Protein AF-0000000077108496 (afdb_homodimer)

Nearest PDB structures (foldseek):
  6i97-assembly1_B  TM=6.963E-01  e=1.482E-23  Pseudomonas aeruginosa
  6i97-assembly1_A  TM=7.020E-01  e=2.482E-22  Pseudomonas aeruginosa
  1nqe-assembly1_A  TM=7.472E-01  e=2.816E-20  Escherichia coli
  6z8a-assembly1_A  TM=6.841E-01  e=9.661E-22  Pseudomonas aeruginosa PAO1
  4cu4-assembly1_A  TM=6.643E-01  e=8.736E-22  Escherichia coli str. K-12 substr. MG1655

Organism: Hirschia baltica (strain ATCC 49814 / DSM 5838 / IFAM 1418) (NCBI:txid582402)

Sequence (1814 aa):
MNFFNKSLKKGLFSGASLMTPILLGLCFAAPSYAQEAEEEANETKKLDTIVVQGFRSSLQEARDFKRAAVNSRESILAEDIGKMPDLNLAEAIQRVPGVAISREGGEGRNITLRGFSPSFTRTTLNGMEVPAGSDGLDSGGVTLNSGRAFDFHVFAAELFNRIDVQKTQTASIEEGGIAGTVDLYSAKPFDFEGFNFSVSGQAGYNDLTEEVDPRLALMVSDTFANDTLGALVSVAYSGRTVRQEGFGSVRWTSPFINGDSWADTNPVVNGTPSGACGAEDPLDCLWAPRLPRADFFGNEQERLGLTGSFQYQPNDKLLLTLDVLHSELTNDRRNYNSMEWLLTHGDPGNFTGQTPIEFTVDPTGQYLIAASFDDVTSWYESRKQVSESKFDQIVLSGEYQITDNISVDAMFGSAKNDATREELRFYYRSVPHFYAYDYSNNEVASVDYGDYDMNDPNNFIDVVNANNRSNDVEKENLTSKVDLTYEGDRFSINTGVAYNDRSVSYAEGIGGSAAFDPAQYTTAFPYSNFGSGLDGNLVPFLVADFDAIENDGVIPAGYTESLADSWKVGEETFATYVELNSDFDIGSMLLRANFGIRYVETTVTSEAVVGDLPISVERSYDNYLPSMNLALDVTDELVARLSYGRSMTRPGLSSLNIARPSFGYTTRTVGNLGNPELDPYESNDFDLGLEWYLGGEGLLSAAVFHKNIATNLTSEVVNKLIDEEFWPAIYADPEYDESYQADPATVPYDHSIPVNSNEGFSVKGFEITYQQPFTFLPGPLSNMGIASNYTHVEAQDSTGLSPNSYNFTLYYEDADFGGRFSVNKRDDYLLSEPGGNGHAQERKYGPTHVDFSSFYNYNDNLTFTFEIINMTDEEERIYGTGYGDLDLTREFSHTGRQFMLGARYSMMNFFNKSLKKGLFSGASLMTPILLGLCFAAPSYAQEAEEEANETKKLDTIVVQGFRSSLQEARDFKRAAVNSRESILAEDIGKMPDLNLAEAIQRVPGVAISREGGEGRNITLRGFSPSFTRTTLNGMEVPAGSDGLDSGGVTLNSGRAFDFHVFAAELFNRIDVQKTQTASIEEGGIAGTVDLYSAKPFDFEGFNFSVSGQAGYNDLTEEVDPRLALMVSDTFANDTLGALVSVAYSGRTVRQEGFGSVRWTSPFINGDSWADTNPVVNGTPSGACGAEDPLDCLWAPRLPRADFFGNEQERLGLTGSFQYQPNDKLLLTLDVLHSELTNDRRNYNSMEWLLTHGDPGNFTGQTPIEFTVDPTGQYLIAASFDDVTSWYESRKQVSESKFDQIVLSGEYQITDNISVDAMFGSAKNDATREELRFYYRSVPHFYAYDYSNNEVASVDYGDYDMNDPNNFIDVVNANNRSNDVEKENLTSKVDLTYEGDRFSINTGVAYNDRSVSYAEGIGGSAAFDPAQYTTAFPYSNFGSGLDGNLVPFLVADFDAIENDGVIPAGYTESLADSWKVGEETFATYVELNSDFDIGSMLLRANFGIRYVETTVTSEAVVGDLPISVERSYDNYLPSMNLALDVTDELVARLSYGRSMTRPGLSSLNIARPSFGYTTRTVGNLGNPELDPYESNDFDLGLEWYLGGEGLLSAAVFHKNIATNLTSEVVNKLIDEEFWPAIYADPEYDESYQADPATVPYDHSIPVNSNEGFSVKGFEITYQQPFTFLPGPLSNMGIASNYTHVEAQDSTGLSPNSYNFTLYYEDADFGGRFSVNKRDDYLLSEPGGNGHAQERKYGPTHVDFSSFYNYNDNLTFTFEIINMTDEEERIYGTGYGDLDLTREFSHTGRQFMLGARYSM

Foldseek 3Di:
DDDDCPPPPPDDPDDPDDPDDPPPPPDDCDDCPPPDLPPPVCVVVPPALCQAAADLSQLLVQVVVCVPDLAHKGKGFANHQLHGPDFFDLVSCLLDWQKDFDDALQHTWFIGGLQHDQLQEFEEEPQHTAAFWEAGDVVVVGGTDQKRGHTRRLDGSSQFGMKMWGQFDAQPDDFAHPRTYIYTYGDAQLSDAAWKWKKKKKWKAFPQVRDIKIKIKIKIKGADDVRQKIKIKMKIKIKDKFKWWFKFLLEKFFQVLVVHDLVVQPAAEAAAAPLVVVDPDSRRQAIDRAWIKIKIKIKIKMKIKMKMKMWGHPDPFKIKMKIKIKMKMKMKMKIKIKTKGPNADDDAQPSHHWRWHYFYADHVNRYTQKTKTWRIKIWIKIKIKIKMKMKIKIKMKMKGDPDPFKIKIKMKMKMKMKMKMWMWMKTFMFTIFMKMWHNPPHLGIDMDGDPDDQAQQVRTDWMDGPATKMKMKMKMKIKIKMKMWGHDDQKIKIKIKMKMKIKMKMWMWGFFDAIDRSSVFKDWDDDPCRQPPHPDDDDTHIYGNVVVCVVVCRTPDDTDIDQLPIKMKMKIKMKMKMKMWGWDDDPPKIKTKIWMKMKMKMKMWIWGAFLNDIFIDIDIDMDMKIWMKIWMCPDPFKIKIKIKMKGWHADIPLQQYAGDWDADLLQLEIDSGHHNHADTWIKIKIKIKMWGRDPPSKIKMKMKIKIWTQKDKDWDWDWAADDPRCQVSLVPDPVDDCVSVNRSVPGTGTYGHMYMDRVTWMKIKMKIWTWDQQCVDDDQSSQKIKTKMKIAMDIPDFAVHFRIKIKIKIKGDDDFKIKMKIKIWTAKGWNDAVDPNQFRTKIKGIKIWMKMKMKGDPDPFKMKIKIKGRVPQIKIWMFTCHPNNRGGTRIIITTGMMIMIMMMGMD/DDDDDDDDDDDDDDPDDPDDPPPPPPDDDDPPPPPDPPPPVCVVVPPALCQAAADLSQLLVQVVVCVPDLAHKGKGFANHQLHGPDFFDLVSCLLDWQKDFDDALQHTWFIDGLQHDQLQEFEEEPQHTAAFKEAGDVVVVGGIDQKRGHTRRLDGSSQFGMKMWGQFDAQPDDFAHPRTYIYTYGDAQLSDAAWKWKKKKKWKAFPQVRDIKIKIKIKIKGADDVRQKIKIKMKIKIKDKFKWWFKFLLFKFFQVLVVHDLVVLPAAEAAAAPLVVVDPDSRRQAIDRAWIKIKIKIKIKMKIKMKMKMWGHPDPFKIKMKIKIKMKMKMKMKIKIKTKGPNADDDAQPSHHWRWHYFYADHVNRYTQKTKTWRIKIWIKIKIKIKMKMKIKIKMKMKGDPDPFKIKIKMKMKMKMKMKMWMWMKTFMFTIFMKMWHNPPHLGTDMDGDPDDLAQQVRTDWMDGPATKMKMKMKMKIKIKMKMWGHDDQKIKIKIKMKMKIKMKMWMWGFFDAIDRSSVFKDWDDDPCRQPPHPDDHDTHIHGNVVVCVVVCRTPDDTDIDQLPIKMKMKIKMKMKMKMWGWDDDPPKIKTKIWMKMKMKMKMWIWGAFLNDIFIDIDIDMDIKIKMKIWMCPDPFKIKIKIKMKGWHADIPLQQYAGDWDADLLQLEIDSGHHNHADTWIKIKIKIKMWGRDPPSKIKMKMKIKIWTQKDKDWDWDWAADDPRCQVSQVPDPVDDCVSVNRSVPGTGTYGHMYMDRVTWMKIKMKIWTWDQQCVDDDQSSQKIKTKMKIAMDIPPFAVHFRIKIKIKIKGDDDFKIKMKIKIWTAKGWNDAVDPNQFRTKIKGIKIWMKMKMWGDPDPFKMKIKIKGRVPQIKIWMFTCHPNNRGHTRIIITTGMMIMIMMMGMD

Radius of gyration: 40.97 Å; Cα contacts (8 Å, |Δi|>4): 5234; chains: 2; bounding box: 93×114×88 Å

pLDDT: mean 88.95, std 17.01, range [17.05, 98.56]

Structure (mmCIF, N/CA/C/O backbone):
data_AF-0000000077108496-model_v1
#
loop_
_entity.id
_entity.type
_entity.pdbx_description
1 polymer 'TonB-dependent receptor'
#
loop_
_atom_site.group_PDB
_atom_site.id
_atom_site.type_symbol
_atom_site.label_atom_id
_atom_site.label_alt_id
_atom_site.label_comp_id
_atom_site.label_asym_id
_atom_site.label_entity_id
_atom_site.label_seq_id
_atom_site.pdbx_PDB_ins_code
_atom_site.Cartn_x
_atom_site.Cartn_y
_atom_site.Cartn_z
_atom_site.occupancy
_atom_site.B_iso_or_equiv
_atom_site.auth_seq_id
_atom_site.auth_comp_id
_atom_site.auth_asym_id
_atom_site.auth_atom_id
_atom_site.pdbx_PDB_model_num
ATOM 1 N N . MET A 1 1 ? 39.156 -24.344 31.031 1 18.11 1 MET A N 1
ATOM 2 C CA . MET A 1 1 ? 38.094 -24.906 31.859 1 18.11 1 MET A CA 1
ATOM 3 C C . MET A 1 1 ? 36.812 -24.078 31.766 1 18.11 1 MET A C 1
ATOM 5 O O . MET A 1 1 ? 35.75 -24.609 31.5 1 18.11 1 MET A O 1
ATOM 9 N N . ASN A 1 2 ? 36.531 -23.25 32.812 1 20.83 2 ASN A N 1
ATOM 10 C CA . ASN A 1 2 ? 35.281 -22.891 33.469 1 20.83 2 ASN A CA 1
ATOM 11 C C . ASN A 1 2 ? 34.5 -21.859 32.656 1 20.83 2 ASN A C 1
ATOM 13 O O . ASN A 1 2 ? 34.969 -20.719 32.5 1 20.83 2 ASN A O 1
ATOM 17 N N . PHE A 1 3 ? 33.719 -22.297 31.656 1 21.36 3 PHE A N 1
ATOM 18 C CA . PHE A 1 3 ? 32.906 -21.875 30.531 1 21.36 3 PHE A CA 1
ATOM 19 C C . PHE A 1 3 ? 31.781 -20.969 31.016 1 21.36 3 PHE A C 1
ATOM 21 O O . PHE A 1 3 ? 31.406 -20.984 32.188 1 21.36 3 PHE A O 1
ATOM 28 N N . PHE A 1 4 ? 31.25 -20.062 30.125 1 20.81 4 PHE A N 1
ATOM 29 C CA . PHE A 1 4 ? 30.578 -18.812 29.812 1 20.81 4 PHE A CA 1
ATOM 30 C C . PHE A 1 4 ? 29.109 -18.859 30.203 1 20.81 4 PHE A C 1
ATOM 32 O O . PHE A 1 4 ? 28.281 -19.391 29.469 1 20.81 4 PHE A O 1
ATOM 39 N N . ASN A 1 5 ? 28.781 -19.109 31.547 1 18.03 5 ASN A N 1
ATOM 40 C CA . ASN A 1 5 ? 27.516 -19.484 32.188 1 18.03 5 ASN A CA 1
ATOM 41 C C . ASN A 1 5 ? 26.5 -18.328 32.125 1 18.03 5 ASN A C 1
ATOM 43 O O . ASN A 1 5 ? 25.562 -18.297 32.906 1 18.03 5 ASN A O 1
ATOM 47 N N . LYS A 1 6 ? 26.781 -17.219 31.281 1 19.17 6 LYS A N 1
ATOM 48 C CA . LYS A 1 6 ? 26.109 -15.992 31.656 1 19.17 6 LYS A CA 1
ATOM 49 C C . LYS A 1 6 ? 24.594 -16.156 31.578 1 19.17 6 LYS A C 1
ATOM 51 O O . LYS A 1 6 ? 24.047 -16.469 30.516 1 19.17 6 LYS A O 1
ATOM 56 N N . SER A 1 7 ? 23.797 -16.359 32.75 1 19.81 7 SER A N 1
ATOM 57 C CA . SER A 1 7 ? 22.484 -16.688 33.25 1 19.81 7 SER A CA 1
ATOM 58 C C . SER A 1 7 ? 21.469 -15.602 32.938 1 19.81 7 SER A C 1
ATOM 60 O O . SER A 1 7 ? 21.688 -14.43 33.25 1 19.81 7 SER A O 1
ATOM 62 N N . LEU A 1 8 ? 20.734 -15.703 31.766 1 19.97 8 LEU A N 1
ATOM 63 C CA . LEU A 1 8 ? 19.781 -14.875 31.031 1 19.97 8 LEU A CA 1
ATOM 64 C C . LEU A 1 8 ? 18.562 -14.562 31.906 1 19.97 8 LEU A C 1
ATOM 66 O O . LEU A 1 8 ? 17.875 -15.469 32.375 1 19.97 8 LEU A O 1
ATOM 70 N N . LYS A 1 9 ? 18.516 -13.375 32.594 1 17.39 9 LYS A N 1
ATOM 71 C CA . LYS A 1 9 ? 17.609 -12.766 33.531 1 17.39 9 LYS A CA 1
ATOM 72 C C . LYS A 1 9 ? 16.203 -12.609 32.969 1 17.39 9 LYS A C 1
ATOM 74 O O . LYS A 1 9 ? 16 -11.836 32.031 1 17.39 9 LYS A O 1
ATOM 79 N N . LYS A 1 10 ? 15.297 -13.602 33.031 1 20.44 10 LYS A N 1
ATOM 80 C CA . LYS A 1 10 ? 13.945 -13.852 32.531 1 20.44 10 LYS A CA 1
ATOM 8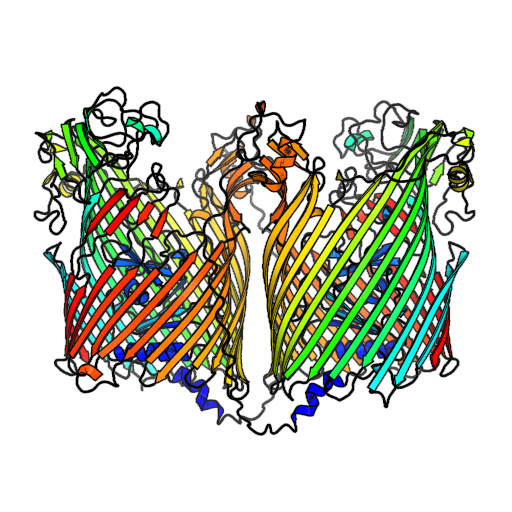1 C C . LYS A 1 10 ? 12.93 -12.945 33.219 1 20.44 10 LYS A C 1
ATOM 83 O O . LYS A 1 10 ? 11.719 -13.141 33.062 1 20.44 10 LYS A O 1
ATOM 88 N N . GLY A 1 11 ? 13.352 -11.867 33.875 1 18.47 11 GLY A N 1
ATOM 89 C CA . GLY A 1 11 ? 12.43 -11.547 34.938 1 18.47 11 GLY A CA 1
ATOM 90 C C . GLY A 1 11 ? 11.008 -11.312 34.469 1 18.47 11 GLY A C 1
ATOM 91 O O . GLY A 1 11 ? 10.062 -11.898 35 1 18.47 11 GLY A O 1
ATOM 92 N N . LEU A 1 12 ? 10.586 -10.094 34.125 1 18.09 12 LEU A N 1
ATOM 93 C CA . LEU A 1 12 ? 9.656 -9.25 34.875 1 18.09 12 LEU A CA 1
ATOM 94 C C . LEU A 1 12 ? 8.258 -9.328 34.25 1 18.09 12 LEU A C 1
ATOM 96 O O . LEU A 1 12 ? 7.633 -8.289 34 1 18.09 12 LEU A O 1
ATOM 100 N N . PHE A 1 13 ? 7.82 -10.305 33.438 1 19.77 13 PHE A N 1
ATOM 101 C CA . PHE A 1 13 ? 6.594 -10.039 32.688 1 19.77 13 PHE A CA 1
ATOM 102 C C . PHE A 1 13 ? 5.391 -9.984 33.625 1 19.77 13 PHE A C 1
ATOM 104 O O . PHE A 1 13 ? 4.891 -11.023 34.062 1 19.77 13 PHE A O 1
ATOM 111 N N . SER A 1 14 ? 5.332 -9.078 34.625 1 18.81 14 SER A N 1
ATOM 112 C CA . SER A 1 14 ? 4.223 -9.117 35.594 1 18.81 14 SER A CA 1
ATOM 113 C C . SER A 1 14 ? 2.879 -9.07 34.875 1 18.81 14 SER A C 1
ATOM 115 O O . SER A 1 14 ? 2.799 -8.633 33.719 1 18.81 14 SER A O 1
ATOM 117 N N . GLY A 1 15 ? 1.671 -9.266 35.562 1 19.28 15 GLY A N 1
ATOM 118 C CA . GLY A 1 15 ? 0.349 -9.859 35.688 1 19.28 15 GLY A CA 1
ATOM 119 C C . GLY A 1 15 ? -0.765 -8.93 35.219 1 19.28 15 GLY A C 1
ATOM 120 O O . GLY A 1 15 ? -1.475 -8.367 36.062 1 19.28 15 GLY A O 1
ATOM 121 N N . ALA A 1 16 ? -0.568 -7.879 34.375 1 19.84 16 ALA A N 1
ATOM 122 C CA . ALA A 1 16 ? -1.67 -6.926 34.281 1 19.84 16 ALA A CA 1
ATOM 123 C C . ALA A 1 16 ? -2.977 -7.629 33.938 1 19.84 16 ALA A C 1
ATOM 125 O O . ALA A 1 16 ? -3.039 -8.391 32.969 1 19.84 16 ALA A O 1
ATOM 126 N N . SER A 1 17 ? -3.996 -7.672 34.906 1 19.11 17 SER A N 1
ATOM 127 C CA . SER A 1 17 ? -5.34 -8.172 35.156 1 19.11 17 SER A CA 1
ATOM 128 C C . SER A 1 17 ? -6.32 -7.723 34.094 1 19.11 17 SER A C 1
ATOM 130 O O . SER A 1 17 ? -6.301 -6.562 33.688 1 19.11 17 SER A O 1
ATOM 132 N N . LEU A 1 18 ? -6.914 -8.688 33.375 1 18.94 18 LEU A N 1
ATOM 133 C CA . LEU A 1 18 ? -7.902 -8.898 32.312 1 18.94 18 LEU A CA 1
ATOM 134 C C . LEU A 1 18 ? -9.234 -8.25 32.688 1 18.94 18 LEU A C 1
ATOM 136 O O . LEU A 1 18 ? -9.812 -8.57 33.719 1 18.94 18 LEU A O 1
ATOM 140 N N . MET A 1 19 ? -9.391 -6.875 32.375 1 18.48 19 MET A N 1
ATOM 141 C CA . MET A 1 19 ? -10.625 -6.105 32.5 1 18.48 19 MET A CA 1
ATOM 142 C C . MET A 1 19 ? -11.812 -6.883 31.953 1 18.48 19 MET A C 1
ATOM 144 O O . MET A 1 19 ? -11.742 -7.441 30.859 1 18.48 19 MET A O 1
ATOM 148 N N . THR A 1 20 ? -12.812 -7.289 32.781 1 19.36 20 THR A N 1
ATOM 149 C CA . THR A 1 20 ? -14.062 -8.055 32.781 1 19.36 20 THR A CA 1
ATOM 150 C C . THR A 1 20 ? -15.094 -7.418 31.875 1 19.36 20 THR A C 1
ATOM 152 O O . THR A 1 20 ? -15.375 -6.223 31.969 1 19.36 20 THR A O 1
ATOM 155 N N . PRO A 1 21 ? -15.445 -8.055 30.672 1 21.95 21 PRO A N 1
ATOM 156 C CA . PRO A 1 21 ? -16.484 -7.715 29.688 1 21.95 21 PRO A CA 1
ATOM 157 C C . PRO A 1 21 ? -17.875 -7.605 30.328 1 21.95 21 PRO A C 1
ATOM 159 O O . PRO A 1 21 ? -18.344 -8.562 30.953 1 21.95 21 PRO A O 1
ATOM 162 N N . ILE A 1 22 ? -18.266 -6.449 30.875 1 19.52 22 ILE A N 1
ATOM 163 C CA . ILE A 1 22 ? -19.594 -6.273 31.453 1 19.52 22 ILE A CA 1
ATOM 164 C C . ILE A 1 22 ? -20.656 -6.543 30.406 1 19.52 22 ILE A C 1
ATOM 166 O O . ILE A 1 22 ? -20.734 -5.832 29.391 1 19.52 22 ILE A O 1
ATOM 170 N N . LEU A 1 23 ? -21.062 -7.816 30.156 1 19.75 23 LEU A N 1
ATOM 171 C CA . LEU A 1 23 ? -22.156 -8.391 29.375 1 19.75 23 LEU A CA 1
ATOM 172 C C . LEU A 1 23 ? -23.5 -7.84 29.844 1 19.75 23 LEU A C 1
ATOM 174 O O . LEU A 1 23 ? -24 -8.242 30.891 1 19.75 23 LEU A O 1
ATOM 178 N N . LEU A 1 24 ? -23.719 -6.484 29.844 1 20.81 24 LEU A N 1
ATOM 179 C CA . LEU A 1 24 ? -25.047 -6.137 30.359 1 20.81 24 LEU A CA 1
ATOM 180 C C . LEU A 1 24 ? -26.141 -6.762 29.516 1 20.81 24 LEU A C 1
ATOM 182 O O . LEU A 1 24 ? -26.172 -6.566 28.297 1 20.81 24 LEU A O 1
ATOM 186 N N . GLY A 1 25 ? -26.875 -7.797 30 1 22.09 25 GLY A N 1
ATOM 187 C CA . GLY A 1 25 ? -27.969 -8.703 29.656 1 22.09 25 GLY A CA 1
ATOM 188 C C . GLY A 1 25 ? -29.281 -7.988 29.438 1 22.09 25 GLY A C 1
ATOM 189 O O . GLY A 1 25 ? -30.344 -8.57 29.641 1 22.09 25 GLY A O 1
ATOM 190 N N . LEU A 1 26 ? -29.422 -6.734 28.984 1 21.39 26 LEU A N 1
ATOM 191 C CA . LEU A 1 26 ? -30.828 -6.375 29.172 1 21.39 26 LEU A CA 1
ATOM 192 C C . LEU A 1 26 ? -31.719 -7.18 28.234 1 21.39 26 LEU A C 1
ATOM 194 O O . LEU A 1 26 ? -31.469 -7.242 27.031 1 21.39 26 LEU A O 1
ATOM 198 N N . CYS A 1 27 ? -32.594 -8.086 28.734 1 21.66 27 CYS A N 1
ATOM 199 C CA . CYS A 1 27 ? -33.531 -9.125 28.328 1 21.66 27 CYS A CA 1
ATOM 200 C C . CYS A 1 27 ? -34.75 -8.516 27.641 1 21.66 27 CYS A C 1
ATOM 202 O O . CYS A 1 27 ? -35.75 -9.211 27.406 1 21.66 27 CYS A O 1
ATOM 204 N N . PHE A 1 28 ? -34.812 -7.383 27.016 1 21.55 28 PHE A N 1
ATOM 205 C CA . PHE A 1 28 ? -36.219 -7.102 26.812 1 21.55 28 PHE A CA 1
ATOM 206 C C . PHE A 1 28 ? -36.812 -8.078 25.812 1 21.55 28 PHE A C 1
ATOM 208 O O . PHE A 1 28 ? -36.188 -8.43 24.812 1 21.55 28 PHE A O 1
ATOM 215 N N . ALA A 1 29 ? -37.938 -8.836 26.203 1 21.05 29 ALA A N 1
ATOM 216 C CA . ALA A 1 29 ? -38.781 -9.914 25.703 1 21.05 29 ALA A CA 1
ATOM 217 C C . ALA A 1 29 ? -39.625 -9.445 24.516 1 21.05 29 ALA A C 1
ATOM 219 O O . ALA A 1 29 ? -40.562 -8.672 24.672 1 21.05 29 ALA A O 1
ATOM 220 N N . ALA A 1 30 ? -39.156 -8.688 23.562 1 24.91 30 ALA A N 1
ATOM 221 C CA . ALA A 1 30 ? -40.281 -8.359 22.688 1 24.91 30 ALA A CA 1
ATOM 222 C C . ALA A 1 30 ? -40.812 -9.602 21.984 1 24.91 30 ALA A C 1
ATOM 224 O O . ALA A 1 30 ? -40.031 -10.516 21.672 1 24.91 30 ALA A O 1
ATOM 225 N N . PRO A 1 31 ? -42.188 -9.797 21.922 1 25.11 31 PRO A N 1
ATOM 226 C CA . PRO A 1 31 ? -42.938 -10.953 21.422 1 25.11 31 PRO A CA 1
ATOM 227 C C . PRO A 1 31 ? -42.625 -11.289 19.969 1 25.11 31 PRO A C 1
ATOM 229 O O . PRO A 1 31 ? -42.125 -10.43 19.219 1 25.11 31 PRO A O 1
ATOM 232 N N . SER A 1 32 ? -42.719 -12.664 19.625 1 23.14 32 SER A N 1
ATOM 233 C CA . SER A 1 32 ? -42.344 -13.703 18.656 1 23.14 32 SER A CA 1
ATOM 234 C C . SER A 1 32 ? -43.125 -13.531 17.344 1 23.14 32 SER A C 1
ATOM 236 O O . SER A 1 32 ? -43.312 -14.5 16.609 1 23.14 32 SER A O 1
ATOM 238 N N . TYR A 1 33 ? -43.406 -12.25 16.828 1 24.73 33 TYR A N 1
ATOM 239 C CA . TYR A 1 33 ? -44.219 -12.492 15.633 1 24.73 33 TYR A CA 1
ATOM 240 C C . TYR A 1 33 ? -43.375 -13.133 14.531 1 24.73 33 TYR A C 1
ATOM 242 O O . TYR A 1 33 ? -42.562 -12.461 13.883 1 24.73 33 TYR A O 1
ATOM 250 N N . ALA A 1 34 ? -42.875 -14.406 14.758 1 23.08 34 ALA A N 1
ATOM 251 C CA . ALA A 1 34 ? -41.969 -15.32 14.078 1 23.08 34 ALA A CA 1
ATOM 252 C C . ALA A 1 34 ? -42.5 -15.672 12.688 1 23.08 34 ALA A C 1
ATOM 254 O O . ALA A 1 34 ? -41.844 -16.406 11.938 1 23.08 34 ALA A O 1
ATOM 255 N N . GLN A 1 35 ? -43.75 -15.414 12.242 1 22.2 35 GLN A N 1
ATOM 256 C CA . GLN A 1 35 ? -44.219 -16.469 11.344 1 22.2 35 GLN A CA 1
ATOM 257 C C . GLN A 1 35 ? -43.562 -16.359 9.977 1 22.2 35 GLN A C 1
ATOM 259 O O . GLN A 1 35 ? -43.188 -17.359 9.367 1 22.2 35 GLN A O 1
ATOM 264 N N . GLU A 1 36 ? -43.656 -15.164 9.266 1 22.7 36 GLU A N 1
ATOM 265 C CA . GLU A 1 36 ? -43.656 -15.227 7.805 1 22.7 36 GLU A CA 1
ATOM 266 C C . GLU A 1 36 ? -42.219 -15.234 7.25 1 22.7 36 GLU A C 1
ATOM 268 O O . GLU A 1 36 ? -42.031 -15.312 6.035 1 22.7 36 GLU A O 1
ATOM 273 N N . ALA A 1 37 ? -41.219 -14.867 8.094 1 24.52 37 ALA A N 1
ATOM 274 C CA . ALA A 1 37 ? -39.875 -14.742 7.523 1 24.52 37 ALA A CA 1
ATOM 275 C C . ALA A 1 37 ? -39.281 -16.109 7.207 1 24.52 37 ALA A C 1
ATOM 277 O O . ALA A 1 37 ? -38.094 -16.234 6.906 1 24.52 37 ALA A O 1
ATOM 278 N N . GLU A 1 38 ? -40.062 -17.219 7.453 1 24.81 38 GLU A N 1
ATOM 279 C CA . GLU A 1 38 ? -39.5 -18.547 7.305 1 24.81 38 GLU A CA 1
ATOM 280 C C . GLU A 1 38 ? -39.125 -18.844 5.852 1 24.81 38 GLU A C 1
ATOM 282 O O . GLU A 1 38 ? -38.406 -19.781 5.566 1 24.81 38 GLU A O 1
ATOM 287 N N . GLU A 1 39 ? -39.812 -18.156 4.883 1 25.41 39 GLU A N 1
ATOM 288 C CA . GLU A 1 39 ? -39.75 -18.766 3.559 1 25.41 39 GLU A CA 1
ATOM 289 C C . GLU A 1 39 ? -38.375 -18.531 2.914 1 25.41 39 GLU A C 1
ATOM 291 O O . GLU A 1 39 ? -37.844 -19.406 2.248 1 25.41 39 GLU A O 1
ATOM 296 N N . GLU A 1 40 ? -37.844 -17.25 2.971 1 26.25 40 GLU A N 1
ATOM 297 C CA . GLU A 1 40 ? -36.75 -16.953 2.086 1 26.25 40 GLU A CA 1
ATOM 298 C C . GLU A 1 40 ? -35.438 -17.469 2.672 1 26.25 40 GLU A C 1
ATOM 300 O O . GLU A 1 40 ? -34.438 -17.609 1.952 1 26.25 40 GLU A O 1
ATOM 305 N N . ALA A 1 41 ? -35.219 -17.422 4.051 1 29.09 41 ALA A N 1
ATOM 306 C CA . ALA A 1 41 ? -34 -17.969 4.609 1 29.09 41 ALA A CA 1
ATOM 307 C C . ALA A 1 41 ? -33.875 -19.453 4.301 1 29.09 41 ALA A C 1
ATOM 309 O O . ALA A 1 41 ? -32.875 -20.094 4.648 1 29.09 41 ALA A O 1
ATOM 310 N N . ASN A 1 42 ? -35.031 -20.094 4.051 1 26.45 42 ASN A N 1
ATOM 311 C CA . ASN A 1 42 ? -35.094 -21.531 3.76 1 26.45 42 ASN A CA 1
ATOM 312 C C . ASN A 1 42 ? -34.375 -21.859 2.439 1 26.45 42 ASN A C 1
ATOM 314 O O . ASN A 1 42 ? -34.438 -23 1.976 1 26.45 42 ASN A O 1
ATOM 318 N N . GLU A 1 43 ? -34.156 -20.844 1.631 1 27.39 43 GLU A N 1
ATOM 319 C CA . GLU A 1 43 ? -33.594 -21.219 0.341 1 27.39 43 GLU A CA 1
ATOM 320 C C . GLU A 1 43 ? -32.156 -21.75 0.5 1 27.39 43 GLU A C 1
ATOM 322 O O . GLU A 1 43 ? -31.672 -22.5 -0.347 1 27.39 43 GLU A O 1
ATOM 327 N N . THR A 1 44 ? -31.375 -21.203 1.445 1 32.03 44 THR A N 1
ATOM 328 C CA . THR A 1 44 ? -30.078 -21.859 1.565 1 32.03 44 THR A CA 1
ATOM 329 C C . THR A 1 44 ? -30.234 -23.266 2.119 1 32.03 44 THR A C 1
ATOM 331 O O . THR A 1 44 ? -29.312 -24.078 2.049 1 32.03 44 THR A O 1
ATOM 334 N N . LYS A 1 45 ? -31.219 -23.516 3.133 1 34.91 45 LYS A N 1
ATOM 335 C CA . LYS A 1 45 ? -31.453 -24.875 3.621 1 34.91 45 LYS A CA 1
ATOM 336 C C . LYS A 1 45 ? -31.953 -25.781 2.502 1 34.91 45 LYS A C 1
ATOM 338 O O . LYS A 1 45 ? -32.062 -26.984 2.686 1 34.91 45 LYS A O 1
ATOM 343 N N . LYS A 1 46 ? -32.75 -25.234 1.707 1 32.66 46 LYS A N 1
ATOM 344 C CA . LYS A 1 46 ? -33.344 -26.141 0.727 1 32.66 46 LYS A CA 1
ATOM 345 C C . LYS A 1 46 ? -32.312 -26.609 -0.288 1 32.66 46 LYS A C 1
ATOM 347 O O . LYS A 1 46 ? -32.656 -27.125 -1.346 1 32.66 46 LYS A O 1
ATOM 352 N N . LEU A 1 47 ? -31.156 -26.031 -0.246 1 35.12 47 LEU A N 1
ATOM 353 C CA . LEU A 1 47 ? -30.344 -26.766 -1.221 1 35.12 47 LEU A CA 1
ATOM 354 C C . LEU A 1 47 ? -30.359 -28.25 -0.92 1 35.12 47 LEU A C 1
ATOM 356 O O . LEU A 1 47 ? -29.797 -28.688 0.085 1 35.12 47 LEU A O 1
ATOM 360 N N . ASP A 1 48 ? -31.312 -28.984 -1.167 1 35.28 48 ASP A N 1
ATOM 361 C CA . ASP A 1 48 ? -31.562 -30.422 -1.227 1 35.28 48 ASP A CA 1
ATOM 362 C C . ASP A 1 48 ? -30.266 -31.188 -1.494 1 35.28 48 ASP A C 1
ATOM 364 O O . ASP A 1 48 ? -29.312 -30.625 -2.055 1 35.28 48 ASP A O 1
ATOM 368 N N . THR A 1 49 ? -30.094 -32.219 -0.766 1 42.28 49 THR A N 1
ATOM 369 C CA . THR A 1 49 ? -29.141 -33.281 -0.991 1 42.28 49 THR A CA 1
ATOM 370 C C . THR A 1 49 ? -28.938 -33.531 -2.484 1 42.28 49 THR A C 1
ATOM 372 O O . THR A 1 49 ? -29.828 -34.031 -3.162 1 42.28 49 THR A O 1
ATOM 375 N N . ILE A 1 50 ? -28.547 -32.594 -3.203 1 45.94 50 ILE A N 1
ATOM 376 C CA . ILE A 1 50 ? -28.578 -32.688 -4.66 1 45.94 50 ILE A CA 1
ATOM 377 C C . ILE A 1 50 ? -27.719 -33.844 -5.137 1 45.94 50 ILE A C 1
ATOM 379 O O . ILE A 1 50 ? -26.5 -33.781 -5.098 1 45.94 50 ILE A O 1
ATOM 383 N N . VAL A 1 51 ? -28.109 -34.969 -4.82 1 50.78 51 VAL A N 1
ATOM 384 C CA . VAL A 1 51 ? -27.578 -36.031 -5.664 1 50.78 51 VAL A CA 1
ATOM 385 C C . VAL A 1 51 ? -27.953 -35.781 -7.121 1 50.78 51 VAL A C 1
ATOM 387 O O . VAL A 1 51 ? -29.125 -35.906 -7.496 1 50.78 51 VAL A O 1
ATOM 390 N N . VAL A 1 52 ? -27.203 -35 -7.812 1 55.09 52 VAL A N 1
ATOM 391 C CA . VAL A 1 52 ? -27.406 -34.719 -9.227 1 55.09 52 VAL A CA 1
ATOM 392 C C . VAL A 1 52 ? -27.141 -35.969 -10.055 1 55.09 52 VAL A C 1
ATOM 394 O O . VAL A 1 52 ? -26.234 -36.75 -9.742 1 55.09 52 VAL A O 1
ATOM 397 N N . GLN A 1 53 ? -28.188 -36.281 -10.742 1 66.88 53 GLN A N 1
ATOM 398 C CA . GLN A 1 53 ? -27.984 -37.406 -11.656 1 66.88 53 GLN A CA 1
ATOM 399 C C . GLN A 1 53 ? -27.812 -36.906 -13.094 1 66.88 53 GLN A C 1
ATOM 401 O O . GLN A 1 53 ? -28.75 -36.375 -13.695 1 66.88 53 GLN A O 1
ATOM 406 N N . GLY A 1 54 ? -26.562 -36.969 -13.539 1 81.75 54 GLY A N 1
ATOM 407 C CA . GLY A 1 54 ? -26.281 -36.656 -14.93 1 81.75 54 GLY A CA 1
ATOM 408 C C . GLY A 1 54 ? -25.516 -35.344 -15.102 1 81.75 54 GLY A C 1
ATOM 409 O O . GLY A 1 54 ? -25.5 -34.5 -14.195 1 81.75 54 GLY A O 1
ATOM 410 N N . PHE A 1 55 ? -25 -35.188 -16.312 1 88.38 55 PHE A N 1
ATOM 411 C CA . PHE A 1 55 ? -24.203 -34.031 -16.641 1 88.38 55 PHE A CA 1
ATOM 412 C C . PHE A 1 55 ? -25.078 -32.781 -16.781 1 88.38 55 PHE A C 1
ATOM 414 O O . PHE A 1 55 ? -24.75 -31.719 -16.25 1 88.38 55 PHE A O 1
ATOM 421 N N . ARG A 1 56 ? -26.188 -32.844 -17.391 1 89.69 56 ARG A N 1
ATOM 422 C CA . ARG A 1 56 ? -27.094 -31.703 -17.578 1 89.69 56 ARG A CA 1
ATOM 423 C C . ARG A 1 56 ? -27.609 -31.188 -16.234 1 89.69 56 ARG A C 1
ATOM 425 O O . ARG A 1 56 ? -27.672 -29.984 -16 1 89.69 56 ARG A O 1
ATOM 432 N N . SER A 1 57 ? -27.969 -32.094 -15.406 1 88.94 57 SER A N 1
ATOM 433 C CA . SER A 1 57 ? -28.469 -31.734 -14.086 1 88.94 57 SER A CA 1
ATOM 434 C C . SER A 1 57 ? -27.375 -31.016 -13.281 1 88.94 57 SER A C 1
ATOM 436 O O . SER A 1 57 ? -27.672 -30.078 -12.523 1 88.94 57 SER A O 1
ATOM 438 N N . SER A 1 58 ? -26.203 -31.5 -13.375 1 89.62 58 SER A N 1
ATOM 439 C CA . SER A 1 58 ? -25.094 -30.859 -12.672 1 89.62 58 SER A CA 1
ATOM 440 C C . SER A 1 58 ? -24.891 -29.438 -13.156 1 89.62 58 SER A C 1
ATOM 442 O O . SER A 1 58 ? -24.578 -28.531 -12.367 1 89.62 58 SER A O 1
ATOM 444 N N . LEU A 1 59 ? -25.062 -29.172 -14.43 1 91.69 59 LEU A N 1
ATOM 445 C CA . LEU A 1 59 ? -24.922 -27.828 -15 1 91.69 59 LEU A CA 1
ATOM 446 C C . LEU A 1 59 ? -26.031 -26.922 -14.484 1 91.69 59 LEU A C 1
ATOM 448 O O . LEU A 1 59 ? -25.797 -25.75 -14.203 1 91.69 59 LEU A O 1
ATOM 452 N N . GLN A 1 60 ? -27.188 -27.469 -14.43 1 91.88 60 GLN A N 1
ATOM 453 C CA . GLN A 1 60 ? -28.328 -26.688 -13.961 1 91.88 60 GLN A CA 1
ATOM 454 C C . GLN A 1 60 ? -28.141 -26.266 -12.5 1 91.88 60 GLN A C 1
ATOM 456 O O . GLN A 1 60 ? -28.406 -25.125 -12.141 1 91.88 60 GLN A O 1
ATOM 461 N N . GLU A 1 61 ? -27.734 -27.172 -11.727 1 90.5 61 GLU A N 1
ATOM 462 C CA . GLU A 1 61 ? -27.5 -26.859 -10.312 1 90.5 61 GLU A CA 1
ATOM 463 C C . GLU A 1 61 ? -26.406 -25.812 -10.148 1 90.5 61 GLU A C 1
ATOM 465 O O . GLU A 1 61 ? -26.5 -24.922 -9.297 1 90.5 61 GLU A O 1
ATOM 470 N N . ALA A 1 62 ? -25.344 -25.984 -10.859 1 92.62 62 ALA A N 1
ATOM 471 C CA . ALA A 1 62 ? -24.266 -25 -10.828 1 92.62 62 ALA A CA 1
ATOM 472 C C . ALA A 1 62 ? -24.781 -23.609 -11.195 1 92.62 62 ALA A C 1
ATOM 474 O O . ALA A 1 62 ? -24.391 -22.609 -10.578 1 92.62 62 ALA A O 1
ATOM 475 N N . ARG A 1 63 ? -25.609 -23.578 -12.172 1 93.88 63 ARG A N 1
ATOM 476 C CA . ARG A 1 63 ? -26.234 -22.344 -12.602 1 93.88 63 ARG A CA 1
ATOM 477 C C . ARG A 1 63 ? -27.047 -21.719 -11.469 1 93.88 63 ARG A C 1
ATOM 479 O O . ARG A 1 63 ? -27.016 -20.5 -11.273 1 93.88 63 ARG A O 1
ATOM 486 N N . ASP A 1 64 ? -27.766 -22.484 -10.789 1 93.06 64 ASP A N 1
ATOM 487 C CA . ASP A 1 64 ? -28.594 -22 -9.688 1 93.06 64 ASP A CA 1
ATOM 488 C C . ASP A 1 64 ? -27.719 -21.469 -8.555 1 93.06 64 ASP A C 1
ATOM 490 O O . ASP A 1 64 ? -28.062 -20.469 -7.918 1 93.06 64 ASP A O 1
ATOM 494 N N . PHE A 1 65 ? -26.656 -22.156 -8.281 1 92.5 65 PHE A N 1
ATOM 495 C CA . PHE A 1 65 ? -25.719 -21.672 -7.273 1 92.5 65 PHE A CA 1
ATOM 496 C C . PHE A 1 65 ? -25.156 -20.312 -7.656 1 92.5 65 PHE A C 1
ATOM 498 O O . PHE A 1 65 ? -25.016 -19.438 -6.805 1 92.5 65 PHE A O 1
ATOM 505 N N . LYS A 1 66 ? -24.844 -20.234 -8.859 1 94.62 66 LYS A N 1
ATOM 506 C CA . LYS A 1 66 ? -24.344 -18.953 -9.367 1 94.62 66 LYS A CA 1
ATOM 507 C C . LYS A 1 66 ? -25.375 -17.844 -9.203 1 94.62 66 LYS A C 1
ATOM 509 O O . LYS A 1 66 ? -25.047 -16.75 -8.727 1 94.62 66 LYS A O 1
ATOM 514 N N . ARG A 1 67 ? -26.547 -18.125 -9.562 1 95 67 ARG A N 1
ATOM 515 C CA . ARG A 1 67 ? -27.625 -17.141 -9.508 1 95 67 ARG A CA 1
ATOM 516 C C . ARG A 1 67 ? -27.875 -16.672 -8.078 1 95 67 ARG A C 1
ATOM 518 O O . ARG A 1 67 ? -28.141 -15.492 -7.84 1 95 67 ARG A O 1
ATOM 525 N N . ALA A 1 68 ? -27.719 -17.516 -7.176 1 91.94 68 ALA A N 1
ATOM 526 C CA . ALA A 1 68 ? -28.062 -17.234 -5.785 1 91.94 68 ALA A CA 1
ATOM 527 C C . ALA A 1 68 ? -26.938 -16.484 -5.086 1 91.94 68 ALA A C 1
ATOM 529 O O . ALA A 1 68 ? -27.156 -15.836 -4.062 1 91.94 68 ALA A O 1
ATOM 530 N N . ALA A 1 69 ? -25.828 -16.578 -5.586 1 92.69 69 ALA A N 1
ATOM 531 C CA . ALA A 1 69 ? -24.672 -15.961 -4.945 1 92.69 69 ALA A CA 1
ATOM 532 C C . ALA A 1 69 ? -24.719 -14.438 -5.062 1 92.69 69 ALA A C 1
ATOM 534 O O . ALA A 1 69 ? -25.203 -13.898 -6.059 1 92.69 69 ALA A O 1
ATOM 535 N N . VAL A 1 70 ? -24.234 -13.805 -4.023 1 90.31 70 VAL A N 1
ATOM 536 C CA . VAL A 1 70 ? -24.109 -12.352 -4.125 1 90.31 70 VAL A CA 1
ATOM 537 C C . VAL A 1 70 ? -22.781 -11.984 -4.773 1 90.31 70 VAL A C 1
ATOM 539 O O . VAL A 1 70 ? -22.688 -11.008 -5.52 1 90.31 70 VAL A O 1
ATOM 542 N N . ASN A 1 71 ? -21.703 -12.734 -4.434 1 92.5 71 ASN A N 1
ATOM 543 C CA . ASN A 1 71 ? -20.406 -12.539 -5.059 1 92.5 71 ASN A CA 1
ATOM 544 C C . ASN A 1 71 ? -20.281 -13.336 -6.355 1 92.5 71 ASN A C 1
ATOM 546 O O . ASN A 1 71 ? -21.234 -14 -6.773 1 92.5 71 ASN A O 1
ATOM 550 N N . SER A 1 72 ? -19.172 -13.195 -7.043 1 95.44 72 SER A N 1
ATOM 551 C CA . SER A 1 72 ? -18.906 -13.961 -8.258 1 95.44 72 SER A CA 1
ATOM 552 C C . SER A 1 72 ? -18.344 -15.344 -7.926 1 95.44 72 SER A C 1
ATOM 554 O O . SER A 1 72 ? -17.203 -15.477 -7.484 1 95.44 72 SER A O 1
ATOM 556 N N . ARG A 1 73 ? -19.188 -16.312 -8.234 1 95.5 73 ARG A N 1
ATOM 557 C CA . ARG A 1 73 ? -18.844 -17.688 -7.898 1 95.5 73 ARG A CA 1
ATOM 558 C C . ARG A 1 73 ? -19.219 -18.641 -9.031 1 95.5 73 ARG A C 1
ATOM 560 O O . ARG A 1 73 ? -20.234 -18.438 -9.703 1 95.5 73 ARG A O 1
ATOM 567 N N . GLU A 1 74 ? -18.375 -19.562 -9.266 1 96.62 74 GLU A N 1
ATOM 568 C CA . GLU A 1 74 ? -18.641 -20.703 -10.141 1 96.62 74 GLU A CA 1
ATOM 569 C C . GLU A 1 74 ? -18.562 -22.016 -9.367 1 96.62 74 GLU A C 1
ATOM 571 O O . GLU A 1 74 ? -17.719 -22.188 -8.484 1 96.62 74 GLU A O 1
ATOM 576 N N . SER A 1 75 ? -19.484 -22.891 -9.734 1 95.06 75 SER A N 1
ATOM 577 C CA . SER A 1 75 ? -19.5 -24.172 -9.031 1 95.06 75 SER A CA 1
ATOM 578 C C . SER A 1 75 ? -19.453 -25.328 -10 1 95.06 75 SER A C 1
ATOM 580 O O . SER A 1 75 ? -19.891 -25.219 -11.148 1 95.06 75 SER A O 1
ATOM 582 N N . ILE A 1 76 ? -18.844 -26.359 -9.562 1 93.12 76 ILE A N 1
ATOM 583 C CA . ILE A 1 76 ? -18.844 -27.656 -10.242 1 93.12 76 ILE A CA 1
ATOM 584 C C . ILE A 1 76 ? -19.422 -28.719 -9.32 1 93.12 76 ILE A C 1
ATOM 586 O O . ILE A 1 76 ? -18.953 -28.891 -8.188 1 93.12 76 ILE A O 1
ATOM 590 N N . LEU A 1 77 ? -20.359 -29.422 -9.797 1 90 77 LEU A N 1
ATOM 591 C CA . LEU A 1 77 ? -20.969 -30.484 -9.016 1 90 77 LEU A CA 1
ATOM 592 C C . LEU A 1 77 ? -20.703 -31.844 -9.641 1 90 77 LEU A C 1
ATOM 594 O O . LEU A 1 77 ? -20.594 -31.969 -10.867 1 90 77 LEU A O 1
ATOM 598 N N . ALA A 1 78 ? -20.609 -32.781 -8.789 1 84.81 78 ALA A N 1
ATOM 599 C CA . ALA A 1 78 ? -20.453 -34.156 -9.258 1 84.81 78 ALA A CA 1
ATOM 600 C C . ALA A 1 78 ? -21.672 -34.594 -10.055 1 84.81 78 ALA A C 1
ATOM 602 O O . ALA A 1 78 ? -22.812 -34.219 -9.727 1 84.81 78 ALA A O 1
ATOM 603 N N . GLU A 1 79 ? -21.406 -35.438 -11.047 1 78.44 79 GLU A N 1
ATOM 604 C CA . GLU A 1 79 ? -22.484 -35.938 -11.883 1 78.44 79 GLU A CA 1
ATOM 605 C C . GLU A 1 79 ? -23.219 -37.094 -11.18 1 78.44 79 GLU A C 1
ATOM 607 O O . GLU A 1 79 ? -24.359 -37.406 -11.523 1 78.44 79 GLU A O 1
ATOM 612 N N . ASP A 1 80 ? -22.438 -37.719 -10.445 1 71 80 ASP A N 1
ATOM 613 C CA . ASP A 1 80 ? -22.938 -38.844 -9.648 1 71 80 ASP A CA 1
ATOM 614 C C . ASP A 1 80 ? -22.078 -39.031 -8.398 1 71 80 ASP A C 1
ATOM 616 O O . ASP A 1 80 ? -21.047 -38.406 -8.234 1 71 80 ASP A O 1
ATOM 620 N N . ILE A 1 81 ? -22.594 -40.031 -7.617 1 59.22 81 ILE A N 1
ATOM 621 C CA . ILE A 1 81 ? -21.797 -40.312 -6.422 1 59.22 81 ILE A CA 1
ATOM 622 C C . ILE A 1 81 ? -20.375 -40.688 -6.82 1 59.22 81 ILE A C 1
ATOM 624 O O . ILE A 1 81 ? -20.172 -41.656 -7.543 1 59.22 81 ILE A O 1
ATOM 628 N N . GLY A 1 82 ? -19.531 -39.875 -6.391 1 63.22 82 GLY A N 1
ATOM 629 C CA . GLY A 1 82 ? -18.125 -40.156 -6.605 1 63.22 82 GLY A CA 1
ATOM 630 C C . GLY A 1 82 ? -17.688 -40 -8.047 1 63.22 82 GLY A C 1
ATOM 631 O O . GLY A 1 82 ? -16.734 -40.625 -8.5 1 63.22 82 GLY A O 1
ATOM 632 N N . LYS A 1 83 ? -18.422 -39.281 -8.75 1 74.69 83 LYS A N 1
ATOM 633 C CA . LYS A 1 83 ? -18.031 -39.094 -10.141 1 74.69 83 LYS A CA 1
ATOM 634 C C . LYS A 1 83 ? -18.047 -37.594 -10.523 1 74.69 83 LYS A C 1
ATOM 636 O O . LYS A 1 83 ? -19.109 -37.062 -10.82 1 74.69 83 LYS A O 1
ATOM 641 N N . MET A 1 84 ? -16.781 -37.219 -10.656 1 71.81 84 MET A N 1
ATOM 642 C CA . MET A 1 84 ? -16.594 -35.906 -11.242 1 71.81 84 MET A CA 1
ATOM 643 C C . MET A 1 84 ? -16.609 -35.969 -12.766 1 71.81 84 MET A C 1
ATOM 645 O O . MET A 1 84 ? -16.422 -37.062 -13.336 1 71.81 84 MET A O 1
ATOM 649 N N . PRO A 1 85 ? -16.828 -34.938 -13.32 1 63.28 85 PRO A N 1
ATOM 650 C CA . PRO A 1 85 ? -16.891 -34.969 -14.781 1 63.28 85 PRO A CA 1
ATOM 651 C C . PRO A 1 85 ? -15.578 -35.406 -15.43 1 63.28 85 PRO A C 1
ATOM 653 O O . PRO A 1 85 ? -15.57 -35.906 -16.562 1 63.28 85 PRO A O 1
ATOM 656 N N . ASP A 1 86 ? -14.477 -35.156 -14.656 1 72.5 86 ASP A N 1
ATOM 657 C CA . ASP A 1 86 ? -13.164 -35.438 -15.203 1 72.5 86 ASP A CA 1
ATOM 658 C C . ASP A 1 86 ? -12.359 -36.344 -14.258 1 72.5 86 ASP A C 1
ATOM 660 O O . ASP A 1 86 ? -12.82 -36.656 -13.156 1 72.5 86 ASP A O 1
ATOM 664 N N . LEU A 1 87 ? -11.203 -36.75 -14.812 1 71.06 87 LEU A N 1
ATOM 665 C CA . LEU A 1 87 ? -10.414 -37.781 -14.109 1 71.06 87 LEU A CA 1
ATOM 666 C C . LEU A 1 87 ? -9.742 -37.156 -12.875 1 71.06 87 LEU A C 1
ATOM 668 O O . LEU A 1 87 ? -9.414 -37.875 -11.93 1 71.06 87 LEU A O 1
ATOM 672 N N . ASN A 1 88 ? -9.438 -35.938 -12.977 1 82.25 88 ASN A N 1
ATOM 673 C CA . ASN A 1 88 ? -8.812 -35.312 -11.82 1 82.25 88 ASN A CA 1
ATOM 674 C C . ASN A 1 88 ? -9.422 -33.938 -11.547 1 82.25 88 ASN A C 1
ATOM 676 O O . ASN A 1 88 ? -10.156 -33.406 -12.383 1 82.25 88 ASN A O 1
ATOM 680 N N . LEU A 1 89 ? -9.133 -33.438 -10.383 1 86.38 89 LEU A N 1
ATOM 681 C CA . LEU A 1 89 ? -9.758 -32.219 -9.906 1 86.38 89 LEU A CA 1
ATOM 682 C C . LEU A 1 89 ? -9.344 -31.016 -10.766 1 86.38 89 LEU A C 1
ATOM 684 O O . LEU A 1 89 ? -10.172 -30.172 -11.094 1 86.38 89 LEU A O 1
ATOM 688 N N . ALA A 1 90 ? -8.062 -30.922 -11.078 1 88.5 90 ALA A N 1
ATOM 689 C CA . ALA A 1 90 ? -7.586 -29.797 -11.883 1 88.5 90 ALA A CA 1
ATOM 690 C C . ALA A 1 90 ? -8.297 -29.75 -13.234 1 88.5 90 ALA A C 1
ATOM 692 O O . ALA A 1 90 ? -8.672 -28.672 -13.703 1 88.5 90 ALA A O 1
ATOM 693 N N . GLU A 1 91 ? -8.531 -30.859 -13.828 1 88.12 91 GLU A N 1
ATOM 694 C CA . GLU A 1 91 ? -9.203 -30.938 -15.125 1 88.12 91 GLU A CA 1
ATOM 695 C C . GLU A 1 91 ? -10.68 -30.562 -15.008 1 88.12 91 GLU A C 1
ATOM 697 O O . GLU A 1 91 ? -11.25 -29.969 -15.922 1 88.12 91 GLU A O 1
ATOM 702 N N . ALA A 1 92 ? -11.203 -30.906 -13.914 1 87.75 92 ALA A N 1
ATOM 703 C CA . ALA A 1 92 ? -12.578 -30.5 -13.688 1 87.75 92 ALA A CA 1
ATOM 704 C C . ALA A 1 92 ? -12.68 -28.969 -13.578 1 87.75 92 ALA A C 1
ATOM 706 O O . ALA A 1 92 ? -13.578 -28.359 -14.156 1 87.75 92 ALA A O 1
ATOM 707 N N . ILE A 1 93 ? -11.82 -28.406 -12.875 1 92.5 93 ILE A N 1
ATOM 708 C CA . ILE A 1 93 ? -11.852 -26.969 -12.594 1 92.5 93 ILE A CA 1
ATOM 709 C C . ILE A 1 93 ? -11.539 -26.188 -13.875 1 92.5 93 ILE A C 1
ATOM 711 O O . ILE A 1 93 ? -11.992 -25.062 -14.047 1 92.5 93 ILE A O 1
ATOM 715 N N . GLN A 1 94 ? -10.836 -26.781 -14.75 1 91.81 94 GLN A N 1
ATOM 716 C CA . GLN A 1 94 ? -10.445 -26.141 -16 1 91.81 94 GLN A CA 1
ATOM 717 C C . GLN A 1 94 ? -11.664 -25.703 -16.812 1 91.81 94 GLN A C 1
ATOM 719 O O . GLN A 1 94 ? -11.562 -24.844 -17.672 1 91.81 94 GLN A O 1
ATOM 724 N N . ARG A 1 95 ? -12.828 -26.281 -16.5 1 90.06 95 ARG A N 1
ATOM 725 C CA . ARG A 1 95 ? -14.039 -25.969 -17.25 1 90.06 95 ARG A CA 1
ATOM 726 C C . ARG A 1 95 ? -14.633 -24.641 -16.797 1 90.06 95 ARG A C 1
ATOM 728 O O . ARG A 1 95 ? -15.492 -24.078 -17.484 1 90.06 95 ARG A O 1
ATOM 735 N N . VAL A 1 96 ? -14.141 -24.203 -15.734 1 93.5 96 VAL A N 1
ATOM 736 C CA . VAL A 1 96 ? -14.586 -22.922 -15.211 1 93.5 96 VAL A CA 1
ATOM 737 C C . VAL A 1 96 ? -13.93 -21.781 -16 1 93.5 96 VAL A C 1
ATOM 739 O O . VAL A 1 96 ? -12.742 -21.844 -16.312 1 93.5 96 VAL A O 1
ATOM 742 N N . PRO A 1 97 ? -14.766 -20.797 -16.391 1 95.25 97 PRO A N 1
ATOM 743 C CA . PRO A 1 97 ? -14.148 -19.641 -17.062 1 95.25 97 PRO A CA 1
ATOM 744 C C . PRO A 1 97 ? -13.031 -19.016 -16.234 1 95.25 97 PRO A C 1
ATOM 746 O O . PRO A 1 97 ? -13.164 -18.859 -15.023 1 95.25 97 PRO A O 1
ATOM 749 N N . GLY A 1 98 ? -11.953 -18.703 -16.953 1 94.06 98 GLY A N 1
ATOM 750 C CA . GLY A 1 98 ? -10.828 -18.031 -16.312 1 94.06 98 GLY A CA 1
ATOM 751 C C . GLY A 1 98 ? -9.797 -18.984 -15.758 1 94.06 98 GLY A C 1
ATOM 752 O O . GLY A 1 98 ? -8.758 -18.547 -15.25 1 94.06 98 GLY A O 1
ATOM 753 N N . VAL A 1 99 ? -10.031 -20.266 -15.844 1 93.81 99 VAL A N 1
ATOM 754 C CA . VAL A 1 99 ? -9.109 -21.25 -15.281 1 93.81 99 VAL A CA 1
ATOM 755 C C . VAL A 1 99 ? -8.336 -21.938 -16.406 1 93.81 99 VAL A C 1
ATOM 757 O O . VAL A 1 99 ? -8.914 -22.297 -17.438 1 93.81 99 VAL A O 1
ATOM 760 N N . ALA A 1 100 ? -7.062 -21.984 -16.203 1 91.56 100 ALA A N 1
ATOM 761 C CA . ALA A 1 100 ? -6.188 -22.828 -17.016 1 91.56 100 ALA A CA 1
ATOM 762 C C . ALA A 1 100 ? -5.375 -23.781 -16.141 1 91.56 100 ALA A C 1
ATOM 764 O O . ALA A 1 100 ? -5.316 -23.609 -14.922 1 91.56 100 ALA A O 1
ATOM 765 N N . ILE A 1 101 ? -4.887 -24.828 -16.781 1 90 101 ILE A N 1
ATOM 766 C CA . ILE A 1 101 ? -4.137 -25.766 -15.953 1 90 101 ILE A CA 1
ATOM 767 C C . ILE A 1 101 ? -2.785 -26.062 -16.609 1 90 101 ILE A C 1
ATOM 769 O O . ILE A 1 101 ? -2.586 -25.781 -17.797 1 90 101 ILE A O 1
ATOM 773 N N . SER A 1 102 ? -1.93 -26.484 -15.781 1 83.56 102 SER A N 1
ATOM 774 C CA . SER A 1 102 ? -0.696 -27.109 -16.25 1 83.56 102 SER A CA 1
ATOM 775 C C . SER A 1 102 ? -0.74 -28.625 -16.094 1 83.56 102 SER A C 1
ATOM 777 O O . SER A 1 102 ? -1.309 -29.141 -15.133 1 83.56 102 SER A O 1
ATOM 779 N N . ARG A 1 103 ? -0.167 -29.281 -17.109 1 82.62 103 ARG A N 1
ATOM 780 C CA . ARG A 1 103 ? -0.165 -30.734 -17.094 1 82.62 103 ARG A CA 1
ATOM 781 C C . ARG A 1 103 ? 1.254 -31.281 -16.953 1 82.62 103 ARG A C 1
ATOM 783 O O . ARG A 1 103 ? 2.211 -30.656 -17.422 1 82.62 103 ARG A O 1
ATOM 790 N N . GLU A 1 104 ? 1.338 -32.312 -16.266 1 78.44 104 GLU A N 1
ATOM 791 C CA . GLU A 1 104 ? 2.551 -33.125 -16.172 1 78.44 104 GLU A CA 1
ATOM 792 C C . GLU A 1 104 ? 2.252 -34.594 -16.438 1 78.44 104 GLU A C 1
ATOM 794 O O . GLU A 1 104 ? 1.392 -35.188 -15.781 1 78.44 104 GLU A O 1
ATOM 799 N N . GLY A 1 105 ? 2.99 -35.188 -17.344 1 80.12 105 GLY A N 1
ATOM 800 C CA . GLY A 1 105 ? 2.715 -36.562 -17.703 1 80.12 105 GLY A CA 1
ATOM 801 C C . GLY A 1 105 ? 1.297 -36.781 -18.203 1 80.12 105 GLY A C 1
ATOM 802 O O . GLY A 1 105 ? 0.693 -37.844 -17.922 1 80.12 105 GLY A O 1
ATOM 803 N N . GLY A 1 106 ? 0.757 -35.75 -18.641 1 82.31 106 GLY A N 1
ATOM 804 C CA . GLY A 1 106 ? -0.581 -35.875 -19.188 1 82.31 106 GLY A CA 1
ATOM 805 C C . GLY A 1 106 ? -1.676 -35.594 -18.188 1 82.31 106 GLY A C 1
ATOM 806 O O . GLY A 1 106 ? -2.861 -35.594 -18.516 1 82.31 106 GLY A O 1
ATOM 807 N N . GLU A 1 107 ? -1.33 -35.344 -17 1 85.19 107 GLU A N 1
ATOM 808 C CA . GLU A 1 107 ? -2.326 -35.062 -15.961 1 85.19 107 GLU A CA 1
ATOM 809 C C . GLU A 1 107 ? -2.225 -33.625 -15.461 1 85.19 107 GLU A C 1
ATOM 811 O O . GLU A 1 107 ? -1.123 -33.094 -15.312 1 85.19 107 GLU A O 1
ATOM 816 N N . GLY A 1 108 ? -3.4 -33.125 -15.219 1 86 108 GLY A N 1
ATOM 817 C CA . GLY A 1 108 ? -3.414 -31.766 -14.664 1 86 108 GLY A CA 1
ATOM 818 C C . GLY A 1 108 ? -2.871 -31.703 -13.25 1 86 108 GLY A C 1
ATOM 819 O O . GLY A 1 108 ? -3.244 -32.5 -12.398 1 86 108 GLY A O 1
ATOM 820 N N . ARG A 1 109 ? -2.045 -30.703 -12.969 1 86.06 109 ARG A N 1
ATOM 821 C CA . ARG A 1 109 ? -1.403 -30.594 -11.664 1 86.06 109 ARG A CA 1
ATOM 822 C C . ARG A 1 109 ? -1.876 -29.344 -10.93 1 86.06 109 ARG A C 1
ATOM 824 O O . ARG A 1 109 ? -2.473 -29.438 -9.859 1 86.06 109 ARG A O 1
ATOM 831 N N . ASN A 1 110 ? -1.569 -28.172 -11.562 1 88.31 110 ASN A N 1
ATOM 832 C CA . ASN A 1 110 ? -1.915 -26.891 -10.945 1 88.31 110 ASN A CA 1
ATOM 833 C C . ASN A 1 110 ? -2.889 -26.094 -11.812 1 88.31 110 ASN A C 1
ATOM 835 O O . ASN A 1 110 ? -3.068 -26.406 -12.992 1 88.31 110 ASN A O 1
ATOM 839 N N . ILE A 1 111 ? -3.465 -25.078 -11.18 1 90.19 111 ILE A N 1
ATOM 840 C CA . ILE A 1 111 ? -4.379 -24.234 -11.93 1 90.19 111 ILE A CA 1
ATOM 841 C C . ILE A 1 111 ? -3.865 -22.797 -11.93 1 90.19 111 ILE A C 1
ATOM 843 O O . ILE A 1 111 ? -3.172 -22.375 -10.992 1 90.19 111 ILE A O 1
ATOM 847 N N . THR A 1 112 ? -4.098 -22.156 -12.938 1 90.69 112 THR A N 1
ATOM 848 C CA . THR A 1 112 ? -4 -20.703 -13.016 1 90.69 112 THR A CA 1
ATOM 849 C C . THR A 1 112 ? -5.387 -20.062 -13.109 1 90.69 112 THR A C 1
ATOM 851 O O . THR A 1 112 ? -6.266 -20.578 -13.805 1 90.69 112 THR A O 1
ATOM 854 N N . LEU A 1 113 ? -5.551 -19.125 -12.344 1 93.62 113 LEU A N 1
ATOM 855 C CA . LEU A 1 113 ? -6.844 -18.453 -12.32 1 93.62 113 LEU A CA 1
ATOM 856 C C . LEU A 1 113 ? -6.703 -16.984 -12.719 1 93.62 113 LEU A C 1
ATOM 858 O O . LEU A 1 113 ? -5.973 -16.234 -12.078 1 93.62 113 LEU A O 1
ATOM 862 N N . ARG A 1 114 ? -7.406 -16.594 -13.797 1 93.88 114 ARG A N 1
ATOM 863 C CA . ARG A 1 114 ? -7.43 -15.234 -14.328 1 93.88 114 ARG A CA 1
ATOM 864 C C . ARG A 1 114 ? -6.016 -14.695 -14.531 1 93.88 114 ARG A C 1
ATOM 866 O O . ARG A 1 114 ? -5.723 -13.555 -14.18 1 93.88 114 ARG A O 1
ATOM 873 N N . GLY A 1 115 ? -5.191 -15.602 -14.922 1 88.62 115 GLY A N 1
ATOM 874 C CA . GLY A 1 115 ? -3.855 -15.211 -15.336 1 88.62 115 GLY A CA 1
ATOM 875 C C . GLY A 1 115 ? -2.846 -15.242 -14.203 1 88.62 115 GLY A C 1
ATOM 876 O O . GLY A 1 115 ? -1.647 -15.062 -14.422 1 88.62 115 GLY A O 1
ATOM 877 N N . PHE A 1 116 ? -3.279 -15.492 -13.047 1 90.69 116 PHE A N 1
ATOM 878 C CA . PHE A 1 116 ? -2.365 -15.516 -11.906 1 90.69 116 PHE A CA 1
ATOM 879 C C . PHE A 1 116 ? -1.791 -16.906 -11.711 1 90.69 116 PHE A C 1
ATOM 881 O O . PHE A 1 116 ? -2.492 -17.906 -11.891 1 90.69 116 PHE A O 1
ATOM 888 N N . SER A 1 117 ? -0.571 -16.953 -11.273 1 86.94 117 SER A N 1
ATOM 889 C CA . SER A 1 117 ? 0.094 -18.219 -11 1 86.94 117 SER A CA 1
ATOM 890 C C . SER A 1 117 ? -0.611 -18.984 -9.875 1 86.94 117 SER A C 1
ATOM 892 O O . SER A 1 117 ? -1.386 -18.391 -9.117 1 86.94 117 SER A O 1
ATOM 894 N N . PRO A 1 118 ? -0.343 -20.219 -9.742 1 87.62 118 PRO A N 1
ATOM 895 C CA . PRO A 1 118 ? -1.043 -21.062 -8.773 1 87.62 118 PRO A CA 1
ATOM 896 C C . PRO A 1 118 ? -0.875 -20.578 -7.34 1 87.62 118 PRO A C 1
ATOM 898 O O . PRO A 1 118 ? -1.764 -20.781 -6.508 1 87.62 118 PRO A O 1
ATOM 901 N N . SER A 1 119 ? 0.16 -19.938 -7.043 1 89.5 119 SER A N 1
ATOM 902 C CA . SER A 1 119 ? 0.417 -19.5 -5.672 1 89.5 119 SER A CA 1
ATOM 903 C C . SER A 1 119 ? -0.521 -18.375 -5.266 1 89.5 119 SER A C 1
ATOM 905 O O . SER A 1 119 ? -0.623 -18.047 -4.082 1 89.5 119 SER A O 1
ATOM 907 N N . PHE A 1 120 ? -1.253 -17.828 -6.199 1 92.62 120 PHE A N 1
ATOM 908 C CA . PHE A 1 120 ? -2.145 -16.719 -5.91 1 92.62 120 PHE A CA 1
ATOM 909 C C . PHE A 1 120 ? -3.568 -17.203 -5.672 1 92.62 120 PHE A C 1
ATOM 911 O O . PHE A 1 120 ? -4.48 -16.406 -5.465 1 92.62 120 PHE A O 1
ATOM 918 N N . THR A 1 121 ? -3.762 -18.484 -5.766 1 93.88 121 THR A N 1
ATOM 919 C CA . THR A 1 121 ? -5.059 -19.078 -5.492 1 93.88 121 THR A CA 1
ATOM 920 C C . THR A 1 121 ? -5.031 -19.844 -4.172 1 93.88 121 THR A C 1
ATOM 922 O O . THR A 1 121 ? -4.125 -20.641 -3.928 1 93.88 121 THR A O 1
ATOM 925 N N . ARG A 1 122 ? -6 -19.609 -3.391 1 95.19 122 ARG A N 1
ATOM 926 C CA . ARG A 1 122 ? -6.133 -20.359 -2.145 1 95.19 122 ARG A CA 1
ATOM 927 C C . ARG A 1 122 ? -7.07 -21.547 -2.32 1 95.19 122 ARG A C 1
ATOM 929 O O . ARG A 1 122 ? -8.102 -21.438 -2.988 1 95.19 122 ARG A O 1
ATOM 936 N N . THR A 1 123 ? -6.734 -22.609 -1.748 1 95 123 THR A N 1
ATOM 937 C CA . THR A 1 123 ? -7.574 -23.797 -1.823 1 95 123 THR A CA 1
ATOM 938 C C . THR A 1 123 ? -7.98 -24.266 -0.428 1 95 123 THR A C 1
ATOM 940 O O . THR A 1 123 ? -7.152 -24.297 0.486 1 95 123 THR A O 1
ATOM 943 N N . THR A 1 124 ? -9.25 -24.594 -0.295 1 95.94 124 THR A N 1
ATOM 944 C CA . THR A 1 124 ? -9.75 -25.125 0.972 1 95.94 124 THR A CA 1
ATOM 945 C C . THR A 1 124 ? -10.43 -26.469 0.769 1 95.94 124 THR A C 1
ATOM 947 O O . THR A 1 124 ? -10.844 -26.797 -0.343 1 95.94 124 THR A O 1
ATOM 950 N N . LEU A 1 125 ? -10.422 -27.234 1.804 1 94.88 125 LEU A N 1
ATOM 951 C CA . LEU A 1 125 ? -11.133 -28.516 1.867 1 94.88 125 LEU A CA 1
ATOM 952 C C . LEU A 1 125 ? -11.984 -28.594 3.129 1 94.88 125 LEU A C 1
ATOM 954 O O . LEU A 1 125 ? -11.461 -28.547 4.242 1 94.88 125 LEU A O 1
ATOM 958 N N . ASN A 1 126 ? -13.227 -28.672 2.875 1 93.38 126 ASN A N 1
ATOM 959 C CA . ASN A 1 126 ? -14.188 -28.703 3.973 1 93.38 126 ASN A CA 1
ATOM 960 C C . ASN A 1 126 ? -13.984 -27.516 4.922 1 93.38 126 ASN A C 1
ATOM 962 O O . ASN A 1 126 ? -13.938 -27.703 6.141 1 93.38 126 ASN A O 1
ATOM 966 N N . GLY A 1 127 ? -13.688 -26.406 4.344 1 91.94 127 GLY A N 1
ATOM 967 C CA . GLY A 1 127 ? -13.672 -25.156 5.098 1 91.94 127 GLY A CA 1
ATOM 968 C C . GLY A 1 127 ? -12.289 -24.766 5.578 1 91.94 127 GLY A C 1
ATOM 969 O O . GLY A 1 127 ? -12.086 -23.656 6.059 1 91.94 127 GLY A O 1
ATOM 970 N N . MET A 1 128 ? -11.344 -25.656 5.41 1 92.88 128 MET A N 1
ATOM 971 C CA . MET A 1 128 ? -9.992 -25.375 5.895 1 92.88 128 MET A CA 1
ATOM 972 C C . MET A 1 128 ? -9.008 -25.297 4.738 1 92.88 128 MET A C 1
ATOM 974 O O . MET A 1 128 ? -9.094 -26.062 3.783 1 92.88 128 MET A O 1
ATOM 978 N N . GLU A 1 129 ? -8.078 -24.344 4.887 1 92 129 GLU A N 1
ATOM 979 C CA . GLU A 1 129 ? -7 -24.297 3.902 1 92 129 GLU A CA 1
ATOM 980 C C . GLU A 1 129 ? -6.121 -25.531 3.971 1 92 129 GLU A C 1
ATOM 982 O O . GLU A 1 129 ? -5.805 -26.016 5.059 1 92 129 GLU A O 1
ATOM 987 N N . VAL A 1 130 ? -5.754 -25.984 2.822 1 86.56 130 VAL A N 1
ATOM 988 C CA . VAL A 1 130 ? -4.992 -27.234 2.83 1 86.56 130 VAL A CA 1
ATOM 989 C C . VAL A 1 130 ? -3.699 -27.047 2.037 1 86.56 130 VAL A C 1
ATOM 991 O O . VAL A 1 130 ? -3.699 -26.422 0.972 1 86.56 130 VAL A O 1
ATOM 994 N N . PRO A 1 131 ? -2.648 -27.547 2.711 1 80.69 131 PRO A N 1
ATOM 995 C CA . PRO A 1 131 ? -1.361 -27.609 2.014 1 80.69 131 PRO A CA 1
ATOM 996 C C . PRO A 1 131 ? -1.181 -28.891 1.204 1 80.69 131 PRO A C 1
ATOM 998 O O . PRO A 1 131 ? -1.703 -29.938 1.583 1 80.69 131 PRO A O 1
ATOM 1001 N N . ALA A 1 132 ? -0.805 -28.875 -0.05 1 79.56 132 ALA A N 1
ATOM 1002 C CA . ALA A 1 132 ? -0.448 -30.094 -0.754 1 79.56 132 ALA A CA 1
ATOM 1003 C C . ALA A 1 132 ? 0.724 -29.859 -1.704 1 79.56 132 ALA A C 1
ATOM 1005 O O . ALA A 1 132 ? 0.733 -28.891 -2.461 1 79.56 132 ALA A O 1
ATOM 1006 N N . GLY A 1 133 ? 1.665 -30.75 -1.462 1 84.25 133 GLY A N 1
ATOM 1007 C CA . GLY A 1 133 ? 2.822 -30.719 -2.342 1 84.25 133 GLY A CA 1
ATOM 1008 C C . GLY A 1 133 ? 3.268 -32.094 -2.803 1 84.25 133 GLY A C 1
ATOM 1009 O O . GLY A 1 133 ? 3.047 -33.094 -2.107 1 84.25 133 GLY A O 1
ATOM 1010 N N . SER A 1 134 ? 3.777 -32.094 -3.973 1 82 134 SER A N 1
ATOM 1011 C CA . SER A 1 134 ? 4.289 -33.344 -4.531 1 82 134 SER A CA 1
ATOM 1012 C C . SER A 1 134 ? 5.516 -33.094 -5.406 1 82 134 SER A C 1
ATOM 1014 O O . SER A 1 134 ? 5.906 -31.938 -5.621 1 82 134 SER A O 1
ATOM 1016 N N . ASP A 1 135 ? 6.078 -34.219 -5.75 1 83.75 135 ASP A N 1
ATOM 1017 C CA . ASP A 1 135 ? 7.238 -34.188 -6.633 1 83.75 135 ASP A CA 1
ATOM 1018 C C . ASP A 1 135 ? 6.816 -33.969 -8.086 1 83.75 135 ASP A C 1
ATOM 1020 O O . ASP A 1 135 ? 5.633 -34.062 -8.414 1 83.75 135 ASP A O 1
ATOM 1024 N N . GLY A 1 136 ? 7.785 -33.438 -8.891 1 74.88 136 GLY A N 1
ATOM 1025 C CA . GLY A 1 136 ? 7.535 -33.25 -10.312 1 74.88 136 GLY A CA 1
ATOM 1026 C C . GLY A 1 136 ? 8.727 -33.625 -11.18 1 74.88 136 GLY A C 1
ATOM 1027 O O . GLY A 1 136 ? 9.773 -34 -10.664 1 74.88 136 GLY A O 1
ATOM 1028 N N . LEU A 1 137 ? 8.453 -33.625 -12.484 1 67.44 137 LEU A N 1
ATOM 1029 C CA . LEU A 1 137 ? 9.5 -33.875 -13.469 1 67.44 137 LEU A CA 1
ATOM 1030 C C . LEU A 1 137 ? 10.305 -32.625 -13.75 1 67.44 137 LEU A C 1
ATOM 1032 O O . LEU A 1 137 ? 9.82 -31.516 -13.523 1 67.44 137 LEU A O 1
ATOM 1036 N N . ASP A 1 138 ? 11.539 -32.844 -14.07 1 60.41 138 ASP A N 1
ATOM 1037 C CA . ASP A 1 138 ? 12.359 -31.719 -14.484 1 60.41 138 ASP A CA 1
ATOM 1038 C C . ASP A 1 138 ? 11.672 -30.891 -15.57 1 60.41 138 ASP A C 1
ATOM 1040 O O . ASP A 1 138 ? 11.758 -29.672 -15.578 1 60.41 138 ASP A O 1
ATOM 1044 N N . SER A 1 139 ? 11.016 -31.641 -16.469 1 53.31 139 SER A N 1
ATOM 1045 C CA . SER A 1 139 ? 10.336 -30.953 -17.562 1 53.31 139 SER A CA 1
ATOM 1046 C C . SER A 1 139 ? 9.234 -30.031 -17.031 1 53.31 139 SER A C 1
ATOM 1048 O O . SER A 1 139 ? 8.82 -29.094 -17.719 1 53.31 139 SER A O 1
ATOM 1050 N N . GLY A 1 140 ? 8.828 -30.391 -15.945 1 50.12 140 GLY A N 1
ATOM 1051 C CA . GLY A 1 140 ? 7.777 -29.578 -15.375 1 50.12 140 GLY A CA 1
ATOM 1052 C C . GLY A 1 140 ? 8.305 -28.453 -14.5 1 50.12 140 GLY A C 1
ATOM 1053 O O . GLY A 1 140 ? 7.531 -27.609 -14.031 1 50.12 140 GLY A O 1
ATOM 1054 N N . GLY A 1 141 ? 9.586 -28.297 -14.414 1 45.53 141 GLY A N 1
ATOM 1055 C CA . GLY A 1 141 ? 10.234 -27.172 -13.742 1 45.53 141 GLY A CA 1
ATOM 1056 C C . GLY A 1 141 ? 10.297 -27.328 -12.234 1 45.53 141 GLY A C 1
ATOM 1057 O O . GLY A 1 141 ? 10.797 -26.453 -11.531 1 45.53 141 GLY A O 1
ATOM 1058 N N . VAL A 1 142 ? 9.539 -28.297 -11.68 1 51.22 142 VAL A N 1
ATOM 1059 C CA . VAL A 1 142 ? 9.5 -28.312 -10.227 1 51.22 142 VAL A CA 1
ATOM 1060 C C . VAL A 1 142 ? 10.07 -29.625 -9.703 1 51.22 142 VAL A C 1
ATOM 1062 O O . VAL A 1 142 ? 9.664 -30.703 -10.148 1 51.22 142 VAL A O 1
ATOM 1065 N N . THR A 1 143 ? 11.133 -29.609 -8.867 1 63.19 143 THR A N 1
ATOM 1066 C CA . THR A 1 143 ? 11.594 -30.828 -8.195 1 63.19 143 THR A CA 1
ATOM 1067 C C . THR A 1 143 ? 10.617 -31.234 -7.094 1 63.19 143 THR A C 1
ATOM 1069 O O . THR A 1 143 ? 9.867 -32.188 -7.246 1 63.19 143 THR A O 1
ATOM 1072 N N . LEU A 1 144 ? 10.562 -30.688 -5.984 1 71.88 144 LEU A N 1
ATOM 1073 C CA . LEU A 1 144 ? 9.617 -30.891 -4.891 1 71.88 144 LEU A CA 1
ATOM 1074 C C . LEU A 1 144 ? 8.953 -29.578 -4.492 1 71.88 144 LEU A C 1
ATOM 1076 O O . LEU A 1 144 ? 9.633 -28.609 -4.191 1 71.88 144 LEU A O 1
ATOM 1080 N N . ASN A 1 145 ? 7.641 -29.531 -4.637 1 75.62 145 ASN A N 1
ATOM 1081 C CA . ASN A 1 145 ? 6.871 -28.328 -4.34 1 75.62 145 ASN A CA 1
ATOM 1082 C C . ASN A 1 145 ? 7.039 -27.906 -2.881 1 75.62 145 ASN A C 1
ATOM 1084 O O . ASN A 1 145 ? 6.449 -28.5 -1.983 1 75.62 145 ASN A O 1
ATOM 1088 N N . SER A 1 146 ? 7.73 -26.891 -2.658 1 78.69 146 SER A N 1
ATOM 1089 C CA . SER A 1 146 ? 7.898 -26.344 -1.315 1 78.69 146 SER A CA 1
ATOM 1090 C C . SER A 1 146 ? 7.242 -24.984 -1.186 1 78.69 146 SER A C 1
ATOM 1092 O O . SER A 1 146 ? 7.531 -24.234 -0.251 1 78.69 146 SER A O 1
ATOM 1094 N N . GLY A 1 147 ? 6.434 -24.703 -2.15 1 84 147 GLY A N 1
ATOM 1095 C CA . GLY A 1 147 ? 5.781 -23.406 -2.16 1 84 147 GLY A CA 1
ATOM 1096 C C . GLY A 1 147 ? 4.34 -23.453 -1.689 1 84 147 GLY A C 1
ATOM 1097 O O . GLY A 1 147 ? 3.955 -24.359 -0.947 1 84 147 GLY A O 1
ATOM 1098 N N . ARG A 1 148 ? 3.598 -22.438 -2.133 1 87.38 148 ARG A N 1
ATOM 1099 C CA . ARG A 1 148 ? 2.227 -22.281 -1.661 1 87.38 148 ARG A CA 1
ATOM 1100 C C . ARG A 1 148 ? 1.234 -22.922 -2.631 1 87.38 148 ARG A C 1
ATOM 1102 O O . ARG A 1 148 ? 0.077 -23.156 -2.277 1 87.38 148 ARG A O 1
ATOM 1109 N N . ALA A 1 149 ? 1.701 -23.109 -3.779 1 84.81 149 ALA A N 1
ATOM 1110 C CA . ALA A 1 149 ? 0.804 -23.641 -4.805 1 84.81 149 ALA A CA 1
ATOM 1111 C C . ALA A 1 149 ? 0.24 -25 -4.402 1 84.81 149 ALA A C 1
ATOM 1113 O O . ALA A 1 149 ? 0.951 -25.828 -3.822 1 84.81 149 ALA A O 1
ATOM 1114 N N . PHE A 1 150 ? -0.999 -25.219 -4.719 1 89.12 150 PHE A N 1
ATOM 1115 C CA . PHE A 1 150 ? -1.68 -26.469 -4.391 1 89.12 150 PHE A CA 1
ATOM 1116 C C . PHE A 1 150 ? -1.61 -27.453 -5.559 1 89.12 150 PHE A C 1
ATOM 1118 O O . PHE A 1 150 ? -1.881 -27.078 -6.703 1 89.12 150 PHE A O 1
ATOM 1125 N N . ASP A 1 151 ? -1.256 -28.672 -5.254 1 89.38 151 ASP A N 1
ATOM 1126 C CA . ASP A 1 151 ? -1.244 -29.734 -6.254 1 89.38 151 ASP A CA 1
ATOM 1127 C C . ASP A 1 151 ? -2.533 -30.562 -6.203 1 89.38 151 ASP A C 1
ATOM 1129 O O . ASP A 1 151 ? -2.674 -31.453 -5.371 1 89.38 151 ASP A O 1
ATOM 1133 N N . PHE A 1 152 ? -3.281 -30.422 -7.137 1 88.88 152 PHE A N 1
ATOM 1134 C CA . PHE A 1 152 ? -4.617 -31 -7.113 1 88.88 152 PHE A CA 1
ATOM 1135 C C . PHE A 1 152 ? -4.559 -32.5 -7.355 1 88.88 152 PHE A C 1
ATOM 1137 O O . PHE A 1 152 ? -5.473 -33.25 -6.977 1 88.88 152 PHE A O 1
ATOM 1144 N N . HIS A 1 153 ? -3.531 -33 -7.969 1 85.81 153 HIS A N 1
ATOM 1145 C CA . HIS A 1 153 ? -3.494 -34.375 -8.367 1 85.81 153 HIS A CA 1
ATOM 1146 C C . HIS A 1 153 ? -3.141 -35.281 -7.188 1 85.81 153 HIS A C 1
ATOM 1148 O O . HIS A 1 153 ? -3.115 -36.5 -7.32 1 85.81 153 HIS A O 1
ATOM 1154 N N . VAL A 1 154 ? -2.939 -34.719 -6.051 1 86.5 154 VAL A N 1
ATOM 1155 C CA . VAL A 1 154 ? -2.691 -35.469 -4.84 1 86.5 154 VAL A CA 1
ATOM 1156 C C . VAL A 1 154 ? -3.973 -36.188 -4.402 1 86.5 154 VAL A C 1
ATOM 1158 O O . VAL A 1 154 ? -3.924 -37.25 -3.758 1 86.5 154 VAL A O 1
ATOM 1161 N N . PHE A 1 155 ? -5.086 -35.688 -4.852 1 86.69 155 PHE A N 1
ATOM 1162 C CA . PHE A 1 155 ? -6.363 -36.219 -4.395 1 86.69 155 PHE A CA 1
ATOM 1163 C C . PHE A 1 155 ? -7.086 -36.938 -5.527 1 86.69 155 PHE A C 1
ATOM 1165 O O . PHE A 1 155 ? -6.996 -36.5 -6.688 1 86.69 155 PHE A O 1
ATOM 1172 N N . ALA A 1 156 ? -7.805 -37.875 -5.031 1 85.06 156 ALA A N 1
ATOM 1173 C CA . ALA A 1 156 ? -8.711 -38.531 -5.973 1 85.06 156 ALA A CA 1
ATOM 1174 C C . ALA A 1 156 ? -9.984 -37.719 -6.164 1 85.06 156 ALA A C 1
ATOM 1176 O O . ALA A 1 156 ? -10.602 -37.281 -5.188 1 85.06 156 ALA A O 1
ATOM 1177 N N . ALA A 1 157 ? -10.328 -37.531 -7.363 1 83.5 157 ALA A N 1
ATOM 1178 C CA . ALA A 1 157 ? -11.484 -36.688 -7.672 1 83.5 157 ALA A CA 1
ATOM 1179 C C . ALA A 1 157 ? -12.773 -37.344 -7.164 1 83.5 157 ALA A C 1
ATOM 1181 O O . ALA A 1 157 ? -13.742 -36.625 -6.855 1 83.5 157 ALA A O 1
ATOM 1182 N N . GLU A 1 158 ? -12.836 -38.625 -6.957 1 84 158 GLU A N 1
ATOM 1183 C CA . GLU A 1 158 ? -14.016 -39.406 -6.578 1 84 158 GLU A CA 1
ATOM 1184 C C . GLU A 1 158 ? -14.445 -39.094 -5.148 1 84 158 GLU A C 1
ATOM 1186 O O . GLU A 1 158 ? -15.57 -39.406 -4.746 1 84 158 GLU A O 1
ATOM 1191 N N . LEU A 1 159 ? -13.594 -38.469 -4.484 1 84.25 159 LEU A N 1
ATOM 1192 C CA . LEU A 1 159 ? -13.867 -38.219 -3.074 1 84.25 159 LEU A CA 1
ATOM 1193 C C . LEU A 1 159 ? -14.664 -36.938 -2.893 1 84.25 159 LEU A C 1
ATOM 1195 O O . LEU A 1 159 ? -15.156 -36.656 -1.796 1 84.25 159 LEU A O 1
ATOM 1199 N N . PHE A 1 160 ? -14.852 -36.219 -3.982 1 87.31 160 PHE A N 1
ATOM 1200 C CA . PHE A 1 160 ? -15.445 -34.906 -3.85 1 87.31 160 PHE A CA 1
ATOM 1201 C C . PHE A 1 160 ? -16.766 -34.812 -4.598 1 87.31 160 PHE A C 1
ATOM 1203 O O . PHE A 1 160 ? -16.969 -35.5 -5.594 1 87.31 160 PHE A O 1
ATOM 1210 N N . ASN A 1 161 ? -17.641 -33.875 -4.082 1 87.5 161 ASN A N 1
ATOM 1211 C CA . ASN A 1 161 ? -18.953 -33.781 -4.715 1 87.5 161 ASN A CA 1
ATOM 1212 C C . ASN A 1 161 ? -19.219 -32.375 -5.223 1 87.5 161 ASN A C 1
ATOM 1214 O O . ASN A 1 161 ? -20.141 -32.156 -6.012 1 87.5 161 ASN A O 1
ATOM 1218 N N . ARG A 1 162 ? -18.422 -31.469 -4.742 1 91.19 162 ARG A N 1
ATOM 1219 C CA . ARG A 1 162 ? -18.641 -30.094 -5.148 1 91.19 162 ARG A CA 1
ATOM 1220 C C . ARG A 1 162 ? -17.359 -29.266 -5.066 1 91.19 162 ARG A C 1
ATOM 1222 O O . ARG A 1 162 ? -16.531 -29.5 -4.184 1 91.19 162 ARG A O 1
ATOM 1229 N N . ILE A 1 163 ? -17.188 -28.375 -5.973 1 94.19 163 ILE A N 1
ATOM 1230 C CA . ILE A 1 163 ? -16.109 -27.391 -5.996 1 94.19 163 ILE A CA 1
ATOM 1231 C C . ILE A 1 163 ? -16.672 -26 -6.234 1 94.19 163 ILE A C 1
ATOM 1233 O O . ILE A 1 163 ? -17.484 -25.797 -7.148 1 94.19 163 ILE A O 1
ATOM 1237 N N . ASP A 1 164 ? -16.359 -25.078 -5.43 1 95.88 164 ASP A N 1
ATOM 1238 C CA . ASP A 1 164 ? -16.719 -23.672 -5.641 1 95.88 164 ASP A CA 1
ATOM 1239 C C . ASP A 1 164 ? -15.477 -22.828 -5.934 1 95.88 164 ASP A C 1
ATOM 1241 O O . ASP A 1 164 ? -14.5 -22.875 -5.184 1 95.88 164 ASP A O 1
ATOM 1245 N N . VAL A 1 165 ? -15.5 -22.109 -6.973 1 96.88 165 VAL A N 1
ATOM 1246 C CA . VAL A 1 165 ? -14.453 -21.141 -7.289 1 96.88 165 VAL A CA 1
ATOM 1247 C C . VAL A 1 165 ? -14.953 -19.734 -7.008 1 96.88 165 VAL A C 1
ATOM 1249 O O . VAL A 1 165 ? -15.734 -19.188 -7.785 1 96.88 165 VAL A O 1
ATOM 1252 N N . GLN A 1 166 ? -14.453 -19.203 -5.965 1 97.25 166 GLN A N 1
ATOM 1253 C CA . GLN A 1 166 ? -14.797 -17.828 -5.594 1 97.25 166 GLN A CA 1
ATOM 1254 C C . GLN A 1 166 ? -13.859 -16.828 -6.258 1 97.25 166 GLN A C 1
ATOM 1256 O O . GLN A 1 166 ? -12.68 -16.734 -5.902 1 97.25 166 GLN A O 1
ATOM 1261 N N . LYS A 1 167 ? -14.422 -15.992 -7.059 1 96.38 167 LYS A N 1
ATOM 1262 C CA . LYS A 1 167 ? -13.578 -15.094 -7.832 1 96.38 167 LYS A CA 1
ATOM 1263 C C . LYS A 1 167 ? -13.523 -13.703 -7.195 1 96.38 167 LYS A C 1
ATOM 1265 O O . LYS A 1 167 ? -12.641 -12.906 -7.508 1 96.38 167 LYS A O 1
ATOM 1270 N N . THR A 1 168 ? -14.516 -13.359 -6.391 1 97 168 THR A N 1
ATOM 1271 C CA . THR A 1 168 ? -14.5 -12.109 -5.645 1 97 168 THR A CA 1
ATOM 1272 C C . THR A 1 168 ? -14.562 -12.375 -4.141 1 97 168 THR A C 1
ATOM 1274 O O . THR A 1 168 ? -14.953 -13.461 -3.713 1 97 168 THR A O 1
ATOM 1277 N N . GLN A 1 169 ? -14.219 -11.359 -3.396 1 96 169 GLN A N 1
ATOM 1278 C CA . GLN A 1 169 ? -14.016 -11.547 -1.965 1 96 169 GLN A CA 1
ATOM 1279 C C . GLN A 1 169 ? -15.25 -11.133 -1.17 1 96 169 GLN A C 1
ATOM 1281 O O . GLN A 1 169 ? -16.016 -10.273 -1.61 1 96 169 GLN A O 1
ATOM 1286 N N . THR A 1 170 ? -15.445 -11.75 -0.107 1 96.94 170 THR A N 1
ATOM 1287 C CA . THR A 1 170 ? -16.266 -11.297 1.009 1 96.94 170 THR A CA 1
ATOM 1288 C C . THR A 1 170 ? -15.461 -11.289 2.305 1 96.94 170 THR A C 1
ATOM 1290 O O . THR A 1 170 ? -14.43 -11.945 2.402 1 96.94 170 THR A O 1
ATOM 1293 N N . ALA A 1 171 ? -15.945 -10.578 3.25 1 96.81 171 ALA A N 1
ATOM 1294 C CA . ALA A 1 171 ? -15.164 -10.469 4.48 1 96.81 171 ALA A CA 1
ATOM 1295 C C . ALA A 1 171 ? -15.086 -11.805 5.207 1 96.81 171 ALA A C 1
ATOM 1297 O O . ALA A 1 171 ? -14.141 -12.062 5.953 1 96.81 171 ALA A O 1
ATOM 1298 N N . SER A 1 172 ? -16.047 -12.648 4.965 1 96.5 172 SER A N 1
ATOM 1299 C CA . SER A 1 172 ? -16.094 -13.93 5.652 1 96.5 172 SER A CA 1
ATOM 1300 C C . SER A 1 172 ? -15.141 -14.938 5.016 1 96.5 172 SER A C 1
ATOM 1302 O O . SER A 1 172 ? -14.797 -15.953 5.629 1 96.5 172 SER A O 1
ATOM 1304 N N . ILE A 1 173 ? -14.742 -14.688 3.799 1 95.31 173 ILE A N 1
ATOM 1305 C CA . ILE A 1 173 ? -13.766 -15.555 3.148 1 95.31 173 ILE A CA 1
ATOM 1306 C C . ILE A 1 173 ? -12.367 -15.266 3.697 1 95.31 173 ILE A C 1
ATOM 1308 O O . ILE A 1 173 ? -11.945 -14.109 3.742 1 95.31 173 ILE A O 1
ATOM 1312 N N . GLU A 1 174 ? -11.719 -16.266 4.074 1 95.5 174 GLU A N 1
ATOM 1313 C CA . GLU A 1 174 ? -10.375 -16.078 4.605 1 95.5 174 GLU A CA 1
ATOM 1314 C C . GLU A 1 174 ? -9.43 -15.531 3.537 1 95.5 174 GLU A C 1
ATOM 1316 O O . GLU A 1 174 ? -9.562 -15.859 2.357 1 95.5 174 GLU A O 1
ATOM 1321 N N . GLU A 1 175 ? -8.453 -14.797 3.926 1 96.31 175 GLU A N 1
ATOM 1322 C CA . GLU A 1 175 ? -7.496 -14.117 3.059 1 96.31 175 GLU A CA 1
ATOM 1323 C C . GLU A 1 175 ? -6.492 -15.102 2.463 1 96.31 175 GLU A C 1
ATOM 1325 O O . GLU A 1 175 ? -6.281 -16.188 3.006 1 96.31 175 GLU A O 1
ATOM 1330 N N . GLY A 1 176 ? -5.902 -14.688 1.318 1 94.62 176 GLY A N 1
ATOM 1331 C CA . GLY A 1 176 ? -4.801 -15.469 0.771 1 94.62 176 GLY A CA 1
ATOM 1332 C C . GLY A 1 176 ? -4.938 -15.727 -0.717 1 94.62 176 GLY A C 1
ATOM 1333 O O . GLY A 1 176 ? -4.039 -16.297 -1.337 1 94.62 176 GLY A O 1
ATOM 1334 N N . GLY A 1 177 ? -6.004 -15.305 -1.282 1 95.81 177 GLY A N 1
ATOM 1335 C CA . GLY A 1 177 ? -6.199 -15.594 -2.693 1 95.81 177 GLY A CA 1
ATOM 1336 C C . GLY A 1 177 ? -6.578 -14.375 -3.506 1 95.81 177 GLY A C 1
ATOM 1337 O O . GLY A 1 177 ? -7.766 -14.109 -3.725 1 95.81 177 GLY A O 1
ATOM 1338 N N . ILE A 1 178 ? -5.562 -13.742 -4.094 1 95.88 178 ILE A N 1
ATOM 1339 C CA . ILE A 1 178 ? -5.828 -12.609 -4.977 1 95.88 178 ILE A CA 1
ATOM 1340 C C . ILE A 1 178 ? -6.562 -13.094 -6.227 1 95.88 178 ILE A C 1
ATOM 1342 O O . ILE A 1 178 ? -7.516 -12.461 -6.68 1 95.88 178 ILE A O 1
ATOM 1346 N N . ALA A 1 179 ? -6.102 -14.258 -6.75 1 94.88 179 ALA A N 1
ATOM 1347 C CA . ALA A 1 179 ? -6.77 -14.812 -7.926 1 94.88 179 ALA A CA 1
ATOM 1348 C C . ALA A 1 179 ? -8.172 -15.297 -7.574 1 94.88 179 ALA A C 1
ATOM 1350 O O . ALA A 1 179 ? -9.102 -15.148 -8.367 1 94.88 179 ALA A O 1
ATOM 1351 N N . GLY A 1 180 ? -8.289 -15.906 -6.418 1 96.12 180 GLY A N 1
ATOM 1352 C CA . GLY A 1 180 ? -9.531 -16.469 -5.91 1 96.12 180 GLY A CA 1
ATOM 1353 C C . GLY A 1 180 ? -9.32 -17.609 -4.941 1 96.12 180 GLY A C 1
ATOM 1354 O O . GLY A 1 180 ? -8.18 -17.906 -4.566 1 96.12 180 GLY A O 1
ATOM 1355 N N . THR A 1 181 ? -10.445 -18.125 -4.504 1 96.5 181 THR A N 1
ATOM 1356 C CA . THR A 1 181 ? -10.422 -19.266 -3.592 1 96.5 181 THR A CA 1
ATOM 1357 C C . THR A 1 181 ? -11.172 -20.453 -4.188 1 96.5 181 THR A C 1
ATOM 1359 O O . THR A 1 181 ? -12.289 -20.297 -4.695 1 96.5 181 THR A O 1
ATOM 1362 N N . VAL A 1 182 ? -10.539 -21.578 -4.176 1 96.25 182 VAL A N 1
ATOM 1363 C CA . VAL A 1 182 ? -11.18 -22.828 -4.602 1 96.25 182 VAL A CA 1
ATOM 1364 C C . VAL A 1 182 ? -11.57 -23.641 -3.377 1 96.25 182 VAL A C 1
ATOM 1366 O O . VAL A 1 182 ? -10.703 -24.094 -2.617 1 96.25 182 VAL A O 1
ATOM 1369 N N . ASP A 1 183 ? -12.859 -23.922 -3.268 1 96.19 183 ASP A N 1
ATOM 1370 C CA . ASP A 1 183 ? -13.375 -24.688 -2.137 1 96.19 183 ASP A CA 1
ATOM 1371 C C . ASP A 1 183 ? -13.781 -26.094 -2.568 1 96.19 183 ASP A C 1
ATOM 1373 O O . ASP A 1 183 ? -14.68 -26.25 -3.396 1 96.19 183 ASP A O 1
ATOM 1377 N N . LEU A 1 184 ? -13.148 -27.016 -1.954 1 94.94 184 LEU A N 1
ATOM 1378 C CA . LEU A 1 184 ? -13.469 -28.422 -2.201 1 94.94 184 LEU A CA 1
ATOM 1379 C C . LEU A 1 184 ? -14.352 -28.984 -1.087 1 94.94 184 LEU A C 1
ATOM 1381 O O . LEU A 1 184 ? -14.125 -28.688 0.091 1 94.94 184 LEU A O 1
ATOM 1385 N N . TYR A 1 185 ? -15.383 -29.781 -1.498 1 93.31 185 TYR A N 1
ATOM 1386 C CA . TYR A 1 185 ? -16.297 -30.375 -0.524 1 93.31 185 TYR A CA 1
ATOM 1387 C C . TYR A 1 185 ? -16.406 -31.891 -0.739 1 93.31 185 TYR A C 1
ATOM 1389 O O . TYR A 1 185 ? -16.703 -32.344 -1.847 1 93.31 185 TYR A O 1
ATOM 1397 N N . SER A 1 186 ? -16.234 -32.625 0.372 1 92.44 186 SER A N 1
ATOM 1398 C CA . SER A 1 186 ? -16.484 -34.062 0.334 1 92.44 186 SER A CA 1
ATOM 1399 C C . SER A 1 186 ? -17.938 -34.375 0.693 1 92.44 186 SER A C 1
ATOM 1401 O O . SER A 1 186 ? -18.625 -33.531 1.271 1 92.44 186 SER A O 1
ATOM 1403 N N . ALA A 1 187 ? -18.359 -35.5 0.353 1 91.44 187 ALA A N 1
ATOM 1404 C CA . ALA A 1 187 ? -19.719 -35.906 0.627 1 91.44 187 ALA A CA 1
ATOM 1405 C C . ALA A 1 187 ? -19.953 -36.094 2.125 1 91.44 187 ALA A C 1
ATOM 1407 O O . ALA A 1 187 ? -19.031 -36.469 2.863 1 91.44 187 ALA A O 1
ATOM 1408 N N . LYS A 1 188 ? -21.203 -35.844 2.492 1 94.44 188 LYS A N 1
ATOM 1409 C CA . LYS A 1 188 ? -21.656 -36.031 3.869 1 94.44 188 LYS A CA 1
ATOM 1410 C C . LYS A 1 188 ? -22.828 -37 3.943 1 94.44 188 LYS A C 1
ATOM 1412 O O . LYS A 1 188 ? -23.594 -37.156 2.984 1 94.44 188 LYS A O 1
ATOM 1417 N N . PRO A 1 189 ? -22.984 -37.656 5.109 1 94.94 189 PRO A N 1
ATOM 1418 C CA . PRO A 1 189 ? -24.062 -38.656 5.184 1 94.94 189 PRO A CA 1
ATOM 1419 C C . PRO A 1 189 ? -25.453 -38.062 5.07 1 94.94 189 PRO A C 1
ATOM 1421 O O . PRO A 1 189 ? -26.344 -38.656 4.473 1 94.94 189 PRO A O 1
ATOM 1424 N N . PHE A 1 190 ? -25.625 -36.906 5.637 1 93.31 190 PHE A N 1
ATOM 1425 C CA . PHE A 1 190 ? -26.953 -36.281 5.613 1 93.31 190 PHE A CA 1
ATOM 1426 C C . PHE A 1 190 ? -27.25 -35.719 4.238 1 93.31 190 PHE A C 1
ATOM 1428 O O . PHE A 1 190 ? -28.344 -35.188 4 1 93.31 190 PHE A O 1
ATOM 1435 N N . ASP A 1 191 ? -26.281 -35.844 3.312 1 88.06 191 ASP A N 1
ATOM 1436 C CA . ASP A 1 191 ? -26.547 -35.5 1.916 1 88.06 191 ASP A CA 1
ATOM 1437 C C . ASP A 1 191 ? -27.438 -36.594 1.27 1 88.06 191 ASP A C 1
ATOM 1439 O O . ASP A 1 191 ? -28 -36.344 0.202 1 88.06 191 ASP A O 1
ATOM 1443 N N . PHE A 1 192 ? -27.453 -37.688 1.917 1 87.06 192 PHE A N 1
ATOM 1444 C CA . PHE A 1 192 ? -28.188 -38.844 1.407 1 87.06 192 PHE A CA 1
ATOM 1445 C C . PHE A 1 192 ? -29.219 -39.312 2.422 1 87.06 192 PHE A C 1
ATOM 1447 O O . PHE A 1 192 ? -29.016 -39.188 3.631 1 87.06 192 PHE A O 1
ATOM 1454 N N . GLU A 1 193 ? -30.25 -39.938 1.85 1 87.69 193 GLU A N 1
ATOM 1455 C CA . GLU A 1 193 ? -31.266 -40.5 2.73 1 87.69 193 GLU A CA 1
ATOM 1456 C C . GLU A 1 193 ? -31.078 -42 2.914 1 87.69 193 GLU A C 1
ATOM 1458 O O . GLU A 1 193 ? -31.031 -42.75 1.936 1 87.69 193 GLU A O 1
ATOM 1463 N N . GLY A 1 194 ? -30.953 -42.344 4.121 1 91.62 194 GLY A N 1
ATOM 1464 C CA . GLY A 1 194 ? -30.891 -43.781 4.414 1 91.62 194 GLY A CA 1
ATOM 1465 C C . GLY A 1 194 ? -29.609 -44.438 3.908 1 91.62 194 GLY A C 1
ATOM 1466 O O . GLY A 1 194 ? -28.547 -43.781 3.871 1 91.62 194 GLY A O 1
ATOM 1467 N N . PHE A 1 195 ? -29.688 -45.75 3.658 1 94.44 195 PHE A N 1
ATOM 1468 C CA . PHE A 1 195 ? -28.516 -46.531 3.244 1 94.44 195 PHE A CA 1
ATOM 1469 C C . PHE A 1 195 ? -28.203 -46.281 1.775 1 94.44 195 PHE A C 1
ATOM 1471 O O . PHE A 1 195 ? -29.078 -46.375 0.918 1 94.44 195 PHE A O 1
ATOM 1478 N N . ASN A 1 196 ? -27.062 -45.938 1.522 1 92.38 196 ASN A N 1
ATOM 1479 C CA . ASN A 1 196 ? -26.547 -45.75 0.169 1 92.38 196 ASN A CA 1
ATOM 1480 C C . ASN A 1 196 ? -25.234 -46.5 -0.043 1 92.38 196 ASN A C 1
ATOM 1482 O O . ASN A 1 196 ? -24.375 -46.5 0.845 1 92.38 196 ASN A O 1
ATOM 1486 N N . PHE A 1 197 ? -25.109 -47.188 -1.1 1 94.06 197 PHE A N 1
ATOM 1487 C CA . PHE A 1 197 ? -23.922 -47.938 -1.467 1 94.06 197 PHE A CA 1
ATOM 1488 C C . PHE A 1 197 ? -23.562 -47.719 -2.936 1 94.06 197 PHE A C 1
ATOM 1490 O O . PHE A 1 197 ? -24.453 -47.75 -3.795 1 94.06 197 PHE A O 1
ATOM 1497 N N . SER A 1 198 ? -22.359 -47.469 -3.199 1 92.44 198 SER A N 1
ATOM 1498 C CA . SER A 1 198 ? -21.906 -47.312 -4.574 1 92.44 198 SER A CA 1
ATOM 1499 C C . SER A 1 198 ? -20.5 -47.875 -4.758 1 92.44 198 SER A C 1
ATOM 1501 O O . SER A 1 198 ? -19.625 -47.656 -3.918 1 92.44 198 SER A O 1
ATOM 1503 N N . VAL A 1 199 ? -20.25 -48.625 -5.762 1 94.75 199 VAL A N 1
ATOM 1504 C CA . VAL A 1 199 ? -18.938 -49.156 -6.121 1 94.75 199 VAL A CA 1
ATOM 1505 C C . VAL A 1 199 ? -18.688 -48.969 -7.617 1 94.75 199 VAL A C 1
ATOM 1507 O O . VAL A 1 199 ? -19.609 -49.125 -8.43 1 94.75 199 VAL A O 1
ATOM 1510 N N . SER A 1 200 ? -17.594 -48.531 -7.93 1 92.75 200 SER A N 1
ATOM 1511 C CA . SER A 1 200 ? -17.234 -48.344 -9.336 1 92.75 200 SER A CA 1
ATOM 1512 C C . SER A 1 200 ? -15.836 -48.906 -9.625 1 92.75 200 SER A C 1
ATOM 1514 O O . SER A 1 200 ? -14.953 -48.844 -8.766 1 92.75 200 SER A O 1
ATOM 1516 N N . GLY A 1 201 ? -15.648 -49.406 -10.805 1 94.12 201 GLY A N 1
ATOM 1517 C CA . GLY A 1 201 ? -14.383 -49.906 -11.32 1 94.12 201 GLY A CA 1
ATOM 1518 C C . GLY A 1 201 ? -14.156 -49.562 -12.781 1 94.12 201 GLY A C 1
ATOM 1519 O O . GLY A 1 201 ? -15.094 -49.594 -13.586 1 94.12 201 GLY A O 1
ATOM 1520 N N . GLN A 1 202 ? -12.984 -49.156 -13.078 1 94.44 202 GLN A N 1
ATOM 1521 C CA . GLN A 1 202 ? -12.609 -48.844 -14.453 1 94.44 202 GLN A CA 1
ATOM 1522 C C . GLN A 1 202 ? -11.242 -49.469 -14.789 1 94.44 202 GLN A C 1
ATOM 1524 O O . GLN A 1 202 ? -10.367 -49.531 -13.93 1 94.44 202 GLN A O 1
ATOM 1529 N N . ALA A 1 203 ? -11.078 -49.875 -16 1 96.88 203 ALA A N 1
ATOM 1530 C CA . ALA A 1 203 ? -9.805 -50.312 -16.578 1 96.88 203 ALA A CA 1
ATOM 1531 C C . ALA A 1 203 ? -9.352 -49.312 -17.656 1 96.88 203 ALA A C 1
ATOM 1533 O O . ALA A 1 203 ? -10.07 -49.094 -18.625 1 96.88 203 ALA A O 1
ATOM 1534 N N . GLY A 1 204 ? -8.211 -48.844 -17.422 1 95.38 204 GLY A N 1
ATOM 1535 C CA . GLY A 1 204 ? -7.695 -47.875 -18.375 1 95.38 204 GLY A CA 1
ATOM 1536 C C . GLY A 1 204 ? -6.539 -48.375 -19.203 1 95.38 204 GLY A C 1
ATOM 1537 O O . GLY A 1 204 ? -5.508 -48.781 -18.656 1 95.38 204 GLY A O 1
ATOM 1538 N N . TYR A 1 205 ? -6.691 -48.344 -20.469 1 96.88 205 TYR A N 1
ATOM 1539 C CA . TYR A 1 205 ? -5.66 -48.719 -21.422 1 96.88 205 TYR A CA 1
ATOM 1540 C C . TYR A 1 205 ? -5.035 -47.531 -22.094 1 96.88 205 TYR A C 1
ATOM 1542 O O . TYR A 1 205 ? -5.746 -46.656 -22.609 1 96.88 205 TYR A O 1
ATOM 1550 N N . ASN A 1 206 ? -3.721 -47.5 -22.062 1 95.88 206 ASN A N 1
ATOM 1551 C CA . ASN A 1 206 ? -2.992 -46.469 -22.781 1 95.88 206 ASN A CA 1
ATOM 1552 C C . ASN A 1 206 ? -2.318 -47.031 -24.031 1 95.88 206 ASN A C 1
ATOM 1554 O O . ASN A 1 206 ? -1.614 -48.031 -23.969 1 95.88 206 ASN A O 1
ATOM 1558 N N . ASP A 1 207 ? -2.475 -46.344 -25.094 1 94.94 207 ASP A N 1
ATOM 1559 C CA . ASP A 1 207 ? -2.029 -46.938 -26.344 1 94.94 207 ASP A CA 1
ATOM 1560 C C . ASP A 1 207 ? -0.522 -46.75 -26.531 1 94.94 207 ASP A C 1
ATOM 1562 O O . ASP A 1 207 ? 0.077 -47.375 -27.406 1 94.94 207 ASP A O 1
ATOM 1566 N N . LEU A 1 208 ? 0.126 -45.969 -25.781 1 94.69 208 LEU A N 1
ATOM 1567 C CA . LEU A 1 208 ? 1.58 -45.844 -25.828 1 94.69 208 LEU A CA 1
ATOM 1568 C C . LEU A 1 208 ? 2.234 -46.875 -24.906 1 94.69 208 LEU A C 1
ATOM 1570 O O . LEU A 1 208 ? 3.146 -47.594 -25.312 1 94.69 208 LEU A O 1
ATOM 1574 N N . THR A 1 209 ? 1.792 -46.906 -23.703 1 95.12 209 THR A N 1
ATOM 1575 C CA . THR A 1 209 ? 2.381 -47.844 -22.734 1 95.12 209 THR A CA 1
ATOM 1576 C C . THR A 1 209 ? 1.924 -49.281 -23 1 95.12 209 THR A C 1
ATOM 1578 O O . THR A 1 209 ? 2.598 -50.219 -22.609 1 95.12 209 THR A O 1
ATOM 1581 N N . GLU A 1 210 ? 0.741 -49.406 -23.547 1 95.62 210 GLU A N 1
ATOM 1582 C CA . GLU A 1 210 ? 0.086 -50.688 -23.812 1 95.62 210 GLU A CA 1
ATOM 1583 C C . GLU A 1 210 ? -0.172 -51.438 -22.5 1 95.62 210 GLU A C 1
ATOM 1585 O O . GLU A 1 210 ? -0.071 -52.688 -22.469 1 95.62 210 GLU A O 1
ATOM 1590 N N . GLU A 1 211 ? -0.342 -50.688 -21.531 1 95.75 211 GLU A N 1
ATOM 1591 C CA . GLU A 1 211 ? -0.661 -51.25 -20.219 1 95.75 211 GLU A CA 1
ATOM 1592 C C . GLU A 1 211 ? -2.1 -50.969 -19.812 1 95.75 211 GLU A C 1
ATOM 1594 O O . GLU A 1 211 ? -2.695 -50 -20.312 1 95.75 211 GLU A O 1
ATOM 1599 N N . VAL A 1 212 ? -2.635 -51.781 -18.938 1 97.19 212 VAL A N 1
ATOM 1600 C CA . VAL A 1 212 ? -3.967 -51.594 -18.375 1 97.19 212 VAL A CA 1
ATOM 1601 C C . VAL A 1 212 ? -3.859 -51.281 -16.891 1 97.19 212 VAL A C 1
ATOM 1603 O O . VAL A 1 212 ? -3.277 -52.062 -16.125 1 97.19 212 VAL A O 1
ATOM 1606 N N . ASP A 1 213 ? -4.328 -50.219 -16.484 1 95.88 213 ASP A N 1
ATOM 1607 C CA . ASP A 1 213 ? -4.246 -49.781 -15.102 1 95.88 213 ASP A CA 1
ATOM 1608 C C . ASP A 1 213 ? -5.629 -49.719 -14.461 1 95.88 213 ASP A C 1
ATOM 1610 O O . ASP A 1 213 ? -6.609 -49.375 -15.109 1 95.88 213 ASP A O 1
ATOM 1614 N N . PRO A 1 214 ? -5.73 -50 -13.195 1 95.88 214 PRO A N 1
ATOM 1615 C CA . PRO A 1 214 ? -7.027 -50.031 -12.516 1 95.88 214 PRO A CA 1
ATOM 1616 C C . PRO A 1 214 ? -7.395 -48.688 -11.859 1 95.88 214 PRO A C 1
ATOM 1618 O O . PRO A 1 214 ? -6.508 -47.938 -11.477 1 95.88 214 PRO A O 1
ATOM 1621 N N . ARG A 1 215 ? -8.703 -48.469 -11.742 1 94.5 215 ARG A N 1
ATOM 1622 C CA . ARG A 1 215 ? -9.32 -47.406 -10.953 1 94.5 215 ARG A CA 1
ATOM 1623 C C . ARG A 1 215 ? -10.555 -47.938 -10.219 1 94.5 215 ARG A C 1
ATOM 1625 O O . ARG A 1 215 ? -11.492 -48.438 -10.844 1 94.5 215 ARG A O 1
ATOM 1632 N N . LEU A 1 216 ? -10.492 -47.812 -8.859 1 95.25 216 LEU A N 1
ATOM 1633 C CA . LEU A 1 216 ? -11.562 -48.344 -8.031 1 95.25 216 LEU A CA 1
ATOM 1634 C C . LEU A 1 216 ? -12.055 -47.312 -7.027 1 95.25 216 LEU A C 1
ATOM 1636 O O . LEU A 1 216 ? -11.258 -46.531 -6.5 1 95.25 216 LEU A O 1
ATOM 1640 N N . ALA A 1 217 ? -13.359 -47.25 -6.82 1 93.25 217 ALA A N 1
ATOM 1641 C CA . ALA A 1 217 ? -13.945 -46.375 -5.805 1 93.25 217 ALA A CA 1
ATOM 1642 C C . ALA A 1 217 ? -15.109 -47.062 -5.102 1 93.25 217 ALA A C 1
ATOM 1644 O O . ALA A 1 217 ? -15.891 -47.781 -5.73 1 93.25 217 ALA A O 1
ATOM 1645 N N . LEU A 1 218 ? -15.188 -46.875 -3.797 1 95.56 218 LEU A N 1
ATOM 1646 C CA . LEU A 1 218 ? -16.25 -47.406 -2.951 1 95.56 218 LEU A CA 1
ATOM 1647 C C . LEU A 1 218 ? -16.75 -46.375 -1.973 1 95.56 218 LEU A C 1
ATOM 1649 O O . LEU A 1 218 ? -15.969 -45.625 -1.396 1 95.56 218 LEU A O 1
ATOM 1653 N N . MET A 1 219 ? -18.078 -46.219 -1.888 1 94.69 219 MET A N 1
ATOM 1654 C CA . MET A 1 219 ? -18.688 -45.344 -0.891 1 94.69 219 MET A CA 1
ATOM 1655 C C . MET A 1 219 ? -19.844 -46.031 -0.187 1 94.69 219 MET A C 1
ATOM 1657 O O . MET A 1 219 ? -20.688 -46.688 -0.835 1 94.69 219 MET A O 1
ATOM 1661 N N . VAL A 1 220 ? -19.906 -45.969 1.116 1 96.19 220 VAL A N 1
ATOM 1662 C CA . VAL A 1 220 ? -21 -46.469 1.939 1 96.19 220 VAL A CA 1
ATOM 1663 C C . VAL A 1 220 ? -21.469 -45.375 2.889 1 96.19 220 VAL A C 1
ATOM 1665 O O . VAL A 1 220 ? -20.656 -44.688 3.52 1 96.19 220 VAL A O 1
ATOM 1668 N N . SER A 1 221 ? -22.734 -45.156 2.84 1 95.69 221 SER A N 1
ATOM 1669 C CA . SER A 1 221 ? -23.328 -44.156 3.723 1 95.69 221 SER A CA 1
ATOM 1670 C C . SER A 1 221 ? -24.641 -44.625 4.32 1 95.69 221 SER A C 1
ATOM 1672 O O . SER A 1 221 ? -25.391 -45.375 3.672 1 95.69 221 SER A O 1
ATOM 1674 N N . ASP A 1 222 ? -24.859 -44.219 5.547 1 96.75 222 ASP A N 1
ATOM 1675 C CA . ASP A 1 222 ? -26.141 -44.562 6.18 1 96.75 222 ASP A CA 1
ATOM 1676 C C . ASP A 1 222 ? -26.469 -43.562 7.285 1 96.75 222 ASP A C 1
ATOM 1678 O O . ASP A 1 222 ? -25.594 -42.812 7.738 1 96.75 222 ASP A O 1
ATOM 1682 N N . THR A 1 223 ? -27.75 -43.5 7.461 1 96.19 223 THR A N 1
ATOM 1683 C CA . THR A 1 223 ? -28.234 -42.719 8.594 1 96.19 223 THR A CA 1
ATOM 1684 C C . THR A 1 223 ? -28.906 -43.594 9.625 1 96.19 223 THR A C 1
ATOM 1686 O O . THR A 1 223 ? -29.5 -44.625 9.281 1 96.19 223 THR A O 1
ATOM 1689 N N . PHE A 1 224 ? -28.766 -43.219 10.922 1 95.94 224 PHE A N 1
ATOM 1690 C CA . PHE A 1 224 ? -29.219 -44.031 12.047 1 95.94 224 PHE A CA 1
ATOM 1691 C C . PHE A 1 224 ? -30 -43.188 13.039 1 95.94 224 PHE A C 1
ATOM 1693 O O . PHE A 1 224 ? -30.062 -41.969 12.914 1 95.94 224 PHE A O 1
ATOM 1700 N N . ALA A 1 225 ? -30.656 -43.938 14.078 1 95.44 225 ALA A N 1
ATOM 1701 C CA . ALA A 1 225 ? -31.344 -43.281 15.195 1 95.44 225 ALA A CA 1
ATOM 1702 C C . ALA A 1 225 ? -32.344 -42.25 14.703 1 95.44 225 ALA A C 1
ATOM 1704 O O . ALA A 1 225 ? -32.312 -41.094 15.141 1 95.44 225 ALA A O 1
ATOM 1705 N N . ASN A 1 226 ? -33.219 -42.594 13.789 1 93.19 226 ASN A N 1
ATOM 1706 C CA . ASN A 1 226 ? -34.25 -41.719 13.195 1 93.19 226 ASN A CA 1
ATOM 1707 C C . ASN A 1 226 ? -33.625 -40.531 12.484 1 93.19 226 ASN A C 1
ATOM 1709 O O . ASN A 1 226 ? -34 -39.375 12.734 1 93.19 226 ASN A O 1
ATOM 1713 N N . ASP A 1 227 ? -32.438 -40.781 11.812 1 92.38 227 ASP A N 1
ATOM 1714 C CA . ASP A 1 227 ? -31.766 -39.812 10.938 1 92.38 227 ASP A CA 1
ATOM 1715 C C . ASP A 1 227 ? -31.125 -38.688 11.742 1 92.38 227 ASP A C 1
ATOM 1717 O O . ASP A 1 227 ? -31.047 -37.562 11.273 1 92.38 227 ASP A O 1
ATOM 1721 N N . THR A 1 228 ? -30.766 -39 13.008 1 95.56 228 THR A N 1
ATOM 1722 C CA . THR A 1 228 ? -30.062 -38 13.812 1 95.56 228 THR A CA 1
ATOM 1723 C C . THR A 1 228 ? -28.562 -38.281 13.812 1 95.56 228 THR A C 1
ATOM 1725 O O . THR A 1 228 ? -27.766 -37.406 14.188 1 95.56 228 THR A O 1
ATOM 1728 N N . LEU A 1 229 ? -28.234 -39.5 13.484 1 97.5 229 LEU A N 1
ATOM 1729 C CA . LEU A 1 229 ? -26.844 -39.844 13.336 1 97.5 229 LEU A CA 1
ATOM 1730 C C . LEU A 1 229 ? -26.547 -40.344 11.922 1 97.5 229 LEU A C 1
ATOM 1732 O O . LEU A 1 229 ? -27.344 -41.094 11.344 1 97.5 229 LEU A O 1
ATOM 1736 N N . GLY A 1 230 ? -25.5 -39.906 11.312 1 97.81 230 GLY A N 1
ATOM 1737 C CA . GLY A 1 230 ? -25.109 -40.344 9.984 1 97.81 230 GLY A CA 1
ATOM 1738 C C . GLY A 1 230 ? -23.641 -40.688 9.883 1 97.81 230 GLY A C 1
ATOM 1739 O O . GLY A 1 230 ? -22.797 -40.062 10.547 1 97.81 230 GLY A O 1
ATOM 1740 N N . ALA A 1 231 ? -23.312 -41.656 9.062 1 98.12 231 ALA A N 1
ATOM 1741 C CA . ALA A 1 231 ? -21.922 -42.062 8.805 1 98.12 231 ALA A CA 1
ATOM 1742 C C . ALA A 1 231 ? -21.703 -42.344 7.324 1 98.12 231 ALA A C 1
ATOM 1744 O O . ALA A 1 231 ? -22.562 -42.906 6.66 1 98.12 231 ALA A O 1
ATOM 1745 N N . LEU A 1 232 ? -20.656 -41.844 6.809 1 97.06 232 LEU A N 1
ATOM 1746 C CA . LEU A 1 232 ? -20.234 -42.062 5.43 1 97.06 232 LEU A CA 1
ATOM 1747 C C . LEU A 1 232 ? -18.75 -42.406 5.355 1 97.06 232 LEU A C 1
ATOM 1749 O O . LEU A 1 232 ? -17.938 -41.719 5.988 1 97.06 232 LEU A O 1
ATOM 1753 N N . VAL A 1 233 ? -18.375 -43.469 4.668 1 97.19 233 VAL A N 1
ATOM 1754 C CA . VAL A 1 233 ? -16.984 -43.844 4.414 1 97.19 233 VAL A CA 1
ATOM 1755 C C . VAL A 1 233 ? -16.781 -44.094 2.922 1 97.19 233 VAL A C 1
ATOM 1757 O O . VAL A 1 233 ? -17.656 -44.656 2.256 1 97.19 233 VAL A O 1
ATOM 1760 N N . SER A 1 234 ? -15.688 -43.594 2.428 1 95.12 234 SER A N 1
ATOM 1761 C CA . SER A 1 234 ? -15.367 -43.844 1.021 1 95.12 234 SER A CA 1
ATOM 1762 C C . SER A 1 234 ? -13.891 -44.188 0.837 1 95.12 234 SER A C 1
ATOM 1764 O O . SER A 1 234 ? -13.039 -43.719 1.604 1 95.12 234 SER A O 1
ATOM 1766 N N . VAL A 1 235 ? -13.586 -45 -0.128 1 96.25 235 VAL A N 1
ATOM 1767 C CA . VAL A 1 235 ? -12.234 -45.406 -0.506 1 96.25 235 VAL A CA 1
ATOM 1768 C C . VAL A 1 235 ? -12.062 -45.281 -2.018 1 96.25 235 VAL A C 1
ATOM 1770 O O . VAL A 1 235 ? -12.961 -45.625 -2.785 1 96.25 235 VAL A O 1
ATOM 1773 N N . ALA A 1 236 ? -10.992 -44.688 -2.439 1 94.62 236 ALA A N 1
ATOM 1774 C CA . ALA A 1 236 ? -10.641 -44.594 -3.854 1 94.62 236 ALA A CA 1
ATOM 1775 C C . ALA A 1 236 ? -9.195 -45.031 -4.086 1 94.62 236 ALA A C 1
ATOM 1777 O O . ALA A 1 236 ? -8.297 -44.688 -3.322 1 94.62 236 ALA A O 1
ATOM 1778 N N . TYR A 1 237 ? -8.961 -45.812 -5.051 1 95.56 237 TYR A N 1
ATOM 1779 C CA . TYR A 1 237 ? -7.633 -46.312 -5.426 1 95.56 237 TYR A CA 1
ATOM 1780 C C . TYR A 1 237 ? -7.438 -46.219 -6.938 1 95.56 237 TYR A C 1
ATOM 1782 O O . TYR A 1 237 ? -8.352 -46.531 -7.703 1 95.56 237 TYR A O 1
ATOM 1790 N N . SER A 1 238 ? -6.258 -45.844 -7.336 1 93.69 238 SER A N 1
ATOM 1791 C CA . SER A 1 238 ? -5.953 -45.875 -8.766 1 93.69 238 SER A CA 1
ATOM 1792 C C . SER A 1 238 ? -4.469 -46.094 -9.008 1 93.69 238 SER A C 1
ATOM 1794 O O . SER A 1 238 ? -3.627 -45.656 -8.219 1 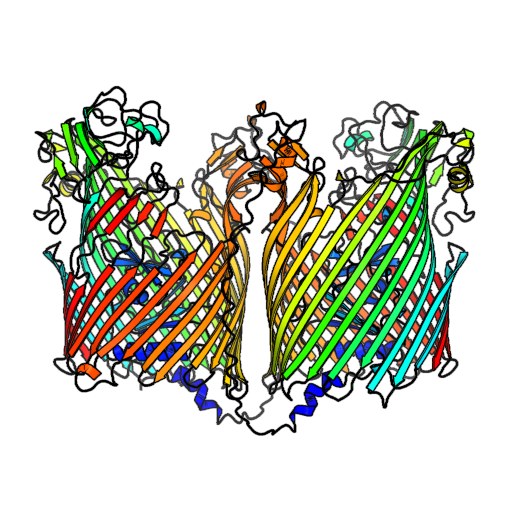93.69 238 SER A O 1
ATOM 1796 N N . GLY A 1 239 ? -4.18 -46.812 -10.062 1 93.62 239 GLY A N 1
ATOM 1797 C CA . GLY A 1 239 ? -2.852 -46.969 -10.633 1 93.62 239 GLY A CA 1
ATOM 1798 C C . GLY A 1 239 ? -2.74 -46.406 -12.039 1 93.62 239 GLY A C 1
ATOM 1799 O O . GLY A 1 239 ? -3.678 -46.531 -12.828 1 93.62 239 GLY A O 1
ATOM 1800 N N . ARG A 1 240 ? -1.608 -45.844 -12.312 1 92.88 240 ARG A N 1
ATOM 1801 C CA . ARG A 1 240 ? -1.4 -45.281 -13.633 1 92.88 240 ARG A CA 1
ATOM 1802 C C . ARG A 1 240 ? 0.044 -45.469 -14.094 1 92.88 240 ARG A C 1
ATOM 1804 O O . ARG A 1 240 ? 0.977 -45.156 -13.344 1 92.88 240 ARG A O 1
ATOM 1811 N N . THR A 1 241 ? 0.181 -45.969 -15.273 1 95.12 241 THR A N 1
ATOM 1812 C CA . THR A 1 241 ? 1.479 -46.062 -15.93 1 95.12 241 THR A CA 1
ATOM 1813 C C . THR A 1 241 ? 1.611 -44.969 -17 1 95.12 241 THR A C 1
ATOM 1815 O O . THR A 1 241 ? 0.794 -44.875 -17.906 1 95.12 241 THR A O 1
ATOM 1818 N N . VAL A 1 242 ? 2.666 -44.219 -16.828 1 92 242 VAL A N 1
ATOM 1819 C CA . VAL A 1 242 ? 2.85 -43.094 -17.734 1 92 242 VAL A CA 1
ATOM 1820 C C . VAL A 1 242 ? 4.184 -43.219 -18.469 1 92 242 VAL A C 1
ATOM 1822 O O . VAL A 1 242 ? 5.188 -43.625 -17.875 1 92 242 VAL A O 1
ATOM 1825 N N . ARG A 1 243 ? 4.148 -42.969 -19.734 1 94.94 243 ARG A N 1
ATOM 1826 C CA . ARG A 1 243 ? 5.344 -42.75 -20.547 1 94.94 243 ARG A CA 1
ATOM 1827 C C . ARG A 1 243 ? 5.238 -41.469 -21.359 1 94.94 243 ARG A C 1
ATOM 1829 O O . ARG A 1 243 ? 4.258 -41.25 -22.062 1 94.94 243 ARG A O 1
ATOM 1836 N N . GLN A 1 244 ? 6.152 -40.688 -21.125 1 93.06 244 GLN A N 1
ATOM 1837 C CA . GLN A 1 244 ? 6.328 -39.5 -21.969 1 93.06 244 GLN A CA 1
ATOM 1838 C C . GLN A 1 244 ? 7.586 -39.625 -22.812 1 93.06 244 GLN A C 1
ATOM 1840 O O . GLN A 1 244 ? 8.695 -39.75 -22.281 1 93.06 244 GLN A O 1
ATOM 1845 N N . GLU A 1 245 ? 7.41 -39.625 -24.109 1 95.56 245 GLU A N 1
ATOM 1846 C CA . GLU A 1 245 ? 8.508 -39.844 -25.031 1 95.56 245 GLU A CA 1
ATOM 1847 C C . GLU A 1 245 ? 8.602 -38.719 -26.062 1 95.56 245 GLU A C 1
ATOM 1849 O O . GLU A 1 245 ? 7.582 -38.156 -26.484 1 95.56 245 GLU A O 1
ATOM 1854 N N . GLY A 1 246 ? 9.812 -38.438 -26.344 1 95 246 GLY A N 1
ATOM 1855 C CA . GLY A 1 246 ? 10 -37.375 -27.344 1 95 246 GLY A CA 1
ATOM 1856 C C . GLY A 1 246 ? 11.461 -37.062 -27.594 1 95 246 GLY A C 1
ATOM 1857 O O . GLY A 1 246 ? 12.32 -37.938 -27.516 1 95 246 GLY A O 1
ATOM 1858 N N . PHE A 1 247 ? 11.648 -35.875 -28.109 1 95.88 247 PHE A N 1
ATOM 1859 C CA . PHE A 1 247 ? 12.977 -35.375 -28.469 1 95.88 247 PHE A CA 1
ATOM 1860 C C . PHE A 1 247 ? 13.203 -33.969 -27.938 1 95.88 247 PHE A C 1
ATOM 1862 O O . PHE A 1 247 ? 12.281 -33.156 -27.953 1 95.88 247 PHE A O 1
ATOM 1869 N N . GLY A 1 248 ? 14.391 -33.781 -27.406 1 94.75 248 GLY A N 1
ATOM 1870 C CA . GLY A 1 248 ? 14.711 -32.469 -26.844 1 94.75 248 GLY A CA 1
ATOM 1871 C C . GLY A 1 248 ? 16.047 -31.938 -27.312 1 94.75 248 GLY A C 1
ATOM 1872 O O . GLY A 1 248 ? 16.844 -32.656 -27.922 1 94.75 248 GLY A O 1
ATOM 1873 N N . SER A 1 249 ? 16.25 -30.641 -27.078 1 95.25 249 SER A N 1
ATOM 1874 C CA . SER A 1 249 ? 17.5 -29.984 -27.406 1 95.25 249 SER A CA 1
ATOM 1875 C C . SER A 1 249 ? 18.219 -29.484 -26.141 1 95.25 249 SER A C 1
ATOM 1877 O O . SER A 1 249 ? 19.391 -29.109 -26.203 1 95.25 249 SER A O 1
ATOM 1879 N N . VAL A 1 250 ? 17.5 -29.625 -25.016 1 93.38 250 VAL A N 1
ATOM 1880 C CA . VAL A 1 250 ? 17.969 -29 -23.797 1 93.38 250 VAL A CA 1
ATOM 1881 C C . VAL A 1 250 ? 18.328 -27.531 -24.062 1 93.38 250 VAL A C 1
ATOM 1883 O O . VAL A 1 250 ? 19.438 -27.094 -23.719 1 93.38 250 VAL A O 1
ATOM 1886 N N . ARG A 1 251 ? 17.516 -27 -24.781 1 93.12 251 ARG A N 1
ATOM 1887 C CA . ARG A 1 251 ? 17.578 -25.625 -25.266 1 93.12 251 ARG A CA 1
ATOM 1888 C C . ARG A 1 251 ? 18.578 -25.5 -26.406 1 93.12 251 ARG A C 1
ATOM 1890 O O . ARG A 1 251 ? 19.109 -26.5 -26.906 1 93.12 251 ARG A O 1
ATOM 1897 N N . TRP A 1 252 ? 18.641 -24.281 -26.984 1 96.25 252 TRP A N 1
ATOM 1898 C CA . TRP A 1 252 ? 19.547 -23.859 -28.047 1 96.25 252 TRP A CA 1
ATOM 1899 C C . TRP A 1 252 ? 20.484 -22.766 -27.562 1 96.25 252 TRP A C 1
ATOM 1901 O O . TRP A 1 252 ? 20.172 -22.047 -26.609 1 96.25 252 TRP A O 1
ATOM 1911 N N . THR A 1 253 ? 21.594 -22.766 -28.141 1 94.38 253 THR A N 1
ATOM 1912 C CA . THR A 1 253 ? 22.531 -21.688 -27.844 1 94.38 253 THR A CA 1
ATOM 1913 C C . THR A 1 253 ? 23.422 -21.406 -29.047 1 94.38 253 THR A C 1
ATOM 1915 O O . THR A 1 253 ? 23.234 -22 -30.109 1 94.38 253 THR A O 1
ATOM 1918 N N . SER A 1 254 ? 24.297 -20.344 -29 1 93.25 254 SER A N 1
ATOM 1919 C CA . SER A 1 254 ? 25.312 -20.031 -30 1 93.25 254 SER A CA 1
ATOM 1920 C C . SER A 1 254 ? 26.688 -19.875 -29.375 1 93.25 254 SER A C 1
ATOM 1922 O O . SER A 1 254 ? 26.797 -19.609 -28.172 1 93.25 254 SER A O 1
ATOM 1924 N N . PRO A 1 255 ? 27.719 -20.125 -30.172 1 91.94 255 PRO A N 1
ATOM 1925 C CA . PRO A 1 255 ? 29.062 -19.922 -29.625 1 91.94 255 PRO A CA 1
ATOM 1926 C C . PRO A 1 255 ? 29.266 -18.516 -29.062 1 91.94 255 PRO A C 1
ATOM 1928 O O . PRO A 1 255 ? 29.938 -18.344 -28.047 1 91.94 255 PRO A O 1
ATOM 1931 N N . PHE A 1 256 ? 28.766 -17.578 -29.656 1 92.69 256 PHE A N 1
ATOM 1932 C CA . PHE A 1 256 ? 28.891 -16.203 -29.203 1 92.69 256 PHE A CA 1
ATOM 1933 C C . PHE A 1 256 ? 28.312 -16.031 -27.812 1 92.69 256 PHE A C 1
ATOM 1935 O O . PHE A 1 256 ? 28.922 -15.414 -26.953 1 92.69 256 PHE A O 1
ATOM 1942 N N . ILE A 1 257 ? 27.094 -16.516 -27.625 1 91 257 ILE A N 1
ATOM 1943 C CA . ILE A 1 257 ? 26.406 -16.406 -26.328 1 91 257 ILE A CA 1
ATOM 1944 C C . ILE A 1 257 ? 27.234 -17.109 -25.25 1 91 257 ILE A C 1
ATOM 1946 O O . ILE A 1 257 ? 27.281 -16.656 -24.109 1 91 257 ILE A O 1
ATOM 1950 N N . ASN A 1 258 ? 27.891 -18.203 -25.625 1 89.94 258 ASN A N 1
ATOM 1951 C CA . ASN A 1 258 ? 28.672 -18.984 -24.688 1 89.94 258 ASN A CA 1
ATOM 1952 C C . ASN A 1 258 ? 30.062 -18.391 -24.484 1 89.94 258 ASN A C 1
ATOM 1954 O O . ASN A 1 258 ? 30.797 -18.812 -23.594 1 89.94 258 ASN A O 1
ATOM 1958 N N . GLY A 1 259 ? 30.438 -17.516 -25.281 1 88.38 259 GLY A N 1
ATOM 1959 C CA . GLY A 1 259 ? 31.766 -16.938 -25.219 1 88.38 259 GLY A CA 1
ATOM 1960 C C . GLY A 1 259 ? 32.812 -17.797 -25.891 1 88.38 259 GLY A C 1
ATOM 1961 O O . GLY A 1 259 ? 33.969 -17.812 -25.469 1 88.38 259 GLY A O 1
ATOM 1962 N N . ASP A 1 260 ? 32.438 -18.719 -26.766 1 89.5 260 ASP A N 1
ATOM 1963 C CA . ASP A 1 260 ? 33.375 -19.562 -27.516 1 89.5 260 ASP A CA 1
ATOM 1964 C C . ASP A 1 260 ? 33.219 -19.344 -29.016 1 89.5 260 ASP A C 1
ATOM 1966 O O . ASP A 1 260 ? 32.719 -18.297 -29.453 1 89.5 260 ASP A O 1
ATOM 1970 N N . SER A 1 261 ? 33.844 -20.297 -29.938 1 89.25 261 SER A N 1
ATOM 1971 C CA . SER A 1 261 ? 33.844 -20.031 -31.375 1 89.25 261 SER A CA 1
ATOM 1972 C C . SER A 1 261 ? 34 -21.312 -32.188 1 89.25 261 SER A C 1
ATOM 1974 O O . SER A 1 261 ? 34.719 -22.234 -31.75 1 89.25 261 SER A O 1
ATOM 1976 N N . TRP A 1 262 ? 33.344 -21.422 -33.344 1 81.5 262 TRP A N 1
ATOM 1977 C CA . TRP A 1 262 ? 33.594 -22.453 -34.344 1 81.5 262 TRP A CA 1
ATOM 1978 C C . TRP A 1 262 ? 34.531 -21.953 -35.438 1 81.5 262 TRP A C 1
ATOM 1980 O O . TRP A 1 262 ? 34.75 -22.641 -36.438 1 81.5 262 TRP A O 1
ATOM 1990 N N . ALA A 1 263 ? 34.938 -20.781 -35.375 1 71.62 263 ALA A N 1
ATOM 1991 C CA . ALA A 1 263 ? 35.594 -20.078 -36.469 1 71.62 263 ALA A CA 1
ATOM 1992 C C . ALA A 1 263 ? 36.781 -20.906 -37 1 71.62 263 ALA A C 1
ATOM 1994 O O . ALA A 1 263 ? 36.969 -21.016 -38.219 1 71.62 263 ALA A O 1
ATOM 1995 N N . ASP A 1 264 ? 37.562 -21.453 -36.188 1 76.81 264 ASP A N 1
ATOM 1996 C CA . ASP A 1 264 ? 38.812 -22.062 -36.688 1 76.81 264 ASP A CA 1
ATOM 1997 C C . ASP A 1 264 ? 38.562 -23.5 -37.156 1 76.81 264 ASP A C 1
ATOM 1999 O O . ASP A 1 264 ? 39.5 -24.203 -37.5 1 76.81 264 ASP A O 1
ATOM 2003 N N . THR A 1 265 ? 37.344 -23.953 -37.344 1 84.31 265 THR A N 1
ATOM 2004 C CA . THR A 1 265 ? 37.062 -25.344 -37.688 1 84.31 265 THR A CA 1
ATOM 2005 C C . THR A 1 265 ? 36.719 -25.484 -39.156 1 84.31 265 THR A C 1
ATOM 2007 O O . THR A 1 265 ? 36.75 -26.594 -39.719 1 84.31 265 THR A O 1
ATOM 2010 N N . ASN A 1 266 ? 36.438 -24.438 -39.969 1 84.94 266 ASN A N 1
ATOM 2011 C CA . ASN A 1 266 ? 36.188 -24.344 -41.406 1 84.94 266 ASN A CA 1
ATOM 2012 C C . ASN A 1 266 ? 35.188 -25.406 -41.875 1 84.94 266 ASN A C 1
ATOM 2014 O O . ASN A 1 266 ? 35.5 -26.141 -42.812 1 84.94 266 ASN A O 1
ATOM 2018 N N . PRO A 1 267 ? 34.062 -25.594 -41.375 1 94.19 267 PRO A N 1
ATOM 2019 C CA . PRO A 1 267 ? 33.062 -26.531 -41.875 1 94.19 267 PRO A CA 1
ATOM 2020 C C . PRO A 1 267 ? 32.531 -26.141 -43.25 1 94.19 267 PRO A C 1
ATOM 2022 O O . PRO A 1 267 ? 32.688 -24.984 -43.688 1 94.19 267 PRO A O 1
ATOM 2025 N N . VAL A 1 268 ? 31.938 -27.141 -44 1 96.38 268 VAL A N 1
ATOM 2026 C CA . VAL A 1 268 ? 31.156 -26.812 -45.156 1 96.38 268 VAL A CA 1
ATOM 2027 C C . VAL A 1 268 ? 29.859 -26.109 -44.75 1 96.38 268 VAL A C 1
ATOM 2029 O O . VAL A 1 268 ? 29.094 -26.641 -43.938 1 96.38 268 VAL A O 1
ATOM 2032 N N . VAL A 1 269 ? 29.641 -24.953 -45.281 1 96.31 269 VAL A N 1
ATOM 2033 C CA . VAL A 1 269 ? 28.484 -24.172 -44.844 1 96.31 269 VAL A CA 1
ATOM 2034 C C . VAL A 1 269 ? 27.5 -24.031 -46 1 96.31 269 VAL A C 1
ATOM 2036 O O . VAL A 1 269 ? 27.812 -23.453 -47.031 1 96.31 269 VAL A O 1
ATOM 2039 N N . ASN A 1 270 ? 26.375 -24.625 -45.844 1 97.5 270 ASN A N 1
ATOM 2040 C CA . ASN A 1 270 ? 25.25 -24.422 -46.75 1 97.5 270 ASN A CA 1
ATOM 2041 C C . ASN A 1 270 ? 24.297 -23.328 -46.25 1 97.5 270 ASN A C 1
ATOM 2043 O O . ASN A 1 270 ? 23.703 -23.484 -45.156 1 97.5 270 ASN A O 1
ATOM 2047 N N . GLY A 1 271 ? 24.078 -22.297 -46.969 1 96.25 271 GLY A N 1
ATOM 2048 C CA . GLY A 1 271 ? 23.312 -21.141 -46.562 1 96.25 271 GLY A CA 1
ATOM 2049 C C . GLY A 1 271 ? 24.172 -19.984 -46.094 1 96.25 271 GLY A C 1
ATOM 2050 O O . GLY A 1 271 ? 25.391 -20.031 -46.219 1 96.25 271 GLY A O 1
ATOM 2051 N N . THR A 1 272 ? 23.562 -18.875 -45.688 1 95.81 272 THR A N 1
ATOM 2052 C CA . THR A 1 272 ? 24.297 -17.672 -45.344 1 95.81 272 THR A CA 1
ATOM 2053 C C . THR A 1 272 ? 24 -17.25 -43.906 1 95.81 272 THR A C 1
ATOM 2055 O O . THR A 1 272 ? 22.875 -16.875 -43.594 1 95.81 272 THR A O 1
ATOM 2058 N N . PRO A 1 273 ? 25.031 -17.391 -43.062 1 95.12 273 PRO A N 1
ATOM 2059 C CA . PRO A 1 273 ? 24.828 -16.859 -41.719 1 95.12 273 PRO A CA 1
ATOM 2060 C C . PRO A 1 273 ? 24.547 -15.367 -41.688 1 95.12 273 PRO A C 1
ATOM 2062 O O . PRO A 1 273 ? 25.188 -14.602 -42.438 1 95.12 273 PRO A O 1
ATOM 2065 N N . SER A 1 274 ? 23.578 -14.945 -40.906 1 93.12 274 SER A N 1
ATOM 2066 C CA . SER A 1 274 ? 23.141 -13.555 -40.844 1 93.12 274 SER A CA 1
ATOM 2067 C C . SER A 1 274 ? 24.156 -12.688 -40.094 1 93.12 274 SER A C 1
ATOM 2069 O O . SER A 1 274 ? 24.266 -11.492 -40.344 1 93.12 274 SER A O 1
ATOM 2071 N N . GLY A 1 275 ? 24.797 -13.195 -39.062 1 88.62 275 GLY A N 1
ATOM 2072 C CA . GLY A 1 275 ? 25.703 -12.43 -38.219 1 88.62 275 GLY A CA 1
ATOM 2073 C C . GLY A 1 275 ? 24.969 -11.461 -37.281 1 88.62 275 GLY A C 1
ATOM 2074 O O . GLY A 1 275 ? 25.562 -10.477 -36.844 1 88.62 275 GLY A O 1
ATOM 2075 N N . ALA A 1 276 ? 23.812 -11.68 -37.156 1 81.38 276 ALA A N 1
ATOM 2076 C CA . ALA A 1 276 ? 22.906 -10.75 -36.469 1 81.38 276 ALA A CA 1
ATOM 2077 C C . ALA A 1 276 ? 23.406 -10.445 -35.062 1 81.38 276 ALA A C 1
ATOM 2079 O O . ALA A 1 276 ? 23.109 -9.391 -34.5 1 81.38 276 ALA A O 1
ATOM 2080 N N . CYS A 1 277 ? 24.297 -11.352 -34.469 1 88.62 277 CYS A N 1
ATOM 2081 C CA . CYS A 1 277 ? 24.703 -11.195 -33.062 1 88.62 277 CYS A CA 1
ATOM 2082 C C . CYS A 1 277 ? 25.938 -10.297 -32.969 1 88.62 277 CYS A C 1
ATOM 2084 O O . CYS A 1 277 ? 26.297 -9.852 -31.875 1 88.62 277 CYS A O 1
ATOM 2086 N N . GLY A 1 278 ? 26.641 -9.945 -34.156 1 87.69 278 GLY A N 1
ATOM 2087 C CA . GLY A 1 278 ? 27.766 -9.031 -34.156 1 87.69 278 GLY A CA 1
ATOM 2088 C C . GLY A 1 278 ? 29.094 -9.711 -33.875 1 87.69 278 GLY A C 1
ATOM 2089 O O . GLY A 1 278 ? 30.109 -9.047 -33.719 1 87.69 278 GLY A O 1
ATOM 2090 N N . ALA A 1 279 ? 29.125 -10.969 -33.906 1 90.06 279 ALA A N 1
ATOM 2091 C CA . ALA A 1 279 ? 30.375 -11.688 -33.688 1 90.06 279 ALA A CA 1
ATOM 2092 C C . ALA A 1 279 ? 31.328 -11.445 -34.875 1 90.06 279 ALA A C 1
ATOM 2094 O O . ALA A 1 279 ? 30.906 -11.078 -35.969 1 90.06 279 ALA A O 1
ATOM 2095 N N . GLU A 1 280 ? 32.656 -11.586 -34.656 1 88.69 280 GLU A N 1
ATOM 2096 C CA . GLU A 1 280 ? 33.656 -11.43 -35.688 1 88.69 280 GLU A CA 1
ATOM 2097 C C . GLU A 1 280 ? 33.438 -12.422 -36.844 1 88.69 280 GLU A C 1
ATOM 2099 O O . GLU A 1 280 ? 33.594 -12.078 -38 1 88.69 280 GLU A O 1
ATOM 2104 N N . ASP A 1 281 ? 33.188 -13.656 -36.531 1 90.94 281 ASP A N 1
ATOM 2105 C CA . ASP A 1 281 ? 32.812 -14.695 -37.469 1 90.94 281 ASP A CA 1
ATOM 2106 C C . ASP A 1 281 ? 31.297 -14.961 -37.438 1 90.94 281 ASP A C 1
ATOM 2108 O O . ASP A 1 281 ? 30.781 -15.383 -36.406 1 90.94 281 ASP A O 1
ATOM 2112 N N . PRO A 1 282 ? 30.609 -14.781 -38.5 1 92.5 282 PRO A N 1
ATOM 2113 C CA . PRO A 1 282 ? 29.141 -14.93 -38.5 1 92.5 282 PRO A CA 1
ATOM 2114 C C . PRO A 1 282 ? 28.703 -16.328 -38.125 1 92.5 282 PRO A C 1
ATOM 2116 O O . PRO A 1 282 ? 27.547 -16.531 -37.719 1 92.5 282 PRO A O 1
ATOM 2119 N N . LEU A 1 283 ? 29.562 -17.344 -38.219 1 92.19 283 LEU A N 1
ATOM 2120 C CA . LEU A 1 283 ? 29.219 -18.703 -37.812 1 92.19 283 LEU A CA 1
ATOM 2121 C C . LEU A 1 283 ? 28.969 -18.781 -36.312 1 92.19 283 LEU A C 1
ATOM 2123 O O . LEU A 1 283 ? 28.234 -19.672 -35.844 1 92.19 283 LEU A O 1
ATOM 2127 N N . ASP A 1 284 ? 29.547 -17.891 -35.625 1 93.81 284 ASP A N 1
ATOM 2128 C CA . ASP A 1 284 ? 29.438 -17.906 -34.156 1 93.81 284 ASP A CA 1
ATOM 2129 C C . ASP A 1 284 ? 28.078 -17.391 -33.688 1 93.81 284 ASP A C 1
ATOM 2131 O O . ASP A 1 284 ? 27.703 -17.578 -32.531 1 93.81 284 ASP A O 1
ATOM 2135 N N . CYS A 1 285 ? 27.312 -16.812 -34.656 1 94.19 285 CYS A N 1
ATOM 2136 C CA . CYS A 1 285 ? 26 -16.281 -34.312 1 94.19 285 CYS A CA 1
ATOM 2137 C C . CYS A 1 285 ? 24.922 -17.344 -34.5 1 94.19 285 CYS A C 1
ATOM 2139 O O . CYS A 1 285 ? 23.781 -17.172 -34.062 1 94.19 285 CYS A O 1
ATOM 2141 N N . LEU A 1 286 ? 25.266 -18.469 -35.031 1 95 286 LEU A N 1
ATOM 2142 C CA . LEU A 1 286 ? 24.266 -19.469 -35.406 1 95 286 LEU A CA 1
ATOM 2143 C C . LEU A 1 286 ? 23.844 -20.281 -34.156 1 95 286 LEU A C 1
ATOM 2145 O O . LEU A 1 286 ? 24.703 -20.875 -33.5 1 95 286 LEU A O 1
ATOM 2149 N N . TRP A 1 287 ? 22.516 -20.312 -33.906 1 96.5 287 TRP A N 1
ATOM 2150 C CA . TRP A 1 287 ? 21.984 -21.125 -32.812 1 96.5 287 TRP A CA 1
ATOM 2151 C C . TRP A 1 287 ? 22.031 -22.609 -33.188 1 96.5 287 TRP A C 1
ATOM 2153 O O . TRP A 1 287 ? 21.75 -22.969 -34.344 1 96.5 287 TRP A O 1
ATOM 2163 N N . ALA A 1 288 ? 22.406 -23.453 -32.312 1 96.38 288 ALA A N 1
ATOM 2164 C CA . ALA A 1 288 ? 22.375 -24.906 -32.438 1 96.38 288 ALA A CA 1
ATOM 2165 C C . ALA A 1 288 ? 21.844 -25.547 -31.156 1 96.38 288 ALA A C 1
ATOM 2167 O O . ALA A 1 288 ? 21.875 -24.953 -30.078 1 96.38 288 ALA A O 1
ATOM 2168 N N . PRO A 1 289 ? 21.203 -26.781 -31.312 1 96.75 289 PRO A N 1
ATOM 2169 C CA . PRO A 1 289 ? 20.766 -27.453 -30.078 1 96.75 289 PRO A CA 1
ATOM 2170 C C . PRO A 1 289 ? 21.922 -27.766 -29.141 1 96.75 289 PRO A C 1
ATOM 2172 O O . PRO A 1 289 ? 23 -28.172 -29.578 1 96.75 289 PRO A O 1
ATOM 2175 N N . ARG A 1 290 ? 21.703 -27.609 -27.891 1 95.75 290 ARG A N 1
ATOM 2176 C CA . ARG A 1 290 ? 22.781 -27.766 -26.906 1 95.75 290 ARG A CA 1
ATOM 2177 C C . ARG A 1 290 ? 23.109 -29.25 -26.688 1 95.75 290 ARG A C 1
ATOM 2179 O O . ARG A 1 290 ? 24.281 -29.641 -26.75 1 95.75 290 ARG A O 1
ATOM 2186 N N . LEU A 1 291 ? 22.094 -29.953 -26.359 1 96 291 LEU A N 1
ATOM 2187 C CA . LEU A 1 291 ? 22.203 -31.375 -26.094 1 96 291 LEU A CA 1
ATOM 2188 C C . LEU A 1 291 ? 21.062 -32.156 -26.766 1 96 291 LEU A C 1
ATOM 2190 O O . LEU A 1 291 ? 20.203 -32.688 -26.094 1 96 291 LEU A O 1
ATOM 2194 N N . PRO A 1 292 ? 21.125 -32.156 -28.109 1 96.31 292 PRO A N 1
ATOM 2195 C CA . PRO A 1 292 ? 20.062 -32.938 -28.734 1 96.31 292 PRO A CA 1
ATOM 2196 C C . PRO A 1 292 ? 19.953 -34.344 -28.172 1 96.31 292 PRO A C 1
ATOM 2198 O O . PRO A 1 292 ? 20.969 -35.031 -27.984 1 96.31 292 PRO A O 1
ATOM 2201 N N . ARG A 1 293 ? 18.672 -34.75 -27.922 1 96.5 293 ARG A N 1
ATOM 2202 C CA . ARG A 1 293 ? 18.531 -36 -27.188 1 96.5 293 ARG A CA 1
ATOM 2203 C C . ARG A 1 293 ? 17.156 -36.625 -27.406 1 96.5 293 ARG A C 1
ATOM 2205 O O . ARG A 1 293 ? 16.156 -35.906 -27.531 1 96.5 293 ARG A O 1
ATOM 2212 N N . ALA A 1 294 ? 17.125 -37.906 -27.469 1 96.5 294 ALA A N 1
ATOM 2213 C CA . ALA A 1 294 ? 15.852 -38.625 -27.266 1 96.5 294 ALA A CA 1
ATOM 2214 C C . ALA A 1 294 ? 15.477 -38.656 -25.781 1 96.5 294 ALA A C 1
ATOM 2216 O O . ALA A 1 294 ? 16.344 -38.812 -24.922 1 96.5 294 ALA A O 1
ATOM 2217 N N . ASP A 1 295 ? 14.234 -38.406 -25.547 1 94.81 295 ASP A N 1
ATOM 2218 C CA . ASP A 1 295 ? 13.766 -38.312 -24.156 1 94.81 295 ASP A CA 1
ATOM 2219 C C . ASP A 1 295 ? 12.773 -39.438 -23.828 1 94.81 295 ASP A C 1
ATOM 2221 O O . ASP A 1 295 ? 11.859 -39.688 -24.609 1 94.81 295 ASP A O 1
ATOM 2225 N N . PHE A 1 296 ? 12.984 -40 -22.719 1 95.31 296 PHE A N 1
ATOM 2226 C CA . PHE A 1 296 ? 12.031 -40.938 -22.125 1 95.31 296 PHE A CA 1
ATOM 2227 C C . PHE A 1 296 ? 11.797 -40.594 -20.656 1 95.31 296 PHE A C 1
ATOM 2229 O O . PHE A 1 296 ? 12.727 -40.594 -19.844 1 95.31 296 PHE A O 1
ATOM 2236 N N . PHE A 1 297 ? 10.531 -40.375 -20.312 1 93.44 297 PHE A N 1
ATOM 2237 C CA . PHE A 1 297 ? 10.117 -40.156 -18.938 1 93.44 297 PHE A CA 1
ATOM 2238 C C . PHE A 1 297 ? 9.031 -41.156 -18.531 1 93.44 297 PHE A C 1
ATOM 2240 O O . PHE A 1 297 ? 7.867 -40.969 -18.906 1 93.44 297 PHE A O 1
ATOM 2247 N N . GLY A 1 298 ? 9.422 -42.062 -17.766 1 93.25 298 GLY A N 1
ATOM 2248 C CA . GLY A 1 298 ? 8.484 -43.062 -17.297 1 93.25 298 GLY A CA 1
ATOM 2249 C C . GLY A 1 298 ? 8.094 -42.875 -15.852 1 93.25 298 GLY A C 1
ATOM 2250 O O . GLY A 1 298 ? 8.906 -42.438 -15.031 1 93.25 298 GLY A O 1
ATOM 2251 N N . ASN A 1 299 ? 6.84 -43.281 -15.523 1 93.25 299 ASN A N 1
ATOM 2252 C CA . ASN A 1 299 ? 6.352 -43.188 -14.148 1 93.25 299 ASN A CA 1
ATOM 2253 C C . ASN A 1 299 ? 5.312 -44.25 -13.844 1 93.25 299 ASN A C 1
ATOM 2255 O O . ASN A 1 299 ? 4.434 -44.531 -14.664 1 93.25 299 ASN A O 1
ATOM 2259 N N . GLU A 1 300 ? 5.465 -44.906 -12.812 1 95.19 300 GLU A N 1
ATOM 2260 C CA . GLU A 1 300 ? 4.422 -45.719 -12.195 1 95.19 300 GLU A CA 1
ATOM 2261 C C . GLU A 1 300 ? 3.834 -45 -10.969 1 95.19 300 GLU A C 1
ATOM 2263 O O . GLU A 1 300 ? 4.5 -44.906 -9.938 1 95.19 300 GLU A O 1
ATOM 2268 N N . GLN A 1 301 ? 2.582 -44.719 -11.102 1 93.88 301 GLN A N 1
ATOM 2269 C CA . GLN A 1 301 ? 1.928 -43.906 -10.086 1 93.88 301 GLN A CA 1
ATOM 2270 C C . GLN A 1 301 ? 0.827 -44.688 -9.375 1 93.88 301 GLN A C 1
ATOM 2272 O O . GLN A 1 301 ? 0.079 -45.438 -10.016 1 93.88 301 GLN A O 1
ATOM 2277 N N . GLU A 1 302 ? 0.714 -44.562 -8.094 1 95.25 302 GLU A N 1
ATOM 2278 C CA . GLU A 1 302 ? -0.376 -45.125 -7.289 1 95.25 302 GLU A CA 1
ATOM 2279 C C . GLU A 1 302 ? -0.978 -44.062 -6.375 1 95.25 302 GLU A C 1
ATOM 2281 O O . GLU A 1 302 ? -0.252 -43.25 -5.801 1 95.25 302 GLU A O 1
ATOM 2286 N N . ARG A 1 303 ? -2.281 -44.062 -6.332 1 94.75 303 ARG A N 1
ATOM 2287 C CA . ARG A 1 303 ? -3 -43.125 -5.5 1 94.75 303 ARG A CA 1
ATOM 2288 C C . ARG A 1 303 ? -4.039 -43.812 -4.629 1 94.75 303 ARG A C 1
ATOM 2290 O O . ARG A 1 303 ? -4.793 -44.656 -5.109 1 94.75 303 ARG A O 1
ATOM 2297 N N . LEU A 1 304 ? -4.02 -43.438 -3.355 1 96.06 304 LEU A N 1
ATOM 2298 C CA . LEU A 1 304 ? -5.004 -43.938 -2.398 1 96.06 304 LEU A CA 1
ATOM 2299 C C . LEU A 1 304 ? -5.68 -42.781 -1.667 1 96.06 304 LEU A C 1
ATOM 2301 O O . LEU A 1 304 ? -5.02 -41.812 -1.263 1 96.06 304 LEU A O 1
ATOM 2305 N N . GLY A 1 305 ? -6.988 -42.875 -1.613 1 94.94 305 GLY A N 1
ATOM 2306 C CA . GLY A 1 305 ? -7.75 -41.875 -0.855 1 94.94 305 GLY A CA 1
ATOM 2307 C C . GLY A 1 305 ? -8.797 -42.5 0.044 1 94.94 305 GLY A C 1
ATOM 2308 O O . GLY A 1 305 ? -9.492 -43.438 -0.36 1 94.94 305 GLY A O 1
ATOM 2309 N N . LEU A 1 306 ? -8.875 -42.062 1.291 1 96.69 306 LEU A N 1
ATOM 2310 C CA . LEU A 1 306 ? -9.875 -42.469 2.271 1 96.69 306 LEU A CA 1
ATOM 2311 C C . LEU A 1 306 ? -10.594 -41.25 2.85 1 96.69 306 LEU A C 1
ATOM 2313 O O . LEU A 1 306 ? -9.953 -40.25 3.197 1 96.69 306 LEU A O 1
ATOM 2317 N N . THR A 1 307 ? -11.883 -41.312 2.85 1 95.5 307 THR A N 1
ATOM 2318 C CA . THR A 1 307 ? -12.633 -40.25 3.52 1 95.5 307 THR A CA 1
ATOM 2319 C C . THR A 1 307 ? -13.633 -40.844 4.512 1 95.5 307 THR A C 1
ATOM 2321 O O . THR A 1 307 ? -14.164 -41.938 4.289 1 95.5 307 THR A O 1
ATOM 2324 N N . GLY A 1 308 ? -13.844 -40.156 5.594 1 97.06 308 GLY A N 1
ATOM 2325 C CA . GLY A 1 308 ? -14.867 -40.438 6.594 1 97.06 308 GLY A CA 1
ATOM 2326 C C . GLY A 1 308 ? -15.578 -39.188 7.066 1 97.06 308 GLY A C 1
ATOM 2327 O O . GLY A 1 308 ? -14.953 -38.125 7.238 1 97.06 308 GLY A O 1
ATOM 2328 N N . SER A 1 309 ? -16.906 -39.281 7.113 1 97.62 309 SER A N 1
ATOM 2329 C CA . SER A 1 309 ? -17.703 -38.188 7.648 1 97.62 309 SER A CA 1
ATOM 2330 C C . SER A 1 309 ? -18.797 -38.688 8.594 1 97.62 309 SER A C 1
ATOM 2332 O O . SER A 1 309 ? -19.484 -39.656 8.281 1 97.62 309 SER A O 1
ATOM 2334 N N . PHE A 1 310 ? -18.875 -38.094 9.758 1 98.44 310 PHE A N 1
ATOM 2335 C CA . PHE A 1 310 ? -19.844 -38.438 10.789 1 98.44 310 PHE A CA 1
ATOM 2336 C C . PHE A 1 310 ? -20.625 -37.188 11.227 1 98.44 310 PHE A C 1
ATOM 2338 O O . PHE A 1 310 ? -20.016 -36.188 11.562 1 98.44 310 PHE A O 1
ATOM 2345 N N . GLN A 1 311 ? -21.906 -37.406 11.188 1 98.12 311 GLN A N 1
ATOM 2346 C CA . GLN A 1 311 ? -22.75 -36.25 11.555 1 98.12 311 GLN A CA 1
ATOM 2347 C C . GLN A 1 311 ? -23.734 -36.625 12.664 1 98.12 311 GLN A C 1
ATOM 2349 O O . GLN A 1 311 ? -24.234 -37.75 12.695 1 98.12 311 GLN A O 1
ATOM 2354 N N . TYR A 1 312 ? -23.953 -35.688 13.586 1 98.25 312 TYR A N 1
ATOM 2355 C CA . TYR A 1 312 ? -24.891 -35.812 14.703 1 98.25 312 TYR A CA 1
ATOM 2356 C C . TYR A 1 312 ? -25.797 -34.594 14.812 1 98.25 312 TYR A C 1
ATOM 2358 O O . TYR A 1 312 ? -25.312 -33.5 15.016 1 98.25 312 TYR A O 1
ATOM 2366 N N . GLN A 1 313 ? -27.062 -34.875 14.594 1 97.44 313 GLN A N 1
ATOM 2367 C CA . GLN A 1 313 ? -28.078 -33.844 14.688 1 97.44 313 GLN A CA 1
ATOM 2368 C C . GLN A 1 313 ? -29.172 -34.25 15.672 1 97.44 313 GLN A C 1
ATOM 2370 O O . GLN A 1 313 ? -30.281 -34.625 15.266 1 97.44 313 GLN A O 1
ATOM 2375 N N . PRO A 1 314 ? -28.984 -34.031 16.953 1 95.56 314 PRO A N 1
ATOM 2376 C CA . PRO A 1 314 ? -29.938 -34.469 17.969 1 95.56 314 PRO A CA 1
ATOM 2377 C C . PRO A 1 314 ? -31.266 -33.719 17.922 1 95.56 314 PRO A C 1
ATOM 2379 O O . PRO A 1 314 ? -32.312 -34.25 18.344 1 95.56 314 PRO A O 1
ATOM 2382 N N . ASN A 1 315 ? -31.203 -32.5 17.469 1 94.25 315 ASN A N 1
ATOM 2383 C CA . ASN A 1 315 ? -32.375 -31.656 17.281 1 94.25 315 ASN A CA 1
ATOM 2384 C C . ASN A 1 315 ? -32.188 -30.688 16.109 1 94.25 315 ASN A C 1
ATOM 2386 O O . ASN A 1 315 ? -31.172 -30.719 15.422 1 94.25 315 ASN A O 1
ATOM 2390 N N . ASP A 1 316 ? -33.156 -29.938 15.898 1 92.62 316 ASP A N 1
ATOM 2391 C CA . ASP A 1 316 ? -33.125 -29.047 14.734 1 92.62 316 ASP A CA 1
ATOM 2392 C C . ASP A 1 316 ? -32.188 -27.859 14.961 1 92.62 316 ASP A C 1
ATOM 2394 O O . ASP A 1 316 ? -31.891 -27.125 14.023 1 92.62 316 ASP A O 1
ATOM 2398 N N . LYS A 1 317 ? -31.516 -27.719 16.094 1 95.56 317 LYS A N 1
ATOM 2399 C CA . LYS A 1 317 ? -30.734 -26.531 16.422 1 95.56 317 LYS A CA 1
ATOM 2400 C C . LYS A 1 317 ? -29.234 -26.828 16.359 1 95.56 317 LYS A C 1
ATOM 2402 O O . LYS A 1 317 ? -28.422 -25.906 16.297 1 95.56 317 LYS A O 1
ATOM 2407 N N . LEU A 1 318 ? -28.906 -28.047 16.375 1 97.19 318 LEU A N 1
ATOM 2408 C CA . LEU A 1 318 ? -27.5 -28.375 16.5 1 97.19 318 LEU A CA 1
ATOM 2409 C C . LEU A 1 318 ? -27.094 -29.422 15.461 1 97.19 318 LEU A C 1
ATOM 2411 O O . LEU A 1 318 ? -27.766 -30.453 15.305 1 97.19 318 LEU A O 1
ATOM 2415 N N . LEU A 1 319 ? -26.078 -29.172 14.711 1 97.81 319 LEU A N 1
ATOM 2416 C CA . LEU A 1 319 ? -25.453 -30.109 13.797 1 97.81 319 LEU A CA 1
ATOM 2417 C C . LEU A 1 319 ? -23.953 -30.188 14.039 1 97.81 319 LEU A C 1
ATOM 2419 O O . LEU A 1 319 ? -23.266 -29.172 14 1 97.81 319 LEU A O 1
ATOM 2423 N N . LEU A 1 320 ? -23.453 -31.344 14.398 1 98.31 320 LEU A N 1
ATOM 2424 C CA . LEU A 1 320 ? -22.016 -31.594 14.547 1 98.31 320 LEU A CA 1
ATOM 2425 C C . LEU A 1 320 ? -21.5 -32.469 13.422 1 98.31 320 LEU A C 1
ATOM 2427 O O . LEU A 1 320 ? -22.172 -33.438 13.016 1 98.31 320 LEU A O 1
ATOM 2431 N N . THR A 1 321 ? -20.422 -32.125 12.859 1 98.19 321 THR A N 1
ATOM 2432 C CA . THR A 1 321 ? -19.844 -32.906 11.773 1 98.19 321 THR A CA 1
ATOM 2433 C C . THR A 1 321 ? -18.359 -33.188 12.031 1 98.19 321 THR A C 1
ATOM 2435 O O . THR A 1 321 ? -17.609 -32.25 12.344 1 98.19 321 THR A O 1
ATOM 2438 N N . LEU A 1 322 ? -17.906 -34.375 11.938 1 98.56 322 LEU A N 1
ATOM 2439 C CA . LEU A 1 322 ? -16.5 -34.75 11.961 1 98.56 322 LEU A CA 1
ATOM 2440 C C . LEU A 1 322 ? -16.078 -35.312 10.602 1 98.56 322 LEU A C 1
ATOM 2442 O O . LEU A 1 322 ? -16.609 -36.312 10.133 1 98.56 322 LEU A O 1
ATOM 2446 N N . ASP A 1 323 ? -15.164 -34.688 9.953 1 97.75 323 ASP A N 1
ATOM 2447 C CA . ASP A 1 323 ? -14.609 -35.125 8.672 1 97.75 323 ASP A CA 1
ATOM 2448 C C . ASP A 1 323 ? -13.164 -35.594 8.828 1 97.75 323 ASP A C 1
ATOM 2450 O O . ASP A 1 323 ? -12.352 -34.906 9.469 1 97.75 323 ASP A O 1
ATOM 2454 N N . VAL A 1 324 ? -12.844 -36.719 8.281 1 97.75 324 VAL A N 1
ATOM 2455 C CA . VAL A 1 324 ? -11.492 -37.281 8.281 1 97.75 324 VAL A CA 1
ATOM 2456 C C . VAL A 1 324 ? -11.102 -37.656 6.855 1 97.75 324 VAL A C 1
ATOM 2458 O O . VAL A 1 324 ? -11.875 -38.312 6.145 1 97.75 324 VAL A O 1
ATOM 2461 N N . LEU A 1 325 ? -9.914 -37.281 6.434 1 96.31 325 LEU A N 1
ATOM 2462 C CA . LEU A 1 325 ? -9.445 -37.594 5.09 1 96.31 325 LEU A CA 1
ATOM 2463 C C . LEU A 1 325 ? -7.984 -38.031 5.105 1 96.31 325 LEU A C 1
ATOM 2465 O O . LEU A 1 325 ? -7.168 -37.438 5.809 1 96.31 325 LEU A O 1
ATOM 2469 N N . HIS A 1 326 ? -7.621 -39 4.371 1 96 326 HIS A N 1
ATOM 2470 C CA . HIS A 1 326 ? -6.262 -39.469 4.133 1 96 326 HIS A CA 1
ATOM 2471 C C . HIS A 1 326 ? -6.004 -39.688 2.643 1 96 326 HIS A C 1
ATOM 2473 O O . HIS A 1 326 ? -6.844 -40.25 1.932 1 96 326 HIS A O 1
ATOM 2479 N N . SER A 1 327 ? -4.922 -39.219 2.16 1 95.12 327 SER A N 1
ATOM 2480 C CA . SER A 1 327 ? -4.535 -39.406 0.766 1 95.12 327 SER A CA 1
ATOM 2481 C C . SER A 1 327 ? -3.055 -39.75 0.643 1 95.12 327 SER A C 1
ATOM 2483 O O . SER A 1 327 ? -2.227 -39.219 1.386 1 95.12 327 SER A O 1
ATOM 2485 N N . GLU A 1 328 ? -2.729 -40.594 -0.291 1 95.75 328 GLU A N 1
ATOM 2486 C CA . GLU A 1 328 ? -1.356 -40.969 -0.606 1 95.75 328 GLU A CA 1
ATOM 2487 C C . GLU A 1 328 ? -1.126 -41.031 -2.113 1 95.75 328 GLU A C 1
ATOM 2489 O O . GLU A 1 328 ? -1.941 -41.562 -2.859 1 95.75 328 GLU A O 1
ATOM 2494 N N . LEU A 1 329 ? -0.057 -40.406 -2.496 1 94.31 329 LEU A N 1
ATOM 2495 C CA . LEU A 1 329 ? 0.408 -40.469 -3.877 1 94.31 329 LEU A CA 1
ATOM 2496 C C . LEU A 1 329 ? 1.854 -40.938 -3.941 1 94.31 329 LEU A C 1
ATOM 2498 O O . LEU A 1 329 ? 2.738 -40.344 -3.318 1 94.31 329 LEU A O 1
ATOM 2502 N N . THR A 1 330 ? 2.07 -42 -4.609 1 95.25 330 THR A N 1
ATOM 2503 C CA . THR A 1 330 ? 3.424 -42.531 -4.781 1 95.25 330 THR A CA 1
ATOM 2504 C C . THR A 1 330 ? 3.809 -42.562 -6.258 1 95.25 330 THR A C 1
ATOM 2506 O O . THR A 1 330 ? 2.975 -42.844 -7.121 1 95.25 330 THR A O 1
ATOM 2509 N N . ASN A 1 331 ? 5.027 -42.25 -6.527 1 94.06 331 ASN A N 1
ATOM 2510 C CA . ASN A 1 331 ? 5.586 -42.25 -7.871 1 94.06 331 ASN A CA 1
ATOM 2511 C C . ASN A 1 331 ? 6.902 -43.031 -7.922 1 94.06 331 ASN A C 1
ATOM 2513 O O . ASN A 1 331 ? 7.734 -42.906 -7.023 1 94.06 331 ASN A O 1
ATOM 2517 N N . ASP A 1 332 ? 7.059 -43.812 -8.852 1 95.31 332 ASP A N 1
ATOM 2518 C CA . ASP A 1 332 ? 8.305 -44.469 -9.227 1 95.31 332 ASP A CA 1
ATOM 2519 C C . ASP A 1 332 ? 8.703 -44.125 -10.656 1 95.31 332 ASP A C 1
ATOM 2521 O O . ASP A 1 332 ? 8.164 -44.688 -11.617 1 95.31 332 ASP A O 1
ATOM 2525 N N . ARG A 1 333 ? 9.703 -43.344 -10.758 1 93.69 333 ARG A N 1
ATOM 2526 C CA . ARG A 1 333 ? 10.039 -42.781 -12.07 1 93.69 333 ARG A CA 1
ATOM 2527 C C . ARG A 1 333 ? 11.383 -43.312 -12.562 1 93.69 333 ARG A C 1
ATOM 2529 O O . ARG A 1 333 ? 12.312 -43.469 -11.781 1 93.69 333 ARG A O 1
ATOM 2536 N N . ARG A 1 334 ? 11.438 -43.562 -13.828 1 95.12 334 ARG A N 1
ATOM 2537 C CA . ARG A 1 334 ? 12.648 -43.812 -14.594 1 95.12 334 ARG A CA 1
ATOM 2538 C C . ARG A 1 334 ? 12.766 -42.875 -15.781 1 95.12 334 ARG A C 1
ATOM 2540 O O . ARG A 1 334 ? 11.859 -42.812 -16.625 1 95.12 334 ARG A O 1
ATOM 2547 N N . ASN A 1 335 ? 13.852 -42.188 -15.797 1 94.44 335 ASN A N 1
ATOM 2548 C CA . ASN A 1 335 ? 14.094 -41.25 -16.906 1 94.44 335 ASN A CA 1
ATOM 2549 C C . ASN A 1 335 ? 15.375 -41.625 -17.656 1 94.44 335 ASN A C 1
ATOM 2551 O O . ASN A 1 335 ? 16.406 -41.875 -17.031 1 94.44 335 ASN A O 1
ATOM 2555 N N . TYR A 1 336 ? 15.32 -41.625 -19 1 96.56 336 TYR A N 1
ATOM 2556 C CA . TYR A 1 336 ? 16.453 -41.938 -19.875 1 96.56 336 TYR A CA 1
ATOM 2557 C C . TYR A 1 336 ? 16.578 -40.875 -20.969 1 96.56 336 TYR A C 1
ATOM 2559 O O . TYR A 1 336 ? 15.625 -40.625 -21.703 1 96.56 336 TYR A O 1
ATOM 2567 N N . ASN A 1 337 ? 17.766 -40.344 -21.078 1 95.75 337 ASN A N 1
ATOM 2568 C CA . ASN A 1 337 ? 18.047 -39.344 -22.094 1 95.75 337 ASN A CA 1
ATOM 2569 C C . ASN A 1 337 ? 19.375 -39.594 -22.797 1 95.75 337 ASN A C 1
ATOM 2571 O O . ASN A 1 337 ? 20.391 -39.844 -22.141 1 95.75 337 ASN A O 1
ATOM 2575 N N . SER A 1 338 ? 19.375 -39.594 -24.125 1 96.62 338 SER A N 1
ATOM 2576 C CA . SER A 1 338 ? 20.594 -39.781 -24.922 1 96.62 338 SER A CA 1
ATOM 2577 C C . SER A 1 338 ? 21.188 -38.469 -25.359 1 96.62 338 SER A C 1
ATOM 2579 O O . SER A 1 338 ? 21.156 -38.125 -26.547 1 96.62 338 SER A O 1
ATOM 2581 N N . MET A 1 339 ? 21.922 -37.844 -24.641 1 96 339 MET A N 1
ATOM 2582 C CA . MET A 1 339 ? 22.422 -36.5 -24.891 1 96 339 MET A CA 1
ATOM 2583 C C . MET A 1 339 ? 23.703 -36.531 -25.703 1 96 339 MET A C 1
ATOM 2585 O O . MET A 1 339 ? 24.625 -37.312 -25.375 1 96 339 MET A O 1
ATOM 2589 N N . GLU A 1 340 ? 23.766 -35.719 -26.75 1 96.38 340 GLU A N 1
ATOM 2590 C CA . GLU A 1 340 ? 24.984 -35.469 -27.5 1 96.38 340 GLU A CA 1
ATOM 2591 C C . GLU A 1 340 ? 25.547 -34.094 -27.203 1 96.38 340 GLU A C 1
ATOM 2593 O O . GLU A 1 340 ? 24.828 -33.094 -27.266 1 96.38 340 GLU A O 1
ATOM 2598 N N . TRP A 1 341 ? 26.781 -34.031 -26.969 1 95.12 341 TRP A N 1
ATOM 2599 C CA . TRP A 1 341 ? 27.391 -32.812 -26.422 1 95.12 341 TRP A CA 1
ATOM 2600 C C . TRP A 1 341 ? 27.641 -31.781 -27.531 1 95.12 341 TRP A C 1
ATOM 2602 O O . TRP A 1 341 ? 28.547 -31.953 -28.344 1 95.12 341 TRP A O 1
ATOM 2612 N N . LEU A 1 342 ? 26.906 -30.734 -27.516 1 93.69 342 LEU A N 1
ATOM 2613 C CA . LEU A 1 342 ? 27.125 -29.594 -28.406 1 93.69 342 LEU A CA 1
ATOM 2614 C C . LEU A 1 342 ? 27.062 -28.281 -27.625 1 93.69 342 LEU A C 1
ATOM 2616 O O . LEU A 1 342 ? 26.953 -27.219 -28.234 1 93.69 342 LEU A O 1
ATOM 2620 N N . LEU A 1 343 ? 27.141 -28.391 -26.328 1 91.19 343 LEU A N 1
ATOM 2621 C CA . LEU A 1 343 ? 26.969 -27.266 -25.422 1 91.19 343 LEU A CA 1
ATOM 2622 C C . LEU A 1 343 ? 28.141 -26.297 -25.531 1 91.19 343 LEU A C 1
ATOM 2624 O O . LEU A 1 343 ? 27.938 -25.078 -25.5 1 91.19 343 LEU A O 1
ATOM 2628 N N . THR A 1 344 ? 29.312 -26.875 -25.531 1 90.75 344 THR A N 1
ATOM 2629 C CA . THR A 1 344 ? 30.531 -26.078 -25.609 1 90.75 344 THR A CA 1
ATOM 2630 C C . THR A 1 344 ? 31.344 -26.438 -26.859 1 90.75 344 THR A C 1
ATOM 2632 O O . THR A 1 344 ? 31.094 -27.484 -27.469 1 90.75 344 THR A O 1
ATOM 2635 N N . HIS A 1 345 ? 32.281 -25.516 -27.172 1 89.69 345 HIS A N 1
ATOM 2636 C CA . HIS A 1 345 ? 33.031 -25.641 -28.406 1 89.69 345 HIS A CA 1
ATOM 2637 C C . HIS A 1 345 ? 34.531 -25.609 -28.156 1 89.69 345 HIS A C 1
ATOM 2639 O O . HIS A 1 345 ? 35.25 -24.859 -28.812 1 89.69 345 HIS A O 1
ATOM 2645 N N . GLY A 1 346 ? 34.875 -26.422 -27.219 1 88.06 346 GLY A N 1
ATOM 2646 C CA . GLY A 1 346 ? 36.281 -26.531 -26.875 1 88.06 346 GLY A CA 1
ATOM 2647 C C . GLY A 1 346 ? 37 -27.594 -27.688 1 88.06 346 GLY A C 1
ATOM 2648 O O . GLY A 1 346 ? 36.719 -27.781 -28.859 1 88.06 346 GLY A O 1
ATOM 2649 N N . ASP A 1 347 ? 37.969 -28.359 -27.047 1 89.31 347 ASP A N 1
ATOM 2650 C CA . ASP A 1 347 ? 38.75 -29.406 -27.719 1 89.31 347 ASP A CA 1
ATOM 2651 C C . ASP A 1 347 ? 37.875 -30.594 -28.094 1 89.31 347 ASP A C 1
ATOM 2653 O O . ASP A 1 347 ? 37.125 -31.109 -27.266 1 89.31 347 ASP A O 1
ATOM 2657 N N . PRO A 1 348 ? 37.969 -30.969 -29.359 1 91.75 348 PRO A N 1
ATOM 2658 C CA . PRO A 1 348 ? 37.094 -32.062 -29.828 1 91.75 348 PRO A CA 1
ATOM 2659 C C . PRO A 1 348 ? 37.406 -33.375 -29.094 1 91.75 348 PRO A C 1
ATOM 2661 O O . PRO A 1 348 ? 38.562 -33.688 -28.844 1 91.75 348 PRO A O 1
ATOM 2664 N N . GLY A 1 349 ? 36.312 -34.062 -28.719 1 91.38 349 GLY A N 1
ATOM 2665 C CA . GLY A 1 349 ? 36.438 -35.438 -28.219 1 91.38 349 GLY A CA 1
ATOM 2666 C C . GLY A 1 349 ? 36.719 -35.531 -26.734 1 91.38 349 GLY A C 1
ATOM 2667 O O . GLY A 1 349 ? 37.062 -36.594 -26.219 1 91.38 349 GLY A O 1
ATOM 2668 N N . ASN A 1 350 ? 36.688 -34.406 -26.047 1 89.94 350 ASN A N 1
ATOM 2669 C CA . ASN A 1 350 ? 37.062 -34.406 -24.625 1 89.94 350 ASN A CA 1
ATOM 2670 C C . ASN A 1 350 ? 35.906 -33.875 -23.766 1 89.94 350 ASN A C 1
ATOM 2672 O O . ASN A 1 350 ? 36.156 -33.125 -22.812 1 89.94 350 ASN A O 1
ATOM 2676 N N . PHE A 1 351 ? 34.781 -34.125 -24.25 1 89.75 351 PHE A N 1
ATOM 2677 C CA . PHE A 1 351 ? 33.562 -33.75 -23.516 1 89.75 351 PHE A CA 1
ATOM 2678 C C . PHE A 1 351 ? 33.406 -32.25 -23.453 1 89.75 351 PHE A C 1
ATOM 2680 O O . PHE A 1 351 ? 32.594 -31.734 -22.656 1 89.75 351 PHE A O 1
ATOM 2687 N N . THR A 1 352 ? 34.156 -31.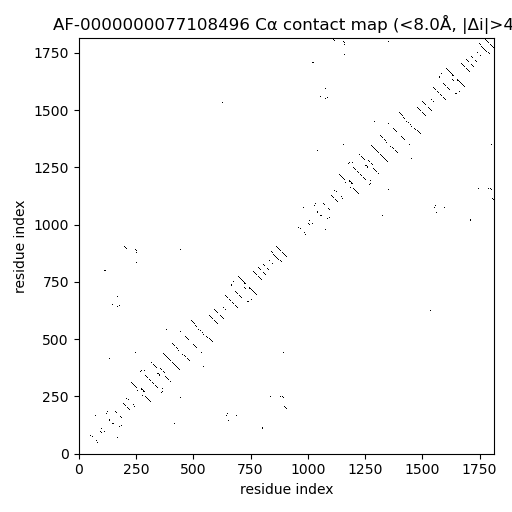453 -24.203 1 89.56 352 THR A N 1
ATOM 2688 C CA . THR A 1 352 ? 34.031 -30 -24.188 1 89.56 352 THR A CA 1
ATOM 2689 C C . THR A 1 352 ? 33.844 -29.453 -25.594 1 89.56 352 THR A C 1
ATOM 2691 O O . THR A 1 352 ? 33.438 -28.297 -25.766 1 89.56 352 THR A O 1
ATOM 2694 N N . GLY A 1 353 ? 34.094 -30.328 -26.547 1 90.81 353 GLY A N 1
ATOM 2695 C CA . GLY A 1 353 ? 33.969 -29.828 -27.906 1 90.81 353 GLY A CA 1
ATOM 2696 C C . GLY A 1 353 ? 33.781 -30.938 -28.938 1 90.81 353 GLY A C 1
ATOM 2697 O O . GLY A 1 353 ? 33.688 -32.094 -28.578 1 90.81 353 GLY A O 1
ATOM 2698 N N . GLN A 1 354 ? 33.594 -30.562 -30.297 1 94.25 354 GLN A N 1
ATOM 2699 C CA . GLN A 1 354 ? 33.406 -31.406 -31.469 1 94.25 354 GLN A CA 1
ATOM 2700 C C . GLN A 1 354 ? 34.062 -30.812 -32.719 1 94.25 354 GLN A C 1
ATOM 2702 O O . GLN A 1 354 ? 34.5 -29.656 -32.688 1 94.25 354 GLN A O 1
ATOM 2707 N N . THR A 1 355 ? 34.156 -31.562 -33.719 1 94.62 355 THR A N 1
ATOM 2708 C CA . THR A 1 355 ? 34.656 -31.078 -34.969 1 94.62 355 THR A CA 1
ATOM 2709 C C . THR A 1 355 ? 33.531 -30.891 -36 1 94.62 355 THR A C 1
ATOM 2711 O O . THR A 1 355 ? 33.031 -31.859 -36.531 1 94.62 355 THR A O 1
ATOM 2714 N N . PRO A 1 356 ? 33.219 -29.641 -36.312 1 96 356 PRO A N 1
ATOM 2715 C CA . PRO A 1 356 ? 32.188 -29.406 -37.312 1 96 356 PRO A CA 1
ATOM 2716 C C . PRO A 1 356 ? 32.562 -29.906 -38.719 1 96 356 PRO A C 1
ATOM 2718 O O . PRO A 1 356 ? 33.719 -29.719 -39.125 1 96 356 PRO A O 1
ATOM 2721 N N . ILE A 1 357 ? 31.609 -30.516 -39.344 1 96.56 357 ILE A N 1
ATOM 2722 C CA . ILE A 1 357 ? 31.859 -31.031 -40.688 1 96.56 357 ILE A CA 1
ATOM 2723 C C . ILE A 1 357 ? 31.031 -30.234 -41.688 1 96.56 357 ILE A C 1
ATOM 2725 O O . ILE A 1 357 ? 31.578 -29.703 -42.656 1 96.56 357 ILE A O 1
ATOM 2729 N N . GLU A 1 358 ? 29.75 -30.234 -41.406 1 97.31 358 GLU A N 1
ATOM 2730 C CA . GLU A 1 358 ? 28.828 -29.578 -42.344 1 97.31 358 GLU A CA 1
ATOM 2731 C C . GLU A 1 358 ? 27.703 -28.875 -41.594 1 97.31 358 GLU A C 1
ATOM 2733 O O . GLU A 1 358 ? 27.141 -29.422 -40.625 1 97.31 358 GLU A O 1
ATOM 2738 N N . PHE A 1 359 ? 27.453 -27.656 -42.031 1 96.88 359 PHE A N 1
ATOM 2739 C CA . PHE A 1 359 ? 26.375 -26.844 -41.469 1 96.88 359 PHE A CA 1
ATOM 2740 C C . PHE A 1 359 ? 25.328 -26.531 -42.531 1 96.88 359 PHE A C 1
ATOM 2742 O O . PHE A 1 359 ? 25.672 -26.234 -43.688 1 96.88 359 PHE A O 1
ATOM 2749 N N . THR A 1 360 ? 24.078 -26.672 -42.156 1 97.94 360 THR A N 1
ATOM 2750 C CA . THR A 1 360 ? 22.984 -26.141 -42.938 1 97.94 360 THR A CA 1
ATOM 2751 C C . THR A 1 360 ? 22.266 -25.016 -42.188 1 97.94 360 THR A C 1
ATOM 2753 O O . THR A 1 360 ? 21.609 -25.266 -41.188 1 97.94 360 THR A O 1
ATOM 2756 N N . VAL A 1 361 ? 22.344 -23.875 -42.719 1 97.19 361 VAL A N 1
ATOM 2757 C CA . VAL A 1 361 ? 21.812 -22.688 -42.062 1 97.19 361 VAL A CA 1
ATOM 2758 C C . VAL A 1 361 ? 20.359 -22.484 -42.469 1 97.19 361 VAL A C 1
ATOM 2760 O O . VAL A 1 361 ? 20 -22.656 -43.625 1 97.19 361 VAL A O 1
ATOM 2763 N N . ASP A 1 362 ? 19.5 -22.219 -41.594 1 95.56 362 ASP A N 1
ATOM 2764 C CA . ASP A 1 362 ? 18.094 -21.922 -41.875 1 95.56 362 ASP A CA 1
ATOM 2765 C C . ASP A 1 362 ? 17.969 -20.688 -42.75 1 95.56 362 ASP A C 1
ATOM 2767 O O . ASP A 1 362 ? 18.875 -19.875 -42.844 1 95.56 362 ASP A O 1
ATOM 2771 N N . PRO A 1 363 ? 16.812 -20.5 -43.406 1 93.75 363 PRO A N 1
ATOM 2772 C CA . PRO A 1 363 ? 16.641 -19.406 -44.344 1 93.75 363 PRO A CA 1
ATOM 2773 C C . PRO A 1 363 ? 16.812 -18.031 -43.688 1 93.75 363 PRO A C 1
ATOM 2775 O O . PRO A 1 363 ? 17.172 -17.062 -44.375 1 93.75 363 PRO A O 1
ATOM 2778 N N . THR A 1 364 ? 16.5 -17.906 -42.406 1 93.31 364 THR A N 1
ATOM 2779 C CA . THR A 1 364 ? 16.656 -16.625 -41.719 1 93.31 364 THR A CA 1
ATOM 2780 C C . THR A 1 364 ? 18.125 -16.312 -41.438 1 93.31 364 THR A C 1
ATOM 2782 O O . THR A 1 364 ? 18.484 -15.18 -41.125 1 93.31 364 THR A O 1
ATOM 2785 N N . GLY A 1 365 ? 18.953 -17.328 -41.5 1 96.25 365 GLY A N 1
ATOM 2786 C CA . GLY A 1 365 ? 20.375 -17.188 -41.281 1 96.25 365 GLY A CA 1
ATOM 2787 C C . GLY A 1 365 ? 20.75 -17.203 -39.781 1 96.25 365 GLY A C 1
ATOM 2788 O O . GLY A 1 365 ? 21.859 -16.844 -39.438 1 96.25 365 GLY A O 1
ATOM 2789 N N . GLN A 1 366 ? 19.844 -17.609 -38.969 1 95.69 366 GLN A N 1
ATOM 2790 C CA . GLN A 1 366 ? 20.078 -17.359 -37.562 1 95.69 366 GLN A CA 1
ATOM 2791 C C . GLN A 1 366 ? 20.359 -18.656 -36.812 1 95.69 366 GLN A C 1
ATOM 2793 O O . GLN A 1 366 ? 20.859 -18.641 -35.656 1 95.69 366 GLN A O 1
ATOM 2798 N N . TYR A 1 367 ? 20.031 -19.812 -37.344 1 96.56 367 TYR A N 1
ATOM 2799 C CA . TYR A 1 367 ? 20.297 -21.047 -36.625 1 96.56 367 TYR A CA 1
ATOM 2800 C C . TYR A 1 367 ? 20.609 -22.188 -37.594 1 96.56 367 TYR A C 1
ATOM 2802 O O . TYR A 1 367 ? 20.359 -22.078 -38.781 1 96.56 367 TYR A O 1
ATOM 2810 N N . LEU A 1 368 ? 21.203 -23.25 -37.062 1 97.06 368 LEU A N 1
ATOM 2811 C CA . LEU A 1 368 ? 21.516 -24.438 -37.844 1 97.06 368 LEU A CA 1
ATOM 2812 C C . LEU A 1 368 ? 20.344 -25.406 -37.844 1 97.06 368 LEU A C 1
ATOM 2814 O O . LEU A 1 368 ? 20.109 -26.109 -36.844 1 97.06 368 LEU A O 1
ATOM 2818 N N . ILE A 1 369 ? 19.703 -25.484 -38.969 1 97.31 369 ILE A N 1
ATOM 2819 C CA . ILE A 1 369 ? 18.562 -26.391 -39.094 1 97.31 369 ILE A CA 1
ATOM 2820 C C . ILE A 1 369 ? 19.062 -27.844 -39.156 1 97.31 369 ILE A C 1
ATOM 2822 O O . ILE A 1 369 ? 18.344 -28.766 -38.812 1 97.31 369 ILE A O 1
ATOM 2826 N N . ALA A 1 370 ? 20.266 -28.047 -39.688 1 97.94 370 ALA A N 1
ATOM 2827 C CA . ALA A 1 370 ? 20.969 -29.344 -39.719 1 97.94 370 ALA A CA 1
ATOM 2828 C C . ALA A 1 370 ? 22.469 -29.156 -39.594 1 97.94 370 ALA A C 1
ATOM 2830 O O . ALA A 1 370 ? 23.016 -28.109 -40 1 97.94 370 ALA A O 1
ATOM 2831 N N . ALA A 1 371 ? 23.094 -30.219 -39.062 1 98.06 371 ALA A N 1
ATOM 2832 C CA . ALA A 1 371 ? 24.547 -30.172 -38.906 1 98.06 371 ALA A CA 1
ATOM 2833 C C . ALA A 1 371 ? 25.109 -31.562 -38.656 1 98.06 371 ALA A C 1
ATOM 2835 O O . ALA A 1 371 ? 24.406 -32.469 -38.219 1 98.06 371 ALA A O 1
ATOM 2836 N N . SER A 1 372 ? 26.406 -31.688 -39.031 1 97.88 372 SER A N 1
ATOM 2837 C CA . SER A 1 372 ? 27.141 -32.906 -38.719 1 97.88 372 SER A CA 1
ATOM 2838 C C . SER A 1 372 ? 28.484 -32.594 -38.031 1 97.88 372 SER A C 1
ATOM 2840 O O . SER A 1 372 ? 29.109 -31.578 -38.375 1 97.88 372 SER A O 1
ATOM 2842 N N . PHE A 1 373 ? 28.859 -33.469 -37.25 1 97.38 373 PHE A N 1
ATOM 2843 C CA . PHE A 1 373 ? 30.062 -33.281 -36.438 1 97.38 373 PHE A CA 1
ATOM 2844 C C . PHE A 1 373 ? 30.812 -34.594 -36.312 1 97.38 373 PHE A C 1
ATOM 2846 O O . PHE A 1 373 ? 30.203 -35.688 -36.281 1 97.38 373 PHE A O 1
ATOM 2853 N N . ASP A 1 374 ? 32.156 -34.469 -36.156 1 96.19 374 ASP A N 1
ATOM 2854 C CA . ASP A 1 374 ? 32.969 -35.562 -35.688 1 96.19 374 ASP A CA 1
ATOM 2855 C C . ASP A 1 374 ? 33.438 -35.312 -34.25 1 96.19 374 ASP A C 1
ATOM 2857 O O . ASP A 1 374 ? 33.312 -34.188 -33.719 1 96.19 374 ASP A O 1
ATOM 2861 N N . ASP A 1 375 ? 33.844 -36.375 -33.562 1 96.25 375 ASP A N 1
ATOM 2862 C CA . ASP A 1 375 ? 34.438 -36.312 -32.219 1 96.25 375 ASP A CA 1
ATOM 2863 C C . ASP A 1 375 ? 33.438 -35.844 -31.188 1 96.25 375 ASP A C 1
ATOM 2865 O O . ASP A 1 375 ? 33.781 -35.156 -30.234 1 96.25 375 ASP A O 1
ATOM 2869 N N . VAL A 1 376 ? 32.188 -36.062 -31.453 1 97.06 376 VAL A N 1
ATOM 2870 C CA . VAL A 1 376 ? 31.156 -35.75 -30.469 1 97.06 376 VAL A CA 1
ATOM 2871 C C . VAL A 1 376 ? 31.188 -36.781 -29.344 1 97.06 376 VAL A C 1
ATOM 2873 O O . VAL A 1 376 ? 31.516 -37.969 -29.578 1 97.06 376 VAL A O 1
ATOM 2876 N N . THR A 1 377 ? 30.984 -36.344 -28.156 1 96.81 377 THR A N 1
ATOM 2877 C CA . THR A 1 377 ? 30.844 -37.281 -27.031 1 96.81 377 THR A CA 1
ATOM 2878 C C . THR A 1 377 ? 29.406 -37.281 -26.5 1 96.81 377 THR A C 1
ATOM 2880 O O . THR A 1 377 ? 28.75 -36.219 -26.484 1 96.81 377 THR A O 1
ATOM 2883 N N . SER A 1 378 ? 28.969 -38.406 -26.047 1 95.56 378 SER A N 1
ATOM 2884 C CA . SER A 1 378 ? 27.625 -38.531 -25.5 1 95.56 378 SER A CA 1
ATOM 2885 C C . SER A 1 378 ? 27.641 -38.531 -23.969 1 95.56 378 SER A C 1
ATOM 2887 O O . SER A 1 378 ? 28.609 -38.969 -23.359 1 95.56 378 SER A O 1
ATOM 2889 N N . TRP A 1 379 ? 26.562 -38.031 -23.391 1 95.12 379 TRP A N 1
ATOM 2890 C CA . TRP A 1 379 ? 26.219 -38.156 -21.984 1 95.12 379 TRP A CA 1
ATOM 2891 C C . TRP A 1 379 ? 24.844 -38.812 -21.812 1 95.12 379 TRP A C 1
ATOM 2893 O O . TRP A 1 379 ? 23.844 -38.125 -21.688 1 95.12 379 TRP A O 1
ATOM 2903 N N . TYR A 1 380 ? 24.828 -40.094 -21.812 1 96.19 380 TYR A N 1
ATOM 2904 C CA . TYR A 1 380 ? 23.562 -40.812 -21.656 1 96.19 380 TYR A CA 1
ATOM 2905 C C . TYR A 1 380 ? 23.109 -40.812 -20.188 1 96.19 380 TYR A C 1
ATOM 2907 O O . TYR A 1 380 ? 23.781 -41.406 -19.344 1 96.19 380 TYR A O 1
ATOM 2915 N N . GLU A 1 381 ? 21.984 -40.156 -19.969 1 95.88 381 GLU A N 1
ATOM 2916 C CA . GLU A 1 381 ? 21.484 -40 -18.609 1 95.88 381 GLU A CA 1
ATOM 2917 C C . GLU A 1 381 ? 20.516 -41.125 -18.234 1 95.88 381 GLU A C 1
ATOM 2919 O O . GLU A 1 381 ? 19.672 -41.531 -19.031 1 95.88 381 GLU A O 1
ATOM 2924 N N . SER A 1 382 ? 20.656 -41.688 -17.094 1 96.75 382 SER A N 1
ATOM 2925 C CA . SER A 1 382 ? 19.703 -42.562 -16.422 1 96.75 382 SER A CA 1
ATOM 2926 C C . SER A 1 382 ? 19.391 -42.062 -15.023 1 96.75 382 SER A C 1
ATOM 2928 O O . SER A 1 382 ? 20.281 -41.938 -14.172 1 96.75 382 SER A O 1
ATOM 2930 N N . ARG A 1 383 ? 18.125 -41.844 -14.805 1 95.44 383 ARG A N 1
ATOM 2931 C CA . ARG A 1 383 ? 17.703 -41.281 -13.531 1 95.44 383 ARG A CA 1
ATOM 2932 C C . ARG A 1 383 ? 16.578 -42.094 -12.906 1 95.44 383 ARG A C 1
ATOM 2934 O O . ARG A 1 383 ? 15.602 -42.438 -13.57 1 95.44 383 ARG A O 1
ATOM 2941 N N . LYS A 1 384 ? 16.781 -42.469 -11.68 1 94.94 384 LYS A N 1
ATOM 2942 C CA . LYS A 1 384 ? 15.766 -43.094 -10.852 1 94.94 384 LYS A CA 1
ATOM 2943 C C . LYS A 1 384 ? 15.25 -42.156 -9.773 1 94.94 384 LYS A C 1
ATOM 2945 O O . LYS A 1 384 ? 16.031 -41.594 -8.992 1 94.94 384 LYS A O 1
ATOM 2950 N N . GLN A 1 385 ? 13.969 -41.938 -9.781 1 93.5 385 GLN A N 1
ATOM 2951 C CA . GLN A 1 385 ? 13.336 -41.031 -8.82 1 93.5 385 GLN A CA 1
ATOM 2952 C C . GLN A 1 385 ? 12.125 -41.688 -8.172 1 93.5 385 GLN A C 1
ATOM 2954 O O . GLN A 1 385 ? 11.203 -42.125 -8.859 1 93.5 385 GLN A O 1
ATOM 2959 N N . VAL A 1 386 ? 12.094 -41.75 -6.895 1 94.56 386 VAL A N 1
ATOM 2960 C CA . VAL A 1 386 ? 10.961 -42.281 -6.148 1 94.56 386 VAL A CA 1
ATOM 2961 C C . VAL A 1 386 ? 10.43 -41.219 -5.191 1 94.56 386 VAL A C 1
ATOM 2963 O O . VAL A 1 386 ? 11.211 -40.469 -4.57 1 94.56 386 VAL A O 1
ATOM 2966 N N . SER A 1 387 ? 9.141 -41.094 -5.156 1 94.25 387 SER A N 1
ATOM 2967 C CA . SER A 1 387 ? 8.57 -40.062 -4.281 1 94.25 387 SER A CA 1
ATOM 2968 C C . SER A 1 387 ? 7.27 -40.562 -3.645 1 94.25 387 SER A C 1
ATOM 2970 O O . SER A 1 387 ? 6.633 -41.469 -4.152 1 94.25 387 SER A O 1
ATOM 2972 N N . GLU A 1 388 ? 6.91 -39.906 -2.514 1 95.38 388 GLU A N 1
ATOM 2973 C CA . GLU A 1 388 ? 5.68 -40.188 -1.775 1 95.38 388 GLU A CA 1
ATOM 2974 C C . GLU A 1 388 ? 5.113 -38.906 -1.173 1 95.38 388 GLU A C 1
ATOM 2976 O O . GLU A 1 388 ? 5.863 -38.062 -0.672 1 95.38 388 GLU A O 1
ATOM 2981 N N . SER A 1 389 ? 3.877 -38.719 -1.337 1 95.19 389 SER A N 1
ATOM 2982 C CA . SER A 1 389 ? 3.146 -37.625 -0.685 1 95.19 389 SER A CA 1
ATOM 2983 C C . SER A 1 389 ? 1.986 -38.156 0.146 1 95.19 389 SER A C 1
ATOM 2985 O O . SER A 1 389 ? 1.11 -38.875 -0.375 1 95.19 389 SER A O 1
ATOM 2987 N N . LYS A 1 390 ? 1.973 -37.844 1.392 1 96 390 LYS A N 1
ATOM 2988 C CA . LYS A 1 390 ? 0.925 -38.25 2.322 1 96 390 LYS A CA 1
ATOM 2989 C C . LYS A 1 390 ? 0.195 -37.031 2.898 1 96 390 LYS A C 1
ATOM 2991 O O . LYS A 1 390 ? 0.826 -36.125 3.414 1 96 390 LYS A O 1
ATOM 2996 N N . PHE A 1 391 ? -1.045 -37.094 2.789 1 96 391 PHE A N 1
ATOM 2997 C CA . PHE A 1 391 ? -1.876 -36 3.305 1 96 391 PHE A CA 1
ATOM 2998 C C . PHE A 1 391 ? -2.881 -36.531 4.32 1 96 391 PHE A C 1
ATOM 3000 O O . PHE A 1 391 ? -3.533 -37.562 4.086 1 96 391 PHE A O 1
ATOM 3007 N N . ASP A 1 392 ? -3.053 -35.875 5.445 1 96.5 392 ASP A N 1
ATOM 3008 C CA . ASP A 1 392 ? -4.031 -36.156 6.48 1 96.5 392 ASP A CA 1
ATOM 3009 C C . ASP A 1 392 ? -4.781 -34.906 6.918 1 96.5 392 ASP A C 1
ATOM 3011 O O . ASP A 1 392 ? -4.176 -33.844 7.098 1 96.5 392 ASP A O 1
ATOM 3015 N N . GLN A 1 393 ? -6.051 -35.062 7.094 1 96.75 393 GLN A N 1
ATOM 3016 C CA . GLN A 1 393 ? -6.855 -33.938 7.605 1 96.75 393 GLN A CA 1
ATOM 3017 C C . GLN A 1 393 ? -7.922 -34.438 8.57 1 96.75 393 GLN A C 1
ATOM 3019 O O . GLN A 1 393 ? -8.531 -35.5 8.344 1 96.75 393 GLN A O 1
ATOM 3024 N N . ILE A 1 394 ? -8.156 -33.781 9.664 1 98.12 394 ILE A N 1
ATOM 3025 C CA . ILE A 1 394 ? -9.258 -33.969 10.602 1 98.12 394 ILE A CA 1
ATOM 3026 C C . ILE A 1 394 ? -9.93 -32.625 10.891 1 98.12 394 ILE A C 1
ATOM 3028 O O . ILE A 1 394 ? -9.266 -31.672 11.281 1 98.12 394 ILE A O 1
ATOM 3032 N N . VAL A 1 395 ? -11.227 -32.562 10.68 1 98 395 VAL A N 1
ATOM 3033 C CA . VAL A 1 395 ? -11.961 -31.328 10.898 1 98 395 VAL A CA 1
ATOM 3034 C C . VAL A 1 395 ? -13.219 -31.609 11.719 1 98 395 VAL A C 1
ATOM 3036 O O . VAL A 1 395 ? -14.016 -32.469 11.359 1 98 395 VAL A O 1
ATOM 3039 N N . LEU A 1 396 ? -13.398 -30.938 12.781 1 98.5 396 LEU A N 1
ATOM 3040 C CA . LEU A 1 396 ? -14.625 -30.922 13.57 1 98.5 396 LEU A CA 1
ATOM 3041 C C . LEU A 1 396 ? -15.352 -29.594 13.398 1 98.5 396 LEU A C 1
ATOM 3043 O O . LEU A 1 396 ? -14.773 -28.516 13.641 1 98.5 396 LEU A O 1
ATOM 3047 N N . SER A 1 397 ? -16.578 -29.688 12.93 1 97.88 397 SER A N 1
ATOM 3048 C CA . SER A 1 397 ? -17.359 -28.469 12.758 1 97.88 397 SER A CA 1
ATOM 3049 C C . SER A 1 397 ? -18.734 -28.609 13.398 1 97.88 397 SER A C 1
ATOM 3051 O O . SER A 1 397 ? -19.219 -29.719 13.625 1 97.88 397 SER A O 1
ATOM 3053 N N . GLY A 1 398 ? -19.359 -27.406 13.734 1 97.69 398 GLY A N 1
ATOM 3054 C CA . GLY A 1 398 ? -20.688 -27.375 14.352 1 97.69 398 GLY A CA 1
ATOM 3055 C C . GLY A 1 398 ? -21.469 -26.125 14 1 97.69 398 GLY A C 1
ATOM 3056 O O . GLY A 1 398 ? -20.906 -25.047 13.852 1 97.69 398 GLY A O 1
ATOM 3057 N N . GLU A 1 399 ? -22.719 -26.391 13.883 1 97.62 399 GLU A N 1
ATOM 3058 C CA . GLU A 1 399 ? -23.688 -25.312 13.719 1 97.62 399 GLU A CA 1
ATOM 3059 C C . GLU A 1 399 ? -24.719 -25.328 14.836 1 97.62 399 GLU A C 1
ATOM 3061 O O . GLU A 1 399 ? -25.328 -26.375 15.109 1 97.62 399 GLU A O 1
ATOM 3066 N N . TYR A 1 400 ? -24.906 -24.203 15.461 1 97.94 400 TYR A N 1
ATOM 3067 C CA . TYR A 1 400 ? -25.844 -24.125 16.578 1 97.94 400 TYR A CA 1
ATOM 3068 C C . TYR A 1 400 ? -26.719 -22.891 16.469 1 97.94 400 TYR A C 1
ATOM 3070 O O . TYR A 1 400 ? -26.219 -21.766 16.359 1 97.94 400 TYR A O 1
ATOM 3078 N N . GLN A 1 401 ? -27.984 -23.125 16.547 1 97.69 401 GLN A N 1
ATOM 3079 C CA . GLN A 1 401 ? -28.953 -22.031 16.578 1 97.69 401 GLN A CA 1
ATOM 3080 C C . GLN A 1 401 ? -29.234 -21.594 18.016 1 97.69 401 GLN A C 1
ATOM 3082 O O . GLN A 1 401 ? -30.062 -22.188 18.688 1 97.69 401 GLN A O 1
ATOM 3087 N N . ILE A 1 402 ? -28.719 -20.484 18.406 1 96.38 402 ILE A N 1
ATOM 3088 C CA . ILE A 1 402 ? -28.859 -20 19.781 1 96.38 402 ILE A CA 1
ATOM 3089 C C . ILE A 1 402 ? -30.281 -19.484 20 1 96.38 402 ILE A C 1
ATOM 3091 O O . ILE A 1 402 ? -30.938 -19.828 20.984 1 96.38 402 ILE A O 1
ATOM 3095 N N . THR A 1 403 ? -30.703 -18.578 19.125 1 95.06 403 THR A N 1
ATOM 3096 C CA . THR A 1 403 ? -32.062 -18.047 19.078 1 95.06 403 THR A CA 1
ATOM 3097 C C . THR A 1 403 ? -32.625 -18.109 17.656 1 95.06 403 THR A C 1
ATOM 3099 O O . THR A 1 403 ? -31.953 -18.625 16.75 1 95.06 403 THR A O 1
ATOM 3102 N N . ASP A 1 404 ? -33.781 -17.625 17.5 1 92.38 404 ASP A N 1
ATOM 3103 C CA . ASP A 1 404 ? -34.375 -17.625 16.172 1 92.38 404 ASP A CA 1
ATOM 3104 C C . ASP A 1 404 ? -33.594 -16.719 15.227 1 92.38 404 ASP A C 1
ATOM 3106 O O . ASP A 1 404 ? -33.594 -16.938 14.008 1 92.38 404 ASP A O 1
ATOM 3110 N N . ASN A 1 405 ? -32.875 -15.766 15.828 1 94.12 405 ASN A N 1
ATOM 3111 C CA . ASN A 1 405 ? -32.188 -14.789 14.977 1 94.12 405 ASN A CA 1
ATOM 3112 C C . ASN A 1 405 ? -30.672 -14.922 15.078 1 94.12 405 ASN A C 1
ATOM 3114 O O . ASN A 1 405 ? -29.938 -14.258 14.336 1 94.12 405 ASN A O 1
ATOM 3118 N N . ILE A 1 406 ? -30.141 -15.742 15.961 1 96.19 406 ILE A N 1
ATOM 3119 C CA . ILE A 1 406 ? -28.703 -15.812 16.172 1 96.19 406 ILE A CA 1
ATOM 3120 C C . ILE A 1 406 ? -28.219 -17.25 16.016 1 96.19 406 ILE A C 1
ATOM 3122 O O . ILE A 1 406 ? -28.781 -18.172 16.641 1 96.19 406 ILE A O 1
ATOM 3126 N N . SER A 1 407 ? -27.297 -17.453 15.211 1 97.69 407 SER A N 1
ATOM 3127 C CA . SER A 1 407 ? -26.672 -18.766 15.055 1 97.69 407 SER A CA 1
ATOM 3128 C C . SER A 1 407 ? -25.156 -18.672 15.148 1 97.69 407 SER A C 1
ATOM 3130 O O . SER A 1 407 ? -24.578 -17.609 14.953 1 97.69 407 SER A O 1
ATOM 3132 N N . VAL A 1 408 ? -24.516 -19.766 15.516 1 97.94 408 VAL A N 1
ATOM 3133 C CA . VAL A 1 408 ? -23.062 -19.844 15.641 1 97.94 408 VAL A CA 1
ATOM 3134 C C . VAL A 1 408 ? -22.547 -21.031 14.844 1 97.94 408 VAL A C 1
ATOM 3136 O O . VAL A 1 408 ? -23.141 -22.109 14.867 1 97.94 408 VAL A O 1
ATOM 3139 N N . ASP A 1 409 ? -21.547 -20.812 14.039 1 97.88 409 ASP A N 1
ATOM 3140 C CA . ASP A 1 409 ? -20.781 -21.844 13.352 1 97.88 409 ASP A CA 1
ATOM 3141 C C . ASP A 1 409 ? -19.344 -21.906 13.859 1 97.88 409 ASP A C 1
ATOM 3143 O O . ASP A 1 409 ? -18.672 -20.875 13.945 1 97.88 409 ASP A O 1
ATOM 3147 N N . ALA A 1 410 ? -18.891 -23.047 14.234 1 98.06 410 ALA A N 1
ATOM 3148 C CA . ALA A 1 410 ? -17.516 -23.203 14.727 1 98.06 410 ALA A CA 1
ATOM 3149 C C . ALA A 1 410 ? -16.812 -24.375 14.016 1 98.06 410 ALA A C 1
ATOM 3151 O O . ALA A 1 410 ? -17.469 -25.328 13.602 1 98.06 410 ALA A O 1
ATOM 3152 N N . MET A 1 411 ? -15.531 -24.266 13.844 1 97.75 411 MET A N 1
ATOM 3153 C CA . MET A 1 411 ? -14.75 -25.312 13.188 1 97.75 411 MET A CA 1
ATOM 3154 C C . MET A 1 411 ? -13.344 -25.391 13.781 1 97.75 411 MET A C 1
ATOM 3156 O O . MET A 1 411 ? -12.727 -24.359 14.062 1 97.75 411 MET A O 1
ATOM 3160 N N . PHE A 1 412 ? -12.844 -26.531 14.07 1 98.06 412 PHE A N 1
ATOM 3161 C CA . PHE A 1 412 ? -11.477 -26.859 14.477 1 98.06 412 PHE A CA 1
ATOM 3162 C C . PHE A 1 412 ? -10.898 -27.938 13.586 1 98.06 412 PHE A C 1
ATOM 3164 O O . PHE A 1 412 ? -11.531 -28.969 13.352 1 98.06 412 PHE A O 1
ATOM 3171 N N . GLY A 1 413 ? -9.773 -27.656 12.992 1 97.5 413 GLY A N 1
ATOM 3172 C CA . GLY A 1 413 ? -9.227 -28.656 12.086 1 97.5 413 GLY A CA 1
ATOM 3173 C C . GLY A 1 413 ? -7.711 -28.672 12.039 1 97.5 413 GLY A C 1
ATOM 3174 O O . GLY A 1 413 ? -7.074 -27.672 12.391 1 97.5 413 GLY A O 1
ATOM 3175 N N . SER A 1 414 ? -7.156 -29.734 11.633 1 97.25 414 SER A N 1
ATOM 3176 C CA . SER A 1 414 ? -5.727 -29.922 11.398 1 97.25 414 SER A CA 1
ATOM 3177 C C . SER A 1 414 ? -5.469 -30.656 10.094 1 97.25 414 SER A C 1
ATOM 3179 O O . SER A 1 414 ? -6.211 -31.562 9.734 1 97.25 414 SER A O 1
ATOM 3181 N N . ALA A 1 415 ? -4.5 -30.188 9.391 1 96.44 415 ALA A N 1
ATOM 3182 C CA . ALA A 1 415 ? -4.074 -30.828 8.148 1 96.44 415 ALA A CA 1
ATOM 3183 C C . ALA A 1 415 ? -2.555 -30.922 8.062 1 96.44 415 ALA A C 1
ATOM 3185 O O . ALA A 1 415 ? -1.854 -29.984 8.477 1 96.44 415 ALA A O 1
ATOM 3186 N N . LYS A 1 416 ? -2.051 -32 7.539 1 96.19 416 LYS A N 1
ATOM 3187 C CA . LYS A 1 416 ? -0.618 -32.219 7.375 1 96.19 416 LYS A CA 1
ATOM 3188 C C . LYS A 1 416 ? -0.318 -32.906 6.039 1 96.19 416 LYS A C 1
ATOM 3190 O O . LYS A 1 416 ? -1.051 -33.812 5.609 1 96.19 416 LYS A O 1
ATOM 3195 N N . ASN A 1 417 ? 0.679 -32.469 5.371 1 96.44 417 ASN A N 1
ATOM 3196 C CA . ASN A 1 417 ? 1.208 -33.094 4.164 1 96.44 417 ASN A CA 1
ATOM 3197 C C . ASN A 1 417 ? 2.701 -33.375 4.293 1 96.44 417 ASN A C 1
ATOM 3199 O O . ASN A 1 417 ? 3.482 -32.5 4.637 1 96.44 417 ASN A O 1
ATOM 3203 N N . ASP A 1 418 ? 3.084 -34.562 4.062 1 95.69 418 ASP A N 1
ATOM 3204 C CA . ASP A 1 418 ? 4.477 -35 4.023 1 95.69 418 ASP A CA 1
ATOM 3205 C C . ASP A 1 418 ? 4.863 -35.469 2.625 1 95.69 418 ASP A C 1
ATOM 3207 O O . ASP A 1 418 ? 4.355 -36.5 2.15 1 95.69 418 ASP A O 1
ATOM 3211 N N . ALA A 1 419 ? 5.773 -34.781 2.043 1 95.31 419 ALA A N 1
ATOM 3212 C CA . ALA A 1 419 ? 6.254 -35.156 0.717 1 95.31 419 ALA A CA 1
ATOM 3213 C C . ALA A 1 419 ? 7.746 -35.469 0.741 1 95.31 419 ALA A C 1
ATOM 3215 O O . ALA A 1 419 ? 8.547 -34.656 1.244 1 95.31 419 ALA A O 1
ATOM 3216 N N . THR A 1 420 ? 8.109 -36.625 0.229 1 94.56 420 THR A N 1
ATOM 3217 C CA . THR A 1 420 ? 9.5 -37.031 0.163 1 94.56 420 THR A CA 1
ATOM 3218 C C . THR A 1 420 ? 9.883 -37.438 -1.261 1 94.56 420 THR A C 1
ATOM 3220 O O . THR A 1 420 ? 9.023 -37.875 -2.041 1 94.56 420 THR A O 1
ATOM 3223 N N . ARG A 1 421 ? 11.164 -37.281 -1.553 1 94.31 421 ARG A N 1
ATOM 3224 C CA . ARG A 1 421 ? 11.703 -37.656 -2.857 1 94.31 421 ARG A CA 1
ATOM 3225 C C . ARG A 1 421 ? 13.148 -38.094 -2.742 1 94.31 421 ARG A C 1
ATOM 3227 O O . ARG A 1 421 ? 13.93 -37.531 -1.979 1 94.31 421 ARG A O 1
ATOM 3234 N N . GLU A 1 422 ? 13.516 -39.156 -3.42 1 93.56 422 GLU A N 1
ATOM 3235 C CA . GLU A 1 422 ? 14.891 -39.594 -3.613 1 93.56 422 GLU A CA 1
ATOM 3236 C C . GLU A 1 422 ? 15.258 -39.656 -5.094 1 93.56 422 GLU A C 1
ATOM 3238 O O . GLU A 1 422 ? 14.438 -40.031 -5.93 1 93.56 422 GLU A O 1
ATOM 3243 N N . GLU A 1 423 ? 16.438 -39.188 -5.383 1 93 423 GLU A N 1
ATOM 3244 C CA . GLU A 1 423 ? 16.906 -39.156 -6.766 1 93 423 GLU A CA 1
ATOM 3245 C C . GLU A 1 423 ? 18.312 -39.75 -6.879 1 93 423 GLU A C 1
ATOM 3247 O O . GLU A 1 423 ? 19.188 -39.438 -6.07 1 93 423 GLU A O 1
ATOM 3252 N N . LEU A 1 424 ? 18.484 -40.656 -7.766 1 94.56 424 LEU A N 1
ATOM 3253 C CA . LEU A 1 424 ? 19.781 -41.188 -8.195 1 94.56 424 LEU A CA 1
ATOM 3254 C C . LEU A 1 424 ? 19.953 -41 -9.703 1 94.56 424 LEU A C 1
ATOM 3256 O O . LEU A 1 424 ? 19.188 -41.562 -10.492 1 94.56 424 LEU A O 1
ATOM 3260 N N . ARG A 1 425 ? 20.984 -40.25 -10.078 1 94.88 425 ARG A N 1
ATOM 3261 C CA . ARG A 1 425 ? 21.188 -39.875 -11.477 1 94.88 425 ARG A CA 1
ATOM 3262 C C . ARG A 1 425 ? 22.625 -40.156 -11.914 1 94.88 425 ARG A C 1
ATOM 3264 O O . ARG A 1 425 ? 23.578 -39.781 -11.227 1 94.88 425 ARG A O 1
ATOM 3271 N N . PHE A 1 426 ? 22.734 -40.812 -13.117 1 96.06 426 PHE A N 1
ATOM 3272 C CA . PHE A 1 426 ? 24.031 -41.125 -13.695 1 96.06 426 PHE A CA 1
ATOM 3273 C C . PHE A 1 426 ? 24.141 -40.562 -15.109 1 96.06 426 PHE A C 1
ATOM 3275 O O . PHE A 1 426 ? 23.156 -40.5 -15.836 1 96.06 426 PHE A O 1
ATOM 3282 N N . TYR A 1 427 ? 25.391 -40.25 -15.508 1 96 427 TYR A N 1
ATOM 3283 C CA . TYR A 1 427 ? 25.766 -39.969 -16.891 1 96 427 TYR A CA 1
ATOM 3284 C C . TYR A 1 427 ? 26.797 -40.969 -17.391 1 96 427 TYR A C 1
ATOM 3286 O O . TYR A 1 427 ? 27.906 -41.031 -16.859 1 96 427 TYR A O 1
ATOM 3294 N N . TYR A 1 428 ? 26.406 -41.75 -18.391 1 96.69 428 TYR A N 1
ATOM 3295 C CA . TYR A 1 428 ? 27.375 -42.562 -19.109 1 96.69 428 TYR A CA 1
ATOM 3296 C C . TYR A 1 428 ? 28.031 -41.812 -20.234 1 96.69 428 TYR A C 1
ATOM 3298 O O . TYR A 1 428 ? 27.375 -41.375 -21.188 1 96.69 428 TYR A O 1
ATOM 3306 N N . ARG A 1 429 ? 29.297 -41.625 -20.219 1 95.69 429 ARG A N 1
ATOM 3307 C CA . ARG A 1 429 ? 30.031 -40.812 -21.172 1 95.69 429 ARG A CA 1
ATOM 3308 C C . ARG A 1 429 ? 30.734 -41.688 -22.219 1 95.69 429 ARG A C 1
ATOM 3310 O O . ARG A 1 429 ? 31.406 -42.656 -21.875 1 95.69 429 ARG A O 1
ATOM 3317 N N . SER A 1 430 ? 30.609 -41.344 -23.438 1 97.06 430 SER A N 1
ATOM 3318 C CA . SER A 1 430 ? 31.047 -42.188 -24.531 1 97.06 430 SER A CA 1
ATOM 3319 C C . SER A 1 430 ? 32.406 -41.781 -25.047 1 97.06 430 SER A C 1
ATOM 3321 O O . SER A 1 430 ? 32.938 -40.719 -24.672 1 97.06 430 SER A O 1
ATOM 3323 N N . VAL A 1 431 ? 32.906 -42.688 -25.938 1 96.62 431 VAL A N 1
ATOM 3324 C CA . VAL A 1 431 ? 34.062 -42.344 -26.797 1 96.62 431 VAL A CA 1
ATOM 3325 C C . VAL A 1 431 ? 33.625 -41.312 -27.859 1 96.62 431 VAL A C 1
ATOM 3327 O O . VAL A 1 431 ? 32.438 -41.188 -28.156 1 96.62 431 VAL A O 1
ATOM 3330 N N . PRO A 1 432 ? 34.562 -40.5 -28.375 1 97.19 432 PRO A N 1
ATOM 3331 C CA . PRO A 1 432 ? 34.219 -39.594 -29.453 1 97.19 432 PRO A CA 1
ATOM 3332 C C . PRO A 1 432 ? 33.688 -40.312 -30.703 1 97.19 432 PRO A C 1
ATOM 3334 O O . PRO A 1 432 ? 34.188 -41.375 -31.062 1 97.19 432 PRO A O 1
ATOM 3337 N N . HIS A 1 433 ? 32.719 -39.719 -31.359 1 97.75 433 HIS A N 1
ATOM 3338 C CA . HIS A 1 433 ? 32.125 -40.344 -32.531 1 97.75 433 HIS A CA 1
ATOM 3339 C C . HIS A 1 433 ? 31.469 -39.312 -33.438 1 97.75 433 HIS A C 1
ATOM 3341 O O . HIS A 1 433 ? 31.438 -38.125 -33.125 1 97.75 433 HIS A O 1
ATOM 3347 N N . PHE A 1 434 ? 30.938 -39.781 -34.562 1 97.81 434 PHE A N 1
ATOM 3348 C CA . PHE A 1 434 ? 30.203 -38.969 -35.5 1 97.81 434 PHE A CA 1
ATOM 3349 C C . PHE A 1 434 ? 28.766 -38.781 -35.062 1 97.81 434 PHE A C 1
ATOM 3351 O O . PHE A 1 434 ? 28.156 -39.688 -34.5 1 97.81 434 PHE A O 1
ATOM 3358 N N . TYR A 1 435 ? 28.219 -37.625 -35.25 1 97.81 435 TYR A N 1
ATOM 3359 C CA . TYR A 1 435 ? 26.812 -37.344 -34.969 1 97.81 435 TYR A CA 1
ATOM 3360 C C . TYR A 1 435 ? 26.266 -36.281 -35.906 1 97.81 435 TYR A C 1
ATOM 3362 O O . TYR A 1 435 ? 26.938 -35.281 -36.219 1 97.81 435 TYR A O 1
ATOM 3370 N N . ALA A 1 436 ? 25.094 -36.438 -36.406 1 98.06 436 ALA A N 1
ATOM 3371 C CA . ALA A 1 436 ? 24.406 -35.469 -37.219 1 98.06 436 ALA A CA 1
ATOM 3372 C C . ALA A 1 436 ? 22.922 -35.406 -36.844 1 98.06 436 ALA A C 1
ATOM 3374 O O . ALA A 1 436 ? 22.312 -36.406 -36.469 1 98.06 436 ALA A O 1
ATOM 3375 N N . TYR A 1 437 ? 22.391 -34.219 -36.906 1 97.44 437 TYR A N 1
ATOM 3376 C CA . TYR A 1 437 ? 20.953 -34 -36.719 1 97.44 437 TYR A CA 1
ATOM 3377 C C . TYR A 1 437 ? 20.359 -33.188 -37.844 1 97.44 437 TYR A C 1
ATOM 3379 O O . TYR A 1 437 ? 21.078 -32.469 -38.531 1 97.44 437 TYR A O 1
ATOM 3387 N N . ASP A 1 438 ? 19.016 -33.312 -38.094 1 97.5 438 ASP A N 1
ATOM 3388 C CA . ASP A 1 438 ? 18.281 -32.562 -39.125 1 97.5 438 ASP A CA 1
ATOM 3389 C C . ASP A 1 438 ? 16.844 -32.281 -38.688 1 97.5 438 ASP A C 1
ATOM 3391 O O . ASP A 1 438 ? 16.031 -33.219 -38.562 1 97.5 438 ASP A O 1
ATOM 3395 N N . TYR A 1 439 ? 16.531 -31.016 -38.469 1 95.69 439 TYR A N 1
ATOM 3396 C CA . TYR A 1 439 ? 15.203 -30.562 -38.031 1 95.69 439 TYR A CA 1
ATOM 3397 C C . TYR A 1 439 ? 14.391 -30.078 -39.219 1 95.69 439 TYR A C 1
ATOM 3399 O O . TYR A 1 439 ? 13.336 -29.453 -39.062 1 95.69 439 TYR A O 1
ATOM 3407 N N . SER A 1 440 ? 14.727 -30.297 -40.375 1 93.5 440 SER A N 1
ATOM 3408 C CA . SER A 1 440 ? 14.125 -29.719 -41.562 1 93.5 440 SER A CA 1
ATOM 3409 C C . SER A 1 440 ? 12.68 -30.156 -41.75 1 93.5 440 SER A C 1
ATOM 3411 O O . SER A 1 440 ? 11.859 -29.438 -42.312 1 93.5 440 SER A O 1
ATOM 3413 N N . ASN A 1 441 ? 12.375 -31.312 -41.25 1 87.81 441 ASN A N 1
ATOM 3414 C CA . ASN A 1 441 ? 11.062 -31.844 -41.562 1 87.81 441 ASN A CA 1
ATOM 3415 C C . ASN A 1 441 ? 10.172 -31.938 -40.344 1 87.81 441 ASN A C 1
ATOM 3417 O O . ASN A 1 441 ? 8.953 -32.094 -40.438 1 87.81 441 ASN A O 1
ATOM 3421 N N . ASN A 1 442 ? 10.828 -32.188 -39.25 1 86.88 442 ASN A N 1
ATOM 3422 C CA . ASN A 1 442 ? 10.039 -32.5 -38.062 1 86.88 442 ASN A CA 1
ATOM 3423 C C . ASN A 1 442 ? 10.602 -31.812 -36.812 1 86.88 442 ASN A C 1
ATOM 3425 O O . ASN A 1 442 ? 11.742 -31.344 -36.812 1 86.88 442 ASN A O 1
ATOM 3429 N N . GLU A 1 443 ? 9.688 -31.766 -35.781 1 90.75 443 GLU A N 1
ATOM 3430 C CA . GLU A 1 443 ? 10.164 -31.297 -34.469 1 90.75 443 GLU A CA 1
ATOM 3431 C C . GLU A 1 443 ? 11.094 -32.312 -33.812 1 90.75 443 GLU A C 1
ATOM 3433 O O . GLU A 1 443 ? 11.914 -31.969 -32.969 1 90.75 443 GLU A O 1
ATOM 3438 N N . VAL A 1 444 ? 10.906 -33.469 -34.156 1 93 444 VAL A N 1
ATOM 3439 C CA . VAL A 1 444 ? 11.867 -34.531 -33.812 1 93 444 VAL A CA 1
ATOM 3440 C C . VAL A 1 444 ? 12.969 -34.562 -34.844 1 93 444 VAL A C 1
ATOM 3442 O O . VAL A 1 444 ? 12.711 -34.906 -36.031 1 93 444 VAL A O 1
ATOM 3445 N N . ALA A 1 445 ? 14.125 -34.406 -34.438 1 95.12 445 ALA A N 1
ATOM 3446 C CA . ALA A 1 445 ? 15.227 -34.375 -35.406 1 95.12 445 ALA A CA 1
ATOM 3447 C C . ALA A 1 445 ? 15.555 -35.781 -35.906 1 95.12 445 ALA A C 1
ATOM 3449 O O . ALA A 1 445 ? 15.523 -36.75 -35.156 1 95.12 445 ALA A O 1
ATOM 3450 N N . SER A 1 446 ? 15.836 -35.812 -37.25 1 95.38 446 SER A N 1
ATOM 3451 C CA . SER A 1 446 ? 16.5 -37 -37.781 1 95.38 446 SER A CA 1
ATOM 3452 C C . SER A 1 446 ? 17.969 -37.031 -37.375 1 95.38 446 SER A C 1
ATOM 3454 O O . SER A 1 446 ? 18.672 -36.031 -37.531 1 95.38 446 SER A O 1
ATOM 3456 N N . VAL A 1 447 ? 18.359 -38.188 -36.844 1 96.75 447 VAL A N 1
ATOM 3457 C CA . VAL A 1 447 ? 19.734 -38.25 -36.344 1 96.75 447 VAL A CA 1
ATOM 3458 C C . VAL A 1 447 ? 20.5 -39.344 -37.031 1 96.75 447 VAL A C 1
ATOM 3460 O O . VAL A 1 447 ? 19.906 -40.312 -37.5 1 96.75 447 VAL A O 1
ATOM 3463 N N . ASP A 1 448 ? 21.828 -39.125 -37.156 1 96.94 448 ASP A N 1
ATOM 3464 C CA . ASP A 1 448 ? 22.766 -40.094 -37.719 1 96.94 448 ASP A CA 1
ATOM 3465 C C . ASP A 1 448 ? 24 -40.219 -36.844 1 96.94 448 ASP A C 1
ATOM 3467 O O . ASP A 1 448 ? 24.609 -39.219 -36.469 1 96.94 448 ASP A O 1
ATOM 3471 N N . TYR A 1 449 ? 24.344 -41.5 -36.531 1 97.12 449 TYR A N 1
ATOM 3472 C CA . TYR A 1 449 ? 25.469 -41.75 -35.625 1 97.12 449 TYR A CA 1
ATOM 3473 C C . TYR A 1 449 ? 26.641 -42.344 -36.375 1 97.12 449 TYR A C 1
ATOM 3475 O O . TYR A 1 449 ? 27.641 -42.719 -35.781 1 97.12 449 TYR A O 1
ATOM 3483 N N . GLY A 1 450 ? 26.5 -42.469 -37.625 1 97.06 450 GLY A N 1
ATOM 3484 C CA . GLY A 1 450 ? 27.562 -43.094 -38.406 1 97.06 450 GLY A CA 1
ATOM 3485 C C . GLY A 1 450 ? 27.812 -44.531 -37.969 1 97.06 450 GLY A C 1
ATOM 3486 O O . GLY A 1 450 ? 26.891 -45.344 -37.875 1 97.06 450 GLY A O 1
ATOM 3487 N N . ASP A 1 451 ? 29.094 -44.844 -37.594 1 94.75 451 ASP A N 1
ATOM 3488 C CA . ASP A 1 451 ? 29.469 -46.188 -37.219 1 94.75 451 ASP A CA 1
ATOM 3489 C C . ASP A 1 451 ? 29.375 -46.375 -35.719 1 94.75 451 ASP A C 1
ATOM 3491 O O . ASP A 1 451 ? 29.562 -47.5 -35.219 1 94.75 451 ASP A O 1
ATOM 3495 N N . TYR A 1 452 ? 29.078 -45.344 -35.094 1 96 452 TYR A N 1
ATOM 3496 C CA . TYR A 1 452 ? 28.984 -45.406 -33.625 1 96 452 TYR A CA 1
ATOM 3497 C C . TYR A 1 452 ? 27.781 -46.219 -33.188 1 96 452 TYR A C 1
ATOM 3499 O O . TYR A 1 452 ? 26.656 -45.969 -33.656 1 96 452 TYR A O 1
ATOM 3507 N N . ASP A 1 453 ? 28 -47.219 -32.281 1 95.62 453 ASP A N 1
ATOM 3508 C CA . ASP A 1 453 ? 26.922 -48.031 -31.766 1 95.62 453 ASP A CA 1
ATOM 3509 C C . ASP A 1 453 ? 26.578 -47.656 -30.328 1 95.62 453 ASP A C 1
ATOM 3511 O O . ASP A 1 453 ? 27.328 -48 -29.406 1 95.62 453 ASP A O 1
ATOM 3515 N N . MET A 1 454 ? 25.406 -47.125 -30.156 1 94.12 454 MET A N 1
ATOM 3516 C CA . MET A 1 454 ? 24.938 -46.688 -28.859 1 94.12 454 MET A CA 1
ATOM 3517 C C . MET A 1 454 ? 24.609 -47.875 -27.953 1 94.12 454 MET A C 1
ATOM 3519 O O . MET A 1 454 ? 24.406 -47.719 -26.75 1 94.12 454 MET A O 1
ATOM 3523 N N . ASN A 1 455 ? 24.625 -49.062 -28.516 1 94.88 455 ASN A N 1
ATOM 3524 C CA . ASN A 1 455 ? 24.234 -50.219 -27.766 1 94.88 455 ASN A CA 1
ATOM 3525 C C . ASN A 1 455 ? 25.438 -51.125 -27.453 1 94.88 455 ASN A C 1
ATOM 3527 O O . ASN A 1 455 ? 25.281 -52.25 -26.984 1 94.88 455 ASN A O 1
ATOM 3531 N N . ASP A 1 456 ? 26.641 -50.625 -27.672 1 96.25 456 ASP A N 1
ATOM 3532 C CA . ASP A 1 456 ? 27.859 -51.312 -27.266 1 96.25 456 ASP A CA 1
ATOM 3533 C C . ASP A 1 456 ? 28.375 -50.75 -25.938 1 96.25 456 ASP A C 1
ATOM 3535 O O . ASP A 1 456 ? 28.844 -49.625 -25.875 1 96.25 456 ASP A O 1
ATOM 3539 N N . PRO A 1 457 ? 28.328 -51.594 -24.938 1 95.94 457 PRO A N 1
ATOM 3540 C CA . PRO A 1 457 ? 28.75 -51.125 -23.609 1 95.94 457 PRO A CA 1
ATOM 3541 C C . PRO A 1 457 ? 30.219 -50.688 -23.578 1 95.94 457 PRO A C 1
ATOM 3543 O O . PRO A 1 457 ? 30.594 -49.875 -22.75 1 95.94 457 PRO A O 1
ATOM 3546 N N . ASN A 1 458 ? 31.016 -51.125 -24.5 1 94.94 458 ASN A N 1
ATOM 3547 C CA . ASN A 1 458 ? 32.438 -50.812 -24.516 1 94.94 458 ASN A CA 1
ATOM 3548 C C . ASN A 1 458 ? 32.688 -49.406 -25.047 1 94.94 458 ASN A C 1
ATOM 3550 O O . ASN A 1 458 ? 33.781 -48.844 -24.922 1 94.94 458 ASN A O 1
ATOM 3554 N N . ASN A 1 459 ? 31.719 -48.844 -25.562 1 96.5 459 ASN A N 1
ATOM 3555 C CA . ASN A 1 459 ? 31.859 -47.5 -26.109 1 96.5 459 ASN A CA 1
ATOM 3556 C C . ASN A 1 459 ? 31.75 -46.438 -25.016 1 96.5 459 ASN A C 1
ATOM 3558 O O . ASN A 1 459 ? 31.906 -45.25 -25.281 1 96.5 459 ASN A O 1
ATOM 3562 N N . PHE A 1 460 ? 31.5 -46.875 -23.781 1 96.62 460 PHE A N 1
ATOM 3563 C CA . PHE A 1 460 ? 31.453 -45.906 -22.672 1 96.62 460 PHE A CA 1
ATOM 3564 C C . PHE A 1 460 ? 32.781 -45.906 -21.922 1 96.62 460 PHE A C 1
ATOM 3566 O O . PHE A 1 460 ? 33.281 -46.938 -21.516 1 96.62 460 PHE A O 1
ATOM 3573 N N . ILE A 1 461 ? 33.281 -44.625 -21.672 1 95.19 461 ILE A N 1
ATOM 3574 C CA . ILE A 1 461 ? 34.562 -44.406 -21.016 1 95.19 461 ILE A CA 1
ATOM 3575 C C . ILE A 1 461 ? 34.406 -44.5 -19.5 1 95.19 461 ILE A C 1
ATOM 3577 O O . ILE A 1 461 ? 35.219 -45.094 -18.812 1 95.19 461 ILE A O 1
ATOM 3581 N N . ASP A 1 462 ? 33.406 -43.844 -18.984 1 95.06 462 ASP A N 1
ATOM 3582 C CA . ASP A 1 462 ? 33.188 -43.781 -17.547 1 95.06 462 ASP A CA 1
ATOM 3583 C C . ASP A 1 462 ? 31.734 -43.375 -17.25 1 95.06 462 ASP A C 1
ATOM 3585 O O . ASP A 1 462 ? 30.922 -43.219 -18.172 1 95.06 462 ASP A O 1
ATOM 3589 N N . VAL A 1 463 ? 31.391 -43.406 -15.938 1 95.44 463 VAL A N 1
ATOM 3590 C CA . VAL A 1 463 ? 30.094 -43 -15.438 1 95.44 463 VAL A CA 1
ATOM 3591 C C . VAL A 1 463 ? 30.281 -41.938 -14.344 1 95.44 463 VAL A C 1
ATOM 3593 O O . VAL A 1 463 ? 31.109 -42.094 -13.453 1 95.44 463 VAL A O 1
ATOM 3596 N N . VAL A 1 464 ? 29.547 -40.844 -14.508 1 92.69 464 VAL A N 1
ATOM 3597 C CA . VAL A 1 464 ? 29.562 -39.812 -13.484 1 92.69 464 VAL A CA 1
ATOM 3598 C C . VAL A 1 464 ? 28.234 -39.812 -12.711 1 92.69 464 VAL A C 1
ATOM 3600 O O . VAL A 1 464 ? 27.156 -39.906 -13.312 1 92.69 464 VAL A O 1
ATOM 3603 N N . ASN A 1 465 ? 28.406 -39.812 -11.359 1 89.94 465 ASN A N 1
ATOM 3604 C CA . ASN A 1 465 ? 27.219 -39.656 -10.523 1 89.94 465 ASN A CA 1
ATOM 3605 C C . ASN A 1 465 ? 26.797 -38.188 -10.438 1 89.94 465 ASN A C 1
ATOM 3607 O O . ASN A 1 465 ? 27.312 -37.438 -9.609 1 89.94 465 ASN A O 1
ATOM 3611 N N . ALA A 1 466 ? 25.812 -37.844 -11.133 1 88.5 466 ALA A N 1
ATOM 3612 C CA . ALA A 1 466 ? 25.406 -36.438 -11.227 1 88.5 466 ALA A CA 1
ATOM 3613 C C . ALA A 1 466 ? 24.609 -36 -10 1 88.5 466 ALA A C 1
ATOM 3615 O O . ALA A 1 466 ? 24.609 -34.812 -9.633 1 88.5 466 ALA A O 1
ATOM 3616 N N . ASN A 1 467 ? 23.828 -36.906 -9.484 1 91.12 467 ASN A N 1
ATOM 3617 C CA . ASN A 1 467 ? 23.016 -36.531 -8.32 1 91.12 467 ASN A CA 1
ATOM 3618 C C . ASN A 1 467 ? 22.672 -37.781 -7.48 1 91.12 467 ASN A C 1
ATOM 3620 O O . ASN A 1 467 ? 22.406 -38.844 -8.023 1 91.12 467 ASN A O 1
ATOM 3624 N N . ASN A 1 468 ? 22.719 -37.688 -6.25 1 94.44 468 ASN A N 1
ATOM 3625 C CA . ASN A 1 468 ? 22.219 -38.594 -5.223 1 94.44 468 ASN A CA 1
ATOM 3626 C C . ASN A 1 468 ? 21.719 -37.844 -3.998 1 94.44 468 ASN A C 1
ATOM 3628 O O . ASN A 1 468 ? 22.5 -37.562 -3.088 1 94.44 468 ASN A O 1
ATOM 3632 N N . ARG A 1 469 ? 20.359 -37.625 -4.043 1 93.44 469 ARG A N 1
ATOM 3633 C CA . ARG A 1 469 ? 19.812 -36.75 -3.016 1 93.44 469 ARG A CA 1
ATOM 3634 C C . ARG A 1 469 ? 18.453 -37.219 -2.533 1 93.44 469 ARG A C 1
ATOM 3636 O O . ARG A 1 469 ? 17.766 -37.969 -3.244 1 93.44 469 ARG A O 1
ATOM 3643 N N . SER A 1 470 ? 18.156 -36.812 -1.32 1 93.94 470 SER A N 1
ATOM 3644 C CA . SER A 1 470 ? 16.812 -36.938 -0.774 1 93.94 470 SER A CA 1
ATOM 3645 C C . SER A 1 470 ? 16.25 -35.594 -0.352 1 93.94 470 SER A C 1
ATOM 3647 O O . SER A 1 470 ? 16.984 -34.75 0.137 1 93.94 470 SER A O 1
ATOM 3649 N N . ASN A 1 471 ? 15.023 -35.344 -0.601 1 93.44 471 ASN A N 1
ATOM 3650 C CA . ASN A 1 471 ? 14.328 -34.156 -0.191 1 93.44 471 ASN A CA 1
ATOM 3651 C C . ASN A 1 471 ? 13.078 -34.469 0.623 1 93.44 471 ASN A C 1
ATOM 3653 O O . ASN A 1 471 ? 12.383 -35.438 0.343 1 93.44 471 ASN A O 1
ATOM 3657 N N . ASP A 1 472 ? 12.836 -33.656 1.598 1 94.56 472 ASP A N 1
ATOM 3658 C CA . ASP A 1 472 ? 11.656 -33.781 2.451 1 94.56 472 ASP A CA 1
ATOM 3659 C C . ASP A 1 472 ? 10.984 -32.438 2.668 1 94.56 472 ASP A C 1
ATOM 3661 O O . ASP A 1 472 ? 11.648 -31.453 3.018 1 94.56 472 ASP A O 1
ATOM 3665 N N . VAL A 1 473 ? 9.695 -32.406 2.416 1 95.19 473 VAL A N 1
ATOM 3666 C CA . VAL A 1 473 ? 8.898 -31.203 2.686 1 95.19 473 VAL A CA 1
ATOM 3667 C C . VAL A 1 473 ? 7.711 -31.562 3.58 1 95.19 473 VAL A C 1
ATOM 3669 O O . VAL A 1 473 ? 6.934 -32.469 3.258 1 95.19 473 VAL A O 1
ATOM 3672 N N . GLU A 1 474 ? 7.57 -30.875 4.645 1 95.81 474 GLU A N 1
ATOM 3673 C CA . GLU A 1 474 ? 6.445 -31.062 5.555 1 95.81 474 GLU A CA 1
ATOM 3674 C C . GLU A 1 474 ? 5.629 -29.781 5.676 1 95.81 474 GLU A C 1
ATOM 3676 O O . GLU A 1 474 ? 6.176 -28.703 5.934 1 95.81 474 GLU A O 1
ATOM 3681 N N . LYS A 1 475 ? 4.363 -29.922 5.488 1 96.38 475 LYS A N 1
ATOM 3682 C CA . LYS A 1 475 ? 3.432 -28.812 5.641 1 96.38 475 LYS A CA 1
ATOM 3683 C C . LYS A 1 475 ? 2.379 -29.125 6.703 1 96.38 475 LYS A C 1
ATOM 3685 O O . LYS A 1 475 ? 1.812 -30.219 6.727 1 96.38 475 LYS A O 1
ATOM 3690 N N . GLU A 1 476 ? 2.16 -28.188 7.547 1 95.88 476 GLU A N 1
ATOM 3691 C CA . GLU A 1 476 ? 1.165 -28.328 8.602 1 95.88 476 GLU A CA 1
ATOM 3692 C C . GLU A 1 476 ? 0.285 -27.094 8.711 1 95.88 476 GLU A C 1
ATOM 3694 O O . GLU A 1 476 ? 0.753 -25.969 8.492 1 95.88 476 GLU A O 1
ATOM 3699 N N . ASN A 1 477 ? -0.961 -27.375 9.047 1 96.06 477 ASN A N 1
ATOM 3700 C CA . ASN A 1 477 ? -1.909 -26.297 9.266 1 96.06 477 ASN A CA 1
ATOM 3701 C C . ASN A 1 477 ? -2.891 -26.625 10.391 1 96.06 477 ASN A C 1
ATOM 3703 O O . ASN A 1 477 ? -3.439 -27.734 10.43 1 96.06 477 ASN A O 1
ATOM 3707 N N . LEU A 1 478 ? -3.049 -25.734 11.281 1 97.31 478 LEU A N 1
ATOM 3708 C CA . LEU A 1 478 ? -4.082 -25.75 12.312 1 97.31 478 LEU A CA 1
ATOM 3709 C C . LEU A 1 478 ? -5.027 -24.562 12.164 1 97.31 478 LEU A C 1
ATOM 3711 O O . LEU A 1 478 ? -4.582 -23.422 12.07 1 97.31 478 LEU A O 1
ATOM 3715 N N . THR A 1 479 ? -6.32 -24.859 12.141 1 97.62 479 THR A N 1
ATOM 3716 C CA . THR A 1 479 ? -7.305 -23.797 11.953 1 97.62 479 THR A CA 1
ATOM 3717 C C . THR A 1 479 ? -8.383 -23.875 13.031 1 97.62 479 THR A C 1
ATOM 3719 O O . THR A 1 479 ? -8.891 -24.953 13.336 1 97.62 479 THR A O 1
ATOM 3722 N N . SER A 1 480 ? -8.672 -22.766 13.641 1 98.12 480 SER A N 1
ATOM 3723 C CA . SER A 1 480 ? -9.805 -22.562 14.539 1 98.12 480 SER A CA 1
ATOM 3724 C C . SER A 1 480 ? -10.633 -21.359 14.125 1 98.12 480 SER A C 1
ATOM 3726 O O . SER A 1 480 ? -10.102 -20.25 14.008 1 98.12 480 SER A O 1
ATOM 3728 N N . LYS A 1 481 ? -11.93 -21.594 13.945 1 97.62 481 LYS A N 1
ATOM 3729 C CA . LYS A 1 481 ? -12.805 -20.516 13.492 1 97.62 481 LYS A CA 1
ATOM 3730 C C . LYS A 1 481 ? -14.133 -20.531 14.25 1 97.62 481 LYS A C 1
ATOM 3732 O O . LYS A 1 481 ? -14.672 -21.609 14.531 1 97.62 481 LYS A O 1
ATOM 3737 N N . VAL A 1 482 ? -14.648 -19.359 14.547 1 98.31 482 VAL A N 1
ATOM 3738 C CA . VAL A 1 482 ? -15.984 -19.172 15.102 1 98.31 482 VAL A CA 1
ATOM 3739 C C . VAL A 1 482 ? -16.672 -18.016 14.398 1 98.31 482 VAL A C 1
ATOM 3741 O O . VAL A 1 482 ? -16.125 -16.922 14.312 1 98.31 482 VAL A O 1
ATOM 3744 N N . ASP A 1 483 ? -17.859 -18.281 13.898 1 98.06 483 ASP A N 1
ATOM 3745 C CA . ASP A 1 483 ? -18.656 -17.266 13.219 1 98.06 483 ASP A CA 1
ATOM 3746 C C . ASP A 1 483 ? -20.016 -17.078 13.898 1 98.06 483 ASP A C 1
ATOM 3748 O O . ASP A 1 483 ? -20.656 -18.062 14.273 1 98.06 483 ASP A O 1
ATOM 3752 N N . LEU A 1 484 ? -20.375 -15.883 14.062 1 98.06 484 LEU A N 1
ATOM 3753 C CA . LEU A 1 484 ? -21.688 -15.508 14.594 1 98.06 484 LEU A CA 1
ATOM 3754 C C . LEU A 1 484 ? -22.516 -14.805 13.531 1 98.06 484 LEU A C 1
ATOM 3756 O O . LEU A 1 484 ? -22.031 -13.914 12.836 1 98.06 484 LEU A O 1
ATOM 3760 N N . THR A 1 485 ? -23.797 -15.227 13.43 1 97.56 485 THR A N 1
ATOM 3761 C CA . THR A 1 485 ? -24.719 -14.617 12.477 1 97.56 485 THR A CA 1
ATOM 3762 C C . THR A 1 485 ? -25.953 -14.078 13.18 1 97.56 485 THR A C 1
ATOM 3764 O O . THR A 1 485 ? -26.594 -14.797 13.953 1 97.56 485 THR A O 1
ATOM 3767 N N . TYR A 1 486 ? -26.312 -12.891 12.953 1 96.31 486 TYR A N 1
ATOM 3768 C CA . TYR A 1 486 ? -27.578 -12.297 13.336 1 96.31 486 TYR A CA 1
ATOM 3769 C C . TYR A 1 486 ? -28.484 -12.109 12.125 1 96.31 486 TYR A C 1
ATOM 3771 O O . TYR A 1 486 ? -28.125 -11.375 11.195 1 96.31 486 TYR A O 1
ATOM 3779 N N . GLU A 1 487 ? -29.625 -12.68 12.172 1 95.56 487 GLU A N 1
ATOM 3780 C CA . GLU A 1 487 ? -30.578 -12.578 11.07 1 95.56 487 GLU A CA 1
ATOM 3781 C C . GLU A 1 487 ? -31.688 -11.594 11.406 1 95.56 487 GLU A C 1
ATOM 3783 O O . GLU A 1 487 ? -32.469 -11.812 12.344 1 95.56 487 GLU A O 1
ATOM 3788 N N . GLY A 1 488 ? -31.719 -10.547 10.625 1 92.19 488 GLY A N 1
ATOM 3789 C CA . GLY A 1 488 ? -32.844 -9.617 10.711 1 92.19 488 GLY A CA 1
ATOM 3790 C C . GLY A 1 488 ? -33.844 -9.766 9.578 1 92.19 488 GLY A C 1
ATOM 3791 O O . GLY A 1 488 ? -33.844 -10.789 8.898 1 92.19 488 GLY A O 1
ATOM 3792 N N . ASP A 1 489 ? -34.75 -8.641 9.578 1 89.06 489 ASP A N 1
ATOM 3793 C CA . ASP A 1 489 ? -35.688 -8.617 8.469 1 89.06 489 ASP A CA 1
ATOM 3794 C C . ASP A 1 489 ? -35.031 -8.164 7.176 1 89.06 489 ASP A C 1
ATOM 3796 O O . ASP A 1 489 ? -34.75 -6.973 6.996 1 89.06 489 ASP A O 1
ATOM 3800 N N . ARG A 1 490 ? -34.688 -8.953 6.277 1 91.12 490 ARG A N 1
ATOM 3801 C CA . ARG A 1 490 ? -34.125 -8.688 4.953 1 91.12 490 ARG A CA 1
ATOM 3802 C C . ARG A 1 490 ? -32.656 -8.352 5.043 1 91.12 490 ARG A C 1
ATOM 3804 O O . ARG A 1 490 ? -32.094 -7.676 4.168 1 91.12 490 ARG A O 1
ATOM 3811 N N . PHE A 1 491 ? -32.031 -8.57 6.215 1 94.25 491 PHE A N 1
ATOM 3812 C CA . PHE A 1 491 ? -30.594 -8.383 6.328 1 94.25 491 PHE A CA 1
ATOM 3813 C C . PHE A 1 491 ? -30 -9.375 7.312 1 94.25 491 PHE A C 1
ATOM 3815 O O . PHE A 1 491 ? -30.719 -10.031 8.07 1 94.25 491 PHE A O 1
ATOM 3822 N N . SER A 1 492 ? -28.734 -9.523 7.262 1 96.19 492 SER A N 1
ATOM 3823 C CA . SER A 1 492 ? -27.984 -10.305 8.242 1 96.19 492 SER A CA 1
ATOM 3824 C C . SER A 1 492 ? -26.609 -9.695 8.516 1 96.19 492 SER A C 1
ATOM 3826 O O . SER A 1 492 ? -26.062 -9.008 7.66 1 96.19 492 SER A O 1
ATOM 3828 N N . ILE A 1 493 ? -26.156 -9.875 9.68 1 95.19 493 ILE A N 1
ATOM 3829 C CA . ILE A 1 493 ? -24.812 -9.469 10.086 1 95.19 493 ILE A CA 1
ATOM 3830 C C . ILE A 1 493 ? -23.984 -10.703 10.469 1 95.19 493 ILE A C 1
ATOM 3832 O O . ILE A 1 493 ? -24.406 -11.484 11.32 1 95.19 493 ILE A O 1
ATOM 3836 N N . ASN A 1 494 ? -22.938 -10.836 9.766 1 96.88 494 ASN A N 1
ATOM 3837 C CA . ASN A 1 494 ? -22 -11.914 10.078 1 96.88 494 ASN A CA 1
ATOM 3838 C C . ASN A 1 494 ? -20.703 -11.367 10.656 1 96.88 494 ASN A C 1
ATOM 3840 O O . ASN A 1 494 ? -20.156 -10.375 10.164 1 96.88 494 ASN A O 1
ATOM 3844 N N . THR A 1 495 ? -20.219 -11.969 11.727 1 96.44 495 THR A N 1
ATOM 3845 C CA . THR A 1 495 ? -18.922 -11.648 12.305 1 96.44 495 THR A CA 1
ATOM 3846 C C . THR A 1 495 ? -18.219 -12.914 12.797 1 96.44 495 THR A C 1
ATOM 3848 O O . THR A 1 495 ? -18.828 -13.969 12.898 1 96.44 495 THR A O 1
ATOM 3851 N N . GLY A 1 496 ? -16.938 -12.82 12.922 1 97.88 496 GLY A N 1
ATOM 3852 C CA . GLY A 1 496 ? -16.219 -14.008 13.383 1 97.88 496 GLY A CA 1
ATOM 3853 C C . GLY A 1 496 ? -14.75 -13.758 13.641 1 97.88 496 GLY A C 1
ATOM 3854 O O . GLY A 1 496 ? -14.258 -12.641 13.453 1 97.88 496 GLY A O 1
ATOM 3855 N N . VAL A 1 497 ? -14.125 -14.766 14.234 1 98.06 497 VAL A N 1
ATOM 3856 C CA . VAL A 1 497 ? -12.688 -14.797 14.477 1 98.06 497 VAL A CA 1
ATOM 3857 C C . VAL A 1 497 ? -12.102 -16.078 13.906 1 98.06 497 VAL A C 1
ATOM 3859 O O . VAL A 1 497 ? -12.773 -17.109 13.852 1 98.06 497 VAL A O 1
ATOM 3862 N N . ALA A 1 498 ? -10.945 -15.977 13.391 1 98.06 498 ALA A N 1
ATOM 3863 C CA . ALA A 1 498 ? -10.227 -17.125 12.852 1 98.06 498 ALA A CA 1
ATOM 3864 C C . ALA A 1 498 ? -8.766 -17.109 13.266 1 98.06 498 ALA A C 1
ATOM 3866 O O . ALA A 1 498 ? -8.133 -16.047 13.289 1 98.06 498 ALA A O 1
ATOM 3867 N N . TYR A 1 499 ? -8.258 -18.219 13.711 1 98.25 499 TYR A N 1
ATOM 3868 C CA . TYR A 1 499 ? -6.852 -18.422 14.047 1 98.25 499 TYR A CA 1
ATOM 3869 C C . TYR A 1 499 ? -6.246 -19.547 13.211 1 98.25 499 TYR A C 1
ATOM 3871 O O . TYR A 1 499 ? -6.844 -20.625 13.078 1 98.25 499 TYR A O 1
ATOM 3879 N N . ASN A 1 500 ? -5.148 -19.297 12.594 1 97.75 500 ASN A N 1
ATOM 3880 C CA . ASN A 1 500 ? -4.414 -20.297 11.828 1 97.75 500 ASN A CA 1
ATOM 3881 C C . ASN A 1 500 ? -2.953 -20.375 12.258 1 97.75 500 ASN A C 1
ATOM 3883 O O . ASN A 1 500 ? -2.338 -19.359 12.57 1 97.75 500 ASN A O 1
ATOM 3887 N N . ASP A 1 501 ? -2.438 -21.516 12.352 1 97.81 501 ASP A N 1
ATOM 3888 C CA . ASP A 1 501 ? -1.016 -21.797 12.531 1 97.81 501 ASP A CA 1
ATOM 3889 C C . ASP A 1 501 ? -0.497 -22.719 11.43 1 97.81 501 ASP A C 1
ATOM 3891 O O . ASP A 1 501 ? -0.819 -23.906 11.406 1 97.81 501 ASP A O 1
ATOM 3895 N N . ARG A 1 502 ? 0.298 -22.156 10.547 1 96.81 502 ARG A N 1
ATOM 3896 C CA . ARG A 1 502 ? 0.824 -22.891 9.398 1 96.81 502 ARG A CA 1
ATOM 3897 C C . ARG A 1 502 ? 2.348 -22.953 9.438 1 96.81 502 ARG A C 1
ATOM 3899 O O . ARG A 1 502 ? 3 -21.984 9.852 1 96.81 502 ARG A O 1
ATOM 3906 N N . SER A 1 503 ? 2.893 -24.031 9 1 96.12 503 SER A N 1
ATOM 3907 C CA . SER A 1 503 ? 4.344 -24.156 8.883 1 96.12 503 SER A CA 1
ATOM 3908 C C . SER A 1 503 ? 4.738 -25.062 7.723 1 96.12 503 SER A C 1
ATOM 3910 O O . SER A 1 503 ? 4.027 -26 7.402 1 96.12 503 SER A O 1
ATOM 3912 N N . VAL A 1 504 ? 5.797 -24.719 7.055 1 96.38 504 VAL A N 1
ATOM 3913 C CA . VAL A 1 504 ? 6.418 -25.531 6.012 1 96.38 504 VAL A CA 1
ATOM 3914 C C . VAL A 1 504 ? 7.902 -25.719 6.32 1 96.38 504 VAL A C 1
ATOM 3916 O O . VAL A 1 504 ? 8.602 -24.75 6.629 1 96.38 504 VAL A O 1
ATOM 3919 N N . SER A 1 505 ? 8.359 -26.906 6.293 1 95.94 505 SER A N 1
ATOM 3920 C CA . SER A 1 505 ? 9.773 -27.219 6.488 1 95.94 505 SER A CA 1
ATOM 3921 C C . SER A 1 505 ? 10.352 -27.953 5.281 1 95.94 505 SER A C 1
ATOM 3923 O O . SER A 1 505 ? 9.664 -28.75 4.641 1 95.94 505 SER A O 1
ATOM 3925 N N . TYR A 1 506 ? 11.523 -27.672 4.973 1 95.25 506 TYR A N 1
ATOM 3926 C CA . TYR A 1 506 ? 12.273 -28.297 3.887 1 95.25 506 TYR A CA 1
ATOM 3927 C C . TYR A 1 506 ? 13.602 -28.844 4.391 1 95.25 506 TYR A C 1
ATOM 3929 O O . TYR A 1 506 ? 14.305 -28.188 5.156 1 95.25 506 TYR A O 1
ATOM 3937 N N . ALA A 1 507 ? 13.953 -30.078 4.008 1 94.56 507 ALA A N 1
ATOM 3938 C CA . ALA A 1 507 ? 15.234 -30.719 4.32 1 94.56 507 ALA A CA 1
ATOM 3939 C C . ALA A 1 507 ? 15.797 -31.438 3.102 1 94.56 507 ALA A C 1
ATOM 3941 O O . ALA A 1 507 ? 15.047 -31.906 2.246 1 94.56 507 ALA A O 1
ATOM 3942 N N . GLU A 1 508 ? 17.062 -31.484 3.039 1 93.38 508 GLU A N 1
ATOM 3943 C CA . GLU A 1 508 ? 17.781 -32.156 1.965 1 93.38 508 GLU A CA 1
ATOM 3944 C C . GLU A 1 508 ? 18.859 -33.094 2.521 1 93.38 508 GLU A C 1
ATOM 3946 O O . GLU A 1 508 ? 19.5 -32.781 3.523 1 93.38 508 GLU A O 1
ATOM 3951 N N . GLY A 1 509 ? 18.984 -34.312 1.91 1 94.75 509 GLY A N 1
ATOM 3952 C CA . GLY A 1 509 ? 20.047 -35.25 2.203 1 94.75 509 GLY A CA 1
ATOM 3953 C C . GLY A 1 509 ? 20.953 -35.531 1.012 1 94.75 509 GLY A C 1
ATOM 3954 O O . GLY A 1 509 ? 20.469 -35.594 -0.127 1 94.75 509 GLY A O 1
ATOM 3955 N N . ILE A 1 510 ? 22.188 -35.656 1.354 1 94.75 510 ILE A N 1
ATOM 3956 C CA . ILE A 1 510 ? 23.172 -35.969 0.322 1 94.75 510 ILE A CA 1
ATOM 3957 C C . ILE A 1 510 ? 23.609 -37.438 0.439 1 94.75 510 ILE A C 1
ATOM 3959 O O . ILE A 1 510 ? 24.016 -37.875 1.515 1 94.75 510 ILE A O 1
ATOM 3963 N N . GLY A 1 511 ? 23.562 -38.094 -0.712 1 94.62 511 GLY A N 1
ATOM 3964 C CA . GLY A 1 511 ? 23.984 -39.5 -0.75 1 94.62 511 GLY A CA 1
ATOM 3965 C C . GLY A 1 511 ? 25.422 -39.656 -1.218 1 94.62 511 GLY A C 1
ATOM 3966 O O . GLY A 1 511 ? 26.078 -38.719 -1.613 1 94.62 511 GLY A O 1
ATOM 3967 N N . GLY A 1 512 ? 25.812 -40.938 -1.051 1 91.75 512 GLY A N 1
ATOM 3968 C CA . GLY A 1 512 ? 27.172 -41.25 -1.475 1 91.75 512 GLY A CA 1
ATOM 3969 C C . GLY A 1 512 ? 27.312 -41.375 -2.98 1 91.75 512 GLY A C 1
ATOM 3970 O O . GLY A 1 512 ? 26.312 -41.406 -3.701 1 91.75 512 GLY A O 1
ATOM 3971 N N . SER A 1 513 ? 28.484 -41.312 -3.49 1 92 513 SER A N 1
ATOM 3972 C CA . SER A 1 513 ? 28.828 -41.531 -4.891 1 92 513 SER A CA 1
ATOM 3973 C C . SER A 1 513 ? 29.938 -42.562 -5.035 1 92 513 SER A C 1
ATOM 3975 O O . SER A 1 513 ? 30.703 -42.781 -4.102 1 92 513 SER A O 1
ATOM 3977 N N . ALA A 1 514 ? 29.891 -43.25 -6.176 1 90.19 514 ALA A N 1
ATOM 3978 C CA . ALA A 1 514 ? 30.938 -44.25 -6.449 1 90.19 514 ALA A CA 1
ATOM 3979 C C . ALA A 1 514 ? 31.25 -44.312 -7.945 1 90.19 514 ALA A C 1
ATOM 3981 O O . ALA A 1 514 ? 30.344 -44.156 -8.773 1 90.19 514 ALA A O 1
ATOM 3982 N N . ALA A 1 515 ? 32.531 -44.531 -8.211 1 89.75 515 ALA A N 1
ATOM 3983 C CA . ALA A 1 515 ? 32.906 -44.844 -9.578 1 89.75 515 ALA A CA 1
ATOM 3984 C C . ALA A 1 515 ? 32.75 -46.344 -9.867 1 89.75 515 ALA A C 1
ATOM 3986 O O . ALA A 1 515 ? 32.969 -47.188 -8.984 1 89.75 515 ALA A O 1
ATOM 3987 N N . PHE A 1 516 ? 32.312 -46.688 -11.102 1 93.5 516 PHE A N 1
ATOM 3988 C CA . PHE A 1 516 ? 32.219 -48.062 -11.5 1 93.5 516 PHE A CA 1
ATOM 3989 C C . PHE A 1 516 ? 32.406 -48.219 -13 1 93.5 516 PHE A C 1
ATOM 3991 O O . PHE A 1 516 ? 32.406 -47.219 -13.734 1 93.5 516 PHE A O 1
ATOM 3998 N N . ASP A 1 517 ? 32.531 -49.469 -13.438 1 93.25 517 ASP A N 1
ATOM 3999 C CA . ASP A 1 517 ? 32.688 -49.812 -14.859 1 93.25 517 ASP A CA 1
ATOM 4000 C C . ASP A 1 517 ? 31.344 -49.719 -15.578 1 93.25 517 ASP A C 1
ATOM 4002 O O . ASP A 1 517 ? 30.453 -50.531 -15.305 1 93.25 517 ASP A O 1
ATOM 4006 N N . PRO A 1 518 ? 31.219 -48.844 -16.5 1 95.06 518 PRO A N 1
ATOM 4007 C CA . PRO A 1 518 ? 29.938 -48.688 -17.188 1 95.06 518 PRO A CA 1
ATOM 4008 C C . PRO A 1 518 ? 29.484 -50 -17.875 1 95.06 518 PRO A C 1
ATOM 4010 O O . PRO A 1 518 ? 28.281 -50.312 -17.891 1 95.06 518 PRO A O 1
ATOM 4013 N N . ALA A 1 519 ? 30.391 -50.75 -18.406 1 94.12 519 ALA A N 1
ATOM 4014 C CA . ALA A 1 519 ? 30.047 -51.938 -19.188 1 94.12 519 ALA A CA 1
ATOM 4015 C C . ALA A 1 519 ? 29.375 -53 -18.328 1 94.12 519 ALA A C 1
ATOM 4017 O O . ALA A 1 519 ? 28.609 -53.812 -18.812 1 94.12 519 ALA A O 1
ATOM 4018 N N . GLN A 1 520 ? 29.656 -52.906 -17.062 1 94.75 520 GLN A N 1
ATOM 4019 C CA . GLN A 1 520 ? 29.125 -53.938 -16.141 1 94.75 520 GLN A CA 1
ATOM 4020 C C . GLN A 1 520 ? 27.703 -53.594 -15.695 1 94.75 520 GLN A C 1
ATOM 4022 O O . GLN A 1 520 ? 26.984 -54.469 -15.219 1 94.75 520 GLN A O 1
ATOM 4027 N N . TYR A 1 521 ? 27.344 -52.375 -15.828 1 96.94 521 TYR A N 1
ATOM 4028 C CA . TYR A 1 521 ? 26.078 -51.969 -15.219 1 96.94 521 TYR A CA 1
ATOM 4029 C C . TYR A 1 521 ? 25.203 -51.219 -16.234 1 96.94 521 TYR A C 1
ATOM 4031 O O . TYR A 1 521 ? 24.641 -50.188 -15.93 1 96.94 521 TYR A O 1
ATOM 4039 N N . THR A 1 522 ? 25.141 -51.656 -17.422 1 96.94 522 THR A N 1
ATOM 4040 C CA . THR A 1 522 ? 24.203 -51.188 -18.453 1 96.94 522 THR A CA 1
ATOM 4041 C C . THR A 1 522 ? 23.234 -52.312 -18.844 1 96.94 522 THR A C 1
ATOM 4043 O O . THR A 1 522 ? 23.484 -53.469 -18.594 1 96.94 522 THR A O 1
ATOM 4046 N N . THR A 1 523 ? 22.109 -51.938 -19.312 1 96.69 523 THR A N 1
ATOM 4047 C CA . THR A 1 523 ? 21.109 -52.844 -19.891 1 96.69 523 THR A CA 1
ATOM 4048 C C . THR A 1 523 ? 20.453 -52.219 -21.125 1 96.69 523 THR A C 1
ATOM 4050 O O . THR A 1 523 ? 20.578 -51 -21.344 1 96.69 523 THR A O 1
ATOM 4053 N N . ALA A 1 524 ? 19.828 -53.031 -21.938 1 96.19 524 ALA A N 1
ATOM 4054 C CA . ALA A 1 524 ? 19.141 -52.562 -23.125 1 96.19 524 ALA A CA 1
ATOM 4055 C C . ALA A 1 524 ? 17.969 -51.656 -22.75 1 96.19 524 ALA A C 1
ATOM 4057 O O . ALA A 1 524 ? 17.375 -51.812 -21.672 1 96.19 524 ALA A O 1
ATOM 4058 N N . PHE A 1 525 ? 17.688 -50.719 -23.656 1 96.75 525 PHE A N 1
ATOM 4059 C CA . PHE A 1 525 ? 16.484 -49.906 -23.484 1 96.75 525 PHE A CA 1
ATOM 4060 C C . PHE A 1 525 ? 15.258 -50.781 -23.297 1 96.75 525 PHE A C 1
ATOM 4062 O O . PHE A 1 525 ? 15.023 -51.719 -24.078 1 96.75 525 PHE A O 1
ATOM 4069 N N . PRO A 1 526 ? 14.422 -50.5 -22.375 1 94.5 526 PRO A N 1
ATOM 4070 C CA . PRO A 1 526 ? 13.438 -51.5 -21.922 1 94.5 526 PRO A CA 1
ATOM 4071 C C . PRO A 1 526 ? 12.203 -51.531 -22.812 1 94.5 526 PRO A C 1
ATOM 4073 O O . PRO A 1 526 ? 11.383 -52.469 -22.688 1 94.5 526 PRO A O 1
ATOM 4076 N N . TYR A 1 527 ? 12.016 -50.688 -23.781 1 94.81 527 TYR A N 1
ATOM 4077 C CA . TYR A 1 527 ? 10.758 -50.625 -24.516 1 94.81 527 TYR A CA 1
ATOM 4078 C C . TYR A 1 527 ? 11 -50.688 -26.016 1 94.81 527 TYR A C 1
ATOM 4080 O O . TYR A 1 527 ? 11.641 -49.812 -26.578 1 94.81 527 TYR A O 1
ATOM 4088 N N . SER A 1 528 ? 10.352 -51.594 -26.672 1 93.06 528 SER A N 1
ATOM 4089 C CA . SER A 1 528 ? 10.586 -51.812 -28.094 1 93.06 528 SER A CA 1
ATOM 4090 C C . SER A 1 528 ? 9.82 -50.812 -28.953 1 93.06 528 SER A C 1
ATOM 4092 O O . SER A 1 528 ? 10.18 -50.594 -30.109 1 93.06 528 SER A O 1
ATOM 4094 N N . ASN A 1 529 ? 8.773 -50.281 -28.422 1 94.5 529 ASN A N 1
ATOM 4095 C CA . ASN A 1 529 ? 7.973 -49.375 -29.203 1 94.5 529 ASN A CA 1
ATOM 4096 C C . ASN A 1 529 ? 8.328 -47.906 -28.891 1 94.5 529 ASN A C 1
ATOM 4098 O O . ASN A 1 529 ? 7.5 -47.031 -29.047 1 94.5 529 ASN A O 1
ATOM 4102 N N . PHE A 1 530 ? 9.578 -47.75 -28.375 1 95.06 530 PHE A N 1
ATOM 4103 C CA . PHE A 1 530 ? 10.078 -46.406 -28.047 1 95.06 530 PHE A CA 1
ATOM 4104 C C . PHE A 1 530 ? 9.969 -45.469 -29.25 1 95.06 530 PHE A C 1
ATOM 4106 O O . PHE A 1 530 ? 10.516 -45.75 -30.312 1 95.06 530 PHE A O 1
ATOM 4113 N N . GLY A 1 531 ? 9.125 -44.344 -29.094 1 93.06 531 GLY A N 1
ATOM 4114 C CA . GLY A 1 531 ? 8.969 -43.344 -30.125 1 93.06 531 GLY A CA 1
ATOM 4115 C C . GLY A 1 531 ? 7.727 -43.562 -30.969 1 93.06 531 GLY A C 1
ATOM 4116 O O . GLY A 1 531 ? 7.41 -42.75 -31.844 1 93.06 531 GLY A O 1
ATOM 4117 N N . SER A 1 532 ? 7.02 -44.562 -30.734 1 92.38 532 SER A N 1
ATOM 4118 C CA . SER A 1 532 ? 5.832 -44.875 -31.531 1 92.38 532 SER A CA 1
ATOM 4119 C C . SER A 1 532 ? 4.801 -43.75 -31.406 1 92.38 532 SER A C 1
ATOM 4121 O O . SER A 1 532 ? 4.59 -43.188 -30.312 1 92.38 532 SER A O 1
ATOM 4123 N N . GLY A 1 533 ? 4.23 -43.469 -32.531 1 88.38 533 GLY A N 1
ATOM 4124 C CA . GLY A 1 533 ? 3.182 -42.438 -32.562 1 88.38 533 GLY A CA 1
ATOM 4125 C C . GLY A 1 533 ? 3.705 -41.031 -32.781 1 88.38 533 GLY A C 1
ATOM 4126 O O . GLY A 1 533 ? 2.926 -40.125 -33.031 1 88.38 533 GLY A O 1
ATOM 4127 N N . LEU A 1 534 ? 5.023 -40.844 -32.656 1 90.38 534 LEU A N 1
ATOM 4128 C CA . LEU A 1 534 ? 5.629 -39.562 -32.938 1 90.38 534 LEU A CA 1
ATOM 4129 C C . LEU A 1 534 ? 5.988 -39.438 -34.406 1 90.38 534 LEU A C 1
ATOM 4131 O O . LEU A 1 534 ? 6.301 -40.438 -35.062 1 90.38 534 LEU A O 1
ATOM 4135 N N . ASP A 1 535 ? 5.832 -38.219 -34.875 1 87.94 535 ASP A N 1
ATOM 4136 C CA . ASP A 1 535 ? 6.391 -37.969 -36.188 1 87.94 535 ASP A CA 1
ATOM 4137 C C . ASP A 1 535 ? 7.914 -37.875 -36.156 1 87.94 535 ASP A C 1
ATOM 4139 O O . ASP A 1 535 ? 8.461 -36.812 -35.812 1 87.94 535 ASP A O 1
ATOM 4143 N N . GLY A 1 536 ? 8.586 -38.875 -36.438 1 88.56 536 GLY A N 1
ATOM 4144 C CA . GLY A 1 536 ? 10.023 -39.031 -36.312 1 88.56 536 GLY A CA 1
ATOM 4145 C C . GLY A 1 536 ? 10.43 -40.312 -35.594 1 88.56 536 GLY A C 1
ATOM 4146 O O . GLY A 1 536 ? 9.578 -41.031 -35.094 1 88.56 536 GLY A O 1
ATOM 4147 N N . ASN A 1 537 ? 11.766 -40.5 -35.625 1 89.88 537 ASN A N 1
ATOM 4148 C CA . ASN A 1 537 ? 12.25 -41.75 -35 1 89.88 537 ASN A CA 1
ATOM 4149 C C . ASN A 1 537 ? 13.148 -41.469 -33.812 1 89.88 537 ASN A C 1
ATOM 4151 O O . ASN A 1 537 ? 13.945 -40.531 -33.844 1 89.88 537 ASN A O 1
ATOM 4155 N N . LEU A 1 538 ? 12.883 -42.219 -32.812 1 95.62 538 LEU A N 1
ATOM 4156 C CA . LEU A 1 538 ? 13.773 -42.219 -31.641 1 95.62 538 LEU A CA 1
ATOM 4157 C C . LEU A 1 538 ? 14.648 -43.469 -31.625 1 95.62 538 LEU A C 1
ATOM 4159 O O . LEU A 1 538 ? 14.141 -44.562 -31.75 1 95.62 538 LEU A O 1
ATOM 4163 N N . VAL A 1 539 ? 15.898 -43.281 -31.422 1 94.31 539 VAL A N 1
ATOM 4164 C CA . VAL A 1 539 ? 16.828 -44.375 -31.406 1 94.31 539 VAL A CA 1
ATOM 4165 C C . VAL A 1 539 ? 17.031 -44.875 -29.984 1 94.31 539 VAL A C 1
ATOM 4167 O O . VAL A 1 539 ? 17.422 -44.094 -29.094 1 94.31 539 VAL A O 1
ATOM 4170 N N . PRO A 1 540 ? 16.75 -46.219 -29.734 1 95.5 540 PRO A N 1
ATOM 4171 C CA . PRO A 1 540 ? 17.031 -46.719 -28.406 1 95.5 540 PRO A CA 1
ATOM 4172 C C . PRO A 1 540 ? 18.516 -46.781 -28.078 1 95.5 540 PRO A C 1
ATOM 4174 O O . PRO A 1 540 ? 19.344 -46.844 -28.984 1 95.5 540 PRO A O 1
ATOM 4177 N N . PHE A 1 541 ? 18.891 -46.75 -26.875 1 96.94 541 PHE A N 1
ATOM 4178 C CA . PHE A 1 541 ? 20.266 -46.75 -26.391 1 96.94 541 PHE A CA 1
ATOM 4179 C C . PHE A 1 541 ? 20.375 -47.531 -25.078 1 96.94 541 PHE A C 1
ATOM 4181 O O . PHE A 1 541 ? 19.359 -47.844 -24.469 1 96.94 541 PHE A O 1
ATOM 4188 N N . LEU A 1 542 ? 21.594 -47.812 -24.641 1 97 542 LEU A N 1
ATOM 4189 C CA . LEU A 1 542 ? 21.812 -48.5 -23.375 1 97 542 LEU A CA 1
ATOM 4190 C C . LEU A 1 542 ? 21.516 -47.562 -22.203 1 97 542 LEU A C 1
ATOM 4192 O O . LEU A 1 542 ? 21.766 -46.344 -22.281 1 97 542 LEU A O 1
ATOM 4196 N N . VAL A 1 543 ? 20.984 -48.156 -21.188 1 97.75 543 VAL A N 1
ATOM 4197 C CA . VAL A 1 543 ? 20.656 -47.375 -19.984 1 97.75 543 VAL A CA 1
ATOM 4198 C C . VAL A 1 543 ? 21.25 -48.062 -18.75 1 97.75 543 VAL A C 1
ATOM 4200 O O . VAL A 1 543 ? 21.75 -49.188 -18.844 1 97.75 543 VAL A O 1
ATOM 4203 N N . ALA A 1 544 ? 21.203 -47.375 -17.641 1 97.38 544 ALA A N 1
ATOM 4204 C CA . ALA A 1 544 ? 21.766 -47.938 -16.406 1 97.38 544 ALA A CA 1
ATOM 4205 C C . ALA A 1 544 ? 20.922 -49.125 -15.93 1 97.38 544 ALA A C 1
ATOM 4207 O O . ALA A 1 544 ? 19.688 -49.062 -15.992 1 97.38 544 ALA A O 1
ATOM 4208 N N . ASP A 1 545 ? 21.594 -50.094 -15.484 1 97.19 545 ASP A N 1
ATOM 4209 C CA . ASP A 1 545 ? 20.938 -51.219 -14.797 1 97.19 545 ASP A CA 1
ATOM 4210 C C . ASP A 1 545 ? 20.828 -50.938 -13.297 1 97.19 545 ASP A C 1
ATOM 4212 O O . ASP A 1 545 ? 21.594 -51.5 -12.508 1 97.19 545 ASP A O 1
ATOM 4216 N N . PHE A 1 546 ? 19.859 -50.281 -12.945 1 96.19 546 PHE A N 1
ATOM 4217 C CA . PHE A 1 546 ? 19.703 -49.844 -11.562 1 96.19 546 PHE A CA 1
ATOM 4218 C C . PHE A 1 546 ? 19.609 -51.031 -10.625 1 96.19 546 PHE A C 1
ATOM 4220 O O . PHE A 1 546 ? 20.062 -50.969 -9.484 1 96.19 546 PHE A O 1
ATOM 4227 N N . ASP A 1 547 ? 18.984 -52.125 -11.078 1 95.12 547 ASP A N 1
ATOM 4228 C CA . ASP A 1 547 ? 18.859 -53.312 -10.25 1 95.12 547 ASP A CA 1
ATOM 4229 C C . ASP A 1 547 ? 20.234 -53.906 -9.953 1 95.12 547 ASP A C 1
ATOM 4231 O O . ASP A 1 547 ? 20.516 -54.281 -8.812 1 95.12 547 ASP A O 1
ATOM 4235 N N . ALA A 1 548 ? 21.016 -53.969 -10.953 1 95.94 548 ALA A N 1
ATOM 4236 C CA . ALA A 1 548 ? 22.344 -54.5 -10.766 1 95.94 548 ALA A CA 1
ATOM 4237 C C . ALA A 1 548 ? 23.172 -53.625 -9.844 1 95.94 548 ALA A C 1
ATOM 4239 O O . ALA A 1 548 ? 23.922 -54.125 -8.992 1 95.94 548 ALA A O 1
ATOM 4240 N N . ILE A 1 549 ? 23.062 -52.375 -10.055 1 95.44 549 ILE A N 1
ATOM 4241 C CA . ILE A 1 549 ? 23.812 -51.406 -9.234 1 95.44 549 ILE A CA 1
ATOM 4242 C C . ILE A 1 549 ? 23.391 -51.562 -7.773 1 95.44 549 ILE A C 1
ATOM 4244 O O . ILE A 1 549 ? 24.25 -51.562 -6.883 1 95.44 549 ILE A O 1
ATOM 4248 N N . GLU A 1 550 ? 22.141 -51.688 -7.531 1 93.38 550 GLU A N 1
ATOM 4249 C CA . GLU A 1 550 ? 21.641 -51.812 -6.168 1 93.38 550 GLU A CA 1
ATOM 4250 C C . GLU A 1 550 ? 22.047 -53.156 -5.559 1 93.38 550 GLU A C 1
ATOM 4252 O O . GLU A 1 550 ? 22.469 -53.219 -4.406 1 93.38 550 GLU A O 1
ATOM 4257 N N . ASN A 1 551 ? 21.906 -54.188 -6.32 1 94.75 551 ASN A N 1
ATOM 4258 C CA . ASN A 1 551 ? 22.203 -55.531 -5.832 1 94.75 551 ASN A CA 1
ATOM 4259 C C . ASN A 1 551 ? 23.672 -55.656 -5.449 1 94.75 551 ASN A C 1
ATOM 4261 O O . ASN A 1 551 ? 24.016 -56.375 -4.496 1 94.75 551 ASN A O 1
ATOM 4265 N N . ASP A 1 552 ? 24.547 -55 -6.156 1 95.31 552 ASP A N 1
ATOM 4266 C CA . ASP A 1 552 ? 25.984 -55.125 -5.914 1 95.31 552 ASP A CA 1
ATOM 4267 C C . ASP A 1 552 ? 26.453 -54.094 -4.879 1 95.31 552 ASP A C 1
ATOM 4269 O O . ASP A 1 552 ? 27.625 -54.094 -4.488 1 95.31 552 ASP A O 1
ATOM 4273 N N . GLY A 1 553 ? 25.562 -53.25 -4.445 1 94.06 553 GLY A N 1
ATOM 4274 C CA . GLY A 1 553 ? 25.906 -52.281 -3.445 1 94.06 553 GLY A CA 1
ATOM 4275 C C . GLY A 1 553 ? 26.938 -51.281 -3.932 1 94.06 553 GLY A C 1
ATOM 4276 O O . GLY A 1 553 ? 27.828 -50.875 -3.174 1 94.06 553 GLY A O 1
ATOM 4277 N N . VAL A 1 554 ? 26.844 -50.875 -5.207 1 94.25 554 VAL A N 1
ATOM 4278 C CA . VAL A 1 554 ? 27.828 -49.969 -5.809 1 94.25 554 VAL A CA 1
ATOM 4279 C C . VAL A 1 554 ? 27.75 -48.625 -5.141 1 94.25 554 VAL A C 1
ATOM 4281 O O . VAL A 1 554 ? 28.781 -48 -4.828 1 94.25 554 VAL A O 1
ATOM 4284 N N . ILE A 1 555 ? 26.516 -48.125 -4.926 1 93.94 555 ILE A N 1
ATOM 4285 C CA . ILE A 1 555 ? 26.312 -46.844 -4.277 1 93.94 555 ILE A CA 1
ATOM 4286 C C . ILE A 1 555 ? 26.047 -47.031 -2.787 1 93.94 555 ILE A C 1
ATOM 4288 O O . ILE A 1 555 ? 25.156 -47.812 -2.408 1 93.94 555 ILE A O 1
ATOM 4292 N N . PRO A 1 556 ? 26.812 -46.375 -1.956 1 90.75 556 PRO A N 1
ATOM 4293 C CA . PRO A 1 556 ? 26.578 -46.531 -0.518 1 90.75 556 PRO A CA 1
ATOM 4294 C C . PRO A 1 556 ? 25.156 -46.125 -0.114 1 90.75 556 PRO A C 1
ATOM 4296 O O . PRO A 1 556 ? 24.625 -45.156 -0.647 1 90.75 556 PRO A O 1
ATOM 4299 N N . ALA A 1 557 ? 24.609 -46.875 0.795 1 88.88 557 ALA A N 1
ATOM 4300 C CA . ALA A 1 557 ? 23.25 -46.594 1.243 1 88.88 557 ALA A CA 1
ATOM 4301 C C . ALA A 1 557 ? 23.219 -45.438 2.219 1 88.88 557 ALA A C 1
ATOM 4303 O O . ALA A 1 557 ? 24.188 -45.188 2.941 1 88.88 557 ALA A O 1
ATOM 4304 N N . GLY A 1 558 ? 22.078 -44.75 2.178 1 91.25 558 GLY A N 1
ATOM 4305 C CA . GLY A 1 558 ? 21.828 -43.719 3.182 1 91.25 558 GLY A CA 1
ATOM 4306 C C . GLY A 1 558 ? 22.109 -42.312 2.688 1 91.25 558 GLY A C 1
ATOM 4307 O O . GLY A 1 558 ? 22.656 -42.125 1.602 1 91.25 558 GLY A O 1
ATOM 4308 N N . TYR A 1 559 ? 21.594 -41.344 3.363 1 95.19 559 TYR A N 1
ATOM 4309 C CA . TYR A 1 559 ? 21.766 -39.906 3.096 1 95.19 559 TYR A CA 1
ATOM 4310 C C . TYR A 1 559 ? 22.234 -39.188 4.34 1 95.19 559 TYR A C 1
ATOM 4312 O O . TYR A 1 559 ? 21.875 -39.531 5.461 1 95.19 559 TYR A O 1
ATOM 4320 N N . THR A 1 560 ? 23.109 -38.219 4.184 1 94.88 560 THR A N 1
ATOM 4321 C CA . THR A 1 560 ? 23.516 -37.312 5.238 1 94.88 560 THR A CA 1
ATOM 4322 C C . THR A 1 560 ? 22.766 -35.969 5.102 1 94.88 560 THR A C 1
ATOM 4324 O O . THR A 1 560 ? 22.797 -35.344 4.039 1 94.88 560 THR A O 1
ATOM 4327 N N . GLU A 1 561 ? 22.234 -35.562 6.195 1 92.5 561 GLU A N 1
ATOM 4328 C CA . GLU A 1 561 ? 21.438 -34.344 6.145 1 92.5 561 GLU A CA 1
ATOM 4329 C C . GLU A 1 561 ? 22.312 -33.125 5.887 1 92.5 561 GLU A C 1
ATOM 4331 O O . GLU A 1 561 ? 23.375 -32.969 6.496 1 92.5 561 GLU A O 1
ATOM 4336 N N . SER A 1 562 ? 21.844 -32.281 4.922 1 92.94 562 SER A N 1
ATOM 4337 C CA . SER A 1 562 ? 22.453 -30.984 4.699 1 92.94 562 SER A CA 1
ATOM 4338 C C . SER A 1 562 ? 21.781 -29.906 5.547 1 92.94 562 SER A C 1
ATOM 4340 O O . SER A 1 562 ? 20.844 -29.25 5.09 1 92.94 562 SER A O 1
ATOM 4342 N N . LEU A 1 563 ? 22.266 -29.688 6.684 1 91.62 563 LEU A N 1
ATOM 4343 C CA . LEU A 1 563 ? 21.641 -28.781 7.641 1 91.62 563 LEU A CA 1
ATOM 4344 C C . LEU A 1 563 ? 21.609 -27.344 7.102 1 91.62 563 LEU A C 1
ATOM 4346 O O . LEU A 1 563 ? 20.672 -26.594 7.379 1 91.62 563 LEU A O 1
ATOM 4350 N N . ALA A 1 564 ? 22.609 -26.984 6.352 1 90.12 564 ALA A N 1
ATOM 4351 C CA . ALA A 1 564 ? 22.719 -25.625 5.832 1 90.12 564 ALA A CA 1
ATOM 4352 C C . ALA A 1 564 ? 21.594 -25.312 4.852 1 90.12 564 ALA A C 1
ATOM 4354 O O . ALA A 1 564 ? 21.188 -24.156 4.699 1 90.12 564 ALA A O 1
ATOM 4355 N N . ASP A 1 565 ? 21.047 -26.359 4.242 1 90.69 565 ASP A N 1
ATOM 4356 C CA . ASP A 1 565 ? 20.016 -26.156 3.223 1 90.69 565 ASP A CA 1
ATOM 4357 C C . ASP A 1 565 ? 18.625 -26.266 3.826 1 90.69 565 ASP A C 1
ATOM 4359 O O . ASP A 1 565 ? 17.625 -25.922 3.176 1 90.69 565 ASP A O 1
ATOM 4363 N N . SER A 1 566 ? 18.516 -26.656 5.043 1 93.88 566 SER A N 1
ATOM 4364 C CA . SER A 1 566 ? 17.219 -26.891 5.672 1 93.88 566 SER A CA 1
ATOM 4365 C C . SER A 1 566 ? 16.625 -25.594 6.219 1 93.88 566 SER A C 1
ATOM 4367 O O . SER A 1 566 ? 17.344 -24.734 6.719 1 93.88 566 SER A O 1
ATOM 4369 N N . TRP A 1 567 ? 15.367 -25.438 6.074 1 96 567 TRP A N 1
ATOM 4370 C CA . TRP A 1 567 ? 14.688 -24.266 6.621 1 96 567 TRP A CA 1
ATOM 4371 C C . TRP A 1 567 ? 13.266 -24.609 7.051 1 96 567 TRP A C 1
ATOM 4373 O O . TRP A 1 567 ? 12.727 -25.656 6.664 1 96 567 TRP A O 1
ATOM 4383 N N . LYS A 1 568 ? 12.703 -23.781 7.891 1 97.38 568 LYS A N 1
ATOM 4384 C CA . LYS A 1 568 ? 11.305 -23.828 8.32 1 97.38 568 LYS A CA 1
ATOM 4385 C C . LYS A 1 568 ? 10.703 -22.422 8.375 1 97.38 568 LYS A C 1
ATOM 4387 O O . LYS A 1 568 ? 11.32 -21.5 8.914 1 97.38 568 LYS A O 1
ATOM 4392 N N . VAL A 1 569 ? 9.586 -22.25 7.738 1 97.56 569 VAL A N 1
ATOM 4393 C CA . VAL A 1 569 ? 8.859 -20.984 7.793 1 97.56 569 VAL A CA 1
ATOM 4394 C C . VAL A 1 569 ? 7.469 -21.219 8.383 1 97.56 569 VAL A C 1
ATOM 4396 O O . VAL A 1 569 ? 6.723 -22.078 7.91 1 97.56 569 VAL A O 1
ATOM 4399 N N . GLY A 1 570 ? 7.191 -20.484 9.445 1 97.69 570 GLY A N 1
ATOM 4400 C CA . GLY A 1 570 ? 5.879 -20.5 10.07 1 97.69 570 GLY A CA 1
ATOM 4401 C C . GLY A 1 570 ? 5.125 -19.188 9.922 1 97.69 570 GLY A C 1
ATOM 4402 O O . GLY A 1 570 ? 5.73 -18.125 9.914 1 97.69 570 GLY A O 1
ATOM 4403 N N . GLU A 1 571 ? 3.818 -19.328 9.797 1 97.38 571 GLU A N 1
ATOM 4404 C CA . GLU A 1 571 ? 2.932 -18.156 9.742 1 97.38 571 GLU A CA 1
ATOM 4405 C C . GLU A 1 571 ? 1.721 -18.344 10.648 1 97.38 571 GLU A C 1
ATOM 4407 O O . GLU A 1 571 ? 0.906 -19.25 10.438 1 97.38 571 GLU A O 1
ATOM 4412 N N . GLU A 1 572 ? 1.609 -17.516 11.602 1 98.06 572 GLU A N 1
ATOM 4413 C CA . GLU A 1 572 ? 0.446 -17.484 12.484 1 98.06 572 GLU A CA 1
ATOM 4414 C C . GLU A 1 572 ? -0.449 -16.281 12.156 1 98.06 572 GLU A C 1
ATOM 4416 O O . GLU A 1 572 ? 0.027 -15.156 12.062 1 98.06 572 GLU A O 1
ATOM 4421 N N . THR A 1 573 ? -1.729 -16.578 12.008 1 97.75 573 THR A N 1
ATOM 4422 C CA . THR A 1 573 ? -2.627 -15.484 11.664 1 97.75 573 THR A CA 1
ATOM 4423 C C . THR A 1 573 ? -3.805 -15.43 12.633 1 97.75 573 THR A C 1
ATOM 4425 O O . THR A 1 573 ? -4.305 -16.469 13.078 1 97.75 573 THR A O 1
ATOM 4428 N N . PHE A 1 574 ? -4.168 -14.352 13.016 1 98.25 574 PHE A N 1
ATOM 4429 C CA . PHE A 1 574 ? -5.406 -14.031 13.719 1 98.25 574 PHE A CA 1
ATOM 4430 C C . PHE A 1 574 ? -6.246 -13.047 12.914 1 98.25 574 PHE A C 1
ATOM 4432 O O . PHE A 1 574 ? -5.773 -11.969 12.547 1 98.25 574 PHE A O 1
ATOM 4439 N N . ALA A 1 575 ? -7.484 -13.383 12.703 1 98.12 575 ALA A N 1
ATOM 4440 C CA . ALA A 1 575 ? -8.336 -12.547 11.867 1 98.12 575 ALA A CA 1
ATOM 4441 C C . ALA A 1 575 ? -9.695 -12.32 12.523 1 98.12 575 ALA A C 1
ATOM 4443 O O . ALA A 1 575 ? -10.156 -13.148 13.312 1 98.12 575 ALA A O 1
ATOM 4444 N N . THR A 1 576 ? -10.305 -11.227 12.266 1 97.56 576 THR A N 1
ATOM 4445 C CA . THR A 1 576 ? -11.68 -10.898 12.602 1 97.56 576 THR A CA 1
ATOM 4446 C C . THR A 1 576 ? -12.359 -10.148 11.453 1 97.56 576 THR A C 1
ATOM 4448 O O . THR A 1 576 ? -11.68 -9.617 10.57 1 97.56 576 THR A O 1
ATOM 4451 N N . TYR A 1 577 ? -13.656 -10.227 11.383 1 96.88 577 TYR A N 1
ATOM 4452 C CA . TYR A 1 577 ? -14.359 -9.539 10.305 1 96.88 577 TYR A CA 1
ATOM 4453 C C . TYR A 1 577 ? -15.773 -9.164 10.734 1 96.88 577 TYR A C 1
ATOM 4455 O O . TYR A 1 577 ? -16.297 -9.703 11.711 1 96.88 577 TYR A O 1
ATOM 4463 N N . VAL A 1 578 ? -16.375 -8.234 10.055 1 94.94 578 VAL A N 1
ATOM 4464 C CA . VAL A 1 578 ? -17.781 -7.891 10.109 1 94.94 578 VAL A CA 1
ATOM 4465 C C . VAL A 1 578 ? -18.328 -7.738 8.688 1 94.94 578 VAL A C 1
ATOM 4467 O O . VAL A 1 578 ? -17.656 -7.18 7.816 1 94.94 578 VAL A O 1
ATOM 4470 N N . GLU A 1 579 ? -19.484 -8.32 8.508 1 95.5 579 GLU A N 1
ATOM 4471 C CA . GLU A 1 579 ? -20.109 -8.359 7.184 1 95.5 579 GLU A CA 1
ATOM 4472 C C . GLU A 1 579 ? -21.609 -8.117 7.273 1 95.5 579 GLU A C 1
ATOM 4474 O O . GLU A 1 579 ? -22.281 -8.664 8.148 1 95.5 579 GLU A O 1
ATOM 4479 N N . LEU A 1 580 ? -22.094 -7.258 6.414 1 94.81 580 LEU A N 1
ATOM 4480 C CA . LEU A 1 580 ? -23.516 -6.953 6.328 1 94.81 580 LEU A CA 1
ATOM 4481 C C . LEU A 1 580 ? -24.094 -7.398 4.984 1 94.81 580 LEU A C 1
ATOM 4483 O O . LEU A 1 580 ? -23.578 -7.012 3.93 1 94.81 580 LEU A O 1
ATOM 4487 N N . ASN A 1 581 ? -25.109 -8.219 5.062 1 95.69 581 ASN A N 1
ATOM 4488 C CA . ASN A 1 581 ? -25.891 -8.609 3.898 1 95.69 581 ASN A CA 1
ATOM 4489 C C . ASN A 1 581 ? -27.297 -8 3.936 1 95.69 581 ASN A C 1
ATOM 4491 O O . ASN A 1 581 ? -27.938 -7.992 4.98 1 95.69 581 ASN A O 1
ATOM 4495 N N . SER A 1 582 ? -27.703 -7.48 2.779 1 94.81 582 SER A N 1
ATOM 4496 C CA . SER A 1 582 ? -29.016 -6.836 2.801 1 94.81 582 SER A CA 1
ATOM 4497 C C . SER A 1 582 ? -29.656 -6.844 1.417 1 94.81 582 SER A C 1
ATOM 4499 O O . SER A 1 582 ? -28.953 -6.902 0.403 1 94.81 582 SER A O 1
ATOM 4501 N N . ASP A 1 583 ? -31.047 -6.73 1.426 1 94.5 583 ASP A N 1
ATOM 4502 C CA . ASP A 1 583 ? -31.844 -6.621 0.208 1 94.5 583 ASP A CA 1
ATOM 4503 C C . ASP A 1 583 ? -32.562 -5.277 0.145 1 94.5 583 ASP A C 1
ATOM 4505 O O . ASP A 1 583 ? -33.125 -4.816 1.148 1 94.5 583 ASP A O 1
ATOM 4509 N N . PHE A 1 584 ? -32.469 -4.668 -1.024 1 93.44 584 PHE A N 1
ATOM 4510 C CA . PHE A 1 584 ? -33.125 -3.385 -1.228 1 93.44 584 PHE A CA 1
ATOM 4511 C C . PHE A 1 584 ? -34 -3.42 -2.475 1 93.44 584 PHE A C 1
ATOM 4513 O O . PHE A 1 584 ? -33.625 -3.975 -3.502 1 93.44 584 PHE A O 1
ATOM 4520 N N . ASP A 1 585 ? -35.188 -2.803 -2.375 1 93.06 585 ASP A N 1
ATOM 4521 C CA . ASP A 1 585 ? -36.031 -2.645 -3.551 1 93.06 585 ASP A CA 1
ATOM 4522 C C . ASP A 1 585 ? -35.75 -1.325 -4.262 1 93.06 585 ASP A C 1
ATOM 4524 O O . ASP A 1 585 ? -35.875 -0.251 -3.672 1 93.06 585 ASP A O 1
ATOM 4528 N N . ILE A 1 586 ? -35.344 -1.456 -5.473 1 92.06 586 ILE A N 1
ATOM 4529 C CA . ILE A 1 586 ? -35.156 -0.29 -6.328 1 92.06 586 ILE A CA 1
ATOM 4530 C C . ILE A 1 586 ? -36.188 -0.307 -7.453 1 92.06 586 ILE A C 1
ATOM 4532 O O . ILE A 1 586 ? -35.938 -0.862 -8.523 1 92.06 586 ILE A O 1
ATOM 4536 N N . GLY A 1 587 ? -37.281 0.474 -7.309 1 90.12 587 GLY A N 1
ATOM 4537 C CA . GLY A 1 587 ? -38.375 0.261 -8.227 1 90.12 587 GLY A CA 1
ATOM 4538 C C . GLY A 1 587 ? -38.875 -1.172 -8.234 1 90.12 587 GLY A C 1
ATOM 4539 O O . GLY A 1 587 ? -39.219 -1.725 -7.191 1 90.12 587 GLY A O 1
ATOM 4540 N N . SER A 1 588 ? -38.781 -1.743 -9.398 1 91.81 588 SER A N 1
ATOM 4541 C CA . SER A 1 588 ? -39.188 -3.137 -9.531 1 91.81 588 SER A CA 1
ATOM 4542 C C . SER A 1 588 ? -38 -4.078 -9.445 1 91.81 588 SER A C 1
ATOM 4544 O O . SER A 1 588 ? -38.156 -5.297 -9.523 1 91.81 588 SER A O 1
ATOM 4546 N N . MET A 1 589 ? -36.875 -3.475 -9.258 1 95.06 589 MET A N 1
ATOM 4547 C CA . MET A 1 589 ? -35.656 -4.27 -9.203 1 95.06 589 MET A CA 1
ATOM 4548 C C . MET A 1 589 ? -35.281 -4.586 -7.758 1 95.06 589 MET A C 1
ATOM 4550 O O . MET A 1 589 ? -35.719 -3.896 -6.832 1 95.06 589 MET A O 1
ATOM 4554 N N . LEU A 1 590 ? -34.594 -5.738 -7.582 1 95.56 590 LEU A N 1
ATOM 4555 C CA . LEU A 1 590 ? -34.094 -6.125 -6.266 1 95.56 590 LEU A CA 1
ATOM 4556 C C . LEU A 1 590 ? -32.562 -6.039 -6.219 1 95.56 590 LEU A C 1
ATOM 4558 O O . LEU A 1 590 ? -31.875 -6.707 -6.992 1 95.56 590 LEU A O 1
ATOM 4562 N N . LEU A 1 591 ? -32.062 -5.234 -5.344 1 95.56 591 LEU A N 1
ATOM 4563 C CA . LEU A 1 591 ? -30.625 -5.133 -5.129 1 95.56 591 LEU A CA 1
ATOM 4564 C C . LEU A 1 591 ? -30.203 -5.953 -3.916 1 95.56 591 LEU A C 1
ATOM 4566 O O . LEU A 1 591 ? -30.625 -5.68 -2.795 1 95.56 591 LEU A O 1
ATOM 4570 N N . ARG A 1 592 ? -29.438 -6.98 -4.09 1 96.56 592 ARG A N 1
ATOM 4571 C CA . ARG A 1 592 ? -28.75 -7.703 -3.02 1 96.56 592 ARG A CA 1
ATOM 4572 C C . ARG A 1 592 ? -27.359 -7.133 -2.771 1 96.56 592 ARG A C 1
ATOM 4574 O O . ARG A 1 592 ? -26.531 -7.09 -3.684 1 96.56 592 ARG A O 1
ATOM 4581 N N . ALA A 1 593 ? -27.141 -6.77 -1.542 1 95.31 593 ALA A N 1
ATOM 4582 C CA . ALA A 1 593 ? -25.891 -6.086 -1.233 1 95.31 593 ALA A CA 1
ATOM 4583 C C . ALA A 1 593 ? -25.125 -6.816 -0.134 1 95.31 593 ALA A C 1
ATOM 4585 O O . ALA A 1 593 ? -25.719 -7.332 0.81 1 95.31 593 ALA A O 1
ATOM 4586 N N . ASN A 1 594 ? -23.797 -6.906 -0.312 1 96.19 594 ASN A N 1
ATOM 4587 C CA . ASN A 1 594 ? -22.844 -7.434 0.657 1 96.19 594 ASN A CA 1
ATOM 4588 C C . ASN A 1 594 ? -21.688 -6.465 0.89 1 96.19 594 ASN A C 1
ATOM 4590 O O . ASN A 1 594 ? -21.016 -6.051 -0.059 1 96.19 594 ASN A O 1
ATOM 4594 N N . PHE A 1 595 ? -21.578 -6.055 2.115 1 94.06 595 PHE A N 1
ATOM 4595 C CA . PHE A 1 595 ? -20.469 -5.184 2.5 1 94.06 595 PHE A CA 1
ATOM 4596 C C . PHE A 1 595 ? -19.75 -5.723 3.734 1 94.06 595 PHE A C 1
ATOM 4598 O O . PHE A 1 595 ? -20.406 -6.223 4.66 1 94.06 595 PHE A O 1
ATOM 4605 N N . GLY A 1 596 ? -18.375 -5.652 3.701 1 95.31 596 GLY A N 1
ATOM 4606 C CA . GLY A 1 596 ? -17.672 -6.094 4.895 1 95.31 596 GLY A CA 1
ATOM 4607 C C . GLY A 1 596 ? -16.234 -5.652 4.934 1 95.31 596 GLY A C 1
ATOM 4608 O O . GLY A 1 596 ? -15.727 -5.074 3.967 1 95.31 596 GLY A O 1
ATOM 4609 N N . ILE A 1 597 ? -15.57 -5.848 6.082 1 95.44 597 ILE A N 1
ATOM 4610 C CA . ILE A 1 597 ? -14.141 -5.609 6.273 1 95.44 597 ILE A CA 1
ATOM 4611 C C . ILE A 1 597 ? -13.539 -6.75 7.086 1 95.44 597 ILE A C 1
ATOM 4613 O O . ILE A 1 597 ? -14.172 -7.266 8.016 1 95.44 597 ILE A O 1
ATOM 4617 N N . ARG A 1 598 ? -12.43 -7.145 6.68 1 97.25 598 ARG A N 1
ATOM 4618 C CA . ARG A 1 598 ? -11.648 -8.164 7.375 1 97.25 598 ARG A CA 1
ATOM 4619 C C . ARG A 1 598 ? -10.297 -7.609 7.805 1 97.25 598 ARG A C 1
ATOM 4621 O O . ARG A 1 598 ? -9.625 -6.926 7.031 1 97.25 598 ARG A O 1
ATOM 4628 N N . TYR A 1 599 ? -9.984 -7.863 9.125 1 96.19 599 TYR A N 1
ATOM 4629 C CA . TYR A 1 599 ? -8.672 -7.559 9.688 1 96.19 599 TYR A CA 1
ATOM 4630 C C . TYR A 1 599 ? -7.887 -8.836 9.953 1 96.19 599 TYR A C 1
ATOM 4632 O O . TYR A 1 599 ? -8.422 -9.797 10.516 1 96.19 599 TYR A O 1
ATOM 4640 N N . VAL A 1 600 ? -6.578 -8.805 9.531 1 97.88 600 VAL A N 1
ATOM 4641 C CA . VAL A 1 600 ? -5.758 -9.992 9.766 1 97.88 600 VAL A CA 1
ATOM 4642 C C . VAL A 1 600 ? -4.367 -9.57 10.234 1 97.88 600 VAL A C 1
ATOM 4644 O O . VAL A 1 600 ? -3.742 -8.688 9.641 1 97.88 600 VAL A O 1
ATOM 4647 N N . GLU A 1 601 ? -3.91 -10.203 11.32 1 97.31 601 GLU A N 1
ATOM 4648 C CA . GLU A 1 601 ? -2.533 -10.086 11.789 1 97.31 601 GLU A CA 1
ATOM 4649 C C . GLU A 1 601 ? -1.739 -11.359 11.5 1 97.31 601 GLU A C 1
ATOM 4651 O O . GLU A 1 601 ? -2.205 -12.461 11.773 1 97.31 601 GLU A O 1
ATOM 4656 N N . THR A 1 602 ? -0.583 -11.148 10.906 1 97.75 602 THR A N 1
ATOM 4657 C CA . THR A 1 602 ? 0.271 -12.281 10.562 1 97.75 602 THR A CA 1
ATOM 4658 C C . THR A 1 602 ? 1.62 -12.172 11.273 1 97.75 602 THR A C 1
ATOM 4660 O O . THR A 1 602 ? 2.271 -11.125 11.211 1 97.75 602 THR A O 1
ATOM 4663 N N . THR A 1 603 ? 2.035 -13.234 11.891 1 98.12 603 THR A N 1
ATOM 4664 C CA . THR A 1 603 ? 3.381 -13.375 12.438 1 98.12 603 THR A CA 1
ATOM 4665 C C . THR A 1 603 ? 4.164 -14.438 11.664 1 98.12 603 THR A C 1
ATOM 4667 O O . THR A 1 603 ? 3.768 -15.602 11.625 1 98.12 603 THR A O 1
ATOM 4670 N N . VAL A 1 604 ? 5.215 -14.008 11.07 1 98.06 604 VAL A N 1
ATOM 4671 C CA . VAL A 1 604 ? 6.066 -14.898 10.289 1 98.06 604 VAL A CA 1
ATOM 4672 C C . VAL A 1 604 ? 7.297 -15.289 11.109 1 98.06 604 VAL A C 1
ATOM 4674 O O . VAL A 1 604 ? 7.961 -14.43 11.688 1 98.06 604 VAL A O 1
ATOM 4677 N N . THR A 1 605 ? 7.613 -16.516 11.188 1 98.19 605 THR A N 1
ATOM 4678 C CA . THR A 1 605 ? 8.828 -17.031 11.812 1 98.19 605 THR A CA 1
ATOM 4679 C C . THR A 1 605 ? 9.656 -17.828 10.812 1 98.19 605 THR A C 1
ATOM 4681 O O . THR A 1 605 ? 9.188 -18.844 10.289 1 98.19 605 THR A O 1
ATOM 4684 N N . SER A 1 606 ? 10.789 -17.375 10.5 1 98.06 606 SER A N 1
ATOM 4685 C CA . SER A 1 606 ? 11.711 -18.078 9.617 1 98.06 606 SER A CA 1
ATOM 4686 C C . SER A 1 606 ? 12.891 -18.656 10.391 1 98.06 606 SER A C 1
ATOM 4688 O O . SER A 1 606 ? 13.578 -17.922 11.109 1 98.06 606 SER A O 1
ATOM 4690 N N . GLU A 1 607 ? 13.148 -19.938 10.242 1 97.75 607 GLU A N 1
ATOM 4691 C CA . GLU A 1 607 ? 14.195 -20.625 10.984 1 97.75 607 GLU A CA 1
ATOM 4692 C C . GLU A 1 607 ? 15.156 -21.359 10.039 1 97.75 607 GLU A C 1
ATOM 4694 O O . GLU A 1 607 ? 14.734 -21.906 9.023 1 97.75 607 GLU A O 1
ATOM 4699 N N . ALA A 1 608 ? 16.375 -21.391 10.375 1 97.12 608 ALA A N 1
ATOM 4700 C CA . ALA A 1 608 ? 17.422 -22.094 9.648 1 97.12 608 ALA A CA 1
ATOM 4701 C C . ALA A 1 608 ? 18.656 -22.297 10.523 1 97.12 608 ALA A C 1
ATOM 4703 O O . ALA A 1 608 ? 18.719 -21.797 11.648 1 97.12 608 ALA A O 1
ATOM 4704 N N . VAL A 1 609 ? 19.547 -23.109 10.102 1 95.56 609 VAL A N 1
ATOM 4705 C CA . VAL A 1 609 ? 20.844 -23.266 10.75 1 95.56 609 VAL A CA 1
ATOM 4706 C C . VAL A 1 609 ? 21.922 -22.531 9.961 1 95.56 609 VAL A C 1
ATOM 4708 O O . VAL A 1 609 ? 22.094 -22.766 8.766 1 95.56 609 VAL A O 1
ATOM 4711 N N . VAL A 1 610 ? 22.547 -21.609 10.656 1 92.62 610 VAL A N 1
ATOM 4712 C CA . VAL A 1 610 ? 23.641 -20.844 10.047 1 92.62 610 VAL A CA 1
ATOM 4713 C C . VAL A 1 610 ? 24.922 -21.047 10.844 1 92.62 610 VAL A C 1
ATOM 4715 O O . VAL A 1 610 ? 24.969 -20.75 12.039 1 92.62 610 VAL A O 1
ATOM 4718 N N . GLY A 1 611 ? 26 -21.406 10.266 1 86.94 611 GLY A N 1
ATOM 4719 C CA . GLY A 1 611 ? 27.219 -21.703 11 1 86.94 611 GLY A CA 1
ATOM 4720 C C . GLY A 1 611 ? 27.016 -22.656 12.164 1 86.94 611 GLY A C 1
ATOM 4721 O O . GLY A 1 611 ? 27.469 -22.391 13.273 1 86.94 611 GLY A O 1
ATOM 4722 N N . ASP A 1 612 ? 26.219 -23.656 12.07 1 87.19 612 ASP A N 1
ATOM 4723 C CA . ASP A 1 612 ? 25.906 -24.688 13.047 1 87.19 612 ASP A CA 1
ATOM 4724 C C . ASP A 1 612 ? 25.062 -24.125 14.195 1 87.19 612 ASP A C 1
ATOM 4726 O O . ASP A 1 612 ? 24.891 -24.781 15.227 1 87.19 612 ASP A O 1
ATOM 4730 N N . LEU A 1 613 ? 24.609 -22.953 14.047 1 93.38 613 LEU A N 1
ATOM 4731 C CA . LEU A 1 613 ? 23.75 -22.328 15.055 1 93.38 613 LEU A CA 1
ATOM 4732 C C . LEU A 1 613 ? 22.328 -22.172 14.531 1 93.38 613 LEU A C 1
ATOM 4734 O O . LEU A 1 613 ? 22.109 -21.656 13.43 1 93.38 613 LEU A O 1
ATOM 4738 N N . PRO A 1 614 ? 21.391 -22.578 15.336 1 94.81 614 PRO A N 1
ATOM 4739 C CA . PRO A 1 614 ? 20.016 -22.328 14.945 1 94.81 614 PRO A CA 1
ATOM 4740 C C . PRO A 1 614 ? 19.625 -20.859 15.062 1 94.81 614 PRO A C 1
ATOM 4742 O O . PRO A 1 614 ? 19.875 -20.234 16.094 1 94.81 614 PRO A O 1
ATOM 4745 N N . ILE A 1 615 ? 19.109 -20.281 14.023 1 95.69 615 ILE A N 1
ATOM 4746 C CA . ILE A 1 615 ? 18.672 -18.891 13.977 1 95.69 615 ILE A CA 1
ATOM 4747 C C . ILE A 1 615 ? 17.172 -18.828 13.727 1 95.69 615 ILE A C 1
ATOM 4749 O O . ILE A 1 615 ? 16.625 -19.625 12.953 1 95.69 615 ILE A O 1
ATOM 4753 N N . SER A 1 616 ? 16.484 -17.969 14.445 1 96.88 616 SER A N 1
ATOM 4754 C CA . SER A 1 616 ? 15.062 -17.719 14.273 1 96.88 616 SER A CA 1
ATOM 4755 C C . SER A 1 616 ? 14.773 -16.219 14.164 1 96.88 616 SER A C 1
ATOM 4757 O O . SER A 1 616 ? 15.172 -15.438 15.039 1 96.88 616 SER A O 1
ATOM 4759 N N . VAL A 1 617 ? 14.172 -15.836 13.109 1 96.5 617 VAL A N 1
ATOM 4760 C CA . VAL A 1 617 ? 13.766 -14.445 12.906 1 96.5 617 VAL A CA 1
ATOM 4761 C C . VAL A 1 617 ? 12.242 -14.344 12.891 1 96.5 617 VAL A C 1
ATOM 4763 O O . VAL A 1 617 ? 11.578 -15.031 12.117 1 96.5 617 VAL A O 1
ATOM 4766 N N . GLU A 1 618 ? 11.68 -13.492 13.719 1 96.75 618 GLU A N 1
ATOM 4767 C CA . GLU A 1 618 ? 10.234 -13.289 13.812 1 96.75 618 GLU A CA 1
ATOM 4768 C C . GLU A 1 618 ? 9.852 -11.867 13.422 1 96.75 618 GLU A C 1
ATOM 4770 O O . GLU A 1 618 ? 10.477 -10.906 13.875 1 96.75 618 GLU A O 1
ATOM 4775 N N . ARG A 1 619 ? 8.922 -11.75 12.547 1 94.94 619 ARG A N 1
ATOM 4776 C CA . ARG A 1 619 ? 8.375 -10.461 12.117 1 94.94 619 ARG A CA 1
ATOM 4777 C C . ARG A 1 619 ? 6.855 -10.516 12.047 1 94.94 619 ARG A C 1
ATOM 4779 O O . ARG A 1 619 ? 6.27 -11.586 11.883 1 94.94 619 ARG A O 1
ATOM 4786 N N . SER A 1 620 ? 6.191 -9.336 12.156 1 94.75 620 SER A N 1
ATOM 4787 C CA . SER A 1 620 ? 4.734 -9.281 12.102 1 94.75 620 SER A CA 1
ATOM 4788 C C . SER A 1 620 ? 4.254 -8.125 11.227 1 94.75 620 SER A C 1
ATOM 4790 O O . SER A 1 620 ? 4.961 -7.129 11.062 1 94.75 620 SER A O 1
ATOM 4792 N N . TYR A 1 621 ? 3.074 -8.297 10.586 1 91.88 621 TYR A N 1
ATOM 4793 C CA . TYR A 1 621 ? 2.4 -7.254 9.828 1 91.88 621 TYR A CA 1
ATOM 4794 C C . TYR A 1 621 ? 0.887 -7.395 9.93 1 91.88 621 TYR A C 1
ATOM 4796 O O . TYR A 1 621 ? 0.382 -8.43 10.375 1 91.88 621 TYR A O 1
ATOM 4804 N N . ASP A 1 622 ? 0.13 -6.391 9.57 1 92.75 622 ASP A N 1
ATOM 4805 C CA . ASP A 1 622 ? -1.329 -6.41 9.586 1 92.75 622 ASP A CA 1
ATOM 4806 C C . ASP A 1 622 ? -1.897 -5.957 8.242 1 92.75 622 ASP A C 1
ATOM 4808 O O . ASP A 1 622 ? -1.25 -5.207 7.512 1 92.75 622 ASP A O 1
ATOM 4812 N N . ASN A 1 623 ? -3.107 -6.418 7.926 1 94.12 623 ASN A N 1
ATOM 4813 C CA . ASN A 1 623 ? -3.816 -6.062 6.699 1 94.12 623 ASN A CA 1
ATOM 4814 C C . ASN A 1 623 ? -5.289 -5.77 6.973 1 94.12 623 ASN A C 1
ATOM 4816 O O . ASN A 1 623 ? -5.914 -6.422 7.812 1 94.12 623 ASN A O 1
ATOM 4820 N N . TYR A 1 624 ? -5.832 -4.789 6.277 1 93.88 624 TYR A N 1
ATOM 4821 C CA . TYR A 1 624 ? -7.246 -4.434 6.242 1 93.88 624 TYR A CA 1
ATOM 4822 C C . TYR A 1 624 ? -7.84 -4.707 4.867 1 93.88 624 TYR A C 1
ATOM 4824 O O . TYR A 1 624 ? -7.375 -4.16 3.863 1 93.88 624 TYR A O 1
ATOM 4832 N N . LEU A 1 625 ? -8.875 -5.488 4.84 1 97.12 625 LEU A N 1
ATOM 4833 C CA . LEU A 1 625 ? -9.391 -5.98 3.566 1 97.12 625 LEU A CA 1
ATOM 4834 C C . LEU A 1 625 ? -10.883 -5.699 3.434 1 97.12 625 LEU A C 1
ATOM 4836 O O . LEU A 1 625 ? -11.711 -6.574 3.703 1 97.12 625 LEU A O 1
ATOM 4840 N N . PRO A 1 626 ? -11.297 -4.566 2.969 1 95.38 626 PRO A N 1
ATOM 4841 C CA . PRO A 1 626 ? -12.711 -4.285 2.689 1 95.38 626 PRO A CA 1
ATOM 4842 C C . PRO A 1 626 ? -13.227 -5.031 1.46 1 95.38 626 PRO A C 1
ATOM 4844 O O . PRO A 1 626 ? -12.445 -5.387 0.575 1 95.38 626 PRO A O 1
ATOM 4847 N N . SER A 1 627 ? -14.484 -5.273 1.43 1 96 627 SER A N 1
ATOM 4848 C CA . SER A 1 627 ? -15.117 -5.922 0.286 1 96 627 SER A CA 1
ATOM 4849 C C . SER A 1 627 ? -16.562 -5.445 0.109 1 96 627 SER A C 1
ATOM 4851 O O . SER A 1 627 ? -17.234 -5.121 1.086 1 96 627 SER A O 1
ATOM 4853 N N . MET A 1 628 ? -16.984 -5.367 -1.148 1 95.44 628 MET A N 1
ATOM 4854 C CA . MET A 1 628 ? -18.344 -5.004 -1.545 1 95.44 628 MET A CA 1
ATOM 4855 C C . MET A 1 628 ? -18.797 -5.824 -2.748 1 95.44 628 MET A C 1
ATOM 4857 O O . MET A 1 628 ? -18.062 -5.957 -3.729 1 95.44 628 MET A O 1
ATOM 4861 N N . ASN A 1 629 ? -19.938 -6.418 -2.646 1 97.12 629 ASN A N 1
ATOM 4862 C CA . ASN A 1 629 ? -20.594 -7.129 -3.742 1 97.12 629 ASN A CA 1
ATOM 4863 C C . ASN A 1 629 ? -22.047 -6.688 -3.912 1 97.12 629 ASN A C 1
ATOM 4865 O O . ASN A 1 629 ? -22.828 -6.715 -2.955 1 97.12 629 ASN A O 1
ATOM 4869 N N . LEU A 1 630 ? -22.406 -6.273 -5.074 1 95.94 630 LEU A N 1
ATOM 4870 C CA . LEU A 1 630 ? -23.766 -5.887 -5.434 1 95.94 630 LEU A CA 1
ATOM 4871 C C . LEU A 1 630 ? -24.297 -6.754 -6.57 1 95.94 630 LEU A C 1
ATOM 4873 O O . LEU A 1 630 ? -23.641 -6.922 -7.59 1 95.94 630 LEU A O 1
ATOM 4877 N N . ALA A 1 631 ? -25.438 -7.32 -6.359 1 97.56 631 ALA A N 1
ATOM 4878 C CA . ALA A 1 631 ? -26.156 -8.039 -7.402 1 97.56 631 ALA A CA 1
ATOM 4879 C C . ALA A 1 631 ? -27.547 -7.441 -7.625 1 97.56 631 ALA A C 1
ATOM 4881 O O . ALA A 1 631 ? -28.391 -7.496 -6.742 1 97.56 631 ALA A O 1
ATOM 4882 N N . LEU A 1 632 ? -27.781 -6.895 -8.789 1 96.5 632 LEU A N 1
ATOM 4883 C CA . LEU A 1 632 ? -29.047 -6.266 -9.133 1 96.5 632 LEU A CA 1
ATOM 4884 C C . LEU A 1 632 ? -29.875 -7.176 -10.031 1 96.5 632 LEU A C 1
ATOM 4886 O O . LEU A 1 632 ? -29.484 -7.453 -11.172 1 96.5 632 LEU A O 1
ATOM 4890 N N . ASP A 1 633 ? -30.938 -7.637 -9.453 1 97.44 633 ASP A N 1
ATOM 4891 C CA . ASP A 1 633 ? -31.922 -8.32 -10.297 1 97.44 633 ASP A CA 1
ATOM 4892 C C . ASP A 1 633 ? -32.719 -7.316 -11.125 1 97.44 633 ASP A C 1
ATOM 4894 O O . ASP A 1 633 ? -33.812 -6.879 -10.711 1 97.44 633 ASP A O 1
ATOM 4898 N N . VAL A 1 634 ? -32.219 -7.105 -12.289 1 96.94 634 VAL A N 1
ATOM 4899 C CA . VAL A 1 634 ? -32.906 -6.152 -13.164 1 96.94 634 VAL A CA 1
ATOM 4900 C C . VAL A 1 634 ? -34.281 -6.688 -13.547 1 96.94 634 VAL A C 1
ATOM 4902 O O . VAL A 1 634 ? -35.25 -5.934 -13.578 1 96.94 634 VAL A O 1
ATOM 4905 N N . THR A 1 635 ? -34.344 -7.922 -13.938 1 95.31 635 THR A N 1
ATOM 4906 C CA . THR A 1 635 ? -35.531 -8.758 -14.07 1 95.31 635 THR A CA 1
ATOM 4907 C C . THR A 1 635 ? -35.312 -10.117 -13.43 1 95.31 635 THR A C 1
ATOM 4909 O O . THR A 1 635 ? -34.25 -10.383 -12.859 1 95.31 635 THR A O 1
ATOM 4912 N N . ASP A 1 636 ? -36.25 -10.93 -13.5 1 92.06 636 ASP A N 1
ATOM 4913 C CA . ASP A 1 636 ? -36.094 -12.273 -12.945 1 92.06 636 ASP A CA 1
ATOM 4914 C C . ASP A 1 636 ? -35.062 -13.07 -13.727 1 92.06 636 ASP A C 1
ATOM 4916 O O . ASP A 1 636 ? -34.469 -14.023 -13.203 1 92.06 636 ASP A O 1
ATOM 4920 N N . GLU A 1 637 ? -34.75 -12.602 -14.922 1 95.44 637 GLU A N 1
ATOM 4921 C CA . GLU A 1 637 ? -33.875 -13.375 -15.781 1 95.44 637 GLU A CA 1
ATOM 4922 C C . GLU A 1 637 ? -32.531 -12.648 -16 1 95.44 637 GLU A C 1
ATOM 4924 O O . GLU A 1 637 ? -31.578 -13.227 -16.531 1 95.44 637 GLU A O 1
ATOM 4929 N N . LEU A 1 638 ? -32.469 -11.461 -15.641 1 96.94 638 LEU A N 1
ATOM 4930 C CA . LEU A 1 638 ? -31.266 -10.664 -15.906 1 96.94 638 LEU A CA 1
ATOM 4931 C C . LEU A 1 638 ? -30.656 -10.141 -14.602 1 96.94 638 LEU A C 1
ATOM 4933 O O . LEU A 1 638 ? -31.328 -9.422 -13.852 1 96.94 638 LEU A O 1
ATOM 4937 N N . VAL A 1 639 ? -29.422 -10.5 -14.383 1 97.69 639 VAL A N 1
ATOM 4938 C CA . VAL A 1 639 ? -28.734 -10.07 -13.164 1 97.69 639 VAL A CA 1
ATOM 4939 C C . VAL A 1 639 ? -27.484 -9.273 -13.531 1 97.69 639 VAL A C 1
ATOM 4941 O O . VAL A 1 639 ? -26.688 -9.703 -14.375 1 97.69 639 VAL A O 1
ATOM 4944 N N . ALA A 1 640 ? -27.297 -8.078 -12.984 1 97.75 640 ALA A N 1
ATOM 4945 C CA . ALA A 1 640 ? -26.062 -7.301 -13.086 1 97.75 640 ALA A CA 1
ATOM 4946 C C . ALA A 1 640 ? -25.281 -7.332 -11.773 1 97.75 640 ALA A C 1
ATOM 4948 O O . ALA A 1 640 ? -25.875 -7.199 -10.695 1 97.75 640 ALA A O 1
ATOM 4949 N N . ARG A 1 641 ? -24 -7.594 -11.891 1 97.62 641 ARG A N 1
ATOM 4950 C CA . ARG A 1 641 ? -23.188 -7.688 -10.688 1 97.62 641 ARG A CA 1
ATOM 4951 C C . ARG A 1 641 ? -22.047 -6.68 -10.719 1 97.62 641 ARG A C 1
ATOM 4953 O O . ARG A 1 641 ? -21.438 -6.449 -11.766 1 97.62 641 ARG A O 1
ATOM 4960 N N . LEU A 1 642 ? -21.766 -6.02 -9.609 1 95.81 642 LEU A N 1
ATOM 4961 C CA . LEU A 1 642 ? -20.625 -5.156 -9.367 1 95.81 642 LEU A CA 1
ATOM 4962 C C . LEU A 1 642 ? -19.906 -5.555 -8.07 1 95.81 642 LEU A C 1
ATOM 4964 O O . LEU A 1 642 ? -20.547 -5.695 -7.027 1 95.81 642 LEU A O 1
ATOM 4968 N N . SER A 1 643 ? -18.578 -5.781 -8.188 1 97 643 SER A N 1
ATOM 4969 C CA . SER A 1 643 ? -17.828 -6.168 -7 1 97 643 SER A CA 1
ATOM 4970 C C . SER A 1 643 ? -16.531 -5.363 -6.879 1 97 643 SER A C 1
ATOM 4972 O O . SER A 1 643 ? -15.883 -5.062 -7.883 1 97 643 SER A O 1
ATOM 4974 N N . TYR A 1 644 ? -16.203 -5.043 -5.691 1 95.19 644 TYR A N 1
ATOM 4975 C CA . TYR A 1 644 ? -14.898 -4.52 -5.281 1 95.19 644 TYR A CA 1
ATOM 4976 C C . TYR A 1 644 ? -14.367 -5.266 -4.066 1 95.19 644 TYR A C 1
ATOM 4978 O O . TYR A 1 644 ? -15.133 -5.621 -3.166 1 95.19 644 TYR A O 1
ATOM 4986 N N . GLY A 1 645 ? -13.047 -5.469 -4.023 1 96.25 645 GLY A N 1
ATOM 4987 C CA . GLY A 1 645 ? -12.438 -6.047 -2.84 1 96.25 645 GLY A CA 1
ATOM 4988 C C . GLY A 1 645 ? -10.93 -5.867 -2.799 1 96.25 645 GLY A C 1
ATOM 4989 O O . GLY A 1 645 ? -10.266 -5.906 -3.836 1 96.25 645 GLY A O 1
ATOM 4990 N N . ARG A 1 646 ? -10.43 -5.613 -1.604 1 95.62 646 ARG A N 1
ATOM 4991 C CA . ARG A 1 646 ? -8.992 -5.738 -1.377 1 95.62 646 ARG A CA 1
ATOM 4992 C C . ARG A 1 646 ? -8.625 -7.164 -0.989 1 95.62 646 ARG A C 1
ATOM 4994 O O . ARG A 1 646 ? -9.203 -7.734 -0.063 1 95.62 646 ARG A O 1
ATOM 5001 N N . SER A 1 647 ? -7.73 -7.695 -1.761 1 96.81 647 SER A N 1
ATOM 5002 C CA . SER A 1 647 ? -7.273 -9.055 -1.488 1 96.81 647 SER A CA 1
ATOM 5003 C C . SER A 1 647 ? -5.766 -9.094 -1.271 1 96.81 647 SER A C 1
ATOM 5005 O O . SER A 1 647 ? -5.074 -8.102 -1.488 1 96.81 647 SER A O 1
ATOM 5007 N N . MET A 1 648 ? -5.305 -10.273 -0.743 1 96.75 648 MET A N 1
ATOM 5008 C CA . MET A 1 648 ? -3.873 -10.398 -0.489 1 96.75 648 MET A CA 1
ATOM 5009 C C . MET A 1 648 ? -3.391 -11.82 -0.776 1 96.75 648 MET A C 1
ATOM 5011 O O . MET A 1 648 ? -4.176 -12.766 -0.73 1 96.75 648 MET A O 1
ATOM 5015 N N . THR A 1 649 ? -2.199 -11.914 -1.174 1 96.12 649 THR A N 1
ATOM 5016 C CA . THR A 1 649 ? -1.461 -13.164 -1.264 1 96.12 649 THR A CA 1
ATOM 5017 C C . THR A 1 649 ? -0.103 -13.047 -0.577 1 96.12 649 THR A C 1
ATOM 5019 O O . THR A 1 649 ? 0.628 -12.078 -0.802 1 96.12 649 THR A O 1
ATOM 5022 N N . ARG A 1 650 ? 0.161 -13.969 0.241 1 96 650 ARG A N 1
ATOM 5023 C CA . ARG A 1 650 ? 1.398 -13.906 1.014 1 96 650 ARG A CA 1
ATOM 5024 C C . ARG A 1 650 ? 2.604 -14.25 0.142 1 96 650 ARG A C 1
ATOM 5026 O O . ARG A 1 650 ? 2.477 -14.969 -0.849 1 96 650 ARG A O 1
ATOM 5033 N N . PRO A 1 651 ? 3.805 -13.773 0.532 1 94.06 651 PRO A N 1
ATOM 5034 C CA . PRO A 1 651 ? 5.016 -14.047 -0.249 1 94.06 651 PRO A CA 1
ATOM 5035 C C . PRO A 1 651 ? 5.352 -15.531 -0.328 1 94.06 651 PRO A C 1
ATOM 5037 O O . PRO A 1 651 ? 5 -16.297 0.575 1 94.06 651 PRO A O 1
ATOM 5040 N N . GLY A 1 652 ? 6.047 -15.844 -1.41 1 92.5 652 GLY A N 1
ATOM 5041 C CA . GLY A 1 652 ? 6.535 -17.219 -1.515 1 92.5 652 GLY A CA 1
ATOM 5042 C C . GLY A 1 652 ? 7.492 -17.594 -0.4 1 92.5 652 GLY A C 1
ATOM 5043 O O . GLY A 1 652 ? 8.234 -16.75 0.101 1 92.5 652 GLY A O 1
ATOM 5044 N N . LEU A 1 653 ? 7.551 -18.781 -0.084 1 93.38 653 LEU A N 1
ATOM 5045 C CA . LEU A 1 653 ? 8.344 -19.234 1.048 1 93.38 653 LEU A CA 1
ATOM 5046 C C . LEU A 1 653 ? 9.836 -19.141 0.744 1 93.38 653 LEU A C 1
ATOM 5048 O O . LEU A 1 653 ? 10.648 -18.953 1.652 1 93.38 653 LEU A O 1
ATOM 5052 N N . SER A 1 654 ? 10.156 -19.266 -0.489 1 89.12 654 SER A N 1
ATOM 5053 C CA . SER A 1 654 ? 11.547 -19.094 -0.889 1 89.12 654 SER A CA 1
ATOM 5054 C C . SER A 1 654 ? 12.031 -17.688 -0.612 1 89.12 654 SER A C 1
ATOM 5056 O O . SER A 1 654 ? 13.219 -17.469 -0.344 1 89.12 654 SER A O 1
ATOM 5058 N N . SER A 1 655 ? 11.117 -16.766 -0.682 1 93.12 655 SER A N 1
ATOM 5059 C CA . SER A 1 655 ? 11.469 -15.367 -0.431 1 93.12 655 SER A CA 1
ATOM 5060 C C . SER A 1 655 ? 11.547 -15.078 1.064 1 93.12 655 SER A C 1
ATOM 5062 O O . SER A 1 655 ? 12.117 -14.062 1.476 1 93.12 655 SER A O 1
ATOM 5064 N N . LEU A 1 656 ? 11.031 -15.93 1.868 1 95.88 656 LEU A N 1
ATOM 5065 C CA . LEU A 1 656 ? 10.953 -15.672 3.303 1 95.88 656 LEU A CA 1
ATOM 5066 C C . LEU A 1 656 ? 12.039 -16.453 4.051 1 95.88 656 LEU A C 1
ATOM 5068 O O . LEU A 1 656 ? 12.375 -16.109 5.184 1 95.88 656 LEU A O 1
ATOM 5072 N N . ASN A 1 657 ? 12.508 -17.578 3.551 1 94.19 657 ASN A N 1
ATOM 5073 C CA . ASN A 1 657 ? 13.414 -18.422 4.32 1 94.19 657 ASN A CA 1
ATOM 5074 C C . ASN A 1 657 ? 14.805 -17.797 4.441 1 94.19 657 ASN A C 1
ATOM 5076 O O . ASN A 1 657 ? 15.203 -17 3.592 1 94.19 657 ASN A O 1
ATOM 5080 N N . ILE A 1 658 ? 15.523 -18.188 5.441 1 95.5 658 ILE A N 1
ATOM 5081 C CA . ILE A 1 658 ? 16.781 -17.516 5.75 1 95.5 658 ILE A CA 1
ATOM 5082 C C . ILE A 1 658 ? 17.938 -18.516 5.699 1 95.5 658 ILE A C 1
ATOM 5084 O O . ILE A 1 658 ? 18.938 -18.344 6.383 1 95.5 658 ILE A O 1
ATOM 5088 N N . ALA A 1 659 ? 17.734 -19.578 5.004 1 93.5 659 ALA A N 1
ATOM 5089 C CA . ALA A 1 659 ? 18.766 -20.594 4.926 1 93.5 659 ALA A CA 1
ATOM 5090 C C . ALA A 1 659 ? 19.922 -20.141 4.027 1 93.5 659 ALA A C 1
ATOM 5092 O O . ALA A 1 659 ? 19.719 -19.359 3.094 1 93.5 659 ALA A O 1
ATOM 5093 N N . ARG A 1 660 ? 21.094 -20.531 4.359 1 91.81 660 ARG A N 1
ATOM 5094 C CA . ARG A 1 660 ? 22.328 -20.438 3.607 1 91.81 660 ARG A CA 1
ATOM 5095 C C . ARG A 1 660 ? 22.641 -18.984 3.213 1 91.81 660 ARG A C 1
ATOM 5097 O O . ARG A 1 660 ? 22.859 -18.703 2.037 1 91.81 660 ARG A O 1
ATOM 5104 N N . PRO A 1 661 ? 22.609 -18.125 4.184 1 93.38 661 PRO A N 1
ATOM 5105 C CA . PRO A 1 661 ? 23.047 -16.766 3.836 1 93.38 661 PRO A CA 1
ATOM 5106 C C . PRO A 1 661 ? 24.547 -16.703 3.529 1 93.38 661 PRO A C 1
ATOM 5108 O O . PRO A 1 661 ? 25.328 -17.484 4.062 1 93.38 661 PRO A O 1
ATOM 5111 N N . SER A 1 662 ? 24.938 -15.797 2.652 1 93.88 662 SER A N 1
ATOM 5112 C CA . SER A 1 662 ? 26.328 -15.523 2.359 1 93.88 662 SER A CA 1
ATOM 5113 C C . SER A 1 662 ? 26.75 -14.148 2.879 1 93.88 662 SER A C 1
ATOM 5115 O O . SER A 1 662 ? 26.125 -13.141 2.547 1 93.88 662 SER A O 1
ATOM 5117 N N . PHE A 1 663 ? 27.844 -14.195 3.701 1 94.38 663 PHE A N 1
ATOM 5118 C CA . PHE A 1 663 ? 28.344 -12.945 4.254 1 94.38 663 PHE A CA 1
ATOM 5119 C C . PHE A 1 663 ? 29.719 -12.602 3.682 1 94.38 663 PHE A C 1
ATOM 5121 O O . PHE A 1 663 ? 30.672 -13.367 3.844 1 94.38 663 PHE A O 1
ATOM 5128 N N . GLY A 1 664 ? 29.734 -11.438 3.041 1 95.06 664 GLY A N 1
ATOM 5129 C CA . GLY A 1 664 ? 31 -10.898 2.6 1 95.06 664 GLY A CA 1
ATOM 5130 C C . GLY A 1 664 ? 31.562 -9.852 3.539 1 95.06 664 GLY A C 1
ATOM 5131 O O . GLY A 1 664 ? 31.125 -8.695 3.521 1 95.06 664 GLY A O 1
ATOM 5132 N N . TYR A 1 665 ? 32.656 -10.148 4.188 1 94 665 TYR A N 1
ATOM 5133 C CA . TYR A 1 665 ? 33.156 -9.258 5.227 1 94 665 TYR A CA 1
ATOM 5134 C C . TYR A 1 665 ? 34.031 -8.172 4.637 1 94 665 TYR A C 1
ATOM 5136 O O . TYR A 1 665 ? 34.125 -7.062 5.172 1 94 665 TYR A O 1
ATOM 5144 N N . THR A 1 666 ? 34.656 -8.445 3.629 1 93.5 666 THR A N 1
ATOM 5145 C CA . THR A 1 666 ? 35.5 -7.445 2.971 1 93.5 666 THR A CA 1
ATOM 5146 C C . THR A 1 666 ? 34.656 -6.512 2.115 1 93.5 666 THR A C 1
ATOM 5148 O O . THR A 1 666 ? 34.938 -5.316 2.008 1 93.5 666 THR A O 1
ATOM 5151 N N . THR A 1 667 ? 33.625 -7.008 1.559 1 92.44 667 THR A N 1
ATOM 5152 C CA . THR A 1 667 ? 32.781 -6.234 0.666 1 92.44 667 THR A CA 1
ATOM 5153 C C . THR A 1 667 ? 31.594 -5.648 1.427 1 92.44 667 THR A C 1
ATOM 5155 O O . THR A 1 667 ? 30.891 -4.781 0.911 1 92.44 667 THR A O 1
ATOM 5158 N N . ARG A 1 668 ? 31.391 -6.105 2.619 1 93.69 668 ARG A N 1
ATOM 5159 C CA . ARG A 1 668 ? 30.25 -5.73 3.436 1 93.69 668 ARG A CA 1
ATOM 5160 C C . ARG A 1 668 ? 28.938 -6.02 2.709 1 93.69 668 ARG A C 1
ATOM 5162 O O . ARG A 1 668 ? 28.094 -5.133 2.557 1 93.69 668 ARG A O 1
ATOM 5169 N N . THR A 1 669 ? 28.828 -7.312 2.219 1 94.06 669 THR A N 1
ATOM 5170 C CA . THR A 1 669 ? 27.641 -7.723 1.466 1 94.06 669 THR A CA 1
ATOM 5171 C C . THR A 1 669 ? 26.969 -8.922 2.125 1 94.06 669 THR A C 1
ATOM 5173 O O . THR A 1 669 ? 27.625 -9.703 2.82 1 94.06 669 THR A O 1
ATOM 5176 N N . VAL A 1 670 ? 25.75 -8.969 2.041 1 93.88 670 VAL A N 1
ATOM 5177 C CA . VAL A 1 670 ? 24.953 -10.125 2.424 1 93.88 670 VAL A CA 1
ATOM 5178 C C . VAL A 1 670 ? 24.172 -10.648 1.213 1 93.88 670 VAL A C 1
ATOM 5180 O O . VAL A 1 670 ? 23.5 -9.883 0.524 1 93.88 670 VAL A O 1
ATOM 5183 N N . GLY A 1 671 ? 24.344 -11.93 0.821 1 91.25 671 GLY A N 1
ATOM 5184 C CA . GLY A 1 671 ? 23.625 -12.547 -0.284 1 91.25 671 GLY A CA 1
ATOM 5185 C C . GLY A 1 671 ? 22.938 -13.844 0.102 1 91.25 671 GLY A C 1
ATOM 5186 O O . GLY A 1 671 ? 23.109 -14.336 1.222 1 91.25 671 GLY A O 1
ATOM 5187 N N . ASN A 1 672 ? 21.984 -14.352 -0.826 1 88.94 672 ASN A N 1
ATOM 5188 C CA . ASN A 1 672 ? 21.266 -15.617 -0.674 1 88.94 672 ASN A CA 1
ATOM 5189 C C . ASN A 1 672 ? 20.453 -15.641 0.617 1 88.94 672 ASN A C 1
ATOM 5191 O O . ASN A 1 672 ? 20.5 -16.625 1.364 1 88.94 672 ASN A O 1
ATOM 5195 N N . LEU A 1 673 ? 19.859 -14.555 0.933 1 91.62 673 LEU A N 1
ATOM 5196 C CA . LEU A 1 673 ? 19.062 -14.422 2.143 1 91.62 673 LEU A CA 1
ATOM 5197 C C . LEU A 1 673 ? 17.641 -13.992 1.806 1 91.62 673 LEU A C 1
ATOM 5199 O O . LEU A 1 673 ? 17.438 -13.047 1.041 1 91.62 673 LEU A O 1
ATOM 5203 N N . GLY A 1 674 ? 16.656 -14.805 2.312 1 93.88 674 GLY A N 1
ATOM 5204 C CA . GLY A 1 674 ? 15.273 -14.344 2.238 1 93.88 674 GLY A CA 1
ATOM 5205 C C . GLY A 1 674 ? 14.977 -13.203 3.186 1 93.88 674 GLY A C 1
ATOM 5206 O O . GLY A 1 674 ? 15.867 -12.719 3.885 1 93.88 674 GLY A O 1
ATOM 5207 N N . ASN A 1 675 ? 13.773 -12.672 3.164 1 95 675 ASN A N 1
ATOM 5208 C CA . ASN A 1 675 ? 13.367 -11.516 3.961 1 95 675 ASN A CA 1
ATOM 5209 C C . ASN A 1 675 ? 12.047 -11.766 4.676 1 95 675 ASN A C 1
ATOM 5211 O O . ASN A 1 675 ? 10.977 -11.516 4.121 1 95 675 ASN A O 1
ATOM 5215 N N . PRO A 1 676 ? 12.117 -12.156 5.922 1 95.75 676 PRO A N 1
ATOM 5216 C CA . PRO A 1 676 ? 10.891 -12.414 6.676 1 95.75 676 PRO A CA 1
ATOM 5217 C C . PRO A 1 676 ? 10.07 -11.148 6.918 1 95.75 676 PRO A C 1
ATOM 5219 O O . PRO A 1 676 ? 8.93 -11.227 7.387 1 95.75 676 PRO A O 1
ATOM 5222 N N . GLU A 1 677 ? 10.578 -10.008 6.602 1 93 677 GLU A N 1
ATOM 5223 C CA . GLU A 1 677 ? 9.891 -8.742 6.832 1 93 677 GLU A CA 1
ATOM 5224 C C . GLU A 1 677 ? 8.977 -8.391 5.66 1 93 677 GLU A C 1
ATOM 5226 O O . GLU A 1 677 ? 8.312 -7.352 5.672 1 93 677 GLU A O 1
ATOM 5231 N N . LEU A 1 678 ? 8.898 -9.227 4.703 1 94.38 678 LEU A N 1
ATOM 5232 C CA . LEU A 1 678 ? 8.102 -8.914 3.518 1 94.38 678 LEU A CA 1
ATOM 5233 C C . LEU A 1 678 ? 6.621 -8.812 3.865 1 94.38 678 LEU A C 1
ATOM 5235 O O . LEU A 1 678 ? 6.09 -9.648 4.594 1 94.38 678 LEU A O 1
ATOM 5239 N N . ASP A 1 679 ? 6.035 -7.809 3.34 1 92.81 679 ASP A N 1
ATOM 5240 C CA . ASP A 1 679 ? 4.578 -7.719 3.328 1 92.81 679 ASP A CA 1
ATOM 5241 C C . ASP A 1 679 ? 3.988 -8.555 2.193 1 92.81 679 ASP A C 1
ATOM 5243 O O . ASP A 1 679 ? 4.676 -8.859 1.216 1 92.81 679 ASP A O 1
ATOM 5247 N N . PRO A 1 680 ? 2.742 -8.898 2.344 1 95.38 680 PRO A N 1
ATOM 5248 C CA . PRO A 1 680 ? 2.121 -9.648 1.245 1 95.38 680 PRO A CA 1
ATOM 5249 C C . PRO A 1 680 ? 1.847 -8.773 0.023 1 95.38 680 PRO A C 1
ATOM 5251 O O . PRO A 1 680 ? 1.941 -7.547 0.102 1 95.38 680 PRO A O 1
ATOM 5254 N N . TYR A 1 681 ? 1.558 -9.484 -1.102 1 93.44 681 TYR A N 1
ATOM 5255 C CA . TYR A 1 681 ? 0.903 -8.805 -2.209 1 93.44 681 TYR A CA 1
ATOM 5256 C C . TYR A 1 681 ? -0.475 -8.297 -1.801 1 93.44 681 TYR A C 1
ATOM 5258 O O . TYR A 1 681 ? -1.211 -8.984 -1.092 1 93.44 681 TYR A O 1
ATOM 5266 N N . GLU A 1 682 ? -0.769 -7.148 -2.213 1 94 682 GLU A N 1
ATOM 5267 C CA . GLU A 1 682 ? -2.121 -6.625 -2.041 1 94 682 GLU A CA 1
ATOM 5268 C C . GLU A 1 682 ? -2.693 -6.125 -3.363 1 94 682 GLU A C 1
ATOM 5270 O O . GLU A 1 682 ? -1.976 -5.535 -4.172 1 94 682 GLU A O 1
ATOM 5275 N N . SER A 1 683 ? -3.984 -6.402 -3.525 1 95.44 683 SER A N 1
ATOM 5276 C CA . SER A 1 683 ? -4.625 -6.062 -4.793 1 95.44 683 SER A CA 1
ATOM 5277 C C . SER A 1 683 ? -5.973 -5.387 -4.566 1 95.44 683 SER A C 1
ATOM 5279 O O . SER A 1 683 ? -6.715 -5.758 -3.658 1 95.44 683 SER A O 1
ATOM 5281 N N . ASN A 1 684 ? -6.281 -4.367 -5.352 1 94.75 684 ASN A N 1
ATOM 5282 C CA . ASN A 1 684 ? -7.641 -3.863 -5.523 1 94.75 684 ASN A CA 1
ATOM 5283 C C . ASN A 1 684 ? -8.352 -4.555 -6.684 1 94.75 684 ASN A C 1
ATOM 5285 O O . ASN A 1 684 ? -7.961 -4.395 -7.84 1 94.75 684 ASN A O 1
ATOM 5289 N N . ASP A 1 685 ? -9.391 -5.238 -6.336 1 97.06 685 ASP A N 1
ATOM 5290 C CA . ASP A 1 685 ? -10.078 -6.074 -7.316 1 97.06 685 ASP A CA 1
ATOM 5291 C C . ASP A 1 685 ? -11.414 -5.457 -7.719 1 97.06 685 ASP A C 1
ATOM 5293 O O . ASP A 1 685 ? -12.234 -5.133 -6.863 1 97.06 685 ASP A O 1
ATOM 5297 N N . PHE A 1 686 ? -11.648 -5.375 -9.031 1 95.38 686 PHE A N 1
ATOM 5298 C CA . PHE A 1 686 ? -12.914 -4.898 -9.586 1 95.38 686 PHE A CA 1
ATOM 5299 C C . PHE A 1 686 ? -13.508 -5.926 -10.539 1 95.38 686 PHE A C 1
ATOM 5301 O O . PHE A 1 686 ? -12.789 -6.516 -11.352 1 95.38 686 PHE A O 1
ATOM 5308 N N . ASP A 1 687 ? -14.812 -6.164 -10.375 1 97.38 687 ASP A N 1
ATOM 5309 C CA . ASP A 1 687 ? -15.539 -7.082 -11.25 1 97.38 687 ASP A CA 1
ATOM 5310 C C . ASP A 1 687 ? -16.891 -6.5 -11.648 1 97.38 687 ASP A C 1
ATOM 5312 O O . ASP A 1 687 ? -17.641 -6.004 -10.797 1 97.38 687 ASP A O 1
ATOM 5316 N N . LEU A 1 688 ? -17.203 -6.523 -12.945 1 97.12 688 LEU A N 1
ATOM 5317 C CA . LEU A 1 688 ? -18.5 -6.156 -13.5 1 97.12 688 LEU A CA 1
ATOM 5318 C C . LEU A 1 688 ? -19.047 -7.27 -14.383 1 97.12 688 LEU A C 1
ATOM 5320 O O . LEU A 1 688 ? -18.375 -7.723 -15.312 1 97.12 688 LEU A O 1
ATOM 5324 N N . GLY A 1 689 ? -20.266 -7.727 -14.062 1 97.69 689 GLY A N 1
ATOM 5325 C CA . GLY A 1 689 ? -20.828 -8.836 -14.812 1 97.69 689 GLY A CA 1
ATOM 5326 C C . GLY A 1 689 ? -22.281 -8.633 -15.188 1 97.69 689 GLY A C 1
ATOM 5327 O O . GLY A 1 689 ? -23 -7.918 -14.492 1 97.69 689 GLY A O 1
ATOM 5328 N N . LEU A 1 690 ? -22.672 -9.219 -16.297 1 98.12 690 LEU A N 1
ATOM 5329 C CA . LEU A 1 690 ? -24.047 -9.32 -16.766 1 98.12 690 LEU A CA 1
ATOM 5330 C C . LEU A 1 690 ? -24.406 -10.766 -17.094 1 98.12 690 LEU A C 1
ATOM 5332 O O . LEU A 1 690 ? -23.688 -11.43 -17.844 1 98.12 690 LEU A O 1
ATOM 5336 N N . GLU A 1 691 ? -25.5 -11.242 -16.469 1 98.19 691 GLU A N 1
ATOM 5337 C CA . GLU A 1 691 ? -25.938 -12.617 -16.641 1 98.19 691 GLU A CA 1
ATOM 5338 C C . GLU A 1 691 ? -27.391 -12.68 -17.109 1 98.19 691 GLU A C 1
ATOM 5340 O O . GLU A 1 691 ? -28.266 -12.117 -16.469 1 98.19 691 GLU A O 1
ATOM 5345 N N . TRP A 1 692 ? -27.562 -13.375 -18.125 1 97.88 692 TRP A N 1
ATOM 5346 C CA . TRP A 1 692 ? -28.891 -13.625 -18.656 1 97.88 692 TRP A CA 1
ATOM 5347 C C . TRP A 1 692 ? -29.281 -15.086 -18.484 1 97.88 692 TRP A C 1
ATOM 5349 O O . TRP A 1 692 ? -28.766 -15.961 -19.188 1 97.88 692 TRP A O 1
ATOM 5359 N N . TYR A 1 693 ? -30.109 -15.344 -17.516 1 96.88 693 TYR A N 1
ATOM 5360 C CA . TYR A 1 693 ? -30.625 -16.688 -17.266 1 96.88 693 TYR A CA 1
ATOM 5361 C C . TYR A 1 693 ? -31.797 -17 -18.188 1 96.88 693 TYR A C 1
ATOM 5363 O O . TYR A 1 693 ? -32.938 -16.719 -17.844 1 96.88 693 TYR A O 1
ATOM 5371 N N . LEU A 1 694 ? -31.391 -17.672 -19.156 1 90.5 694 LEU A N 1
ATOM 5372 C CA . LEU A 1 694 ? -32.344 -17.969 -20.219 1 90.5 694 LEU A CA 1
ATOM 5373 C C . LEU A 1 694 ? -33.344 -19.062 -19.781 1 90.5 694 LEU A C 1
ATOM 5375 O O . LEU A 1 694 ? -33.031 -19.859 -18.891 1 90.5 694 LEU A O 1
ATOM 5379 N N . GLY A 1 695 ? -34.656 -18.953 -20.141 1 79.06 695 GLY A N 1
ATOM 5380 C CA . GLY A 1 695 ? -35.562 -20.047 -19.891 1 79.06 695 GLY A CA 1
ATOM 5381 C C . GLY A 1 695 ? -35.031 -21.406 -20.312 1 79.06 695 GLY A C 1
ATOM 5382 O O . GLY A 1 695 ? -34.031 -21.469 -21.031 1 79.06 695 GLY A O 1
ATOM 5383 N N . GLY A 1 696 ? -35.438 -22.547 -19.766 1 80.38 696 GLY A N 1
ATOM 5384 C CA . GLY A 1 696 ? -35 -23.875 -20.156 1 80.38 696 GLY A CA 1
ATOM 5385 C C . GLY A 1 696 ? -33.625 -24.219 -19.688 1 80.38 696 GLY A C 1
ATOM 5386 O O . GLY A 1 696 ? -32.844 -24.844 -20.422 1 80.38 696 GLY A O 1
ATOM 5387 N N . GLU A 1 697 ? -33.062 -23.641 -18.719 1 88.44 697 GLU A N 1
ATOM 5388 C CA . GLU A 1 697 ? -31.797 -23.969 -18.078 1 88.44 697 GLU A CA 1
ATOM 5389 C C . GLU A 1 697 ? -30.625 -23.281 -18.75 1 88.44 697 GLU A C 1
ATOM 5391 O O . GLU A 1 697 ? -29.469 -23.609 -18.484 1 88.44 697 GLU A O 1
ATOM 5396 N N . GLY A 1 698 ? -30.828 -22.422 -19.672 1 94.44 698 GLY A N 1
ATOM 5397 C CA . GLY A 1 698 ? -29.781 -21.719 -20.406 1 94.44 698 GLY A CA 1
ATOM 5398 C C . GLY A 1 698 ? -29.156 -20.578 -19.609 1 94.44 698 GLY A C 1
ATOM 5399 O O . GLY A 1 698 ? -29.766 -20.047 -18.688 1 94.44 698 GLY A O 1
ATOM 5400 N N . LEU A 1 699 ? -27.891 -20.219 -19.984 1 97.31 699 LEU A N 1
ATOM 5401 C CA . LEU A 1 699 ? -27.172 -19.125 -19.328 1 97.31 699 LEU A CA 1
ATOM 5402 C C . LEU A 1 699 ? -26.234 -18.438 -20.328 1 97.31 699 LEU A C 1
ATOM 5404 O O . LEU A 1 699 ? -25.484 -19.094 -21.047 1 97.31 699 LEU A O 1
ATOM 5408 N N . LEU A 1 700 ? -26.359 -17.172 -20.469 1 97.81 700 LEU A N 1
ATOM 5409 C CA . LEU A 1 700 ? -25.375 -16.312 -21.125 1 97.81 700 LEU A CA 1
ATOM 5410 C C . LEU A 1 700 ? -24.828 -15.289 -20.141 1 97.81 700 LEU A C 1
ATOM 5412 O O . LEU A 1 700 ? -25.578 -14.484 -19.594 1 97.81 700 LEU A O 1
ATOM 5416 N N . SER A 1 701 ? -23.594 -15.391 -19.922 1 97.69 701 SER A N 1
ATOM 5417 C CA . SER A 1 701 ? -22.984 -14.484 -18.969 1 97.69 701 SER A CA 1
ATOM 5418 C C . SER A 1 701 ? -21.719 -13.836 -19.531 1 97.69 701 SER A C 1
ATOM 5420 O O . SER A 1 701 ? -20.984 -14.469 -20.297 1 97.69 701 SER A O 1
ATOM 5422 N N . ALA A 1 702 ? -21.484 -12.57 -19.234 1 98.12 702 ALA A N 1
ATOM 5423 C CA . ALA A 1 702 ? -20.266 -11.812 -19.562 1 98.12 702 ALA A CA 1
ATOM 5424 C C . ALA A 1 702 ? -19.781 -11.023 -18.359 1 98.12 702 ALA A C 1
ATOM 5426 O O . ALA A 1 702 ? -20.578 -10.461 -17.609 1 98.12 702 ALA A O 1
ATOM 5427 N N . ALA A 1 703 ? -18.5 -11.102 -18.141 1 97.94 703 ALA A N 1
ATOM 5428 C CA . ALA A 1 703 ? -17.906 -10.375 -17.031 1 97.94 703 ALA A CA 1
ATOM 5429 C C . ALA A 1 703 ? -16.578 -9.742 -17.422 1 97.94 703 ALA A C 1
ATOM 5431 O O . ALA A 1 703 ? -15.805 -10.328 -18.172 1 97.94 703 ALA A O 1
ATOM 5432 N N . VAL A 1 704 ? -16.281 -8.539 -16.953 1 98.12 704 VAL A N 1
ATOM 5433 C CA . VAL A 1 704 ? -14.977 -7.887 -17.062 1 98.12 704 VAL A CA 1
ATOM 5434 C C . VAL A 1 704 ? -14.359 -7.738 -15.664 1 98.12 704 VAL A C 1
ATOM 5436 O O . VAL A 1 704 ? -15.07 -7.504 -14.688 1 98.12 704 VAL A O 1
ATOM 5439 N N . PHE A 1 705 ? -13.078 -8 -15.547 1 97.31 705 PHE A N 1
ATOM 5440 C CA . PHE A 1 705 ? -12.398 -7.883 -14.266 1 97.31 705 PHE A CA 1
ATOM 5441 C C . PHE A 1 705 ? -11.094 -7.105 -14.406 1 97.31 705 PHE A C 1
ATOM 5443 O O . PHE A 1 705 ? -10.508 -7.07 -15.484 1 97.31 705 PHE A O 1
ATOM 5450 N N . HIS A 1 706 ? -10.703 -6.445 -13.383 1 96 706 HIS A N 1
ATOM 5451 C CA . HIS A 1 706 ? -9.461 -5.688 -13.25 1 96 706 HIS A CA 1
ATOM 5452 C C . HIS A 1 706 ? -8.875 -5.832 -11.844 1 96 706 HIS A C 1
ATOM 5454 O O . HIS A 1 706 ? -9.516 -5.453 -10.859 1 96 706 HIS A O 1
ATOM 5460 N N . LYS A 1 707 ? -7.695 -6.426 -11.75 1 95.62 707 LYS A N 1
ATOM 5461 C CA . LYS A 1 707 ? -6.969 -6.551 -10.492 1 95.62 707 LYS A CA 1
ATOM 5462 C C . LYS A 1 707 ? -5.73 -5.66 -10.484 1 95.62 707 LYS A C 1
ATOM 5464 O O . LYS A 1 707 ? -4.809 -5.855 -11.281 1 95.62 707 LYS A O 1
ATOM 5469 N N . ASN A 1 708 ? -5.738 -4.715 -9.625 1 93.81 708 ASN A N 1
ATOM 5470 C CA . ASN A 1 708 ? -4.637 -3.775 -9.469 1 93.81 708 ASN A CA 1
ATOM 5471 C C . ASN A 1 708 ? -3.756 -4.137 -8.273 1 93.81 708 ASN A C 1
ATOM 5473 O O . ASN A 1 708 ? -4.09 -3.812 -7.133 1 93.81 708 ASN A O 1
ATOM 5477 N N . ILE A 1 709 ? -2.611 -4.711 -8.57 1 92.75 709 ILE A N 1
ATOM 5478 C CA . ILE A 1 709 ? -1.671 -5.066 -7.516 1 92.75 709 ILE A CA 1
ATOM 5479 C C . ILE A 1 709 ? -0.943 -3.814 -7.027 1 92.75 709 ILE A C 1
ATOM 5481 O O . ILE A 1 709 ? -0.111 -3.254 -7.746 1 92.75 709 ILE A O 1
ATOM 5485 N N . ALA A 1 710 ? -1.182 -3.48 -5.82 1 87.25 710 ALA A N 1
ATOM 5486 C CA . ALA A 1 710 ? -0.624 -2.256 -5.254 1 87.25 710 ALA A CA 1
ATOM 5487 C C . ALA A 1 710 ? 0.76 -2.506 -4.66 1 87.25 710 ALA A C 1
ATOM 5489 O O . ALA A 1 710 ? 1.581 -1.59 -4.574 1 87.25 710 ALA A O 1
ATOM 5490 N N . THR A 1 711 ? 0.932 -3.631 -4.078 1 85.75 711 THR A N 1
ATOM 5491 C CA . THR A 1 711 ? 2.209 -4.031 -3.5 1 85.75 711 THR A CA 1
ATOM 5492 C C . THR A 1 711 ? 2.684 -5.352 -4.098 1 85.75 711 THR A C 1
ATOM 5494 O O . THR A 1 711 ? 1.924 -6.324 -4.16 1 85.75 711 THR A O 1
ATOM 5497 N N . ASN A 1 712 ? 3.904 -5.305 -4.629 1 87.12 712 ASN A N 1
ATOM 5498 C CA . ASN A 1 712 ? 4.52 -6.516 -5.164 1 87.12 712 ASN A CA 1
ATOM 5499 C C . ASN A 1 712 ? 5.926 -6.723 -4.605 1 87.12 712 ASN A C 1
ATOM 5501 O O . ASN A 1 712 ? 6.355 -5.992 -3.709 1 87.12 712 ASN A O 1
ATOM 5505 N N . LEU A 1 713 ? 6.609 -7.789 -5.02 1 85.88 713 LEU A N 1
ATOM 5506 C CA . LEU A 1 713 ? 7.957 -8.094 -4.559 1 85.88 713 LEU A CA 1
ATOM 5507 C C . LEU A 1 713 ? 8.969 -7.918 -5.684 1 85.88 713 LEU A C 1
ATOM 5509 O O . LEU A 1 713 ? 8.672 -8.203 -6.848 1 85.88 713 LEU A O 1
ATOM 5513 N N . THR A 1 714 ? 10.102 -7.43 -5.34 1 82.25 714 THR A N 1
ATOM 5514 C CA . THR A 1 714 ? 11.25 -7.328 -6.227 1 82.25 714 THR A CA 1
ATOM 5515 C C . THR A 1 714 ? 12.547 -7.598 -5.465 1 82.25 714 THR A C 1
ATOM 5517 O O . THR A 1 714 ? 12.523 -7.828 -4.254 1 82.25 714 THR A O 1
ATOM 5520 N N . SER A 1 715 ? 13.617 -7.809 -6.148 1 81.62 715 SER A N 1
ATOM 5521 C CA . SER A 1 715 ? 14.938 -7.922 -5.523 1 81.62 715 SER A CA 1
ATOM 5522 C C . SER A 1 715 ? 15.695 -6.602 -5.598 1 81.62 715 SER A C 1
ATOM 5524 O O . SER A 1 715 ? 15.672 -5.926 -6.629 1 81.62 715 SER A O 1
ATOM 5526 N N . GLU A 1 716 ? 16.203 -6.203 -4.504 1 76.62 716 GLU A N 1
ATOM 5527 C CA . GLU A 1 716 ? 16.984 -4.969 -4.457 1 76.62 716 GLU A CA 1
ATOM 5528 C C . GLU A 1 716 ? 18.188 -5.102 -3.523 1 76.62 716 GLU A C 1
ATOM 5530 O O . GLU A 1 716 ? 18.234 -6.016 -2.699 1 76.62 716 GLU A O 1
ATOM 5535 N N . VAL A 1 717 ? 19.188 -4.34 -3.709 1 81.38 717 VAL A N 1
ATOM 5536 C CA . VAL A 1 717 ? 20.281 -4.188 -2.75 1 81.38 717 VAL A CA 1
ATOM 5537 C C . VAL A 1 717 ? 19.938 -3.08 -1.755 1 81.38 717 VAL A C 1
ATOM 5539 O O . VAL A 1 717 ? 19.734 -1.931 -2.145 1 81.38 717 VAL A O 1
ATOM 5542 N N . VAL A 1 718 ? 19.812 -3.424 -0.521 1 79.31 718 VAL A N 1
ATOM 5543 C CA . VAL A 1 718 ? 19.453 -2.479 0.533 1 79.31 718 VAL A CA 1
ATOM 5544 C C . VAL A 1 718 ? 20.625 -2.332 1.509 1 79.31 718 VAL A C 1
ATOM 5546 O O . VAL A 1 718 ? 21.125 -3.328 2.035 1 79.31 718 VAL A O 1
ATOM 5549 N N . ASN A 1 719 ? 21.094 -1.093 1.76 1 84.75 719 ASN A N 1
ATOM 5550 C CA . ASN A 1 719 ? 22.125 -0.848 2.754 1 84.75 719 ASN A CA 1
ATOM 5551 C C . ASN A 1 719 ? 21.531 -0.712 4.156 1 84.75 719 ASN A C 1
ATOM 5553 O O . ASN A 1 719 ? 20.812 0.242 4.441 1 84.75 719 ASN A O 1
ATOM 5557 N N . LYS A 1 720 ? 21.812 -1.687 4.988 1 86.44 720 LYS A N 1
ATOM 5558 C CA . LYS A 1 720 ? 21.297 -1.661 6.352 1 86.44 720 LYS A CA 1
ATOM 5559 C C . LYS A 1 720 ? 22.188 -2.479 7.289 1 86.44 720 LYS A C 1
ATOM 5561 O O . LYS A 1 720 ? 23.109 -3.156 6.844 1 86.44 720 LYS A O 1
ATOM 5566 N N . LEU A 1 721 ? 21.922 -2.455 8.57 1 91.81 721 LEU A N 1
ATOM 5567 C CA . LEU A 1 721 ? 22.609 -3.271 9.555 1 91.81 721 LEU A CA 1
ATOM 5568 C C . LEU A 1 721 ? 22.156 -4.723 9.484 1 91.81 721 LEU A C 1
ATOM 5570 O O . LEU A 1 721 ? 21.016 -5 9.125 1 91.81 721 LEU A O 1
ATOM 5574 N N . ILE A 1 722 ? 23.016 -5.559 9.734 1 94.56 722 ILE A N 1
ATOM 5575 C CA . ILE A 1 722 ? 22.656 -6.969 9.812 1 94.56 722 ILE A CA 1
ATOM 5576 C C . ILE A 1 722 ? 21.781 -7.215 11.047 1 94.56 722 ILE A C 1
ATOM 5578 O O . ILE A 1 722 ? 22.062 -6.676 12.125 1 94.56 722 ILE A O 1
ATOM 5582 N N . ASP A 1 723 ? 20.766 -7.973 10.844 1 92.94 723 ASP A N 1
ATOM 5583 C CA . ASP A 1 723 ? 19.875 -8.273 11.953 1 92.94 723 ASP A CA 1
ATOM 5584 C C . ASP A 1 723 ? 20.625 -8.961 13.094 1 92.94 723 ASP A C 1
ATOM 5586 O O . ASP A 1 723 ? 21.5 -9.789 12.859 1 92.94 723 ASP A O 1
ATOM 5590 N N . GLU A 1 724 ? 20.266 -8.695 14.289 1 94.19 724 GLU A N 1
ATOM 5591 C CA . GLU A 1 724 ? 20.969 -9.133 15.484 1 94.19 724 GLU A CA 1
ATOM 5592 C C . GLU A 1 724 ? 20.984 -10.656 15.586 1 94.19 724 GLU A C 1
ATOM 5594 O O . GLU A 1 724 ? 21.922 -11.242 16.156 1 94.19 724 GLU A O 1
ATOM 5599 N N . GLU A 1 725 ? 20 -11.305 15.023 1 93.75 725 GLU A N 1
ATOM 5600 C CA . GLU A 1 725 ? 19.875 -12.758 15.125 1 93.75 725 GLU A CA 1
ATOM 5601 C C . GLU A 1 725 ? 21.047 -13.461 14.453 1 93.75 725 GLU A C 1
ATOM 5603 O O . GLU A 1 725 ? 21.375 -14.594 14.812 1 93.75 725 GLU A O 1
ATOM 5608 N N . PHE A 1 726 ? 21.75 -12.797 13.508 1 95.56 726 PHE A N 1
ATOM 5609 C CA . PHE A 1 726 ? 22.797 -13.422 12.727 1 95.56 726 PHE A CA 1
ATOM 5610 C C . PHE A 1 726 ? 24.172 -13.148 13.352 1 95.56 726 PHE A C 1
ATOM 5612 O O . PHE A 1 726 ? 25.172 -13.758 12.953 1 95.56 726 PHE A O 1
ATOM 5619 N N . TRP A 1 727 ? 24.234 -12.297 14.336 1 95.31 727 TRP A N 1
ATOM 5620 C CA . TRP A 1 727 ? 25.516 -11.828 14.875 1 95.31 727 TRP A CA 1
ATOM 5621 C C . TRP A 1 727 ? 26.328 -12.992 15.414 1 95.31 727 TRP A C 1
ATOM 5623 O O . TRP A 1 727 ? 27.516 -13.133 15.094 1 95.31 727 TRP A O 1
ATOM 5633 N N . PRO A 1 728 ? 25.719 -13.859 16.234 1 94.25 728 PRO A N 1
ATOM 5634 C CA . PRO A 1 728 ? 26.516 -14.961 16.781 1 94.25 728 PRO A CA 1
ATOM 5635 C C . PRO A 1 728 ? 27.156 -15.836 15.703 1 94.25 728 PRO A C 1
ATOM 5637 O O . PRO A 1 728 ? 28.297 -16.266 15.844 1 94.25 728 PRO A O 1
ATOM 5640 N N . ALA A 1 729 ? 26.391 -16.078 14.719 1 94.19 729 ALA A N 1
ATOM 5641 C CA . ALA A 1 729 ? 26.906 -16.891 13.625 1 94.19 729 ALA A CA 1
ATOM 5642 C C . ALA A 1 729 ? 28.062 -16.188 12.906 1 94.19 729 ALA A C 1
ATOM 5644 O O . ALA A 1 729 ? 29.031 -16.844 12.5 1 94.19 729 ALA A O 1
ATOM 5645 N N . ILE A 1 730 ? 28 -14.922 12.734 1 94.62 730 ILE A N 1
ATOM 5646 C CA . ILE A 1 730 ? 29.016 -14.148 12.031 1 94.62 730 ILE A CA 1
ATOM 5647 C C . ILE A 1 730 ? 30.281 -14.078 12.883 1 94.62 730 ILE A C 1
ATOM 5649 O O . ILE A 1 730 ? 31.391 -14.297 12.375 1 94.62 730 ILE A O 1
ATOM 5653 N N . TYR A 1 731 ? 30.109 -13.867 14.141 1 94.38 731 TYR A N 1
ATOM 5654 C CA . TYR A 1 731 ? 31.25 -13.773 15.031 1 94.38 731 TYR A CA 1
ATOM 5655 C C . TYR A 1 731 ? 31.953 -15.117 15.148 1 94.38 731 TYR A C 1
ATOM 5657 O O . TYR A 1 731 ? 33.156 -15.18 15.422 1 94.38 731 TYR A O 1
ATOM 5665 N N . ALA A 1 732 ? 31.219 -16.203 14.938 1 92.56 732 ALA A N 1
ATOM 5666 C CA . ALA A 1 732 ? 31.781 -17.547 15.023 1 92.56 732 ALA A CA 1
ATOM 5667 C C . ALA A 1 732 ? 32.344 -18 13.68 1 92.56 732 ALA A C 1
ATOM 5669 O O . ALA A 1 732 ? 33 -19.031 13.594 1 92.56 732 ALA A O 1
ATOM 5670 N N . ASP A 1 733 ? 32.125 -17.312 12.656 1 93.19 733 ASP A N 1
ATOM 5671 C CA . ASP A 1 733 ? 32.594 -17.641 11.32 1 93.19 733 ASP A CA 1
ATOM 5672 C C . ASP A 1 733 ? 34.125 -17.484 11.219 1 93.19 733 ASP A C 1
ATOM 5674 O O . ASP A 1 733 ? 34.656 -16.422 11.508 1 93.19 733 ASP A O 1
ATOM 5678 N N . PRO A 1 734 ? 34.75 -18.5 10.836 1 91.5 734 PRO A N 1
ATOM 5679 C CA . PRO A 1 734 ? 36.219 -18.422 10.734 1 91.5 734 PRO A CA 1
ATOM 5680 C C . PRO A 1 734 ? 36.688 -17.375 9.727 1 91.5 734 PRO A C 1
ATOM 5682 O O . PRO A 1 734 ? 37.812 -16.906 9.812 1 91.5 734 PRO A O 1
ATOM 5685 N N . GLU A 1 735 ? 35.812 -17.078 8.852 1 91.94 735 GLU A N 1
ATOM 5686 C CA . GLU A 1 735 ? 36.219 -16.109 7.836 1 91.94 735 GLU A CA 1
ATOM 5687 C C . GLU A 1 735 ? 36.031 -14.68 8.344 1 91.94 735 GLU A C 1
ATOM 5689 O O . GLU A 1 735 ? 36.531 -13.734 7.727 1 91.94 735 GLU A O 1
ATOM 5694 N N . TYR A 1 736 ? 35.438 -14.508 9.461 1 94.62 736 TYR A N 1
ATOM 5695 C CA . TYR A 1 736 ? 35.219 -13.18 10.031 1 94.62 736 TYR A CA 1
ATOM 5696 C C . TYR A 1 736 ? 36.469 -12.711 10.773 1 94.62 736 TYR A C 1
ATOM 5698 O O . TYR A 1 736 ? 37.031 -13.445 11.602 1 94.62 736 TYR A O 1
ATOM 5706 N N . ASP A 1 737 ? 36.906 -11.406 10.383 1 93.19 737 ASP A N 1
ATOM 5707 C CA . ASP A 1 737 ? 38.062 -10.797 11.023 1 93.19 737 ASP A CA 1
ATOM 5708 C C . ASP A 1 737 ? 37.812 -9.336 11.375 1 93.19 737 ASP A C 1
ATOM 5710 O O . ASP A 1 737 ? 37.312 -8.57 10.539 1 93.19 737 ASP A O 1
ATOM 5714 N N . GLU A 1 738 ? 38.125 -8.945 12.547 1 90.31 738 GLU A N 1
ATOM 5715 C CA . GLU A 1 738 ? 37.875 -7.586 13.023 1 90.31 738 GLU A CA 1
ATOM 5716 C C . GLU A 1 738 ? 38.656 -6.57 12.18 1 90.31 738 GLU A C 1
ATOM 5718 O O . GLU A 1 738 ? 38.25 -5.406 12.094 1 90.31 738 GLU A O 1
ATOM 5723 N N . SER A 1 739 ? 39.688 -7.039 11.602 1 89.19 739 SER A N 1
ATOM 5724 C CA . SER A 1 739 ? 40.531 -6.145 10.805 1 89.19 739 SER A CA 1
ATOM 5725 C C . SER A 1 739 ? 39.75 -5.613 9.586 1 89.19 739 SER A C 1
ATOM 5727 O O . SER A 1 739 ? 40.125 -4.582 9.023 1 89.19 739 SER A O 1
ATOM 5729 N N . TYR A 1 740 ? 38.75 -6.289 9.266 1 90.56 740 TYR A N 1
ATOM 5730 C CA . TYR A 1 740 ? 37.969 -5.848 8.117 1 90.56 740 TYR A CA 1
ATOM 5731 C C . TYR A 1 740 ? 37.125 -4.633 8.477 1 90.56 740 TYR A C 1
ATOM 5733 O O . TYR A 1 740 ? 36.562 -3.982 7.59 1 90.56 740 TYR A O 1
ATOM 5741 N N . GLN A 1 741 ? 36.969 -4.238 9.773 1 90.31 741 GLN A N 1
ATOM 5742 C CA . GLN A 1 741 ? 36.125 -3.154 10.242 1 90.31 741 GLN A CA 1
ATOM 5743 C C . GLN A 1 741 ? 34.688 -3.33 9.742 1 90.31 741 GLN A C 1
ATOM 5745 O O . GLN A 1 741 ? 34.094 -2.385 9.242 1 90.31 741 GLN A O 1
ATOM 5750 N N . ALA A 1 742 ? 34.25 -4.527 9.82 1 92.81 742 ALA A N 1
ATOM 5751 C CA . ALA A 1 742 ? 32.938 -4.918 9.281 1 92.81 742 ALA A CA 1
ATOM 5752 C C . ALA A 1 742 ? 32.031 -5.449 10.391 1 92.81 742 ALA A C 1
ATOM 5754 O O . ALA A 1 742 ? 31.297 -6.41 10.18 1 92.81 742 ALA A O 1
ATOM 5755 N N . ASP A 1 743 ? 32.125 -4.832 11.547 1 94.06 743 ASP A N 1
ATOM 5756 C CA . ASP A 1 743 ? 31.266 -5.262 12.656 1 94.06 743 ASP A CA 1
ATOM 5757 C C . ASP A 1 743 ? 29.797 -5.18 12.289 1 94.06 743 ASP A C 1
ATOM 5759 O O . ASP A 1 743 ? 29.266 -4.09 12.031 1 94.06 743 ASP A O 1
ATOM 5763 N N . PRO A 1 744 ? 29.094 -6.332 12.32 1 93.75 744 PRO A N 1
ATOM 5764 C CA . PRO A 1 744 ? 27.703 -6.352 11.875 1 93.75 744 PRO A CA 1
ATOM 5765 C C . PRO A 1 744 ? 26.781 -5.523 12.773 1 93.75 744 PRO A C 1
ATOM 5767 O O . PRO A 1 744 ? 25.688 -5.152 12.359 1 93.75 744 PRO A O 1
ATOM 5770 N N . ALA A 1 745 ? 27.172 -5.199 13.93 1 92.12 745 ALA A N 1
ATOM 5771 C CA . ALA A 1 745 ? 26.344 -4.457 14.883 1 92.12 745 ALA A CA 1
ATOM 5772 C C . ALA A 1 745 ? 26.422 -2.957 14.609 1 92.12 745 ALA A C 1
ATOM 5774 O O . ALA A 1 745 ? 25.562 -2.199 15.07 1 92.12 745 ALA A O 1
ATOM 5775 N N . THR A 1 746 ? 27.406 -2.512 13.906 1 89.69 746 THR A N 1
ATOM 5776 C CA . THR A 1 746 ? 27.594 -1.067 13.828 1 89.69 746 THR A CA 1
ATOM 5777 C C . THR A 1 746 ? 27.766 -0.622 12.383 1 89.69 746 THR A C 1
ATOM 5779 O O . THR A 1 746 ? 27.578 0.552 12.055 1 89.69 746 THR A O 1
ATOM 5782 N N . VAL A 1 747 ? 28.219 -1.569 11.578 1 90.56 747 VAL A N 1
ATOM 5783 C CA . VAL A 1 747 ? 28.5 -1.217 10.188 1 90.56 747 VAL A CA 1
ATOM 5784 C C . VAL A 1 747 ? 27.391 -1.752 9.289 1 90.56 747 VAL A C 1
ATOM 5786 O O . VAL A 1 747 ? 27.047 -2.939 9.336 1 90.56 747 VAL A O 1
ATOM 5789 N N . PRO A 1 748 ? 26.781 -0.833 8.484 1 90.5 748 PRO A N 1
ATOM 5790 C CA . PRO A 1 748 ? 25.766 -1.31 7.543 1 90.5 748 PRO A CA 1
ATOM 5791 C C . PRO A 1 748 ? 26.359 -2.152 6.418 1 90.5 748 PRO A C 1
ATOM 5793 O O . PRO A 1 748 ? 27.5 -1.939 6.016 1 90.5 748 PRO A O 1
ATOM 5796 N N . TYR A 1 749 ? 25.625 -3.145 5.996 1 92.75 749 TYR A N 1
ATOM 5797 C CA . TYR A 1 749 ? 25.969 -4.02 4.879 1 92.75 749 TYR A CA 1
ATOM 5798 C C . TYR A 1 749 ? 24.984 -3.834 3.725 1 92.75 749 TYR A C 1
ATOM 5800 O O . TYR A 1 749 ? 23.844 -3.43 3.934 1 92.75 749 TYR A O 1
ATOM 5808 N N . ASP A 1 750 ? 25.453 -4.148 2.5 1 87.38 750 ASP A N 1
ATOM 5809 C CA . ASP A 1 750 ? 24.578 -4.219 1.335 1 87.38 750 ASP A CA 1
ATOM 5810 C C . ASP A 1 750 ? 23.875 -5.57 1.256 1 87.38 750 ASP A C 1
ATOM 5812 O O . ASP A 1 750 ? 24.516 -6.586 0.948 1 87.38 750 ASP A O 1
ATOM 5816 N N . HIS A 1 751 ? 22.609 -5.57 1.482 1 90.81 751 HIS A N 1
ATOM 5817 C CA . HIS A 1 751 ? 21.812 -6.793 1.441 1 90.81 751 HIS A CA 1
ATOM 5818 C C . HIS A 1 751 ? 21.156 -6.98 0.076 1 90.81 751 HIS A C 1
ATOM 5820 O O . HIS A 1 751 ? 20.328 -6.164 -0.336 1 90.81 751 HIS A O 1
ATOM 5826 N N . SER A 1 752 ? 21.484 -8.039 -0.636 1 88.56 752 SER A N 1
ATOM 5827 C CA . SER A 1 752 ? 20.719 -8.445 -1.803 1 88.56 752 SER A CA 1
ATOM 5828 C C . SER A 1 752 ? 19.562 -9.367 -1.406 1 88.56 752 SER A C 1
ATOM 5830 O O . SER A 1 752 ? 19.734 -10.578 -1.299 1 88.56 752 SER A O 1
ATOM 5832 N N . ILE A 1 753 ? 18.375 -8.781 -1.261 1 89.56 753 ILE A N 1
ATOM 5833 C CA . ILE A 1 753 ? 17.25 -9.516 -0.691 1 89.56 753 ILE A CA 1
ATOM 5834 C C . ILE A 1 753 ? 15.961 -9.125 -1.407 1 89.56 753 ILE A C 1
ATOM 5836 O O . ILE A 1 753 ? 15.906 -8.102 -2.096 1 89.56 753 ILE A O 1
ATOM 5840 N N . PRO A 1 754 ? 14.914 -10.047 -1.345 1 90.25 754 PRO A N 1
ATOM 5841 C CA . PRO A 1 754 ? 13.594 -9.602 -1.799 1 90.25 754 PRO A CA 1
ATOM 5842 C C . PRO A 1 754 ? 13.031 -8.461 -0.946 1 90.25 754 PRO A C 1
ATOM 5844 O O . PRO A 1 754 ? 13.195 -8.461 0.276 1 90.25 754 PRO A O 1
ATOM 5847 N N . VAL A 1 755 ? 12.469 -7.48 -1.553 1 89.06 755 VAL A N 1
ATOM 5848 C CA . VAL A 1 755 ? 11.836 -6.363 -0.856 1 89.06 755 VAL A CA 1
ATOM 5849 C C . VAL A 1 755 ? 10.477 -6.059 -1.488 1 89.06 755 VAL A C 1
ATOM 5851 O O . VAL A 1 755 ? 10.188 -6.52 -2.596 1 89.06 755 VAL A O 1
ATOM 5854 N N . ASN A 1 756 ? 9.648 -5.336 -0.772 1 89.44 756 ASN A N 1
ATOM 5855 C CA . ASN A 1 756 ? 8.375 -4.898 -1.324 1 89.44 756 ASN A CA 1
ATOM 5856 C C . ASN A 1 756 ? 8.547 -3.695 -2.248 1 89.44 756 ASN A C 1
ATOM 5858 O O . ASN A 1 756 ? 9.414 -2.855 -2.025 1 89.44 756 ASN A O 1
ATOM 5862 N N . SER A 1 757 ? 7.793 -3.686 -3.307 1 85.25 757 SER A N 1
ATOM 5863 C CA . SER A 1 757 ? 7.746 -2.57 -4.246 1 85.25 757 SER A CA 1
ATOM 5864 C C . SER A 1 757 ? 6.332 -2.021 -4.387 1 85.25 757 SER A C 1
ATOM 5866 O O . SER A 1 757 ? 5.363 -2.783 -4.406 1 85.25 757 SER A O 1
ATOM 5868 N N . ASN A 1 758 ? 6.23 -0.703 -4.5 1 79.69 758 ASN A N 1
ATOM 5869 C CA . ASN A 1 758 ? 4.938 -0.064 -4.707 1 79.69 758 ASN A CA 1
ATOM 5870 C C . ASN A 1 758 ? 4.668 0.188 -6.188 1 79.69 758 ASN A C 1
ATOM 5872 O O . ASN A 1 758 ? 3.658 0.795 -6.547 1 79.69 758 ASN A O 1
ATOM 5876 N N . GLU A 1 759 ? 5.508 -0.198 -7.008 1 76.5 759 GLU A N 1
ATOM 5877 C CA . GLU A 1 759 ? 5.281 -0.016 -8.438 1 76.5 759 GLU A CA 1
ATOM 5878 C C . GLU A 1 759 ? 4.035 -0.771 -8.898 1 76.5 759 GLU A C 1
ATOM 5880 O O . GLU A 1 759 ? 3.254 -0.258 -9.703 1 76.5 759 GLU A O 1
ATOM 5885 N N . GLY A 1 760 ? 3.949 -2.01 -8.328 1 78.81 760 GLY A N 1
ATOM 5886 C CA . GLY A 1 760 ? 2.758 -2.793 -8.609 1 78.81 760 GLY A CA 1
ATOM 5887 C C . GLY A 1 760 ? 2.639 -3.193 -10.07 1 78.81 760 GLY A C 1
ATOM 5888 O O . GLY A 1 760 ? 3.568 -2.992 -10.852 1 78.81 760 GLY A O 1
ATOM 5889 N N . PHE A 1 761 ? 1.503 -3.932 -10.516 1 85.06 761 PHE A N 1
ATOM 5890 C CA . PHE A 1 761 ? 1.115 -4.305 -11.875 1 85.06 761 PHE A CA 1
ATOM 5891 C C . PHE A 1 761 ? -0.38 -4.586 -11.945 1 85.06 761 PHE A C 1
ATOM 5893 O O . PHE A 1 761 ? -1.052 -4.688 -10.922 1 85.06 761 PHE A O 1
ATOM 5900 N N . SER A 1 762 ? -0.868 -4.641 -13.148 1 89.94 762 SER A N 1
ATOM 5901 C CA . SER A 1 762 ? -2.299 -4.867 -13.312 1 89.94 762 SER A CA 1
ATOM 5902 C C . SER A 1 762 ? -2.57 -6.105 -14.164 1 89.94 762 SER A C 1
ATOM 5904 O O . SER A 1 762 ? -1.751 -6.473 -15.008 1 89.94 762 SER A O 1
ATOM 5906 N N . VAL A 1 763 ? -3.67 -6.766 -13.82 1 93.38 763 VAL A N 1
ATOM 5907 C CA . VAL A 1 763 ? -4.227 -7.855 -14.609 1 93.38 763 VAL A CA 1
ATOM 5908 C C . VAL A 1 763 ? -5.684 -7.555 -14.953 1 93.38 763 VAL A C 1
ATOM 5910 O O . VAL A 1 763 ? -6.48 -7.234 -14.07 1 93.38 763 VAL A O 1
ATOM 5913 N N . LYS A 1 764 ? -5.992 -7.602 -16.234 1 95.69 764 LYS A N 1
ATOM 5914 C CA . LYS A 1 764 ? -7.363 -7.34 -16.656 1 95.69 764 LYS A CA 1
ATOM 5915 C C . LYS A 1 764 ? -7.812 -8.344 -17.703 1 95.69 764 LYS A C 1
ATOM 5917 O O . LYS A 1 764 ? -6.984 -8.977 -18.375 1 95.69 764 LYS A O 1
ATOM 5922 N N . GLY A 1 765 ? -9.086 -8.539 -17.812 1 97.06 765 GLY A N 1
ATOM 5923 C CA . GLY A 1 765 ? -9.633 -9.469 -18.797 1 97.06 765 GLY A CA 1
ATOM 5924 C C . GLY A 1 765 ? -11.148 -9.516 -18.781 1 97.06 765 GLY A C 1
ATOM 5925 O O . GLY A 1 765 ? -11.797 -8.711 -18.125 1 97.06 765 GLY A O 1
ATOM 5926 N N . PHE A 1 766 ? -11.68 -10.359 -19.672 1 98.06 766 PHE A N 1
ATOM 5927 C CA . PHE A 1 766 ? -13.117 -10.617 -19.672 1 98.06 766 PHE A CA 1
ATOM 5928 C C . PHE A 1 766 ? -13.398 -12.102 -19.891 1 98.06 766 PHE A C 1
ATOM 5930 O O . PHE A 1 766 ? -12.555 -12.836 -20.406 1 98.06 766 PHE A O 1
ATOM 5937 N N . GLU A 1 767 ? -14.547 -12.539 -19.422 1 98.25 767 GLU A N 1
ATOM 5938 C CA . GLU A 1 767 ? -15.039 -13.914 -19.5 1 98.25 767 GLU A CA 1
ATOM 5939 C C . GLU A 1 767 ? -16.438 -13.961 -20.094 1 98.25 767 GLU A C 1
ATOM 5941 O O . GLU A 1 767 ? -17.297 -13.133 -19.781 1 98.25 767 GLU A O 1
ATOM 5946 N N . ILE A 1 768 ? -16.625 -14.883 -20.984 1 98.44 768 ILE A N 1
ATOM 5947 C CA . ILE A 1 768 ? -17.953 -15.125 -21.578 1 98.44 768 ILE A CA 1
ATOM 5948 C C . ILE A 1 768 ? -18.328 -16.594 -21.406 1 98.44 768 ILE A C 1
ATOM 5950 O O . ILE A 1 768 ? -17.516 -17.484 -21.672 1 98.44 768 ILE A O 1
ATOM 5954 N N . THR A 1 769 ? -19.516 -16.828 -20.922 1 97.94 769 THR A N 1
ATOM 5955 C CA . THR A 1 769 ? -20.031 -18.188 -20.766 1 97.94 769 THR A CA 1
ATOM 5956 C C . THR A 1 769 ? -21.359 -18.328 -21.5 1 97.94 769 THR A C 1
ATOM 5958 O O . THR A 1 769 ? -22.234 -17.469 -21.422 1 97.94 769 THR A O 1
ATOM 5961 N N . TYR A 1 770 ? -21.516 -19.391 -22.25 1 97.81 770 TYR A N 1
ATOM 5962 C CA . TYR A 1 770 ? -22.766 -19.734 -22.922 1 97.81 770 TYR A CA 1
ATOM 5963 C C . TYR A 1 770 ? -23.125 -21.188 -22.703 1 97.81 770 TYR A C 1
ATOM 5965 O O . TYR A 1 770 ? -22.344 -22.078 -23.047 1 97.81 770 TYR A O 1
ATOM 5973 N N . GLN A 1 771 ? -24.188 -21.438 -22.125 1 96.62 771 GLN A N 1
ATOM 5974 C CA . GLN A 1 771 ? -24.766 -22.766 -21.906 1 96.62 771 GLN A CA 1
ATOM 5975 C C . GLN A 1 771 ? -26.203 -22.844 -22.375 1 96.62 771 GLN A C 1
ATOM 5977 O O . GLN A 1 771 ? -27.016 -21.953 -22.078 1 96.62 771 GLN A O 1
ATOM 5982 N N . GLN A 1 772 ? -26.516 -24 -23.156 1 95.88 772 GLN A N 1
ATOM 5983 C CA . GLN A 1 772 ? -27.859 -24.078 -23.719 1 95.88 772 GLN A CA 1
ATOM 5984 C C . GLN A 1 772 ? -28.266 -25.516 -24.016 1 95.88 772 GLN A C 1
ATOM 5986 O O . GLN A 1 772 ? -27.734 -26.141 -24.938 1 95.88 772 GLN A O 1
ATOM 5991 N N . PRO A 1 773 ? -29.203 -26.062 -23.188 1 95.06 773 PRO A N 1
ATOM 5992 C CA . PRO A 1 773 ? -29.844 -27.297 -23.656 1 95.06 773 PRO A CA 1
ATOM 5993 C C . PRO A 1 773 ? -30.75 -27.047 -24.859 1 95.06 773 PRO A C 1
ATOM 5995 O O . PRO A 1 773 ? -31.453 -26.031 -24.906 1 95.06 773 PRO A O 1
ATOM 5998 N N . PHE A 1 774 ? -30.75 -28.016 -25.75 1 95.69 774 PHE A N 1
ATOM 5999 C CA . PHE A 1 774 ? -31.516 -27.812 -26.969 1 95.69 774 PHE A CA 1
ATOM 6000 C C . PHE A 1 774 ? -32.938 -28.391 -26.812 1 95.69 774 PHE A C 1
ATOM 6002 O O . PHE A 1 774 ? -33.438 -29.062 -27.719 1 95.69 774 PHE A O 1
ATOM 6009 N N . THR A 1 775 ? -33.469 -28.172 -25.75 1 92.38 775 THR A N 1
ATOM 6010 C CA . THR A 1 775 ? -34.812 -28.719 -25.469 1 92.38 775 THR A CA 1
ATOM 6011 C C . THR A 1 775 ? -35.844 -28.188 -26.469 1 92.38 775 THR A C 1
ATOM 6013 O O . THR A 1 775 ? -36.906 -28.75 -26.625 1 92.38 775 THR A O 1
ATOM 6016 N N . PHE A 1 776 ? -35.562 -27.078 -27.141 1 91.56 776 PHE A N 1
ATOM 6017 C CA . PHE A 1 776 ? -36.469 -26.469 -28.094 1 91.56 776 PHE A CA 1
ATOM 6018 C C . PHE A 1 776 ? -36.438 -27.203 -29.422 1 91.56 776 PHE A C 1
ATOM 6020 O O . PHE A 1 776 ? -37.312 -26.984 -30.281 1 91.56 776 PHE A O 1
ATOM 6027 N N . LEU A 1 777 ? -35.562 -28.109 -29.578 1 94.5 777 LEU A N 1
ATOM 6028 C CA . LEU A 1 777 ? -35.5 -28.891 -30.797 1 94.5 777 LEU A CA 1
ATOM 6029 C C . LEU A 1 777 ? -36.344 -30.156 -30.688 1 94.5 777 LEU A C 1
ATOM 6031 O O . LEU A 1 777 ? -36.562 -30.672 -29.578 1 94.5 777 LEU A O 1
ATOM 6035 N N . PRO A 1 778 ? -36.812 -30.703 -31.828 1 92.44 778 PRO A N 1
ATOM 6036 C CA . PRO A 1 778 ? -37.688 -31.875 -31.766 1 92.44 778 PRO A CA 1
ATOM 6037 C C . PRO A 1 778 ? -36.906 -33.188 -31.672 1 92.44 778 PRO A C 1
ATOM 6039 O O . PRO A 1 778 ? -35.75 -33.25 -32.062 1 92.44 778 PRO A O 1
ATOM 6042 N N . GLY A 1 779 ? -37.531 -34.219 -31.078 1 92.94 779 GLY A N 1
ATOM 6043 C CA . GLY A 1 779 ? -37.031 -35.562 -31.078 1 92.94 779 GLY A CA 1
ATOM 6044 C C . GLY A 1 779 ? -35.781 -35.75 -30.234 1 92.94 779 GLY A C 1
ATOM 6045 O O . GLY A 1 779 ? -35.656 -35.125 -29.188 1 92.94 779 GLY A O 1
ATOM 6046 N N . PRO A 1 780 ? -34.938 -36.594 -30.75 1 93.19 780 PRO A N 1
ATOM 6047 C CA . PRO A 1 780 ? -33.719 -36.906 -29.984 1 93.19 780 PRO A CA 1
ATOM 6048 C C . PRO A 1 780 ? -32.781 -35.688 -29.859 1 93.19 780 PRO A C 1
ATOM 6050 O O . PRO A 1 780 ? -31.922 -35.656 -28.969 1 93.19 780 PRO A O 1
ATOM 6053 N N . LEU A 1 781 ? -32.938 -34.75 -30.688 1 95.38 781 LEU A N 1
ATOM 6054 C CA . LEU A 1 781 ? -32.062 -33.594 -30.656 1 95.38 781 LEU A CA 1
ATOM 6055 C C . LEU A 1 781 ? -32.375 -32.719 -29.438 1 95.38 781 LEU A C 1
ATOM 6057 O O . LEU A 1 781 ? -31.547 -31.891 -29.047 1 95.38 781 LEU A O 1
ATOM 6061 N N . SER A 1 782 ? -33.531 -32.938 -28.812 1 94.44 782 SER A N 1
ATOM 6062 C CA . SER A 1 782 ? -33.906 -32.188 -27.609 1 94.44 782 SER A CA 1
ATOM 6063 C C . SER A 1 782 ? -33.031 -32.594 -26.422 1 94.44 782 SER A C 1
ATOM 6065 O O . SER A 1 782 ? -33 -31.891 -25.406 1 94.44 782 SER A O 1
ATOM 6067 N N . ASN A 1 783 ? -32.375 -33.719 -26.641 1 95 783 ASN A N 1
ATOM 6068 C CA . ASN A 1 783 ? -31.562 -34.25 -25.547 1 95 783 ASN A CA 1
ATOM 6069 C C . ASN A 1 783 ? -30.109 -33.781 -25.688 1 95 783 ASN A C 1
ATOM 6071 O O . ASN A 1 783 ? -29.25 -34.188 -24.906 1 95 783 ASN A O 1
ATOM 6075 N N . MET A 1 784 ? -29.859 -32.875 -26.609 1 96.56 784 MET A N 1
ATOM 6076 C CA . MET A 1 784 ? -28.516 -32.344 -26.812 1 96.56 784 MET A CA 1
ATOM 6077 C C . MET A 1 784 ? -28.375 -30.984 -26.125 1 96.56 784 MET A C 1
ATOM 6079 O O . MET A 1 784 ? -29.359 -30.375 -25.719 1 96.56 784 MET A O 1
ATOM 6083 N N . GLY A 1 785 ? -27.125 -30.594 -25.938 1 96.25 785 GLY A N 1
ATOM 6084 C CA . GLY A 1 785 ? -26.828 -29.281 -25.391 1 96.25 785 GLY A CA 1
ATOM 6085 C C . GLY A 1 785 ? -25.359 -28.891 -25.516 1 96.25 785 GLY A C 1
ATOM 6086 O O . GLY A 1 785 ? -24.547 -29.719 -25.938 1 96.25 785 GLY A O 1
ATOM 6087 N N . ILE A 1 786 ? -25.125 -27.625 -25.219 1 96.38 786 ILE A N 1
ATOM 6088 C CA . ILE A 1 786 ? -23.75 -27.125 -25.266 1 96.38 786 ILE A CA 1
ATOM 6089 C C . ILE A 1 786 ? -23.422 -26.422 -23.953 1 96.38 786 ILE A C 1
ATOM 6091 O O . ILE A 1 786 ? -24.297 -25.859 -23.297 1 96.38 786 ILE A O 1
ATOM 6095 N N . ALA A 1 787 ? -22.219 -26.5 -23.5 1 95.69 787 ALA A N 1
ATOM 6096 C CA . ALA A 1 787 ? -21.594 -25.719 -22.453 1 95.69 787 ALA A CA 1
ATOM 6097 C C . ALA A 1 787 ? -20.25 -25.156 -22.906 1 95.69 787 ALA A C 1
ATOM 6099 O O . ALA A 1 787 ? -19.344 -25.922 -23.25 1 95.69 787 ALA A O 1
ATOM 6100 N N . SER A 1 788 ? -20.156 -23.859 -22.922 1 97.19 788 SER A N 1
ATOM 6101 C CA . SER A 1 788 ? -18.938 -23.266 -23.453 1 97.19 788 SER A CA 1
ATOM 6102 C C . SER A 1 788 ? -18.562 -21.984 -22.703 1 97.19 788 SER A C 1
ATOM 6104 O O . SER A 1 788 ? -19.422 -21.359 -22.094 1 97.19 788 SER A O 1
ATOM 6106 N N . ASN A 1 789 ? -17.281 -21.734 -22.703 1 97.62 789 ASN A N 1
ATOM 6107 C CA . ASN A 1 789 ? -16.828 -20.438 -22.188 1 97.62 789 ASN A CA 1
ATOM 6108 C C . ASN A 1 789 ? -15.523 -20 -22.859 1 97.62 789 ASN A C 1
ATOM 6110 O O . ASN A 1 789 ? -14.828 -20.812 -23.484 1 97.62 789 ASN A O 1
ATOM 6114 N N . TYR A 1 790 ? -15.281 -18.734 -22.766 1 97.94 790 TYR A N 1
ATOM 6115 C CA . TYR A 1 790 ? -14.117 -18.047 -23.328 1 97.94 790 TYR A CA 1
ATOM 6116 C C . TYR A 1 790 ? -13.578 -17 -22.359 1 97.94 790 TYR A C 1
ATOM 6118 O O . TYR A 1 790 ? -14.344 -16.297 -21.703 1 97.94 790 TYR A O 1
ATOM 6126 N N . THR A 1 791 ? -12.258 -16.984 -22.234 1 97.62 791 THR A N 1
ATOM 6127 C CA . THR A 1 791 ? -11.609 -16.016 -21.359 1 97.62 791 THR A CA 1
ATOM 6128 C C . THR A 1 791 ? -10.461 -15.32 -22.078 1 97.62 791 THR A C 1
ATOM 6130 O O . THR A 1 791 ? -9.641 -15.977 -22.734 1 97.62 791 THR A O 1
ATOM 6133 N N . HIS A 1 792 ? -10.383 -14.055 -21.984 1 97.81 792 HIS A N 1
ATOM 6134 C CA . HIS A 1 792 ? -9.242 -13.25 -22.406 1 97.81 792 HIS A CA 1
ATOM 6135 C C . HIS A 1 792 ? -8.633 -12.508 -21.219 1 97.81 792 HIS A C 1
ATOM 6137 O O . HIS A 1 792 ? -9.344 -11.859 -20.453 1 97.81 792 HIS A O 1
ATOM 6143 N N . VAL A 1 793 ? -7.305 -12.617 -21.094 1 96.12 793 VAL A N 1
ATOM 6144 C CA . VAL A 1 793 ? -6.625 -11.969 -19.984 1 96.12 793 VAL A CA 1
ATOM 6145 C C . VAL A 1 793 ? -5.391 -11.227 -20.484 1 96.12 793 VAL A C 1
ATOM 6147 O O . VAL A 1 793 ? -4.707 -11.703 -21.391 1 96.12 793 VAL A O 1
ATOM 6150 N N . GLU A 1 794 ? -5.148 -10.109 -19.938 1 94.06 794 GLU A N 1
ATOM 6151 C CA . GLU A 1 794 ? -3.949 -9.305 -20.156 1 94.06 794 GLU A CA 1
ATOM 6152 C C . GLU A 1 794 ? -3.25 -8.969 -18.844 1 94.06 794 GLU A C 1
ATOM 6154 O O . GLU A 1 794 ? -3.898 -8.562 -17.875 1 94.06 794 GLU A O 1
ATOM 6159 N N . ALA A 1 795 ? -1.968 -9.234 -18.828 1 87.75 795 ALA A N 1
ATOM 6160 C CA . ALA A 1 795 ? -1.178 -8.914 -17.641 1 87.75 795 ALA A CA 1
ATOM 6161 C C . ALA A 1 795 ? 0.194 -8.367 -18.031 1 87.75 795 ALA A C 1
ATOM 6163 O O . ALA A 1 795 ? 0.712 -8.68 -19.109 1 87.75 795 ALA A O 1
ATOM 6164 N N . GLN A 1 796 ? 0.761 -7.465 -17.141 1 76.56 796 GLN A N 1
ATOM 6165 C CA . GLN A 1 796 ? 2.121 -6.984 -17.359 1 76.56 796 GLN A CA 1
ATOM 6166 C C . GLN A 1 796 ? 3.133 -8.117 -17.25 1 76.56 796 GLN A C 1
ATOM 6168 O O . GLN A 1 796 ? 4.012 -8.266 -18.094 1 76.56 796 GLN A O 1
ATOM 6173 N N . ASP A 1 797 ? 3.059 -8.859 -16.109 1 70.25 797 ASP A N 1
ATOM 6174 C CA . ASP A 1 797 ? 3.781 -10.125 -16.031 1 70.25 797 ASP A CA 1
ATOM 6175 C C . ASP A 1 797 ? 2.941 -11.266 -16.609 1 70.25 797 ASP A C 1
ATOM 6177 O O . ASP A 1 797 ? 1.939 -11.664 -16 1 70.25 797 ASP A O 1
ATOM 6181 N N . SER A 1 798 ? 3.404 -11.758 -17.703 1 71.94 798 SER A N 1
ATOM 6182 C CA . SER A 1 798 ? 2.594 -12.742 -18.422 1 71.94 798 SER A CA 1
ATOM 6183 C C . SER A 1 798 ? 3.098 -14.156 -18.188 1 71.94 798 SER A C 1
ATOM 6185 O O . SER A 1 798 ? 2.748 -15.078 -18.922 1 71.94 798 SER A O 1
ATOM 6187 N N . THR A 1 799 ? 3.926 -14.297 -17.203 1 76.31 799 THR A N 1
ATOM 6188 C CA . THR A 1 799 ? 4.445 -15.641 -16.984 1 76.31 799 THR A CA 1
ATOM 6189 C C . THR A 1 799 ? 3.314 -16.609 -16.641 1 76.31 799 THR A C 1
ATOM 6191 O O . THR A 1 799 ? 2.531 -16.344 -15.719 1 76.31 799 THR A O 1
ATOM 6194 N N . GLY A 1 800 ? 3.211 -17.672 -17.328 1 76.5 800 GLY A N 1
ATOM 6195 C CA . GLY A 1 800 ? 2.211 -18.703 -17.125 1 76.5 800 GLY A CA 1
ATOM 6196 C C . GLY A 1 800 ? 0.851 -18.344 -17.688 1 76.5 800 GLY A C 1
ATOM 6197 O O . GLY A 1 800 ? -0.075 -19.156 -17.656 1 76.5 800 GLY A O 1
ATOM 6198 N N . LEU A 1 801 ? 0.769 -17.203 -18.234 1 84.81 801 LEU A N 1
ATOM 6199 C CA . LEU A 1 801 ? -0.521 -16.672 -18.672 1 84.81 801 LEU A CA 1
ATOM 6200 C C . LEU A 1 801 ? -0.718 -16.922 -20.172 1 84.81 801 LEU A C 1
ATOM 6202 O O . LEU A 1 801 ? 0.16 -16.594 -20.969 1 84.81 801 LEU A O 1
ATOM 6206 N N . SER A 1 802 ? -1.83 -17.531 -20.406 1 91.75 802 SER A N 1
ATOM 6207 C CA . SER A 1 802 ? -2.316 -17.547 -21.781 1 91.75 802 SER A CA 1
ATOM 6208 C C . SER A 1 802 ? -3.318 -16.422 -22.031 1 91.75 802 SER A C 1
ATOM 6210 O O . SER A 1 802 ? -4.332 -16.328 -21.328 1 91.75 802 SER A O 1
ATOM 6212 N N . PRO A 1 803 ? -3.082 -15.641 -23.016 1 93.5 803 PRO A N 1
ATOM 6213 C CA . PRO A 1 803 ? -4.02 -14.539 -23.266 1 93.5 803 PRO A CA 1
ATOM 6214 C C . PRO A 1 803 ? -5.441 -15.023 -23.531 1 93.5 803 PRO A C 1
ATOM 6216 O O . PRO A 1 803 ? -6.406 -14.383 -23.109 1 93.5 803 PRO A O 1
ATOM 6219 N N . ASN A 1 804 ? -5.523 -16.188 -24.281 1 95.56 804 ASN A N 1
ATOM 6220 C CA . ASN A 1 804 ? -6.84 -16.734 -24.578 1 95.56 804 ASN A CA 1
ATOM 6221 C C . ASN A 1 804 ? -6.957 -18.188 -24.141 1 95.56 804 ASN A C 1
ATOM 6223 O O . ASN A 1 804 ? -6.012 -18.953 -24.297 1 95.56 804 ASN A O 1
ATOM 6227 N N . SER A 1 805 ? -8.094 -18.484 -23.641 1 95.5 805 SER A N 1
ATOM 6228 C CA . SER A 1 805 ? -8.453 -19.859 -23.297 1 95.5 805 SER A CA 1
ATOM 6229 C C . SER A 1 805 ? -9.898 -20.156 -23.656 1 95.5 805 SER A C 1
ATOM 6231 O O . SER A 1 805 ? -10.766 -19.297 -23.531 1 95.5 805 SER A O 1
ATOM 6233 N N . TYR A 1 806 ? -10.172 -21.422 -24.062 1 95.62 806 TYR A N 1
ATOM 6234 C CA . TYR A 1 806 ? -11.469 -21.844 -24.578 1 95.62 806 TYR A CA 1
ATOM 6235 C C . TYR A 1 806 ? -11.875 -23.188 -23.984 1 95.62 806 TYR A C 1
ATOM 6237 O O . TYR A 1 806 ? -11.039 -24.078 -23.844 1 95.62 806 TYR A O 1
ATOM 6245 N N . ASN A 1 807 ? -13.141 -23.266 -23.672 1 96.5 807 ASN A N 1
ATOM 6246 C CA . ASN A 1 807 ? -13.773 -24.531 -23.344 1 96.5 807 ASN A CA 1
ATOM 6247 C C . ASN A 1 807 ? -15.07 -24.734 -24.125 1 96.5 807 ASN A C 1
ATOM 6249 O O . ASN A 1 807 ? -15.867 -23.797 -24.266 1 96.5 807 ASN A O 1
ATOM 6253 N N . PHE A 1 808 ? -15.234 -25.906 -24.672 1 97.12 808 PHE A N 1
ATOM 6254 C CA . PHE A 1 808 ? -16.453 -26.25 -25.422 1 97.12 808 PHE A CA 1
ATOM 6255 C C . PHE A 1 808 ? -16.844 -27.703 -25.156 1 97.12 808 PHE A C 1
ATOM 6257 O O . PHE A 1 808 ? -16.016 -28.609 -25.297 1 97.12 808 PHE A O 1
ATOM 6264 N N . THR A 1 809 ? -18.047 -27.906 -24.781 1 96.31 809 THR A N 1
ATOM 6265 C CA . THR A 1 809 ? -18.578 -29.25 -24.594 1 96.31 809 THR A CA 1
ATOM 6266 C C . THR A 1 809 ? -19.922 -29.391 -25.312 1 96.31 809 THR A C 1
ATOM 6268 O O . THR A 1 809 ? -20.828 -28.578 -25.109 1 96.31 809 THR A O 1
ATOM 6271 N N . LEU A 1 810 ? -20.047 -30.359 -26.156 1 97.5 810 LEU A N 1
ATOM 6272 C CA . LEU A 1 810 ? -21.297 -30.812 -26.75 1 97.5 810 LEU A CA 1
ATOM 6273 C C . LEU A 1 810 ? -21.75 -32.125 -26.141 1 97.5 810 LEU A C 1
ATOM 6275 O O . LEU A 1 810 ? -20.969 -33.094 -26.078 1 97.5 810 LEU A O 1
ATOM 6279 N N . TYR A 1 811 ? -23.031 -32.156 -25.656 1 95.81 811 TYR A N 1
ATOM 6280 C CA . TYR A 1 811 ? -23.438 -33.406 -25 1 95.81 811 TYR A CA 1
ATOM 6281 C C . TYR A 1 811 ? -24.797 -33.844 -25.5 1 95.81 811 TYR A C 1
ATOM 6283 O O . TYR A 1 811 ? -25.547 -33.062 -26.094 1 95.81 811 TYR A O 1
ATOM 6291 N N . TYR A 1 812 ? -25.031 -35.125 -25.344 1 96.81 812 TYR A N 1
ATOM 6292 C CA . TYR A 1 812 ? -26.312 -35.812 -25.5 1 96.81 812 TYR A CA 1
ATOM 6293 C C . TYR A 1 812 ? -26.625 -36.625 -24.266 1 96.81 812 TYR A C 1
ATOM 6295 O O . TYR A 1 812 ? -25.781 -37.406 -23.812 1 96.81 812 TYR A O 1
ATOM 6303 N N . GLU A 1 813 ? -27.75 -36.438 -23.719 1 93.81 813 GLU A N 1
ATOM 6304 C CA . GLU A 1 813 ? -28.094 -37.188 -22.531 1 93.81 813 GLU A CA 1
ATOM 6305 C C . GLU A 1 813 ? -29.578 -37.562 -22.516 1 93.81 813 GLU A C 1
ATOM 6307 O O . GLU A 1 813 ? -30.453 -36.719 -22.609 1 93.81 813 GLU A O 1
ATOM 6312 N N . ASP A 1 814 ? -29.797 -38.75 -22.422 1 91.56 814 ASP A N 1
ATOM 6313 C CA . ASP A 1 814 ? -31.141 -39.281 -22.219 1 91.56 814 ASP A CA 1
ATOM 6314 C C . ASP A 1 814 ? -31.188 -40.188 -21 1 91.56 814 ASP A C 1
ATOM 6316 O O . ASP A 1 814 ? -30.234 -40.25 -20.219 1 91.56 814 ASP A O 1
ATOM 6320 N N . ALA A 1 815 ? -32.312 -40.906 -20.766 1 87.44 815 ALA A N 1
ATOM 6321 C CA . ALA A 1 815 ? -32.469 -41.719 -19.562 1 87.44 815 ALA A CA 1
ATOM 6322 C C . ALA A 1 815 ? -31.609 -42.969 -19.609 1 87.44 815 ALA A C 1
ATOM 6324 O O . ALA A 1 815 ? -31.125 -43.438 -18.562 1 87.44 815 ALA A O 1
ATOM 6325 N N . ASP A 1 816 ? -31.328 -43.469 -20.734 1 91.75 816 ASP A N 1
ATOM 6326 C CA . ASP A 1 816 ? -30.672 -44.781 -20.859 1 91.75 816 ASP A CA 1
ATOM 6327 C C . ASP A 1 816 ? -29.203 -44.625 -21.234 1 91.75 816 ASP A C 1
ATOM 6329 O O . ASP A 1 816 ? -28.375 -45.438 -20.859 1 91.75 816 ASP A O 1
ATOM 6333 N N . PHE A 1 817 ? -28.922 -43.625 -22.016 1 94.12 817 PHE A N 1
ATOM 6334 C CA . PHE A 1 817 ? -27.531 -43.469 -22.438 1 94.12 817 PHE A CA 1
ATOM 6335 C C . PHE A 1 817 ? -27.219 -42 -22.734 1 94.12 817 PHE A C 1
ATOM 6337 O O . PHE A 1 817 ? -28.125 -41.188 -22.859 1 94.12 817 PHE A O 1
ATOM 6344 N N . GLY A 1 818 ? -25.984 -41.75 -22.797 1 93.88 818 GLY A N 1
ATOM 6345 C CA . GLY A 1 818 ? -25.5 -40.438 -23.125 1 93.88 818 GLY A CA 1
ATOM 6346 C C . GLY A 1 818 ? -24.016 -40.375 -23.453 1 93.88 818 GLY A C 1
ATOM 6347 O O . GLY A 1 818 ? -23.312 -41.375 -23.312 1 93.88 818 GLY A O 1
ATOM 6348 N N . GLY A 1 819 ? -23.594 -39.188 -23.969 1 94.5 819 GLY A N 1
ATOM 6349 C CA . GLY A 1 819 ? -22.203 -38.938 -24.312 1 94.5 819 GLY A CA 1
ATOM 6350 C C . GLY A 1 819 ? -21.875 -37.469 -24.469 1 94.5 819 GLY A C 1
ATOM 6351 O O . GLY A 1 819 ? -22.781 -36.656 -24.578 1 94.5 819 GLY A O 1
ATOM 6352 N N . ARG A 1 820 ? -20.641 -37.219 -24.375 1 94.88 820 ARG A N 1
ATOM 6353 C CA . ARG A 1 820 ? -20.234 -35.844 -24.578 1 94.88 820 ARG A CA 1
ATOM 6354 C C . ARG A 1 820 ? -18.844 -35.75 -25.156 1 94.88 820 ARG A C 1
ATOM 6356 O O . ARG A 1 820 ? -17.984 -36.594 -24.891 1 94.88 820 ARG A O 1
ATOM 6363 N N . PHE A 1 821 ? -18.594 -34.719 -25.953 1 96 821 PHE A N 1
ATOM 6364 C CA . PHE A 1 821 ? -17.312 -34.281 -26.469 1 96 821 PHE A CA 1
ATOM 6365 C C . PHE A 1 821 ? -16.875 -32.969 -25.844 1 96 821 PHE A C 1
ATOM 6367 O O . PHE A 1 821 ? -17.656 -32.031 -25.797 1 96 821 PHE A O 1
ATOM 6374 N N . SER A 1 822 ? -15.688 -33.031 -25.312 1 94.69 822 SER A N 1
ATOM 6375 C CA . SER A 1 822 ? -15.18 -31.812 -24.672 1 94.69 822 SER A CA 1
ATOM 6376 C C . SER A 1 822 ? -13.852 -31.375 -25.281 1 94.69 822 SER A C 1
ATOM 6378 O O . SER A 1 822 ? -12.953 -32.188 -25.484 1 94.69 822 SER A O 1
ATOM 6380 N N . VAL A 1 823 ? -13.719 -30.109 -25.547 1 95.94 823 VAL A N 1
ATOM 6381 C CA . VAL A 1 823 ? -12.508 -29.5 -26.094 1 95.94 823 VAL A CA 1
ATOM 6382 C C . VAL A 1 823 ? -12 -28.406 -25.156 1 95.94 823 VAL A C 1
ATOM 6384 O O . VAL A 1 823 ? -12.773 -27.547 -24.719 1 95.94 823 VAL A O 1
ATOM 6387 N N . ASN A 1 824 ? -10.781 -28.484 -24.781 1 94.38 824 ASN A N 1
ATOM 6388 C CA . ASN A 1 824 ? -10.086 -27.438 -24.031 1 94.38 824 ASN A CA 1
ATOM 6389 C C . ASN A 1 824 ? -8.883 -26.906 -24.797 1 94.38 824 ASN A C 1
ATOM 6391 O O . ASN A 1 824 ? -8.031 -27.672 -25.25 1 94.38 824 ASN A O 1
ATOM 6395 N N . LYS A 1 825 ? -8.828 -25.578 -24.891 1 95 825 LYS A N 1
ATOM 6396 C CA . LYS A 1 825 ? -7.734 -24.969 -25.625 1 95 825 LYS A CA 1
ATOM 6397 C C . LYS A 1 825 ? -7.242 -23.703 -24.922 1 95 825 LYS A C 1
ATOM 6399 O O . LYS A 1 825 ? -8.031 -22.969 -24.328 1 95 825 LYS A O 1
ATOM 6404 N N . ARG A 1 826 ? -5.922 -23.484 -24.984 1 94.31 826 ARG A N 1
ATOM 6405 C CA . ARG A 1 826 ? -5.336 -22.219 -24.547 1 94.31 826 ARG A CA 1
ATOM 6406 C C . ARG A 1 826 ? -4.207 -21.781 -25.469 1 94.31 826 ARG A C 1
ATOM 6408 O O . ARG A 1 826 ? -3.641 -22.609 -26.203 1 94.31 826 ARG A O 1
ATOM 6415 N N . ASP A 1 827 ? -3.918 -20.531 -25.469 1 94.31 827 ASP A N 1
ATOM 6416 C CA . ASP A 1 827 ? -2.801 -20 -26.234 1 94.31 827 ASP A CA 1
ATOM 6417 C C . ASP A 1 827 ? -1.464 -20.375 -25.609 1 94.31 827 ASP A C 1
ATOM 6419 O O . ASP A 1 827 ? -1.422 -20.828 -24.453 1 94.31 827 ASP A O 1
ATOM 6423 N N . ASP A 1 828 ? -0.398 -20.156 -26.406 1 93.06 828 ASP A N 1
ATOM 6424 C CA . ASP A 1 828 ? 0.949 -20.297 -25.859 1 93.06 828 ASP A CA 1
ATOM 6425 C C . ASP A 1 828 ? 1.146 -19.406 -24.641 1 93.06 828 ASP A C 1
ATOM 6427 O O . ASP A 1 828 ? 0.482 -18.375 -24.516 1 93.06 828 ASP A O 1
ATOM 6431 N N . TYR A 1 829 ? 1.979 -19.859 -23.766 1 89.56 829 TYR A N 1
ATOM 6432 C CA . TYR A 1 829 ? 2.195 -19.016 -22.594 1 89.56 829 TYR A CA 1
ATOM 6433 C C . TYR A 1 829 ? 3.676 -18.938 -22.234 1 89.56 829 TYR A C 1
ATOM 6435 O O . TYR A 1 829 ? 4.445 -19.844 -22.578 1 89.56 829 TYR A O 1
ATOM 6443 N N . LEU A 1 830 ? 4.008 -17.844 -21.609 1 88.56 830 LEU A N 1
ATOM 6444 C CA . LEU A 1 830 ? 5.387 -17.516 -21.234 1 88.56 830 LEU A CA 1
ATOM 6445 C C . LEU A 1 830 ? 5.828 -18.344 -20.031 1 88.56 830 LEU A C 1
ATOM 6447 O O . LEU A 1 830 ? 5.098 -18.453 -19.047 1 88.56 830 LEU A O 1
ATOM 6451 N N . LEU A 1 831 ? 6.992 -18.984 -20.172 1 85.31 831 LEU A N 1
ATOM 6452 C CA . LEU A 1 831 ? 7.559 -19.719 -19.047 1 85.31 831 LEU A CA 1
ATOM 6453 C C . LEU A 1 831 ? 8.578 -18.844 -18.312 1 85.31 831 LEU A C 1
ATOM 6455 O O . LEU A 1 831 ? 8.586 -18.812 -17.078 1 85.31 831 LEU A O 1
ATOM 6459 N N . SER A 1 832 ? 9.375 -18.172 -19.125 1 83.44 832 SER A N 1
ATOM 6460 C CA . SER A 1 832 ? 10.398 -17.312 -18.516 1 83.44 832 SER A CA 1
ATOM 6461 C C . SER A 1 832 ? 10.828 -16.219 -19.484 1 83.44 832 SER A C 1
ATOM 6463 O O . SER A 1 832 ? 10.812 -16.391 -20.703 1 83.44 832 SER A O 1
ATOM 6465 N N . GLU A 1 833 ? 11.164 -15.102 -19.031 1 83.44 833 GLU A N 1
ATOM 6466 C CA . GLU A 1 833 ? 11.742 -13.961 -19.734 1 83.44 833 GLU A CA 1
ATOM 6467 C C . GLU A 1 833 ? 12.727 -13.211 -18.844 1 83.44 833 GLU A C 1
ATOM 6469 O O . GLU A 1 833 ? 12.336 -12.641 -17.812 1 83.44 833 GLU A O 1
ATOM 6474 N N . PRO A 1 834 ? 14.148 -13.117 -19.125 1 82.5 834 PRO A N 1
ATOM 6475 C CA . PRO A 1 834 ? 14.703 -13.797 -20.312 1 82.5 834 PRO A CA 1
ATOM 6476 C C . PRO A 1 834 ? 14.68 -15.312 -20.188 1 82.5 834 PRO A C 1
ATOM 6478 O O . PRO A 1 834 ? 14.516 -15.844 -19.078 1 82.5 834 PRO A O 1
ATOM 6481 N N . GLY A 1 835 ? 14.656 -15.883 -21.266 1 86.56 835 GLY A N 1
ATOM 6482 C CA . GLY A 1 835 ? 14.82 -17.328 -21.266 1 86.56 835 GLY A CA 1
ATOM 6483 C C . GLY A 1 835 ? 16.25 -17.766 -21 1 86.56 835 GLY A C 1
ATOM 6484 O O . GLY A 1 835 ? 17.156 -16.938 -20.922 1 86.56 835 GLY A O 1
ATOM 6485 N N . GLY A 1 836 ? 16.438 -19.062 -20.828 1 86.44 836 GLY A N 1
ATOM 6486 C CA . GLY A 1 836 ? 17.766 -19.609 -20.562 1 86.44 836 GLY A CA 1
ATOM 6487 C C . GLY A 1 836 ? 18.656 -19.594 -21.797 1 86.44 836 GLY A C 1
ATOM 6488 O O . GLY A 1 836 ? 18.172 -19.594 -22.922 1 86.44 836 GLY A O 1
ATOM 6489 N N . ASN A 1 837 ? 19.953 -19.453 -21.5 1 92.5 837 ASN A N 1
ATOM 6490 C CA . ASN A 1 837 ? 20.984 -19.625 -22.516 1 92.5 837 ASN A CA 1
ATOM 6491 C C . ASN A 1 837 ? 20.875 -18.594 -23.625 1 92.5 837 ASN A C 1
ATOM 6493 O O . ASN A 1 837 ? 21.047 -18.922 -24.812 1 92.5 837 ASN A O 1
ATOM 6497 N N . GLY A 1 838 ? 20.422 -17.438 -23.281 1 89.06 838 GLY A N 1
ATOM 6498 C CA . GLY A 1 838 ? 20.453 -16.312 -24.219 1 89.06 838 GLY A CA 1
ATOM 6499 C C . GLY A 1 838 ? 19.109 -16.062 -24.891 1 89.06 838 GLY A C 1
ATOM 6500 O O . GLY A 1 838 ? 18.953 -15.055 -25.578 1 89.06 838 GLY A O 1
ATOM 6501 N N . HIS A 1 839 ? 18.156 -16.891 -24.672 1 94.12 839 HIS A N 1
ATOM 6502 C CA . HIS A 1 839 ? 16.844 -16.688 -25.281 1 94.12 839 HIS A CA 1
ATOM 6503 C C . HIS A 1 839 ? 16.156 -15.453 -24.719 1 94.12 839 HIS A C 1
ATOM 6505 O O . HIS A 1 839 ? 16.234 -15.188 -23.516 1 94.12 839 HIS A O 1
ATOM 6511 N N . ALA A 1 840 ? 15.43 -14.828 -25.641 1 91.88 840 ALA A N 1
ATOM 6512 C CA . ALA A 1 840 ? 14.586 -13.742 -25.156 1 91.88 840 ALA A CA 1
ATOM 6513 C C . ALA A 1 840 ? 13.445 -14.273 -24.297 1 91.88 840 ALA A C 1
ATOM 6515 O O . ALA A 1 840 ? 13.117 -13.688 -23.266 1 91.88 840 ALA A O 1
ATOM 6516 N N . GLN A 1 841 ? 12.867 -15.289 -24.766 1 92.69 841 GLN A N 1
ATOM 6517 C CA . GLN A 1 841 ? 11.766 -15.914 -24.047 1 92.69 841 GLN A CA 1
ATOM 6518 C C . GLN A 1 841 ? 11.797 -17.438 -24.203 1 92.69 841 GLN A C 1
ATOM 6520 O O . GLN A 1 841 ? 12.32 -17.953 -25.188 1 92.69 841 GLN A O 1
ATOM 6525 N N . GLU A 1 842 ? 11.336 -18.094 -23.172 1 93.19 842 GLU A N 1
ATOM 6526 C CA . GLU A 1 842 ? 10.93 -19.484 -23.266 1 93.19 842 GLU A CA 1
ATOM 6527 C C . GLU A 1 842 ? 9.422 -19.641 -23.125 1 93.19 842 GLU A C 1
ATOM 6529 O O . GLU A 1 842 ? 8.812 -19.094 -22.203 1 93.19 842 GLU A O 1
ATOM 6534 N N . ARG A 1 843 ? 8.844 -20.391 -24.016 1 93.19 843 ARG A N 1
ATOM 6535 C CA . ARG A 1 843 ? 7.391 -20.484 -24.078 1 93.19 843 ARG A CA 1
ATOM 6536 C C . ARG A 1 843 ? 6.934 -21.922 -24.203 1 93.19 843 ARG A C 1
ATOM 6538 O O . ARG A 1 843 ? 7.715 -22.797 -24.594 1 93.19 843 ARG A O 1
ATOM 6545 N N . LYS A 1 844 ? 5.789 -22.125 -23.781 1 91.81 844 LYS A N 1
ATOM 6546 C CA . LYS A 1 844 ? 5.141 -23.422 -23.984 1 91.81 844 LYS A CA 1
ATOM 6547 C C . LYS A 1 844 ? 3.986 -23.297 -24.969 1 91.81 844 LYS A C 1
ATOM 6549 O O . LYS A 1 844 ? 3.229 -22.328 -24.938 1 91.81 844 LYS A O 1
ATOM 6554 N N . TYR A 1 845 ? 3.965 -24.25 -25.828 1 92.31 845 TYR A N 1
ATOM 6555 C CA . TYR A 1 845 ? 2.887 -24.312 -26.812 1 92.31 845 TYR A CA 1
ATOM 6556 C C . TYR A 1 845 ? 1.548 -24.578 -26.141 1 92.31 845 TYR A C 1
ATOM 6558 O O . TYR A 1 845 ? 1.458 -25.438 -25.25 1 92.31 845 TYR A O 1
ATOM 6566 N N . GLY A 1 846 ? 0.542 -23.797 -26.547 1 91.06 846 GLY A N 1
ATOM 6567 C CA . GLY A 1 846 ? -0.789 -24 -25.984 1 91.06 846 GLY A CA 1
ATOM 6568 C C . GLY A 1 846 ? -1.495 -25.219 -26.547 1 91.06 846 GLY A C 1
ATOM 6569 O O . GLY A 1 846 ? -1.781 -25.281 -27.75 1 91.06 846 GLY A O 1
ATOM 6570 N N . PRO A 1 847 ? -1.818 -26.156 -25.766 1 89.19 847 PRO A N 1
ATOM 6571 C CA . PRO A 1 847 ? -2.393 -27.391 -26.266 1 89.19 847 PRO A CA 1
ATOM 6572 C C . PRO A 1 847 ? -3.893 -27.281 -26.547 1 89.19 847 PRO A C 1
ATOM 6574 O O . PRO A 1 847 ? -4.559 -26.406 -26 1 89.19 847 PRO A O 1
ATOM 6577 N N . THR A 1 848 ? -4.352 -28.125 -27.438 1 94.06 848 THR A N 1
ATOM 6578 C CA . THR A 1 848 ? -5.766 -28.422 -27.625 1 94.06 848 THR A CA 1
ATOM 6579 C C . THR A 1 848 ? -6.078 -29.859 -27.219 1 94.06 848 THR A C 1
ATOM 6581 O O . THR A 1 848 ? -5.641 -30.812 -27.875 1 94.06 848 THR A O 1
ATOM 6584 N N . HIS A 1 849 ? -6.82 -29.953 -26.219 1 93.06 849 HIS A N 1
ATOM 6585 C CA . HIS A 1 849 ? -7.152 -31.266 -25.703 1 93.06 849 HIS A CA 1
ATOM 6586 C C . HIS A 1 849 ? -8.602 -31.641 -26 1 93.06 849 HIS A C 1
ATOM 6588 O O . HIS A 1 849 ? -9.508 -30.828 -25.812 1 93.06 849 HIS A O 1
ATOM 6594 N N . VAL A 1 850 ? -8.812 -32.844 -26.484 1 95.38 850 VAL A N 1
ATOM 6595 C CA . VAL A 1 850 ? -10.141 -33.344 -26.797 1 95.38 850 VAL A CA 1
ATOM 6596 C C . VAL A 1 850 ? -10.406 -34.625 -26.031 1 95.38 850 VAL A C 1
ATOM 6598 O O . VAL A 1 850 ? -9.602 -35.562 -26.078 1 95.38 850 VAL A O 1
ATOM 6601 N N . ASP A 1 851 ? -11.539 -34.688 -25.406 1 94.31 851 ASP A N 1
ATOM 6602 C CA . ASP A 1 851 ? -11.938 -35.875 -24.641 1 94.31 851 ASP A CA 1
ATOM 6603 C C . ASP A 1 851 ? -13.344 -36.344 -25.031 1 94.31 851 ASP A C 1
ATOM 6605 O O . ASP A 1 851 ? -14.148 -35.531 -25.516 1 94.31 851 ASP A O 1
ATOM 6609 N N . PHE A 1 852 ? -13.57 -37.594 -24.828 1 95.75 852 PHE A N 1
ATOM 6610 C CA . PHE A 1 852 ? -14.883 -38.188 -25.047 1 95.75 852 PHE A CA 1
ATOM 6611 C C . PHE A 1 852 ? -15.32 -39 -23.828 1 95.75 852 PHE A C 1
ATOM 6613 O O . PHE A 1 852 ? -14.516 -39.75 -23.25 1 95.75 852 PHE A O 1
ATOM 6620 N N . SER A 1 853 ? -16.516 -38.844 -23.391 1 93.25 853 SER A N 1
ATOM 6621 C CA . SER A 1 853 ? -17.094 -39.625 -22.297 1 93.25 853 SER A CA 1
ATOM 6622 C C . SER A 1 853 ? -18.5 -40.094 -22.656 1 93.25 853 SER A C 1
ATOM 6624 O O . SER A 1 853 ? -19.266 -39.375 -23.281 1 93.25 853 SER A O 1
ATOM 6626 N N . SER A 1 854 ? -18.828 -41.344 -22.234 1 94.44 854 SER A N 1
ATOM 6627 C CA . SER A 1 854 ? -20.156 -41.875 -22.484 1 94.44 854 SER A CA 1
ATOM 6628 C C . SER A 1 854 ? -20.594 -42.844 -21.391 1 94.44 854 SER A C 1
ATOM 6630 O O . SER A 1 854 ? -19.766 -43.312 -20.594 1 94.44 854 SER A O 1
ATOM 6632 N N . PHE A 1 855 ? -21.953 -43.094 -21.312 1 92.75 855 PHE A N 1
ATOM 6633 C CA . PHE A 1 855 ? -22.484 -44.031 -20.359 1 92.75 855 PHE A CA 1
ATOM 6634 C C . PHE A 1 855 ? -23.703 -44.75 -20.922 1 92.75 855 PHE A C 1
ATOM 6636 O O . PHE A 1 855 ? -24.344 -44.25 -21.844 1 92.75 855 PHE A O 1
ATOM 6643 N N . TYR A 1 856 ? -23.922 -45.906 -20.391 1 96.06 856 TYR A N 1
ATOM 6644 C CA . TYR A 1 856 ? -25.109 -46.719 -20.672 1 96.06 856 TYR A CA 1
ATOM 6645 C C . TYR A 1 856 ? -25.672 -47.312 -19.391 1 96.06 856 TYR A C 1
ATOM 6647 O O . TYR A 1 856 ? -25.031 -48.125 -18.734 1 96.06 856 TYR A O 1
ATOM 6655 N N . ASN A 1 857 ? -26.891 -46.906 -19.172 1 94.12 857 ASN A N 1
ATOM 6656 C CA . ASN A 1 857 ? -27.578 -47.469 -18.016 1 94.12 857 ASN A CA 1
ATOM 6657 C C . ASN A 1 857 ? -28.25 -48.812 -18.359 1 94.12 857 ASN A C 1
ATOM 6659 O O . ASN A 1 857 ? -29.328 -48.812 -18.953 1 94.12 857 ASN A O 1
ATOM 6663 N N . TYR A 1 858 ? -27.703 -49.781 -17.781 1 95.94 858 TYR A N 1
ATOM 6664 C CA . TYR A 1 858 ? -28.312 -51.094 -18 1 95.94 858 TYR A CA 1
ATOM 6665 C C . TYR A 1 858 ? -29.609 -51.219 -17.203 1 95.94 858 TYR A C 1
ATOM 6667 O O . TYR A 1 858 ? -30.609 -51.75 -17.719 1 95.94 858 TYR A O 1
ATOM 6675 N N . ASN A 1 859 ? -29.578 -50.75 -16 1 92.62 859 ASN A N 1
ATOM 6676 C CA . ASN A 1 859 ? -30.75 -50.562 -15.133 1 92.62 859 ASN A CA 1
ATOM 6677 C C . ASN A 1 859 ? -30.516 -49.469 -14.109 1 92.62 859 ASN A C 1
ATOM 6679 O O . ASN A 1 859 ? -29.609 -48.625 -14.273 1 92.62 859 ASN A O 1
ATOM 6683 N N . ASP A 1 860 ? -31.391 -49.469 -13.195 1 87.75 860 ASP A N 1
ATOM 6684 C CA . ASP A 1 860 ? -31.328 -48.375 -12.25 1 87.75 860 ASP A CA 1
ATOM 6685 C C . ASP A 1 860 ? -30.109 -48.5 -11.336 1 87.75 860 ASP A C 1
ATOM 6687 O O . ASP A 1 860 ? -29.703 -47.531 -10.711 1 87.75 860 ASP A O 1
ATOM 6691 N N . ASN A 1 861 ? -29.438 -49.625 -11.328 1 91.69 861 ASN A N 1
ATOM 6692 C CA . ASN A 1 861 ? -28.375 -49.844 -10.359 1 91.69 861 ASN A CA 1
ATOM 6693 C C . ASN A 1 861 ? -27.016 -49.969 -11.047 1 91.69 861 ASN A C 1
ATOM 6695 O O . ASN A 1 861 ? -25.969 -49.812 -10.414 1 91.69 861 ASN A O 1
ATOM 6699 N N . LEU A 1 862 ? -27.062 -50.375 -12.312 1 94.94 862 LEU A N 1
ATOM 6700 C CA . LEU A 1 862 ? -25.812 -50.688 -13 1 94.94 862 LEU A CA 1
ATOM 6701 C C . LEU A 1 862 ? -25.625 -49.812 -14.219 1 94.94 862 LEU A C 1
ATOM 6703 O O . LEU A 1 862 ? -26.484 -49.75 -15.102 1 94.94 862 LEU A O 1
ATOM 6707 N N . THR A 1 863 ? -24.5 -49.188 -14.289 1 93.12 863 THR A N 1
ATOM 6708 C CA . THR A 1 863 ? -24.156 -48.312 -15.406 1 93.12 863 THR A CA 1
ATOM 6709 C C . THR A 1 863 ? -22.797 -48.688 -15.992 1 93.12 863 THR A C 1
ATOM 6711 O O . THR A 1 863 ? -21.828 -48.875 -15.25 1 93.12 863 THR A O 1
ATOM 6714 N N . PHE A 1 864 ? -22.703 -48.75 -17.312 1 96.25 864 PHE A N 1
ATOM 6715 C CA . PHE A 1 864 ? -21.422 -48.938 -18.016 1 96.25 864 PHE A CA 1
ATOM 6716 C C . PHE A 1 864 ? -20.906 -47.594 -18.562 1 96.25 864 PHE A C 1
ATOM 6718 O O . PHE A 1 864 ? -21.688 -46.75 -19 1 96.25 864 PHE A O 1
ATOM 6725 N N . THR A 1 865 ? -19.641 -47.5 -18.5 1 93.31 865 THR A N 1
ATOM 6726 C CA . THR A 1 865 ? -19.047 -46.25 -18.984 1 93.31 865 THR A CA 1
ATOM 6727 C C . THR A 1 865 ? -17.906 -46.531 -19.953 1 93.31 865 THR A C 1
ATOM 6729 O O . THR A 1 865 ? -17.234 -47.562 -19.844 1 93.31 865 THR A O 1
ATOM 6732 N N . PHE A 1 866 ? -17.656 -45.594 -20.875 1 95.88 866 PHE A N 1
ATOM 6733 C CA . PHE A 1 866 ? -16.547 -45.594 -21.828 1 95.88 866 PHE A CA 1
ATOM 6734 C C . PHE A 1 866 ? -16.047 -44.188 -22.062 1 95.88 866 PHE A C 1
ATOM 6736 O O . PHE A 1 866 ? -16.812 -43.281 -22.406 1 95.88 866 PHE A O 1
ATOM 6743 N N . GLU A 1 867 ? -14.734 -44.062 -21.844 1 94.38 867 GLU A N 1
ATOM 6744 C CA . GLU A 1 867 ? -14.133 -42.75 -22.016 1 94.38 867 GLU A CA 1
ATOM 6745 C C . GLU A 1 867 ? -12.836 -42.812 -22.828 1 94.38 867 GLU A C 1
ATOM 6747 O O . GLU A 1 867 ? -12.125 -43.812 -22.766 1 94.38 867 GLU A O 1
ATOM 6752 N N . ILE A 1 868 ? -12.578 -41.75 -23.625 1 95.75 868 ILE A N 1
ATOM 6753 C CA . ILE A 1 868 ? -11.312 -41.531 -24.328 1 95.75 868 ILE A CA 1
ATOM 6754 C C . ILE A 1 868 ? -10.719 -40.188 -23.922 1 95.75 868 ILE A C 1
ATOM 6756 O O . ILE A 1 868 ? -11.312 -39.156 -24.188 1 95.75 868 ILE A O 1
ATOM 6760 N N . ILE A 1 869 ? -9.609 -40.312 -23.234 1 92.62 869 ILE A N 1
ATOM 6761 C CA . ILE A 1 869 ? -8.914 -39.094 -22.797 1 92.62 869 ILE A CA 1
ATOM 6762 C C . ILE A 1 869 ? -7.738 -38.812 -23.734 1 92.62 869 ILE A C 1
ATOM 6764 O O . ILE A 1 869 ? -6.98 -39.719 -24.078 1 92.62 869 ILE A O 1
ATOM 6768 N N . ASN A 1 870 ? -7.617 -37.531 -24.094 1 93.75 870 ASN A N 1
ATOM 6769 C CA . ASN A 1 870 ? -6.578 -37.156 -25.047 1 93.75 870 ASN A CA 1
ATOM 6770 C C . ASN A 1 870 ? -6.73 -37.844 -26.375 1 93.75 870 ASN A C 1
ATOM 6772 O O . ASN A 1 870 ? -5.789 -38.469 -26.875 1 93.75 870 ASN A O 1
ATOM 6776 N N . MET A 1 871 ? -7.82 -37.656 -26.953 1 95.06 871 MET A N 1
ATOM 6777 C CA . MET A 1 871 ? -8.227 -38.375 -28.141 1 95.06 871 MET A CA 1
ATOM 6778 C C . MET A 1 871 ? -7.254 -38.125 -29.297 1 95.06 871 MET A C 1
ATOM 6780 O O . MET A 1 871 ? -7.055 -39 -30.141 1 95.06 871 MET A O 1
ATOM 6784 N N . THR A 1 872 ? -6.688 -37.031 -29.25 1 94.81 872 THR A N 1
ATOM 6785 C CA . THR A 1 872 ? -5.855 -36.656 -30.406 1 94.81 872 THR A CA 1
ATOM 6786 C C . THR A 1 872 ? -4.383 -36.906 -30.094 1 94.81 872 THR A C 1
ATOM 6788 O O . THR A 1 872 ? -3.514 -36.594 -30.906 1 94.81 872 THR A O 1
ATOM 6791 N N . ASP A 1 873 ? -4.047 -37.406 -28.891 1 94.5 873 ASP A N 1
ATOM 6792 C CA . ASP A 1 873 ? -2.658 -37.562 -28.469 1 94.5 873 ASP A CA 1
ATOM 6793 C C . ASP A 1 873 ? -1.892 -36.25 -28.672 1 94.5 873 ASP A C 1
ATOM 6795 O O . ASP A 1 873 ? -0.856 -36.25 -29.344 1 94.5 873 ASP A O 1
ATOM 6799 N N . GLU A 1 874 ? -2.471 -35.344 -28.109 1 93.12 874 GLU A N 1
ATOM 6800 C CA . GLU A 1 874 ? -1.928 -34 -28.25 1 93.12 874 GLU A CA 1
ATOM 6801 C C . GLU A 1 874 ? -0.47 -33.938 -27.797 1 93.12 874 GLU A C 1
ATOM 6803 O O . GLU A 1 874 ? -0.13 -34.406 -26.719 1 93.12 874 GLU A O 1
ATOM 6808 N N . GLU A 1 875 ? 0.407 -33.312 -28.641 1 91.81 875 GLU A N 1
ATOM 6809 C CA . GLU A 1 875 ? 1.824 -33.188 -28.312 1 91.81 875 GLU A CA 1
ATOM 6810 C C . GLU A 1 875 ? 2.068 -31.984 -27.406 1 91.81 875 GLU A C 1
ATOM 6812 O O . GLU A 1 875 ? 1.338 -31 -27.469 1 91.81 875 GLU A O 1
ATOM 6817 N N . GLU A 1 876 ? 3.102 -32.188 -26.609 1 91.25 876 GLU A N 1
ATOM 6818 C CA . GLU A 1 876 ? 3.588 -31.078 -25.766 1 91.25 876 GLU A CA 1
ATOM 6819 C C . GLU A 1 876 ? 4.902 -30.531 -26.297 1 91.25 876 GLU A C 1
ATOM 6821 O O . GLU A 1 876 ? 5.785 -31.281 -26.719 1 91.25 876 GLU A O 1
ATOM 6826 N N . ARG A 1 877 ? 4.965 -29.172 -26.297 1 93.38 877 ARG A N 1
ATOM 6827 C CA . ARG A 1 877 ? 6.156 -28.547 -26.859 1 93.38 877 ARG A CA 1
ATOM 6828 C C . ARG A 1 877 ? 6.559 -27.312 -26.062 1 93.38 877 ARG A C 1
ATOM 6830 O O . ARG A 1 877 ? 5.703 -26.5 -25.703 1 93.38 877 ARG A O 1
ATOM 6837 N N . ILE A 1 878 ? 7.793 -27.266 -25.703 1 92.94 878 ILE A N 1
ATOM 6838 C CA . ILE A 1 878 ? 8.43 -26.062 -25.172 1 92.94 878 ILE A CA 1
ATOM 6839 C C . ILE A 1 878 ? 9.438 -25.516 -26.172 1 92.94 878 ILE A C 1
ATOM 6841 O O . ILE A 1 878 ? 10.117 -26.281 -26.859 1 92.94 878 ILE A O 1
ATOM 6845 N N . TYR A 1 879 ? 9.484 -24.172 -26.297 1 94.88 879 TYR A N 1
ATOM 6846 C CA . TYR A 1 879 ? 10.406 -23.625 -27.281 1 94.88 879 TYR A CA 1
ATOM 6847 C C . TYR A 1 879 ? 11 -22.297 -26.797 1 94.88 879 TYR A C 1
ATOM 6849 O O . TYR A 1 879 ? 10.43 -21.625 -25.938 1 94.88 879 TYR A O 1
ATOM 6857 N N . GLY A 1 880 ? 12.164 -22.047 -27.297 1 95.38 880 GLY A N 1
ATOM 6858 C CA . GLY A 1 880 ? 12.82 -20.766 -27.109 1 95.38 880 GLY A CA 1
ATOM 6859 C C . GLY A 1 880 ? 12.695 -19.828 -28.297 1 95.38 880 GLY A C 1
ATOM 6860 O O . GLY A 1 880 ? 12.477 -20.297 -29.422 1 95.38 880 GLY A O 1
ATOM 6861 N N . THR A 1 881 ? 12.906 -18.516 -28.047 1 95.69 881 THR A N 1
ATOM 6862 C CA . THR A 1 881 ? 12.625 -17.562 -29.125 1 95.69 881 THR A CA 1
ATOM 6863 C C . THR A 1 881 ? 13.914 -16.938 -29.641 1 95.69 881 THR A C 1
ATOM 6865 O O . THR A 1 881 ? 13.883 -15.922 -30.328 1 95.69 881 THR A O 1
ATOM 6868 N N . GLY A 1 882 ? 14.992 -17.516 -29.297 1 94.81 882 GLY A N 1
ATOM 6869 C CA . GLY A 1 882 ? 16.219 -16.859 -29.688 1 94.81 882 GLY A CA 1
ATOM 6870 C C . GLY A 1 882 ? 16.297 -15.414 -29.234 1 94.81 882 GLY A C 1
ATOM 6871 O O . GLY A 1 882 ? 16.094 -15.109 -28.062 1 94.81 882 GLY A O 1
ATOM 6872 N N . TYR A 1 883 ? 16.484 -14.562 -30.234 1 90.75 883 TYR A N 1
ATOM 6873 C CA . TYR A 1 883 ? 16.531 -13.141 -29.891 1 90.75 883 TYR A CA 1
ATOM 6874 C C . TYR A 1 883 ? 15.133 -12.539 -29.875 1 90.75 883 TYR A C 1
ATOM 6876 O O . TYR A 1 883 ? 14.977 -11.32 -29.734 1 90.75 883 TYR A O 1
ATOM 6884 N N . GLY A 1 884 ? 14.133 -13.328 -29.969 1 91.31 884 GLY A N 1
ATOM 6885 C CA . GLY A 1 884 ? 12.758 -12.883 -29.828 1 91.31 884 GLY A CA 1
ATOM 6886 C C . GLY A 1 884 ? 11.891 -13.227 -31.031 1 91.31 884 GLY A C 1
ATOM 6887 O O . GLY A 1 884 ? 10.664 -13.094 -30.969 1 91.31 884 GLY A O 1
ATOM 6888 N N . ASP A 1 885 ? 12.461 -13.688 -32.125 1 92.38 885 ASP A N 1
ATOM 6889 C CA . ASP A 1 885 ? 11.711 -13.875 -33.344 1 92.38 885 ASP A CA 1
ATOM 6890 C C . ASP A 1 885 ? 11.844 -15.305 -33.875 1 92.38 885 ASP A C 1
ATOM 6892 O O . ASP A 1 885 ? 11.492 -15.586 -35.031 1 92.38 885 ASP A O 1
ATOM 6896 N N . LEU A 1 886 ? 12.406 -16.219 -33.094 1 93.94 886 LEU A N 1
ATOM 6897 C CA . LEU A 1 886 ? 12.609 -17.594 -33.531 1 93.94 886 LEU A CA 1
ATOM 6898 C C . LEU A 1 886 ? 11.664 -18.547 -32.781 1 93.94 886 LEU A C 1
ATOM 6900 O O . LEU A 1 886 ? 10.969 -18.125 -31.859 1 93.94 886 LEU A O 1
ATOM 6904 N N . ASP A 1 887 ? 11.602 -19.703 -33.219 1 93.88 887 ASP A N 1
ATOM 6905 C CA . ASP A 1 887 ? 10.805 -20.797 -32.688 1 93.88 887 ASP A CA 1
ATOM 6906 C C . ASP A 1 887 ? 11.633 -22.078 -32.594 1 93.88 887 ASP A C 1
ATOM 6908 O O . ASP A 1 887 ? 11.5 -22.984 -33.406 1 93.88 887 ASP A O 1
ATOM 6912 N N . LEU A 1 888 ? 12.445 -22.094 -31.516 1 95.88 888 LEU A N 1
ATOM 6913 C CA . LEU A 1 888 ? 13.398 -23.188 -31.375 1 95.88 888 LEU A CA 1
ATOM 6914 C C . LEU A 1 888 ? 12.914 -24.219 -30.344 1 95.88 888 LEU A C 1
ATOM 6916 O O . LEU A 1 888 ? 12.93 -23.938 -29.141 1 95.88 888 LEU A O 1
ATOM 6920 N N . THR A 1 889 ? 12.633 -25.391 -30.734 1 95.25 889 THR A N 1
ATOM 6921 C CA . THR A 1 889 ? 12.039 -26.406 -29.875 1 95.25 889 THR A CA 1
ATOM 6922 C C . THR A 1 889 ? 13.039 -26.875 -28.812 1 95.25 889 THR A C 1
ATOM 6924 O O . THR A 1 889 ? 14.156 -27.281 -29.141 1 95.25 889 THR A O 1
ATOM 6927 N N . ARG A 1 890 ? 12.68 -26.781 -27.625 1 95 890 ARG A N 1
ATOM 6928 C CA . ARG A 1 890 ? 13.469 -27.312 -26.516 1 95 890 ARG A CA 1
ATOM 6929 C C . ARG A 1 890 ? 13.062 -28.734 -26.188 1 95 890 ARG A C 1
ATOM 6931 O O . ARG A 1 890 ? 13.914 -29.609 -25.969 1 95 890 ARG A O 1
ATOM 6938 N N . GLU A 1 891 ? 11.766 -28.938 -26.109 1 93.69 891 GLU A N 1
ATOM 6939 C CA . GLU A 1 891 ? 11.211 -30.25 -25.781 1 93.69 891 GLU A CA 1
ATOM 6940 C C . GLU A 1 891 ? 9.945 -30.516 -26.578 1 93.69 891 GLU A C 1
ATOM 6942 O O . GLU A 1 891 ? 9.086 -29.641 -26.719 1 93.69 891 GLU A O 1
ATOM 6947 N N . PHE A 1 892 ? 9.859 -31.609 -27.188 1 94.5 892 PHE A N 1
ATOM 6948 C CA . PHE A 1 892 ? 8.711 -32.094 -27.938 1 94.5 892 PHE A CA 1
ATOM 6949 C C . PHE A 1 892 ? 8.383 -33.531 -27.547 1 94.5 892 PHE A C 1
ATOM 6951 O O . PHE A 1 892 ? 9.219 -34.438 -27.688 1 94.5 892 PHE A O 1
ATOM 6958 N N . SER A 1 893 ? 7.152 -33.719 -26.969 1 93.5 893 SER A N 1
ATOM 6959 C CA . SER A 1 893 ? 6.844 -35.062 -26.453 1 93.5 893 SER A CA 1
ATOM 6960 C C . SER A 1 893 ? 5.348 -35.344 -26.531 1 93.5 893 SER A C 1
ATOM 6962 O O . SER A 1 893 ? 4.551 -34.469 -26.828 1 93.5 893 SER A O 1
ATOM 6964 N N . HIS A 1 894 ? 4.957 -36.594 -26.312 1 94.19 894 HIS A N 1
ATOM 6965 C CA . HIS A 1 894 ? 3.57 -37.031 -26.219 1 94.19 894 HIS A CA 1
ATOM 6966 C C . HIS A 1 894 ? 3.406 -38.094 -25.156 1 94.19 894 HIS A C 1
ATOM 6968 O O . HIS A 1 894 ? 4.391 -38.688 -24.688 1 94.19 894 HIS A O 1
ATOM 6974 N N . THR A 1 895 ? 2.178 -38.406 -24.75 1 93.38 895 THR A N 1
ATOM 6975 C CA . THR A 1 895 ? 1.933 -39.375 -23.656 1 93.38 895 THR A CA 1
ATOM 6976 C C . THR A 1 895 ? 0.92 -40.438 -24.094 1 93.38 895 THR A C 1
ATOM 6978 O O . THR A 1 895 ? 0.587 -41.312 -23.312 1 93.38 895 THR A O 1
ATOM 6981 N N . GLY A 1 896 ? 0.368 -40.312 -25.266 1 94.19 896 GLY A N 1
ATOM 6982 C CA . GLY A 1 896 ? -0.564 -41.312 -25.781 1 94.19 896 GLY A CA 1
ATOM 6983 C C . GLY A 1 896 ? -2.006 -41.031 -25.391 1 94.19 896 GLY A C 1
ATOM 6984 O O . GLY A 1 896 ? -2.277 -40.125 -24.609 1 94.19 896 GLY A O 1
ATOM 6985 N N . ARG A 1 897 ? -2.984 -41.844 -26.016 1 95.81 897 ARG A N 1
ATOM 6986 C CA . ARG A 1 897 ? -4.41 -41.781 -25.703 1 95.81 897 ARG A CA 1
ATOM 6987 C C . ARG A 1 897 ? -4.773 -42.781 -24.609 1 95.81 897 ARG A C 1
ATOM 6989 O O . ARG A 1 897 ? -4.211 -43.875 -24.531 1 95.81 897 ARG A O 1
ATOM 6996 N N . GLN A 1 898 ? -5.656 -42.344 -23.781 1 94.25 898 GLN A N 1
ATOM 6997 C CA . GLN A 1 898 ? -6.137 -43.219 -22.719 1 94.25 898 GLN A CA 1
ATOM 6998 C C . GLN A 1 898 ? -7.574 -43.656 -22.969 1 94.25 898 GLN A C 1
ATOM 7000 O O . GLN A 1 898 ? -8.461 -42.844 -23.172 1 94.25 898 GLN A O 1
ATOM 7005 N N . PHE A 1 899 ? -7.816 -44.969 -23 1 96.38 899 PHE A N 1
ATOM 7006 C CA . PHE A 1 899 ? -9.141 -45.562 -23.125 1 96.38 899 PHE A CA 1
ATOM 7007 C C . PHE A 1 899 ? -9.586 -46.156 -21.797 1 96.38 899 PHE A C 1
ATOM 7009 O O . PHE A 1 899 ? -8.875 -47 -21.219 1 96.38 899 PHE A O 1
ATOM 7016 N N . MET A 1 900 ? -10.719 -45.75 -21.344 1 95.44 900 MET A N 1
ATOM 7017 C CA . MET A 1 900 ? -11.211 -46.25 -20.062 1 95.44 900 MET A CA 1
ATOM 7018 C C . MET A 1 900 ? -12.547 -46.938 -20.219 1 95.44 900 MET A C 1
ATOM 7020 O O . MET A 1 900 ? -13.508 -46.375 -20.734 1 95.44 900 MET A O 1
ATOM 7024 N N . LEU A 1 901 ? -12.625 -48.156 -19.797 1 97.12 901 LEU A N 1
ATOM 7025 C CA . LEU A 1 901 ? -13.859 -48.906 -19.719 1 97.12 901 LEU A CA 1
ATOM 7026 C C . LEU A 1 901 ? -14.211 -49.25 -18.281 1 97.12 901 LEU A C 1
ATOM 7028 O O . LEU A 1 901 ? -13.344 -49.656 -17.5 1 97.12 901 LEU A O 1
ATOM 7032 N N . GLY A 1 902 ? -15.492 -48.969 -17.922 1 95.19 902 GLY A N 1
ATOM 7033 C CA . GLY A 1 902 ? -15.805 -49.188 -16.531 1 95.19 902 GLY A CA 1
ATOM 7034 C C . GLY A 1 902 ? -17.266 -49.531 -16.281 1 95.19 902 GLY A C 1
ATOM 7035 O O . GLY A 1 902 ? -18.047 -49.625 -17.219 1 95.19 902 GLY A O 1
ATOM 7036 N N . ALA A 1 903 ? -17.531 -49.781 -15.016 1 96.19 903 ALA A N 1
ATOM 7037 C CA . ALA A 1 903 ? -18.891 -50.031 -14.523 1 96.19 903 ALA A CA 1
ATOM 7038 C C . ALA A 1 903 ? -19.078 -49.469 -13.117 1 96.19 903 ALA A C 1
ATOM 7040 O O . ALA A 1 903 ? -18.125 -49.406 -12.336 1 96.19 903 ALA A O 1
ATOM 7041 N N . ARG A 1 904 ? -20.312 -49.094 -12.906 1 94.12 904 ARG A N 1
ATOM 7042 C CA . ARG A 1 904 ? -20.672 -48.562 -11.586 1 94.12 904 ARG A CA 1
ATOM 7043 C C . ARG A 1 904 ? -21.984 -49.188 -11.102 1 94.12 904 ARG A C 1
ATOM 7045 O O . ARG A 1 904 ? -22.953 -49.281 -11.852 1 94.12 904 ARG A O 1
ATOM 7052 N N . TYR A 1 905 ? -21.969 -49.625 -9.867 1 95.31 905 TYR A N 1
ATOM 7053 C CA . TYR A 1 905 ? -23.156 -50.156 -9.219 1 95.31 905 TYR A CA 1
ATOM 7054 C C . TYR A 1 905 ? -23.547 -49.312 -8.008 1 95.31 905 TYR A C 1
ATOM 7056 O O . TYR A 1 905 ? -22.703 -49.031 -7.148 1 95.31 905 TYR A O 1
ATOM 7064 N N . SER A 1 906 ? -24.812 -48.938 -8.023 1 91.06 906 SER A N 1
ATOM 7065 C CA . SER A 1 906 ? -25.312 -48.125 -6.91 1 91.06 906 SER A CA 1
ATOM 7066 C C . SER A 1 906 ? -26.625 -48.719 -6.367 1 91.06 906 SER A C 1
ATOM 7068 O O . SER A 1 906 ? -27.438 -49.25 -7.121 1 91.06 906 SER A O 1
ATOM 7070 N N . MET A 1 907 ? -26.812 -48.562 -5.039 1 89.94 907 MET A N 1
ATOM 7071 C CA . MET A 1 907 ? -28.031 -49 -4.359 1 89.94 907 MET A CA 1
ATOM 7072 C C . MET A 1 907 ? -28.469 -47.969 -3.328 1 89.94 907 MET A C 1
ATOM 7074 O O . MET A 1 907 ? -27.641 -47.375 -2.633 1 89.94 907 MET A O 1
ATOM 7078 N N . MET B 1 1 ? 31.359 16.531 -35.031 1 18.86 1 MET B N 1
ATOM 7079 C CA . MET B 1 1 ? 31.203 15.547 -33.969 1 18.86 1 MET B CA 1
ATOM 7080 C C . MET B 1 1 ? 29.734 15.32 -33.656 1 18.86 1 MET B C 1
ATOM 7082 O O . MET B 1 1 ? 29.406 14.594 -32.719 1 18.86 1 MET B O 1
ATOM 7086 N N . ASN B 1 2 ? 29 16.328 -33.938 1 19.12 2 ASN B N 1
ATOM 7087 C CA . ASN B 1 2 ? 27.641 16.328 -33.406 1 19.12 2 ASN B CA 1
ATOM 7088 C C . ASN B 1 2 ? 26.938 14.992 -33.656 1 19.12 2 ASN B C 1
ATOM 7090 O O . ASN B 1 2 ? 27.312 14.266 -34.594 1 19.12 2 ASN B O 1
ATOM 7094 N N . PHE B 1 3 ? 25.922 14.906 -32.969 1 19.44 3 PHE B N 1
ATOM 7095 C CA . PHE B 1 3 ? 24.984 14.211 -32.094 1 19.44 3 PHE B CA 1
ATOM 7096 C C . PHE B 1 3 ? 23.922 13.484 -32.938 1 19.44 3 PHE B C 1
ATOM 7098 O O . PHE B 1 3 ? 23.375 14.055 -33.875 1 19.44 3 PHE B O 1
ATOM 7105 N N . PHE B 1 4 ? 23.766 12.219 -32.812 1 19.3 4 PHE B N 1
ATOM 7106 C CA . PHE B 1 4 ? 23.344 10.922 -33.344 1 19.3 4 PHE B CA 1
ATOM 7107 C C . PHE B 1 4 ? 21.828 10.844 -33.438 1 19.3 4 PHE B C 1
ATOM 7109 O O . PHE B 1 4 ? 21.297 10.461 -34.5 1 19.3 4 PHE B O 1
ATOM 7116 N N . ASN B 1 5 ? 21.016 10.781 -32.375 1 17.05 5 ASN B N 1
ATOM 7117 C CA . ASN B 1 5 ? 20.312 9.523 -32.188 1 17.05 5 ASN B CA 1
ATOM 7118 C C . ASN B 1 5 ? 18.875 9.602 -32.719 1 17.05 5 ASN B C 1
ATOM 7120 O O . ASN B 1 5 ? 18.141 8.617 -32.688 1 17.05 5 ASN B O 1
ATOM 7124 N N . LYS B 1 6 ? 18.109 10.664 -32.844 1 19.2 6 LYS B N 1
ATOM 7125 C CA . LYS B 1 6 ? 16.75 10.555 -32.312 1 19.2 6 LYS B CA 1
ATOM 7126 C C . LYS B 1 6 ? 15.891 9.664 -33.188 1 19.2 6 LYS B C 1
ATOM 7128 O O . LYS B 1 6 ? 15.75 9.914 -34.375 1 19.2 6 LYS B O 1
ATOM 7133 N N . SER B 1 7 ? 15.477 8.57 -32.688 1 19.09 7 SER B N 1
ATOM 7134 C CA . SER B 1 7 ? 14.82 7.316 -33.031 1 19.09 7 SER B CA 1
ATOM 7135 C C . SER B 1 7 ? 13.406 7.559 -33.531 1 19.09 7 SER B C 1
ATOM 7137 O O . SER B 1 7 ? 12.828 8.625 -33.312 1 19.09 7 SER B O 1
ATOM 7139 N N . LEU B 1 8 ? 12.664 6.469 -33.812 1 18.7 8 LEU B N 1
ATOM 7140 C CA . LEU B 1 8 ? 11.672 5.781 -34.656 1 18.7 8 LEU B CA 1
ATOM 7141 C C . LEU B 1 8 ? 10.266 6.004 -34.094 1 18.7 8 LEU B C 1
ATOM 7143 O O . LEU B 1 8 ? 9.977 5.656 -32.938 1 18.7 8 LEU B O 1
ATOM 7147 N N . LYS B 1 9 ? 9.508 6.898 -34.625 1 18.41 9 LYS B N 1
ATOM 7148 C CA . LYS B 1 9 ? 8.172 7.461 -34.438 1 18.41 9 LYS B CA 1
ATOM 7149 C C . LYS B 1 9 ? 7.137 6.359 -34.25 1 18.41 9 LYS B C 1
ATOM 7151 O O . LYS B 1 9 ? 7.379 5.203 -34.594 1 18.41 9 LYS B O 1
ATOM 7156 N N . LYS B 1 10 ? 5.863 6.41 -34.844 1 20.02 10 LYS B N 1
ATOM 7157 C CA . LYS B 1 10 ? 4.465 6.68 -34.531 1 20.02 10 LYS B CA 1
ATOM 7158 C C . LYS B 1 10 ? 3.59 5.465 -34.812 1 20.02 10 LYS B C 1
ATOM 7160 O O . LYS B 1 10 ? 2.361 5.562 -34.844 1 20.02 10 LYS B O 1
ATOM 7165 N N . GLY B 1 11 ? 3.984 4.297 -35.125 1 18.11 11 GLY B N 1
ATOM 7166 C CA . GLY B 1 11 ? 2.988 3.633 -35.969 1 18.11 11 GLY B CA 1
ATOM 7167 C C . GLY B 1 11 ? 1.65 3.469 -35.281 1 18.11 11 GLY B C 1
ATOM 7168 O O . GLY B 1 11 ? 0.608 3.814 -35.812 1 18.11 11 GLY B O 1
ATOM 7169 N N . LEU B 1 12 ? 1.36 2.424 -34.5 1 17.28 12 LEU B N 1
ATOM 7170 C CA . LEU B 1 12 ? 0.417 1.343 -34.781 1 17.28 12 LEU B CA 1
ATOM 7171 C C . LEU B 1 12 ? -0.912 1.596 -34.062 1 17.28 12 LEU B C 1
ATOM 7173 O O . LEU B 1 12 ? -1.978 1.362 -34.656 1 17.28 12 LEU B O 1
ATOM 7177 N N . PHE B 1 13 ? -0.991 1.665 -32.688 1 18.34 13 PHE B N 1
ATOM 7178 C CA . PHE B 1 13 ? -1.921 0.721 -32.094 1 18.34 13 PHE B CA 1
ATOM 7179 C C . PHE B 1 13 ? -3.363 1.157 -32.312 1 18.34 13 PHE B C 1
ATOM 7181 O O . PHE B 1 13 ? -3.621 2.312 -32.656 1 18.34 13 PHE B O 1
ATOM 7188 N N . SER B 1 14 ? -4.422 0.625 -31.391 1 18.88 14 SER B N 1
ATOM 7189 C CA . SER B 1 14 ? -5.535 -0.265 -31.078 1 18.88 14 SER B CA 1
ATOM 7190 C C . SER B 1 14 ? -6.766 0.523 -30.641 1 18.88 14 SER B C 1
ATOM 7192 O O . SER B 1 14 ? -7.73 -0.053 -30.125 1 18.88 14 SER B O 1
ATOM 7194 N N . GLY B 1 15 ? -6.953 1.775 -30.609 1 19.39 15 GLY B N 1
ATOM 7195 C CA . GLY B 1 15 ? -7.918 2.283 -29.641 1 19.39 15 GLY B CA 1
ATOM 7196 C C . GLY B 1 15 ? -9.352 1.911 -29.984 1 19.39 15 GLY B C 1
ATOM 7197 O O . GLY B 1 15 ? -9.836 2.236 -31.078 1 19.39 15 GLY B O 1
ATOM 7198 N N . ALA B 1 16 ? -9.93 0.755 -29.391 1 19.83 16 ALA B N 1
ATOM 7199 C CA . ALA B 1 16 ? -11.234 0.111 -29.359 1 19.83 16 ALA B CA 1
ATOM 7200 C C . ALA B 1 16 ? -12.328 1.103 -28.953 1 19.83 16 ALA B C 1
ATOM 7202 O O . ALA B 1 16 ? -12.141 1.897 -28.031 1 19.83 16 ALA B O 1
ATOM 7203 N N . SER B 1 17 ? -13.32 1.348 -29.734 1 20.31 17 SER B N 1
ATOM 7204 C CA . SER B 1 17 ? -14.555 2.113 -29.906 1 20.31 17 SER B CA 1
ATOM 7205 C C . SER B 1 17 ? -15.539 1.822 -28.766 1 20.31 17 SER B C 1
ATOM 7207 O O . SER B 1 17 ? -15.852 0.662 -28.5 1 20.31 17 SER B O 1
ATOM 7209 N N . LEU B 1 18 ? -15.695 2.691 -27.719 1 20.16 18 LEU B N 1
ATOM 7210 C CA . LEU B 1 18 ? -16.531 2.857 -26.531 1 20.16 18 LEU B CA 1
ATOM 7211 C C . LEU B 1 18 ? -18 2.658 -26.875 1 20.16 18 LEU B C 1
ATOM 7213 O O . LEU B 1 18 ? -18.547 3.352 -27.734 1 20.16 18 LEU B O 1
ATOM 7217 N N . MET B 1 19 ? -18.547 1.406 -26.688 1 19.41 19 MET B N 1
ATOM 7218 C CA . MET B 1 19 ? -19.891 0.869 -26.828 1 19.41 19 MET B CA 1
ATOM 7219 C C . MET B 1 19 ? -20.891 1.72 -26.047 1 19.41 19 MET B C 1
ATOM 7221 O O . MET B 1 19 ? -20.609 2.164 -24.938 1 19.41 19 MET B O 1
ATOM 7225 N N . THR B 1 20 ? -21.969 2.217 -26.656 1 20.48 20 THR B N 1
ATOM 7226 C CA . THR B 1 20 ? -23.125 3.088 -26.469 1 20.48 20 THR B CA 1
ATOM 7227 C C . THR B 1 20 ? -24.078 2.504 -25.438 1 20.48 20 THR B C 1
ATOM 7229 O O . THR B 1 20 ? -24.547 1.373 -25.594 1 20.48 20 THR B O 1
ATOM 7232 N N . PRO B 1 21 ? -24.047 2.945 -24.125 1 22.02 21 PRO B N 1
ATOM 7233 C CA . PRO B 1 21 ? -24.938 2.463 -23.062 1 22.02 21 PRO B CA 1
ATOM 7234 C C . PRO B 1 21 ? -26.406 2.617 -23.422 1 22.02 21 PRO B C 1
ATOM 7236 O O . PRO B 1 21 ? -26.828 3.668 -23.922 1 22.02 21 PRO B O 1
ATOM 7239 N N . ILE B 1 22 ? -27.094 1.542 -23.812 1 20.3 22 ILE B N 1
ATOM 7240 C CA . ILE B 1 22 ? -28.5 1.417 -24.109 1 20.3 22 ILE B CA 1
ATOM 7241 C C . ILE B 1 22 ? -29.344 1.772 -22.875 1 20.3 22 ILE B C 1
ATOM 7243 O O . ILE B 1 22 ? -29.234 1.106 -21.844 1 20.3 22 ILE B O 1
ATOM 7247 N N . LEU B 1 23 ? -29.656 3.041 -22.641 1 20.31 23 LEU B N 1
ATOM 7248 C CA . LEU B 1 23 ? -30.547 3.65 -21.672 1 20.31 23 LEU B CA 1
ATOM 7249 C C . LEU B 1 23 ? -31.953 3.08 -21.797 1 20.31 23 LEU B C 1
ATOM 7251 O O . LEU B 1 23 ? -32.688 3.4 -22.734 1 20.31 23 LEU B O 1
ATOM 7255 N N . LEU B 1 24 ? -32.125 1.712 -21.609 1 21.23 24 LEU B N 1
ATOM 7256 C CA . LEU B 1 24 ? -33.5 1.241 -21.75 1 21.23 24 LEU B CA 1
ATOM 7257 C C . LEU B 1 24 ? -34.438 1.913 -20.719 1 21.23 24 LEU B C 1
ATOM 7259 O O . LEU B 1 24 ? -34.125 1.896 -19.531 1 21.23 24 LEU B O 1
ATOM 7263 N N . GLY B 1 25 ? -35.406 2.744 -21.141 1 22.39 25 GLY B N 1
ATOM 7264 C CA . GLY B 1 25 ? -36.469 3.621 -20.656 1 22.39 25 GLY B CA 1
ATOM 7265 C C . GLY B 1 25 ? -37.594 2.875 -19.969 1 22.39 25 GLY B C 1
ATOM 7266 O O . GLY B 1 25 ? -38.656 3.441 -19.719 1 22.39 25 GLY B O 1
ATOM 7267 N N . LEU B 1 26 ? -37.469 1.651 -19.422 1 21.7 26 LEU B N 1
ATOM 7268 C CA . LEU B 1 26 ? -38.812 1.155 -19.188 1 21.7 26 LEU B CA 1
ATOM 7269 C C . LEU B 1 26 ? -39.5 1.959 -18.094 1 21.7 26 LEU B C 1
ATOM 7271 O O . LEU B 1 26 ? -38.906 2.197 -17.031 1 21.7 26 LEU B O 1
ATOM 7275 N N . CYS B 1 27 ? -40.656 2.613 -18.375 1 21.94 27 CYS B N 1
ATOM 7276 C CA . CYS B 1 27 ? -41.594 3.588 -17.828 1 21.94 27 CYS B CA 1
ATOM 7277 C C . CYS B 1 27 ? -42.438 2.969 -16.719 1 21.94 27 CYS B C 1
ATOM 7279 O O . CYS B 1 27 ? -43.375 3.594 -16.234 1 21.94 27 CYS B O 1
ATOM 7281 N N . PHE B 1 28 ? -42.156 1.846 -16.125 1 22.17 28 PHE B N 1
ATOM 7282 C CA . PHE B 1 28 ? -43.438 1.426 -15.516 1 22.17 28 PHE B CA 1
ATOM 7283 C C . PHE B 1 28 ? -43.812 2.363 -14.383 1 22.17 28 PHE B C 1
ATOM 7285 O O . PHE B 1 28 ? -42.969 2.834 -13.633 1 22.17 28 PHE B O 1
ATOM 7292 N N . ALA B 1 29 ? -45.094 2.914 -14.398 1 22.3 29 ALA B N 1
ATOM 7293 C CA . ALA B 1 29 ? -45.906 3.928 -13.734 1 22.3 29 ALA B CA 1
ATOM 7294 C C . ALA B 1 29 ? -46.281 3.479 -12.328 1 22.3 29 ALA B C 1
ATOM 7296 O O . ALA B 1 29 ? -47.094 4.145 -11.648 1 22.3 29 ALA B O 1
ATOM 7297 N N . ALA B 1 30 ? -45.625 2.557 -11.648 1 25.78 30 ALA B N 1
ATOM 7298 C CA . ALA B 1 30 ? -46.562 2.176 -10.594 1 25.78 30 ALA B CA 1
ATOM 7299 C C . ALA B 1 30 ? -46.75 3.311 -9.594 1 25.78 30 ALA B C 1
ATOM 7301 O O . ALA B 1 30 ? -45.812 4.039 -9.289 1 25.78 30 ALA B O 1
ATOM 7302 N N . PRO B 1 31 ? -48.031 3.699 -9.25 1 26.52 31 PRO B N 1
ATOM 7303 C CA . PRO B 1 31 ? -48.5 4.816 -8.414 1 26.52 31 PRO B CA 1
ATOM 7304 C C . PRO B 1 31 ? -48 4.715 -6.973 1 26.52 31 PRO B C 1
ATOM 7306 O O . PRO B 1 31 ? -48.094 3.65 -6.359 1 26.52 31 PRO B O 1
ATOM 7309 N N . SER B 1 32 ? -46.781 5.422 -6.715 1 24.33 32 SER B N 1
ATOM 7310 C CA . SER B 1 32 ? -46.062 5.535 -5.457 1 24.33 32 SER B CA 1
ATOM 7311 C C . SER B 1 32 ? -46.938 6.113 -4.359 1 24.33 32 SER B C 1
ATOM 7313 O O . SER B 1 32 ? -47.562 7.16 -4.543 1 24.33 32 SER B O 1
ATOM 7315 N N . TYR B 1 33 ? -47.562 5.191 -3.541 1 25.52 33 TYR B N 1
ATOM 7316 C CA . TYR B 1 33 ? -48.125 5.512 -2.242 1 25.52 33 TYR B CA 1
ATOM 7317 C C . TYR B 1 33 ? -47.156 6.289 -1.381 1 25.52 33 TYR B C 1
ATOM 7319 O O . TYR B 1 33 ? -46.156 5.73 -0.907 1 25.52 33 TYR B O 1
ATOM 7327 N N . ALA B 1 34 ? -46.844 7.562 -1.748 1 24.48 34 ALA B N 1
ATOM 7328 C CA . ALA B 1 34 ? -45.875 8.602 -1.361 1 24.48 34 ALA B CA 1
ATOM 7329 C C . ALA B 1 34 ? -46.094 9 0.098 1 24.48 34 ALA B C 1
ATOM 7331 O O . ALA B 1 34 ? -45.375 9.891 0.6 1 24.48 34 ALA B O 1
ATOM 7332 N N . GLN B 1 35 ? -47.125 8.57 0.851 1 23.11 35 GLN B N 1
ATOM 7333 C CA . GLN B 1 35 ? -47.5 9.586 1.833 1 23.11 35 GLN B CA 1
ATOM 7334 C C . GLN B 1 35 ? -46.5 9.625 2.99 1 23.11 35 GLN B C 1
ATOM 7336 O O . GLN B 1 35 ? -46.156 10.695 3.488 1 23.11 35 GLN B O 1
ATOM 7341 N N . GLU B 1 36 ? -46.188 8.453 3.643 1 24.67 36 GLU B N 1
ATOM 7342 C CA . GLU B 1 36 ? -45.844 8.57 5.055 1 24.67 36 GLU B CA 1
ATOM 7343 C C . GLU B 1 36 ? -44.375 8.891 5.238 1 24.67 36 GLU B C 1
ATOM 7345 O O . GLU B 1 36 ? -43.906 9.086 6.363 1 24.67 36 GLU B O 1
ATOM 7350 N N . ALA B 1 37 ? -43.531 8.68 4.238 1 26.17 37 ALA B N 1
ATOM 7351 C CA . ALA B 1 37 ? -42.094 8.797 4.457 1 26.17 37 ALA B CA 1
ATOM 7352 C C . ALA B 1 37 ? -41.688 10.258 4.559 1 26.17 37 ALA B C 1
ATOM 7354 O O . ALA B 1 37 ? -40.5 10.562 4.516 1 26.17 37 ALA B O 1
ATOM 7355 N N . GLU B 1 38 ? -42.594 11.227 4.574 1 26.12 38 GLU B N 1
ATOM 7356 C CA . GLU B 1 38 ? -42.188 12.633 4.59 1 26.12 38 GLU B CA 1
ATOM 7357 C C . GLU B 1 38 ? -41.406 12.984 5.863 1 26.12 38 GLU B C 1
ATOM 7359 O O . GLU B 1 38 ? -40.781 14.039 5.945 1 26.12 38 GLU B O 1
ATOM 7364 N N . GLU B 1 39 ? -41.625 12.211 6.945 1 25.02 39 GLU B N 1
ATOM 7365 C CA . GLU B 1 39 ? -41.219 12.844 8.195 1 25.02 39 GLU B CA 1
ATOM 7366 C C . GLU B 1 39 ? -39.719 12.828 8.352 1 25.02 39 GLU B C 1
ATOM 7368 O O . GLU B 1 39 ? -39.125 13.797 8.836 1 25.02 39 GLU B O 1
ATOM 7373 N N . GLU B 1 40 ? -39 11.648 8.047 1 26.05 40 GLU B N 1
ATOM 7374 C CA . GLU B 1 40 ? -37.625 11.547 8.508 1 26.05 40 GLU B CA 1
ATOM 7375 C C . GLU B 1 40 ? -36.688 12.234 7.547 1 26.05 40 GLU B C 1
ATOM 7377 O O . GLU B 1 40 ? -35.531 12.492 7.887 1 26.05 40 GLU B O 1
ATOM 7382 N N . ALA B 1 41 ? -36.938 12.25 6.188 1 29.8 41 ALA B N 1
ATOM 7383 C CA . ALA B 1 41 ? -36.062 12.969 5.262 1 29.8 41 ALA B CA 1
ATOM 7384 C C . ALA B 1 41 ? -36.031 14.461 5.574 1 29.8 41 ALA B C 1
ATOM 7386 O O . ALA B 1 41 ? -35.344 15.234 4.906 1 29.8 41 ALA B O 1
ATOM 7387 N N . ASN B 1 42 ? -37.094 14.906 6.23 1 26.2 42 ASN B N 1
ATOM 7388 C CA . ASN B 1 42 ? -37.281 16.312 6.586 1 26.2 42 ASN B CA 1
ATOM 7389 C C . ASN B 1 42 ? -36.25 16.766 7.617 1 26.2 42 ASN B C 1
ATOM 7391 O O . ASN B 1 42 ? -36.344 17.875 8.133 1 26.2 42 ASN B O 1
ATOM 7395 N N . GLU B 1 43 ? -35.594 15.82 8.25 1 27.2 43 GLU B N 1
ATOM 7396 C CA . GLU B 1 43 ? -34.719 16.297 9.305 1 27.2 43 GLU B CA 1
ATOM 7397 C C . GLU B 1 43 ? -33.5 17.031 8.727 1 27.2 43 GLU B C 1
ATOM 7399 O O . GLU B 1 43 ? -32.906 17.875 9.391 1 27.2 43 GLU B O 1
ATOM 7404 N N . THR B 1 44 ? -33 16.594 7.562 1 32.06 44 THR B N 1
ATOM 7405 C CA . THR B 1 44 ? -31.938 17.438 7.043 1 32.06 44 THR B CA 1
ATOM 7406 C C . THR B 1 44 ? -32.5 18.797 6.602 1 32.06 44 THR B C 1
ATOM 7408 O O . THR B 1 44 ? -31.734 19.734 6.395 1 32.06 44 THR B O 1
ATOM 7411 N N . LYS B 1 45 ? -33.75 18.828 5.953 1 35.25 45 LYS B N 1
ATOM 7412 C CA . LYS B 1 45 ? -34.344 20.109 5.59 1 35.25 45 LYS B CA 1
ATOM 7413 C C . LYS B 1 45 ? -34.625 20.953 6.828 1 35.25 45 LYS B C 1
ATOM 7415 O O . LYS B 1 45 ? -34.969 22.141 6.715 1 35.25 45 LYS B O 1
ATOM 7420 N N . LYS B 1 46 ? -35.094 20.297 7.809 1 33.47 46 LYS B N 1
ATOM 7421 C CA . LYS B 1 46 ? -35.5 21.141 8.93 1 33.47 46 LYS B CA 1
ATOM 7422 C C . LYS B 1 46 ? -34.281 21.75 9.633 1 33.47 46 LYS B C 1
ATOM 7424 O O . LYS B 1 46 ? -34.406 22.203 10.781 1 33.47 46 LYS B O 1
ATOM 7429 N N . LEU B 1 47 ? -33.094 21.328 9.234 1 34.75 47 LEU B N 1
ATOM 7430 C CA . LEU B 1 47 ? -32.188 22.188 9.961 1 34.75 47 LEU B CA 1
ATOM 7431 C C . LEU B 1 47 ? -32.5 23.672 9.727 1 34.75 47 LEU B C 1
ATOM 7433 O O . LEU B 1 47 ? -32.312 24.172 8.609 1 34.75 47 LEU B O 1
ATOM 7437 N N . ASP B 1 48 ? -33.375 24.25 10.273 1 35.19 48 ASP B N 1
ATOM 7438 C CA . ASP B 1 48 ? -33.812 25.625 10.438 1 35.19 48 ASP B CA 1
ATOM 7439 C C . ASP B 1 48 ? -32.625 26.578 10.336 1 35.19 48 ASP B C 1
ATOM 7441 O O . ASP B 1 48 ? -31.469 26.188 10.578 1 35.19 48 ASP B O 1
ATOM 7445 N N . THR B 1 49 ? -32.844 27.656 9.656 1 42.31 49 THR B N 1
ATOM 7446 C CA . THR B 1 49 ? -32.031 28.859 9.609 1 42.31 49 THR B CA 1
ATOM 7447 C C . THR B 1 49 ? -31.406 29.156 10.977 1 42.31 49 THR B C 1
ATOM 7449 O O . THR B 1 49 ? -32.094 29.531 11.914 1 42.31 49 THR B O 1
ATOM 7452 N N . ILE B 1 50 ? -30.688 28.312 11.508 1 45.94 50 ILE B N 1
ATOM 7453 C CA . ILE B 1 50 ? -30.297 28.406 12.906 1 45.94 50 ILE B CA 1
ATOM 7454 C C . ILE B 1 50 ? -29.484 29.688 13.141 1 45.94 50 ILE B C 1
ATOM 7456 O O . ILE B 1 50 ? -28.328 29.766 12.75 1 45.94 50 ILE B O 1
ATOM 7460 N N . VAL B 1 51 ? -30.078 30.734 12.969 1 50.94 51 VAL B N 1
ATOM 7461 C CA . VAL B 1 51 ? -29.453 31.875 13.648 1 50.94 51 VAL B CA 1
ATOM 7462 C C . VAL B 1 51 ? -29.375 31.594 15.148 1 50.94 51 VAL B C 1
ATOM 7464 O O . VAL B 1 51 ? -30.391 31.578 15.844 1 50.94 51 VAL B O 1
ATOM 7467 N N . VAL B 1 52 ? -28.344 30.938 15.578 1 55.28 52 VAL B N 1
ATOM 7468 C CA . VAL B 1 52 ? -28.094 30.656 16.984 1 55.28 52 VAL B CA 1
ATOM 7469 C C . VAL B 1 52 ? -27.766 31.953 17.734 1 55.28 52 VAL B C 1
ATOM 7471 O O . VAL B 1 52 ? -27.094 32.844 17.188 1 55.28 52 VAL B O 1
ATOM 7474 N N . GLN B 1 53 ? -28.609 32.125 18.688 1 66.88 53 GLN B N 1
ATOM 7475 C CA . GLN B 1 53 ? -28.312 33.281 19.531 1 66.88 53 GLN B CA 1
ATOM 7476 C C . GLN B 1 53 ? -27.656 32.844 20.828 1 66.88 53 GLN B C 1
ATOM 7478 O O . GLN B 1 53 ? -28.297 32.219 21.688 1 66.88 53 GLN B O 1
ATOM 7483 N N . GLY B 1 54 ? -26.359 33.062 20.891 1 81.5 54 GLY B N 1
ATOM 7484 C CA . GLY B 1 54 ? -25.625 32.844 22.125 1 81.5 54 GLY B CA 1
ATOM 7485 C C . GLY B 1 54 ? -24.672 31.656 22.047 1 81.5 54 GLY B C 1
ATOM 7486 O O . GLY B 1 54 ? -24.812 30.812 21.156 1 81.5 54 GLY B O 1
ATOM 7487 N N . PHE B 1 55 ? -23.812 31.594 23.047 1 88.31 55 PHE B N 1
ATOM 7488 C CA . PHE B 1 55 ? -22.797 30.547 23.109 1 88.31 55 PHE B CA 1
ATOM 7489 C C . PHE B 1 55 ? -23.422 29.219 23.469 1 88.31 55 PHE B C 1
ATOM 7491 O O . PHE B 1 55 ? -23.109 28.188 22.844 1 88.31 55 PHE B O 1
ATOM 7498 N N . ARG B 1 56 ? -24.297 29.125 24.375 1 89.5 56 ARG B N 1
ATOM 7499 C CA . ARG B 1 56 ? -24.938 27.891 24.797 1 89.5 56 ARG B CA 1
ATOM 7500 C C . ARG B 1 56 ? -25.75 27.281 23.672 1 89.5 56 ARG B C 1
ATOM 7502 O O . ARG B 1 56 ? -25.719 26.078 23.453 1 89.5 56 ARG B O 1
ATOM 7509 N N . SER B 1 57 ? -26.453 28.125 23 1 88.75 57 SER B N 1
ATOM 7510 C CA . SER B 1 57 ? -27.266 27.641 21.875 1 88.75 57 SER B CA 1
ATOM 7511 C C . SER B 1 57 ? -26.375 27.062 20.781 1 88.75 57 SER B C 1
ATOM 7513 O O . SER B 1 57 ? -26.75 26.094 20.125 1 88.75 57 SER B O 1
ATOM 7515 N N . SER B 1 58 ? -25.297 27.719 20.531 1 89.5 58 SER B N 1
ATOM 7516 C CA . SER B 1 58 ? -24.375 27.203 19.531 1 89.5 58 SER B CA 1
ATOM 7517 C C . SER B 1 58 ? -23.844 25.828 19.906 1 89.5 58 SER B C 1
ATOM 7519 O O . SER B 1 58 ? -23.656 24.969 19.047 1 89.5 58 SER B O 1
ATOM 7521 N N . LEU B 1 59 ? -23.578 25.578 21.156 1 91.56 59 LEU B N 1
ATOM 7522 C CA . LEU B 1 59 ? -23.109 24.297 21.641 1 91.56 59 LEU B CA 1
ATOM 7523 C C . LEU B 1 59 ? -24.188 23.219 21.453 1 91.56 59 LEU B C 1
ATOM 7525 O O . LEU B 1 59 ? -23.875 22.078 21.094 1 91.56 59 LEU B O 1
ATOM 7529 N N . GLN B 1 60 ? -25.359 23.609 21.766 1 91.75 60 GLN B N 1
ATOM 7530 C CA . GLN B 1 60 ? -26.469 22.672 21.625 1 91.75 60 GLN B CA 1
ATOM 7531 C C . GLN B 1 60 ? -26.656 22.25 20.172 1 91.75 60 GLN B C 1
ATOM 7533 O O . GLN B 1 60 ? -26.875 21.062 19.875 1 91.75 60 GLN B O 1
ATOM 7538 N N . GLU B 1 61 ? -26.625 23.172 19.312 1 90.31 61 GLU B N 1
ATOM 7539 C CA . GLU B 1 61 ? -26.781 22.859 17.906 1 90.31 61 GLU B CA 1
ATOM 7540 C C . GLU B 1 61 ? -25.656 21.969 17.406 1 90.31 61 GLU B C 1
ATOM 7542 O O . GLU B 1 61 ? -25.875 21.062 16.594 1 90.31 61 GLU B O 1
ATOM 7547 N N . ALA B 1 62 ? -24.469 22.297 17.781 1 92.44 62 ALA B N 1
ATOM 7548 C CA . ALA B 1 62 ? -23.328 21.469 17.422 1 92.44 62 ALA B CA 1
ATOM 7549 C C . ALA B 1 62 ? -23.516 20.031 17.891 1 92.44 62 ALA B C 1
ATOM 7551 O O . ALA B 1 62 ? -23.188 19.094 17.172 1 92.44 62 ALA B O 1
ATOM 7552 N N . ARG B 1 63 ? -23.984 19.938 19.062 1 93.81 63 ARG B N 1
ATOM 7553 C CA . ARG B 1 63 ? -24.297 18.625 19.641 1 93.81 63 ARG B CA 1
ATOM 7554 C C . ARG B 1 63 ? -25.312 17.875 18.781 1 93.81 63 ARG B C 1
ATOM 7556 O O . ARG B 1 63 ? -25.172 16.672 18.562 1 93.81 63 ARG B O 1
ATOM 7563 N N . ASP B 1 64 ? -26.281 18.531 18.359 1 92.94 64 ASP B N 1
ATOM 7564 C CA . ASP B 1 64 ? -27.328 17.891 17.547 1 92.94 64 ASP B CA 1
ATOM 7565 C C . ASP B 1 64 ? -26.766 17.469 16.188 1 92.94 64 ASP B C 1
ATOM 7567 O O . ASP B 1 64 ? -27.141 16.406 15.664 1 92.94 64 ASP B O 1
ATOM 7571 N N . PHE B 1 65 ? -25.938 18.266 15.633 1 92.31 65 PHE B N 1
ATOM 7572 C CA . PHE B 1 65 ? -25.281 17.906 14.383 1 92.31 65 PHE B CA 1
ATOM 7573 C C . PHE B 1 65 ? -24.453 16.641 14.555 1 92.31 65 PHE B C 1
ATOM 7575 O O . PHE B 1 65 ? -24.453 15.766 13.688 1 92.31 65 PHE B O 1
ATOM 7582 N N . LYS B 1 66 ? -23.781 16.625 15.617 1 94.5 66 LYS B N 1
ATOM 7583 C CA . LYS B 1 66 ? -22.969 15.445 15.93 1 94.5 66 LYS B CA 1
ATOM 7584 C C . LYS B 1 66 ? -23.844 14.203 16.047 1 94.5 66 LYS B C 1
ATOM 7586 O O . LYS B 1 66 ? -23.531 13.156 15.484 1 94.5 66 LYS B O 1
ATOM 7591 N N . ARG B 1 67 ? -24.906 14.328 16.766 1 94.81 67 ARG B N 1
ATOM 7592 C CA . ARG B 1 67 ? -25.797 13.203 17 1 94.81 67 ARG B CA 1
ATOM 7593 C C . ARG B 1 67 ? -26.391 12.68 15.703 1 94.81 67 ARG B C 1
ATOM 7595 O O . ARG B 1 67 ? -26.562 11.469 15.539 1 94.81 67 ARG B O 1
ATOM 7602 N N . ALA B 1 68 ? -26.625 13.516 14.812 1 91.69 68 ALA B N 1
ATOM 7603 C CA . ALA B 1 68 ? -27.312 13.156 13.578 1 91.69 68 ALA B CA 1
ATOM 7604 C C . ALA B 1 68 ? -26.344 12.555 12.562 1 91.69 68 ALA B C 1
ATOM 7606 O O . ALA B 1 68 ? -26.766 11.859 11.633 1 91.69 68 ALA B O 1
ATOM 7607 N N . ALA B 1 69 ? -25.172 12.797 12.703 1 92.56 69 ALA B N 1
ATOM 7608 C CA . ALA B 1 69 ? -24.172 12.336 11.742 1 92.56 69 ALA B CA 1
ATOM 7609 C C . ALA B 1 69 ? -23.984 10.82 11.836 1 92.56 69 ALA B C 1
ATOM 7611 O O . ALA B 1 69 ? -24.078 10.242 12.922 1 92.56 69 ALA B O 1
ATOM 7612 N N . VAL B 1 70 ? -23.734 10.258 10.68 1 90.31 70 VAL B N 1
ATOM 7613 C CA . VAL B 1 70 ? -23.391 8.836 10.711 1 90.31 70 VAL B CA 1
ATOM 7614 C C . VAL B 1 70 ? -21.891 8.664 10.93 1 90.31 70 VAL B C 1
ATOM 7616 O O . VAL B 1 70 ? -21.453 7.723 11.594 1 90.31 70 VAL B O 1
ATOM 7619 N N . ASN B 1 71 ? -21.078 9.531 10.32 1 92.56 71 ASN B N 1
ATOM 7620 C CA . ASN B 1 71 ? -19.641 9.531 10.531 1 92.56 71 ASN B CA 1
ATOM 7621 C C . ASN B 1 71 ? -19.25 10.367 11.75 1 92.56 71 ASN B C 1
ATOM 7623 O O . ASN B 1 71 ? -20.109 10.891 12.445 1 92.56 71 ASN B O 1
ATOM 7627 N N . SER B 1 72 ? -17.969 10.398 12.062 1 95.38 72 SER B N 1
ATOM 7628 C CA . SER B 1 72 ? -17.469 11.227 13.156 1 95.38 72 SER B CA 1
ATOM 7629 C C . SER B 1 72 ? -17.234 12.664 12.711 1 95.38 72 SER B C 1
ATOM 7631 O O . SER B 1 72 ? -16.297 12.938 11.953 1 95.38 72 SER B O 1
ATOM 7633 N N . ARG B 1 73 ? -18.062 13.516 13.266 1 95.44 73 ARG B N 1
ATOM 7634 C CA . ARG B 1 73 ? -18.016 14.914 12.867 1 95.44 73 ARG B CA 1
ATOM 7635 C C . ARG B 1 73 ? -18.188 15.828 14.07 1 95.44 73 ARG B C 1
ATOM 7637 O O . ARG B 1 73 ? -18.922 15.516 15.008 1 95.44 73 ARG B O 1
ATOM 7644 N N . GLU B 1 74 ? -17.453 16.875 14.07 1 96.56 74 GLU B N 1
ATOM 7645 C CA . GLU B 1 74 ? -17.609 17.984 15.008 1 96.56 74 GLU B CA 1
ATOM 7646 C C . GLU B 1 74 ? -17.938 19.281 14.273 1 96.56 74 GLU B C 1
ATOM 7648 O O . GLU B 1 74 ? -17.422 19.547 13.195 1 96.56 74 GLU B O 1
ATOM 7653 N N . SER B 1 75 ? -18.828 20.016 14.906 1 94.94 75 SER B N 1
ATOM 7654 C CA . SER B 1 75 ? -19.234 21.266 14.266 1 94.94 75 SER B CA 1
ATOM 7655 C C . SER B 1 75 ? -19.062 22.453 15.211 1 94.94 75 SER B C 1
ATOM 7657 O O . SER B 1 75 ? -19.125 22.297 16.422 1 94.94 75 SER B O 1
ATOM 7659 N N . ILE B 1 76 ? -18.734 23.547 14.633 1 93 76 ILE B N 1
ATOM 7660 C CA . ILE B 1 76 ? -18.719 24.844 15.312 1 93 76 ILE B CA 1
ATOM 7661 C C . ILE B 1 76 ? -19.688 25.797 14.609 1 93 76 ILE B C 1
ATOM 7663 O O . ILE B 1 76 ? -19.594 26 13.398 1 93 76 ILE B O 1
ATOM 7667 N N . LEU B 1 77 ? -20.531 26.375 15.359 1 89.75 77 LEU B N 1
ATOM 7668 C CA . LEU B 1 77 ? -21.5 27.328 14.812 1 89.75 77 LEU B CA 1
ATOM 7669 C C . LEU B 1 77 ? -21.25 28.719 15.359 1 89.75 77 LEU B C 1
ATOM 7671 O O . LEU B 1 77 ? -20.797 28.875 16.5 1 89.75 77 LEU B O 1
ATOM 7675 N N . ALA B 1 78 ? -21.531 29.641 14.531 1 84.56 78 ALA B N 1
ATOM 7676 C CA . ALA B 1 78 ? -21.438 31.031 14.961 1 84.56 78 ALA B CA 1
ATOM 7677 C C . ALA B 1 78 ? -22.422 31.328 16.094 1 84.56 78 ALA B C 1
ATOM 7679 O O . ALA B 1 78 ? -23.531 30.797 16.094 1 84.56 78 ALA B O 1
ATOM 7680 N N . GLU B 1 79 ? -22 32.188 16.969 1 78.38 79 GLU B N 1
ATOM 7681 C CA . GLU B 1 79 ? -22.844 32.594 18.094 1 78.38 79 GLU B CA 1
ATOM 7682 C C . GLU B 1 79 ? -23.891 33.594 17.672 1 78.38 79 GLU B C 1
ATOM 7684 O O . GLU B 1 79 ? -24.922 33.75 18.344 1 78.38 79 GLU B O 1
ATOM 7689 N N . ASP B 1 80 ? -23.469 34.312 16.75 1 71.12 80 ASP B N 1
ATOM 7690 C CA . ASP B 1 80 ? -24.328 35.344 16.156 1 71.12 80 ASP B CA 1
ATOM 7691 C C . ASP B 1 80 ? -23.906 35.656 14.719 1 71.12 80 ASP B C 1
ATOM 7693 O O . ASP B 1 80 ? -22.875 35.125 14.242 1 71.12 80 ASP B O 1
ATOM 7697 N N . ILE B 1 81 ? -24.75 36.5 14.141 1 58.44 81 ILE B N 1
ATOM 7698 C CA . ILE B 1 81 ? -24.391 36.875 12.773 1 58.44 81 ILE B CA 1
ATOM 7699 C C . ILE B 1 81 ? -22.984 37.469 12.75 1 58.44 81 ILE B C 1
ATOM 7701 O O . ILE B 1 81 ? -22.719 38.469 13.398 1 58.44 81 ILE B O 1
ATOM 7705 N N . GLY B 1 82 ? -22.203 36.781 12.07 1 62.34 82 GLY B N 1
ATOM 7706 C CA . GLY B 1 82 ? -20.844 37.281 11.867 1 62.34 82 GLY B CA 1
ATOM 7707 C C . GLY B 1 82 ? -19.984 37.188 13.117 1 62.34 82 GLY B C 1
ATOM 7708 O O . GLY B 1 82 ? -19.047 37.938 13.281 1 62.34 82 GLY B O 1
ATOM 7709 N N . LYS B 1 83 ? -20.375 36.375 13.992 1 74.5 83 LYS B N 1
ATOM 7710 C CA . LYS B 1 83 ? -19.562 36.281 15.195 1 74.5 83 LYS B CA 1
ATOM 7711 C C . LYS B 1 83 ? -19.266 34.812 15.539 1 74.5 83 LYS B C 1
ATOM 7713 O O . LYS B 1 83 ? -20.109 34.125 16.125 1 74.5 83 LYS B O 1
ATOM 7718 N N . MET B 1 84 ? -17.984 34.625 15.273 1 71.56 84 MET B N 1
ATOM 7719 C CA . MET B 1 84 ? -17.453 33.344 15.758 1 71.56 84 MET B CA 1
ATOM 7720 C C . MET B 1 84 ? -17.031 33.438 17.219 1 71.56 84 MET B C 1
ATOM 7722 O O . MET B 1 84 ? -16.812 34.562 17.734 1 71.56 84 MET B O 1
ATOM 7726 N N . PRO B 1 85 ? -16.922 32.406 17.797 1 62.84 85 PRO B N 1
ATOM 7727 C CA . PRO B 1 85 ? -16.562 32.469 19.203 1 62.84 85 PRO B CA 1
ATOM 7728 C C . PRO B 1 85 ? -15.188 33.094 19.438 1 62.84 85 PRO B C 1
ATOM 7730 O O . PRO B 1 85 ? -14.906 33.594 20.531 1 62.84 85 PRO B O 1
ATOM 7733 N N . ASP B 1 86 ? -14.344 32.969 18.375 1 72.69 86 ASP B N 1
ATOM 7734 C CA . ASP B 1 86 ? -12.977 33.469 18.516 1 72.69 86 ASP B CA 1
ATOM 7735 C C . ASP B 1 86 ? -12.617 34.438 17.406 1 72.69 86 ASP B C 1
ATOM 7737 O O . ASP B 1 86 ? -13.414 34.656 16.484 1 72.69 86 ASP B O 1
ATOM 7741 N N . LEU B 1 87 ? -11.422 35.031 17.594 1 70.94 87 LEU B N 1
ATOM 7742 C CA . LEU B 1 87 ? -11.023 36.125 16.719 1 70.94 87 LEU B CA 1
ATOM 7743 C C . LEU B 1 87 ? -10.656 35.594 15.328 1 70.94 87 LEU B C 1
ATOM 7745 O O . LEU B 1 87 ? -10.727 36.312 14.344 1 70.94 87 LEU B O 1
ATOM 7749 N N . ASN B 1 88 ? -10.18 34.406 15.312 1 82.19 88 ASN B N 1
ATOM 7750 C CA . ASN B 1 88 ? -9.836 33.844 14.016 1 82.19 88 ASN B CA 1
ATOM 7751 C C . ASN B 1 88 ? -10.312 32.375 13.906 1 82.19 88 ASN B C 1
ATOM 7753 O O . ASN B 1 88 ? -10.688 31.781 14.906 1 82.19 88 ASN B O 1
ATOM 7757 N N . LEU B 1 89 ? -10.297 31.891 12.695 1 86.19 89 LEU B N 1
ATOM 7758 C CA . LEU B 1 89 ? -10.859 30.578 12.406 1 86.19 89 LEU B CA 1
ATOM 7759 C C . LEU B 1 89 ? -10.055 29.484 13.078 1 86.19 89 LEU B C 1
ATOM 7761 O O . LEU B 1 89 ? -10.625 28.531 13.617 1 86.19 89 LEU B O 1
ATOM 7765 N N . ALA B 1 90 ? -8.742 29.562 13 1 88.44 90 ALA B N 1
ATOM 7766 C CA . ALA B 1 90 ? -7.902 28.547 13.602 1 88.44 90 ALA B CA 1
ATOM 7767 C C . ALA B 1 90 ? -8.18 28.422 15.102 1 88.44 90 ALA B C 1
ATOM 7769 O O . ALA B 1 90 ? -8.234 27.312 15.641 1 88.44 90 ALA B O 1
ATOM 7770 N N . GLU B 1 91 ? -8.367 29.516 15.766 1 88 91 GLU B N 1
ATOM 7771 C CA . GLU B 1 91 ? -8.633 29.516 17.203 1 88 91 GLU B CA 1
ATOM 7772 C C . GLU B 1 91 ? -10.016 28.953 17.516 1 88 91 GLU B C 1
ATOM 7774 O O . GLU B 1 91 ? -10.203 28.312 18.547 1 88 91 GLU B O 1
ATOM 7779 N N . ALA B 1 92 ? -10.875 29.203 16.641 1 87.75 92 ALA B N 1
ATOM 7780 C CA . ALA B 1 92 ? -12.188 28.594 16.812 1 87.75 92 ALA B CA 1
ATOM 7781 C C . ALA B 1 92 ? -12.109 27.062 16.703 1 87.75 92 ALA B C 1
ATOM 7783 O O . ALA B 1 92 ? -12.703 26.344 17.516 1 87.75 92 ALA B O 1
ATOM 7784 N N . ILE B 1 93 ? -11.422 26.594 15.773 1 92.56 93 ILE B N 1
ATOM 7785 C CA . ILE B 1 93 ? -11.336 25.156 15.492 1 92.56 93 ILE B CA 1
ATOM 7786 C C . ILE B 1 93 ? -10.555 24.469 16.609 1 92.56 93 ILE B C 1
ATOM 7788 O O . ILE B 1 93 ? -10.781 23.281 16.891 1 92.56 93 ILE B O 1
ATOM 7792 N N . GLN B 1 94 ? -9.719 25.172 17.234 1 91.75 94 GLN B N 1
ATOM 7793 C CA . GLN B 1 94 ? -8.891 24.609 18.312 1 91.75 94 GLN B CA 1
ATOM 7794 C C . GLN B 1 94 ? -9.75 24.031 19.422 1 91.75 94 GLN B C 1
ATOM 7796 O O . GLN B 1 94 ? -9.289 23.203 20.219 1 91.75 94 GLN B O 1
ATOM 7801 N N . ARG B 1 95 ? -11.023 24.453 19.484 1 89.94 95 ARG B N 1
ATOM 7802 C CA . ARG B 1 95 ? -11.906 23.984 20.547 1 89.94 95 ARG B CA 1
ATOM 7803 C C . ARG B 1 95 ? -12.406 22.578 20.281 1 89.94 95 ARG B C 1
ATOM 7805 O O . ARG B 1 95 ? -12.938 21.906 21.172 1 89.94 95 ARG B O 1
ATOM 7812 N N . VAL B 1 96 ? -12.195 22.188 19.109 1 93.44 96 VAL B N 1
ATOM 7813 C CA . VAL B 1 96 ? -12.586 20.828 18.719 1 93.44 96 VAL B CA 1
ATOM 7814 C C . VAL B 1 96 ? -11.578 19.828 19.266 1 93.44 96 VAL B C 1
ATOM 7816 O O . VAL B 1 96 ? -10.367 20.047 19.203 1 93.44 96 VAL B O 1
ATOM 7819 N N . PRO B 1 97 ? -12.117 18.734 19.844 1 95.19 97 PRO B N 1
ATOM 7820 C CA . PRO B 1 97 ? -11.172 17.703 20.281 1 95.19 97 PRO B CA 1
ATOM 7821 C C . PRO B 1 97 ? -10.273 17.219 19.156 1 95.19 97 PRO B C 1
ATOM 7823 O O . PRO B 1 97 ? -10.742 17.016 18.031 1 95.19 97 PRO B O 1
ATOM 7826 N N . GLY B 1 98 ? -9.008 17.062 19.516 1 94.06 98 GLY B N 1
ATOM 7827 C CA . GLY B 1 98 ? -8.039 16.547 18.578 1 94.06 98 GLY B CA 1
ATOM 7828 C C . GLY B 1 98 ? -7.352 17.625 17.766 1 94.06 98 GLY B C 1
ATOM 7829 O O . GLY B 1 98 ? -6.465 17.328 16.953 1 94.06 98 GLY B O 1
ATOM 7830 N N . VAL B 1 99 ? -7.734 18.859 17.922 1 93.75 99 VAL B N 1
ATOM 7831 C CA . VAL B 1 99 ? -7.16 19.953 17.125 1 93.75 99 VAL B CA 1
ATOM 7832 C C . VAL B 1 99 ? -6.199 20.766 18 1 93.75 99 VAL B C 1
ATOM 7834 O O . VAL B 1 99 ? -6.488 21.047 19.156 1 93.75 99 VAL B O 1
ATOM 7837 N N . ALA B 1 100 ? -5.062 20.984 17.438 1 91.44 100 ALA B N 1
ATOM 7838 C CA . ALA B 1 100 ? -4.105 21.953 17.969 1 91.44 100 ALA B CA 1
ATOM 7839 C C . ALA B 1 100 ? -3.721 22.984 16.906 1 91.44 100 ALA B C 1
ATOM 7841 O O . ALA B 1 100 ? -3.992 22.781 15.719 1 91.44 100 ALA B O 1
ATOM 7842 N N . ILE B 1 101 ? -3.219 24.094 17.391 1 89.81 101 ILE B N 1
ATOM 7843 C CA . ILE B 1 101 ? -2.881 25.109 16.406 1 89.81 101 ILE B CA 1
ATOM 7844 C C . ILE B 1 101 ? -1.452 25.594 16.641 1 89.81 101 ILE B C 1
ATOM 7846 O O . ILE B 1 101 ? -0.875 25.375 17.703 1 89.81 101 ILE B O 1
ATOM 7850 N N . SER B 1 102 ? -0.939 26.125 15.609 1 83.5 102 SER B N 1
ATOM 7851 C CA . SER B 1 102 ? 0.282 26.922 15.711 1 83.5 102 SER B CA 1
ATOM 7852 C C . SER B 1 102 ? -0.017 28.406 15.602 1 83.5 102 SER B C 1
ATOM 7854 O O . SER B 1 102 ? -0.913 28.812 14.859 1 83.5 102 SER B O 1
ATOM 7856 N N . ARG B 1 103 ? 0.728 29.172 16.422 1 82.5 103 ARG B N 1
ATOM 7857 C CA . ARG B 1 103 ? 0.521 30.609 16.422 1 82.5 103 ARG B CA 1
ATOM 7858 C C . ARG B 1 103 ? 1.745 31.344 15.883 1 82.5 103 ARG B C 1
ATOM 7860 O O . ARG B 1 103 ? 2.873 30.875 16.031 1 82.5 103 ARG B O 1
ATOM 7867 N N . GLU B 1 104 ? 1.482 32.375 15.219 1 78.25 104 GLU B N 1
ATOM 7868 C CA . GLU B 1 104 ? 2.492 33.344 14.797 1 78.25 104 GLU B CA 1
ATOM 7869 C C . GLU B 1 104 ? 2.088 34.75 15.164 1 78.25 104 GLU B C 1
ATOM 7871 O O . GLU B 1 104 ? 1.002 35.219 14.797 1 78.25 104 GLU B O 1
ATOM 7876 N N . GLY B 1 105 ? 2.965 35.438 15.836 1 80 105 GLY B N 1
ATOM 7877 C CA . GLY B 1 105 ? 2.625 36.781 16.281 1 80 105 GLY B CA 1
ATOM 7878 C C . GLY B 1 105 ? 1.398 36.812 17.172 1 80 105 GLY B C 1
ATOM 7879 O O . GLY B 1 105 ? 0.615 37.781 17.125 1 80 105 GLY B O 1
ATOM 7880 N N . GLY B 1 106 ? 1.155 35.719 17.734 1 82.19 106 GLY B N 1
ATOM 7881 C CA . GLY B 1 106 ? 0.038 35.656 18.656 1 82.19 106 GLY B CA 1
ATOM 7882 C C . GLY B 1 106 ? -1.258 35.219 18 1 82.19 106 GLY B C 1
ATOM 7883 O O . GLY B 1 106 ? -2.279 35.062 18.688 1 82.19 106 GLY B O 1
ATOM 7884 N N . GLU B 1 107 ? -1.25 34.969 16.766 1 85.06 107 GLU B N 1
ATOM 7885 C CA . GLU B 1 107 ? -2.459 34.562 16.078 1 85.06 107 GLU B CA 1
ATOM 7886 C C . GLU B 1 107 ? -2.312 33.125 15.531 1 85.06 107 GLU B C 1
ATOM 7888 O O . GLU B 1 107 ? -1.239 32.75 15.062 1 85.06 107 GLU B O 1
ATOM 7893 N N . GLY B 1 108 ? -3.424 32.469 15.633 1 85.88 108 GLY B N 1
ATOM 7894 C CA . GLY B 1 108 ? -3.414 31.125 15.078 1 85.88 108 GLY B CA 1
ATOM 7895 C C . GLY B 1 108 ? -3.305 31.094 13.57 1 85.88 108 GLY B C 1
ATOM 7896 O O . GLY B 1 108 ? -4.02 31.828 12.875 1 85.88 108 GLY B O 1
ATOM 7897 N N . ARG B 1 109 ? -2.453 30.219 13.039 1 85.75 109 ARG B N 1
ATOM 7898 C CA . ARG B 1 109 ? -2.211 30.172 11.602 1 85.75 109 ARG B CA 1
ATOM 7899 C C . ARG B 1 109 ? -2.699 28.844 11.016 1 85.75 109 ARG B C 1
ATOM 7901 O O . ARG B 1 109 ? -3.58 28.844 10.148 1 85.75 109 ARG B O 1
ATOM 7908 N N . ASN B 1 110 ? -2.07 27.734 11.516 1 88.25 110 ASN B N 1
ATOM 7909 C CA . ASN B 1 110 ? -2.4 26.422 11 1 88.25 110 ASN B CA 1
ATOM 7910 C C . ASN B 1 110 ? -2.959 25.516 12.094 1 88.25 110 ASN B C 1
ATOM 7912 O O . ASN B 1 110 ? -2.83 25.812 13.281 1 88.25 110 ASN B O 1
ATOM 7916 N N . ILE B 1 111 ? -3.553 24.422 11.625 1 90.06 111 ILE B N 1
ATOM 7917 C CA . ILE B 1 111 ? -4.082 23.469 12.594 1 90.06 111 ILE B CA 1
ATOM 7918 C C . ILE B 1 111 ? -3.4 22.109 12.414 1 90.06 111 ILE B C 1
ATOM 7920 O O . ILE B 1 111 ? -2.965 21.781 11.312 1 90.06 111 ILE B O 1
ATOM 7924 N N . THR B 1 112 ? -3.229 21.453 13.438 1 90.69 112 THR B N 1
ATOM 7925 C CA . THR B 1 112 ? -2.914 20.031 13.461 1 90.69 112 THR B CA 1
ATOM 7926 C C . THR B 1 112 ? -4.109 19.219 13.945 1 90.69 112 THR B C 1
ATOM 7928 O O . THR B 1 112 ? -4.812 19.641 14.875 1 90.69 112 THR B O 1
ATOM 7931 N N . LEU B 1 113 ? -4.363 18.25 13.234 1 93.56 113 LEU B N 1
ATOM 7932 C CA . LEU B 1 113 ? -5.5 17.406 13.578 1 93.56 113 LEU B CA 1
ATOM 7933 C C . LEU B 1 113 ? -5.043 15.984 13.891 1 93.56 113 LEU B C 1
ATOM 7935 O O . LEU B 1 113 ? -4.441 15.32 13.047 1 93.56 113 LEU B O 1
ATOM 7939 N N . ARG B 1 114 ? -5.328 15.523 15.117 1 93.94 114 ARG B N 1
ATOM 7940 C CA . ARG B 1 114 ? -5.008 14.188 15.609 1 93.94 114 ARG B CA 1
ATOM 7941 C C . ARG B 1 114 ? -3.539 13.852 15.375 1 93.94 114 ARG B C 1
ATOM 7943 O O . ARG B 1 114 ? -3.211 12.75 14.93 1 93.94 114 ARG B O 1
ATOM 7950 N N . GLY B 1 115 ? -2.768 14.867 15.523 1 88.56 115 GLY B N 1
ATOM 7951 C CA . GLY B 1 115 ? -1.328 14.664 15.523 1 88.56 115 GLY B CA 1
ATOM 7952 C C . GLY B 1 115 ? -0.71 14.805 14.141 1 88.56 115 GLY B C 1
ATOM 7953 O O . GLY B 1 115 ? 0.515 14.789 14 1 88.56 115 GLY B O 1
ATOM 7954 N N . PHE B 1 116 ? -1.495 14.977 13.172 1 90.62 116 PHE B N 1
ATOM 7955 C CA . PHE B 1 116 ? -0.968 15.102 11.82 1 90.62 116 PHE B CA 1
ATOM 7956 C C . PHE B 1 116 ? -0.674 16.562 11.484 1 90.62 116 PHE B C 1
ATOM 7958 O O . PHE B 1 116 ? -1.419 17.453 11.883 1 90.62 116 PHE B O 1
ATOM 7965 N N . SER B 1 117 ? 0.352 16.75 10.711 1 86.69 117 SER B N 1
ATOM 7966 C CA . SER B 1 117 ? 0.725 18.094 10.273 1 86.69 117 SER B CA 1
ATOM 7967 C C . SER B 1 117 ? -0.374 18.719 9.43 1 86.69 117 SER B C 1
ATOM 7969 O O . SER B 1 117 ? -1.247 18.031 8.914 1 86.69 117 SER B O 1
ATOM 7971 N N . PRO B 1 118 ? -0.341 19.969 9.25 1 87.56 118 PRO B N 1
ATOM 7972 C CA . PRO B 1 118 ? -1.405 20.688 8.547 1 87.56 118 PRO B CA 1
ATOM 7973 C C . PRO B 1 118 ? -1.601 20.203 7.113 1 87.56 118 PRO B C 1
ATOM 7975 O O . PRO B 1 118 ? -2.713 20.266 6.582 1 87.56 118 PRO B O 1
ATOM 7978 N N . SER B 1 119 ? -0.607 19.719 6.512 1 89.31 119 SER B N 1
ATOM 7979 C CA . SER B 1 119 ? -0.707 19.281 5.121 1 89.31 119 SER B CA 1
ATOM 7980 C C . SER B 1 119 ? -1.559 18.031 4.988 1 89.31 119 SER B C 1
ATOM 7982 O O . SER B 1 119 ? -1.959 17.656 3.883 1 89.31 119 SER B O 1
ATOM 7984 N N . PHE B 1 120 ? -1.903 17.406 6.082 1 92.56 120 PHE B N 1
ATOM 7985 C CA . PHE B 1 120 ? -2.682 16.172 6.047 1 92.56 120 PHE B CA 1
ATOM 7986 C C . PHE B 1 120 ? -4.164 16.469 6.25 1 92.56 120 PHE B C 1
ATOM 7988 O O . PHE B 1 120 ? -4.98 15.539 6.301 1 92.56 120 PHE B O 1
ATOM 7995 N N . THR B 1 121 ? -4.492 17.703 6.422 1 93.88 121 THR B N 1
ATOM 7996 C CA . THR B 1 121 ? -5.883 18.125 6.555 1 93.88 121 THR B CA 1
ATOM 7997 C C . THR B 1 121 ? -6.348 18.844 5.297 1 93.88 121 THR B C 1
ATOM 7999 O O . THR B 1 121 ? -5.668 19.75 4.809 1 93.88 121 THR B O 1
ATOM 8002 N N . ARG B 1 122 ? -7.457 18.469 4.828 1 95.12 122 ARG B N 1
ATOM 8003 C CA . ARG B 1 122 ? -8.055 19.172 3.691 1 95.12 122 ARG B CA 1
ATOM 8004 C C . ARG B 1 122 ? -9.055 20.219 4.156 1 95.12 122 ARG B C 1
ATOM 8006 O O . ARG B 1 122 ? -9.82 19.984 5.094 1 95.12 122 ARG B O 1
ATOM 8013 N N . THR B 1 123 ? -9.055 21.312 3.543 1 94.94 123 THR B N 1
ATOM 8014 C CA . THR B 1 123 ? -9.992 22.375 3.883 1 94.94 123 THR B CA 1
ATOM 8015 C C . THR B 1 123 ? -10.844 22.75 2.674 1 94.94 123 THR B C 1
ATOM 8017 O O . THR B 1 123 ? -10.336 22.875 1.561 1 94.94 123 THR B O 1
ATOM 8020 N N . THR B 1 124 ? -12.133 22.891 2.916 1 95.94 124 THR B N 1
ATOM 8021 C CA . THR B 1 124 ? -13.047 23.312 1.86 1 95.94 124 THR B CA 1
ATOM 8022 C C . THR B 1 124 ? -13.812 24.562 2.277 1 95.94 124 THR B C 1
ATOM 8024 O O . THR B 1 124 ? -13.938 24.859 3.469 1 95.94 124 THR B O 1
ATOM 8027 N N . LEU B 1 125 ? -14.211 25.312 1.305 1 94.81 125 LEU B N 1
ATOM 8028 C CA . LEU B 1 125 ? -15.078 26.469 1.478 1 94.81 125 LEU B CA 1
ATOM 8029 C C . LEU B 1 125 ? -16.266 26.406 0.526 1 94.81 125 LEU B C 1
ATOM 8031 O O . LEU B 1 125 ? -16.094 26.406 -0.695 1 94.81 125 LEU B O 1
ATOM 8035 N N . ASN B 1 126 ? -17.375 26.328 1.136 1 93.31 126 ASN B N 1
ATOM 8036 C CA . ASN B 1 126 ? -18.625 26.188 0.372 1 93.31 126 ASN B CA 1
ATOM 8037 C C . ASN B 1 126 ? -18.547 25.031 -0.612 1 93.31 126 ASN B C 1
ATOM 8039 O O . ASN B 1 126 ? -18.891 25.188 -1.786 1 93.31 126 ASN B O 1
ATOM 8043 N N . GLY B 1 127 ? -17.938 23.969 -0.168 1 91.88 127 GLY B N 1
ATOM 8044 C CA . GLY B 1 127 ? -17.969 22.719 -0.914 1 91.88 127 GLY B CA 1
ATOM 8045 C C . GLY B 1 127 ? -16.75 22.5 -1.788 1 91.88 127 GLY B C 1
ATOM 8046 O O . GLY B 1 127 ? -16.547 21.422 -2.322 1 91.88 127 GLY B O 1
ATOM 8047 N N . MET B 1 128 ? -15.938 23.516 -1.896 1 93 128 MET B N 1
ATOM 8048 C CA . MET B 1 128 ? -14.766 23.422 -2.762 1 93 128 MET B CA 1
ATOM 8049 C C . MET B 1 128 ? -13.477 23.5 -1.946 1 93 128 MET B C 1
ATOM 8051 O O . MET B 1 128 ? -13.383 24.281 -0.997 1 93 128 MET B O 1
ATOM 8055 N N . GLU B 1 129 ? -12.508 22.672 -2.383 1 92.12 129 GLU B N 1
ATOM 8056 C CA . GLU B 1 129 ? -11.195 22.781 -1.76 1 92.12 129 GLU B CA 1
ATOM 8057 C C . GLU B 1 129 ? -10.555 24.141 -2.064 1 92.12 129 GLU B C 1
ATOM 8059 O O . GLU B 1 129 ? -10.641 24.641 -3.191 1 92.12 129 GLU B O 1
ATOM 8064 N N . VAL B 1 130 ? -9.93 24.672 -1.07 1 86.31 130 VAL B N 1
ATOM 8065 C CA . VAL B 1 130 ? -9.383 26.016 -1.287 1 86.31 130 VAL B CA 1
ATOM 8066 C C . VAL B 1 130 ? -7.902 26.031 -0.907 1 86.31 130 VAL B C 1
ATOM 8068 O O . VAL B 1 130 ? -7.504 25.438 0.093 1 86.31 130 VAL B O 1
ATOM 8071 N N . PRO B 1 131 ? -7.172 26.656 -1.829 1 80.31 131 PRO B N 1
ATOM 8072 C CA . PRO B 1 131 ? -5.758 26.906 -1.533 1 80.31 131 PRO B CA 1
ATOM 8073 C C . PRO B 1 131 ? -5.535 28.219 -0.791 1 80.31 131 PRO B C 1
ATOM 8075 O O . PRO B 1 131 ? -6.297 29.172 -0.973 1 80.31 131 PRO B O 1
ATOM 8078 N N . ALA B 1 132 ? -4.797 28.297 0.275 1 78.88 132 ALA B N 1
ATOM 8079 C CA . ALA B 1 132 ? -4.418 29.578 0.861 1 78.88 132 ALA B CA 1
ATOM 8080 C C . ALA B 1 132 ? -2.998 29.531 1.417 1 78.88 132 ALA B C 1
ATOM 8082 O O . ALA B 1 132 ? -2.627 28.562 2.104 1 78.88 132 ALA B O 1
ATOM 8083 N N . GLY B 1 133 ? -2.301 30.516 0.938 1 83.44 133 GLY B N 1
ATOM 8084 C CA . GLY B 1 133 ? -0.942 30.656 1.438 1 83.44 133 GLY B CA 1
ATOM 8085 C C . GLY B 1 133 ? -0.575 32.094 1.777 1 83.44 133 GLY B C 1
ATOM 8086 O O . GLY B 1 133 ? -1.119 33.031 1.195 1 83.44 133 GLY B O 1
ATOM 8087 N N . SER B 1 134 ? 0.238 32.188 2.76 1 81 134 SER B N 1
ATOM 8088 C CA . SER B 1 134 ? 0.717 33.5 3.172 1 81 134 SER B CA 1
ATOM 8089 C C . SER B 1 134 ? 2.166 33.438 3.646 1 81 134 SER B C 1
ATOM 8091 O O . SER B 1 134 ? 2.748 32.375 3.734 1 81 134 SER B O 1
ATOM 8093 N N . ASP B 1 135 ? 2.645 34.656 3.824 1 82.75 135 ASP B N 1
ATOM 8094 C CA . ASP B 1 135 ? 4.012 34.781 4.324 1 82.75 135 ASP B CA 1
ATOM 8095 C C . ASP B 1 135 ? 4.066 34.531 5.832 1 82.75 135 ASP B C 1
ATOM 8097 O O . ASP B 1 135 ? 3.029 34.5 6.5 1 82.75 135 ASP B O 1
ATOM 8101 N N . GLY B 1 136 ? 5.289 34.188 6.316 1 74.44 136 GLY B N 1
ATOM 8102 C CA . GLY B 1 136 ? 5.496 34 7.746 1 74.44 136 GLY B CA 1
ATOM 8103 C C . GLY B 1 136 ? 6.832 34.531 8.227 1 74.44 136 GLY B C 1
ATOM 8104 O O . GLY B 1 136 ? 7.613 35.062 7.434 1 74.44 136 GLY B O 1
ATOM 8105 N N . LEU B 1 137 ? 6.965 34.531 9.547 1 66.62 137 LEU B N 1
ATOM 8106 C CA . LEU B 1 137 ? 8.211 34.969 10.188 1 66.62 137 LEU B CA 1
ATOM 8107 C C . LEU B 1 137 ? 9.219 33.812 10.203 1 66.62 137 LEU B C 1
ATOM 8109 O O . LEU B 1 137 ? 8.844 32.656 10.109 1 66.62 137 LEU B O 1
ATOM 8113 N N . ASP B 1 138 ? 10.438 34.219 10.141 1 60.19 138 ASP B N 1
ATOM 8114 C CA . ASP B 1 138 ? 11.492 33.188 10.273 1 60.19 138 ASP B CA 1
ATOM 8115 C C . ASP B 1 138 ? 11.266 32.312 11.5 1 60.19 138 ASP B C 1
ATOM 8117 O O . ASP B 1 138 ? 11.516 31.125 11.469 1 60.19 138 ASP B O 1
ATOM 8121 N N . SER B 1 139 ? 10.812 33 12.555 1 52.47 139 SER B N 1
ATOM 8122 C CA . SER B 1 139 ? 10.578 32.25 13.789 1 52.47 139 SER B CA 1
ATOM 8123 C C . SER B 1 139 ? 9.5 31.203 13.594 1 52.47 139 SER B C 1
ATOM 8125 O O . SER B 1 139 ? 9.438 30.234 14.352 1 52.47 139 SER B O 1
ATOM 8127 N N . GLY B 1 140 ? 8.758 31.5 12.688 1 49.31 140 GLY B N 1
ATOM 8128 C CA . GLY B 1 140 ? 7.695 30.531 12.43 1 49.31 140 GLY B CA 1
ATOM 8129 C C . GLY B 1 140 ? 8.078 29.469 11.422 1 49.31 140 GLY B C 1
ATOM 8130 O O . GLY B 1 140 ? 7.316 28.531 11.188 1 49.31 140 GLY B O 1
ATOM 8131 N N . GLY B 1 141 ? 9.289 29.469 10.953 1 45.03 141 GLY B N 1
ATOM 8132 C CA . GLY B 1 141 ? 9.852 28.438 10.109 1 45.03 141 GLY B CA 1
ATOM 8133 C C . GLY B 1 141 ? 9.453 28.562 8.648 1 45.03 141 GLY B C 1
ATOM 8134 O O . GLY B 1 141 ? 9.828 27.75 7.82 1 45.03 141 GLY B O 1
ATOM 8135 N N . VAL B 1 142 ? 8.461 29.422 8.367 1 50.84 142 VAL B N 1
ATOM 8136 C CA . VAL B 1 142 ? 8 29.391 6.98 1 50.84 142 VAL B CA 1
ATOM 8137 C C . VAL B 1 142 ? 8.211 30.766 6.34 1 50.84 142 VAL B C 1
ATOM 8139 O O . VAL B 1 142 ? 7.809 31.781 6.902 1 50.84 142 VAL B O 1
ATOM 8142 N N . THR B 1 143 ? 8.977 30.859 5.23 1 62.38 143 THR B N 1
ATOM 8143 C CA . THR B 1 143 ? 9.047 32.125 4.477 1 62.38 143 THR B CA 1
ATOM 8144 C C . THR B 1 143 ? 7.746 32.344 3.713 1 62.38 143 THR B C 1
ATOM 8146 O O . THR B 1 143 ? 6.953 33.219 4.086 1 62.38 143 THR B O 1
ATOM 8149 N N . LEU B 1 144 ? 7.438 31.766 2.678 1 70.88 144 LEU B N 1
ATOM 8150 C CA . LEU B 1 144 ? 6.195 31.828 1.912 1 70.88 144 LEU B CA 1
ATOM 8151 C C . LEU B 1 144 ? 5.629 30.422 1.705 1 70.88 144 LEU B C 1
ATOM 8153 O O . LEU B 1 144 ? 6.32 29.531 1.202 1 70.88 144 LEU B O 1
ATOM 8157 N N . ASN B 1 145 ? 4.438 30.188 2.221 1 75.56 145 ASN B N 1
ATOM 8158 C CA . ASN B 1 145 ? 3.785 28.891 2.135 1 75.56 145 ASN B CA 1
ATOM 8159 C C . ASN B 1 145 ? 3.576 28.453 0.685 1 75.56 145 ASN B C 1
ATOM 8161 O O . ASN B 1 145 ? 2.674 28.953 0.01 1 75.56 145 ASN B O 1
ATOM 8165 N N . SER B 1 146 ? 4.305 27.562 0.254 1 78.88 146 SER B N 1
ATOM 8166 C CA . SER B 1 146 ? 4.145 27.016 -1.09 1 78.88 146 SER B CA 1
ATOM 8167 C C . SER B 1 146 ? 3.676 25.562 -1.045 1 78.88 146 SER B C 1
ATOM 8169 O O . SER B 1 146 ? 3.793 24.828 -2.033 1 78.88 146 SER B O 1
ATOM 8171 N N . GLY B 1 147 ? 3.221 25.188 0.093 1 83.75 147 GLY B N 1
ATOM 8172 C CA . GLY B 1 147 ? 2.785 23.812 0.269 1 83.75 147 GLY B CA 1
ATOM 8173 C C . GLY B 1 147 ? 1.276 23.656 0.243 1 83.75 147 GLY B C 1
ATOM 8174 O O . GLY B 1 147 ? 0.571 24.484 -0.337 1 83.75 147 GLY B O 1
ATOM 8175 N N . ARG B 1 148 ? 0.848 22.547 0.861 1 87.06 148 ARG B N 1
ATOM 8176 C CA . ARG B 1 148 ? -0.565 22.188 0.807 1 87.06 148 ARG B CA 1
ATOM 8177 C C . ARG B 1 148 ? -1.31 22.703 2.035 1 87.06 148 ARG B C 1
ATOM 8179 O O . ARG B 1 148 ? -2.541 22.781 2.037 1 87.06 148 ARG B O 1
ATOM 8186 N N . ALA B 1 149 ? -0.552 23 2.998 1 84.38 149 ALA B N 1
ATOM 8187 C CA . ALA B 1 149 ? -1.175 23.422 4.254 1 84.38 149 ALA B CA 1
ATOM 8188 C C . ALA B 1 149 ? -2.01 24.688 4.055 1 84.38 149 ALA B C 1
ATOM 8190 O O . ALA B 1 149 ? -1.617 25.578 3.312 1 84.38 149 ALA B O 1
ATOM 8191 N N . PHE B 1 150 ? -3.131 24.75 4.73 1 88.75 150 PHE B N 1
ATOM 8192 C CA . PHE B 1 150 ? -4.039 25.891 4.641 1 88.75 150 PHE B CA 1
ATOM 8193 C C . PHE B 1 150 ? -3.766 26.891 5.758 1 88.75 150 PHE B C 1
ATOM 8195 O O . PHE B 1 150 ? -3.631 26.516 6.922 1 88.75 150 PHE B O 1
ATOM 8202 N N . ASP B 1 151 ? -3.693 28.156 5.395 1 89.19 151 ASP B N 1
ATOM 8203 C CA . ASP B 1 151 ? -3.537 29.219 6.371 1 89.19 151 ASP B CA 1
ATOM 8204 C C . ASP B 1 151 ? -4.887 29.859 6.715 1 89.19 151 ASP B C 1
ATOM 8206 O O . ASP B 1 151 ? -5.391 30.688 5.969 1 89.19 151 ASP B O 1
ATOM 8210 N N . PHE B 1 152 ? -5.297 29.641 7.824 1 88.69 152 PHE B N 1
ATOM 8211 C CA . PHE B 1 152 ? -6.652 30.047 8.203 1 88.69 152 PHE B CA 1
ATOM 8212 C C . PHE B 1 152 ? -6.73 31.547 8.445 1 88.69 152 PHE B C 1
ATOM 8214 O O . PHE B 1 152 ? -7.809 32.125 8.367 1 88.69 152 PHE B O 1
ATOM 8221 N N . HIS B 1 153 ? -5.645 32.188 8.742 1 85.75 153 HIS B N 1
ATOM 8222 C CA . HIS B 1 153 ? -5.688 33.594 9.133 1 85.75 153 HIS B CA 1
ATOM 8223 C C . HIS B 1 153 ? -5.828 34.5 7.922 1 85.75 153 HIS B C 1
ATOM 8225 O O . HIS B 1 153 ? -5.941 35.719 8.062 1 85.75 153 HIS B O 1
ATOM 8231 N N . VAL B 1 154 ? -5.883 33.906 6.766 1 86.25 154 VAL B N 1
ATOM 8232 C CA . VAL B 1 154 ? -6.109 34.688 5.547 1 86.25 154 VAL B CA 1
ATOM 8233 C C . VAL B 1 154 ? -7.547 35.188 5.52 1 86.25 154 VAL B C 1
ATOM 8235 O O . VAL B 1 154 ? -7.836 36.219 4.906 1 86.25 154 VAL B O 1
ATOM 8238 N N . PHE B 1 155 ? -8.398 34.531 6.258 1 86.5 155 PHE B N 1
ATOM 8239 C CA . PHE B 1 155 ? -9.812 34.875 6.207 1 86.5 155 PHE B CA 1
ATOM 8240 C C . PHE B 1 155 ? -10.266 35.531 7.52 1 86.5 155 PHE B C 1
ATOM 8242 O O . PHE B 1 155 ? -9.797 35.125 8.594 1 86.5 155 PHE B O 1
ATOM 8249 N N . ALA B 1 156 ? -11.227 36.375 7.281 1 85 156 ALA B N 1
ATOM 8250 C CA . ALA B 1 156 ? -11.891 36.906 8.461 1 85 156 ALA B CA 1
ATOM 8251 C C . ALA B 1 156 ? -12.93 35.938 9 1 85 156 ALA B C 1
ATOM 8253 O O . ALA B 1 156 ? -13.734 35.375 8.242 1 85 156 ALA B O 1
ATOM 8254 N N . ALA B 1 157 ? -12.875 35.719 10.25 1 83.38 157 ALA B N 1
ATOM 8255 C CA . ALA B 1 157 ? -13.766 34.719 10.867 1 83.38 157 ALA B CA 1
ATOM 8256 C C . ALA B 1 157 ? -15.219 35.188 10.773 1 83.38 157 ALA B C 1
ATOM 8258 O O . ALA B 1 157 ? -16.141 34.344 10.734 1 83.38 157 ALA B O 1
ATOM 8259 N N . GLU B 1 158 ? -15.523 36.469 10.617 1 83.81 158 GLU B N 1
ATOM 8260 C CA . GLU B 1 158 ? -16.859 37.062 10.617 1 83.81 158 GLU B CA 1
ATOM 8261 C C . GLU B 1 158 ? -17.641 36.656 9.367 1 83.81 158 GLU B C 1
ATOM 8263 O O . GLU B 1 158 ? -18.859 36.812 9.32 1 83.81 158 GLU B O 1
ATOM 8268 N N . LEU B 1 159 ? -16.938 36.125 8.477 1 83.88 159 LEU B N 1
ATOM 8269 C CA . LEU B 1 159 ? -17.578 35.844 7.199 1 83.88 159 LEU B CA 1
ATOM 8270 C C . LEU B 1 159 ? -18.203 34.438 7.23 1 83.88 159 LEU B C 1
ATOM 8272 O O . LEU B 1 159 ? -18.953 34.062 6.316 1 83.88 159 LEU B O 1
ATOM 8276 N N . PHE B 1 160 ? -17.953 33.75 8.32 1 87.25 160 PHE B N 1
ATOM 8277 C CA . PHE B 1 160 ? -18.375 32.344 8.336 1 87.25 160 PHE B CA 1
ATOM 8278 C C . PHE B 1 160 ? -19.406 32.094 9.445 1 87.25 160 PHE B C 1
ATOM 8280 O O . PHE B 1 160 ? -19.391 32.781 10.461 1 87.25 160 PHE B O 1
ATOM 8287 N N . ASN B 1 161 ? -20.25 31.031 9.195 1 87.44 161 ASN B N 1
ATOM 8288 C CA . ASN B 1 161 ? -21.281 30.766 10.188 1 87.44 161 ASN B CA 1
ATOM 8289 C C . ASN B 1 161 ? -21.188 29.344 10.719 1 87.44 161 ASN B C 1
ATOM 8291 O O . ASN B 1 161 ? -21.797 29.016 11.742 1 87.44 161 ASN B O 1
ATOM 8295 N N . ARG B 1 162 ? -20.453 28.562 9.992 1 91.06 162 ARG B N 1
ATOM 8296 C CA . ARG B 1 162 ? -20.359 27.172 10.422 1 91.06 162 ARG B CA 1
ATOM 8297 C C . ARG B 1 162 ? -19.062 26.531 9.945 1 91.06 162 ARG B C 1
ATOM 8299 O O . ARG B 1 162 ? -18.562 26.844 8.867 1 91.06 162 ARG B O 1
ATOM 8306 N N . ILE B 1 163 ? -18.516 25.688 10.758 1 94.12 163 ILE B N 1
ATOM 8307 C CA . ILE B 1 163 ? -17.344 24.859 10.445 1 94.12 163 ILE B CA 1
ATOM 8308 C C . ILE B 1 163 ? -17.625 23.406 10.812 1 94.12 163 ILE B C 1
ATOM 8310 O O . ILE B 1 163 ? -18.078 23.125 11.914 1 94.12 163 ILE B O 1
ATOM 8314 N N . ASP B 1 164 ? -17.422 22.516 9.93 1 95.81 164 ASP B N 1
ATOM 8315 C CA . ASP B 1 164 ? -17.5 21.078 10.203 1 95.81 164 ASP B CA 1
ATOM 8316 C C . ASP B 1 164 ? -16.125 20.422 10.109 1 95.81 164 ASP B C 1
ATOM 8318 O O . ASP B 1 164 ? -15.43 20.578 9.102 1 95.81 164 ASP B O 1
ATOM 8322 N N . VAL B 1 165 ? -15.75 19.734 11.094 1 96.81 165 VAL B N 1
ATOM 8323 C CA . VAL B 1 165 ? -14.531 18.922 11.07 1 96.81 165 VAL B CA 1
ATOM 8324 C C . VAL B 1 165 ? -14.898 17.438 10.922 1 96.81 165 VAL B C 1
ATOM 8326 O O . VAL B 1 165 ? -15.344 16.812 11.875 1 96.81 165 VAL B O 1
ATOM 8329 N N . GLN B 1 166 ? -14.648 16.969 9.75 1 97.25 166 GLN B N 1
ATOM 8330 C CA . GLN B 1 166 ? -14.891 15.555 9.469 1 97.25 166 GLN B CA 1
ATOM 8331 C C . GLN B 1 166 ? -13.672 14.703 9.82 1 97.25 166 GLN B C 1
ATOM 8333 O O . GLN B 1 166 ? -12.656 14.766 9.125 1 97.25 166 GLN B O 1
ATOM 8338 N N . LYS B 1 167 ? -13.867 13.828 10.742 1 96.44 167 LYS B N 1
ATOM 8339 C CA . LYS B 1 167 ? -12.719 13.062 11.219 1 96.44 167 LYS B CA 1
ATOM 8340 C C . LYS B 1 167 ? -12.664 11.688 10.57 1 96.44 167 LYS B C 1
ATOM 8342 O O . LYS B 1 167 ? -11.617 11.023 10.586 1 96.44 167 LYS B O 1
ATOM 8347 N N . THR B 1 168 ? -13.789 11.188 10.078 1 96.94 168 THR B N 1
ATOM 8348 C CA . THR B 1 168 ? -13.82 9.93 9.336 1 96.94 168 THR B CA 1
ATOM 8349 C C . THR B 1 168 ? -14.352 10.148 7.922 1 96.94 168 THR B C 1
ATOM 8351 O O . THR B 1 168 ? -15 11.164 7.645 1 96.94 168 THR B O 1
ATOM 8354 N N . GLN B 1 169 ? -14.109 9.18 7.086 1 95.94 169 GLN B N 1
ATOM 8355 C CA . GLN B 1 169 ? -14.352 9.359 5.656 1 95.94 169 GLN B CA 1
ATOM 8356 C C . GLN B 1 169 ? -15.695 8.758 5.254 1 95.94 169 GLN B C 1
ATOM 8358 O O . GLN B 1 169 ? -16.188 7.82 5.887 1 95.94 169 GLN B O 1
ATOM 8363 N N . THR B 1 170 ? -16.281 9.328 4.316 1 96.94 170 THR B N 1
ATOM 8364 C CA . THR B 1 170 ? -17.328 8.742 3.48 1 96.94 170 THR B CA 1
ATOM 8365 C C . THR B 1 170 ? -16.938 8.812 2.006 1 96.94 170 THR B C 1
ATOM 8367 O O . THR B 1 170 ? -16.078 9.602 1.619 1 96.94 170 THR B O 1
ATOM 8370 N N . ALA B 1 171 ? -17.578 8.016 1.23 1 96.81 171 ALA B N 1
ATOM 8371 C CA . ALA B 1 171 ? -17.188 7.98 -0.178 1 96.81 171 ALA B CA 1
ATOM 8372 C C . ALA B 1 171 ? -17.516 9.305 -0.869 1 96.81 171 ALA B C 1
ATOM 8374 O O . ALA B 1 171 ? -16.875 9.672 -1.855 1 96.81 171 ALA B O 1
ATOM 8375 N N . SER B 1 172 ? -18.453 10.023 -0.338 1 96.44 172 SER B N 1
ATOM 8376 C CA . SER B 1 172 ? -18.875 11.273 -0.953 1 96.44 172 SER B CA 1
ATOM 8377 C C . SER B 1 172 ? -17.922 12.414 -0.605 1 96.44 172 SER B C 1
ATOM 8379 O O . SER B 1 172 ? -17.922 13.445 -1.275 1 96.44 172 SER B O 1
ATOM 8381 N N . ILE B 1 173 ? -17.156 12.25 0.439 1 95.25 173 ILE B N 1
ATOM 8382 C CA . ILE B 1 173 ? -16.156 13.25 0.792 1 95.25 173 ILE B CA 1
ATOM 8383 C C . ILE B 1 173 ? -14.953 13.133 -0.147 1 95.25 173 ILE B C 1
ATOM 8385 O O . ILE B 1 173 ? -14.406 12.047 -0.336 1 95.25 173 ILE B O 1
ATOM 8389 N N . GLU B 1 174 ? -14.594 14.203 -0.678 1 95.56 174 GLU B N 1
ATOM 8390 C CA . GLU B 1 174 ? -13.453 14.195 -1.585 1 95.56 174 GLU B CA 1
ATOM 8391 C C . GLU B 1 174 ? -12.172 13.805 -0.854 1 95.56 174 GLU B C 1
ATOM 8393 O O . GLU B 1 174 ? -11.992 14.141 0.317 1 95.56 174 GLU B O 1
ATOM 8398 N N . GLU B 1 175 ? -11.258 13.203 -1.536 1 96.31 175 GLU B N 1
ATOM 8399 C CA . GLU B 1 175 ? -10 12.68 -1.002 1 96.31 175 GLU B CA 1
ATOM 8400 C C . GLU B 1 175 ? -9.016 13.805 -0.706 1 96.31 175 GLU B C 1
ATOM 8402 O O . GLU B 1 175 ? -9.125 14.898 -1.264 1 96.31 175 GLU B O 1
ATOM 8407 N N . GLY B 1 176 ? -8.07 13.5 0.207 1 94.69 176 GLY B N 1
ATOM 8408 C CA . GLY B 1 176 ? -6.969 14.43 0.423 1 94.69 176 GLY B CA 1
ATOM 8409 C C . GLY B 1 176 ? -6.699 14.703 1.891 1 94.69 176 GLY B C 1
ATOM 8410 O O . GLY B 1 176 ? -5.734 15.391 2.232 1 94.69 176 GLY B O 1
ATOM 8411 N N . GLY B 1 177 ? -7.504 14.164 2.73 1 95.75 177 GLY B N 1
ATOM 8412 C CA . GLY B 1 177 ? -7.312 14.453 4.141 1 95.75 177 GLY B CA 1
ATOM 8413 C C . GLY B 1 177 ? -7.266 13.203 5.004 1 95.75 177 GLY B C 1
ATOM 8414 O O . GLY B 1 177 ? -8.281 12.789 5.562 1 95.75 177 GLY B O 1
ATOM 8415 N N . ILE B 1 178 ? -6.051 12.734 5.254 1 95.88 178 ILE B N 1
ATOM 8416 C CA . ILE B 1 178 ? -5.887 11.594 6.152 1 95.88 178 ILE B CA 1
ATOM 8417 C C . ILE B 1 178 ? -6.277 12.008 7.574 1 95.88 178 ILE B C 1
ATOM 8419 O O . ILE B 1 178 ? -6.953 11.25 8.273 1 95.88 178 ILE B O 1
ATOM 8423 N N . ALA B 1 179 ? -5.832 13.227 7.961 1 94.88 179 ALA B N 1
ATOM 8424 C CA . ALA B 1 179 ? -6.191 13.719 9.289 1 94.88 179 ALA B CA 1
ATOM 8425 C C . ALA B 1 179 ? -7.691 14 9.383 1 94.88 179 ALA B C 1
ATOM 8427 O O . ALA B 1 179 ? -8.312 13.742 10.414 1 94.88 179 ALA B O 1
ATOM 8428 N N . GLY B 1 180 ? -8.234 14.555 8.32 1 96.12 180 GLY B N 1
ATOM 8429 C CA . GLY B 1 180 ? -9.633 14.93 8.219 1 96.12 180 GLY B CA 1
ATOM 8430 C C . GLY B 1 180 ? -9.875 16.078 7.246 1 96.12 180 GLY B C 1
ATOM 8431 O O . GLY B 1 180 ? -8.953 16.516 6.566 1 96.12 180 GLY B O 1
ATOM 8432 N N . THR B 1 181 ? -11.133 16.422 7.168 1 96.56 181 THR B N 1
ATOM 8433 C CA . THR B 1 181 ? -11.539 17.531 6.312 1 96.56 181 THR B CA 1
ATOM 8434 C C . THR B 1 181 ? -12.242 18.625 7.125 1 96.56 181 THR B C 1
ATOM 8436 O O . THR B 1 181 ? -13.133 18.328 7.926 1 96.56 181 THR B O 1
ATOM 8439 N N . VAL B 1 182 ? -11.805 19.828 6.953 1 96.19 182 VAL B N 1
ATOM 8440 C CA . VAL B 1 182 ? -12.453 20.969 7.57 1 96.19 182 VAL B CA 1
ATOM 8441 C C . VAL B 1 182 ? -13.297 21.703 6.535 1 96.19 182 VAL B C 1
ATOM 8443 O O . VAL B 1 182 ? -12.766 22.25 5.559 1 96.19 182 VAL B O 1
ATOM 8446 N N . ASP B 1 183 ? -14.578 21.797 6.809 1 96.19 183 ASP B N 1
ATOM 8447 C CA . ASP B 1 183 ? -15.508 22.453 5.895 1 96.19 183 ASP B CA 1
ATOM 8448 C C . ASP B 1 183 ? -15.961 23.812 6.449 1 96.19 183 ASP B C 1
ATOM 8450 O O . ASP B 1 183 ? -16.594 23.859 7.512 1 96.19 183 ASP B O 1
ATOM 8454 N N . LEU B 1 184 ? -15.664 24.812 5.699 1 94.81 184 LEU B N 1
ATOM 8455 C CA . LEU B 1 184 ? -16.094 26.156 6.055 1 94.81 184 LEU B CA 1
ATOM 8456 C C . LEU B 1 184 ? -17.328 26.562 5.258 1 94.81 184 LEU B C 1
ATOM 8458 O O . LEU B 1 184 ? -17.422 26.281 4.062 1 94.81 184 LEU B O 1
ATOM 8462 N N . TYR B 1 185 ? -18.297 27.219 5.969 1 93.25 185 TYR B N 1
ATOM 8463 C CA . TYR B 1 185 ? -19.531 27.672 5.316 1 93.25 185 TYR B CA 1
ATOM 8464 C C . TYR B 1 185 ? -19.781 29.141 5.582 1 93.25 185 TYR B C 1
ATOM 8466 O O . TYR B 1 185 ? -19.781 29.578 6.738 1 93.25 185 TYR B O 1
ATOM 8474 N N . SER B 1 186 ? -20.031 29.875 4.488 1 92.31 186 SER B N 1
ATOM 8475 C CA . SER B 1 186 ? -20.469 31.266 4.629 1 92.31 186 SER B CA 1
ATOM 8476 C C . SER B 1 186 ? -21.984 31.375 4.715 1 92.31 186 SER B C 1
ATOM 8478 O O . SER B 1 186 ? -22.703 30.438 4.348 1 92.31 186 SER B O 1
ATOM 8480 N N . ALA B 1 187 ? -22.453 32.438 5.188 1 91.31 187 ALA B N 1
ATOM 8481 C CA . ALA B 1 187 ? -23.875 32.656 5.336 1 91.31 187 ALA B CA 1
ATOM 8482 C C . ALA B 1 187 ? -24.562 32.781 3.973 1 91.31 187 ALA B C 1
ATOM 8484 O O . ALA B 1 187 ? -23.953 33.25 3.004 1 91.31 187 ALA B O 1
ATOM 8485 N N . LYS B 1 188 ? -25.828 32.344 3.99 1 94.38 188 LYS B N 1
ATOM 8486 C CA . LYS B 1 188 ? -26.672 32.438 2.807 1 94.38 188 LYS B CA 1
ATOM 8487 C C . LYS B 1 188 ? -27.938 33.25 3.098 1 94.38 188 LYS B C 1
ATOM 8489 O O . LYS B 1 188 ? -28.406 33.281 4.238 1 94.38 188 LYS B O 1
ATOM 8494 N N . PRO B 1 189 ? -28.531 33.875 2.039 1 94.88 189 PRO B N 1
ATOM 8495 C CA . PRO B 1 189 ? -29.703 34.688 2.299 1 94.88 189 PRO B CA 1
ATOM 8496 C C . PRO B 1 189 ? -30.891 33.906 2.801 1 94.88 189 PRO B C 1
ATOM 8498 O O . PRO B 1 189 ? -31.656 34.375 3.652 1 94.88 189 PRO B O 1
ATOM 8501 N N . PHE B 1 190 ? -31.062 32.719 2.293 1 93.25 190 PHE B N 1
ATOM 8502 C CA . PHE B 1 190 ? -32.219 31.938 2.689 1 93.25 190 PHE B CA 1
ATOM 8503 C C . PHE B 1 190 ? -32.031 31.344 4.082 1 93.25 190 PHE B C 1
ATOM 8505 O O . PHE B 1 190 ? -32.938 30.703 4.617 1 93.25 190 PHE B O 1
ATOM 8512 N N . ASP B 1 191 ? -30.859 31.625 4.68 1 88.06 191 ASP B N 1
ATOM 8513 C CA . ASP B 1 191 ? -30.672 31.297 6.09 1 88.06 191 ASP B CA 1
ATOM 8514 C C . ASP B 1 191 ? -31.469 32.25 6.984 1 88.06 191 ASP B C 1
ATOM 8516 O O . ASP B 1 191 ? -31.672 31.984 8.164 1 88.06 191 ASP B O 1
ATOM 8520 N N . PHE B 1 192 ? -31.828 33.312 6.395 1 86.94 192 PHE B N 1
ATOM 8521 C CA . PHE B 1 192 ? -32.531 34.375 7.113 1 86.94 192 PHE B CA 1
ATOM 8522 C C . PHE B 1 192 ? -33.875 34.688 6.461 1 86.94 192 PHE B C 1
ATOM 8524 O O . PHE B 1 192 ? -34.031 34.562 5.242 1 86.94 192 PHE B O 1
ATOM 8531 N N . GLU B 1 193 ? -34.75 35.188 7.32 1 87.56 193 GLU B N 1
ATOM 8532 C CA . GLU B 1 193 ? -36.062 35.562 6.789 1 87.56 193 GLU B CA 1
ATOM 8533 C C . GLU B 1 193 ? -36.125 37.094 6.582 1 87.56 193 GLU B C 1
ATOM 8535 O O . GLU B 1 193 ? -35.906 37.844 7.52 1 87.56 193 GLU B O 1
ATOM 8540 N N . GLY B 1 194 ? -36.406 37.438 5.387 1 91.5 194 GLY B N 1
ATOM 8541 C CA . GLY B 1 194 ? -36.625 38.844 5.109 1 91.5 194 GLY B CA 1
ATOM 8542 C C . GLY B 1 194 ? -35.344 39.656 5.234 1 91.5 194 GLY B C 1
ATOM 8543 O O . GLY B 1 194 ? -34.25 39.188 4.957 1 91.5 194 GLY B O 1
ATOM 8544 N N . PHE B 1 195 ? -35.531 41 5.523 1 94.31 195 PHE B N 1
ATOM 8545 C CA . PHE B 1 195 ? -34.406 41.906 5.598 1 94.31 195 PHE B CA 1
ATOM 8546 C C . PHE B 1 195 ? -33.656 41.75 6.906 1 94.31 195 PHE B C 1
ATOM 8548 O O . PHE B 1 195 ? -34.25 41.75 7.98 1 94.31 195 PHE B O 1
ATOM 8555 N N . ASN B 1 196 ? -32.469 41.562 6.801 1 92.31 196 ASN B N 1
ATOM 8556 C CA . ASN B 1 196 ? -31.547 41.469 7.945 1 92.31 196 ASN B CA 1
ATOM 8557 C C . ASN B 1 196 ? -30.344 42.406 7.773 1 92.31 196 ASN B C 1
ATOM 8559 O O . ASN B 1 196 ? -29.797 42.5 6.676 1 92.31 196 ASN B O 1
ATOM 8563 N N . PHE B 1 197 ? -30.016 43.125 8.766 1 94 197 PHE B N 1
ATOM 8564 C CA . PHE B 1 197 ? -28.891 44.031 8.781 1 94 197 PHE B CA 1
ATOM 8565 C C . PHE B 1 197 ? -28.094 43.906 10.078 1 94 197 PHE B C 1
ATOM 8567 O O . PHE B 1 197 ? -28.688 43.812 11.164 1 94 197 PHE B O 1
ATOM 8574 N N . SER B 1 198 ? -26.844 43.812 9.977 1 92.44 198 SER B N 1
ATOM 8575 C CA . SER B 1 198 ? -25.984 43.75 11.148 1 92.44 198 SER B CA 1
ATOM 8576 C C . SER B 1 198 ? -24.688 44.5 10.93 1 92.44 198 SER B C 1
ATOM 8578 O O . SER B 1 198 ? -24.062 44.406 9.859 1 92.44 198 SER B O 1
ATOM 8580 N N . VAL B 1 199 ? -24.25 45.312 11.828 1 94.69 199 VAL B N 1
ATOM 8581 C CA . VAL B 1 199 ? -22.984 46.031 11.797 1 94.69 199 VAL B CA 1
ATOM 8582 C C . VAL B 1 199 ? -22.281 45.906 13.156 1 94.69 199 VAL B C 1
ATOM 8584 O O . VAL B 1 199 ? -22.938 45.938 14.195 1 94.69 199 VAL B O 1
ATOM 8587 N N . SER B 1 200 ? -21.094 45.625 13.117 1 92.75 200 SER B N 1
ATOM 8588 C CA . SER B 1 200 ? -20.328 45.531 14.352 1 92.75 200 SER B CA 1
ATOM 8589 C C . SER B 1 200 ? -19 46.281 14.234 1 92.75 200 SER B C 1
ATOM 8591 O O . SER B 1 200 ? -18.406 46.312 13.156 1 92.75 200 SER B O 1
ATOM 8593 N N . GLY B 1 201 ? -18.547 46.844 15.312 1 94.06 201 GLY B N 1
ATOM 8594 C CA . GLY B 1 201 ? -17.266 47.5 15.445 1 94.06 201 GLY B CA 1
ATOM 8595 C C . GLY B 1 201 ? -16.578 47.219 16.766 1 94.06 201 GLY B C 1
ATOM 8596 O O . GLY B 1 201 ? -17.234 47.156 17.812 1 94.06 201 GLY B O 1
ATOM 8597 N N . GLN B 1 202 ? -15.32 47 16.688 1 94.44 202 GLN B N 1
ATOM 8598 C CA . GLN B 1 202 ? -14.516 46.781 17.891 1 94.44 202 GLN B CA 1
ATOM 8599 C C . GLN B 1 202 ? -13.211 47.562 17.828 1 94.44 202 GLN B C 1
ATOM 8601 O O . GLN B 1 202 ? -12.641 47.75 16.75 1 94.44 202 GLN B O 1
ATOM 8606 N N . ALA B 1 203 ? -12.773 48.031 18.953 1 96.81 203 ALA B N 1
ATOM 8607 C CA . ALA B 1 203 ? -11.445 48.656 19.141 1 96.81 203 ALA B CA 1
ATOM 8608 C C . ALA B 1 203 ? -10.57 47.781 20.031 1 96.81 203 ALA B C 1
ATOM 8610 O O . ALA B 1 203 ? -10.945 47.438 21.156 1 96.81 203 ALA B O 1
ATOM 8611 N N . GLY B 1 204 ? -9.5 47.438 19.453 1 95.38 204 GLY B N 1
ATOM 8612 C CA . GLY B 1 204 ? -8.594 46.562 20.188 1 95.38 204 GLY B CA 1
ATOM 8613 C C . GLY B 1 204 ? -7.328 47.25 20.641 1 95.38 204 GLY B C 1
ATOM 8614 O O . GLY B 1 204 ? -6.582 47.812 19.828 1 95.38 204 GLY B O 1
ATOM 8615 N N . TYR B 1 205 ? -7.102 47.219 21.906 1 96.88 205 TYR B N 1
ATOM 8616 C CA . TYR B 1 205 ? -5.898 47.781 22.516 1 96.88 205 TYR B CA 1
ATOM 8617 C C . TYR B 1 205 ? -4.941 46.688 22.969 1 96.88 205 TYR B C 1
ATOM 8619 O O . TYR B 1 205 ? -5.344 45.719 23.641 1 96.88 205 TYR B O 1
ATOM 8627 N N . ASN B 1 206 ? -3.717 46.844 22.531 1 95.88 206 ASN B N 1
ATOM 8628 C CA . ASN B 1 206 ? -2.672 45.938 23 1 95.88 206 ASN B CA 1
ATOM 8629 C C . ASN B 1 206 ? -1.747 46.594 24 1 95.88 206 ASN B C 1
ATOM 8631 O O . ASN B 1 206 ? -1.245 47.688 23.75 1 95.88 206 ASN B O 1
ATOM 8635 N N . ASP B 1 207 ? -1.482 45.938 25.047 1 94.94 207 ASP B N 1
ATOM 8636 C CA . ASP B 1 207 ? -0.775 46.594 26.125 1 94.94 207 ASP B CA 1
ATOM 8637 C C . ASP B 1 207 ? 0.728 46.656 25.859 1 94.94 207 ASP B C 1
ATOM 8639 O O . ASP B 1 207 ? 1.464 47.375 26.547 1 94.94 207 ASP B O 1
ATOM 8643 N N . LEU B 1 208 ? 1.228 45.906 24.953 1 94.69 208 LEU B N 1
ATOM 8644 C CA . LEU B 1 208 ? 2.633 46 24.562 1 94.69 208 LEU B CA 1
ATOM 8645 C C . LEU B 1 208 ? 2.84 47.094 23.5 1 94.69 208 LEU B C 1
ATOM 8647 O O . LEU B 1 208 ? 3.725 47.938 23.641 1 94.69 208 LEU B O 1
ATOM 8651 N N . THR B 1 209 ? 2.061 47.062 22.484 1 95.12 209 THR B N 1
ATOM 8652 C CA . THR B 1 209 ? 2.207 48.031 21.406 1 95.12 209 THR B CA 1
ATOM 8653 C C . THR B 1 209 ? 1.654 49.375 21.828 1 95.12 209 THR B C 1
ATOM 8655 O O . THR B 1 209 ? 2.047 50.406 21.281 1 95.12 209 THR B O 1
ATOM 8658 N N . GLU B 1 210 ? 0.672 49.375 22.703 1 95.56 210 GLU B N 1
ATOM 8659 C CA . GLU B 1 210 ? -0.049 50.562 23.156 1 95.56 210 GLU B CA 1
ATOM 8660 C C . GLU B 1 210 ? -0.778 51.25 22.016 1 95.56 210 GLU B C 1
ATOM 8662 O O . GLU B 1 210 ? -0.869 52.469 21.969 1 95.56 210 GLU B O 1
ATOM 8667 N N . GLU B 1 211 ? -1.111 50.438 21.109 1 95.69 211 GLU B N 1
ATOM 8668 C CA . GLU B 1 211 ? -1.872 50.938 19.969 1 95.69 211 GLU B CA 1
ATOM 8669 C C . GLU B 1 211 ? -3.309 50.438 20 1 95.69 211 GLU B C 1
ATOM 8671 O O . GLU B 1 211 ? -3.596 49.406 20.625 1 95.69 211 GLU B O 1
ATOM 8676 N N . VAL B 1 212 ? -4.188 51.156 19.344 1 97.12 212 VAL B N 1
ATOM 8677 C CA . VAL B 1 212 ? -5.582 50.75 19.188 1 97.12 212 VAL B CA 1
ATOM 8678 C C . VAL B 1 212 ? -5.871 50.438 17.719 1 97.12 212 VAL B C 1
ATOM 8680 O O . VAL B 1 212 ? -5.641 51.25 16.844 1 97.12 212 VAL B O 1
ATOM 8683 N N . ASP B 1 213 ? -6.293 49.312 17.453 1 95.88 213 ASP B N 1
ATOM 8684 C CA . ASP B 1 213 ? -6.559 48.844 16.094 1 95.88 213 ASP B CA 1
ATOM 8685 C C . ASP B 1 213 ? -8.047 48.594 15.883 1 95.88 213 ASP B C 1
ATOM 8687 O O . ASP B 1 213 ? -8.742 48.125 16.781 1 95.88 213 ASP B O 1
ATOM 8691 N N . PRO B 1 214 ? -8.547 48.812 14.703 1 95.88 214 PRO B N 1
ATOM 8692 C CA . PRO B 1 214 ? -9.977 48.688 14.438 1 95.88 214 PRO B CA 1
ATOM 8693 C C . PRO B 1 214 ? -10.336 47.281 13.891 1 95.88 214 PRO B C 1
ATOM 8695 O O . PRO B 1 214 ? -9.508 46.656 13.242 1 95.88 214 PRO B O 1
ATOM 8698 N N . ARG B 1 215 ? -11.578 46.875 14.156 1 94.56 215 ARG B N 1
ATOM 8699 C CA . ARG B 1 215 ? -12.242 45.719 13.562 1 94.56 215 ARG B CA 1
ATOM 8700 C C . ARG B 1 215 ? -13.695 46.062 13.234 1 94.56 215 ARG B C 1
ATOM 8702 O O . ARG B 1 215 ? -14.469 46.438 14.109 1 94.56 215 ARG B O 1
ATOM 8709 N N . LEU B 1 216 ? -14.023 45.938 11.914 1 95.31 216 LEU B N 1
ATOM 8710 C CA . LEU B 1 216 ? -15.352 46.281 11.445 1 95.31 216 LEU B CA 1
ATOM 8711 C C . LEU B 1 216 ? -15.969 45.156 10.609 1 95.31 216 LEU B C 1
ATOM 8713 O O . LEU B 1 216 ? -15.258 44.5 9.859 1 95.31 216 LEU B O 1
ATOM 8717 N N . ALA B 1 217 ? -17.25 44.906 10.789 1 93.31 217 ALA B N 1
ATOM 8718 C CA . ALA B 1 217 ? -17.984 43.938 9.977 1 93.31 217 ALA B CA 1
ATOM 8719 C C . ALA B 1 217 ? -19.391 44.438 9.664 1 93.31 217 ALA B C 1
ATOM 8721 O O . ALA B 1 217 ? -20.031 45.062 10.508 1 93.31 217 ALA B O 1
ATOM 8722 N N . LEU B 1 218 ? -19.812 44.25 8.445 1 95.56 218 LEU B N 1
ATOM 8723 C CA . LEU B 1 218 ? -21.141 44.625 7.953 1 95.56 218 LEU B CA 1
ATOM 8724 C C . LEU B 1 218 ? -21.766 43.5 7.145 1 95.56 218 LEU B C 1
ATOM 8726 O O . LEU B 1 218 ? -21.078 42.844 6.348 1 95.56 218 LEU B O 1
ATOM 8730 N N . MET B 1 219 ? -23.016 43.125 7.445 1 94.69 219 MET B N 1
ATOM 8731 C CA . MET B 1 219 ? -23.766 42.156 6.652 1 94.69 219 MET B CA 1
ATOM 8732 C C . MET B 1 219 ? -25.172 42.688 6.332 1 94.69 219 MET B C 1
ATOM 8734 O O . MET B 1 219 ? -25.859 43.188 7.211 1 94.69 219 MET B O 1
ATOM 8738 N N . VAL B 1 220 ? -25.578 42.594 5.102 1 96.12 220 VAL B N 1
ATOM 8739 C CA . VAL B 1 220 ? -26.938 42.906 4.648 1 96.12 220 VAL B CA 1
ATOM 8740 C C . VAL B 1 220 ? -27.5 41.75 3.857 1 96.12 220 VAL B C 1
ATOM 8742 O O . VAL B 1 220 ? -26.828 41.156 3.006 1 96.12 220 VAL B O 1
ATOM 8745 N N . SER B 1 221 ? -28.656 41.344 4.281 1 95.69 221 SER B N 1
ATOM 8746 C CA . SER B 1 221 ? -29.328 40.25 3.594 1 95.69 221 SER B CA 1
ATOM 8747 C C . SER B 1 221 ? -30.812 40.531 3.416 1 95.69 221 SER B C 1
ATOM 8749 O O . SER B 1 221 ? -31.438 41.188 4.27 1 95.69 221 SER B O 1
ATOM 8751 N N . ASP B 1 222 ? -31.328 40.094 2.285 1 96.69 222 ASP B N 1
ATOM 8752 C CA . ASP B 1 222 ? -32.75 40.219 2.061 1 96.69 222 ASP B CA 1
ATOM 8753 C C . ASP B 1 222 ? -33.281 39.156 1.081 1 96.69 222 ASP B C 1
ATOM 8755 O O . ASP B 1 222 ? -32.469 38.531 0.377 1 96.69 222 ASP B O 1
ATOM 8759 N N . THR B 1 223 ? -34.531 38.906 1.282 1 96.12 223 THR B N 1
ATOM 8760 C CA . THR B 1 223 ? -35.219 38.062 0.326 1 96.12 223 THR B CA 1
ATOM 8761 C C . THR B 1 223 ? -36.25 38.844 -0.45 1 96.12 223 THR B C 1
ATOM 8763 O O . THR B 1 223 ? -36.875 39.781 0.079 1 96.12 223 THR B O 1
ATOM 8766 N N . PHE B 1 224 ? -36.469 38.438 -1.729 1 95.88 224 PHE B N 1
ATOM 8767 C CA . PHE B 1 224 ? -37.312 39.156 -2.654 1 95.88 224 PHE B CA 1
ATOM 8768 C C . PHE B 1 224 ? -38.25 38.188 -3.389 1 95.88 224 PHE B C 1
ATOM 8770 O O . PHE B 1 224 ? -38.094 36.969 -3.281 1 95.88 224 PHE B O 1
ATOM 8777 N N . ALA B 1 225 ? -39.281 38.812 -4.184 1 95.44 225 ALA B N 1
ATOM 8778 C CA . ALA B 1 225 ? -40.156 38.062 -5.062 1 95.44 225 ALA B CA 1
ATOM 8779 C C . ALA B 1 225 ? -40.844 36.906 -4.316 1 95.44 225 ALA B C 1
ATOM 8781 O O . ALA B 1 225 ? -40.781 35.75 -4.762 1 95.44 225 ALA B O 1
ATOM 8782 N N . ASN B 1 226 ? -41.438 37.125 -3.18 1 93.12 226 ASN B N 1
ATOM 8783 C CA . ASN B 1 226 ? -42.094 36.156 -2.324 1 93.12 226 ASN B CA 1
ATOM 8784 C C . ASN B 1 226 ? -41.156 35.062 -1.844 1 93.12 226 ASN B C 1
ATOM 8786 O O . ASN B 1 226 ? -41.438 33.875 -1.984 1 93.12 226 ASN B O 1
ATOM 8790 N N . ASP B 1 227 ? -39.844 35.5 -1.557 1 92.25 227 ASP B N 1
ATOM 8791 C CA . ASP B 1 227 ? -38.844 34.656 -0.927 1 92.25 227 ASP B CA 1
ATOM 8792 C C . ASP B 1 227 ? -38.312 33.625 -1.901 1 92.25 227 ASP B C 1
ATOM 8794 O O . ASP B 1 227 ? -37.938 32.531 -1.493 1 92.25 227 ASP B O 1
ATOM 8798 N N . THR B 1 228 ? -38.375 33.969 -3.213 1 95.5 228 THR B N 1
ATOM 8799 C CA . THR B 1 228 ? -37.812 33.062 -4.207 1 95.5 228 THR B CA 1
ATOM 8800 C C . THR B 1 228 ? -36.438 33.5 -4.645 1 95.5 228 THR B C 1
ATOM 8802 O O . THR B 1 228 ? -35.656 32.75 -5.242 1 95.5 228 THR B O 1
ATOM 8805 N N . LEU B 1 229 ? -36.188 34.75 -4.406 1 97.5 229 LEU B N 1
ATOM 8806 C CA . LEU B 1 229 ? -34.875 35.312 -4.672 1 97.5 229 LEU B CA 1
ATOM 8807 C C . LEU B 1 229 ? -34.25 35.875 -3.393 1 97.5 229 LEU B C 1
ATOM 8809 O O . LEU B 1 229 ? -34.938 36.5 -2.59 1 97.5 229 LEU B O 1
ATOM 8813 N N . GLY B 1 230 ? -33.031 35.594 -3.125 1 97.81 230 GLY B N 1
ATOM 8814 C CA . GLY B 1 230 ? -32.312 36.125 -1.965 1 97.81 230 GLY B CA 1
ATOM 8815 C C . GLY B 1 230 ? -30.938 36.656 -2.295 1 97.81 230 GLY B C 1
ATOM 8816 O O . GLY B 1 230 ? -30.266 36.125 -3.18 1 97.81 230 GLY B O 1
ATOM 8817 N N . ALA B 1 231 ? -30.531 37.688 -1.59 1 98.06 231 ALA B N 1
ATOM 8818 C CA . ALA B 1 231 ? -29.203 38.25 -1.741 1 98.06 231 ALA B CA 1
ATOM 8819 C C . ALA B 1 231 ? -28.594 38.594 -0.384 1 98.06 231 ALA B C 1
ATOM 8821 O O . ALA B 1 231 ? -29.297 39.062 0.511 1 98.06 231 ALA B O 1
ATOM 8822 N N . LEU B 1 232 ? -27.391 38.281 -0.198 1 97.06 232 LEU B N 1
ATOM 8823 C CA . LEU B 1 232 ? -26.625 38.594 1.004 1 97.06 232 LEU B CA 1
ATOM 8824 C C . LEU B 1 232 ? -25.234 39.094 0.645 1 97.06 232 LEU B C 1
ATOM 8826 O O . LEU B 1 232 ? -24.562 38.531 -0.211 1 97.06 232 LEU B O 1
ATOM 8830 N N . VAL B 1 233 ? -24.812 40.219 1.208 1 97.12 233 VAL B N 1
ATOM 8831 C CA . VAL B 1 233 ? -23.484 40.812 1.055 1 97.12 233 VAL B CA 1
ATOM 8832 C C . VAL B 1 233 ? -22.891 41.094 2.428 1 97.12 233 VAL B C 1
ATOM 8834 O O . VAL B 1 233 ? -23.594 41.562 3.33 1 97.12 233 VAL B O 1
ATOM 8837 N N . SER B 1 234 ? -21.641 40.781 2.561 1 95.06 234 SER B N 1
ATOM 8838 C CA . SER B 1 234 ? -20.953 41.094 3.816 1 95.06 234 SER B CA 1
ATOM 8839 C C . SER B 1 234 ? -19.562 41.625 3.568 1 95.06 234 SER B C 1
ATOM 8841 O O . SER B 1 234 ? -18.906 41.281 2.576 1 95.06 234 SER B O 1
ATOM 8843 N N . VAL B 1 235 ? -19.094 42.5 4.418 1 96.19 235 VAL B N 1
ATOM 8844 C CA . VAL B 1 235 ? -17.766 43.094 4.395 1 96.19 235 VAL B CA 1
ATOM 8845 C C . VAL B 1 235 ? -17.141 43.031 5.785 1 96.19 235 VAL B C 1
ATOM 8847 O O . VAL B 1 235 ? -17.828 43.25 6.793 1 96.19 235 VAL B O 1
ATOM 8850 N N . ALA B 1 236 ? -15.93 42.594 5.863 1 94.62 236 ALA B N 1
ATOM 8851 C CA . ALA B 1 236 ? -15.164 42.594 7.105 1 94.62 236 ALA B CA 1
ATOM 8852 C C . ALA B 1 236 ? -13.789 43.219 6.918 1 94.62 236 ALA B C 1
ATOM 8854 O O . ALA B 1 236 ? -13.117 42.969 5.914 1 94.62 236 ALA B O 1
ATOM 8855 N N . TYR B 1 237 ? -13.398 44.062 7.785 1 95.56 237 TYR B N 1
ATOM 8856 C CA . TYR B 1 237 ? -12.102 44.719 7.77 1 95.56 237 TYR B CA 1
ATOM 8857 C C . TYR B 1 237 ? -11.461 44.719 9.148 1 95.56 237 TYR B C 1
ATOM 8859 O O . TYR B 1 237 ? -12.148 44.906 10.156 1 95.56 237 TYR B O 1
ATOM 8867 N N . SER B 1 238 ? -10.18 44.5 9.18 1 93.75 238 SER B N 1
ATOM 8868 C CA . SER B 1 238 ? -9.477 44.594 10.453 1 93.75 238 SER B CA 1
ATOM 8869 C C . SER B 1 238 ? -8.031 45.031 10.258 1 93.75 238 SER B C 1
ATOM 8871 O O . SER B 1 238 ? -7.402 44.688 9.25 1 93.75 238 SER B O 1
ATOM 8873 N N . GLY B 1 239 ? -7.555 45.812 11.188 1 93.62 239 GLY B N 1
ATOM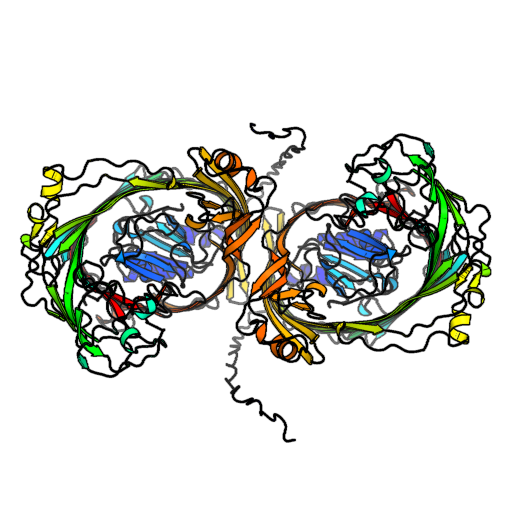 8874 C CA . GLY B 1 239 ? -6.152 46.156 11.344 1 93.62 239 GLY B CA 1
ATOM 8875 C C . GLY B 1 239 ? -5.555 45.656 12.648 1 93.62 239 GLY B C 1
ATOM 8876 O O . GLY B 1 239 ? -6.227 45.656 13.68 1 93.62 239 GLY B O 1
ATOM 8877 N N . ARG B 1 240 ? -4.328 45.281 12.555 1 92.88 240 ARG B N 1
ATOM 8878 C CA . ARG B 1 240 ? -3.664 44.75 13.75 1 92.88 240 ARG B CA 1
ATOM 8879 C C . ARG B 1 240 ? -2.189 45.156 13.766 1 92.88 240 ARG B C 1
ATOM 8881 O O . ARG B 1 240 ? -1.483 44.938 12.773 1 92.88 240 ARG B O 1
ATOM 8888 N N . THR B 1 241 ? -1.784 45.719 14.875 1 95.12 241 THR B N 1
ATOM 8889 C CA . THR B 1 241 ? -0.374 45.969 15.125 1 95.12 241 THR B CA 1
ATOM 8890 C C . THR B 1 241 ? 0.214 44.938 16.078 1 95.12 241 THR B C 1
ATOM 8892 O O . THR B 1 241 ? -0.28 44.781 17.188 1 95.12 241 THR B O 1
ATOM 8895 N N . VAL B 1 242 ? 1.263 44.344 15.586 1 92.12 242 VAL B N 1
ATOM 8896 C CA . VAL B 1 242 ? 1.857 43.281 16.375 1 92.12 242 VAL B CA 1
ATOM 8897 C C . VAL B 1 242 ? 3.314 43.594 16.688 1 92.12 242 VAL B C 1
ATOM 8899 O O . VAL B 1 242 ? 4.035 44.125 15.836 1 92.12 242 VAL B O 1
ATOM 8902 N N . ARG B 1 243 ? 3.678 43.375 17.922 1 94.88 243 ARG B N 1
ATOM 8903 C CA . ARG B 1 243 ? 5.074 43.344 18.344 1 94.88 243 ARG B CA 1
ATOM 8904 C C . ARG B 1 243 ? 5.391 42.062 19.125 1 94.88 243 ARG B C 1
ATOM 8906 O O . ARG B 1 243 ? 4.691 41.719 20.078 1 94.88 243 ARG B O 1
ATOM 8913 N N . GLN B 1 244 ? 6.293 41.438 18.625 1 93.06 244 GLN B N 1
ATOM 8914 C CA . GLN B 1 244 ? 6.871 40.281 19.344 1 93.06 244 GLN B CA 1
ATOM 8915 C C . GLN B 1 244 ? 8.297 40.594 19.797 1 93.06 244 GLN B C 1
ATOM 8917 O O . GLN B 1 244 ? 9.172 40.875 18.969 1 93.06 244 GLN B O 1
ATOM 8922 N N . GLU B 1 245 ? 8.5 40.594 21.094 1 95.56 245 GLU B N 1
ATOM 8923 C CA . GLU B 1 245 ? 9.781 41 21.656 1 95.56 245 GLU B CA 1
ATOM 8924 C C . GLU B 1 245 ? 10.328 39.906 22.594 1 95.56 245 GLU B C 1
ATOM 8926 O O . GLU B 1 245 ? 9.562 39.25 23.297 1 95.56 245 GLU B O 1
ATOM 8931 N N . GLY B 1 246 ? 11.594 39.781 22.5 1 94.94 246 GLY B N 1
ATOM 8932 C CA . GLY B 1 246 ? 12.203 38.812 23.375 1 94.94 246 GLY B CA 1
ATOM 8933 C C . GLY B 1 246 ? 13.711 38.688 23.188 1 94.94 246 GLY B C 1
ATOM 8934 O O . GLY B 1 246 ? 14.375 39.688 22.859 1 94.94 246 GLY B O 1
ATOM 8935 N N . PHE B 1 247 ? 14.203 37.562 23.594 1 95.81 247 PHE B N 1
ATOM 8936 C CA . PHE B 1 247 ? 15.633 37.281 23.547 1 95.81 247 PHE B CA 1
ATOM 8937 C C . PHE B 1 247 ? 15.891 35.906 22.953 1 95.81 247 PHE B C 1
ATOM 8939 O O . PHE B 1 247 ? 15.133 34.969 23.219 1 95.81 247 PHE B O 1
ATOM 8946 N N . GLY B 1 248 ? 16.891 35.844 22.078 1 94.69 248 GLY B N 1
ATOM 8947 C CA . GLY B 1 248 ? 17.203 34.594 21.438 1 94.69 248 GLY B CA 1
ATOM 8948 C C . GLY B 1 248 ? 18.688 34.25 21.469 1 94.69 248 GLY B C 1
ATOM 8949 O O . GLY B 1 248 ? 19.5 35.094 21.828 1 94.69 248 GLY B O 1
ATOM 8950 N N . SER B 1 249 ? 18.984 33 21.172 1 95.25 249 SER B N 1
ATOM 8951 C CA . SER B 1 249 ? 20.359 32.5 21.094 1 95.25 249 SER B CA 1
ATOM 8952 C C . SER B 1 249 ? 20.734 32.094 19.688 1 95.25 249 SER B C 1
ATOM 8954 O O . SER B 1 249 ? 21.906 31.891 19.375 1 95.25 249 SER B O 1
ATOM 8956 N N . VAL B 1 250 ? 19.719 32.125 18.812 1 93.31 250 VAL B N 1
ATOM 8957 C CA . VAL B 1 250 ? 19.875 31.531 17.484 1 93.31 250 VAL B CA 1
ATOM 8958 C C . VAL B 1 250 ? 20.5 30.141 17.609 1 93.31 250 VAL B C 1
ATOM 8960 O O . VAL B 1 250 ? 21.5 29.844 16.953 1 93.31 250 VAL B O 1
ATOM 8963 N N . ARG B 1 251 ? 20.016 29.516 18.531 1 93.19 251 ARG B N 1
ATOM 8964 C CA . ARG B 1 251 ? 20.422 28.172 18.938 1 93.19 251 ARG B CA 1
ATOM 8965 C C . ARG B 1 251 ? 21.719 28.203 19.734 1 93.19 251 ARG B C 1
ATOM 8967 O O . ARG B 1 251 ? 22.219 29.281 20.078 1 93.19 251 ARG B O 1
ATOM 8974 N N . TRP B 1 252 ? 22.094 27.016 20.25 1 96.19 252 TRP B N 1
ATOM 8975 C CA . TRP B 1 252 ? 23.328 26.75 21 1 96.19 252 TRP B CA 1
ATOM 8976 C C . TRP B 1 252 ? 24.219 25.781 20.234 1 96.19 252 TRP B C 1
ATOM 8978 O O . TRP B 1 252 ? 23.75 25 19.406 1 96.19 252 TRP B O 1
ATOM 8988 N N . THR B 1 253 ? 25.422 25.953 20.453 1 94.38 253 THR B N 1
ATOM 8989 C CA . THR B 1 253 ? 26.375 25 19.891 1 94.38 253 THR B CA 1
ATOM 8990 C C . THR B 1 253 ? 27.625 24.891 20.781 1 94.38 253 THR B C 1
ATOM 8992 O O . THR B 1 253 ? 27.672 25.469 21.859 1 94.38 253 THR B O 1
ATOM 8995 N N . SER B 1 254 ? 28.578 23.953 20.453 1 93.19 254 SER B N 1
ATOM 8996 C CA . SER B 1 254 ? 29.875 23.797 21.109 1 93.19 254 SER B CA 1
ATOM 8997 C C . SER B 1 254 ? 31.016 23.828 20.094 1 93.19 254 SER B C 1
ATOM 8999 O O . SER B 1 254 ? 30.797 23.547 18.906 1 93.19 254 SER B O 1
ATOM 9001 N N . PRO B 1 255 ? 32.219 24.234 20.578 1 91.94 255 PRO B N 1
ATOM 9002 C CA . PRO B 1 255 ? 33.344 24.203 19.656 1 91.94 255 PRO B CA 1
ATOM 9003 C C . PRO B 1 255 ? 33.562 22.828 19.031 1 91.94 255 PRO B C 1
ATOM 9005 O O . PRO B 1 255 ? 33.906 22.719 17.859 1 91.94 255 PRO B O 1
ATOM 9008 N N . PHE B 1 256 ? 33.375 21.844 19.719 1 92.69 256 PHE B N 1
ATOM 9009 C CA . PHE B 1 256 ? 33.562 20.484 19.234 1 92.69 256 PHE B CA 1
ATOM 9010 C C . PHE B 1 256 ? 32.625 20.203 18.047 1 92.69 256 PHE B C 1
ATOM 9012 O O . PHE B 1 256 ? 33.062 19.641 17.031 1 92.69 256 PHE B O 1
ATOM 9019 N N . ILE B 1 257 ? 31.344 20.5 18.234 1 90.94 257 ILE B N 1
ATOM 9020 C CA . ILE B 1 257 ? 30.344 20.281 17.203 1 90.94 257 ILE B CA 1
ATOM 9021 C C . ILE B 1 257 ? 30.719 21.062 15.945 1 90.94 257 ILE B C 1
ATOM 9023 O O . ILE B 1 257 ? 30.5 20.594 14.828 1 90.94 257 ILE B O 1
ATOM 9027 N N . ASN B 1 258 ? 31.297 22.25 16.125 1 89.88 258 ASN B N 1
ATOM 9028 C CA . ASN B 1 258 ? 31.656 23.109 15.016 1 89.88 258 ASN B CA 1
ATOM 9029 C C . ASN B 1 258 ? 33 22.703 14.398 1 89.88 258 ASN B C 1
ATOM 9031 O O . ASN B 1 258 ? 33.375 23.219 13.352 1 89.88 258 ASN B O 1
ATOM 9035 N N . GLY B 1 259 ? 33.688 21.922 15.047 1 88.5 259 GLY B N 1
ATOM 9036 C CA . GLY B 1 259 ? 35.031 21.531 14.586 1 88.5 259 GLY B CA 1
ATOM 9037 C C . GLY B 1 259 ? 36.094 22.531 14.938 1 88.5 259 GLY B C 1
ATOM 9038 O O . GLY B 1 259 ? 37.062 22.688 14.203 1 88.5 259 GLY B O 1
ATOM 9039 N N . ASP B 1 260 ? 35.875 23.406 15.914 1 89.5 260 ASP B N 1
ATOM 9040 C CA . ASP B 1 260 ? 36.844 24.391 16.375 1 89.5 260 ASP B CA 1
ATOM 9041 C C . ASP B 1 260 ? 37.188 24.188 17.844 1 89.5 260 ASP B C 1
ATOM 9043 O O . ASP B 1 260 ? 36.969 23.094 18.391 1 89.5 260 ASP B O 1
ATOM 9047 N N . SER B 1 261 ? 37.906 25.234 18.578 1 89.38 261 SER B N 1
ATOM 9048 C CA . SER B 1 261 ? 38.344 25 19.938 1 89.38 261 SER B CA 1
ATOM 9049 C C . SER B 1 261 ? 38.562 26.297 20.688 1 89.38 261 SER B C 1
ATOM 9051 O O . SER B 1 261 ? 39 27.297 20.094 1 89.38 261 SER B O 1
ATOM 9053 N N . TRP B 1 262 ? 38.281 26.359 21.984 1 81.69 262 TRP B N 1
ATOM 9054 C CA . TRP B 1 262 ? 38.625 27.438 22.891 1 81.69 262 TRP B CA 1
ATOM 9055 C C . TRP B 1 262 ? 39.906 27.094 23.656 1 81.69 262 TRP B C 1
ATOM 9057 O O . TRP B 1 262 ? 40.312 27.812 24.578 1 81.69 262 TRP B O 1
ATOM 9067 N N . ALA B 1 263 ? 40.469 25.969 23.469 1 71.88 263 ALA B N 1
ATOM 9068 C CA . ALA B 1 263 ? 41.5 25.406 24.312 1 71.88 263 ALA B CA 1
ATOM 9069 C C . ALA B 1 263 ? 42.656 26.391 24.484 1 71.88 263 ALA B C 1
ATOM 9071 O O . ALA B 1 263 ? 43.188 26.547 25.594 1 71.88 263 ALA B O 1
ATOM 9072 N N . ASP B 1 264 ? 43.062 27.062 23.484 1 77 264 ASP B N 1
ATOM 9073 C CA . ASP B 1 264 ? 44.312 27.844 23.609 1 77 264 ASP B CA 1
ATOM 9074 C C . ASP B 1 264 ? 44 29.234 24.156 1 77 264 ASP B C 1
ATOM 9076 O O . ASP B 1 264 ? 44.906 30.078 24.219 1 77 264 ASP B O 1
ATOM 9080 N N . THR B 1 265 ? 42.844 29.516 24.703 1 84.19 265 THR B N 1
ATOM 9081 C CA . THR B 1 265 ? 42.5 30.875 25.125 1 84.19 265 THR B CA 1
ATOM 9082 C C . THR B 1 265 ? 42.594 31 26.641 1 84.19 265 THR B C 1
ATOM 9084 O O . THR B 1 265 ? 42.625 32.125 27.172 1 84.19 265 THR B O 1
ATOM 9087 N N . ASN B 1 266 ? 42.688 29.922 27.469 1 85 266 ASN B N 1
ATOM 9088 C CA . ASN B 1 266 ? 42.875 29.812 28.922 1 85 266 ASN B CA 1
ATOM 9089 C C . ASN B 1 266 ? 41.938 30.75 29.672 1 85 266 ASN B C 1
ATOM 9091 O O . ASN B 1 266 ? 42.375 31.547 30.5 1 85 266 ASN B O 1
ATOM 9095 N N . PRO B 1 267 ? 40.688 30.781 29.547 1 94.25 267 PRO B N 1
ATOM 9096 C CA . PRO B 1 267 ? 39.75 31.594 30.344 1 94.25 267 PRO B CA 1
ATOM 9097 C C . PRO B 1 267 ? 39.719 31.156 31.812 1 94.25 267 PRO B C 1
ATOM 9099 O O . PRO B 1 267 ? 40.125 30.047 32.125 1 94.25 267 PRO B O 1
ATOM 9102 N N . VAL B 1 268 ? 39.219 32.094 32.688 1 96.44 268 VAL B N 1
ATOM 9103 C CA . VAL B 1 268 ? 38.875 31.672 34.031 1 96.44 268 VAL B CA 1
ATOM 9104 C C . VAL B 1 268 ? 37.625 30.797 34 1 96.44 268 VAL B C 1
ATOM 9106 O O . VAL B 1 268 ? 36.594 31.188 33.469 1 96.44 268 VAL B O 1
ATOM 9109 N N . VAL B 1 269 ? 37.75 29.625 34.531 1 96.38 269 VAL B N 1
ATOM 9110 C CA . VAL B 1 269 ? 36.625 28.672 34.438 1 96.38 269 VAL B CA 1
ATOM 9111 C C . VAL B 1 269 ? 36.062 28.422 35.844 1 96.38 269 VAL B C 1
ATOM 9113 O O . VAL B 1 269 ? 36.75 27.922 36.719 1 96.38 269 VAL B O 1
ATOM 9116 N N . ASN B 1 270 ? 34.875 28.844 36.031 1 97.5 270 ASN B N 1
ATOM 9117 C CA . ASN B 1 270 ? 34.094 28.5 37.219 1 97.5 270 ASN B CA 1
ATOM 9118 C C . ASN B 1 270 ? 33.188 27.297 37 1 97.5 270 ASN B C 1
ATOM 9120 O O . ASN B 1 270 ? 32.312 27.328 36.156 1 97.5 270 ASN B O 1
ATOM 9124 N N . GLY B 1 271 ? 33.344 26.25 37.75 1 96.25 271 GLY B N 1
ATOM 9125 C CA . GLY B 1 271 ? 32.656 24.984 37.562 1 96.25 271 GLY B CA 1
ATOM 9126 C C . GLY B 1 271 ? 33.5 23.953 36.844 1 96.25 271 GLY B C 1
ATOM 9127 O O . GLY B 1 271 ? 34.688 24.156 36.594 1 96.25 271 GLY B O 1
ATOM 9128 N N . THR B 1 272 ? 32.969 22.75 36.594 1 95.88 272 THR B N 1
ATOM 9129 C CA . THR B 1 272 ? 33.719 21.641 36.031 1 95.88 272 THR B CA 1
ATOM 9130 C C . THR B 1 272 ? 33.062 21.156 34.75 1 95.88 272 THR B C 1
ATOM 9132 O O . THR B 1 272 ? 31.969 20.625 34.75 1 95.88 272 THR B O 1
ATOM 9135 N N . PRO B 1 273 ? 33.781 21.422 33.656 1 95.12 273 PRO B N 1
ATOM 9136 C CA . PRO B 1 273 ? 33.281 20.844 32.406 1 95.12 273 PRO B CA 1
ATOM 9137 C C . PRO B 1 273 ? 33.219 19.328 32.438 1 95.12 273 PRO B C 1
ATOM 9139 O O . PRO B 1 273 ? 34.156 18.672 32.938 1 95.12 273 PRO B O 1
ATOM 9142 N N . SER B 1 274 ? 32.125 18.766 31.938 1 93.31 274 SER B N 1
ATOM 9143 C CA . SER B 1 274 ? 31.906 17.328 32 1 93.31 274 SER B CA 1
ATOM 9144 C C . SER B 1 274 ? 32.75 16.594 30.953 1 93.31 274 SER B C 1
ATOM 9146 O O . SER B 1 274 ? 33.125 15.43 31.156 1 93.31 274 SER B O 1
ATOM 9148 N N . GLY B 1 275 ? 33 17.141 29.797 1 88.88 275 GLY B N 1
ATOM 9149 C CA . GLY B 1 275 ? 33.719 16.5 28.703 1 88.88 275 GLY B CA 1
ATOM 9150 C C . GLY B 1 275 ? 32.875 15.414 28.016 1 88.88 275 GLY B C 1
ATOM 9151 O O . GLY B 1 275 ? 33.438 14.508 27.391 1 88.88 275 GLY B O 1
ATOM 9152 N N . ALA B 1 276 ? 31.703 15.445 28.219 1 81.75 276 ALA B N 1
ATOM 9153 C CA . ALA B 1 276 ? 30.797 14.391 27.797 1 81.75 276 ALA B CA 1
ATOM 9154 C C . ALA B 1 276 ? 30.891 14.125 26.297 1 81.75 276 ALA B C 1
ATOM 9156 O O . ALA B 1 276 ? 30.578 13.031 25.828 1 81.75 276 ALA B O 1
ATOM 9157 N N . CYS B 1 277 ? 31.438 15.141 25.516 1 88.75 277 CYS B N 1
ATOM 9158 C CA . CYS B 1 277 ? 31.438 15.008 24.062 1 88.75 277 CYS B CA 1
ATOM 9159 C C . CYS B 1 277 ? 32.688 14.281 23.562 1 88.75 277 CYS B C 1
ATOM 9161 O O . CYS B 1 277 ? 32.75 13.875 22.406 1 88.75 277 CYS B O 1
ATOM 9163 N N . GLY B 1 278 ? 33.75 14.062 24.484 1 87.88 278 GLY B N 1
ATOM 9164 C CA . GLY B 1 278 ? 34.938 13.312 24.141 1 87.88 278 GLY B CA 1
ATOM 9165 C C . GLY B 1 278 ? 36 14.164 23.5 1 87.88 278 GLY B C 1
ATOM 9166 O O . GLY B 1 278 ? 37.031 13.648 23.016 1 87.88 278 GLY B O 1
ATOM 9167 N N . ALA B 1 279 ? 35.875 15.406 23.531 1 90.19 279 ALA B N 1
ATOM 9168 C CA . ALA B 1 279 ? 36.906 16.281 23 1 90.19 279 ALA B CA 1
ATOM 9169 C C . ALA B 1 279 ? 38.188 16.219 23.828 1 90.19 279 ALA B C 1
ATOM 9171 O O . ALA B 1 279 ? 38.156 15.812 24.984 1 90.19 279 ALA B O 1
ATOM 9172 N N . GLU B 1 280 ? 39.344 16.531 23.234 1 88.94 280 GLU B N 1
ATOM 9173 C CA . GLU B 1 280 ? 40.625 16.547 23.938 1 88.94 280 GLU B CA 1
ATOM 9174 C C . GLU B 1 280 ? 40.625 17.531 25.109 1 88.94 280 GLU B C 1
ATOM 9176 O O . GLU B 1 280 ? 41.156 17.234 26.172 1 88.94 280 GLU B O 1
ATOM 9181 N N . ASP B 1 281 ? 40.094 18.703 24.922 1 91.06 281 ASP B N 1
ATOM 9182 C CA . ASP B 1 281 ? 39.875 19.703 25.969 1 91.06 281 ASP B CA 1
ATOM 9183 C C . ASP B 1 281 ? 38.406 19.766 26.359 1 91.06 281 ASP B C 1
ATOM 9185 O O . ASP B 1 281 ? 37.531 20.078 25.531 1 91.06 281 ASP B O 1
ATOM 9189 N N . PRO B 1 282 ? 38.094 19.5 27.578 1 92.56 282 PRO B N 1
ATOM 9190 C CA . PRO B 1 282 ? 36.688 19.453 28.016 1 92.56 282 PRO B CA 1
ATOM 9191 C C . PRO B 1 282 ? 35.938 20.766 27.797 1 92.56 282 PRO B C 1
ATOM 9193 O O . PRO B 1 282 ? 34.719 20.797 27.75 1 92.56 282 PRO B O 1
ATOM 9196 N N . LEU B 1 283 ? 36.656 21.891 27.656 1 92.25 283 LEU B N 1
ATOM 9197 C CA . LEU B 1 283 ? 36.031 23.188 27.406 1 92.25 283 LEU B CA 1
ATOM 9198 C C . LEU B 1 283 ? 35.344 23.203 26.047 1 92.25 283 LEU B C 1
ATOM 9200 O O . LEU B 1 283 ? 34.406 23.969 25.828 1 92.25 283 LEU B O 1
ATOM 9204 N N . ASP B 1 284 ? 35.812 22.359 25.188 1 93.81 284 ASP B N 1
ATOM 9205 C CA . ASP B 1 284 ? 35.281 22.344 23.828 1 93.81 284 ASP B CA 1
ATOM 9206 C C . ASP B 1 284 ? 33.938 21.641 23.766 1 93.81 284 ASP B C 1
ATOM 9208 O O . ASP B 1 284 ? 33.219 21.734 22.766 1 93.81 284 ASP B O 1
ATOM 9212 N N . CYS B 1 285 ? 33.562 20.984 24.891 1 94.25 285 CYS B N 1
ATOM 9213 C CA . CYS B 1 285 ? 32.312 20.266 24.953 1 94.25 285 CYS B CA 1
ATOM 9214 C C . CYS B 1 285 ? 31.188 21.188 25.469 1 94.25 285 CYS B C 1
ATOM 9216 O O . CYS B 1 285 ? 30.016 20.844 25.375 1 94.25 285 CYS B O 1
ATOM 9218 N N . LEU B 1 286 ? 31.516 22.359 25.906 1 95.06 286 LEU B N 1
ATOM 9219 C CA . LEU B 1 286 ? 30.547 23.234 26.547 1 95.06 286 LEU B CA 1
ATOM 9220 C C . LEU B 1 286 ? 29.688 23.938 25.516 1 95.06 286 LEU B C 1
ATOM 9222 O O . LEU B 1 286 ? 30.203 24.625 24.641 1 95.06 286 LEU B O 1
ATOM 9226 N N . TRP B 1 287 ? 28.344 23.766 25.656 1 96.56 287 TRP B N 1
ATOM 9227 C CA . TRP B 1 287 ? 27.406 24.484 24.797 1 96.56 287 TRP B CA 1
ATOM 9228 C C . TRP B 1 287 ? 27.344 25.969 25.172 1 96.56 287 TRP B C 1
ATOM 9230 O O . TRP B 1 287 ? 27.375 26.312 26.359 1 96.56 287 TRP B O 1
ATOM 9240 N N . ALA B 1 288 ? 27.328 26.844 24.234 1 96.38 288 ALA B N 1
ATOM 9241 C CA . ALA B 1 288 ? 27.141 28.281 24.391 1 96.38 288 ALA B CA 1
ATOM 9242 C C . ALA B 1 288 ? 26.156 28.812 23.344 1 96.38 288 ALA B C 1
ATOM 9244 O O . ALA B 1 288 ? 25.969 28.203 22.281 1 96.38 288 ALA B O 1
ATOM 9245 N N . PRO B 1 289 ? 25.422 29.938 23.688 1 96.75 289 PRO B N 1
ATOM 9246 C CA . PRO B 1 289 ? 24.562 30.531 22.656 1 96.75 289 PRO B CA 1
ATOM 9247 C C . PRO B 1 289 ? 25.344 30.969 21.422 1 96.75 289 PRO B C 1
ATOM 9249 O O . PRO B 1 289 ? 26.438 31.531 21.547 1 96.75 289 PRO B O 1
ATOM 9252 N N . ARG B 1 290 ? 24.797 30.766 20.297 1 95.75 290 ARG B N 1
ATOM 9253 C CA . ARG B 1 290 ? 25.516 31.047 19.047 1 95.75 290 ARG B CA 1
ATOM 9254 C C . ARG B 1 290 ? 25.562 32.562 18.781 1 95.75 290 ARG B C 1
ATOM 9256 O O . ARG B 1 290 ? 26.625 33.094 18.5 1 95.75 290 ARG B O 1
ATOM 9263 N N . LEU B 1 291 ? 24.391 33.094 18.781 1 95.94 291 LEU B N 1
ATOM 9264 C CA . LEU B 1 291 ? 24.219 34.531 18.516 1 95.94 291 LEU B CA 1
ATOM 9265 C C . LEU B 1 291 ? 23.234 35.125 19.5 1 95.94 291 LEU B C 1
ATOM 9267 O O . LEU B 1 291 ? 22.141 35.562 19.109 1 95.94 291 LEU B O 1
ATOM 9271 N N . PRO B 1 292 ? 23.688 35.188 20.766 1 96.31 292 PRO B N 1
ATOM 9272 C CA . PRO B 1 292 ? 22.75 35.812 21.688 1 96.31 292 PRO B CA 1
ATOM 9273 C 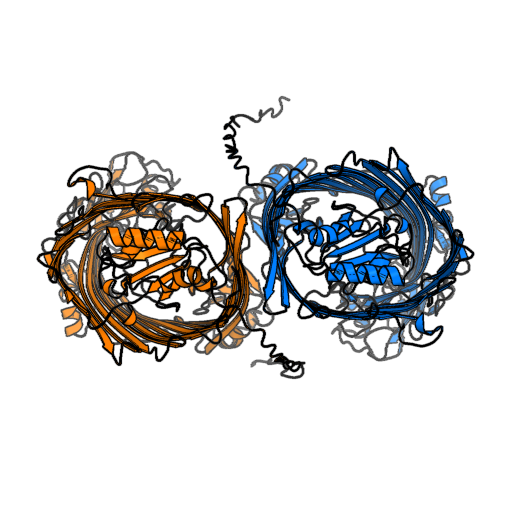C . PRO B 1 292 ? 22.297 37.188 21.219 1 96.31 292 PRO B C 1
ATOM 9275 O O . PRO B 1 292 ? 23.109 38 20.734 1 96.31 292 PRO B O 1
ATOM 9278 N N . ARG B 1 293 ? 20.953 37.438 21.344 1 96.5 293 ARG B N 1
ATOM 9279 C CA . ARG B 1 293 ? 20.422 38.656 20.719 1 96.5 293 ARG B CA 1
ATOM 9280 C C . ARG B 1 293 ? 19.094 39.062 21.344 1 96.5 293 ARG B C 1
ATOM 9282 O O . ARG B 1 293 ? 18.297 38.219 21.734 1 96.5 293 ARG B O 1
ATOM 9289 N N . ALA B 1 294 ? 18.891 40.344 21.438 1 96.44 294 ALA B N 1
ATOM 9290 C CA . ALA B 1 294 ? 17.547 40.844 21.625 1 96.44 294 ALA B CA 1
ATOM 9291 C C . ALA B 1 294 ? 16.75 40.812 20.312 1 96.44 294 ALA B C 1
ATOM 9293 O O . ALA B 1 294 ? 17.297 41.062 19.234 1 96.44 294 ALA B O 1
ATOM 9294 N N . ASP B 1 295 ? 15.539 40.375 20.438 1 94.81 295 ASP B N 1
ATOM 9295 C CA . ASP B 1 295 ? 14.703 40.188 19.25 1 94.81 295 ASP B CA 1
ATOM 9296 C C . ASP B 1 295 ? 13.516 41.125 19.25 1 94.81 295 ASP B C 1
ATOM 9298 O O . ASP B 1 295 ? 12.844 41.312 20.266 1 94.81 295 ASP B O 1
ATOM 9302 N N . PHE B 1 296 ? 13.312 41.719 18.141 1 95.25 296 PHE B N 1
ATOM 9303 C CA . PHE B 1 296 ? 12.109 42.5 17.859 1 95.25 296 PHE B CA 1
ATOM 9304 C C . PHE B 1 296 ? 11.5 42.094 16.516 1 95.25 296 PHE B C 1
ATOM 9306 O O . PHE B 1 296 ? 12.148 42.219 15.484 1 95.25 296 PHE B O 1
ATOM 9313 N N . PHE B 1 297 ? 10.25 41.688 16.562 1 93.5 297 PHE B N 1
ATOM 9314 C CA . PHE B 1 297 ? 9.484 41.375 15.359 1 93.5 297 PHE B CA 1
ATOM 9315 C C . PHE B 1 297 ? 8.203 42.219 15.312 1 93.5 297 PHE B C 1
ATOM 9317 O O . PHE B 1 297 ? 7.238 41.906 16.031 1 93.5 297 PHE B O 1
ATOM 9324 N N . GLY B 1 298 ? 8.219 43.156 14.484 1 93.31 298 GLY B N 1
ATOM 9325 C CA . GLY B 1 298 ? 7.051 44 14.328 1 93.31 298 GLY B CA 1
ATOM 9326 C C . GLY B 1 298 ? 6.281 43.75 13.047 1 93.31 298 GLY B C 1
ATOM 9327 O O . GLY B 1 298 ? 6.875 43.406 12.023 1 93.31 298 GLY B O 1
ATOM 9328 N N . ASN B 1 299 ? 4.949 43.969 13.102 1 93.31 299 ASN B N 1
ATOM 9329 C CA . ASN B 1 299 ? 4.102 43.75 11.93 1 93.31 299 ASN B CA 1
ATOM 9330 C C . ASN B 1 299 ? 2.879 44.688 11.961 1 93.31 299 ASN B C 1
ATOM 9332 O O . ASN B 1 299 ? 2.252 44.844 13.008 1 93.31 299 ASN B O 1
ATOM 9336 N N . GLU B 1 300 ? 2.633 45.312 10.953 1 95.25 300 GLU B N 1
ATOM 9337 C CA . GLU B 1 300 ? 1.353 45.969 10.68 1 95.25 300 GLU B CA 1
ATOM 9338 C C . GLU B 1 300 ? 0.536 45.188 9.672 1 95.25 300 GLU B C 1
ATOM 9340 O O . GLU B 1 300 ? 0.873 45.125 8.484 1 95.25 300 GLU B O 1
ATOM 9345 N N . GLN B 1 301 ? -0.562 44.688 10.156 1 93.88 301 GLN B N 1
ATOM 9346 C CA . GLN B 1 301 ? -1.368 43.781 9.359 1 93.88 301 GLN B CA 1
ATOM 9347 C C . GLN B 1 301 ? -2.727 44.375 9.023 1 93.88 301 GLN B C 1
ATOM 9349 O O . GLN B 1 301 ? -3.35 45.031 9.867 1 93.88 301 GLN B O 1
ATOM 9354 N N . GLU B 1 302 ? -3.191 44.219 7.82 1 95.19 302 GLU B N 1
ATOM 9355 C CA . GLU B 1 302 ? -4.535 44.594 7.387 1 95.19 302 GLU B CA 1
ATOM 9356 C C . GLU B 1 302 ? -5.223 43.438 6.668 1 95.19 302 GLU B C 1
ATOM 9358 O O . GLU B 1 302 ? -4.594 42.719 5.891 1 95.19 302 GLU B O 1
ATOM 9363 N N . ARG B 1 303 ? -6.465 43.281 7.012 1 94.75 303 ARG B N 1
ATOM 9364 C CA . ARG B 1 303 ? -7.254 42.219 6.41 1 94.75 303 ARG B CA 1
ATOM 9365 C C . ARG B 1 303 ? -8.586 42.75 5.895 1 94.75 303 ARG B C 1
ATOM 9367 O O . ARG B 1 303 ? -9.273 43.5 6.594 1 94.75 303 ARG B O 1
ATOM 9374 N N . LEU B 1 304 ? -8.898 42.344 4.66 1 96 304 LEU B N 1
ATOM 9375 C CA . LEU B 1 304 ? -10.172 42.688 4.043 1 96 304 LEU B CA 1
ATOM 9376 C C . LEU B 1 304 ? -10.875 41.438 3.52 1 96 304 LEU B C 1
ATOM 9378 O O . LEU B 1 304 ? -10.234 40.562 2.918 1 96 304 LEU B O 1
ATOM 9382 N N . GLY B 1 305 ? -12.125 41.312 3.865 1 94.94 305 GLY B N 1
ATOM 9383 C CA . GLY B 1 305 ? -12.938 40.25 3.344 1 94.94 305 GLY B CA 1
ATOM 9384 C C . GLY B 1 305 ? -14.281 40.688 2.803 1 94.94 305 GLY B C 1
ATOM 9385 O O . GLY B 1 305 ? -14.938 41.562 3.402 1 94.94 305 GLY B O 1
ATOM 9386 N N . LEU B 1 306 ? -14.648 40.219 1.624 1 96.69 306 LEU B N 1
ATOM 9387 C CA . LEU B 1 306 ? -15.938 40.469 0.987 1 96.69 306 LEU B CA 1
ATOM 9388 C C . LEU B 1 306 ? -16.625 39.156 0.619 1 96.69 306 LEU B C 1
ATOM 9390 O O . LEU B 1 306 ? -15.977 38.25 0.085 1 96.69 306 LEU B O 1
ATOM 9394 N N . THR B 1 307 ? -17.844 39.031 1.004 1 95.5 307 THR B N 1
ATOM 9395 C CA . THR B 1 307 ? -18.609 37.875 0.561 1 95.5 307 THR B CA 1
ATOM 9396 C C . THR B 1 307 ? -19.922 38.281 -0.084 1 95.5 307 THR B C 1
ATOM 9398 O O . THR B 1 307 ? -20.5 39.312 0.299 1 95.5 307 THR B O 1
ATOM 9401 N N . GLY B 1 308 ? -20.344 37.562 -1.079 1 97.06 308 GLY B N 1
ATOM 9402 C CA . GLY B 1 308 ? -21.641 37.688 -1.73 1 97.06 308 GLY B CA 1
ATOM 9403 C C . GLY B 1 308 ? -22.281 36.312 -1.995 1 97.06 308 GLY B C 1
ATOM 9404 O O . GLY B 1 308 ? -21.609 35.375 -2.357 1 97.06 308 GLY B O 1
ATOM 9405 N N . SER B 1 309 ? -23.562 36.25 -1.642 1 97.62 309 SER B N 1
ATOM 9406 C CA . SER B 1 309 ? -24.328 35.031 -1.934 1 97.62 309 SER B CA 1
ATOM 9407 C C . SER B 1 309 ? -25.703 35.375 -2.512 1 97.62 309 SER B C 1
ATOM 9409 O O . SER B 1 309 ? -26.406 36.25 -1.991 1 97.62 309 SER B O 1
ATOM 9411 N N . PHE B 1 310 ? -26.031 34.75 -3.619 1 98.44 310 PHE B N 1
ATOM 9412 C CA . PHE B 1 310 ? -27.312 34.906 -4.312 1 98.44 310 PHE B CA 1
ATOM 9413 C C . PHE B 1 310 ? -28 33.562 -4.527 1 98.44 310 PHE B C 1
ATOM 9415 O O . PHE B 1 310 ? -27.391 32.625 -5.027 1 98.44 310 PHE B O 1
ATOM 9422 N N . GLN B 1 311 ? -29.25 33.594 -4.094 1 98.12 311 GLN B N 1
ATOM 9423 C CA . GLN B 1 311 ? -29.984 32.344 -4.219 1 98.12 311 GLN B CA 1
ATOM 9424 C C . GLN B 1 311 ? -31.297 32.562 -4.977 1 98.12 311 GLN B C 1
ATOM 9426 O O . GLN B 1 311 ? -31.938 33.594 -4.844 1 98.12 311 GLN B O 1
ATOM 9431 N N . TYR B 1 312 ? -31.641 31.562 -5.836 1 98.19 312 TYR B N 1
ATOM 9432 C CA . TYR B 1 312 ? -32.875 31.547 -6.625 1 98.19 312 TYR B CA 1
ATOM 9433 C C . TYR B 1 312 ? -33.594 30.219 -6.484 1 98.19 312 TYR B C 1
ATOM 9435 O O . TYR B 1 312 ? -33.031 29.172 -6.828 1 98.19 312 TYR B O 1
ATOM 9443 N N . GLN B 1 313 ? -34.75 30.328 -5.895 1 97.44 313 GLN B N 1
ATOM 9444 C CA . GLN B 1 313 ? -35.625 29.156 -5.699 1 97.44 313 GLN B CA 1
ATOM 9445 C C . GLN B 1 313 ? -37 29.375 -6.312 1 97.44 313 GLN B C 1
ATOM 9447 O O . GLN B 1 313 ? -37.969 29.609 -5.594 1 97.44 313 GLN B O 1
ATOM 9452 N N . PRO B 1 314 ? -37.156 29.156 -7.598 1 95.5 314 PRO B N 1
ATOM 9453 C CA . PRO B 1 314 ? -38.438 29.453 -8.281 1 95.5 314 PRO B CA 1
ATOM 9454 C C . PRO B 1 314 ? -39.562 28.531 -7.855 1 95.5 314 PRO B C 1
ATOM 9456 O O . PRO B 1 314 ? -40.75 28.906 -7.945 1 95.5 314 PRO B O 1
ATOM 9459 N N . ASN B 1 315 ? -39.219 27.328 -7.469 1 94.25 315 ASN B N 1
ATOM 9460 C CA . ASN B 1 315 ? -40.156 26.344 -6.945 1 94.25 315 ASN B CA 1
ATOM 9461 C C . ASN B 1 315 ? -39.5 25.438 -5.91 1 94.25 315 ASN B C 1
ATOM 9463 O O . ASN B 1 315 ? -38.344 25.625 -5.555 1 94.25 315 ASN B O 1
ATOM 9467 N N . ASP B 1 316 ? -40.25 24.562 -5.445 1 92.56 316 ASP B N 1
ATOM 9468 C CA . ASP B 1 316 ? -39.75 23.719 -4.352 1 92.56 316 ASP B CA 1
ATOM 9469 C C . ASP B 1 316 ? -38.781 22.656 -4.859 1 92.56 316 ASP B C 1
ATOM 9471 O O . ASP B 1 316 ? -38.125 21.984 -4.066 1 92.56 316 ASP B O 1
ATOM 9475 N N . LYS B 1 317 ? -38.438 22.594 -6.148 1 95.56 317 LYS B N 1
ATOM 9476 C CA . LYS B 1 317 ? -37.656 21.516 -6.707 1 95.56 317 LYS B CA 1
ATOM 9477 C C . LYS B 1 317 ? -36.25 22.016 -7.074 1 95.56 317 LYS B C 1
ATOM 9479 O O . LYS B 1 317 ? -35.344 21.203 -7.273 1 95.56 317 LYS B O 1
ATOM 9484 N N . LEU B 1 318 ? -36.094 23.266 -7.176 1 97.19 318 LEU B N 1
ATOM 9485 C CA . LEU B 1 318 ? -34.844 23.781 -7.695 1 97.19 318 LEU B CA 1
ATOM 9486 C C . LEU B 1 318 ? -34.312 24.891 -6.797 1 97.19 318 LEU B C 1
ATOM 9488 O O . LEU B 1 318 ? -35.031 25.812 -6.43 1 97.19 318 LEU B O 1
ATOM 9492 N N . LEU B 1 319 ? -33.094 24.797 -6.379 1 97.81 319 LEU B N 1
ATOM 9493 C CA . LEU B 1 319 ? -32.344 25.844 -5.672 1 97.81 319 LEU B CA 1
ATOM 9494 C C . LEU B 1 319 ? -31.016 26.109 -6.344 1 97.81 319 LEU B C 1
ATOM 9496 O O . LEU B 1 319 ? -30.219 25.203 -6.535 1 97.81 319 LEU B O 1
ATOM 9500 N N . LEU B 1 320 ? -30.797 27.312 -6.82 1 98.31 320 LEU B N 1
ATOM 9501 C CA . LEU B 1 320 ? -29.531 27.75 -7.383 1 98.31 320 LEU B CA 1
ATOM 9502 C C . LEU B 1 320 ? -28.844 28.734 -6.441 1 98.31 320 LEU B C 1
ATOM 9504 O O . LEU B 1 320 ? -29.484 29.578 -5.836 1 98.31 320 LEU B O 1
ATOM 9508 N N . THR B 1 321 ? -27.609 28.547 -6.227 1 98.19 321 THR B N 1
ATOM 9509 C CA . THR B 1 321 ? -26.844 29.422 -5.344 1 98.19 321 THR B CA 1
ATOM 9510 C C . THR B 1 321 ? -25.547 29.875 -6.02 1 98.19 321 THR B C 1
ATOM 9512 O O . THR B 1 321 ? -24.797 29.062 -6.562 1 98.19 321 THR B O 1
ATOM 9515 N N . LEU B 1 322 ? -25.266 31.109 -6.051 1 98.5 322 LEU B N 1
ATOM 9516 C CA . LEU B 1 322 ? -24 31.703 -6.477 1 98.5 322 LEU B CA 1
ATOM 9517 C C . LEU B 1 322 ? -23.266 32.344 -5.297 1 98.5 322 LEU B C 1
ATOM 9519 O O . LEU B 1 322 ? -23.781 33.25 -4.66 1 98.5 322 LEU B O 1
ATOM 9523 N N . ASP B 1 323 ? -22.125 31.844 -4.953 1 97.75 323 ASP B N 1
ATOM 9524 C CA . ASP B 1 323 ? -21.281 32.375 -3.887 1 97.75 323 ASP B CA 1
ATOM 9525 C C . ASP B 1 323 ? -20.031 33.031 -4.449 1 97.75 323 ASP B C 1
ATOM 9527 O O . ASP B 1 323 ? -19.359 32.469 -5.312 1 97.75 323 ASP B O 1
ATOM 9531 N N . VAL B 1 324 ? -19.719 34.219 -3.998 1 97.75 324 VAL B N 1
ATOM 9532 C CA . VAL B 1 324 ? -18.516 34.969 -4.383 1 97.75 324 VAL B CA 1
ATOM 9533 C C . VAL B 1 324 ? -17.781 35.438 -3.131 1 97.75 324 VAL B C 1
ATOM 9535 O O . VAL B 1 324 ? -18.406 35.969 -2.211 1 97.75 324 VAL B O 1
ATOM 9538 N N . LEU B 1 325 ? -16.484 35.219 -3.084 1 96.19 325 LEU B N 1
ATOM 9539 C CA . LEU B 1 325 ? -15.695 35.625 -1.927 1 96.19 325 LEU B CA 1
ATOM 9540 C C . LEU B 1 325 ? -14.375 36.25 -2.365 1 96.19 325 LEU B C 1
ATOM 9542 O O . LEU B 1 325 ? -13.719 35.75 -3.287 1 96.19 325 LEU B O 1
ATOM 9546 N N . HIS B 1 326 ? -13.945 37.281 -1.739 1 95.94 326 HIS B N 1
ATOM 9547 C CA . HIS B 1 326 ? -12.656 37.938 -1.897 1 95.94 326 HIS B CA 1
ATOM 9548 C C . HIS B 1 326 ? -12 38.219 -0.546 1 95.94 326 HIS B C 1
ATOM 9550 O O . HIS B 1 326 ? -12.664 38.656 0.395 1 95.94 326 HIS B O 1
ATOM 9556 N N . SER B 1 327 ? -10.773 37.906 -0.424 1 95.12 327 SER B N 1
ATOM 9557 C CA . SER B 1 327 ? -10.023 38.188 0.798 1 95.12 327 SER B CA 1
ATOM 9558 C C . SER B 1 327 ? -8.633 38.719 0.486 1 95.12 327 SER B C 1
ATOM 9560 O O . SER B 1 327 ? -7.992 38.312 -0.475 1 95.12 327 SER B O 1
ATOM 9562 N N . GLU B 1 328 ? -8.18 39.656 1.3 1 95.69 328 GLU B N 1
ATOM 9563 C CA . GLU B 1 328 ? -6.844 40.219 1.207 1 95.69 328 GLU B CA 1
ATOM 9564 C C . GLU B 1 328 ? -6.188 40.312 2.582 1 95.69 328 GLU B C 1
ATOM 9566 O O . GLU B 1 328 ? -6.816 40.75 3.545 1 95.69 328 GLU B O 1
ATOM 9571 N N . LEU B 1 329 ? -4.977 39.844 2.615 1 94.31 329 LEU B N 1
ATOM 9572 C CA . LEU B 1 329 ? -4.141 40 3.801 1 94.31 329 LEU B CA 1
ATOM 9573 C C . LEU B 1 329 ? -2.818 40.688 3.449 1 94.31 329 LEU B C 1
ATOM 9575 O O . LEU B 1 329 ? -2.088 40.219 2.578 1 94.31 329 LEU B O 1
ATOM 9579 N N . THR B 1 330 ? -2.566 41.812 4.047 1 95.19 330 THR B N 1
ATOM 9580 C CA . THR B 1 330 ? -1.308 42.5 3.828 1 95.19 330 THR B CA 1
ATOM 9581 C C . THR B 1 330 ? -0.514 42.594 5.125 1 95.19 330 THR B C 1
ATOM 9583 O O . THR B 1 330 ? -1.091 42.781 6.199 1 95.19 330 THR B O 1
ATOM 9586 N N . ASN B 1 331 ? 0.759 42.469 5.02 1 94.06 331 ASN B N 1
ATOM 9587 C CA . ASN B 1 331 ? 1.683 42.594 6.141 1 94.06 331 ASN B CA 1
ATOM 9588 C C . ASN B 1 331 ? 2.832 43.531 5.82 1 94.06 331 ASN B C 1
ATOM 9590 O O . ASN B 1 331 ? 3.365 43.531 4.707 1 94.06 331 ASN B O 1
ATOM 9594 N N . ASP B 1 332 ? 3.148 44.375 6.672 1 95.31 332 ASP B N 1
ATOM 9595 C CA . ASP B 1 332 ? 4.348 45.188 6.684 1 95.31 332 ASP B CA 1
ATOM 9596 C C . ASP B 1 332 ? 5.188 44.938 7.93 1 95.31 332 ASP B C 1
ATOM 9598 O O . ASP B 1 332 ? 4.883 45.438 9.008 1 95.31 332 ASP B O 1
ATOM 9602 N N . ARG B 1 333 ? 6.273 44.281 7.715 1 93.69 333 ARG B N 1
ATOM 9603 C CA . ARG B 1 333 ? 7.047 43.812 8.859 1 93.69 333 ARG B CA 1
ATOM 9604 C C . ARG B 1 333 ? 8.391 44.531 8.945 1 93.69 333 ARG B C 1
ATOM 9606 O O . ARG B 1 333 ? 9.023 44.781 7.922 1 93.69 333 ARG B O 1
ATOM 9613 N N . ARG B 1 334 ? 8.773 44.812 10.148 1 95.12 334 ARG B N 1
ATOM 9614 C CA . ARG B 1 334 ? 10.109 45.25 10.523 1 95.12 334 ARG B CA 1
ATOM 9615 C C . ARG B 1 334 ? 10.695 44.375 11.617 1 95.12 334 ARG B C 1
ATOM 9617 O O . ARG B 1 334 ? 10.094 44.188 12.68 1 95.12 334 ARG B O 1
ATOM 9624 N N . ASN B 1 335 ? 11.82 43.812 11.297 1 94.44 335 ASN B N 1
ATOM 9625 C CA . ASN B 1 335 ? 12.5 42.969 12.266 1 94.44 335 ASN B CA 1
ATOM 9626 C C . ASN B 1 335 ? 13.883 43.5 12.609 1 94.44 335 ASN B C 1
ATOM 9628 O O . ASN B 1 335 ? 14.641 43.906 11.719 1 94.44 335 ASN B O 1
ATOM 9632 N N . TYR B 1 336 ? 14.219 43.562 13.922 1 96.56 336 TYR B N 1
ATOM 9633 C CA . TYR B 1 336 ? 15.5 44.031 14.43 1 96.56 336 TYR B CA 1
ATOM 9634 C C . TYR B 1 336 ? 16.094 43.062 15.43 1 96.56 336 TYR B C 1
ATOM 9636 O O . TYR B 1 336 ? 15.43 42.656 16.391 1 96.56 336 TYR B O 1
ATOM 9644 N N . ASN B 1 337 ? 17.328 42.688 15.172 1 95.69 337 ASN B N 1
ATOM 9645 C CA . ASN B 1 337 ? 18.016 41.75 16.047 1 95.69 337 ASN B CA 1
ATOM 9646 C C . ASN B 1 337 ? 19.453 42.188 16.328 1 95.69 337 ASN B C 1
ATOM 9648 O O . ASN B 1 337 ? 20.188 42.594 15.406 1 95.69 337 ASN B O 1
ATOM 9652 N N . SER B 1 338 ? 19.844 42.219 17.594 1 96.56 338 SER B N 1
ATOM 9653 C CA . SER B 1 338 ? 21.188 42.625 18 1 96.56 338 SER B CA 1
ATOM 9654 C C . SER B 1 338 ? 22.078 41.406 18.219 1 96.56 338 SER B C 1
ATOM 9656 O O . SER B 1 338 ? 22.438 41.062 19.359 1 96.56 338 SER B O 1
ATOM 9658 N N . MET B 1 339 ? 22.656 40.875 17.312 1 95.94 339 MET B N 1
ATOM 9659 C CA . MET B 1 339 ? 23.375 39.594 17.406 1 95.94 339 MET B CA 1
ATOM 9660 C C . MET B 1 339 ? 24.828 39.844 17.797 1 95.94 339 MET B C 1
ATOM 9662 O O . MET B 1 339 ? 25.5 40.719 17.234 1 95.94 339 MET B O 1
ATOM 9666 N N . GLU B 1 340 ? 25.297 39.062 18.766 1 96.38 340 GLU B N 1
ATOM 9667 C CA . GLU B 1 340 ? 26.703 39 19.125 1 96.38 340 GLU B CA 1
ATOM 9668 C C . GLU B 1 340 ? 27.344 37.719 18.641 1 96.38 340 GLU B C 1
ATOM 9670 O O . GLU B 1 340 ? 26.812 36.625 18.891 1 96.38 340 GLU B O 1
ATOM 9675 N N . TRP B 1 341 ? 28.453 37.781 18.062 1 95.19 341 TRP B N 1
ATOM 9676 C CA . TRP B 1 341 ? 29.031 36.656 17.344 1 95.19 341 TRP B CA 1
ATOM 9677 C C . TRP B 1 341 ? 29.734 35.719 18.312 1 95.19 341 TRP B C 1
ATOM 9679 O O . TRP B 1 341 ? 30.812 36 18.828 1 95.19 341 TRP B O 1
ATOM 9689 N N . LEU B 1 342 ? 29.188 34.562 18.484 1 93.62 342 LEU B N 1
ATOM 9690 C CA . LEU B 1 342 ? 29.812 33.5 19.234 1 93.62 342 LEU B CA 1
ATOM 9691 C C . LEU B 1 342 ? 29.703 32.156 18.5 1 93.62 342 LEU B C 1
ATOM 9693 O O . LEU B 1 342 ? 29.922 31.094 19.078 1 93.62 342 LEU B O 1
ATOM 9697 N N . LEU B 1 343 ? 29.391 32.25 17.25 1 91.19 343 LEU B N 1
ATOM 9698 C CA . LEU B 1 343 ? 29.109 31.078 16.406 1 91.19 343 LEU B CA 1
ATOM 9699 C C . LEU B 1 343 ? 30.391 30.281 16.141 1 91.19 343 LEU B C 1
ATOM 9701 O O . LEU B 1 343 ? 30.359 29.062 16.156 1 91.19 343 LEU B O 1
ATOM 9705 N N . THR B 1 344 ? 31.406 31.031 15.812 1 90.75 344 THR B N 1
ATOM 9706 C CA . THR B 1 344 ? 32.688 30.422 15.5 1 90.75 344 THR B CA 1
ATOM 9707 C C . THR B 1 344 ? 33.781 30.906 16.469 1 90.75 344 THR B C 1
ATOM 9709 O O . THR B 1 344 ? 33.594 31.922 17.141 1 90.75 344 THR B O 1
ATOM 9712 N N . HIS B 1 345 ? 34.875 30.141 16.469 1 89.69 345 HIS B N 1
ATOM 9713 C CA . HIS B 1 345 ? 35.938 30.391 17.438 1 89.69 345 HIS B CA 1
ATOM 9714 C C . HIS B 1 345 ? 37.281 30.562 16.75 1 89.69 345 HIS B C 1
ATOM 9716 O O . HIS B 1 345 ? 38.281 29.938 17.156 1 89.69 345 HIS B O 1
ATOM 9722 N N . GLY B 1 346 ? 37.219 31.375 15.773 1 88.25 346 GLY B N 1
ATOM 9723 C CA . GLY B 1 346 ? 38.438 31.688 15.039 1 88.25 346 GLY B CA 1
ATOM 9724 C C . GLY B 1 346 ? 39.219 32.844 15.625 1 88.25 346 GLY B C 1
ATOM 9725 O O . GLY B 1 346 ? 39.25 33.031 16.844 1 88.25 346 GLY B O 1
ATOM 9726 N N . ASP B 1 347 ? 39.844 33.719 14.734 1 89.38 347 ASP B N 1
ATOM 9727 C CA . ASP B 1 347 ? 40.625 34.875 15.164 1 89.38 347 ASP B CA 1
ATOM 9728 C C . ASP B 1 347 ? 39.75 35.938 15.812 1 89.38 347 ASP B C 1
ATOM 9730 O O . ASP B 1 347 ? 38.719 36.312 15.25 1 89.38 347 ASP B O 1
ATOM 9734 N N . PRO B 1 348 ? 40.125 36.344 17.016 1 91.81 348 PRO B N 1
ATOM 9735 C CA . PRO B 1 348 ? 39.312 37.344 17.719 1 91.81 348 PRO B CA 1
ATOM 9736 C C . PRO B 1 348 ? 39.188 38.656 16.969 1 91.81 348 PRO B C 1
ATOM 9738 O O . PRO B 1 348 ? 40.156 39.125 16.391 1 91.81 348 PRO B O 1
ATOM 9741 N N . GLY B 1 349 ? 37.969 39.188 16.938 1 91.25 349 GLY B N 1
ATOM 9742 C CA . GLY B 1 349 ? 37.719 40.562 16.469 1 91.25 349 GLY B CA 1
ATOM 9743 C C . GLY B 1 349 ? 37.562 40.656 14.961 1 91.25 349 GLY B C 1
ATOM 9744 O O . GLY B 1 349 ? 37.594 41.75 14.391 1 91.25 349 GLY B O 1
ATOM 9745 N N . ASN B 1 350 ? 37.5 39.531 14.273 1 89.81 350 ASN B N 1
ATOM 9746 C CA . ASN B 1 350 ? 37.406 39.562 12.812 1 89.81 350 ASN B CA 1
ATOM 9747 C C . ASN B 1 350 ? 36.156 38.844 12.305 1 89.81 350 ASN B C 1
ATOM 9749 O O . ASN B 1 350 ? 36.219 38.125 11.312 1 89.81 350 ASN B O 1
ATOM 9753 N N . PHE B 1 351 ? 35.188 38.938 13.109 1 89.75 351 PHE B N 1
ATOM 9754 C CA . PHE B 1 351 ? 33.875 38.406 12.758 1 89.75 351 PHE B CA 1
ATOM 9755 C C . PHE B 1 351 ? 33.938 36.875 12.711 1 89.75 351 PHE B C 1
ATOM 9757 O O . PHE B 1 351 ? 33 36.25 12.18 1 89.75 351 PHE B O 1
ATOM 9764 N N . THR B 1 352 ? 35 36.219 13.203 1 89.69 352 THR B N 1
ATOM 9765 C CA . THR B 1 352 ? 35.062 34.75 13.195 1 89.69 352 THR B CA 1
ATOM 9766 C C . THR B 1 352 ? 35.344 34.219 14.594 1 89.69 352 THR B C 1
ATOM 9768 O O . THR B 1 352 ? 35.219 33 14.844 1 89.69 352 THR B O 1
ATOM 9771 N N . GLY B 1 353 ? 35.75 35.125 15.438 1 90.88 353 GLY B N 1
ATOM 9772 C CA . GLY B 1 353 ? 36.094 34.656 16.766 1 90.88 353 GLY B CA 1
ATOM 9773 C C . GLY B 1 353 ? 36.062 35.75 17.828 1 90.88 353 GLY B C 1
ATOM 9774 O O . GLY B 1 353 ? 35.719 36.875 17.531 1 90.88 353 GLY B O 1
ATOM 9775 N N . GLN B 1 354 ? 36.344 35.375 19.172 1 94.31 354 GLN B N 1
ATOM 9776 C CA . GLN B 1 354 ? 36.375 36.219 20.375 1 94.31 354 GLN B CA 1
ATOM 9777 C C . GLN B 1 354 ? 37.438 35.75 21.359 1 94.31 354 GLN B C 1
ATOM 9779 O O . GLN B 1 354 ? 38 34.656 21.188 1 94.31 354 GLN B O 1
ATOM 9784 N N . THR B 1 355 ? 37.719 36.531 22.281 1 94.69 355 THR B N 1
ATOM 9785 C CA . THR B 1 355 ? 38.656 36.156 23.344 1 94.69 355 THR B CA 1
ATOM 9786 C C . THR B 1 355 ? 37.906 35.812 24.641 1 94.69 355 THR B C 1
ATOM 9788 O O . THR B 1 355 ? 37.438 36.719 25.328 1 94.69 355 THR B O 1
ATOM 9791 N N . PRO B 1 356 ? 37.875 34.562 25.016 1 96 356 PRO B N 1
ATOM 9792 C CA . PRO B 1 356 ? 37.219 34.188 26.281 1 96 356 PRO B CA 1
ATOM 9793 C C . PRO B 1 356 ? 37.906 34.781 27.5 1 96 356 PRO B C 1
ATOM 9795 O O . PRO B 1 356 ? 39.156 34.75 27.578 1 96 356 PRO B O 1
ATOM 9798 N N . ILE B 1 357 ? 37.125 35.25 28.391 1 96.62 357 ILE B N 1
ATOM 9799 C CA . ILE B 1 357 ? 37.656 35.844 29.609 1 96.62 357 ILE B CA 1
ATOM 9800 C C . ILE B 1 357 ? 37.281 34.969 30.812 1 96.62 357 ILE B C 1
ATOM 9802 O O . ILE B 1 357 ? 38.156 34.531 31.578 1 96.62 357 ILE B O 1
ATOM 9806 N N . GLU B 1 358 ? 35.969 34.781 30.906 1 97.31 358 GLU B N 1
ATOM 9807 C CA . GLU B 1 358 ? 35.469 34 32.062 1 97.31 358 GLU B CA 1
ATOM 9808 C C . GLU B 1 358 ? 34.281 33.156 31.656 1 97.31 358 GLU B C 1
ATOM 9810 O O . GLU B 1 358 ? 33.406 33.594 30.906 1 97.31 358 GLU B O 1
ATOM 9815 N N . PHE B 1 359 ? 34.344 31.906 32.125 1 96.88 359 PHE B N 1
ATOM 9816 C CA . PHE B 1 359 ? 33.281 30.953 31.891 1 96.88 359 PHE B CA 1
ATOM 9817 C C . PHE B 1 359 ? 32.656 30.516 33.219 1 96.88 359 PHE B C 1
ATOM 9819 O O . PHE B 1 359 ? 33.344 30.297 34.188 1 96.88 359 PHE B O 1
ATOM 9826 N N . THR B 1 360 ? 31.328 30.484 33.219 1 97.94 360 THR B N 1
ATOM 9827 C CA . THR B 1 360 ? 30.594 29.812 34.281 1 97.94 360 THR B CA 1
ATOM 9828 C C . THR B 1 360 ? 29.859 28.594 33.75 1 97.94 360 THR B C 1
ATOM 9830 O O . THR B 1 360 ? 28.906 28.734 32.969 1 97.94 360 THR B O 1
ATOM 9833 N N . VAL B 1 361 ? 30.234 27.484 34.188 1 97.25 361 VAL B N 1
ATOM 9834 C CA . VAL B 1 361 ? 29.703 26.219 33.719 1 97.25 361 VAL B CA 1
ATOM 9835 C C . VAL B 1 361 ? 28.469 25.812 34.531 1 97.25 361 VAL B C 1
ATOM 9837 O O . VAL B 1 361 ? 28.453 25.969 35.75 1 97.25 361 VAL B O 1
ATOM 9840 N N . ASP B 1 362 ? 27.438 25.406 33.938 1 95.56 362 ASP B N 1
ATOM 9841 C CA . ASP B 1 362 ? 26.234 24.922 34.594 1 95.56 362 ASP B CA 1
ATOM 9842 C C . ASP B 1 362 ? 26.547 23.703 35.469 1 95.56 362 ASP B C 1
ATOM 9844 O O . ASP B 1 362 ? 27.547 23.031 35.25 1 95.56 362 ASP B O 1
ATOM 9848 N N . PRO B 1 363 ? 25.688 23.375 36.406 1 93.81 363 PRO B N 1
ATOM 9849 C CA . PRO B 1 363 ? 25.953 22.281 37.344 1 93.81 363 PRO B CA 1
ATOM 9850 C C . PRO B 1 363 ? 26.109 20.938 36.625 1 93.81 363 PRO B C 1
ATOM 9852 O O . PRO B 1 363 ? 26.781 20.031 37.156 1 93.81 363 PRO B O 1
ATOM 9855 N N . THR B 1 364 ? 25.453 20.734 35.5 1 93.44 364 THR B N 1
ATOM 9856 C CA . THR B 1 364 ? 25.562 19.469 34.781 1 93.44 364 THR B CA 1
ATOM 9857 C C . THR B 1 364 ? 26.922 19.375 34.094 1 93.44 364 THR B C 1
ATOM 9859 O O . THR B 1 364 ? 27.328 18.281 33.656 1 93.44 364 THR B O 1
ATOM 9862 N N . GLY B 1 365 ? 27.578 20.484 33.906 1 96.31 365 GLY B N 1
ATOM 9863 C CA . GLY B 1 365 ? 28.891 20.531 33.281 1 96.31 365 GLY B CA 1
ATOM 9864 C C . GLY B 1 365 ? 28.797 20.562 31.75 1 96.31 365 GLY B C 1
ATOM 9865 O O . GLY B 1 365 ? 29.812 20.375 31.062 1 96.31 365 GLY B O 1
ATOM 9866 N N . GLN B 1 366 ? 27.656 20.844 31.219 1 95.75 366 GLN B N 1
ATOM 9867 C CA . GLN B 1 366 ? 27.5 20.594 29.797 1 95.75 366 GLN B CA 1
ATOM 9868 C C . GLN B 1 366 ? 27.375 21.906 29.016 1 95.75 366 GLN B C 1
ATOM 9870 O O . GLN B 1 366 ? 27.516 21.922 27.797 1 95.75 366 GLN B O 1
ATOM 9875 N N . TYR B 1 367 ? 27.062 23.016 29.656 1 96.62 367 TYR B N 1
ATOM 9876 C CA . TYR B 1 367 ? 26.922 24.266 28.922 1 96.62 367 TYR B CA 1
ATOM 9877 C C . TYR B 1 367 ? 27.344 25.453 29.766 1 96.62 367 TYR B C 1
ATOM 9879 O O . TYR B 1 367 ? 27.469 25.328 30.984 1 96.62 367 TYR B O 1
ATOM 9887 N N . LEU B 1 368 ? 27.609 26.578 29.125 1 97.12 368 LEU B N 1
ATOM 9888 C CA . LEU B 1 368 ? 27.969 27.828 29.797 1 97.12 368 LEU B CA 1
ATOM 9889 C C . LEU B 1 368 ? 26.719 28.609 30.172 1 97.12 368 LEU B C 1
ATOM 9891 O O . LEU B 1 368 ? 26.109 29.25 29.312 1 97.12 368 LEU B O 1
ATOM 9895 N N . ILE B 1 369 ? 26.438 28.625 31.438 1 97.31 369 ILE B N 1
ATOM 9896 C CA . ILE B 1 369 ? 25.266 29.375 31.891 1 97.31 369 ILE B CA 1
ATOM 9897 C C . ILE B 1 369 ? 25.562 30.875 31.859 1 97.31 369 ILE B C 1
ATOM 9899 O O . ILE B 1 369 ? 24.641 31.688 31.734 1 97.31 369 ILE B O 1
ATOM 9903 N N . ALA B 1 370 ? 26.828 31.266 32 1 97.94 370 ALA B N 1
ATOM 9904 C CA . ALA B 1 370 ? 27.312 32.625 31.859 1 97.94 370 ALA B CA 1
ATOM 9905 C C . ALA B 1 370 ? 28.734 32.656 31.297 1 97.94 370 ALA B C 1
ATOM 9907 O O . ALA B 1 370 ? 29.5 31.703 31.5 1 97.94 370 ALA B O 1
ATOM 9908 N N . ALA B 1 371 ? 29 33.781 30.609 1 98.06 371 ALA B N 1
ATOM 9909 C CA . ALA B 1 371 ? 30.344 33.938 30.062 1 98.06 371 ALA B CA 1
ATOM 9910 C C . ALA B 1 371 ? 30.625 35.375 29.672 1 98.06 371 ALA B C 1
ATOM 9912 O O . ALA B 1 371 ? 29.688 36.156 29.453 1 98.06 371 ALA B O 1
ATOM 9913 N N . SER B 1 372 ? 31.938 35.719 29.656 1 97.94 372 SER B N 1
ATOM 9914 C CA . SER B 1 372 ? 32.375 37 29.156 1 97.94 372 SER B CA 1
ATOM 9915 C C . SER B 1 372 ? 33.5 36.844 28.125 1 97.94 372 SER B C 1
ATOM 9917 O O . SER B 1 372 ? 34.312 35.938 28.234 1 97.94 372 SER B O 1
ATOM 9919 N N . PHE B 1 373 ? 33.5 37.75 27.25 1 97.38 373 PHE B N 1
ATOM 9920 C CA . PHE B 1 373 ? 34.438 37.719 26.141 1 97.38 373 PHE B CA 1
ATOM 9921 C C . PHE B 1 373 ? 34.906 39.125 25.812 1 97.38 373 PHE B C 1
ATOM 9923 O O . PHE B 1 373 ? 34.188 40.125 25.984 1 97.38 373 PHE B O 1
ATOM 9930 N N . ASP B 1 374 ? 36.156 39.188 25.281 1 96.19 374 ASP B N 1
ATOM 9931 C CA . ASP B 1 374 ? 36.656 40.375 24.594 1 96.19 374 ASP B CA 1
ATOM 9932 C C . ASP B 1 374 ? 36.688 40.156 23.078 1 96.19 374 ASP B C 1
ATOM 9934 O O . ASP B 1 374 ? 36.562 39.031 22.609 1 96.19 374 ASP B O 1
ATOM 9938 N N . ASP B 1 375 ? 36.719 41.25 22.328 1 96.25 375 ASP B N 1
ATOM 9939 C CA . ASP B 1 375 ? 36.906 41.25 20.875 1 96.25 375 ASP B CA 1
ATOM 9940 C C . ASP B 1 375 ? 35.719 40.594 20.172 1 96.25 375 ASP B C 1
ATOM 9942 O O . ASP B 1 375 ? 35.875 39.969 19.141 1 96.25 375 ASP B O 1
ATOM 9946 N N . VAL B 1 376 ? 34.594 40.656 20.781 1 97.12 376 VAL B N 1
ATOM 9947 C CA . VAL B 1 376 ? 33.344 40.188 20.156 1 97.12 376 VAL B CA 1
ATOM 9948 C C . VAL B 1 376 ? 32.906 41.188 19.078 1 97.12 376 VAL B C 1
ATOM 9950 O O . VAL B 1 376 ? 33.125 42.406 19.234 1 97.12 376 VAL B O 1
ATOM 9953 N N . THR B 1 377 ? 32.438 40.719 17.984 1 96.81 377 THR B N 1
ATOM 9954 C CA . THR B 1 377 ? 31.844 41.594 16.984 1 96.81 377 THR B CA 1
ATOM 9955 C C . THR B 1 377 ? 30.344 41.375 16.891 1 96.81 377 THR B C 1
ATOM 9957 O O . THR B 1 377 ? 29.859 40.25 17.047 1 96.81 377 THR B O 1
ATOM 9960 N N . SER B 1 378 ? 29.625 42.438 16.625 1 95.56 378 SER B N 1
ATOM 9961 C CA . SER B 1 378 ? 28.172 42.344 16.5 1 95.56 378 SER B CA 1
ATOM 9962 C C . SER B 1 378 ? 27.75 42.312 15.031 1 95.56 378 SER B C 1
ATOM 9964 O O . SER B 1 378 ? 28.422 42.875 14.172 1 95.56 378 SER B O 1
ATOM 9966 N N . TRP B 1 379 ? 26.641 41.656 14.773 1 95.12 379 TRP B N 1
ATOM 9967 C CA . TRP B 1 379 ? 25.875 41.719 13.523 1 95.12 379 TRP B CA 1
ATOM 9968 C C . TRP B 1 379 ? 24.453 42.156 13.781 1 95.12 379 TRP B C 1
ATOM 9970 O O . TRP B 1 379 ? 23.547 41.312 13.953 1 95.12 379 TRP B O 1
ATOM 9980 N N . TYR B 1 380 ? 24.234 43.438 13.805 1 96.06 380 TYR B N 1
ATOM 9981 C CA . TYR B 1 380 ? 22.891 43.938 14.039 1 96.06 380 TYR B CA 1
ATOM 9982 C C . TYR B 1 380 ? 22.047 43.844 12.773 1 96.06 380 TYR B C 1
ATOM 9984 O O . TYR B 1 380 ? 22.344 44.469 11.766 1 96.06 380 TYR B O 1
ATOM 9992 N N . GLU B 1 381 ? 21 43.031 12.875 1 95.81 381 GLU B N 1
ATOM 9993 C CA . GLU B 1 381 ? 20.156 42.781 11.711 1 95.81 381 GLU B CA 1
ATOM 9994 C C . GLU B 1 381 ? 18.984 43.75 11.656 1 95.81 381 GLU B C 1
ATOM 9996 O O . GLU B 1 381 ? 18.359 44.062 12.68 1 95.81 381 GLU B O 1
ATOM 10001 N N . SER B 1 382 ? 18.703 44.312 10.531 1 96.75 382 SER B N 1
ATOM 10002 C CA . SER B 1 382 ? 17.484 45.031 10.188 1 96.75 382 SER B CA 1
ATOM 10003 C C . SER B 1 382 ? 16.828 44.469 8.93 1 96.75 382 SER B C 1
ATOM 10005 O O . SER B 1 382 ? 17.453 44.438 7.863 1 96.75 382 SER B O 1
ATOM 10007 N N . ARG B 1 383 ? 15.609 44.062 9.094 1 95.44 383 ARG B N 1
ATOM 10008 C CA . ARG B 1 383 ? 14.914 43.406 7.992 1 95.44 383 ARG B CA 1
ATOM 10009 C C . ARG B 1 383 ? 13.562 44.062 7.727 1 95.44 383 ARG B C 1
ATOM 10011 O O . ARG B 1 383 ? 12.781 44.281 8.656 1 95.44 383 ARG B O 1
ATOM 10018 N N . LYS B 1 384 ? 13.344 44.438 6.508 1 94.94 384 LYS B N 1
ATOM 10019 C CA . LYS B 1 384 ? 12.055 44.906 6.02 1 94.94 384 LYS B CA 1
ATOM 10020 C C . LYS B 1 384 ? 11.383 43.875 5.129 1 94.94 384 LYS B C 1
ATOM 10022 O O . LYS B 1 384 ? 11.977 43.406 4.148 1 94.94 384 LYS B O 1
ATOM 10027 N N . GLN B 1 385 ? 10.211 43.469 5.504 1 93.5 385 GLN B N 1
ATOM 10028 C CA . GLN B 1 385 ? 9.453 42.469 4.762 1 93.5 385 GLN B CA 1
ATOM 10029 C C . GLN B 1 385 ? 8.023 42.938 4.5 1 93.5 385 GLN B C 1
ATOM 10031 O O . GLN B 1 385 ? 7.293 43.281 5.438 1 93.5 385 GLN B O 1
ATOM 10036 N N . VAL B 1 386 ? 7.617 42.969 3.299 1 94.5 386 VAL B N 1
ATOM 10037 C CA . VAL B 1 386 ? 6.246 43.312 2.928 1 94.5 386 VAL B CA 1
ATOM 10038 C C . VAL B 1 386 ? 5.613 42.188 2.148 1 94.5 386 VAL B C 1
ATOM 10040 O O . VAL B 1 386 ? 6.27 41.531 1.315 1 94.5 386 VAL B O 1
ATOM 10043 N N . SER B 1 387 ? 4.41 41.875 2.482 1 94.25 387 SER B N 1
ATOM 10044 C CA . SER B 1 387 ? 3.748 40.75 1.799 1 94.25 387 SER B CA 1
ATOM 10045 C C . SER B 1 387 ? 2.268 41.062 1.577 1 94.25 387 SER B C 1
ATOM 10047 O O . SER B 1 387 ? 1.683 41.875 2.273 1 94.25 387 SER B O 1
ATOM 10049 N N . GLU B 1 388 ? 1.687 40.344 0.583 1 95.25 388 GLU B N 1
ATOM 10050 C CA . GLU B 1 388 ? 0.269 40.406 0.243 1 95.25 388 GLU B CA 1
ATOM 10051 C C . GLU B 1 388 ? -0.265 39.062 -0.19 1 95.25 388 GLU B C 1
ATOM 10053 O O . GLU B 1 388 ? 0.417 38.312 -0.899 1 95.25 388 GLU B O 1
ATOM 10058 N N . SER B 1 389 ? -1.368 38.719 0.325 1 95.12 389 SER B N 1
ATOM 10059 C CA . SER B 1 389 ? -2.102 37.531 -0.106 1 95.12 389 SER B CA 1
ATOM 10060 C C . SER B 1 389 ? -3.516 37.875 -0.55 1 95.12 389 SER B C 1
ATOM 10062 O O . SER B 1 389 ? -4.285 38.469 0.214 1 95.12 389 SER B O 1
ATOM 10064 N N . LYS B 1 390 ? -3.846 37.531 -1.747 1 95.88 390 LYS B N 1
ATOM 10065 C CA . LYS B 1 390 ? -5.168 37.781 -2.32 1 95.88 390 LYS B CA 1
ATOM 10066 C C . LYS B 1 390 ? -5.859 36.469 -2.682 1 95.88 390 LYS B C 1
ATOM 10068 O O . LYS B 1 390 ? -5.285 35.625 -3.377 1 95.88 390 LYS B O 1
ATOM 10073 N N . PHE B 1 391 ? -6.996 36.312 -2.197 1 95.94 391 PHE B N 1
ATOM 10074 C CA . PHE B 1 391 ? -7.785 35.125 -2.465 1 95.94 391 PHE B CA 1
ATOM 10075 C C . PHE B 1 391 ? -9.109 35.469 -3.131 1 95.94 391 PHE B C 1
ATOM 10077 O O . PHE B 1 391 ? -9.797 36.406 -2.693 1 95.94 391 PHE B O 1
ATOM 10084 N N . ASP B 1 392 ? -9.5 34.781 -4.184 1 96.44 392 ASP B N 1
ATOM 10085 C CA . ASP B 1 392 ? -10.781 34.938 -4.879 1 96.44 392 ASP B CA 1
ATOM 10086 C C . ASP B 1 392 ? -11.445 33.562 -5.098 1 96.44 392 ASP B C 1
ATOM 10088 O O . ASP B 1 392 ? -10.773 32.594 -5.465 1 96.44 392 ASP B O 1
ATOM 10092 N N . GLN B 1 393 ? -12.711 33.531 -4.879 1 96.75 393 GLN B N 1
ATOM 10093 C CA . GLN B 1 393 ? -13.477 32.312 -5.152 1 96.75 393 GLN B CA 1
ATOM 10094 C C . GLN B 1 393 ? -14.836 32.625 -5.754 1 96.75 393 GLN B C 1
ATOM 10096 O O . GLN B 1 393 ? -15.492 33.594 -5.332 1 96.75 393 GLN B O 1
ATOM 10101 N N . ILE B 1 394 ? -15.289 31.922 -6.758 1 98.06 394 ILE B N 1
ATOM 10102 C CA . ILE B 1 394 ? -16.625 31.953 -7.328 1 98.06 394 ILE B CA 1
ATOM 10103 C C . ILE B 1 394 ? -17.172 30.516 -7.43 1 98.06 394 ILE B C 1
ATOM 10105 O O . ILE B 1 394 ? -16.531 29.656 -8.023 1 98.06 394 ILE B O 1
ATOM 10109 N N . VAL B 1 395 ? -18.312 30.266 -6.84 1 98 395 VAL B N 1
ATOM 10110 C CA . VAL B 1 395 ? -18.906 28.938 -6.852 1 98 395 VAL B CA 1
ATOM 10111 C C . VAL B 1 395 ? -20.375 29.031 -7.266 1 98 395 VAL B C 1
ATOM 10113 O O . VAL B 1 395 ? -21.141 29.781 -6.676 1 98 395 VAL B O 1
ATOM 10116 N N . LEU B 1 396 ? -20.766 28.328 -8.25 1 98.5 396 LEU B N 1
ATOM 10117 C CA . LEU B 1 396 ? -22.156 28.109 -8.641 1 98.5 396 LEU B CA 1
ATOM 10118 C C . LEU B 1 396 ? -22.609 26.703 -8.289 1 98.5 396 LEU B C 1
ATOM 10120 O O . LEU B 1 396 ? -21.984 25.719 -8.703 1 98.5 396 LEU B O 1
ATOM 10124 N N . SER B 1 397 ? -23.641 26.641 -7.469 1 97.88 397 SER B N 1
ATOM 10125 C CA . SER B 1 397 ? -24.172 25.328 -7.094 1 97.88 397 SER B CA 1
ATOM 10126 C C . SER B 1 397 ? -25.688 25.266 -7.297 1 97.88 397 SER B C 1
ATOM 10128 O O . SER B 1 397 ? -26.359 26.297 -7.355 1 97.88 397 SER B O 1
ATOM 10130 N N . GLY B 1 398 ? -26.203 24 -7.465 1 97.69 398 GLY B N 1
ATOM 10131 C CA . GLY B 1 398 ? -27.625 23.766 -7.676 1 97.69 398 GLY B CA 1
ATOM 10132 C C . GLY B 1 398 ? -28.109 22.438 -7.125 1 97.69 398 GLY B C 1
ATOM 10133 O O . GLY B 1 398 ? -27.375 21.453 -7.164 1 97.69 398 GLY B O 1
ATOM 10134 N N . GLU B 1 399 ? -29.281 22.516 -6.637 1 97.62 399 GLU B N 1
ATOM 10135 C CA . GLU B 1 399 ? -30 21.328 -6.215 1 97.62 399 GLU B CA 1
ATOM 10136 C C . GLU B 1 399 ? -31.312 21.172 -6.973 1 97.62 399 GLU B C 1
ATOM 10138 O O . GLU B 1 399 ? -32.094 22.125 -7.039 1 97.62 399 GLU B O 1
ATOM 10143 N N . TYR B 1 400 ? -31.516 20.031 -7.547 1 97.94 400 TYR B N 1
ATOM 10144 C CA . TYR B 1 400 ? -32.719 19.797 -8.336 1 97.94 400 TYR B CA 1
ATOM 10145 C C . TYR B 1 400 ? -33.344 18.453 -7.992 1 97.94 400 TYR B C 1
ATOM 10147 O O . TYR B 1 400 ? -32.688 17.406 -8.055 1 97.94 400 TYR B O 1
ATOM 10155 N N . GLN B 1 401 ? -34.594 18.5 -7.68 1 97.62 401 GLN B N 1
ATOM 10156 C CA . GLN B 1 401 ? -35.375 17.297 -7.449 1 97.62 401 GLN B CA 1
ATOM 10157 C C . GLN B 1 401 ? -36 16.781 -8.742 1 97.62 401 GLN B C 1
ATOM 10159 O O . GLN B 1 401 ? -37.062 17.234 -9.141 1 97.62 401 GLN B O 1
ATOM 10164 N N . ILE B 1 402 ? -35.469 15.75 -9.297 1 96.38 402 ILE B N 1
ATOM 10165 C CA . ILE B 1 402 ? -35.938 15.219 -10.57 1 96.38 402 ILE B CA 1
ATOM 10166 C C . ILE B 1 402 ? -37.281 14.5 -10.375 1 96.38 402 ILE B C 1
ATOM 10168 O O . ILE B 1 402 ? -38.25 14.734 -11.117 1 96.38 402 ILE B O 1
ATOM 10172 N N . THR B 1 403 ? -37.312 13.578 -9.445 1 95.12 403 THR B N 1
ATOM 10173 C CA . THR B 1 403 ? -38.5 12.883 -9.008 1 95.12 403 THR B CA 1
ATOM 10174 C C . THR B 1 403 ? -38.625 12.891 -7.484 1 95.12 403 THR B C 1
ATOM 10176 O O . THR B 1 403 ? -37.812 13.516 -6.801 1 95.12 403 THR B O 1
ATOM 10179 N N . ASP B 1 404 ? -39.625 12.258 -7 1 92.44 404 ASP B N 1
ATOM 10180 C CA . ASP B 1 404 ? -39.781 12.203 -5.551 1 92.44 404 ASP B CA 1
ATOM 10181 C C . ASP B 1 404 ? -38.656 11.43 -4.895 1 92.44 404 ASP B C 1
ATOM 10183 O O . ASP B 1 404 ? -38.312 11.672 -3.732 1 92.44 404 ASP B O 1
ATOM 10187 N N . ASN B 1 405 ? -38 10.578 -5.703 1 94.12 405 ASN B N 1
ATOM 10188 C CA . ASN B 1 405 ? -37 9.727 -5.109 1 94.12 405 ASN B CA 1
ATOM 10189 C C . ASN B 1 405 ? -35.594 10.055 -5.645 1 94.12 405 ASN B C 1
ATOM 10191 O O . ASN B 1 405 ? -34.594 9.516 -5.168 1 94.12 405 ASN B O 1
ATOM 10195 N N . ILE B 1 406 ? -35.469 10.922 -6.637 1 96.19 406 ILE B N 1
ATOM 10196 C CA . ILE B 1 406 ? -34.188 11.18 -7.266 1 96.19 406 ILE B CA 1
ATOM 10197 C C . ILE B 1 406 ? -33.875 12.672 -7.23 1 96.19 406 ILE B C 1
ATOM 10199 O O . ILE B 1 406 ? -34.719 13.492 -7.637 1 96.19 406 ILE B O 1
ATOM 10203 N N . SER B 1 407 ? -32.781 13.016 -6.727 1 97.69 407 SER B N 1
ATOM 10204 C CA . SER B 1 407 ? -32.344 14.406 -6.734 1 97.69 407 SER B CA 1
ATOM 10205 C C . SER B 1 407 ? -30.922 14.523 -7.277 1 97.69 407 SER B C 1
ATOM 10207 O O . SER B 1 407 ? -30.172 13.547 -7.277 1 97.69 407 SER B O 1
ATOM 10209 N N . VAL B 1 408 ? -30.562 15.672 -7.789 1 97.94 408 VAL B N 1
ATOM 10210 C CA . VAL B 1 408 ? -29.234 15.945 -8.336 1 97.94 408 VAL B CA 1
ATOM 10211 C C . VAL B 1 408 ? -28.656 17.219 -7.707 1 97.94 408 VAL B C 1
ATOM 10213 O O . VAL B 1 408 ? -29.375 18.203 -7.531 1 97.94 408 VAL B O 1
ATOM 10216 N N . ASP B 1 409 ? -27.469 17.156 -7.23 1 97.88 409 ASP B N 1
ATOM 10217 C CA . ASP B 1 409 ? -26.688 18.297 -6.781 1 97.88 409 ASP B CA 1
ATOM 10218 C C . ASP B 1 409 ? -25.484 18.531 -7.691 1 97.88 409 ASP B C 1
ATOM 10220 O O . ASP B 1 409 ? -24.734 17.609 -7.996 1 97.88 409 ASP B O 1
ATOM 10224 N N . ALA B 1 410 ? -25.297 19.719 -8.164 1 98.06 410 ALA B N 1
ATOM 10225 C CA . ALA B 1 410 ? -24.172 20.047 -9.031 1 98.06 410 ALA B CA 1
ATOM 10226 C C . ALA B 1 410 ? -23.453 21.312 -8.539 1 98.06 410 ALA B C 1
ATOM 10228 O O . ALA B 1 410 ? -24.078 22.188 -7.934 1 98.06 410 ALA B O 1
ATOM 10229 N N . MET B 1 411 ? -22.172 21.391 -8.75 1 97.75 411 MET B N 1
ATOM 10230 C CA . MET B 1 411 ? -21.391 22.547 -8.336 1 97.75 411 MET B CA 1
ATOM 10231 C C . MET B 1 411 ? -20.25 22.812 -9.312 1 97.75 411 MET B C 1
ATOM 10233 O O . MET B 1 411 ? -19.594 21.859 -9.781 1 97.75 411 MET B O 1
ATOM 10237 N N . PHE B 1 412 ? -20.016 24 -9.727 1 98.06 412 PHE B N 1
ATOM 10238 C CA . PHE B 1 412 ? -18.875 24.484 -10.508 1 98.06 412 PHE B CA 1
ATOM 10239 C C . PHE B 1 412 ? -18.219 25.672 -9.805 1 98.06 412 PHE B C 1
ATOM 10241 O O . PHE B 1 412 ? -18.891 26.609 -9.375 1 98.06 412 PHE B O 1
ATOM 10248 N N . GLY B 1 413 ? -16.953 25.562 -9.562 1 97.5 413 GLY B N 1
ATOM 10249 C CA . GLY B 1 413 ? -16.297 26.641 -8.844 1 97.5 413 GLY B CA 1
ATOM 10250 C C . GLY B 1 413 ? -14.859 26.859 -9.25 1 97.5 413 GLY B C 1
ATOM 10251 O O . GLY B 1 413 ? -14.219 25.953 -9.789 1 97.5 413 GLY B O 1
ATOM 10252 N N . SER B 1 414 ? -14.359 28 -9.008 1 97.19 414 SER B N 1
ATOM 10253 C CA . SER B 1 414 ? -12.969 28.391 -9.203 1 97.19 414 SER B CA 1
ATOM 10254 C C . SER B 1 414 ? -12.438 29.188 -8.016 1 97.19 414 SER B C 1
ATOM 10256 O O . SER B 1 414 ? -13.156 30 -7.438 1 97.19 414 SER B O 1
ATOM 10258 N N . ALA B 1 415 ? -11.25 28.875 -7.641 1 96.38 415 ALA B N 1
ATOM 10259 C CA . ALA B 1 415 ? -10.578 29.609 -6.566 1 96.38 415 ALA B CA 1
ATOM 10260 C C . ALA B 1 415 ? -9.125 29.891 -6.934 1 96.38 415 ALA B C 1
ATOM 10262 O O . ALA B 1 415 ? -8.453 29.062 -7.551 1 96.38 415 ALA B O 1
ATOM 10263 N N . LYS B 1 416 ? -8.641 31.047 -6.559 1 96.12 416 LYS B N 1
ATOM 10264 C CA . LYS B 1 416 ? -7.27 31.484 -6.816 1 96.12 416 LYS B CA 1
ATOM 10265 C C . LYS B 1 416 ? -6.684 32.219 -5.613 1 96.12 416 LYS B C 1
ATOM 10267 O O . LYS B 1 416 ? -7.375 33 -4.969 1 96.12 416 LYS B O 1
ATOM 10272 N N . ASN B 1 417 ? -5.488 31.922 -5.266 1 96.38 417 ASN B N 1
ATOM 10273 C CA . ASN B 1 417 ? -4.719 32.625 -4.254 1 96.38 417 ASN B CA 1
ATOM 10274 C C . ASN B 1 417 ? -3.385 33.125 -4.809 1 96.38 417 ASN B C 1
ATOM 10276 O O . ASN B 1 417 ? -2.623 32.344 -5.383 1 96.38 417 ASN B O 1
ATOM 10280 N N . ASP B 1 418 ? -3.127 34.375 -4.691 1 95.56 418 ASP B N 1
ATOM 10281 C CA . ASP B 1 418 ? -1.855 35 -5.055 1 95.56 418 ASP B CA 1
ATOM 10282 C C . ASP B 1 418 ? -1.148 35.562 -3.822 1 95.56 418 ASP B C 1
ATOM 10284 O O . ASP B 1 418 ? -1.633 36.5 -3.197 1 95.56 418 ASP B O 1
ATOM 10288 N N . ALA B 1 419 ? -0.012 34.969 -3.543 1 95.12 419 ALA B N 1
ATOM 10289 C CA . ALA B 1 419 ? 0.775 35.438 -2.406 1 95.12 419 ALA B CA 1
ATOM 10290 C C . ALA B 1 419 ? 2.141 35.969 -2.857 1 95.12 419 ALA B C 1
ATOM 10292 O O . ALA B 1 419 ? 2.854 35.281 -3.594 1 95.12 419 ALA B O 1
ATOM 10293 N N . THR B 1 420 ? 2.479 37.188 -2.453 1 94.38 420 THR B N 1
ATOM 10294 C CA . THR B 1 420 ? 3.76 37.781 -2.787 1 94.38 420 THR B CA 1
ATOM 10295 C C . THR B 1 420 ? 4.48 38.25 -1.527 1 94.38 420 THR B C 1
ATOM 10297 O O . THR B 1 420 ? 3.84 38.562 -0.522 1 94.38 420 THR B O 1
ATOM 10300 N N . ARG B 1 421 ? 5.809 38.25 -1.619 1 94.25 421 ARG B N 1
ATOM 10301 C CA . ARG B 1 421 ? 6.648 38.75 -0.522 1 94.25 421 ARG B CA 1
ATOM 10302 C C . ARG B 1 421 ? 7.922 39.375 -1.049 1 94.25 421 ARG B C 1
ATOM 10304 O O . ARG B 1 421 ? 8.516 38.906 -2.016 1 94.25 421 ARG B O 1
ATOM 10311 N N . GLU B 1 422 ? 8.312 40.5 -0.491 1 93.5 422 GLU B N 1
ATOM 10312 C CA . GLU B 1 422 ? 9.609 41.156 -0.7 1 93.5 422 GLU B CA 1
ATOM 10313 C C . GLU B 1 422 ? 10.383 41.25 0.61 1 93.5 422 GLU B C 1
ATOM 10315 O O . GLU B 1 422 ? 9.797 41.531 1.658 1 93.5 422 GLU B O 1
ATOM 10320 N N . GLU B 1 423 ? 11.648 40.969 0.542 1 93 423 GLU B N 1
ATOM 10321 C CA . GLU B 1 423 ? 12.5 41.031 1.726 1 93 423 GLU B CA 1
ATOM 10322 C C . GLU B 1 423 ? 13.781 41.812 1.435 1 93 423 GLU B C 1
ATOM 10324 O O . GLU B 1 423 ? 14.422 41.594 0.405 1 93 423 GLU B O 1
ATOM 10329 N N . LEU B 1 424 ? 14.07 42.781 2.232 1 94.44 424 LEU B N 1
ATOM 10330 C CA . LEU B 1 424 ? 15.344 43.469 2.277 1 94.44 424 LEU B CA 1
ATOM 10331 C C . LEU B 1 424 ? 15.977 43.375 3.66 1 94.44 424 LEU B C 1
ATOM 10333 O O . LEU B 1 424 ? 15.398 43.812 4.648 1 94.44 424 LEU B O 1
ATOM 10337 N N . ARG B 1 425 ? 17.156 42.781 3.709 1 94.81 425 ARG B N 1
ATOM 10338 C CA . ARG B 1 425 ? 17.812 42.469 4.98 1 94.81 425 ARG B CA 1
ATOM 10339 C C . ARG B 1 425 ? 19.25 42.938 4.988 1 94.81 425 ARG B C 1
ATOM 10341 O O . ARG B 1 425 ? 20.016 42.688 4.047 1 94.81 425 ARG B O 1
ATOM 10348 N N . PHE B 1 426 ? 19.625 43.656 6.113 1 96 426 PHE B N 1
ATOM 10349 C CA . PHE B 1 426 ? 20.969 44.156 6.297 1 96 426 PHE B CA 1
ATOM 10350 C C . PHE B 1 426 ? 21.578 43.625 7.598 1 96 426 PHE B C 1
ATOM 10352 O O . PHE B 1 426 ? 20.859 43.438 8.586 1 96 426 PHE B O 1
ATOM 10359 N N . TYR B 1 427 ? 22.906 43.5 7.613 1 95.94 427 TYR B N 1
ATOM 10360 C CA . TYR B 1 427 ? 23.703 43.312 8.82 1 95.94 427 TYR B CA 1
ATOM 10361 C C . TYR B 1 427 ? 24.688 44.438 9.016 1 95.94 427 TYR B C 1
ATOM 10363 O O . TYR B 1 427 ? 25.578 44.656 8.195 1 95.94 427 TYR B O 1
ATOM 10371 N N . TYR B 1 428 ? 24.5 45.188 10.094 1 96.69 428 TYR B N 1
ATOM 10372 C CA . TYR B 1 428 ? 25.5 46.156 10.516 1 96.69 428 TYR B CA 1
ATOM 10373 C C . TYR B 1 428 ? 26.562 45.531 11.383 1 96.69 428 TYR B C 1
ATOM 10375 O O . TYR B 1 428 ? 26.281 45.031 12.477 1 96.69 428 TYR B O 1
ATOM 10383 N N . ARG B 1 429 ? 27.766 45.562 11.016 1 95.88 429 ARG B N 1
ATOM 10384 C CA . ARG B 1 429 ? 28.859 44.844 11.695 1 95.88 429 ARG B CA 1
ATOM 10385 C C . ARG B 1 429 ? 29.703 45.844 12.508 1 95.88 429 ARG B C 1
ATOM 10387 O O . ARG B 1 429 ? 30.094 46.875 12.008 1 95.88 429 ARG B O 1
ATOM 10394 N N . SER B 1 430 ? 30 45.5 13.688 1 97.06 430 SER B N 1
ATOM 10395 C CA . SER B 1 430 ? 30.609 46.438 14.625 1 97.06 430 SER B CA 1
ATOM 10396 C C . SER B 1 430 ? 32.125 46.219 14.711 1 97.06 430 SER B C 1
ATOM 10398 O O . SER B 1 430 ? 32.656 45.219 14.188 1 97.06 430 SER B O 1
ATOM 10400 N N . VAL B 1 431 ? 32.75 47.188 15.438 1 96.62 431 VAL B N 1
ATOM 10401 C CA . VAL B 1 431 ? 34.094 47.031 15.914 1 96.62 431 VAL B CA 1
ATOM 10402 C C . VAL B 1 431 ? 34.156 46 17.031 1 96.62 431 VAL B C 1
ATOM 10404 O O . VAL B 1 431 ? 33.125 45.719 17.672 1 96.62 431 VAL B O 1
ATOM 10407 N N . PRO B 1 432 ? 35.312 45.344 17.25 1 97.19 432 PRO B N 1
ATOM 10408 C CA . PRO B 1 432 ? 35.406 44.406 18.359 1 97.19 432 PRO B CA 1
ATOM 10409 C C . PRO B 1 432 ? 35.188 45.062 19.719 1 97.19 432 PRO B C 1
ATOM 10411 O O . PRO B 1 432 ? 35.625 46.188 19.938 1 97.19 432 PRO B O 1
ATOM 10414 N N . HIS B 1 433 ? 34.562 44.375 20.625 1 97.75 433 HIS B N 1
ATOM 10415 C CA . HIS B 1 433 ? 34.219 44.938 21.938 1 97.75 433 HIS B CA 1
ATOM 10416 C C . HIS B 1 433 ? 34.031 43.844 22.969 1 97.75 433 HIS B C 1
ATOM 10418 O O . HIS B 1 433 ? 34.062 42.656 22.641 1 97.75 433 HIS B O 1
ATOM 10424 N N . PHE B 1 434 ? 33.812 44.25 24.203 1 97.75 434 PHE B N 1
ATOM 10425 C CA . PHE B 1 434 ? 33.5 43.375 25.312 1 97.75 434 PHE B CA 1
ATOM 10426 C C . PHE B 1 434 ? 32.031 42.969 25.297 1 97.75 434 PHE B C 1
ATOM 10428 O O . PHE B 1 434 ? 31.156 43.781 24.953 1 97.75 434 PHE B O 1
ATOM 10435 N N . TYR B 1 435 ? 31.719 41.719 25.625 1 97.81 435 TYR B N 1
ATOM 10436 C CA . TYR B 1 435 ? 30.359 41.25 25.75 1 97.81 435 TYR B CA 1
ATOM 10437 C C . TYR B 1 435 ? 30.266 40.156 26.797 1 97.81 435 TYR B C 1
ATOM 10439 O O . TYR B 1 435 ? 31.141 39.281 26.875 1 97.81 435 TYR B O 1
ATOM 10447 N N . ALA B 1 436 ? 29.266 40.188 27.594 1 98.06 436 ALA B N 1
ATOM 10448 C CA . ALA B 1 436 ? 28.984 39.125 28.578 1 98.06 436 ALA B CA 1
ATOM 10449 C C . ALA B 1 436 ? 27.484 38.844 28.656 1 98.06 436 ALA B C 1
ATOM 10451 O O . ALA B 1 436 ? 26.672 39.75 28.484 1 98.06 436 ALA B O 1
ATOM 10452 N N . TYR B 1 437 ? 27.156 37.594 28.844 1 97.44 437 TYR B N 1
ATOM 10453 C CA . TYR B 1 437 ? 25.766 37.188 29.078 1 97.44 437 TYR B CA 1
ATOM 10454 C C . TYR B 1 437 ? 25.656 36.344 30.328 1 97.44 437 TYR B C 1
ATOM 10456 O O . TYR B 1 437 ? 26.641 35.719 30.766 1 97.44 437 TYR B O 1
ATOM 10464 N N . ASP B 1 438 ? 24.438 36.25 30.938 1 97.44 438 ASP B N 1
ATOM 10465 C CA . ASP B 1 438 ? 24.156 35.469 32.125 1 97.44 438 ASP B CA 1
ATOM 10466 C C . ASP B 1 438 ? 22.703 34.969 32.125 1 97.44 438 ASP B C 1
ATOM 10468 O O . ASP B 1 438 ? 21.781 35.75 32.25 1 97.44 438 ASP B O 1
ATOM 10472 N N . TYR B 1 439 ? 22.516 33.656 31.969 1 95.62 439 TYR B N 1
ATOM 10473 C CA . TYR B 1 439 ? 21.203 33 31.953 1 95.62 439 TYR B CA 1
ATOM 10474 C C . TYR B 1 439 ? 20.844 32.438 33.312 1 95.62 439 TYR B C 1
ATOM 10476 O O . TYR B 1 439 ? 19.891 31.688 33.469 1 95.62 439 TYR B O 1
ATOM 10484 N N . SER B 1 440 ? 21.469 32.75 34.312 1 93.44 440 SER B N 1
ATOM 10485 C CA . SER B 1 440 ? 21.328 32.094 35.625 1 93.44 440 SER B CA 1
ATOM 10486 C C . SER B 1 440 ? 19.953 32.344 36.219 1 93.44 440 SER B C 1
ATOM 10488 O O . SER B 1 440 ? 19.438 31.531 37 1 93.44 440 SER B O 1
ATOM 10490 N N . ASN B 1 441 ? 19.359 33.438 35.875 1 87.75 441 ASN B N 1
ATOM 10491 C CA . ASN B 1 441 ? 18.141 33.781 36.562 1 87.75 441 ASN B CA 1
ATOM 10492 C C . ASN B 1 441 ? 16.922 33.75 35.656 1 87.75 441 ASN B C 1
ATOM 10494 O O . ASN B 1 441 ? 15.781 33.719 36.125 1 87.75 441 ASN B O 1
ATOM 10498 N N . ASN B 1 442 ? 17.188 34.062 34.406 1 86.62 442 ASN B N 1
ATOM 10499 C CA . ASN B 1 442 ? 16.062 34.25 33.5 1 86.62 442 ASN B CA 1
ATOM 10500 C C . ASN B 1 442 ? 16.312 33.594 32.156 1 86.62 442 ASN B C 1
ATOM 10502 O O . ASN B 1 442 ? 17.469 33.281 31.812 1 86.62 442 ASN B O 1
ATOM 10506 N N . GLU B 1 443 ? 15.164 33.406 31.406 1 90.62 443 GLU B N 1
ATOM 10507 C CA . GLU B 1 443 ? 15.297 32.969 30.016 1 90.62 443 GLU B CA 1
ATOM 10508 C C . GLU B 1 443 ? 15.844 34.094 29.156 1 90.62 443 GLU B C 1
ATOM 10510 O O . GLU B 1 443 ? 16.422 33.844 28.094 1 90.62 443 GLU B O 1
ATOM 10515 N N . VAL B 1 444 ? 15.602 35.219 29.547 1 92.94 444 VAL B N 1
ATOM 10516 C CA . VAL B 1 444 ? 16.266 36.375 28.953 1 92.94 444 VAL B CA 1
ATOM 10517 C C . VAL B 1 444 ? 17.609 36.594 29.641 1 92.94 444 VAL B C 1
ATOM 10519 O O . VAL B 1 444 ? 17.656 36.906 30.844 1 92.94 444 VAL B O 1
ATOM 10522 N N . ALA B 1 445 ? 18.609 36.594 28.906 1 95 445 ALA B N 1
ATOM 10523 C CA . ALA B 1 445 ? 19.938 36.719 29.5 1 95 445 ALA B CA 1
ATOM 10524 C C . ALA B 1 445 ? 20.203 38.188 29.922 1 95 445 ALA B C 1
ATOM 10526 O O . ALA B 1 445 ? 19.812 39.125 29.219 1 95 445 ALA B O 1
ATOM 10527 N N . SER B 1 446 ? 20.859 38.281 31.125 1 95.31 446 SER B N 1
ATOM 10528 C CA . SER B 1 446 ? 21.453 39.594 31.438 1 95.31 446 SER B CA 1
ATOM 10529 C C . SER B 1 446 ? 22.734 39.812 30.641 1 95.31 446 SER B C 1
ATOM 10531 O O . SER B 1 446 ? 23.594 38.938 30.562 1 95.31 446 SER B O 1
ATOM 10533 N N . VAL B 1 447 ? 22.797 41 30.016 1 96.75 447 VAL B N 1
ATOM 10534 C CA . VAL B 1 447 ? 23.938 41.219 29.156 1 96.75 447 VAL B CA 1
ATOM 10535 C C . VAL B 1 447 ? 24.719 42.438 29.609 1 96.75 447 VAL B C 1
ATOM 10537 O O . VAL B 1 447 ? 24.156 43.344 30.266 1 96.75 447 VAL B O 1
ATOM 10540 N N . ASP B 1 448 ? 26.031 42.406 29.344 1 96.88 448 ASP B N 1
ATOM 10541 C CA . ASP B 1 448 ? 26.953 43.5 29.609 1 96.88 448 ASP B CA 1
ATOM 10542 C C . ASP B 1 448 ? 27.844 43.781 28.391 1 96.88 448 ASP B C 1
ATOM 10544 O O . ASP B 1 448 ? 28.438 42.844 27.844 1 96.88 448 ASP B O 1
ATOM 10548 N N . TYR B 1 449 ? 27.891 45.094 28.031 1 97.12 449 TYR B N 1
ATOM 10549 C CA . TYR B 1 449 ? 28.656 45.469 26.844 1 97.12 449 TYR B CA 1
ATOM 10550 C C . TYR B 1 449 ? 29.906 46.25 27.234 1 97.12 449 TYR B C 1
ATOM 10552 O O . TYR B 1 449 ? 30.625 46.75 26.375 1 97.12 449 TYR B O 1
ATOM 10560 N N . GLY B 1 450 ? 30.109 46.375 28.484 1 97 450 GLY B N 1
ATOM 10561 C CA . GLY B 1 450 ? 31.25 47.188 28.922 1 97 450 GLY B CA 1
ATOM 10562 C C . GLY B 1 450 ? 31.156 48.625 28.453 1 97 450 GLY B C 1
ATOM 10563 O O . GLY B 1 450 ? 30.141 49.281 28.672 1 97 450 GLY B O 1
ATOM 10564 N N . ASP B 1 451 ? 32.219 49.062 27.75 1 94.75 451 ASP B N 1
ATOM 10565 C CA . ASP B 1 451 ? 32.281 50.469 27.297 1 94.75 451 ASP B CA 1
ATOM 10566 C C . ASP B 1 451 ? 31.719 50.594 25.891 1 94.75 451 ASP B C 1
ATOM 10568 O O . ASP B 1 451 ? 31.594 51.719 25.359 1 94.75 451 ASP B O 1
ATOM 10572 N N . TYR B 1 452 ? 31.391 49.5 25.359 1 96 452 TYR B N 1
ATOM 10573 C CA . TYR B 1 452 ? 30.875 49.531 23.984 1 96 452 TYR B CA 1
ATOM 10574 C C . TYR B 1 452 ? 29.484 50.156 23.938 1 96 452 TYR B C 1
ATOM 10576 O O . TYR B 1 452 ? 28.594 49.75 24.703 1 96 452 TYR B O 1
ATOM 10584 N N . ASP B 1 453 ? 29.297 51.156 23.031 1 95.69 453 ASP B N 1
ATOM 10585 C CA . ASP B 1 453 ? 28.016 51.812 22.875 1 95.69 453 ASP B CA 1
ATOM 10586 C C . ASP B 1 453 ? 27.328 51.375 21.594 1 95.69 453 ASP B C 1
ATOM 10588 O O . ASP B 1 453 ? 27.719 51.75 20.484 1 95.69 453 ASP B O 1
ATOM 10592 N N . MET B 1 454 ? 26.219 50.688 21.766 1 94.25 454 MET B N 1
ATOM 10593 C CA . MET B 1 454 ? 25.469 50.125 20.641 1 94.25 454 MET B CA 1
ATOM 10594 C C . MET B 1 454 ? 24.734 51.25 19.891 1 94.25 454 MET B C 1
ATOM 10596 O O . MET B 1 454 ? 24.203 51.031 18.797 1 94.25 454 MET B O 1
ATOM 10600 N N . ASN B 1 455 ? 24.75 52.438 20.453 1 94.81 455 ASN B N 1
ATOM 10601 C CA . ASN B 1 455 ? 24 53.531 19.859 1 94.81 455 ASN B CA 1
ATOM 10602 C C . ASN B 1 455 ? 24.922 54.562 19.219 1 94.81 455 ASN B C 1
ATOM 10604 O O . ASN B 1 455 ? 24.484 55.656 18.844 1 94.81 455 ASN B O 1
ATOM 10608 N N . ASP B 1 456 ? 26.188 54.25 19.062 1 96.19 456 ASP B N 1
ATOM 10609 C CA . ASP B 1 456 ? 27.141 55.094 18.328 1 96.19 456 ASP B CA 1
ATOM 10610 C C . ASP B 1 456 ? 27.312 54.562 16.891 1 96.19 456 ASP B C 1
ATOM 10612 O O . ASP B 1 456 ? 27.891 53.5 16.688 1 96.19 456 ASP B O 1
ATOM 10616 N N . PRO B 1 457 ? 26.859 55.375 15.969 1 95.94 457 PRO B N 1
ATOM 10617 C CA . PRO B 1 457 ? 26.938 54.906 14.586 1 95.94 457 PRO B CA 1
ATOM 10618 C C . PRO B 1 457 ? 28.375 54.688 14.117 1 95.94 457 PRO B C 1
ATOM 10620 O O . PRO B 1 457 ? 28.609 53.906 13.188 1 95.94 457 PRO B O 1
ATOM 10623 N N . ASN B 1 458 ? 29.359 55.281 14.773 1 94.75 458 ASN B N 1
ATOM 10624 C CA . ASN B 1 458 ? 30.75 55.156 14.367 1 94.75 458 ASN B CA 1
ATOM 10625 C C . ASN B 1 458 ? 31.328 53.812 14.781 1 94.75 458 ASN B C 1
ATOM 10627 O O . ASN B 1 458 ? 32.406 53.406 14.32 1 94.75 458 ASN B O 1
ATOM 10631 N N . ASN B 1 459 ? 30.625 53.125 15.531 1 96.44 459 ASN B N 1
ATOM 10632 C CA . ASN B 1 459 ? 31.109 51.844 15.984 1 96.44 459 ASN B CA 1
ATOM 10633 C C . ASN B 1 459 ? 30.828 50.75 14.953 1 96.44 459 ASN B C 1
ATOM 10635 O O . ASN B 1 459 ? 31.219 49.594 15.141 1 96.44 459 ASN B O 1
ATOM 10639 N N . PHE B 1 460 ? 30.203 51.094 13.859 1 96.62 460 PHE B N 1
ATOM 10640 C CA . PHE B 1 460 ? 29.953 50.125 12.797 1 96.62 460 PHE B CA 1
ATOM 10641 C C . PHE B 1 460 ? 30.984 50.25 11.688 1 96.62 460 PHE B C 1
ATOM 10643 O O . PHE B 1 460 ? 31.203 51.344 11.172 1 96.62 460 PHE B O 1
ATOM 10650 N N . ILE B 1 461 ? 31.547 49.062 11.273 1 95.19 461 ILE B N 1
ATOM 10651 C CA . ILE B 1 461 ? 32.594 49.031 10.273 1 95.19 461 ILE B CA 1
ATOM 10652 C C . ILE B 1 461 ? 32 49.031 8.867 1 95.19 461 ILE B C 1
ATOM 10654 O O . ILE B 1 461 ? 32.5 49.719 7.977 1 95.19 461 ILE B O 1
ATOM 10658 N N . ASP B 1 462 ? 31.016 48.25 8.648 1 95.06 462 ASP B N 1
ATOM 10659 C CA . ASP B 1 462 ? 30.375 48.125 7.34 1 95.06 462 ASP B CA 1
ATOM 10660 C C . ASP B 1 462 ? 28.969 47.531 7.473 1 95.06 462 ASP B C 1
ATOM 10662 O O . ASP B 1 462 ? 28.516 47.25 8.586 1 95.06 462 ASP B O 1
ATOM 10666 N N . VAL B 1 463 ? 28.266 47.469 6.32 1 95.44 463 VAL B N 1
ATOM 10667 C CA . VAL B 1 463 ? 26.953 46.844 6.215 1 95.44 463 VAL B CA 1
ATOM 10668 C C . VAL B 1 463 ? 26.953 45.812 5.102 1 95.44 463 VAL B C 1
ATOM 10670 O O . VAL B 1 463 ? 27.469 46.062 4.008 1 95.44 463 VAL B O 1
ATOM 10673 N N . VAL B 1 464 ? 26.453 44.656 5.457 1 92.62 464 VAL B N 1
ATOM 10674 C CA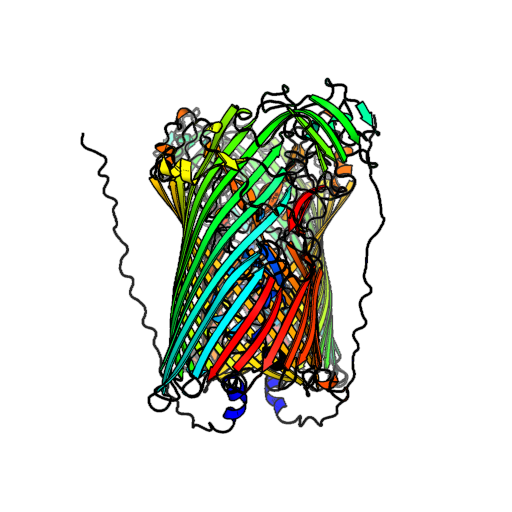 . VAL B 1 464 ? 26.312 43.594 4.461 1 92.62 464 VAL B CA 1
ATOM 10675 C C . VAL B 1 464 ? 24.844 43.406 4.105 1 92.62 464 VAL B C 1
ATOM 10677 O O . VAL B 1 464 ? 23.984 43.344 4.992 1 92.62 464 VAL B O 1
ATOM 10680 N N . ASN B 1 465 ? 24.594 43.375 2.764 1 90 465 ASN B N 1
ATOM 10681 C CA . ASN B 1 465 ? 23.266 43.031 2.309 1 90 465 ASN B CA 1
ATOM 10682 C C . ASN B 1 465 ? 23.047 41.531 2.33 1 90 465 ASN B C 1
ATOM 10684 O O . ASN B 1 465 ? 23.422 40.812 1.38 1 90 465 ASN B O 1
ATOM 10688 N N . ALA B 1 466 ? 22.359 41.062 3.266 1 88.5 466 ALA B N 1
ATOM 10689 C CA . ALA B 1 466 ? 22.203 39.625 3.457 1 88.5 466 ALA B CA 1
ATOM 10690 C C . ALA B 1 466 ? 21.156 39.062 2.502 1 88.5 466 ALA B C 1
ATOM 10692 O O . ALA B 1 466 ? 21.219 37.906 2.119 1 88.5 466 ALA B O 1
ATOM 10693 N N . ASN B 1 467 ? 20.141 39.812 2.256 1 91.25 467 ASN B N 1
ATOM 10694 C CA . ASN B 1 467 ? 19.078 39.344 1.371 1 91.25 467 ASN B CA 1
ATOM 10695 C C . ASN B 1 467 ? 18.344 40.5 0.689 1 91.25 467 ASN B C 1
ATOM 10697 O O . ASN B 1 467 ? 18.109 41.531 1.302 1 91.25 467 ASN B O 1
ATOM 10701 N N . ASN B 1 468 ? 18.047 40.406 -0.515 1 94.38 468 ASN B N 1
ATOM 10702 C CA . ASN B 1 468 ? 17.141 41.219 -1.332 1 94.38 468 ASN B CA 1
ATOM 10703 C C . ASN B 1 468 ? 16.422 40.344 -2.371 1 94.38 468 ASN B C 1
ATOM 10705 O O . ASN B 1 468 ? 16.938 40.125 -3.469 1 94.38 468 ASN B O 1
ATOM 10709 N N . ARG B 1 469 ? 15.172 39.938 -1.935 1 93.5 469 ARG B N 1
ATOM 10710 C CA . ARG B 1 469 ? 14.484 38.969 -2.775 1 93.5 469 ARG B CA 1
ATOM 10711 C C . ARG B 1 469 ? 12.984 39.25 -2.826 1 93.5 469 ARG B C 1
ATOM 10713 O O . ARG B 1 469 ? 12.438 39.906 -1.929 1 93.5 469 ARG B O 1
ATOM 10720 N N . SER B 1 470 ? 12.414 38.781 -3.906 1 93.94 470 SER B N 1
ATOM 10721 C CA . SER B 1 470 ? 10.961 38.719 -4.031 1 93.94 470 SER B CA 1
ATOM 10722 C C . SER B 1 470 ? 10.492 37.281 -4.293 1 93.94 470 SER B C 1
ATOM 10724 O O . SER B 1 470 ? 11.164 36.531 -4.992 1 93.94 470 SER B O 1
ATOM 10726 N N . ASN B 1 471 ? 9.445 36.906 -3.699 1 93.5 471 ASN B N 1
ATOM 10727 C CA . ASN B 1 471 ? 8.828 35.594 -3.91 1 93.5 471 ASN B CA 1
ATOM 10728 C C . ASN B 1 471 ? 7.363 35.719 -4.316 1 93.5 471 ASN B C 1
ATOM 10730 O O . ASN B 1 471 ? 6.652 36.594 -3.826 1 93.5 471 ASN B O 1
ATOM 10734 N N . ASP B 1 472 ? 6.961 34.844 -5.199 1 94.38 472 ASP B N 1
ATOM 10735 C CA . ASP B 1 472 ? 5.578 34.812 -5.664 1 94.38 472 ASP B CA 1
ATOM 10736 C C . ASP B 1 472 ? 5.062 33.375 -5.699 1 94.38 472 ASP B C 1
ATOM 10738 O O . ASP B 1 472 ? 5.723 32.469 -6.242 1 94.38 472 ASP B O 1
ATOM 10742 N N . VAL B 1 473 ? 3.922 33.125 -5.074 1 95.12 473 VAL B N 1
ATOM 10743 C CA . VAL B 1 473 ? 3.25 31.844 -5.117 1 95.12 473 VAL B CA 1
ATOM 10744 C C . VAL B 1 473 ? 1.819 32.031 -5.621 1 95.12 473 VAL B C 1
ATOM 10746 O O . VAL B 1 473 ? 1.056 32.812 -5.074 1 95.12 473 VAL B O 1
ATOM 10749 N N . GLU B 1 474 ? 1.47 31.312 -6.617 1 95.69 474 GLU B N 1
ATOM 10750 C CA . GLU B 1 474 ? 0.113 31.312 -7.156 1 95.69 474 GLU B CA 1
ATOM 10751 C C . GLU B 1 474 ? -0.523 29.938 -7.055 1 95.69 474 GLU B C 1
ATOM 10753 O O . GLU B 1 474 ? 0.073 28.938 -7.469 1 95.69 474 GLU B O 1
ATOM 10758 N N . LYS B 1 475 ? -1.692 29.906 -6.5 1 96.31 475 LYS B N 1
ATOM 10759 C CA . LYS B 1 475 ? -2.467 28.672 -6.391 1 96.31 475 LYS B CA 1
ATOM 10760 C C . LYS B 1 475 ? -3.814 28.812 -7.094 1 96.31 475 LYS B C 1
ATOM 10762 O O . LYS B 1 475 ? -4.504 29.812 -6.938 1 96.31 475 LYS B O 1
ATOM 10767 N N . GLU B 1 476 ? -4.129 27.844 -7.859 1 95.81 476 GLU B N 1
ATOM 10768 C CA . GLU B 1 476 ? -5.402 27.828 -8.578 1 95.81 476 GLU B CA 1
ATOM 10769 C C . GLU B 1 476 ? -6.094 26.469 -8.438 1 95.81 476 GLU B C 1
ATOM 10771 O O . GLU B 1 476 ? -5.434 25.422 -8.375 1 95.81 476 GLU B O 1
ATOM 10776 N N . ASN B 1 477 ? -7.41 26.578 -8.383 1 96.06 477 ASN B N 1
ATOM 10777 C CA . ASN B 1 477 ? -8.227 25.375 -8.336 1 96.06 477 ASN B CA 1
ATOM 10778 C C . ASN B 1 477 ? -9.523 25.531 -9.109 1 96.06 477 ASN B C 1
ATOM 10780 O O . ASN B 1 477 ? -10.211 26.547 -8.977 1 96.06 477 ASN B O 1
ATOM 10784 N N . LEU B 1 478 ? -9.805 24.594 -9.945 1 97.31 478 LEU B N 1
ATOM 10785 C CA . LEU B 1 478 ? -11.086 24.453 -10.625 1 97.31 478 LEU B CA 1
ATOM 10786 C C . LEU B 1 478 ? -11.781 23.156 -10.227 1 97.31 478 LEU B C 1
ATOM 10788 O O . LEU B 1 478 ? -11.172 22.078 -10.289 1 97.31 478 LEU B O 1
ATOM 10792 N N . THR B 1 479 ? -13.039 23.266 -9.82 1 97.62 479 THR B N 1
ATOM 10793 C CA . THR B 1 479 ? -13.766 22.094 -9.375 1 97.62 479 THR B CA 1
ATOM 10794 C C . THR B 1 479 ? -15.117 21.984 -10.086 1 97.62 479 THR B C 1
ATOM 10796 O O . THR B 1 479 ? -15.836 22.984 -10.211 1 97.62 479 THR B O 1
ATOM 10799 N N . SER B 1 480 ? -15.414 20.844 -10.609 1 98.12 480 SER B N 1
ATOM 10800 C CA . SER B 1 480 ? -16.719 20.484 -11.141 1 98.12 480 SER B CA 1
ATOM 10801 C C . SER B 1 480 ? -17.219 19.172 -10.531 1 98.12 480 SER B C 1
ATOM 10803 O O . SER B 1 480 ? -16.531 18.156 -10.594 1 98.12 480 SER B O 1
ATOM 10805 N N . LYS B 1 481 ? -18.422 19.234 -9.961 1 97.62 481 LYS B N 1
ATOM 10806 C CA . LYS B 1 481 ? -18.984 18.062 -9.297 1 97.62 481 LYS B CA 1
ATOM 10807 C C . LYS B 1 481 ? -20.453 17.891 -9.625 1 97.62 481 LYS B C 1
ATOM 10809 O O . LYS B 1 481 ? -21.203 18.859 -9.719 1 97.62 481 LYS B O 1
ATOM 10814 N N . VAL B 1 482 ? -20.875 16.656 -9.789 1 98.31 482 VAL B N 1
ATOM 10815 C CA . VAL B 1 482 ? -22.281 16.281 -9.93 1 98.31 482 VAL B CA 1
ATOM 10816 C C . VAL B 1 482 ? -22.562 15.039 -9.078 1 98.31 482 VAL B C 1
ATOM 10818 O O . VAL B 1 482 ? -21.875 14.031 -9.18 1 98.31 482 VAL B O 1
ATOM 10821 N N . ASP B 1 483 ? -23.578 15.148 -8.242 1 98.06 483 ASP B N 1
ATOM 10822 C CA . ASP B 1 483 ? -24 14.047 -7.375 1 98.06 483 ASP B CA 1
ATOM 10823 C C . ASP B 1 483 ? -25.453 13.664 -7.629 1 98.06 483 ASP B C 1
ATOM 10825 O O . ASP B 1 483 ? -26.312 14.539 -7.781 1 98.06 483 ASP B O 1
ATOM 10829 N N . LEU B 1 484 ? -25.672 12.43 -7.699 1 98.12 484 LEU B N 1
ATOM 10830 C CA . LEU B 1 484 ? -27.016 11.875 -7.832 1 98.12 484 LEU B CA 1
ATOM 10831 C C . LEU B 1 484 ? -27.406 11.086 -6.582 1 98.12 484 LEU B C 1
ATOM 10833 O O . LEU B 1 484 ? -26.609 10.289 -6.078 1 98.12 484 LEU B O 1
ATOM 10837 N N . THR B 1 485 ? -28.641 11.328 -6.105 1 97.56 485 THR B N 1
ATOM 10838 C CA . THR B 1 485 ? -29.141 10.625 -4.934 1 97.56 485 THR B CA 1
ATOM 10839 C C . THR B 1 485 ? -30.453 9.906 -5.246 1 97.56 485 THR B C 1
ATOM 10841 O O . THR B 1 485 ? -31.375 10.508 -5.785 1 97.56 485 THR B O 1
ATOM 10844 N N . TYR B 1 486 ? -30.547 8.6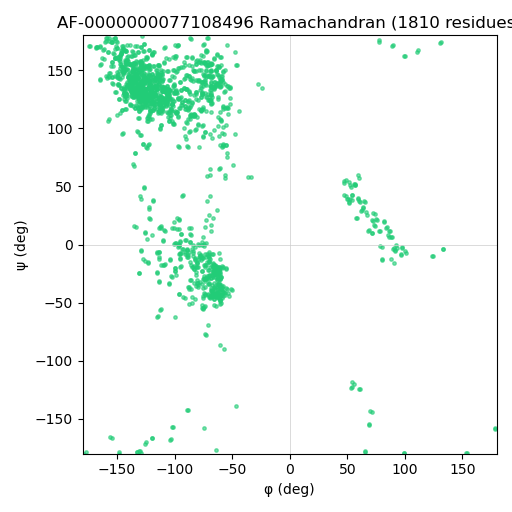88 -4.949 1 96.38 486 TYR B N 1
ATOM 10845 C CA . TYR B 1 486 ? -31.781 7.918 -4.949 1 96.38 486 TYR B CA 1
ATOM 10846 C C . TYR B 1 486 ? -32.25 7.633 -3.525 1 96.38 486 TYR B C 1
ATOM 10848 O O . TYR B 1 486 ? -31.547 6.984 -2.752 1 96.38 486 TYR B O 1
ATOM 10856 N N . GLU B 1 487 ? -33.438 8.047 -3.234 1 95.5 487 GLU B N 1
ATOM 10857 C CA . GLU B 1 487 ? -34 7.836 -1.904 1 95.5 487 GLU B CA 1
ATOM 10858 C C . GLU B 1 487 ? -35.031 6.707 -1.91 1 95.5 487 GLU B C 1
ATOM 10860 O O . GLU B 1 487 ? -36.062 6.801 -2.578 1 95.5 487 GLU B O 1
ATOM 10865 N N . GLY B 1 488 ? -34.656 5.688 -1.171 1 92.25 488 GLY B N 1
ATOM 10866 C CA . GLY B 1 488 ? -35.625 4.609 -0.948 1 92.25 488 GLY B CA 1
ATOM 10867 C C . GLY B 1 488 ? -36.25 4.645 0.434 1 92.25 488 GLY B C 1
ATOM 10868 O O . GLY B 1 488 ? -36.219 5.672 1.113 1 92.25 488 GLY B O 1
ATOM 10869 N N . ASP B 1 489 ? -36.969 3.406 0.682 1 89.12 489 ASP B N 1
ATOM 10870 C CA . ASP B 1 489 ? -37.531 3.277 2.02 1 89.12 489 ASP B CA 1
ATOM 10871 C C . ASP B 1 489 ? -36.438 2.951 3.049 1 89.12 489 ASP B C 1
ATOM 10873 O O . ASP B 1 489 ? -35.969 1.817 3.115 1 89.12 489 ASP B O 1
ATOM 10877 N N . ARG B 1 490 ? -35.969 3.797 3.824 1 91.12 490 ARG B N 1
ATOM 10878 C CA . ARG B 1 490 ? -35.031 3.646 4.918 1 91.12 490 ARG B CA 1
ATOM 10879 C C . ARG B 1 490 ? -33.594 3.51 4.391 1 91.12 490 ARG B C 1
ATOM 10881 O O . ARG B 1 490 ? -32.719 2.934 5.055 1 91.12 490 ARG B O 1
ATOM 10888 N N . PHE B 1 491 ? -33.406 3.783 3.094 1 94.31 491 PHE B N 1
ATOM 10889 C CA . PHE B 1 491 ? -32.031 3.789 2.557 1 94.31 491 PHE B CA 1
ATOM 10890 C C . PHE B 1 491 ? -31.906 4.832 1.457 1 94.31 491 PHE B C 1
ATOM 10892 O O . PHE B 1 491 ? -32.906 5.359 0.961 1 94.31 491 PHE B O 1
ATOM 10899 N N . SER B 1 492 ? -30.719 5.168 1.138 1 96.25 492 SER B N 1
ATOM 10900 C CA . SER B 1 492 ? -30.406 6.02 -0.005 1 96.25 492 SER B CA 1
ATOM 10901 C C . SER B 1 492 ? -29.109 5.594 -0.679 1 96.25 492 SER B C 1
ATOM 10903 O O . SER B 1 492 ? -28.234 5.012 -0.038 1 96.25 492 SER B O 1
ATOM 10905 N N . ILE B 1 493 ? -29.031 5.809 -1.922 1 95.19 493 ILE B N 1
ATOM 10906 C CA . ILE B 1 493 ? -27.828 5.582 -2.713 1 95.19 493 ILE B CA 1
ATOM 10907 C C . ILE B 1 493 ? -27.328 6.902 -3.295 1 95.19 493 ILE B C 1
ATOM 10909 O O . ILE B 1 493 ? -28.078 7.609 -3.975 1 95.19 493 ILE B O 1
ATOM 10913 N N . ASN B 1 494 ? -26.156 7.199 -2.926 1 96.94 494 ASN B N 1
ATOM 10914 C CA . ASN B 1 494 ? -25.5 8.383 -3.477 1 96.94 494 ASN B CA 1
ATOM 10915 C C . ASN B 1 494 ? -24.359 8.008 -4.422 1 96.94 494 ASN B C 1
ATOM 10917 O O . ASN B 1 494 ? -23.578 7.113 -4.129 1 96.94 494 ASN B O 1
ATOM 10921 N N . THR B 1 495 ? -24.297 8.633 -5.578 1 96.44 495 THR B N 1
ATOM 10922 C CA . THR B 1 495 ? -23.188 8.469 -6.52 1 96.44 495 THR B CA 1
ATOM 10923 C C . THR B 1 495 ? -22.844 9.805 -7.176 1 96.44 495 THR B C 1
ATOM 10925 O O . THR B 1 495 ? -23.609 10.773 -7.07 1 96.44 495 THR B O 1
ATOM 10928 N N . GLY B 1 496 ? -21.672 9.891 -7.68 1 97.94 496 GLY B N 1
ATOM 10929 C CA . GLY B 1 496 ? -21.297 11.148 -8.305 1 97.94 496 GLY B CA 1
ATOM 10930 C C . GLY B 1 496 ? -19.938 11.102 -8.992 1 97.94 496 GLY B C 1
ATOM 10931 O O . GLY B 1 496 ? -19.266 10.07 -8.977 1 97.94 496 GLY B O 1
ATOM 10932 N N . VAL B 1 497 ? -19.656 12.164 -9.719 1 98.06 497 VAL B N 1
ATOM 10933 C CA . VAL B 1 497 ? -18.375 12.383 -10.367 1 98.06 497 VAL B CA 1
ATOM 10934 C C . VAL B 1 497 ? -17.828 13.75 -9.977 1 98.06 497 VAL B C 1
ATOM 10936 O O . VAL B 1 497 ? -18.594 14.68 -9.703 1 98.06 497 VAL B O 1
ATOM 10939 N N . ALA B 1 498 ? -16.578 13.82 -9.828 1 98.06 498 ALA B N 1
ATOM 10940 C CA . ALA B 1 498 ? -15.898 15.078 -9.5 1 98.06 498 ALA B CA 1
ATOM 10941 C C . ALA B 1 498 ? -14.625 15.242 -10.328 1 98.06 498 ALA B C 1
ATOM 10943 O O . ALA B 1 498 ? -13.891 14.281 -10.547 1 98.06 498 ALA B O 1
ATOM 10944 N N . TYR B 1 499 ? -14.43 16.406 -10.883 1 98.25 499 TYR B N 1
ATOM 10945 C CA . TYR B 1 499 ? -13.227 16.781 -11.609 1 98.25 499 TYR B CA 1
ATOM 10946 C C . TYR B 1 499 ? -12.562 18 -10.969 1 98.25 499 TYR B C 1
ATOM 10948 O O . TYR B 1 499 ? -13.234 18.984 -10.648 1 98.25 499 TYR B O 1
ATOM 10956 N N . ASN B 1 500 ? -11.305 17.922 -10.703 1 97.75 500 ASN B N 1
ATOM 10957 C CA . ASN B 1 500 ? -10.516 19.031 -10.164 1 97.75 500 ASN B CA 1
ATOM 10958 C C . ASN B 1 500 ? -9.273 19.297 -11.008 1 97.75 500 ASN B C 1
ATOM 10960 O O . ASN B 1 500 ? -8.641 18.359 -11.5 1 97.75 500 ASN B O 1
ATOM 10964 N N . ASP B 1 501 ? -8.977 20.5 -11.234 1 97.81 501 ASP B N 1
ATOM 10965 C CA . ASP B 1 501 ? -7.723 20.969 -11.82 1 97.81 501 ASP B CA 1
ATOM 10966 C C . ASP B 1 501 ? -7.035 21.969 -10.898 1 97.81 501 ASP B C 1
ATOM 10968 O O . ASP B 1 501 ? -7.5 23.109 -10.758 1 97.81 501 ASP B O 1
ATOM 10972 N N . ARG B 1 502 ? -5.941 21.547 -10.297 1 96.69 502 ARG B N 1
ATOM 10973 C CA . ARG B 1 502 ? -5.207 22.359 -9.344 1 96.69 502 ARG B CA 1
ATOM 10974 C C . ARG B 1 502 ? -3.787 22.625 -9.82 1 96.69 502 ARG B C 1
ATOM 10976 O O . ARG B 1 502 ? -3.156 21.75 -10.422 1 96.69 502 ARG B O 1
ATOM 10983 N N . SER B 1 503 ? -3.293 23.797 -9.539 1 96.12 503 SER B N 1
ATOM 10984 C CA . SER B 1 503 ? -1.904 24.109 -9.859 1 96.12 503 SER B CA 1
ATOM 10985 C C . SER B 1 503 ? -1.312 25.078 -8.844 1 96.12 503 SER B C 1
ATOM 10987 O O . SER B 1 503 ? -2.021 25.938 -8.305 1 96.12 503 SER B O 1
ATOM 10989 N N . VAL B 1 504 ? -0.06 24.891 -8.516 1 96.31 504 VAL B N 1
ATOM 10990 C CA . VAL B 1 504 ? 0.721 25.797 -7.688 1 96.31 504 VAL B CA 1
ATOM 10991 C C . VAL B 1 504 ? 2.01 26.188 -8.414 1 96.31 504 VAL B C 1
ATOM 10993 O O . VAL B 1 504 ? 2.719 25.312 -8.93 1 96.31 504 VAL B O 1
ATOM 10996 N N . SER B 1 505 ? 2.285 27.438 -8.492 1 95.88 505 SER B N 1
ATOM 10997 C CA . SER B 1 505 ? 3.523 27.938 -9.094 1 95.88 505 SER B CA 1
ATOM 10998 C C . SER B 1 505 ? 4.324 28.766 -8.094 1 95.88 505 SER B C 1
ATOM 11000 O O . SER B 1 505 ? 3.75 29.469 -7.27 1 95.88 505 SER B O 1
ATOM 11002 N N . TYR B 1 506 ? 5.551 28.656 -8.133 1 95.12 506 TYR B N 1
ATOM 11003 C CA . TYR B 1 506 ? 6.496 29.391 -7.309 1 95.12 506 TYR B CA 1
ATOM 11004 C C . TYR B 1 506 ? 7.527 30.109 -8.172 1 95.12 506 TYR B C 1
ATOM 11006 O O . TYR B 1 506 ? 8.062 29.547 -9.125 1 95.12 506 TYR B O 1
ATOM 11014 N N . ALA B 1 507 ? 7.801 31.406 -7.891 1 94.56 507 ALA B N 1
ATOM 11015 C CA . ALA B 1 507 ? 8.828 32.188 -8.555 1 94.56 507 ALA B CA 1
ATOM 11016 C C . ALA B 1 507 ? 9.625 33.031 -7.543 1 94.56 507 ALA B C 1
ATOM 11018 O O . ALA B 1 507 ? 9.094 33.406 -6.504 1 94.56 507 ALA B O 1
ATOM 11019 N N . GLU B 1 508 ? 10.844 33.25 -7.855 1 93.31 508 GLU B N 1
ATOM 11020 C CA . GLU B 1 508 ? 11.742 34.031 -7.023 1 93.31 508 GLU B CA 1
ATOM 11021 C C . GLU B 1 508 ? 12.469 35.094 -7.852 1 93.31 508 GLU B C 1
ATOM 11023 O O . GLU B 1 508 ? 12.82 34.844 -9.008 1 93.31 508 GLU B O 1
ATOM 11028 N N . GLY B 1 509 ? 12.594 36.312 -7.285 1 94.69 509 GLY B N 1
ATOM 11029 C CA . GLY B 1 509 ? 13.383 37.406 -7.859 1 94.69 509 GLY B CA 1
ATOM 11030 C C . GLY B 1 509 ? 14.539 37.812 -6.977 1 94.69 509 GLY B C 1
ATOM 11031 O O . GLY B 1 509 ? 14.422 37.844 -5.75 1 94.69 509 GLY B O 1
ATOM 11032 N N . ILE B 1 510 ? 15.602 38.125 -7.66 1 94.69 510 ILE B N 1
ATOM 11033 C CA . ILE B 1 510 ? 16.781 38.594 -6.953 1 94.69 510 ILE B CA 1
ATOM 11034 C C . ILE B 1 510 ? 16.969 40.094 -7.172 1 94.69 510 ILE B C 1
ATOM 11036 O O . ILE B 1 510 ? 16.969 40.562 -8.312 1 94.69 510 ILE B O 1
ATOM 11040 N N . GLY B 1 511 ? 17.172 40.781 -6.047 1 94.62 511 GLY B N 1
ATOM 11041 C CA . GLY B 1 511 ? 17.391 42.219 -6.109 1 94.62 511 GLY B CA 1
ATOM 11042 C C . GLY B 1 511 ? 18.859 42.594 -6.074 1 94.62 511 GLY B C 1
ATOM 11043 O O . GLY B 1 511 ? 19.719 41.75 -5.895 1 94.62 511 GLY B O 1
ATOM 11044 N N . GLY B 1 512 ? 19 43.906 -6.324 1 91.69 512 GLY B N 1
ATOM 11045 C CA . GLY B 1 512 ? 20.359 44.438 -6.309 1 91.69 512 GLY B CA 1
ATOM 11046 C C . GLY B 1 512 ? 20.906 44.594 -4.906 1 91.69 512 GLY B C 1
ATOM 11047 O O . GLY B 1 512 ? 20.172 44.5 -3.926 1 91.69 512 GLY B O 1
ATOM 11048 N N . SER B 1 513 ? 22.188 44.719 -4.754 1 91.88 513 SER B N 1
ATOM 11049 C CA . SER B 1 513 ? 22.875 45 -3.51 1 91.88 513 SER B CA 1
ATOM 11050 C C . SER B 1 513 ? 23.828 46.188 -3.678 1 91.88 513 SER B C 1
ATOM 11052 O O . SER B 1 513 ? 24.25 46.5 -4.793 1 91.88 513 SER B O 1
ATOM 11054 N N . ALA B 1 514 ? 24.016 46.906 -2.57 1 89.88 514 ALA B N 1
ATOM 11055 C CA . ALA B 1 514 ? 24.953 48.031 -2.598 1 89.88 514 ALA B CA 1
ATOM 11056 C C . ALA B 1 514 ? 25.672 48.156 -1.262 1 89.88 514 ALA B C 1
ATOM 11058 O O . ALA B 1 514 ? 25.094 47.906 -0.204 1 89.88 514 ALA B O 1
ATOM 11059 N N . ALA B 1 515 ? 26.922 48.594 -1.385 1 89.69 515 ALA B N 1
ATOM 11060 C CA . ALA B 1 515 ? 27.656 48.969 -0.184 1 89.69 515 ALA B CA 1
ATOM 11061 C C . ALA B 1 515 ? 27.375 50.438 0.172 1 89.69 515 ALA B C 1
ATOM 11063 O O . ALA B 1 515 ? 27.203 51.281 -0.713 1 89.69 515 ALA B O 1
ATOM 11064 N N . PHE B 1 516 ? 27.281 50.719 1.478 1 93.38 516 PHE B N 1
ATOM 11065 C CA . PHE B 1 516 ? 27.094 52.094 1.924 1 93.38 516 PHE B CA 1
ATOM 11066 C C . PHE B 1 516 ? 27.688 52.312 3.311 1 93.38 516 PHE B C 1
ATOM 11068 O O . PHE B 1 516 ? 28.062 51.344 3.984 1 93.38 516 PHE B O 1
ATOM 11075 N N . ASP B 1 517 ? 27.797 53.594 3.713 1 92.88 517 ASP B N 1
ATOM 11076 C CA . ASP B 1 517 ? 28.297 53.969 5.031 1 92.88 517 ASP B CA 1
ATOM 11077 C C . ASP B 1 517 ? 27.234 53.719 6.109 1 92.88 517 ASP B C 1
ATOM 11079 O O . ASP B 1 517 ? 26.203 54.375 6.121 1 92.88 517 ASP B O 1
ATOM 11083 N N . PRO B 1 518 ? 27.5 52.844 7.023 1 95 518 PRO B N 1
ATOM 11084 C CA . PRO B 1 518 ? 26.5 52.531 8.047 1 95 518 PRO B CA 1
ATOM 11085 C C . PRO B 1 518 ? 26.094 53.781 8.852 1 95 518 PRO B C 1
ATOM 11087 O O . PRO B 1 518 ? 24.922 53.906 9.227 1 95 518 PRO B O 1
ATOM 11090 N N . ALA B 1 519 ? 27 54.625 9.125 1 94 519 ALA B N 1
ATOM 11091 C CA . ALA B 1 519 ? 26.75 55.781 9.992 1 94 519 ALA B CA 1
ATOM 11092 C C . ALA B 1 519 ? 25.703 56.719 9.375 1 94 519 ALA B C 1
ATOM 11094 O O . ALA B 1 519 ? 25 57.438 10.086 1 94 519 ALA B O 1
ATOM 11095 N N . GLN B 1 520 ? 25.609 56.656 8.078 1 94.62 520 GLN B N 1
ATOM 11096 C CA . GLN B 1 520 ? 24.719 57.562 7.379 1 94.62 520 GLN B CA 1
ATOM 11097 C C . GLN B 1 520 ? 23.281 57.031 7.359 1 94.62 520 GLN B C 1
ATOM 11099 O O . GLN B 1 520 ? 22.344 57.781 7.125 1 94.62 520 GLN B O 1
ATOM 11104 N N . TYR B 1 521 ? 23.156 55.812 7.57 1 96.88 521 TYR B N 1
ATOM 11105 C CA . TYR B 1 521 ? 21.844 55.188 7.348 1 96.88 521 TYR B CA 1
ATOM 11106 C C . TYR B 1 521 ? 21.406 54.375 8.562 1 96.88 521 TYR B C 1
ATOM 11108 O O . TYR B 1 521 ? 20.938 53.25 8.414 1 96.88 521 TYR B O 1
ATOM 11116 N N . THR B 1 522 ? 21.625 54.812 9.727 1 96.88 522 THR B N 1
ATOM 11117 C CA . THR B 1 522 ? 21.125 54.25 10.977 1 96.88 522 THR B CA 1
ATOM 11118 C C . THR B 1 522 ? 20.156 55.219 11.648 1 96.88 522 THR B C 1
ATOM 11120 O O . THR B 1 522 ? 20.172 56.406 11.359 1 96.88 522 THR B O 1
ATOM 11123 N N . THR B 1 523 ? 19.281 54.688 12.43 1 96.69 523 THR B N 1
ATOM 11124 C CA . THR B 1 523 ? 18.391 55.469 13.289 1 96.69 523 THR B CA 1
ATOM 11125 C C . THR B 1 523 ? 18.203 54.781 14.641 1 96.69 523 THR B C 1
ATOM 11127 O O . THR B 1 523 ? 18.547 53.625 14.797 1 96.69 523 THR B O 1
ATOM 11130 N N . ALA B 1 524 ? 17.75 55.531 15.617 1 96.06 524 ALA B N 1
ATOM 11131 C CA . ALA B 1 524 ? 17.516 55 16.953 1 96.06 524 ALA B CA 1
ATOM 11132 C C . ALA B 1 524 ? 16.406 53.938 16.922 1 96.06 524 ALA B C 1
ATOM 11134 O O . ALA B 1 524 ? 15.516 54 16.078 1 96.06 524 ALA B O 1
ATOM 11135 N N . PHE B 1 525 ? 16.547 53 17.844 1 96.69 525 PHE B N 1
ATOM 11136 C CA . PHE B 1 525 ? 15.469 52.031 18.016 1 96.69 525 PHE B CA 1
ATOM 11137 C C . PHE B 1 525 ? 14.133 52.719 18.203 1 96.69 525 PHE B C 1
ATOM 11139 O O . PHE B 1 525 ? 14.008 53.625 19.047 1 96.69 525 PHE B O 1
ATOM 11146 N N . PRO B 1 526 ? 13.102 52.312 17.578 1 94.44 526 PRO B N 1
ATOM 11147 C CA . PRO B 1 526 ? 11.906 53.156 17.469 1 94.44 526 PRO B CA 1
ATOM 11148 C C . PRO B 1 526 ? 10.984 53.031 18.672 1 94.44 526 PRO B C 1
ATOM 11150 O O . PRO B 1 526 ? 10.047 53.812 18.812 1 94.44 526 PRO B O 1
ATOM 11153 N N . TYR B 1 527 ? 11.219 52.188 19.641 1 94.81 527 TYR B N 1
ATOM 11154 C CA . TYR B 1 527 ? 10.25 51.969 20.719 1 94.81 527 TYR B CA 1
ATOM 11155 C C . TYR B 1 527 ? 10.914 52.094 22.078 1 94.81 527 TYR B C 1
ATOM 11157 O O . TYR B 1 527 ? 11.812 51.312 22.422 1 94.81 527 TYR B O 1
ATOM 11165 N N . SER B 1 528 ? 10.359 52.906 22.906 1 92.81 528 SER B N 1
ATOM 11166 C CA . SER B 1 528 ? 10.961 53.219 24.203 1 92.81 528 SER B CA 1
ATOM 11167 C C . SER B 1 528 ? 10.633 52.125 25.234 1 92.81 528 SER B C 1
ATOM 11169 O O . SER B 1 528 ? 11.344 51.969 26.234 1 92.81 528 SER B O 1
ATOM 11171 N N . ASN B 1 529 ? 9.57 51.469 25.031 1 94.38 529 ASN B N 1
ATOM 11172 C CA . ASN B 1 529 ? 9.164 50.438 25.984 1 94.38 529 ASN B CA 1
ATOM 11173 C C . ASN B 1 529 ? 9.617 49.031 25.562 1 94.38 529 ASN B C 1
ATOM 11175 O O . ASN B 1 529 ? 9.008 48.031 25.938 1 94.38 529 ASN B O 1
ATOM 11179 N N . PHE B 1 530 ? 10.664 49.031 24.703 1 95 530 PHE B N 1
ATOM 11180 C CA . PHE B 1 530 ? 11.227 47.781 24.219 1 95 530 PHE B CA 1
ATOM 11181 C C . PHE B 1 530 ? 11.609 46.875 25.375 1 95 530 PHE B C 1
ATOM 11183 O O . PHE B 1 530 ? 12.398 47.25 26.234 1 95 530 PHE B O 1
ATOM 11190 N N . GLY B 1 531 ? 10.914 45.625 25.453 1 93 531 GLY B N 1
ATOM 11191 C CA . GLY B 1 531 ? 11.203 44.625 26.469 1 93 531 GLY B CA 1
ATOM 11192 C C . GLY B 1 531 ? 10.25 44.688 27.641 1 93 531 GLY B C 1
ATOM 11193 O O . GLY B 1 531 ? 10.312 43.875 28.547 1 93 531 GLY B O 1
ATOM 11194 N N . SER B 1 532 ? 9.383 45.594 27.641 1 92.25 532 SER B N 1
ATOM 11195 C CA . SER B 1 532 ? 8.445 45.75 28.75 1 92.25 532 SER B CA 1
ATOM 11196 C C . SER B 1 532 ? 7.59 44.5 28.906 1 92.25 532 SER B C 1
ATOM 11198 O O . SER B 1 532 ? 7.148 43.906 27.922 1 92.25 532 SER B O 1
ATOM 11200 N N . GLY B 1 533 ? 7.418 44.156 30.172 1 88.25 533 GLY B N 1
ATOM 11201 C CA . GLY B 1 533 ? 6.57 43 30.453 1 88.25 533 GLY B CA 1
ATOM 11202 C C . GLY B 1 533 ? 7.332 41.688 30.516 1 88.25 533 GLY B C 1
ATOM 11203 O O . GLY B 1 533 ? 6.793 40.656 30.953 1 88.25 533 GLY B O 1
ATOM 11204 N N . LEU B 1 534 ? 8.57 41.688 30 1 90.31 534 LEU B N 1
ATOM 11205 C CA . LEU B 1 534 ? 9.406 40.5 30.062 1 90.31 534 LEU B CA 1
ATOM 11206 C C . LEU B 1 534 ? 10.203 40.469 31.375 1 90.31 534 LEU B C 1
ATOM 11208 O O . LEU B 1 534 ? 10.547 41.5 31.922 1 90.31 534 LEU B O 1
ATOM 11212 N N . ASP B 1 535 ? 10.352 39.25 31.828 1 87.75 535 ASP B N 1
ATOM 11213 C CA . ASP B 1 535 ? 11.305 39.094 32.938 1 87.75 535 ASP B CA 1
ATOM 11214 C C . ASP B 1 535 ? 12.742 39.219 32.438 1 87.75 535 ASP B C 1
ATOM 11216 O O . ASP B 1 535 ? 13.305 38.25 31.906 1 87.75 535 ASP B O 1
ATOM 11220 N N . GLY B 1 536 ? 13.32 40.312 32.531 1 88.31 536 GLY B N 1
ATOM 11221 C CA . GLY B 1 536 ? 14.625 40.656 32 1 88.31 536 GLY B CA 1
ATOM 11222 C C . GLY B 1 536 ? 14.617 41.969 31.219 1 88.31 536 GLY B C 1
ATOM 11223 O O . GLY B 1 536 ? 13.562 42.562 30.984 1 88.31 536 GLY B O 1
ATOM 11224 N N . ASN B 1 537 ? 15.859 42.344 30.828 1 89.5 537 ASN B N 1
ATOM 11225 C CA . ASN B 1 537 ? 15.969 43.625 30.141 1 89.5 537 ASN B CA 1
ATOM 11226 C C . ASN B 1 537 ? 16.5 43.438 28.719 1 89.5 537 ASN B C 1
ATOM 11228 O O . ASN B 1 537 ? 17.391 42.625 28.484 1 89.5 537 ASN B O 1
ATOM 11232 N N . LEU B 1 538 ? 15.867 44.125 27.844 1 95.56 538 LEU B N 1
ATOM 11233 C CA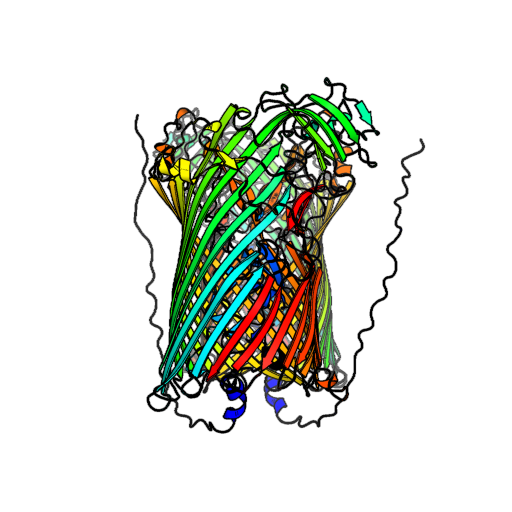 . LEU B 1 538 ? 16.375 44.219 26.484 1 95.56 538 LEU B CA 1
ATOM 11234 C C . LEU B 1 538 ? 17.016 45.562 26.219 1 95.56 538 LEU B C 1
ATOM 11236 O O . LEU B 1 538 ? 16.422 46.594 26.531 1 95.56 538 LEU B O 1
ATOM 11240 N N . VAL B 1 539 ? 18.156 45.562 25.656 1 94.19 539 VAL B N 1
ATOM 11241 C CA . VAL B 1 539 ? 18.891 46.781 25.391 1 94.19 539 VAL B CA 1
ATOM 11242 C C . VAL B 1 539 ? 18.594 47.281 23.984 1 94.19 539 VAL B C 1
ATOM 11244 O O . VAL B 1 539 ? 18.797 46.531 23.016 1 94.19 539 VAL B O 1
ATOM 11247 N N . PRO B 1 540 ? 18.094 48.531 23.859 1 95.5 540 PRO B N 1
ATOM 11248 C CA . PRO B 1 540 ? 17.875 49.062 22.516 1 95.5 540 PRO B CA 1
ATOM 11249 C C . PRO B 1 540 ? 19.188 49.312 21.766 1 95.5 540 PRO B C 1
ATOM 11251 O O . PRO B 1 540 ? 20.234 49.5 22.391 1 95.5 540 PRO B O 1
ATOM 11254 N N . PHE B 1 541 ? 19.188 49.312 20.516 1 96.94 541 PHE B N 1
ATOM 11255 C CA . PHE B 1 541 ? 20.344 49.5 19.641 1 96.94 541 PHE B CA 1
ATOM 11256 C C . PHE B 1 541 ? 19.953 50.219 18.359 1 96.94 541 PHE B C 1
ATOM 11258 O O . PHE B 1 541 ? 18.766 50.406 18.078 1 96.94 541 PHE B O 1
ATOM 11265 N N . LEU B 1 542 ? 20.938 50.688 17.594 1 97 542 LEU B N 1
ATOM 11266 C CA . LEU B 1 542 ? 20.672 51.344 16.328 1 97 542 LEU B CA 1
ATOM 11267 C C . LEU B 1 542 ? 20.172 50.344 15.281 1 97 542 LEU B C 1
ATOM 11269 O O . LEU B 1 542 ? 20.594 49.188 15.266 1 97 542 LEU B O 1
ATOM 11273 N N . VAL B 1 543 ? 19.297 50.844 14.461 1 97.75 543 VAL B N 1
ATOM 11274 C CA . VAL B 1 543 ? 18.734 50 13.398 1 97.75 543 VAL B CA 1
ATOM 11275 C C . VAL B 1 543 ? 18.859 50.75 12.062 1 97.75 543 VAL B C 1
ATOM 11277 O O . VAL B 1 543 ? 19.203 51.938 12.016 1 97.75 543 VAL B O 1
ATOM 11280 N N . ALA B 1 544 ? 18.578 50.031 11.008 1 97.38 544 ALA B N 1
ATOM 11281 C CA . ALA B 1 544 ? 18.672 50.625 9.68 1 97.38 544 ALA B CA 1
ATOM 11282 C C . ALA B 1 544 ? 17.578 51.688 9.484 1 97.38 544 ALA B C 1
ATOM 11284 O O . ALA B 1 544 ? 16.438 51.469 9.906 1 97.38 544 ALA B O 1
ATOM 11285 N N . ASP B 1 545 ? 17.938 52.75 8.883 1 97.19 545 ASP B N 1
ATOM 11286 C CA . ASP B 1 545 ? 16.969 53.75 8.438 1 97.19 545 ASP B CA 1
ATOM 11287 C C . ASP B 1 545 ? 16.469 53.406 7.031 1 97.19 545 ASP B C 1
ATOM 11289 O O . ASP B 1 545 ? 16.891 54.031 6.059 1 97.19 545 ASP B O 1
ATOM 11293 N N . PHE B 1 546 ? 15.547 52.594 6.969 1 96.19 546 PHE B N 1
ATOM 11294 C CA . PHE B 1 546 ? 15.062 52.125 5.684 1 96.19 546 PHE B CA 1
ATOM 11295 C C . PHE B 1 546 ? 14.516 53.25 4.84 1 96.19 546 PHE B C 1
ATOM 11297 O O . PHE B 1 546 ? 14.633 53.25 3.611 1 96.19 546 PHE B O 1
ATOM 11304 N N . ASP B 1 547 ? 13.906 54.281 5.461 1 95.06 547 ASP B N 1
ATOM 11305 C CA . ASP B 1 547 ? 13.383 55.406 4.727 1 95.06 547 ASP B CA 1
ATOM 11306 C C . ASP B 1 547 ? 14.5 56.188 4.055 1 95.06 547 ASP B C 1
ATOM 11308 O O . ASP B 1 547 ? 14.383 56.594 2.891 1 95.06 547 ASP B O 1
ATOM 11312 N N . ALA B 1 548 ? 15.516 56.375 4.793 1 95.94 548 ALA B N 1
ATOM 11313 C CA . ALA B 1 548 ? 16.656 57.094 4.234 1 95.94 548 ALA B CA 1
ATOM 11314 C C . ALA B 1 548 ? 17.297 56.312 3.092 1 95.94 548 ALA B C 1
ATOM 11316 O O . ALA B 1 548 ? 17.688 56.906 2.074 1 95.94 548 ALA B O 1
ATOM 11317 N N . ILE B 1 549 ? 17.422 55.062 3.301 1 95.38 549 ILE B N 1
ATOM 11318 C CA . ILE B 1 549 ? 18.016 54.219 2.287 1 95.38 549 ILE B CA 1
ATOM 11319 C C . ILE B 1 549 ? 17.172 54.25 1.011 1 95.38 549 ILE B C 1
ATOM 11321 O O . ILE B 1 549 ? 17.719 54.344 -0.092 1 95.38 549 ILE B O 1
ATOM 11325 N N . GLU B 1 550 ? 15.914 54.188 1.129 1 93.31 550 GLU B N 1
ATOM 11326 C CA . GLU B 1 550 ? 15.008 54.219 -0.018 1 93.31 550 GLU B CA 1
ATOM 11327 C C . GLU B 1 550 ? 15.031 55.594 -0.695 1 93.31 550 GLU B C 1
ATOM 11329 O O . GLU B 1 550 ? 15.086 55.688 -1.923 1 93.31 550 GLU B O 1
ATOM 11334 N N . ASN B 1 551 ? 14.977 56.625 0.098 1 94.69 551 ASN B N 1
ATOM 11335 C CA . ASN B 1 551 ? 14.93 57.969 -0.432 1 94.69 551 ASN B CA 1
ATOM 11336 C C . ASN B 1 551 ? 16.188 58.312 -1.226 1 94.69 551 ASN B C 1
ATOM 11338 O O . ASN B 1 551 ? 16.141 59.062 -2.217 1 94.69 551 ASN B O 1
ATOM 11342 N N . ASP B 1 552 ? 17.328 57.781 -0.82 1 95.19 552 ASP B N 1
ATOM 11343 C CA . ASP B 1 552 ? 18.594 58.094 -1.468 1 95.19 552 ASP B CA 1
ATOM 11344 C C . ASP B 1 552 ? 18.875 57.125 -2.613 1 95.19 552 ASP B C 1
ATOM 11346 O O . ASP B 1 552 ? 19.875 57.281 -3.33 1 95.19 552 ASP B O 1
ATOM 11350 N N . GLY B 1 553 ? 18.031 56.156 -2.775 1 94 553 GLY B N 1
ATOM 11351 C CA . GLY B 1 553 ? 18.203 55.219 -3.852 1 94 553 GLY B CA 1
ATOM 11352 C C . GLY B 1 553 ? 19.453 54.375 -3.707 1 94 553 GLY B C 1
ATOM 11353 O O . GLY B 1 553 ? 20.125 54.062 -4.695 1 94 553 GLY B O 1
ATOM 11354 N N . VAL B 1 554 ? 19.797 54 -2.473 1 94.19 554 VAL B N 1
ATOM 11355 C CA . VAL B 1 554 ? 21.016 53.281 -2.199 1 94.19 554 VAL B CA 1
ATOM 11356 C C . VAL B 1 554 ? 20.953 51.875 -2.848 1 94.19 554 VAL B C 1
ATOM 11358 O O . VAL B 1 554 ? 21.922 51.438 -3.455 1 94.19 554 VAL B O 1
ATOM 11361 N N . ILE B 1 555 ? 19.781 51.219 -2.699 1 93.94 555 ILE B N 1
ATOM 11362 C CA . ILE B 1 555 ? 19.578 49.906 -3.283 1 93.94 555 ILE B CA 1
ATOM 11363 C C . ILE B 1 555 ? 18.859 50.031 -4.625 1 93.94 555 ILE B C 1
ATOM 11365 O O . ILE B 1 555 ? 17.797 50.656 -4.711 1 93.94 555 ILE B O 1
ATOM 11369 N N . PRO B 1 556 ? 19.438 49.469 -5.66 1 90.62 556 PRO B N 1
ATOM 11370 C CA . PRO B 1 556 ? 18.766 49.531 -6.961 1 90.62 556 PRO B CA 1
ATOM 11371 C C . PRO B 1 556 ? 17.359 48.906 -6.941 1 90.62 556 PRO B C 1
ATOM 11373 O O . PRO B 1 556 ? 17.141 47.906 -6.293 1 90.62 556 PRO B O 1
ATOM 11376 N N . ALA B 1 557 ? 16.469 49.562 -7.633 1 88.62 557 ALA B N 1
ATOM 11377 C CA . ALA B 1 557 ? 15.094 49.094 -7.668 1 88.62 557 ALA B CA 1
ATOM 11378 C C . ALA B 1 557 ? 14.938 47.906 -8.609 1 88.62 557 ALA B C 1
ATOM 11380 O O . ALA B 1 557 ? 15.688 47.781 -9.586 1 88.62 557 ALA B O 1
ATOM 11381 N N . GLY B 1 558 ? 13.977 47.094 -8.25 1 91.19 558 GLY B N 1
ATOM 11382 C CA . GLY B 1 558 ? 13.586 46.031 -9.156 1 91.19 558 GLY B CA 1
ATOM 11383 C C . GLY B 1 558 ? 14.195 44.688 -8.789 1 91.19 558 GLY B C 1
ATOM 11384 O O . GLY B 1 558 ? 15.07 44.594 -7.922 1 91.19 558 GLY B O 1
ATOM 11385 N N . TYR B 1 559 ? 13.641 43.594 -9.312 1 95.19 559 TYR B N 1
ATOM 11386 C CA . TYR B 1 559 ? 14.078 42.219 -9.125 1 95.19 559 TYR B CA 1
ATOM 11387 C C . TYR B 1 559 ? 14.266 41.531 -10.469 1 95.19 559 TYR B C 1
ATOM 11389 O O . TYR B 1 559 ? 13.539 41.812 -11.43 1 95.19 559 TYR B O 1
ATOM 11397 N N . THR B 1 560 ? 15.289 40.719 -10.586 1 94.88 560 THR B N 1
ATOM 11398 C CA . THR B 1 560 ? 15.484 39.844 -11.734 1 94.88 560 THR B CA 1
ATOM 11399 C C . THR B 1 560 ? 15.008 38.438 -11.406 1 94.88 560 THR B C 1
ATOM 11401 O O . THR B 1 560 ? 15.438 37.844 -10.414 1 94.88 560 THR B O 1
ATOM 11404 N N . GLU B 1 561 ? 14.219 37.906 -12.289 1 92.31 561 GLU B N 1
ATOM 11405 C CA . GLU B 1 561 ? 13.648 36.594 -12.031 1 92.31 561 GLU B CA 1
ATOM 11406 C C . GLU B 1 561 ? 14.727 35.531 -12.07 1 92.31 561 GLU B C 1
ATOM 11408 O O . GLU B 1 561 ? 15.57 35.5 -12.961 1 92.31 561 GLU B O 1
ATOM 11413 N N . SER B 1 562 ? 14.688 34.656 -11.031 1 92.88 562 SER B N 1
ATOM 11414 C CA . SER B 1 562 ? 15.516 33.469 -11.023 1 92.88 562 SER B CA 1
ATOM 11415 C C . SER B 1 562 ? 14.773 32.281 -11.656 1 92.88 562 SER B C 1
ATOM 11417 O O . SER B 1 562 ? 14.109 31.516 -10.961 1 92.88 562 SER B O 1
ATOM 11419 N N . LEU B 1 563 ? 14.953 32.062 -12.891 1 91.44 563 LEU B N 1
ATOM 11420 C CA . LEU B 1 563 ? 14.203 31.078 -13.641 1 91.44 563 LEU B CA 1
ATOM 11421 C C . LEU B 1 563 ? 14.531 29.672 -13.141 1 91.44 563 LEU B C 1
ATOM 11423 O O . LEU B 1 563 ? 13.664 28.781 -13.148 1 91.44 563 LEU B O 1
ATOM 11427 N N . ALA B 1 564 ? 15.734 29.469 -12.719 1 90 564 ALA B N 1
ATOM 11428 C CA . ALA B 1 564 ? 16.172 28.141 -12.281 1 90 564 ALA B CA 1
ATOM 11429 C C . ALA B 1 564 ? 15.438 27.703 -11.023 1 90 564 ALA B C 1
ATOM 11431 O O . ALA B 1 564 ? 15.258 26.516 -10.781 1 90 564 ALA B O 1
ATOM 11432 N N . ASP B 1 565 ? 14.969 28.672 -10.266 1 90.62 565 ASP B N 1
ATOM 11433 C CA . ASP B 1 565 ? 14.32 28.359 -8.992 1 90.62 565 ASP B CA 1
ATOM 11434 C C . ASP B 1 565 ? 12.812 28.266 -9.156 1 90.62 565 ASP B C 1
ATOM 11436 O O . ASP B 1 565 ? 12.109 27.797 -8.25 1 90.62 565 ASP B O 1
ATOM 11440 N N . SER B 1 566 ? 12.297 28.594 -10.281 1 93.81 566 SER B N 1
ATOM 11441 C CA . SER B 1 566 ? 10.852 28.641 -10.492 1 93.81 566 SER B CA 1
ATOM 11442 C C . SER B 1 566 ? 10.305 27.266 -10.867 1 93.81 566 SER B C 1
ATOM 11444 O O . SER B 1 566 ? 10.969 26.5 -11.562 1 93.81 566 SER B O 1
ATOM 11446 N N . TRP B 1 567 ? 9.172 26.938 -10.375 1 95.94 567 TRP B N 1
ATOM 11447 C CA . TRP B 1 567 ? 8.531 25.672 -10.711 1 95.94 567 TRP B CA 1
ATOM 11448 C C . TRP B 1 567 ? 7.016 25.812 -10.703 1 95.94 567 TRP B C 1
ATOM 11450 O O . TRP B 1 567 ? 6.477 26.781 -10.156 1 95.94 567 TRP B O 1
ATOM 11460 N N . LYS B 1 568 ? 6.352 24.906 -11.359 1 97.31 568 LYS B N 1
ATOM 11461 C CA . LYS B 1 568 ? 4.898 24.75 -11.359 1 97.31 568 LYS B CA 1
ATOM 11462 C C . LYS B 1 568 ? 4.508 23.266 -11.258 1 97.31 568 LYS B C 1
ATOM 11464 O O . LYS B 1 568 ? 5.059 22.422 -11.969 1 97.31 568 LYS B O 1
ATOM 11469 N N . VAL B 1 569 ? 3.658 22.953 -10.328 1 97.56 569 VAL B N 1
ATOM 11470 C CA . VAL B 1 569 ? 3.123 21.609 -10.195 1 97.56 569 VAL B CA 1
ATOM 11471 C C . VAL B 1 569 ? 1.604 21.625 -10.344 1 97.56 569 VAL B C 1
ATOM 11473 O O . VAL B 1 569 ? 0.921 22.406 -9.664 1 97.56 569 VAL B O 1
ATOM 11476 N N . GLY B 1 570 ? 1.136 20.844 -11.289 1 97.62 570 GLY B N 1
ATOM 11477 C CA . GLY B 1 570 ? -0.293 20.672 -11.5 1 97.62 570 GLY B CA 1
ATOM 11478 C C . GLY B 1 570 ? -0.785 19.266 -11.164 1 97.62 570 GLY B C 1
ATOM 11479 O O . GLY B 1 570 ? -0.063 18.297 -11.352 1 97.62 570 GLY B O 1
ATOM 11480 N N . GLU B 1 571 ? -2.004 19.219 -10.664 1 97.38 571 GLU B N 1
ATOM 11481 C CA . GLU B 1 571 ? -2.67 17.953 -10.367 1 97.38 571 GLU B CA 1
ATOM 11482 C C . GLU B 1 571 ? -4.105 17.953 -10.883 1 97.38 571 GLU B C 1
ATOM 11484 O O . GLU B 1 571 ? -4.934 18.75 -10.422 1 97.38 571 GLU B O 1
ATOM 11489 N N . GLU B 1 572 ? -4.379 17.094 -11.781 1 98 572 GLU B N 1
ATOM 11490 C CA . GLU B 1 572 ? -5.73 16.875 -12.281 1 98 572 GLU B CA 1
ATOM 11491 C C . GLU B 1 572 ? -6.32 15.578 -11.734 1 98 572 GLU B C 1
ATOM 11493 O O . GLU B 1 572 ? -5.691 14.523 -11.812 1 98 572 GLU B O 1
ATOM 11498 N N . THR B 1 573 ? -7.527 15.703 -11.203 1 97.75 573 THR B N 1
ATOM 11499 C CA . THR B 1 573 ? -8.125 14.508 -10.633 1 97.75 573 THR B CA 1
ATOM 11500 C C . THR B 1 573 ? -9.516 14.258 -11.219 1 97.75 573 THR B C 1
ATOM 11502 O O . THR B 1 573 ? -10.258 15.211 -11.484 1 97.75 573 THR B O 1
ATOM 11505 N N . PHE B 1 574 ? -9.82 13.141 -11.492 1 98.25 574 PHE B N 1
ATOM 11506 C CA . PHE B 1 574 ? -11.148 12.641 -11.812 1 98.25 574 PHE B CA 1
ATOM 11507 C C . PHE B 1 574 ? -11.578 11.57 -10.812 1 98.25 574 PHE B C 1
ATOM 11509 O O . PHE B 1 574 ? -10.875 10.578 -10.617 1 98.25 574 PHE B O 1
ATOM 11516 N N . ALA B 1 575 ? -12.742 11.742 -10.227 1 98.12 575 ALA B N 1
ATOM 11517 C CA . ALA B 1 575 ? -13.188 10.812 -9.195 1 98.12 575 ALA B CA 1
ATOM 11518 C C . ALA B 1 575 ? -14.633 10.391 -9.43 1 98.12 575 ALA B C 1
ATOM 11520 O O . ALA B 1 575 ? -15.414 11.125 -10.039 1 98.12 575 ALA B O 1
ATOM 11521 N N . THR B 1 576 ? -14.969 9.227 -9.023 1 97.56 576 THR B N 1
ATOM 11522 C CA . THR B 1 576 ? -16.328 8.711 -8.945 1 97.56 576 THR B CA 1
ATOM 11523 C C . THR B 1 576 ? -16.531 7.902 -7.668 1 97.56 576 THR B C 1
ATOM 11525 O O . THR B 1 576 ? -15.562 7.484 -7.031 1 97.56 576 THR B O 1
ATOM 11528 N N . TYR B 1 577 ? -17.75 7.809 -7.227 1 96.88 577 TYR B N 1
ATOM 11529 C CA . TYR B 1 577 ? -18.016 7.059 -6 1 96.88 577 TYR B CA 1
ATOM 11530 C C . TYR B 1 577 ? -19.422 6.48 -5.996 1 96.88 577 TYR B C 1
ATOM 11532 O O . TYR B 1 577 ? -20.281 6.914 -6.77 1 96.88 577 TYR B O 1
ATOM 11540 N N . VAL B 1 578 ? -19.656 5.5 -5.191 1 95 578 VAL B N 1
ATOM 11541 C CA . VAL B 1 578 ? -20.969 4.957 -4.828 1 95 578 VAL B CA 1
ATOM 11542 C C . VAL B 1 578 ? -21.031 4.766 -3.316 1 95 578 VAL B C 1
ATOM 11544 O O . VAL B 1 578 ? -20.078 4.324 -2.691 1 95 578 VAL B O 1
ATOM 11547 N N . GLU B 1 579 ? -22.156 5.191 -2.789 1 95.5 579 GLU B N 1
ATOM 11548 C CA . GLU B 1 579 ? -22.359 5.172 -1.345 1 95.5 579 GLU B CA 1
ATOM 11549 C C . GLU B 1 579 ? -23.781 4.719 -0.992 1 95.5 579 GLU B C 1
ATOM 11551 O O . GLU B 1 579 ? -24.75 5.148 -1.62 1 95.5 579 GLU B O 1
ATOM 11556 N N . LEU B 1 580 ? -23.875 3.836 -0.039 1 94.81 580 LEU B N 1
ATOM 11557 C CA . LEU B 1 580 ? -25.156 3.338 0.456 1 94.81 580 LEU B CA 1
ATOM 11558 C C . LEU B 1 580 ? -25.359 3.73 1.915 1 94.81 580 LEU B C 1
ATOM 11560 O O . LEU B 1 580 ? -24.516 3.439 2.768 1 94.81 580 LEU B O 1
ATOM 11564 N N . ASN B 1 581 ? -26.453 4.406 2.154 1 95.56 581 ASN B N 1
ATOM 11565 C CA . ASN B 1 581 ? -26.906 4.711 3.506 1 95.56 581 ASN B CA 1
ATOM 11566 C C . ASN B 1 581 ? -28.156 3.914 3.869 1 95.56 581 ASN B C 1
ATOM 11568 O O . ASN B 1 581 ? -29.078 3.795 3.062 1 95.56 581 ASN B O 1
ATOM 11572 N N . SER B 1 582 ? -28.141 3.361 5.09 1 94.75 582 SER B N 1
ATOM 11573 C CA . SER B 1 582 ? -29.297 2.545 5.441 1 94.75 582 SER B CA 1
ATOM 11574 C C . SER B 1 582 ? -29.5 2.498 6.953 1 94.75 582 SER B C 1
ATOM 11576 O O . SER B 1 582 ? -28.547 2.674 7.719 1 94.75 582 SER B O 1
ATOM 11578 N N . ASP B 1 583 ? -30.797 2.193 7.348 1 94.44 583 ASP B N 1
ATOM 11579 C CA . ASP B 1 583 ? -31.188 2 8.742 1 94.44 583 ASP B CA 1
ATOM 11580 C C . ASP B 1 583 ? -31.672 0.573 8.984 1 94.44 583 ASP B C 1
ATOM 11582 O O . ASP B 1 583 ? -32.406 0.017 8.18 1 94.44 583 ASP B O 1
ATOM 11586 N N . PHE B 1 584 ? -31.156 0.009 10.078 1 93.44 584 PHE B N 1
ATOM 11587 C CA . PHE B 1 584 ? -31.547 -1.348 10.438 1 93.44 584 PHE B CA 1
ATOM 11588 C C . PHE B 1 584 ? -32 -1.407 11.891 1 93.44 584 PHE B C 1
ATOM 11590 O O . PHE B 1 584 ? -31.422 -0.773 12.766 1 93.44 584 PHE B O 1
ATOM 11597 N N . ASP B 1 585 ? -33.062 -2.197 12.125 1 93.12 585 ASP B N 1
ATOM 11598 C CA . ASP B 1 585 ? -33.5 -2.449 13.492 1 93.12 585 ASP B CA 1
ATOM 11599 C C . ASP B 1 585 ? -32.812 -3.697 14.062 1 93.12 585 ASP B C 1
ATOM 11601 O O . ASP B 1 585 ? -32.969 -4.793 13.516 1 93.12 585 ASP B O 1
ATOM 11605 N N . ILE B 1 586 ? -32.094 -3.48 15.102 1 92.06 586 ILE B N 1
ATOM 11606 C CA . ILE B 1 586 ? -31.5 -4.59 15.844 1 92.06 586 ILE B CA 1
ATOM 11607 C C . ILE B 1 586 ? -32.156 -4.691 17.219 1 92.06 586 ILE B C 1
ATOM 11609 O O . ILE B 1 586 ? -31.672 -4.09 18.188 1 92.06 586 ILE B O 1
ATOM 11613 N N . GLY B 1 587 ? -33.125 -5.629 17.391 1 90.19 587 GLY B N 1
ATOM 11614 C CA . GLY B 1 587 ? -33.938 -5.555 18.594 1 90.19 587 GLY B CA 1
ATOM 11615 C C . GLY B 1 587 ? -34.594 -4.207 18.781 1 90.19 587 GLY B C 1
ATOM 11616 O O . GLY B 1 587 ? -35.312 -3.734 17.906 1 90.19 587 GLY B O 1
ATOM 11617 N N . SER B 1 588 ? -34.219 -3.596 19.875 1 91.75 588 SER B N 1
ATOM 11618 C CA . SER B 1 588 ? -34.781 -2.273 20.156 1 91.75 588 SER B CA 1
ATOM 11619 C C . SER B 1 588 ? -33.812 -1.173 19.734 1 91.75 588 SER B C 1
ATOM 11621 O O . SER B 1 588 ? -34.094 0.014 19.875 1 91.75 588 SER B O 1
ATOM 11623 N N . MET B 1 589 ? -32.75 -1.626 19.203 1 95.12 589 MET B N 1
ATOM 11624 C CA . MET B 1 589 ? -31.703 -0.668 18.812 1 95.12 589 MET B CA 1
ATOM 11625 C C . MET B 1 589 ? -31.828 -0.331 17.328 1 95.12 589 MET B C 1
ATOM 11627 O O . MET B 1 589 ? -32.406 -1.092 16.562 1 95.12 589 MET B O 1
ATOM 11631 N N . LEU B 1 590 ? -31.375 0.915 16.984 1 95.5 590 LEU B N 1
ATOM 11632 C CA . LEU B 1 590 ? -31.328 1.341 15.586 1 95.5 590 LEU B CA 1
ATOM 11633 C C . LEU B 1 590 ? -29.891 1.462 15.086 1 95.5 590 LEU B C 1
ATOM 11635 O O . LEU B 1 590 ? -29.109 2.229 15.641 1 95.5 590 LEU B O 1
ATOM 11639 N N . LEU B 1 591 ? -29.562 0.722 14.086 1 95.56 591 LEU B N 1
ATOM 11640 C CA . LEU B 1 591 ? -28.25 0.814 13.453 1 95.56 591 LEU B CA 1
ATOM 11641 C C . LEU B 1 591 ? -28.328 1.657 12.188 1 95.56 591 LEU B C 1
ATOM 11643 O O . LEU B 1 591 ? -29.016 1.305 11.234 1 95.56 591 LEU B O 1
ATOM 11647 N N . ARG B 1 592 ? -27.688 2.791 12.141 1 96.38 592 ARG B N 1
ATOM 11648 C CA . ARG B 1 592 ? -27.453 3.578 10.938 1 96.38 592 ARG B CA 1
ATOM 11649 C C . ARG B 1 592 ? -26.125 3.197 10.281 1 96.38 592 ARG B C 1
ATOM 11651 O O . ARG B 1 592 ? -25.078 3.291 10.906 1 96.38 592 ARG B O 1
ATOM 11658 N N . ALA B 1 593 ? -26.234 2.832 9.031 1 95.31 593 ALA B N 1
ATOM 11659 C CA . ALA B 1 593 ? -25.047 2.32 8.352 1 95.31 593 ALA B CA 1
ATOM 11660 C C . ALA B 1 593 ? -24.75 3.127 7.094 1 95.31 593 ALA B C 1
ATOM 11662 O O . ALA B 1 593 ? -25.656 3.537 6.379 1 95.31 593 ALA B O 1
ATOM 11663 N N . ASN B 1 594 ? -23.453 3.4 6.875 1 96.25 594 ASN B N 1
ATOM 11664 C CA . ASN B 1 594 ? -22.906 4.035 5.68 1 96.25 594 ASN B CA 1
ATOM 11665 C C . ASN B 1 594 ? -21.75 3.227 5.098 1 96.25 594 ASN B C 1
ATOM 11667 O O . ASN B 1 594 ? -20.781 2.93 5.801 1 96.25 594 ASN B O 1
ATOM 11671 N N . PHE B 1 595 ? -21.938 2.803 3.889 1 94.12 595 PHE B N 1
ATOM 11672 C CA . PHE B 1 595 ? -20.891 2.08 3.178 1 94.12 595 PHE B CA 1
ATOM 11673 C C . PHE B 1 595 ? -20.656 2.684 1.799 1 94.12 595 PHE B C 1
ATOM 11675 O O . PHE B 1 595 ? -21.609 3.074 1.116 1 94.12 595 PHE B O 1
ATOM 11682 N N . GLY B 1 596 ? -19.344 2.805 1.423 1 95.38 596 GLY B N 1
ATOM 11683 C CA . GLY B 1 596 ? -19.094 3.316 0.085 1 95.38 596 GLY B CA 1
ATOM 11684 C C . GLY B 1 596 ? -17.672 3.074 -0.387 1 95.38 596 GLY B C 1
ATOM 11685 O O . GLY B 1 596 ? -16.828 2.588 0.374 1 95.38 596 GLY B O 1
ATOM 11686 N N . ILE B 1 597 ? -17.391 3.326 -1.672 1 95.44 597 ILE B N 1
ATOM 11687 C CA . ILE B 1 597 ? -16.078 3.281 -2.279 1 95.44 597 ILE B CA 1
ATOM 11688 C C . ILE B 1 597 ? -15.891 4.473 -3.219 1 95.44 597 ILE B C 1
ATOM 11690 O O . ILE B 1 597 ? -16.828 4.879 -3.904 1 95.44 597 ILE B O 1
ATOM 11694 N N . ARG B 1 598 ? -14.797 5.039 -3.145 1 97.25 598 ARG B N 1
ATOM 11695 C CA . ARG B 1 598 ? -14.398 6.137 -4.02 1 97.25 598 ARG B CA 1
ATOM 11696 C C . ARG B 1 598 ? -13.164 5.766 -4.84 1 97.25 598 ARG B C 1
ATOM 11698 O O . ARG B 1 598 ? -12.211 5.199 -4.309 1 97.25 598 ARG B O 1
ATOM 11705 N N . TYR B 1 599 ? -13.289 6.004 -6.18 1 96.12 599 TYR B N 1
ATOM 11706 C CA . TYR B 1 599 ? -12.172 5.863 -7.105 1 96.12 599 TYR B CA 1
ATOM 11707 C C . TYR B 1 599 ? -11.672 7.227 -7.574 1 96.12 599 TYR B C 1
ATOM 11709 O O . TYR B 1 599 ? -12.469 8.094 -7.934 1 96.12 599 TYR B O 1
ATOM 11717 N N . VAL B 1 600 ? -10.32 7.406 -7.555 1 97.88 600 VAL B N 1
ATOM 11718 C CA . VAL B 1 600 ? -9.773 8.68 -8 1 97.88 600 VAL B CA 1
ATOM 11719 C C . VAL B 1 600 ? -8.539 8.438 -8.867 1 97.88 600 VAL B C 1
ATOM 11721 O O . VAL B 1 600 ? -7.652 7.668 -8.492 1 97.88 600 VAL B O 1
ATOM 11724 N N . GLU B 1 601 ? -8.508 9.102 -10.016 1 97.25 601 GLU B N 1
ATOM 11725 C CA . GLU B 1 601 ? -7.332 9.156 -10.875 1 97.25 601 GLU B CA 1
ATOM 11726 C C . GLU B 1 601 ? -6.664 10.531 -10.805 1 97.25 601 GLU B C 1
ATOM 11728 O O . GLU B 1 601 ? -7.336 11.562 -10.906 1 97.25 601 GLU B O 1
ATOM 11733 N N . THR B 1 602 ? -5.375 10.5 -10.578 1 97.75 602 THR B N 1
ATOM 11734 C CA . THR B 1 602 ? -4.621 11.742 -10.484 1 97.75 602 THR B CA 1
ATOM 11735 C C . THR B 1 602 ? -3.537 11.805 -11.562 1 97.75 602 THR B C 1
ATOM 11737 O O . THR B 1 602 ? -2.76 10.859 -11.719 1 97.75 602 THR B O 1
ATOM 11740 N N . THR B 1 603 ? -3.477 12.898 -12.258 1 98.12 603 THR B N 1
ATOM 11741 C CA . THR B 1 603 ? -2.383 13.211 -13.172 1 98.12 603 THR B CA 1
ATOM 11742 C C . THR B 1 603 ? -1.559 14.391 -12.648 1 98.12 603 THR B C 1
ATOM 11744 O O . THR B 1 603 ? -2.082 15.492 -12.469 1 98.12 603 THR B O 1
ATOM 11747 N N . VAL B 1 604 ? -0.323 14.125 -12.391 1 98.06 604 VAL B N 1
ATOM 11748 C CA . VAL B 1 604 ? 0.589 15.141 -11.875 1 98.06 604 VAL B CA 1
ATOM 11749 C C . VAL B 1 604 ? 1.464 15.672 -13.008 1 98.06 604 VAL B C 1
ATOM 11751 O O . VAL B 1 604 ? 2.035 14.898 -13.781 1 98.06 604 VAL B O 1
ATOM 11754 N N . THR B 1 605 ? 1.566 16.938 -13.164 1 98.19 605 THR B N 1
ATOM 11755 C CA . THR B 1 605 ? 2.465 17.594 -14.102 1 98.19 605 THR B CA 1
ATOM 11756 C C . THR B 1 605 ? 3.43 18.516 -13.375 1 98.19 605 THR B C 1
ATOM 11758 O O . THR B 1 605 ? 3.006 19.469 -12.711 1 98.19 605 THR B O 1
ATOM 11761 N N . SER B 1 606 ? 4.66 18.234 -13.406 1 98.06 606 SER B N 1
ATOM 11762 C CA . SER B 1 606 ? 5.695 19.078 -12.82 1 98.06 606 SER B CA 1
ATOM 11763 C C . SER B 1 606 ? 6.512 19.781 -13.898 1 98.06 606 SER B C 1
ATOM 11765 O O . SER B 1 606 ? 7.047 19.141 -14.805 1 98.06 606 SER B O 1
ATOM 11767 N N . GLU B 1 607 ? 6.609 21.094 -13.812 1 97.69 607 GLU B N 1
ATOM 11768 C CA . GLU B 1 607 ? 7.285 21.922 -14.812 1 97.69 607 GLU B CA 1
ATOM 11769 C C . GLU B 1 607 ? 8.367 22.781 -14.18 1 97.69 607 GLU B C 1
ATOM 11771 O O . GLU B 1 607 ? 8.195 23.281 -13.07 1 97.69 607 GLU B O 1
ATOM 11776 N N . ALA B 1 608 ? 9.438 22.969 -14.859 1 97.12 608 ALA B N 1
ATOM 11777 C CA . ALA B 1 608 ? 10.547 23.844 -14.461 1 97.12 608 ALA B CA 1
ATOM 11778 C C . ALA B 1 608 ? 11.43 24.188 -15.664 1 97.12 608 ALA B C 1
ATOM 11780 O O . ALA B 1 608 ? 11.219 23.672 -16.766 1 97.12 608 ALA B O 1
ATOM 11781 N N . VAL B 1 609 ? 12.281 25.125 -15.5 1 95.5 609 VAL B N 1
ATOM 11782 C CA . VAL B 1 609 ? 13.289 25.453 -16.5 1 95.5 609 VAL B CA 1
ATOM 11783 C C . VAL B 1 609 ? 14.641 24.875 -16.078 1 95.5 609 VAL B C 1
ATOM 11785 O O . VAL B 1 609 ? 15.133 25.172 -14.977 1 95.5 609 VAL B O 1
ATOM 11788 N N . VAL B 1 610 ? 15.156 24.031 -16.938 1 92.56 610 VAL B N 1
ATOM 11789 C CA . VAL B 1 610 ? 16.469 23.438 -16.688 1 92.56 610 VAL B CA 1
ATOM 11790 C C . VAL B 1 610 ? 17.422 23.797 -17.828 1 92.56 610 VAL B C 1
ATOM 11792 O O . VAL B 1 610 ? 17.156 23.484 -18.984 1 92.56 610 VAL B O 1
ATOM 11795 N N . GLY B 1 611 ? 18.547 24.328 -17.578 1 86.94 611 GLY B N 1
ATOM 11796 C CA . GLY B 1 611 ? 19.453 24.766 -18.625 1 86.94 611 GLY B CA 1
ATOM 11797 C C . GLY B 1 611 ? 18.781 25.656 -19.656 1 86.94 611 GLY B C 1
ATOM 11798 O O . GLY B 1 611 ? 18.922 25.422 -20.859 1 86.94 611 GLY B O 1
ATOM 11799 N N . ASP B 1 612 ? 17.922 26.531 -19.312 1 87.06 612 ASP B N 1
ATOM 11800 C CA . ASP B 1 612 ? 17.203 27.484 -20.141 1 87.06 612 ASP B CA 1
ATOM 11801 C C . ASP B 1 612 ? 16.156 26.797 -21 1 87.06 612 ASP B C 1
ATOM 11803 O O . ASP B 1 612 ? 15.602 27.391 -21.938 1 87.06 612 ASP B O 1
ATOM 11807 N N . LEU B 1 613 ? 15.914 25.562 -20.75 1 93.25 613 LEU B N 1
ATOM 11808 C CA . LEU B 1 613 ? 14.898 24.812 -21.469 1 93.25 613 LEU B CA 1
ATOM 11809 C C . LEU B 1 613 ? 13.727 24.469 -20.562 1 93.25 613 LEU B C 1
ATOM 11811 O O . LEU B 1 613 ? 13.914 23.969 -19.453 1 93.25 613 LEU B O 1
ATOM 11815 N N . PRO B 1 614 ? 12.555 24.734 -21.062 1 94.75 614 PRO B N 1
ATOM 11816 C CA . PRO B 1 614 ? 11.398 24.312 -20.281 1 94.75 614 PRO B CA 1
ATOM 11817 C C . PRO B 1 614 ? 11.195 22.797 -20.297 1 94.75 614 PRO B C 1
ATOM 11819 O O . PRO B 1 614 ? 11.227 22.172 -21.375 1 94.75 614 PRO B O 1
ATOM 11822 N N . ILE B 1 615 ? 11.094 22.188 -19.172 1 95.62 615 ILE B N 1
ATOM 11823 C CA . ILE B 1 615 ? 10.883 20.75 -19.016 1 95.62 615 ILE B CA 1
ATOM 11824 C C . ILE B 1 615 ? 9.539 20.484 -18.344 1 95.62 615 ILE B C 1
ATOM 11826 O O . ILE B 1 615 ? 9.148 21.219 -17.438 1 95.62 615 ILE B O 1
ATOM 11830 N N . SER B 1 616 ? 8.812 19.516 -18.859 1 96.88 616 SER B N 1
ATOM 11831 C CA . SER B 1 616 ? 7.547 19.078 -18.281 1 96.88 616 SER B CA 1
ATOM 11832 C C . SER B 1 616 ? 7.508 17.562 -18.109 1 96.88 616 SER B C 1
ATOM 11834 O O . SER B 1 616 ? 7.742 16.812 -19.078 1 96.88 616 SER B O 1
ATOM 11836 N N . VAL B 1 617 ? 7.285 17.125 -16.938 1 96.5 617 VAL B N 1
ATOM 11837 C CA . VAL B 1 617 ? 7.16 15.695 -16.641 1 96.5 617 VAL B CA 1
ATOM 11838 C C . VAL B 1 617 ? 5.738 15.383 -16.188 1 96.5 617 VAL B C 1
ATOM 11840 O O . VAL B 1 617 ? 5.234 16 -15.242 1 96.5 617 VAL B O 1
ATOM 11843 N N . GLU B 1 618 ? 5.086 14.438 -16.828 1 96.75 618 GLU B N 1
ATOM 11844 C CA . GLU B 1 618 ? 3.723 14.039 -16.5 1 96.75 618 GLU B CA 1
ATOM 11845 C C . GLU B 1 618 ? 3.67 12.578 -16.031 1 96.75 618 GLU B C 1
ATOM 11847 O O . GLU B 1 618 ? 4.266 11.703 -16.656 1 96.75 618 GLU B O 1
ATOM 11852 N N . ARG B 1 619 ? 3.066 12.359 -14.922 1 94.88 619 ARG B N 1
ATOM 11853 C CA . ARG B 1 619 ? 2.852 11.023 -14.375 1 94.88 619 ARG B CA 1
ATOM 11854 C C . ARG B 1 619 ? 1.425 10.859 -13.859 1 94.88 619 ARG B C 1
ATOM 11856 O O . ARG B 1 619 ? 0.769 11.852 -13.516 1 94.88 619 ARG B O 1
ATOM 11863 N N . SER B 1 620 ? 0.943 9.609 -13.797 1 94.75 620 SER B N 1
ATOM 11864 C CA . SER B 1 620 ? -0.413 9.359 -13.32 1 94.75 620 SER B CA 1
ATOM 11865 C C . SER B 1 620 ? -0.453 8.164 -12.367 1 94.75 620 SER B C 1
ATOM 11867 O O . SER B 1 620 ? 0.403 7.281 -12.43 1 94.75 620 SER B O 1
ATOM 11869 N N . TYR B 1 621 ? -1.418 8.18 -11.406 1 91.94 621 TYR B N 1
ATOM 11870 C CA . TYR B 1 621 ? -1.688 7.07 -10.5 1 91.94 621 TYR B CA 1
ATOM 11871 C C . TYR B 1 621 ? -3.17 6.996 -10.156 1 91.94 621 TYR B C 1
ATOM 11873 O O . TYR B 1 621 ? -3.922 7.941 -10.406 1 91.94 621 TYR B O 1
ATOM 11881 N N . ASP B 1 622 ? -3.645 5.91 -9.602 1 92.75 622 ASP B N 1
ATOM 11882 C CA . ASP B 1 622 ? -5.031 5.719 -9.195 1 92.75 622 ASP B CA 1
ATOM 11883 C C . ASP B 1 622 ? -5.113 5.23 -7.75 1 92.75 622 ASP B C 1
ATOM 11885 O O . ASP B 1 622 ? -4.184 4.59 -7.25 1 92.75 622 ASP B O 1
ATOM 11889 N N . ASN B 1 623 ? -6.23 5.535 -7.086 1 94.12 623 ASN B N 1
ATOM 11890 C CA . ASN B 1 623 ? -6.496 5.113 -5.715 1 94.12 623 ASN B CA 1
ATOM 11891 C C . ASN B 1 623 ? -7.93 4.613 -5.547 1 94.12 623 ASN B C 1
ATOM 11893 O O . ASN B 1 623 ? -8.852 5.156 -6.156 1 94.12 623 ASN B O 1
ATOM 11897 N N . TYR B 1 624 ? -8.102 3.592 -4.746 1 93.75 624 TYR B N 1
ATOM 11898 C CA . TYR B 1 624 ? -9.383 3.047 -4.305 1 93.75 624 TYR B CA 1
ATOM 11899 C C . TYR B 1 624 ? -9.578 3.264 -2.809 1 93.75 624 TYR B C 1
ATOM 11901 O O . TYR B 1 624 ? -8.766 2.811 -1.998 1 93.75 624 TYR B O 1
ATOM 11909 N N . LEU B 1 625 ? -10.656 3.902 -2.459 1 97.12 625 LEU B N 1
ATOM 11910 C CA . LEU B 1 625 ? -10.836 4.348 -1.081 1 97.12 625 LEU B CA 1
ATOM 11911 C C . LEU B 1 625 ? -12.172 3.865 -0.522 1 97.12 625 LEU B C 1
ATOM 11913 O O . LEU B 1 625 ? -13.156 4.605 -0.53 1 97.12 625 LEU B O 1
ATOM 11917 N N . PRO B 1 626 ? -12.266 2.703 0.026 1 95.38 626 PRO B N 1
ATOM 11918 C CA . PRO B 1 626 ? -13.484 2.242 0.701 1 95.38 626 PRO B CA 1
ATOM 11919 C C . PRO B 1 626 ? -13.711 2.932 2.043 1 95.38 626 PRO B C 1
ATOM 11921 O O . PRO B 1 626 ? -12.758 3.404 2.668 1 95.38 626 PRO B O 1
ATOM 11924 N N . SER B 1 627 ? -14.922 3 2.445 1 96 627 SER B N 1
ATOM 11925 C CA . SER B 1 627 ? -15.273 3.58 3.738 1 96 627 SER B CA 1
ATOM 11926 C C . SER B 1 627 ? -16.516 2.918 4.32 1 96 627 SER B C 1
ATOM 11928 O O . SER B 1 627 ? -17.406 2.482 3.58 1 96 627 SER B O 1
ATOM 11930 N N . MET B 1 628 ? -16.547 2.818 5.645 1 95.44 628 MET B N 1
ATOM 11931 C CA . MET B 1 628 ? -17.672 2.281 6.414 1 95.44 628 MET B CA 1
ATOM 11932 C C . MET B 1 628 ? -17.859 3.057 7.715 1 95.44 628 MET B C 1
ATOM 11934 O O . MET B 1 628 ? -16.891 3.299 8.438 1 95.44 628 MET B O 1
ATOM 11938 N N . ASN B 1 629 ? -19.047 3.48 7.969 1 97.12 629 ASN B N 1
ATOM 11939 C CA . ASN B 1 629 ? -19.438 4.117 9.219 1 97.12 629 ASN B CA 1
ATOM 11940 C C . ASN B 1 629 ? -20.703 3.488 9.805 1 97.12 629 ASN B C 1
ATOM 11942 O O . ASN B 1 629 ? -21.719 3.391 9.117 1 97.12 629 ASN B O 1
ATOM 11946 N N . LEU B 1 630 ? -20.656 3.064 11.016 1 96 630 LEU B N 1
ATOM 11947 C CA . LEU B 1 630 ? -21.781 2.502 11.75 1 96 630 LEU B CA 1
ATOM 11948 C C . LEU B 1 630 ? -22.078 3.314 13.008 1 96 630 LEU B C 1
ATOM 11950 O O . LEU B 1 630 ? -21.156 3.6 13.789 1 96 630 LEU B O 1
ATOM 11954 N N . ALA B 1 631 ? -23.281 3.713 13.156 1 97.5 631 ALA B N 1
ATOM 11955 C CA . ALA B 1 631 ? -23.75 4.352 14.375 1 97.5 631 ALA B CA 1
ATOM 11956 C C . ALA B 1 631 ? -24.922 3.568 14.984 1 97.5 631 ALA B C 1
ATOM 11958 O O . ALA B 1 631 ? -26 3.479 14.391 1 97.5 631 ALA B O 1
ATOM 11959 N N . LEU B 1 632 ? -24.734 3.027 16.156 1 96.5 632 LEU B N 1
ATOM 11960 C CA . LEU B 1 632 ? -25.75 2.238 16.844 1 96.5 632 LEU B CA 1
ATOM 11961 C C . LEU B 1 632 ? -26.391 3.045 17.969 1 96.5 632 LEU B C 1
ATOM 11963 O O . LEU B 1 632 ? -25.719 3.398 18.953 1 96.5 632 LEU B O 1
ATOM 11967 N N . ASP B 1 633 ? -27.641 3.342 17.734 1 97.44 633 ASP B N 1
ATOM 11968 C CA . ASP B 1 633 ? -28.406 3.898 18.844 1 97.44 633 ASP B CA 1
ATOM 11969 C C . ASP B 1 633 ? -28.781 2.812 19.859 1 97.44 633 ASP B C 1
ATOM 11971 O O . ASP B 1 633 ? -29.875 2.227 19.766 1 97.44 633 ASP B O 1
ATOM 11975 N N . VAL B 1 634 ? -27.953 2.688 20.812 1 96.94 634 VAL B N 1
ATOM 11976 C CA . VAL B 1 634 ? -28.203 1.673 21.828 1 96.94 634 VAL B CA 1
ATOM 11977 C C . VAL B 1 634 ? -29.469 2.025 22.609 1 96.94 634 VAL B C 1
ATOM 11979 O O . VAL B 1 634 ? -30.281 1.148 22.922 1 96.94 634 VAL B O 1
ATOM 11982 N N . THR B 1 635 ? -29.562 3.262 23.016 1 95.31 635 THR B N 1
ATOM 11983 C CA . THR B 1 635 ? -30.766 3.926 23.516 1 95.31 635 THR B CA 1
ATOM 11984 C C . THR B 1 635 ? -30.938 5.293 22.859 1 95.31 635 THR B C 1
ATOM 11986 O O . THR B 1 635 ? -30.141 5.684 22 1 95.31 635 THR B O 1
ATOM 11989 N N . ASP B 1 636 ? -31.906 5.957 23.219 1 91.94 636 ASP B N 1
ATOM 11990 C CA . ASP B 1 636 ? -32.125 7.297 22.688 1 91.94 636 ASP B CA 1
ATOM 11991 C C . ASP B 1 636 ? -31 8.25 23.141 1 91.94 636 ASP B C 1
ATOM 11993 O O . ASP B 1 636 ? -30.75 9.258 22.484 1 91.94 636 ASP B O 1
ATOM 11997 N N . GLU B 1 637 ? -30.312 7.859 24.172 1 95.38 637 GLU B N 1
ATOM 11998 C CA . GLU B 1 637 ? -29.312 8.766 24.75 1 95.38 637 GLU B CA 1
ATOM 11999 C C . GLU B 1 637 ? -27.906 8.227 24.562 1 95.38 637 GLU B C 1
ATOM 12001 O O . GLU B 1 637 ? -26.922 8.945 24.797 1 95.38 637 GLU B O 1
ATOM 12006 N N . LEU B 1 638 ? -27.781 7.055 24.156 1 96.94 638 LEU B N 1
ATOM 12007 C CA . LEU B 1 638 ? -26.469 6.434 24.047 1 96.94 638 LEU B CA 1
ATOM 12008 C C . LEU B 1 638 ? -26.203 5.969 22.609 1 96.94 638 LEU B C 1
ATOM 12010 O O . LEU B 1 638 ? -26.953 5.148 22.078 1 96.94 638 LEU B O 1
ATOM 12014 N N . VAL B 1 639 ? -25.141 6.488 22.047 1 97.62 639 VAL B N 1
ATOM 12015 C CA . VAL B 1 639 ? -24.797 6.133 20.672 1 97.62 639 VAL B CA 1
ATOM 12016 C C . VAL B 1 639 ? -23.391 5.523 20.641 1 97.62 639 VAL B C 1
ATOM 12018 O O . VAL B 1 639 ? -22.453 6.082 21.219 1 97.62 639 VAL B O 1
ATOM 12021 N N . ALA B 1 640 ? -23.219 4.355 20.047 1 97.75 640 ALA B N 1
ATOM 12022 C CA . ALA B 1 640 ? -21.906 3.75 19.766 1 97.75 640 ALA B CA 1
ATOM 12023 C C . ALA B 1 640 ? -21.562 3.857 18.281 1 97.75 640 ALA B C 1
ATOM 12025 O O . ALA B 1 640 ? -22.422 3.629 17.422 1 97.75 640 ALA B O 1
ATOM 12026 N N . ARG B 1 641 ? -20.344 4.293 18.016 1 97.69 641 ARG B N 1
ATOM 12027 C CA . ARG B 1 641 ? -19.938 4.469 16.625 1 97.69 641 ARG B CA 1
ATOM 12028 C C . ARG B 1 641 ? -18.719 3.627 16.312 1 97.69 641 ARG B C 1
ATOM 12030 O O . ARG B 1 641 ? -17.812 3.502 17.141 1 97.69 641 ARG B O 1
ATOM 12037 N N . LEU B 1 642 ? -18.688 2.998 15.148 1 95.81 642 LEU B N 1
ATOM 12038 C CA . LEU B 1 642 ? -17.547 2.293 14.562 1 95.81 642 LEU B CA 1
ATOM 12039 C C . LEU B 1 642 ? -17.312 2.752 13.125 1 95.81 642 LEU B C 1
ATOM 12041 O O . LEU B 1 642 ? -18.25 2.783 12.32 1 95.81 642 LEU B O 1
ATOM 12045 N N . SER B 1 643 ? -16.062 3.164 12.844 1 97.06 643 SER B N 1
ATOM 12046 C CA . SER B 1 643 ? -15.75 3.621 11.492 1 97.06 643 SER B CA 1
ATOM 12047 C C . SER B 1 643 ? -14.453 2.994 10.984 1 97.06 643 SER B C 1
ATOM 12049 O O . SER B 1 643 ? -13.508 2.809 11.75 1 97.06 643 SER B O 1
ATOM 12051 N N . TYR B 1 644 ? -14.422 2.697 9.742 1 95.19 644 TYR B N 1
ATOM 12052 C CA . TYR B 1 644 ? -13.242 2.34 8.961 1 95.19 644 TYR B CA 1
ATOM 12053 C C . TYR B 1 644 ? -13.195 3.121 7.652 1 95.19 644 TYR B C 1
ATOM 12055 O O . TYR B 1 644 ? -14.234 3.354 7.023 1 95.19 644 TYR B O 1
ATOM 12063 N N . GLY B 1 645 ? -12 3.498 7.23 1 96.25 645 GLY B N 1
ATOM 12064 C CA . GLY B 1 645 ? -11.844 4.129 5.93 1 96.25 645 GLY B CA 1
ATOM 12065 C C . GLY B 1 645 ? -10.414 4.156 5.445 1 96.25 645 GLY B C 1
ATOM 12066 O O . GLY B 1 645 ? -9.484 4.309 6.242 1 96.25 645 GLY B O 1
ATOM 12067 N N . ARG B 1 646 ? -10.258 3.957 4.152 1 95.62 646 ARG B N 1
ATOM 12068 C CA . ARG B 1 646 ? -8.984 4.27 3.516 1 95.62 646 ARG B CA 1
ATOM 12069 C C . ARG B 1 646 ? -8.938 5.723 3.062 1 95.62 646 ARG B C 1
ATOM 12071 O O . ARG B 1 646 ? -9.828 6.188 2.355 1 95.62 646 ARG B O 1
ATOM 12078 N N . SER B 1 647 ? -7.938 6.391 3.551 1 96.81 647 SER B N 1
ATOM 12079 C CA . SER B 1 647 ? -7.777 7.793 3.182 1 96.81 647 SER B CA 1
ATOM 12080 C C . SER B 1 647 ? -6.418 8.039 2.529 1 96.81 647 SER B C 1
ATOM 12082 O O . SER B 1 647 ? -5.562 7.152 2.51 1 96.81 647 SER B O 1
ATOM 12084 N N . MET B 1 648 ? -6.289 9.258 1.916 1 96.75 648 MET B N 1
ATOM 12085 C CA . MET B 1 648 ? -5.027 9.57 1.254 1 96.75 648 MET B CA 1
ATOM 12086 C C . MET B 1 648 ? -4.676 11.039 1.414 1 96.75 648 MET B C 1
ATOM 12088 O O . MET B 1 648 ? -5.562 11.875 1.616 1 96.75 648 MET B O 1
ATOM 12092 N N . THR B 1 649 ? -3.451 11.32 1.451 1 96.12 649 THR B N 1
ATOM 12093 C CA . THR B 1 649 ? -2.898 12.664 1.346 1 96.12 649 THR B CA 1
ATOM 12094 C C . THR B 1 649 ? -1.798 12.711 0.29 1 96.12 649 THR B C 1
ATOM 12096 O O . THR B 1 649 ? -0.907 11.859 0.272 1 96.12 649 THR B O 1
ATOM 12099 N N . ARG B 1 650 ? -1.916 13.633 -0.559 1 96 650 ARG B N 1
ATOM 12100 C CA . ARG B 1 650 ? -0.964 13.727 -1.66 1 96 650 ARG B CA 1
ATOM 12101 C C . ARG B 1 650 ? 0.386 14.242 -1.175 1 96 650 ARG B C 1
ATOM 12103 O O . ARG B 1 650 ? 0.458 14.961 -0.176 1 96 650 ARG B O 1
ATOM 12110 N N . PRO B 1 651 ? 1.47 13.938 -1.909 1 94.06 651 PRO B N 1
ATOM 12111 C CA . PRO B 1 651 ? 2.809 14.383 -1.515 1 94.06 651 PRO B CA 1
ATOM 12112 C C . PRO B 1 651 ? 2.945 15.906 -1.512 1 94.06 651 PRO B C 1
ATOM 12114 O O . PRO B 1 651 ? 2.244 16.594 -2.258 1 94.06 651 PRO B O 1
ATOM 12117 N N . GLY B 1 652 ? 3.881 16.344 -0.674 1 92.5 652 GLY B N 1
ATOM 12118 C CA . GLY B 1 652 ? 4.188 17.766 -0.695 1 92.5 652 GLY B CA 1
ATOM 12119 C C . GLY B 1 652 ? 4.715 18.25 -2.033 1 92.5 652 GLY B C 1
ATOM 12120 O O . GLY B 1 652 ? 5.387 17.5 -2.746 1 92.5 652 GLY B O 1
ATOM 12121 N N . LEU B 1 653 ? 4.516 19.422 -2.322 1 93.19 653 LEU B N 1
ATOM 12122 C CA . LEU B 1 653 ? 4.871 19.953 -3.629 1 93.19 653 LEU B CA 1
ATOM 12123 C C . LEU B 1 653 ? 6.387 20.062 -3.777 1 93.19 653 LEU B C 1
ATOM 12125 O O . LEU B 1 653 ? 6.914 19.969 -4.887 1 93.19 653 LEU B O 1
ATOM 12129 N N . SER B 1 654 ? 7.031 20.266 -2.689 1 89 654 SER B N 1
ATOM 12130 C CA . SER B 1 654 ? 8.492 20.297 -2.719 1 89 654 SER B CA 1
ATOM 12131 C C . SER B 1 654 ? 9.062 18.953 -3.15 1 89 654 SER B C 1
ATOM 12133 O O . SER B 1 654 ? 10.133 18.891 -3.76 1 89 654 SER B O 1
ATOM 12135 N N . SER B 1 655 ? 8.344 17.906 -2.846 1 93.12 655 SER B N 1
ATOM 12136 C CA . SER B 1 655 ? 8.789 16.562 -3.213 1 93.12 655 SER B CA 1
ATOM 12137 C C . SER B 1 655 ? 8.469 16.266 -4.672 1 93.12 655 SER B C 1
ATOM 12139 O O . SER B 1 655 ? 9.023 15.32 -5.25 1 93.12 655 SER B O 1
ATOM 12141 N N . LEU B 1 656 ? 7.621 17.031 -5.277 1 95.81 656 LEU B N 1
ATOM 12142 C CA . LEU B 1 656 ? 7.164 16.734 -6.633 1 95.81 656 LEU B CA 1
ATOM 12143 C C . LEU B 1 656 ? 7.863 17.625 -7.648 1 95.81 656 LEU B C 1
ATOM 12145 O O . LEU B 1 656 ? 7.906 17.297 -8.836 1 95.81 656 LEU B O 1
ATOM 12149 N N . ASN B 1 657 ? 8.297 18.828 -7.277 1 94.06 657 ASN B N 1
ATOM 12150 C CA . ASN B 1 657 ? 8.82 19.766 -8.266 1 94.06 657 ASN B CA 1
ATOM 12151 C C . ASN B 1 657 ? 10.18 19.328 -8.797 1 94.06 657 ASN B C 1
ATOM 12153 O O . ASN B 1 657 ? 10.914 18.609 -8.125 1 94.06 657 ASN B O 1
ATOM 12157 N N . ILE B 1 658 ? 10.523 19.797 -9.953 1 95.5 658 ILE B N 1
ATOM 12158 C CA . ILE B 1 658 ? 11.711 19.297 -10.633 1 95.5 658 ILE B CA 1
ATOM 12159 C C . ILE B 1 658 ? 12.672 20.453 -10.906 1 95.5 658 ILE B C 1
ATOM 12161 O O . ILE B 1 658 ? 13.438 20.422 -11.875 1 95.5 658 ILE B O 1
ATOM 12165 N N . ALA B 1 659 ? 12.539 21.484 -10.156 1 93.25 659 ALA B N 1
ATOM 12166 C CA . ALA B 1 659 ? 13.406 22.641 -10.367 1 93.25 659 ALA B CA 1
ATOM 12167 C C . ALA B 1 659 ? 14.812 22.375 -9.859 1 93.25 659 ALA B C 1
ATOM 12169 O O . ALA B 1 659 ? 15.008 21.609 -8.914 1 93.25 659 ALA B O 1
ATOM 12170 N N . ARG B 1 660 ? 15.773 22.906 -10.516 1 91.62 660 ARG B N 1
ATOM 12171 C CA . ARG B 1 660 ? 17.188 23 -10.164 1 91.62 660 ARG B CA 1
ATOM 12172 C C . ARG B 1 660 ? 17.781 21.625 -9.898 1 91.62 660 ARG B C 1
ATOM 12174 O O . ARG B 1 660 ? 18.391 21.391 -8.852 1 91.62 660 ARG B O 1
ATOM 12181 N N . PRO B 1 661 ? 17.594 20.734 -10.836 1 93.38 661 PRO B N 1
ATOM 12182 C CA . PRO B 1 661 ? 18.297 19.469 -10.656 1 93.38 661 PRO B CA 1
ATOM 12183 C C . PRO B 1 661 ? 19.812 19.609 -10.812 1 93.38 661 PRO B C 1
ATOM 12185 O O . PRO B 1 661 ? 20.281 20.484 -11.539 1 93.38 661 PRO B O 1
ATOM 12188 N N . SER B 1 662 ? 20.562 18.781 -10.102 1 93.81 662 SER B N 1
ATOM 12189 C CA . SER B 1 662 ? 22.016 18.703 -10.242 1 93.81 662 SER B CA 1
ATOM 12190 C C . SER B 1 662 ? 22.438 17.391 -10.891 1 93.81 662 SER B C 1
ATOM 12192 O O . SER B 1 662 ? 22.062 16.312 -10.414 1 93.81 662 SER B O 1
ATOM 12194 N N . PHE B 1 663 ? 23.234 17.578 -11.992 1 94.31 663 PHE B N 1
ATOM 12195 C CA . PHE B 1 663 ? 23.703 16.391 -12.688 1 94.31 663 PHE B CA 1
ATOM 12196 C C . PHE B 1 663 ? 25.219 16.25 -12.555 1 94.31 663 PHE B C 1
ATOM 12198 O O . PHE B 1 663 ? 25.969 17.125 -12.984 1 94.31 663 PHE B O 1
ATOM 12205 N N . GLY B 1 664 ? 25.594 15.109 -11.969 1 95.06 664 GLY B N 1
ATOM 12206 C CA . GLY B 1 664 ? 27.016 14.766 -11.938 1 95.06 664 GLY B CA 1
ATOM 12207 C C . GLY B 1 664 ? 27.406 13.781 -13.016 1 95.06 664 GLY B C 1
ATOM 12208 O O . GLY B 1 664 ? 27.156 12.578 -12.898 1 95.06 664 GLY B O 1
ATOM 12209 N N . TYR B 1 665 ? 28.203 14.203 -13.953 1 93.94 665 TYR B N 1
ATOM 12210 C CA . TYR B 1 665 ? 28.5 13.375 -15.117 1 93.94 665 TYR B CA 1
ATOM 12211 C C . TYR B 1 665 ? 29.656 12.43 -14.828 1 93.94 665 TYR B C 1
ATOM 12213 O O . TYR B 1 665 ? 29.734 11.336 -15.391 1 93.94 665 TYR B O 1
ATOM 12221 N N . THR B 1 666 ? 30.5 12.812 -14.039 1 93.44 666 THR B N 1
ATOM 12222 C CA . THR B 1 666 ? 31.609 11.953 -13.672 1 93.44 666 THR B CA 1
ATOM 12223 C C . THR B 1 666 ? 31.188 10.93 -12.617 1 93.44 666 THR B C 1
ATOM 12225 O O . THR B 1 666 ? 31.672 9.789 -12.625 1 93.44 666 THR B O 1
ATOM 12228 N N . THR B 1 667 ? 30.328 11.289 -11.789 1 92.38 667 THR B N 1
ATOM 12229 C CA . THR B 1 667 ? 29.891 10.43 -10.695 1 92.38 667 THR B CA 1
ATOM 12230 C C . THR B 1 667 ? 28.625 9.664 -11.078 1 92.38 667 THR B C 1
ATOM 12232 O O . THR B 1 667 ? 28.234 8.719 -10.398 1 92.38 667 THR B O 1
ATOM 12235 N N . ARG B 1 668 ? 28.016 10.055 -12.148 1 93.69 668 ARG B N 1
ATOM 12236 C CA . ARG B 1 668 ? 26.75 9.5 -12.594 1 93.69 668 ARG B CA 1
ATOM 12237 C C . ARG B 1 668 ? 25.688 9.633 -11.508 1 93.69 668 ARG B C 1
ATOM 12239 O O . ARG B 1 668 ? 25.062 8.648 -11.125 1 93.69 668 ARG B O 1
ATOM 12246 N N . THR B 1 669 ? 25.547 10.906 -10.977 1 94 669 THR B N 1
ATOM 12247 C CA . THR B 1 669 ? 24.594 11.172 -9.906 1 94 669 THR B CA 1
ATOM 12248 C C . THR B 1 669 ? 23.609 12.258 -10.312 1 94 669 THR B C 1
ATOM 12250 O O . THR B 1 669 ? 23.906 13.094 -11.164 1 94 669 THR B O 1
ATOM 12253 N N . VAL B 1 670 ? 22.453 12.141 -9.883 1 93.81 670 VAL B N 1
ATOM 12254 C CA . VAL B 1 670 ? 21.438 13.172 -9.992 1 93.81 670 VAL B CA 1
ATOM 12255 C C . VAL B 1 670 ? 20.984 13.617 -8.602 1 93.81 670 VAL B C 1
ATOM 12257 O O . VAL B 1 670 ? 20.656 12.781 -7.754 1 93.81 670 VAL B O 1
ATOM 12260 N N . GLY B 1 671 ? 21.078 14.906 -8.25 1 91.12 671 GLY B N 1
ATOM 12261 C CA . GLY B 1 671 ? 20.641 15.445 -6.973 1 91.12 671 GLY B CA 1
ATOM 12262 C C . GLY B 1 671 ? 19.688 16.625 -7.117 1 91.12 671 GLY B C 1
ATOM 12263 O O . GLY B 1 671 ? 19.453 17.109 -8.227 1 91.12 671 GLY B O 1
ATOM 12264 N N . ASN B 1 672 ? 18.984 17.031 -5.938 1 88.94 672 ASN B N 1
ATOM 12265 C CA . ASN B 1 672 ? 18.094 18.188 -5.848 1 88.94 672 ASN B CA 1
ATOM 12266 C C . ASN B 1 672 ? 16.938 18.062 -6.844 1 88.94 672 ASN B C 1
ATOM 12268 O O . ASN B 1 672 ? 16.641 19.016 -7.562 1 88.94 672 ASN B O 1
ATOM 12272 N N . LEU B 1 673 ? 16.438 16.891 -6.98 1 91.44 673 LEU B N 1
ATOM 12273 C CA . LEU B 1 673 ? 15.344 16.625 -7.906 1 91.44 673 LEU B CA 1
ATOM 12274 C C . LEU B 1 673 ? 14.156 16.016 -7.172 1 91.44 673 LEU B C 1
ATOM 12276 O O . LEU B 1 673 ? 14.32 15.055 -6.406 1 91.44 673 LEU B O 1
ATOM 12280 N N . GLY B 1 674 ? 12.961 16.656 -7.363 1 93.88 674 GLY B N 1
ATOM 12281 C CA . GLY B 1 674 ? 11.742 16.016 -6.898 1 93.88 674 GLY B CA 1
ATOM 12282 C C . GLY B 1 674 ? 11.336 14.82 -7.738 1 93.88 674 GLY B C 1
ATOM 12283 O O . GLY B 1 674 ? 12.047 14.453 -8.68 1 93.88 674 GLY B O 1
ATOM 12284 N N . ASN B 1 675 ? 10.281 14.141 -7.383 1 95 675 ASN B N 1
ATOM 12285 C CA . ASN B 1 675 ? 9.82 12.93 -8.047 1 95 675 ASN B CA 1
ATOM 12286 C C . ASN B 1 675 ? 8.328 12.977 -8.336 1 95 675 ASN B C 1
ATOM 12288 O O . ASN B 1 675 ? 7.512 12.594 -7.492 1 95 675 ASN B O 1
ATOM 12292 N N . PRO B 1 676 ? 7.977 13.336 -9.539 1 95.75 676 PRO B N 1
ATOM 12293 C CA . PRO B 1 676 ? 6.559 13.406 -9.891 1 95.75 676 PRO B CA 1
ATOM 12294 C C . PRO B 1 676 ? 5.887 12.031 -9.906 1 95.75 676 PRO B C 1
ATOM 12296 O O . PRO B 1 676 ? 4.66 11.945 -10.023 1 95.75 676 PRO B O 1
ATOM 12299 N N . GLU B 1 677 ? 6.621 10.984 -9.773 1 93 677 GLU B N 1
ATOM 12300 C CA . GLU B 1 677 ? 6.074 9.625 -9.812 1 93 677 GLU B CA 1
ATOM 12301 C C . GLU B 1 677 ? 5.602 9.18 -8.43 1 93 677 GLU B C 1
ATOM 12303 O O . GLU B 1 677 ? 5.109 8.062 -8.266 1 93 677 GLU B O 1
ATOM 12308 N N . LEU B 1 678 ? 5.691 10.016 -7.488 1 94.31 678 LEU B N 1
ATOM 12309 C CA . LEU B 1 678 ? 5.332 9.633 -6.129 1 94.31 678 LEU B CA 1
ATOM 12310 C C . LEU B 1 678 ? 3.846 9.32 -6.027 1 94.31 678 LEU B C 1
ATOM 12312 O O . LEU B 1 678 ? 3.014 10.062 -6.551 1 94.31 678 LEU B O 1
ATOM 12316 N N . ASP B 1 679 ? 3.578 8.266 -5.359 1 92.88 679 ASP B N 1
ATOM 12317 C CA . ASP B 1 679 ? 2.215 7.98 -4.922 1 92.88 679 ASP B CA 1
ATOM 12318 C C . ASP B 1 679 ? 1.875 8.75 -3.648 1 92.88 679 ASP B C 1
ATOM 12320 O O . ASP B 1 679 ? 2.77 9.164 -2.91 1 92.88 679 ASP B O 1
ATOM 12324 N N . PRO B 1 680 ? 0.601 8.922 -3.422 1 95.31 680 PRO B N 1
ATOM 12325 C CA . PRO B 1 680 ? 0.233 9.602 -2.174 1 95.31 680 PRO B CA 1
ATOM 12326 C C . PRO B 1 680 ? 0.451 8.727 -0.942 1 95.31 680 PRO B C 1
ATOM 12328 O O . PRO B 1 680 ? 0.69 7.52 -1.071 1 95.31 680 PRO B O 1
ATOM 12331 N N . TYR B 1 681 ? 0.407 9.414 0.224 1 93.5 681 TYR B N 1
ATOM 12332 C CA . TYR B 1 681 ? 0.209 8.672 1.463 1 93.5 681 TYR B CA 1
ATOM 12333 C C . TYR B 1 681 ? -1.145 7.973 1.469 1 93.5 681 TYR B C 1
ATOM 12335 O O . TYR B 1 681 ? -2.145 8.539 1.02 1 93.5 681 TYR B O 1
ATOM 12343 N N . GLU B 1 682 ? -1.139 6.805 1.933 1 94.06 682 GLU B N 1
ATOM 12344 C CA . GLU B 1 682 ? -2.398 6.098 2.154 1 94.06 682 GLU B CA 1
ATOM 12345 C C . GLU B 1 682 ? -2.482 5.555 3.58 1 94.06 682 GLU B C 1
ATOM 12347 O O . GLU B 1 682 ? -1.482 5.094 4.133 1 94.06 682 GLU B O 1
ATOM 12352 N N . SER B 1 683 ? -3.699 5.652 4.117 1 95.5 683 SER B N 1
ATOM 12353 C CA . SER B 1 683 ? -3.889 5.262 5.508 1 95.5 683 SER B CA 1
ATOM 12354 C C . SER B 1 683 ? -5.137 4.402 5.676 1 95.5 683 SER B C 1
ATOM 12356 O O . SER B 1 683 ? -6.16 4.652 5.035 1 95.5 683 SER B O 1
ATOM 12358 N N . ASN B 1 684 ? -5.055 3.361 6.492 1 94.88 684 ASN B N 1
ATOM 12359 C CA . ASN B 1 684 ? -6.223 2.684 7.043 1 94.88 684 ASN B CA 1
ATOM 12360 C C . ASN B 1 684 ? -6.648 3.295 8.375 1 94.88 684 ASN B C 1
ATOM 12362 O O . ASN B 1 684 ? -5.918 3.209 9.367 1 94.88 684 ASN B O 1
ATOM 12366 N N . ASP B 1 685 ? -7.828 3.832 8.367 1 97.06 685 ASP B N 1
ATOM 12367 C CA . ASP B 1 685 ? -8.305 4.586 9.516 1 97.06 685 ASP B CA 1
ATOM 12368 C C . ASP B 1 685 ? -9.367 3.801 10.289 1 97.06 685 ASP B C 1
ATOM 12370 O O . ASP B 1 685 ? -10.352 3.342 9.703 1 97.06 685 ASP B O 1
ATOM 12374 N N . PHE B 1 686 ? -9.195 3.729 11.609 1 95.44 686 PHE B N 1
ATOM 12375 C CA . PHE B 1 686 ? -10.164 3.098 12.5 1 95.44 686 PHE B CA 1
ATOM 12376 C C . PHE B 1 686 ? -10.586 4.055 13.609 1 95.44 686 PHE B C 1
ATOM 12378 O O . PHE B 1 686 ? -9.75 4.75 14.188 1 95.44 686 PHE B O 1
ATOM 12385 N N . ASP B 1 687 ? -11.898 4.109 13.836 1 97.44 687 ASP B N 1
ATOM 12386 C CA . ASP B 1 687 ? -12.453 4.938 14.906 1 97.44 687 ASP B CA 1
ATOM 12387 C C . ASP B 1 687 ? -13.539 4.188 15.672 1 97.44 687 ASP B C 1
ATOM 12389 O O . ASP B 1 687 ? -14.422 3.568 15.07 1 97.44 687 ASP B O 1
ATOM 12393 N N . LEU B 1 688 ? -13.453 4.203 17 1 97.19 688 LEU B N 1
ATOM 12394 C CA . LEU B 1 688 ? -14.469 3.672 17.906 1 97.19 688 LEU B CA 1
ATOM 12395 C C . LEU B 1 688 ? -14.883 4.719 18.938 1 97.19 688 LEU B C 1
ATOM 12397 O O . LEU B 1 688 ? -14.031 5.281 19.641 1 97.19 688 LEU B O 1
ATOM 12401 N N . GLY B 1 689 ? -16.188 4.992 19 1 97.69 689 GLY B N 1
ATOM 12402 C CA . GLY B 1 689 ? -16.641 6.035 19.906 1 97.69 689 GLY B CA 1
ATOM 12403 C C . GLY B 1 689 ? -17.891 5.637 20.688 1 97.69 689 GLY B C 1
ATOM 12404 O O . GLY B 1 689 ? -18.688 4.816 20.219 1 97.69 689 GLY B O 1
ATOM 12405 N N . LEU B 1 690 ? -18.031 6.195 21.875 1 98.12 690 LEU B N 1
ATOM 12406 C CA . LEU B 1 690 ? -19.203 6.113 22.719 1 98.12 690 LEU B CA 1
ATOM 12407 C C . LEU B 1 690 ? -19.641 7.504 23.172 1 98.12 690 LEU B C 1
ATOM 12409 O O . LEU B 1 690 ? -18.844 8.281 23.688 1 98.12 690 LEU B O 1
ATOM 12413 N N . GLU B 1 691 ? -20.906 7.816 22.906 1 98.19 691 GLU B N 1
ATOM 12414 C CA . GLU B 1 691 ? -21.469 9.125 23.234 1 98.19 691 GLU B CA 1
ATOM 12415 C C . GLU B 1 691 ? -22.719 9 24.109 1 98.19 691 GLU B C 1
ATOM 12417 O O . GLU B 1 691 ? -23.656 8.297 23.75 1 98.19 691 GLU B O 1
ATOM 12422 N N . TRP B 1 692 ? -22.672 9.68 25.125 1 97.88 692 TRP B N 1
ATOM 12423 C CA . TRP B 1 692 ? -23.812 9.758 26.031 1 97.88 692 TRP B CA 1
ATOM 12424 C C . TRP B 1 692 ? -24.438 11.148 26.016 1 97.88 692 TRP B C 1
ATOM 12426 O O . TRP B 1 692 ? -23.859 12.102 26.547 1 97.88 692 TRP B O 1
ATOM 12436 N N . TYR B 1 693 ? -25.531 11.266 25.344 1 96.81 693 TYR B N 1
ATOM 12437 C CA . TYR B 1 693 ? -26.281 12.516 25.281 1 96.81 693 TYR B CA 1
ATOM 12438 C C . TYR B 1 693 ? -27.156 12.688 26.516 1 96.81 693 TYR B C 1
ATOM 12440 O O . TYR B 1 693 ? -28.312 12.234 26.531 1 96.81 693 TYR B O 1
ATOM 12448 N N . LEU B 1 694 ? -26.594 13.445 27.312 1 90.19 694 LEU B N 1
ATOM 12449 C CA . LEU B 1 694 ? -27.234 13.625 28.609 1 90.19 694 LEU B CA 1
ATOM 12450 C C . LEU B 1 694 ? -28.422 14.562 28.5 1 90.19 694 LEU B C 1
ATOM 12452 O O . LEU B 1 694 ? -28.5 15.375 27.578 1 90.19 694 LEU B O 1
ATOM 12456 N N . GLY B 1 695 ? -29.578 14.273 29.219 1 79 695 GLY B N 1
ATOM 12457 C CA . GLY B 1 695 ? -30.672 15.227 29.281 1 79 695 GLY B CA 1
ATOM 12458 C C . GLY B 1 695 ? -30.219 16.641 29.562 1 79 695 GLY B C 1
ATOM 12459 O O . GLY B 1 695 ? -29.062 16.875 29.953 1 79 695 GLY B O 1
ATOM 12460 N N . GLY B 1 696 ? -30.906 17.719 29.188 1 80.19 696 GLY B N 1
ATOM 12461 C CA . GLY B 1 696 ? -30.578 19.094 29.469 1 80.19 696 GLY B CA 1
ATOM 12462 C C . GLY B 1 696 ? -29.438 19.625 28.609 1 80.19 696 GLY B C 1
ATOM 12463 O O . GLY B 1 696 ? -28.578 20.359 29.109 1 80.19 696 GLY B O 1
ATOM 12464 N N . GLU B 1 697 ? -29.125 19.094 27.516 1 88.25 697 GLU B N 1
ATOM 12465 C CA . GLU B 1 697 ? -28.172 19.594 26.531 1 88.25 697 GLU B CA 1
ATOM 12466 C C . GLU B 1 697 ? -26.766 19.078 26.828 1 88.25 697 GLU B C 1
ATOM 12468 O O . GLU B 1 697 ? -25.781 19.562 26.25 1 88.25 697 GLU B O 1
ATOM 12473 N N . GLY B 1 698 ? -26.578 18.219 27.75 1 94.38 698 GLY B N 1
ATOM 12474 C CA . GLY B 1 698 ? -25.266 17.688 28.125 1 94.38 698 GLY B CA 1
ATOM 12475 C C . GLY B 1 698 ? -24.766 16.625 27.172 1 94.38 698 GLY B C 1
ATOM 12476 O O . GLY B 1 698 ? -25.547 16 26.438 1 94.38 698 GLY B O 1
ATOM 12477 N N . LEU B 1 699 ? -23.406 16.438 27.141 1 97.31 699 LEU B N 1
ATOM 12478 C CA . LEU B 1 699 ? -22.75 15.445 26.297 1 97.31 699 LEU B CA 1
ATOM 12479 C C . LEU B 1 699 ? -21.484 14.906 26.953 1 97.31 699 LEU B C 1
ATOM 12481 O O . LEU B 1 699 ? -20.656 15.68 27.438 1 97.31 699 LEU B O 1
ATOM 12485 N N . LEU B 1 700 ? -21.391 13.648 27.094 1 97.75 700 LEU B N 1
ATOM 12486 C CA . LEU B 1 700 ? -20.141 12.945 27.422 1 97.75 700 LEU B CA 1
ATOM 12487 C C . LEU B 1 700 ? -19.766 11.984 26.297 1 97.75 700 LEU B C 1
ATOM 12489 O O . LEU B 1 700 ? -20.531 11.078 25.969 1 97.75 700 LEU B O 1
ATOM 12493 N N . SER B 1 701 ? -18.672 12.25 25.734 1 97.75 701 SER B N 1
ATOM 12494 C CA . SER B 1 701 ? -18.25 11.414 24.609 1 97.75 701 SER B CA 1
ATOM 12495 C C . SER B 1 701 ? -16.812 10.953 24.781 1 97.75 701 SER B C 1
ATOM 12497 O O . SER B 1 701 ? -15.977 11.695 25.297 1 97.75 701 SER B O 1
ATOM 12499 N N . ALA B 1 702 ? -16.5 9.727 24.391 1 98.12 702 ALA B N 1
ATOM 12500 C CA . ALA B 1 702 ? -15.156 9.148 24.344 1 98.12 702 ALA B CA 1
ATOM 12501 C C . ALA B 1 702 ? -14.938 8.406 23.031 1 98.12 702 ALA B C 1
ATOM 12503 O O . ALA B 1 702 ? -15.836 7.723 22.531 1 98.12 702 ALA B O 1
ATOM 12504 N N . ALA B 1 703 ? -13.789 8.656 22.453 1 98 703 ALA B N 1
ATOM 12505 C CA . ALA B 1 703 ? -13.461 7.988 21.188 1 98 703 ALA B CA 1
ATOM 12506 C C . ALA B 1 703 ? -12 7.555 21.172 1 98 703 ALA B C 1
ATOM 12508 O O . ALA B 1 703 ? -11.125 8.258 21.672 1 98 703 ALA B O 1
ATOM 12509 N N . VAL B 1 704 ? -11.68 6.398 20.609 1 98.12 704 VAL B N 1
ATOM 12510 C CA . VAL B 1 704 ? -10.328 5.934 20.312 1 98.12 704 VAL B CA 1
ATOM 12511 C C . VAL B 1 704 ? -10.133 5.84 18.797 1 98.12 704 VAL B C 1
ATOM 12513 O O . VAL B 1 704 ? -11.062 5.484 18.062 1 98.12 704 VAL B O 1
ATOM 12516 N N . PHE B 1 705 ? -9 6.27 18.312 1 97.31 705 PHE B N 1
ATOM 12517 C CA . PHE B 1 705 ? -8.719 6.215 16.875 1 97.31 705 PHE B CA 1
ATOM 12518 C C . PHE B 1 705 ? -7.34 5.625 16.625 1 97.31 705 PHE B C 1
ATOM 12520 O O . PHE B 1 705 ? -6.457 5.695 17.469 1 97.31 705 PHE B O 1
ATOM 12527 N N . HIS B 1 706 ? -7.172 5.012 15.508 1 96.06 706 HIS B N 1
ATOM 12528 C CA . HIS B 1 706 ? -5.938 4.426 15.008 1 96.06 706 HIS B CA 1
ATOM 12529 C C . HIS B 1 706 ? -5.812 4.613 13.5 1 96.06 706 HIS B C 1
ATOM 12531 O O . HIS B 1 706 ? -6.656 4.133 12.734 1 96.06 706 HIS B O 1
ATOM 12537 N N . LYS B 1 707 ? -4.801 5.344 13.078 1 95.62 707 LYS B N 1
ATOM 12538 C CA . LYS B 1 707 ? -4.5 5.539 11.656 1 95.62 707 LYS B CA 1
ATOM 12539 C C . LYS B 1 707 ? -3.211 4.824 11.266 1 95.62 707 LYS B C 1
ATOM 12541 O O . LYS B 1 707 ? -2.133 5.164 11.758 1 95.62 707 LYS B O 1
ATOM 12546 N N . ASN B 1 708 ? -3.33 3.887 10.43 1 93.81 708 ASN B N 1
ATOM 12547 C CA . ASN B 1 708 ? -2.203 3.1 9.938 1 93.81 708 ASN B CA 1
ATOM 12548 C C . ASN B 1 708 ? -1.774 3.549 8.547 1 93.81 708 ASN B C 1
ATOM 12550 O O . ASN B 1 708 ? -2.373 3.143 7.547 1 93.81 708 ASN B O 1
ATOM 12554 N N . ILE B 1 709 ? -0.684 4.266 8.508 1 92.81 709 ILE B N 1
ATOM 12555 C CA . ILE B 1 709 ? -0.157 4.723 7.227 1 92.81 709 ILE B CA 1
ATOM 12556 C C . ILE B 1 709 ? 0.557 3.572 6.523 1 92.81 709 ILE B C 1
ATOM 12558 O O . ILE B 1 709 ? 1.627 3.139 6.953 1 92.81 709 ILE B O 1
ATOM 12562 N N . ALA B 1 710 ? 0.023 3.199 5.422 1 87.31 710 ALA B N 1
ATOM 12563 C CA . ALA B 1 710 ? 0.549 2.051 4.691 1 87.31 710 ALA B CA 1
ATOM 12564 C C . ALA B 1 710 ? 1.651 2.477 3.725 1 87.31 710 ALA B C 1
ATOM 12566 O O . ALA B 1 710 ? 2.527 1.678 3.383 1 87.31 710 ALA B O 1
ATOM 12567 N N . THR B 1 711 ? 1.494 3.6 3.143 1 85.69 711 THR B N 1
ATOM 12568 C CA . THR B 1 711 ? 2.482 4.156 2.225 1 85.69 711 THR B CA 1
ATOM 12569 C C . THR B 1 711 ? 2.928 5.543 2.686 1 85.69 711 THR B C 1
ATOM 12571 O O . THR B 1 711 ? 2.096 6.402 2.977 1 85.69 711 THR B O 1
ATOM 12574 N N . ASN B 1 712 ? 4.246 5.668 2.846 1 87.06 712 ASN B N 1
ATOM 12575 C CA . ASN B 1 712 ? 4.82 6.961 3.201 1 87.06 712 ASN B CA 1
ATOM 12576 C C . ASN B 1 712 ? 5.957 7.348 2.262 1 87.06 712 ASN B C 1
ATOM 12578 O O . ASN B 1 712 ? 6.211 6.66 1.27 1 87.06 712 ASN B O 1
ATOM 12582 N N . LEU B 1 713 ? 6.57 8.508 2.469 1 85.94 713 LEU B N 1
ATOM 12583 C CA . LEU B 1 713 ? 7.672 8.992 1.638 1 85.94 713 LEU B CA 1
ATOM 12584 C C . LEU B 1 713 ? 8.984 8.977 2.412 1 85.94 713 LEU B C 1
ATOM 12586 O O . LEU B 1 713 ? 9 9.234 3.617 1 85.94 713 LEU B O 1
ATOM 12590 N N . THR B 1 714 ? 10.023 8.641 1.736 1 82.31 714 THR B N 1
ATOM 12591 C CA . THR B 1 714 ? 11.383 8.719 2.24 1 82.31 714 THR B CA 1
ATOM 12592 C C . THR B 1 714 ? 12.344 9.148 1.136 1 82.31 714 THR B C 1
ATOM 12594 O O . THR B 1 714 ? 11.93 9.383 -0.001 1 82.31 714 THR B O 1
ATOM 12597 N N . SER B 1 715 ? 13.539 9.508 1.466 1 81.69 715 SER B N 1
ATOM 12598 C CA . SER B 1 715 ? 14.578 9.789 0.482 1 81.69 715 SER B CA 1
ATOM 12599 C C . SER B 1 715 ? 15.508 8.586 0.306 1 81.69 715 SER B C 1
ATOM 12601 O O . SER B 1 715 ? 15.875 7.938 1.284 1 81.69 715 SER B O 1
ATOM 12603 N N . GLU B 1 716 ? 15.734 8.242 -0.9 1 76.94 716 GLU B N 1
ATOM 12604 C CA . GLU B 1 716 ? 16.625 7.121 -1.194 1 76.94 716 GLU B CA 1
ATOM 12605 C C . GLU B 1 716 ? 17.469 7.395 -2.436 1 76.94 716 GLU B C 1
ATOM 12607 O O . GLU B 1 716 ? 17.141 8.289 -3.223 1 76.94 716 GLU B O 1
ATOM 12612 N N . VAL B 1 717 ? 18.578 6.781 -2.561 1 81.38 717 VAL B N 1
ATOM 12613 C CA . VAL B 1 717 ? 19.359 6.758 -3.799 1 81.38 717 VAL B CA 1
ATOM 12614 C C . VAL B 1 717 ? 18.891 5.594 -4.672 1 81.38 717 VAL B C 1
ATOM 12616 O O . VAL B 1 717 ? 18.953 4.434 -4.258 1 81.38 717 VAL B O 1
ATOM 12619 N N . VAL B 1 718 ? 18.359 5.891 -5.797 1 79.44 718 VAL B N 1
ATOM 12620 C CA . VAL B 1 718 ? 17.844 4.883 -6.719 1 79.44 718 VAL B CA 1
ATOM 12621 C C . VAL B 1 718 ? 18.688 4.875 -7.996 1 79.44 718 VAL B C 1
ATOM 12623 O O . VAL B 1 718 ? 18.875 5.914 -8.625 1 79.44 718 VAL B O 1
ATOM 12626 N N . ASN B 1 719 ? 19.219 3.709 -8.398 1 84.75 719 ASN B N 1
ATOM 12627 C CA . ASN B 1 719 ? 19.953 3.584 -9.656 1 84.75 719 ASN B CA 1
ATOM 12628 C C . ASN B 1 719 ? 19 3.336 -10.828 1 84.75 719 ASN B C 1
ATOM 12630 O O . ASN B 1 719 ? 18.359 2.289 -10.898 1 84.75 719 ASN B O 1
ATOM 12634 N N . LYS B 1 720 ? 18.875 4.32 -11.68 1 86.44 720 LYS B N 1
ATOM 12635 C CA . LYS B 1 720 ? 18 4.191 -12.836 1 86.44 720 LYS B CA 1
ATOM 12636 C C . LYS B 1 720 ? 18.438 5.102 -13.977 1 86.44 720 LYS B C 1
ATOM 12638 O O . LYS B 1 720 ? 19.359 5.91 -13.812 1 86.44 720 LYS B O 1
ATOM 12643 N N . LEU B 1 721 ? 17.812 5.012 -15.117 1 91.75 721 LEU B N 1
ATOM 12644 C CA . LEU B 1 721 ? 18.078 5.895 -16.25 1 91.75 721 LEU B CA 1
ATOM 12645 C C . LEU B 1 721 ? 17.469 7.273 -16.016 1 91.75 721 LEU B C 1
ATOM 12647 O O . LEU B 1 721 ? 16.438 7.398 -15.336 1 91.75 721 LEU B O 1
ATOM 12651 N N . ILE B 1 722 ? 18.078 8.219 -16.484 1 94.56 722 ILE B N 1
ATOM 12652 C CA . ILE B 1 722 ? 17.516 9.562 -16.422 1 94.56 722 ILE B CA 1
ATOM 12653 C C . ILE B 1 722 ? 16.312 9.664 -17.344 1 94.56 722 ILE B C 1
ATOM 12655 O O . ILE B 1 722 ? 16.328 9.133 -18.469 1 94.56 722 ILE B O 1
ATOM 12659 N N . ASP B 1 723 ? 15.297 10.266 -16.859 1 93 723 ASP B N 1
ATOM 12660 C CA . ASP B 1 723 ? 14.078 10.422 -17.656 1 93 723 ASP B CA 1
ATOM 12661 C C . ASP B 1 723 ? 14.359 11.172 -18.953 1 93 723 ASP B C 1
ATOM 12663 O O . ASP B 1 723 ? 15.148 12.117 -18.969 1 93 723 ASP B O 1
ATOM 12667 N N . GLU B 1 724 ? 13.719 10.844 -19.984 1 94.06 724 GLU B N 1
ATOM 12668 C CA . GLU B 1 724 ? 13.977 11.352 -21.328 1 94.06 724 GLU B CA 1
ATOM 12669 C C . GLU B 1 724 ? 13.758 12.859 -21.391 1 94.06 724 GLU B C 1
ATOM 12671 O O . GLU B 1 724 ? 14.391 13.547 -22.203 1 94.06 724 GLU B O 1
ATOM 12676 N N . GLU B 1 725 ? 12.891 13.375 -20.562 1 93.62 725 GLU B N 1
ATOM 12677 C CA . GLU B 1 725 ? 12.539 14.789 -20.594 1 93.62 725 GLU B CA 1
ATOM 12678 C C . GLU B 1 725 ? 13.742 15.664 -20.281 1 93.62 725 GLU B C 1
ATOM 12680 O O . GLU B 1 725 ? 13.805 16.828 -20.703 1 93.62 725 GLU B O 1
ATOM 12685 N N . PHE B 1 726 ? 14.781 15.125 -19.594 1 95.56 726 PHE B N 1
ATOM 12686 C CA . PHE B 1 726 ? 15.922 15.906 -19.156 1 95.56 726 PHE B CA 1
ATOM 12687 C C . PHE B 1 726 ? 17.078 15.812 -20.141 1 95.56 726 PHE B C 1
ATOM 12689 O O . PHE B 1 726 ? 18.047 16.562 -20.062 1 95.56 726 PHE B O 1
ATOM 12696 N N . TRP B 1 727 ? 16.969 14.953 -21.125 1 95.38 727 TRP B N 1
ATOM 12697 C CA . TRP B 1 727 ? 18.078 14.656 -22.016 1 95.38 727 TRP B CA 1
ATOM 12698 C C . TRP B 1 727 ? 18.531 15.906 -22.766 1 95.38 727 TRP B C 1
ATOM 12700 O O . TRP B 1 727 ? 19.734 16.219 -22.797 1 95.38 727 TRP B O 1
ATOM 12710 N N . PRO B 1 728 ? 17.594 16.656 -23.344 1 94 728 PRO B N 1
ATOM 12711 C CA . PRO B 1 728 ? 18.031 17.828 -24.094 1 94 728 PRO B CA 1
ATOM 12712 C C . PRO B 1 728 ? 18.828 18.812 -23.234 1 94 728 PRO B C 1
ATOM 12714 O O . PRO B 1 728 ? 19.812 19.391 -23.688 1 94 728 PRO B O 1
ATOM 12717 N N . ALA B 1 729 ? 18.375 18.984 -22.047 1 94.12 729 ALA B N 1
ATOM 12718 C CA . ALA B 1 729 ? 19.078 19.891 -21.141 1 94.12 729 ALA B CA 1
ATOM 12719 C C . ALA B 1 729 ? 20.469 19.375 -20.812 1 94.12 729 ALA B C 1
ATOM 12721 O O . ALA B 1 729 ? 21.422 20.156 -20.688 1 94.12 729 ALA B O 1
ATOM 12722 N N . ILE B 1 730 ? 20.625 18.109 -20.656 1 94.5 730 ILE B N 1
ATOM 12723 C CA . ILE B 1 730 ? 21.906 17.5 -20.297 1 94.5 730 ILE B CA 1
ATOM 12724 C C . ILE B 1 730 ? 22.859 17.594 -21.484 1 94.5 730 ILE B C 1
ATOM 12726 O O . ILE B 1 730 ? 24.031 17.969 -21.312 1 94.5 730 ILE B O 1
ATOM 12730 N N . TYR B 1 731 ? 22.359 17.312 -22.625 1 94.31 731 TYR B N 1
ATOM 12731 C CA . TYR B 1 731 ? 23.203 17.375 -23.828 1 94.31 731 TYR B CA 1
ATOM 12732 C C . TYR B 1 731 ? 23.641 18.797 -24.125 1 94.31 731 TYR B C 1
ATOM 12734 O O . TYR B 1 731 ? 24.688 19.016 -24.734 1 94.31 731 TYR B O 1
ATOM 12742 N N . ALA B 1 732 ? 22.844 19.766 -23.688 1 92.44 732 ALA B N 1
ATOM 12743 C CA . ALA B 1 732 ? 23.172 21.172 -23.906 1 92.44 732 ALA B CA 1
ATOM 12744 C C . ALA B 1 732 ? 24.031 21.734 -22.781 1 92.44 732 ALA B C 1
ATOM 12746 O O . ALA B 1 732 ? 24.547 22.859 -22.875 1 92.44 732 ALA B O 1
ATOM 12747 N N . ASP B 1 733 ? 24.219 21.047 -21.75 1 93.12 733 ASP B N 1
ATOM 12748 C CA . ASP B 1 733 ? 25.016 21.484 -20.609 1 93.12 733 ASP B CA 1
ATOM 12749 C C . ASP B 1 733 ? 26.5 21.531 -20.953 1 93.12 733 ASP B C 1
ATOM 12751 O O . ASP B 1 733 ? 27.078 20.547 -21.422 1 93.12 733 ASP B O 1
ATOM 12755 N N . PRO B 1 734 ? 27.078 22.625 -20.766 1 91.25 734 PRO B N 1
ATOM 12756 C CA . PRO B 1 734 ? 28.5 22.766 -21.109 1 91.25 734 PRO B CA 1
ATOM 12757 C C . PRO B 1 734 ? 29.391 21.812 -20.297 1 91.25 734 PRO B C 1
ATOM 12759 O O . PRO B 1 734 ? 30.5 21.5 -20.734 1 91.25 734 PRO B O 1
ATOM 12762 N N . GLU B 1 735 ? 28.859 21.406 -19.219 1 91.94 735 GLU B N 1
ATOM 12763 C CA . GLU B 1 735 ? 29.656 20.531 -18.375 1 91.94 735 GLU B CA 1
ATOM 12764 C C . GLU B 1 735 ? 29.547 19.078 -18.828 1 91.94 735 GLU B C 1
ATOM 12766 O O . GLU B 1 735 ? 30.312 18.219 -18.406 1 91.94 735 GLU B O 1
ATOM 12771 N N . TYR B 1 736 ? 28.656 18.797 -19.719 1 94.5 736 TYR B N 1
ATOM 12772 C CA . TYR B 1 736 ? 28.5 17.453 -20.234 1 94.5 736 TYR B CA 1
ATOM 12773 C C . TYR B 1 736 ? 29.516 17.141 -21.312 1 94.5 736 TYR B C 1
ATOM 12775 O O . TYR B 1 736 ? 29.703 17.922 -22.25 1 94.5 736 TYR B O 1
ATOM 12783 N N . ASP B 1 737 ? 30.219 15.922 -21.094 1 93.06 737 ASP B N 1
ATOM 12784 C CA . ASP B 1 737 ? 31.219 15.461 -22.062 1 93.06 737 ASP B CA 1
ATOM 12785 C C . ASP B 1 737 ? 31.062 13.969 -22.344 1 93.06 737 ASP B C 1
ATOM 12787 O O . ASP B 1 737 ? 30.953 13.164 -21.422 1 93.06 737 ASP B O 1
ATOM 12791 N N . GLU B 1 738 ? 31.062 13.594 -23.562 1 90.25 738 GLU B N 1
ATOM 12792 C CA . GLU B 1 738 ? 30.891 12.203 -23.969 1 90.25 738 GLU B CA 1
ATOM 12793 C C . GLU B 1 738 ? 32 11.32 -23.406 1 90.25 738 GLU B C 1
ATOM 12795 O O . GLU B 1 738 ? 31.828 10.117 -23.234 1 90.25 738 GLU B O 1
ATOM 12800 N N . SER B 1 739 ? 33.094 11.938 -23.156 1 89.25 739 SER B N 1
ATOM 12801 C CA . SER B 1 739 ? 34.25 11.188 -22.656 1 89.25 739 SER B CA 1
ATOM 12802 C C . SER B 1 739 ? 33.969 10.586 -21.281 1 89.25 739 SER B C 1
ATOM 12804 O O . SER B 1 739 ? 34.625 9.625 -20.875 1 89.25 739 SER B O 1
ATOM 12806 N N . TYR B 1 740 ? 33 11.117 -20.672 1 90.62 740 TYR B N 1
ATOM 12807 C CA . TYR B 1 740 ? 32.656 10.602 -19.344 1 90.62 740 TYR B CA 1
ATOM 12808 C C . TYR B 1 740 ? 31.922 9.273 -19.453 1 90.62 740 TYR B C 1
ATOM 12810 O O . TYR B 1 740 ? 31.734 8.57 -18.469 1 90.62 740 TYR B O 1
ATOM 12818 N N . GLN B 1 741 ? 31.453 8.836 -20.672 1 90.44 741 GLN B N 1
ATOM 12819 C CA . GLN B 1 741 ? 30.656 7.633 -20.875 1 90.44 741 GLN B CA 1
ATOM 12820 C C . GLN B 1 741 ? 29.422 7.625 -19.984 1 90.44 741 GLN B C 1
ATOM 12822 O O . GLN B 1 741 ? 29.125 6.617 -19.344 1 90.44 741 GLN B O 1
ATOM 12827 N N . ALA B 1 742 ? 28.812 8.75 -19.906 1 92.88 742 ALA B N 1
ATOM 12828 C CA . ALA B 1 742 ? 27.688 8.969 -19 1 92.88 742 ALA B CA 1
ATOM 12829 C C . ALA B 1 742 ? 26.422 9.336 -19.781 1 92.88 742 ALA B C 1
ATOM 12831 O O . ALA B 1 742 ? 25.656 10.188 -19.344 1 92.88 742 ALA B O 1
ATOM 12832 N N . ASP B 1 743 ? 26.25 8.703 -20.922 1 94.06 743 ASP B N 1
ATOM 12833 C CA . ASP B 1 743 ? 25.062 8.977 -21.734 1 94.06 743 ASP B CA 1
ATOM 12834 C C . ASP B 1 743 ? 23.781 8.703 -20.938 1 94.06 743 ASP B C 1
ATOM 12836 O O . ASP B 1 743 ? 23.516 7.559 -20.562 1 94.06 743 ASP B O 1
ATOM 12840 N N . PRO B 1 744 ? 22.969 9.75 -20.75 1 93.56 744 PRO B N 1
ATOM 12841 C CA . PRO B 1 744 ? 21.781 9.586 -19.906 1 93.56 744 PRO B CA 1
ATOM 12842 C C . PRO B 1 744 ? 20.766 8.617 -20.516 1 93.56 744 PRO B C 1
ATOM 12844 O O . PRO B 1 744 ? 19.891 8.109 -19.797 1 93.56 744 PRO B O 1
ATOM 12847 N N . ALA B 1 745 ? 20.828 8.328 -21.734 1 92 745 ALA B N 1
ATOM 12848 C CA . ALA B 1 745 ? 19.875 7.453 -22.422 1 92 745 ALA B CA 1
ATOM 12849 C C . ALA B 1 745 ? 20.219 5.984 -22.203 1 92 745 ALA B C 1
ATOM 12851 O O . ALA B 1 745 ? 19.391 5.105 -22.406 1 92 745 ALA B O 1
ATOM 12852 N N . THR B 1 746 ? 21.422 5.699 -21.828 1 89.69 746 THR B N 1
ATOM 12853 C CA . THR B 1 746 ? 21.828 4.297 -21.844 1 89.69 746 THR B CA 1
ATOM 12854 C C . THR B 1 746 ? 22.484 3.912 -20.516 1 89.69 746 THR B C 1
ATOM 12856 O O . THR B 1 746 ? 22.562 2.73 -20.188 1 89.69 746 THR B O 1
ATOM 12859 N N . VAL B 1 747 ? 23.016 4.93 -19.859 1 90.56 747 VAL B N 1
ATOM 12860 C CA . VAL B 1 747 ? 23.734 4.652 -18.625 1 90.56 747 VAL B CA 1
ATOM 12861 C C . VAL B 1 747 ? 22.875 5.043 -17.422 1 90.56 747 VAL B C 1
ATOM 12863 O O . VAL B 1 747 ? 22.375 6.168 -17.359 1 90.56 747 VAL B O 1
ATOM 12866 N N . PRO B 1 748 ? 22.688 4.07 -16.516 1 90.44 748 PRO B N 1
ATOM 12867 C CA . PRO B 1 748 ? 21.938 4.418 -15.297 1 90.44 748 PRO B CA 1
ATOM 12868 C C . PRO B 1 748 ? 22.703 5.363 -14.383 1 90.44 748 PRO B C 1
ATOM 12870 O O . PRO B 1 748 ? 23.938 5.32 -14.336 1 90.44 748 PRO B O 1
ATOM 12873 N N . TYR B 1 749 ? 21.984 6.25 -13.734 1 92.69 749 TYR B N 1
ATOM 12874 C CA . TYR B 1 749 ? 22.5 7.191 -12.75 1 92.69 749 TYR B CA 1
ATOM 12875 C C . TYR B 1 749 ? 21.953 6.898 -11.367 1 92.69 749 TYR B C 1
ATOM 12877 O O . TYR B 1 749 ? 20.859 6.336 -11.234 1 92.69 749 TYR B O 1
ATOM 12885 N N . ASP B 1 750 ? 22.719 7.297 -10.336 1 87.31 750 ASP B N 1
ATOM 12886 C CA . ASP B 1 750 ? 22.219 7.273 -8.969 1 87.31 750 ASP B CA 1
ATOM 12887 C C . ASP B 1 750 ? 21.391 8.516 -8.656 1 87.31 750 ASP B C 1
ATOM 12889 O O . ASP B 1 750 ? 21.938 9.617 -8.539 1 87.31 750 ASP B O 1
ATOM 12893 N N . HIS B 1 751 ? 20.125 8.352 -8.492 1 90.75 751 HIS B N 1
ATOM 12894 C CA . HIS B 1 751 ? 19.219 9.461 -8.203 1 90.75 751 HIS B CA 1
ATOM 12895 C C . HIS B 1 751 ? 18.969 9.586 -6.699 1 90.75 751 HIS B C 1
ATOM 12897 O O . HIS B 1 751 ? 18.422 8.672 -6.078 1 90.75 751 HIS B O 1
ATOM 12903 N N . SER B 1 752 ? 19.344 10.68 -6.098 1 88.44 752 SER B N 1
ATOM 12904 C CA . SER B 1 752 ? 18.906 11.008 -4.746 1 88.44 752 SER B CA 1
ATOM 12905 C C . SER B 1 752 ? 17.562 11.75 -4.773 1 88.44 752 SER B C 1
ATOM 12907 O O . SER B 1 752 ? 17.547 12.977 -4.906 1 88.44 752 SER B O 1
ATOM 12909 N N . ILE B 1 753 ? 16.484 11.008 -4.566 1 89.56 753 ILE B N 1
ATOM 12910 C CA . ILE B 1 753 ? 15.148 11.57 -4.77 1 89.56 753 ILE B CA 1
ATOM 12911 C C . ILE B 1 753 ? 14.188 11.023 -3.715 1 89.56 753 ILE B C 1
ATOM 12913 O O . ILE B 1 753 ? 14.484 10.023 -3.061 1 89.56 753 ILE B O 1
ATOM 12917 N N . PRO B 1 754 ? 13.055 11.789 -3.453 1 90.31 754 PRO B N 1
ATOM 12918 C CA . PRO B 1 754 ? 12 11.172 -2.639 1 90.31 754 PRO B CA 1
ATOM 12919 C C . PRO B 1 754 ? 11.375 9.953 -3.307 1 90.31 754 PRO B C 1
ATOM 12921 O O . PRO B 1 754 ? 11.172 9.945 -4.523 1 90.31 754 PRO B O 1
ATOM 12924 N N . VAL B 1 755 ? 11.141 8.93 -2.57 1 89.12 755 VAL B N 1
ATOM 12925 C CA . VAL B 1 755 ? 10.492 7.719 -3.068 1 89.12 755 VAL B CA 1
ATOM 12926 C C . VAL B 1 755 ? 9.438 7.25 -2.072 1 89.12 755 VAL B C 1
ATOM 12928 O O . VAL B 1 755 ? 9.414 7.699 -0.923 1 89.12 755 VAL B O 1
ATOM 12931 N N . ASN B 1 756 ? 8.555 6.395 -2.525 1 89.5 756 ASN B N 1
ATOM 12932 C CA . ASN B 1 756 ? 7.566 5.797 -1.634 1 89.5 756 ASN B CA 1
ATOM 12933 C C . ASN B 1 756 ? 8.164 4.648 -0.825 1 89.5 756 ASN B C 1
ATOM 12935 O O . ASN B 1 756 ? 9.039 3.934 -1.311 1 89.5 756 ASN B O 1
ATOM 12939 N N . SER B 1 757 ? 7.754 4.566 0.406 1 85.44 757 SER B N 1
ATOM 12940 C CA . SER B 1 757 ? 8.141 3.471 1.291 1 85.44 757 SER B CA 1
ATOM 12941 C C . SER B 1 757 ? 6.914 2.736 1.827 1 85.44 757 SER B C 1
ATOM 12943 O O . SER B 1 757 ? 5.898 3.361 2.15 1 85.44 757 SER B O 1
ATOM 12945 N N . ASN B 1 758 ? 7.035 1.406 1.936 1 80 758 ASN B N 1
ATOM 12946 C CA . ASN B 1 758 ? 5.957 0.599 2.498 1 80 758 ASN B CA 1
ATOM 12947 C C . ASN B 1 758 ? 6.168 0.343 3.988 1 80 758 ASN B C 1
ATOM 12949 O O . ASN B 1 758 ? 5.391 -0.38 4.613 1 80 758 ASN B O 1
ATOM 12953 N N . GLU B 1 759 ? 7.148 0.875 4.531 1 76.56 759 GLU B N 1
ATOM 12954 C CA . GLU B 1 759 ? 7.375 0.693 5.961 1 76.56 759 GLU B CA 1
ATOM 12955 C C . GLU B 1 759 ? 6.234 1.289 6.781 1 76.56 759 GLU B C 1
ATOM 12957 O O . GLU B 1 759 ? 5.805 0.699 7.773 1 76.56 759 GLU B O 1
ATOM 12962 N N . GLY B 1 760 ? 5.82 2.486 6.289 1 78.94 760 GLY B N 1
ATOM 12963 C CA . GLY B 1 760 ? 4.672 3.111 6.926 1 78.94 760 GLY B CA 1
ATOM 12964 C C . GLY B 1 760 ? 4.934 3.525 8.359 1 78.94 760 GLY B C 1
ATOM 12965 O O . GLY B 1 760 ? 6.074 3.477 8.828 1 78.94 760 GLY B O 1
ATOM 12966 N N . PHE B 1 761 ? 3.877 4.113 9.133 1 85.25 761 PHE B N 1
ATOM 12967 C CA . PHE B 1 761 ? 3.861 4.457 10.555 1 85.25 761 PHE B CA 1
ATOM 12968 C C . PHE B 1 761 ? 2.432 4.531 11.078 1 85.25 761 PHE B C 1
ATOM 12970 O O . PHE B 1 761 ? 1.478 4.527 10.297 1 85.25 761 PHE B O 1
ATOM 12977 N N . SER B 1 762 ? 2.312 4.535 12.375 1 90 762 SER B N 1
ATOM 12978 C CA . SER B 1 762 ? 0.976 4.566 12.961 1 90 762 SER B CA 1
ATOM 12979 C C . SER B 1 762 ? 0.803 5.77 13.883 1 90 762 SER B C 1
ATOM 12981 O O . SER B 1 762 ? 1.776 6.266 14.453 1 90 762 SER B O 1
ATOM 12983 N N . VAL B 1 763 ? -0.43 6.281 13.883 1 93.44 763 VAL B N 1
ATOM 12984 C CA . VAL B 1 763 ? -0.87 7.305 14.828 1 93.44 763 VAL B CA 1
ATOM 12985 C C . VAL B 1 763 ? -2.107 6.816 15.578 1 93.44 763 VAL B C 1
ATOM 12987 O O . VAL B 1 763 ? -3.078 6.371 14.961 1 93.44 763 VAL B O 1
ATOM 12990 N N . LYS B 1 764 ? -2.037 6.848 16.875 1 95.75 764 LYS B N 1
ATOM 12991 C CA . LYS B 1 764 ? -3.176 6.414 17.672 1 95.75 764 LYS B CA 1
ATOM 12992 C C . LYS B 1 764 ? -3.426 7.371 18.844 1 95.75 764 LYS B C 1
ATOM 12994 O O . LYS B 1 764 ? -2.533 8.125 19.234 1 95.75 764 LYS B O 1
ATOM 12999 N N . GLY B 1 765 ? -4.633 7.402 19.312 1 97.06 765 GLY B N 1
ATOM 13000 C CA . GLY B 1 765 ? -4.988 8.266 20.438 1 97.06 765 GLY B CA 1
ATOM 13001 C C . GLY B 1 765 ? -6.43 8.109 20.875 1 97.06 765 GLY B C 1
ATOM 13002 O O . GLY B 1 765 ? -7.129 7.199 20.422 1 97.06 765 GLY B O 1
ATOM 13003 N N . PHE B 1 766 ? -6.797 8.906 21.891 1 98.06 766 PHE B N 1
ATOM 13004 C CA . PHE B 1 766 ? -8.188 8.961 22.312 1 98.06 766 PHE B CA 1
ATOM 13005 C C . PHE B 1 766 ? -8.602 10.398 22.625 1 98.06 766 PHE B C 1
ATOM 13007 O O . PHE B 1 766 ? -7.75 11.25 22.891 1 98.06 766 PHE B O 1
ATOM 13014 N N . GLU B 1 767 ? -9.875 10.664 22.531 1 98.25 767 GLU B N 1
ATOM 13015 C CA . GLU B 1 767 ? -10.508 11.961 22.781 1 98.25 767 GLU B CA 1
ATOM 13016 C C . GLU B 1 767 ? -11.664 11.828 23.766 1 98.25 767 GLU B C 1
ATOM 13018 O O . GLU B 1 767 ? -12.445 10.875 23.703 1 98.25 767 GLU B O 1
ATOM 13023 N N . ILE B 1 768 ? -11.719 12.734 24.688 1 98.44 768 ILE B N 1
ATOM 13024 C CA . ILE B 1 768 ? -12.82 12.805 25.641 1 98.44 768 ILE B CA 1
ATOM 13025 C C . ILE B 1 768 ? -13.438 14.203 25.609 1 98.44 768 ILE B C 1
ATOM 13027 O O . ILE B 1 768 ? -12.719 15.211 25.641 1 98.44 768 ILE B O 1
ATOM 13031 N N . THR B 1 769 ? -14.719 14.266 25.5 1 97.94 769 THR B N 1
ATOM 13032 C CA . THR B 1 769 ? -15.453 15.531 25.531 1 97.94 769 THR B CA 1
ATOM 13033 C C . THR B 1 769 ? -16.516 15.516 26.625 1 97.94 769 THR B C 1
ATOM 13035 O O . THR B 1 769 ? -17.234 14.523 26.797 1 97.94 769 THR B O 1
ATOM 13038 N N . TYR B 1 770 ? -16.609 16.562 27.406 1 97.69 770 TYR B N 1
ATOM 13039 C CA . TYR B 1 770 ? -17.641 16.75 28.422 1 97.69 770 TYR B CA 1
ATOM 13040 C C . TYR B 1 770 ? -18.234 18.141 28.344 1 97.69 770 TYR B C 1
ATOM 13042 O O . TYR B 1 770 ? -17.516 19.141 28.453 1 97.69 770 TYR B O 1
ATOM 13050 N N . GLN B 1 771 ? -19.438 18.219 28.125 1 96.56 771 GLN B N 1
ATOM 13051 C CA . GLN B 1 771 ? -20.219 19.453 28.109 1 96.56 771 GLN B CA 1
ATOM 13052 C C . GLN B 1 771 ? -21.453 19.328 29 1 96.56 771 GLN B C 1
ATOM 13054 O O . GLN B 1 771 ? -22.188 18.344 28.922 1 96.56 771 GLN B O 1
ATOM 13059 N N . GLN B 1 772 ? -21.703 20.469 29.844 1 95.81 772 GLN B N 1
ATOM 13060 C CA . GLN B 1 772 ? -22.812 20.359 30.781 1 95.81 772 GLN B CA 1
ATOM 13061 C C . GLN B 1 772 ? -23.312 21.734 31.203 1 95.81 772 GLN B C 1
ATOM 13063 O O . GLN B 1 772 ? -22.625 22.453 31.938 1 95.81 772 GLN B O 1
ATOM 13068 N N . PRO B 1 773 ? -24.484 22.141 30.688 1 95 773 PRO B N 1
ATOM 13069 C CA . PRO B 1 773 ? -25.125 23.281 31.359 1 95 773 PRO B CA 1
ATOM 13070 C C . PRO B 1 773 ? -25.609 22.938 32.781 1 95 773 PRO B C 1
ATOM 13072 O O . PRO B 1 773 ? -26.109 21.844 33 1 95 773 PRO B O 1
ATOM 13075 N N . PHE B 1 774 ? -25.484 23.906 33.625 1 95.62 774 PHE B N 1
ATOM 13076 C CA . PHE B 1 774 ? -25.828 23.641 35.031 1 95.62 774 PHE B CA 1
ATOM 13077 C C . PHE B 1 774 ? -27.281 24.016 35.281 1 95.62 774 PHE B C 1
ATOM 13079 O O . PHE B 1 774 ? -27.594 24.625 36.312 1 95.62 774 PHE B O 1
ATOM 13086 N N . THR B 1 775 ? -28.094 23.703 34.438 1 92.19 775 THR B N 1
ATOM 13087 C CA . THR B 1 775 ? -29.5 24.047 34.562 1 92.19 775 THR B CA 1
ATOM 13088 C C . THR B 1 775 ? -30.109 23.391 35.812 1 92.19 775 THR B C 1
ATOM 13090 O O . THR B 1 775 ? -31.156 23.828 36.281 1 92.19 775 THR B O 1
ATOM 13093 N N . PHE B 1 776 ? -29.484 22.375 36.344 1 91.5 776 PHE B N 1
ATOM 13094 C CA . PHE B 1 776 ? -29.984 21.641 37.531 1 91.5 776 PHE B CA 1
ATOM 13095 C C . PHE B 1 776 ? -29.688 22.422 38.781 1 91.5 776 PHE B C 1
ATOM 13097 O O . PHE B 1 776 ? -30.234 22.109 39.844 1 91.5 776 PHE B O 1
ATOM 13104 N N . LEU B 1 777 ? -28.953 23.438 38.688 1 94.38 777 LEU B N 1
ATOM 13105 C CA . LEU B 1 777 ? -28.641 24.25 39.875 1 94.38 777 LEU B CA 1
ATOM 13106 C C . LEU B 1 777 ? -29.656 25.375 40.031 1 94.38 777 LEU B C 1
ATOM 13108 O O . LEU B 1 777 ? -30.234 25.828 39.031 1 94.38 777 LEU B O 1
ATOM 13112 N N . PRO B 1 778 ? -29.812 25.891 41.281 1 92.06 778 PRO B N 1
ATOM 13113 C CA . PRO B 1 778 ? -30.828 26.922 41.469 1 92.06 778 PRO B CA 1
ATOM 13114 C C . PRO B 1 778 ? -30.312 28.328 41.188 1 92.06 778 PRO B C 1
ATOM 13116 O O . PRO B 1 778 ? -29.109 28.562 41.25 1 92.06 778 PRO B O 1
ATOM 13119 N N . GLY B 1 779 ? -31.219 29.25 40.812 1 92.69 779 GLY B N 1
ATOM 13120 C CA . GLY B 1 779 ? -30.922 30.672 40.719 1 92.69 779 GLY B CA 1
ATOM 13121 C C . GLY B 1 779 ? -30.016 31 39.531 1 92.69 779 GLY B C 1
ATOM 13122 O O . GLY B 1 779 ? -30.094 30.359 38.5 1 92.69 779 GLY B O 1
ATOM 13123 N N . PRO B 1 780 ? -29.156 31.969 39.781 1 93.06 780 PRO B N 1
ATOM 13124 C CA . PRO B 1 780 ? -28.266 32.406 38.688 1 93.06 780 PRO B CA 1
ATOM 13125 C C . PRO B 1 780 ? -27.25 31.344 38.281 1 93.06 780 PRO B C 1
ATOM 13127 O O . PRO B 1 780 ? -26.719 31.391 37.188 1 93.06 780 PRO B O 1
ATOM 13130 N N . LEU B 1 781 ? -27.031 30.422 39.094 1 95.12 781 LEU B N 1
ATOM 13131 C CA . LEU B 1 781 ? -26.062 29.359 38.812 1 95.12 781 LEU B CA 1
ATOM 13132 C C . LEU B 1 781 ? -26.578 28.438 37.688 1 95.12 781 LEU B C 1
ATOM 13134 O O . LEU B 1 781 ? -25.812 27.719 37.062 1 95.12 781 LEU B O 1
ATOM 13138 N N . SER B 1 782 ? -27.891 28.469 37.438 1 94.25 782 SER B N 1
ATOM 13139 C CA . SER B 1 782 ? -28.5 27.656 36.406 1 94.25 782 SER B CA 1
ATOM 13140 C C . SER B 1 782 ? -28.094 28.156 35 1 94.25 782 SER B C 1
ATOM 13142 O O . SER B 1 782 ? -28.25 27.438 34.031 1 94.25 782 SER B O 1
ATOM 13144 N N . ASN B 1 783 ? -27.562 29.375 35.062 1 94.88 783 ASN B N 1
ATOM 13145 C CA . ASN B 1 783 ? -27.172 29.969 33.781 1 94.88 783 ASN B CA 1
ATOM 13146 C C . ASN B 1 783 ? -25.688 29.719 33.469 1 94.88 783 ASN B C 1
ATOM 13148 O O . ASN B 1 783 ? -25.172 30.219 32.469 1 94.88 783 ASN B O 1
ATOM 13152 N N . MET B 1 784 ? -25.062 28.875 34.281 1 96.44 784 MET B N 1
ATOM 13153 C CA . MET B 1 784 ? -23.656 28.531 34.062 1 96.44 784 MET B CA 1
ATOM 13154 C C . MET B 1 784 ? -23.531 27.188 33.344 1 96.44 784 MET B C 1
ATOM 13156 O O . MET B 1 784 ? -24.5 26.438 33.25 1 96.44 784 MET B O 1
ATOM 13160 N N . GLY B 1 785 ? -22.359 26.969 32.781 1 96.19 785 GLY B N 1
ATOM 13161 C CA . GLY B 1 785 ? -22.047 25.703 32.156 1 96.19 785 GLY B CA 1
ATOM 13162 C C . GLY B 1 785 ? -20.578 25.531 31.844 1 96.19 785 GLY B C 1
ATOM 13163 O O . GLY B 1 785 ? -19.797 26.469 32 1 96.19 785 GLY B O 1
ATOM 13164 N N . ILE B 1 786 ? -20.281 24.281 31.469 1 96.38 786 ILE B N 1
ATOM 13165 C CA . ILE B 1 786 ? -18.891 23.984 31.094 1 96.38 786 ILE B CA 1
ATOM 13166 C C . ILE B 1 786 ? -18.859 23.297 29.734 1 96.38 786 ILE B C 1
ATOM 13168 O O . ILE B 1 786 ? -19.812 22.625 29.359 1 96.38 786 ILE B O 1
ATOM 13172 N N . ALA B 1 787 ? -17.875 23.547 28.953 1 95.69 787 ALA B N 1
ATOM 13173 C CA . ALA B 1 787 ? -17.484 22.812 27.734 1 95.69 787 ALA B CA 1
ATOM 13174 C C . ALA B 1 787 ? -16 22.469 27.766 1 95.69 787 ALA B C 1
ATOM 13176 O O . ALA B 1 787 ? -15.148 23.359 27.859 1 95.69 787 ALA B O 1
ATOM 13177 N N . SER B 1 788 ? -15.719 21.172 27.734 1 97.25 788 SER B N 1
ATOM 13178 C CA . SER B 1 788 ? -14.328 20.766 27.875 1 97.25 788 SER B CA 1
ATOM 13179 C C . SER B 1 788 ? -14.023 19.547 27.016 1 97.25 788 SER B C 1
ATOM 13181 O O . SER B 1 788 ? -14.93 18.781 26.672 1 97.25 788 SER B O 1
ATOM 13183 N N . ASN B 1 789 ? -12.758 19.453 26.641 1 97.69 789 ASN B N 1
ATOM 13184 C CA . ASN B 1 789 ? -12.305 18.234 26 1 97.69 789 ASN B CA 1
ATOM 13185 C C . ASN B 1 789 ? -10.82 17.984 26.25 1 97.69 789 ASN B C 1
ATOM 13187 O O . ASN B 1 789 ? -10.094 18.906 26.656 1 97.69 789 ASN B O 1
ATOM 13191 N N . TYR B 1 790 ? -10.445 16.75 26.062 1 97.94 790 TYR B N 1
ATOM 13192 C CA . TYR B 1 790 ? -9.094 16.25 26.234 1 97.94 790 TYR B CA 1
ATOM 13193 C C . TYR B 1 790 ? -8.719 15.273 25.125 1 97.94 790 TYR B C 1
ATOM 13195 O O . TYR B 1 790 ? -9.539 14.445 24.719 1 97.94 790 TYR B O 1
ATOM 13203 N N . THR B 1 791 ? -7.5 15.43 24.625 1 97.69 791 THR B N 1
ATOM 13204 C CA . THR B 1 791 ? -7.016 14.531 23.578 1 97.69 791 THR B CA 1
ATOM 13205 C C . THR B 1 791 ? -5.617 14.023 23.922 1 97.69 791 THR B C 1
ATOM 13207 O O . THR B 1 791 ? -4.742 14.805 24.312 1 97.69 791 THR B O 1
ATOM 13210 N N . HIS B 1 792 ? -5.402 12.781 23.781 1 97.81 792 HIS B N 1
ATOM 13211 C CA . HIS B 1 792 ? -4.086 12.148 23.828 1 97.81 792 HIS B CA 1
ATOM 13212 C C . HIS B 1 792 ? -3.754 11.469 22.5 1 97.81 792 HIS B C 1
ATOM 13214 O O . HIS B 1 792 ? -4.57 10.719 21.953 1 97.81 792 HIS B O 1
ATOM 13220 N N . VAL B 1 793 ? -2.539 11.75 22 1 96.12 793 VAL B N 1
ATOM 13221 C CA . VAL B 1 793 ? -2.133 11.18 20.719 1 96.12 793 VAL B CA 1
ATOM 13222 C C . VAL B 1 793 ? -0.716 10.617 20.828 1 96.12 793 VAL B C 1
ATOM 13224 O O . VAL B 1 793 ? 0.136 11.203 21.5 1 96.12 793 VAL B O 1
ATOM 13227 N N . GLU B 1 794 ? -0.505 9.531 20.203 1 94.12 794 GLU B N 1
ATOM 13228 C CA . GLU B 1 794 ? 0.806 8.906 20.047 1 94.12 794 GLU B CA 1
ATOM 13229 C C . GLU B 1 794 ? 1.126 8.641 18.578 1 94.12 794 GLU B C 1
ATOM 13231 O O . GLU B 1 794 ? 0.286 8.117 17.844 1 94.12 794 GLU B O 1
ATOM 13236 N N . ALA B 1 795 ? 2.297 9.07 18.203 1 87.62 795 ALA B N 1
ATOM 13237 C CA . ALA B 1 795 ? 2.742 8.828 16.844 1 87.62 795 ALA B CA 1
ATOM 13238 C C . ALA B 1 795 ? 4.23 8.492 16.797 1 87.62 795 ALA B C 1
ATOM 13240 O O . ALA B 1 795 ? 4.988 8.898 17.672 1 87.62 795 ALA B O 1
ATOM 13241 N N . GLN B 1 796 ? 4.629 7.676 15.75 1 76.44 796 GLN B N 1
ATOM 13242 C CA . GLN B 1 796 ? 6.047 7.395 15.555 1 76.44 796 GLN B CA 1
ATOM 13243 C C . GLN B 1 796 ? 6.812 8.656 15.172 1 76.44 796 GLN B C 1
ATOM 13245 O O . GLN B 1 796 ? 7.871 8.938 15.727 1 76.44 796 GLN B O 1
ATOM 13250 N N . ASP B 1 797 ? 6.297 9.352 14.117 1 70.19 797 ASP B N 1
ATOM 13251 C CA . ASP B 1 797 ? 6.785 10.703 13.859 1 70.19 797 ASP B CA 1
ATOM 13252 C C . ASP B 1 797 ? 6.004 11.734 14.672 1 70.19 797 ASP B C 1
ATOM 13254 O O . ASP B 1 797 ? 4.824 11.977 14.406 1 70.19 797 ASP B O 1
ATOM 13258 N N . SER B 1 798 ? 6.695 12.297 15.602 1 71.94 798 SER B N 1
ATOM 13259 C CA . SER B 1 798 ? 6.008 13.172 16.547 1 71.94 798 SER B CA 1
ATOM 13260 C C . SER B 1 798 ? 6.223 14.641 16.188 1 71.94 798 SER B C 1
ATOM 13262 O O . SER B 1 798 ? 5.984 15.523 17.016 1 71.94 798 SER B O 1
ATOM 13264 N N . THR B 1 799 ? 6.703 14.875 15.016 1 76.12 799 THR B N 1
ATOM 13265 C CA . THR B 1 799 ? 6.949 16.281 14.68 1 76.12 799 THR B CA 1
ATOM 13266 C C . THR B 1 799 ? 5.648 17.078 14.695 1 76.12 799 THR B C 1
ATOM 13268 O O . THR B 1 799 ? 4.676 16.688 14.039 1 76.12 799 THR B O 1
ATOM 13271 N N . GLY B 1 800 ? 5.609 18.109 15.422 1 76.62 800 GLY B N 1
ATOM 13272 C CA . GLY B 1 800 ? 4.465 18.984 15.531 1 76.62 800 GLY B CA 1
ATOM 13273 C C . GLY B 1 800 ? 3.389 18.469 16.469 1 76.62 800 GLY B C 1
ATOM 13274 O O . GLY B 1 800 ? 2.395 19.141 16.719 1 76.62 800 GLY B O 1
ATOM 13275 N N . LEU B 1 801 ? 3.623 17.328 16.984 1 84.81 801 LEU B N 1
ATOM 13276 C CA . LEU B 1 801 ? 2.602 16.656 17.766 1 84.81 801 LEU B CA 1
ATOM 13277 C C . LEU B 1 801 ? 2.818 16.891 19.266 1 84.81 801 LEU B C 1
ATOM 13279 O O . LEU B 1 801 ? 3.93 16.719 19.766 1 84.81 801 LEU B O 1
ATOM 13283 N N . SER B 1 802 ? 1.743 17.375 19.828 1 91.69 802 SER B N 1
ATOM 13284 C CA . SER B 1 802 ? 1.685 17.344 21.281 1 91.69 802 SER B CA 1
ATOM 13285 C C . SER B 1 802 ? 0.959 16.094 21.781 1 91.69 802 SER B C 1
ATOM 13287 O O . SER B 1 802 ? -0.189 15.852 21.406 1 91.69 802 SER B O 1
ATOM 13289 N N . PRO B 1 803 ? 1.585 15.383 22.641 1 93.56 803 PRO B N 1
ATOM 13290 C CA . PRO B 1 803 ? 0.921 14.164 23.125 1 93.56 803 PRO B CA 1
ATOM 13291 C C . PRO B 1 803 ? -0.411 14.453 23.812 1 93.56 803 PRO B C 1
ATOM 13293 O O . PRO B 1 803 ? -1.358 13.672 23.688 1 93.56 803 PRO B O 1
ATOM 13296 N N . ASN B 1 804 ? -0.431 15.609 24.578 1 95.56 804 ASN B N 1
ATOM 13297 C CA . ASN B 1 804 ? -1.662 15.977 25.266 1 95.56 804 ASN B CA 1
ATOM 13298 C C . ASN B 1 804 ? -2.104 17.391 24.922 1 95.56 804 ASN B C 1
ATOM 13300 O O . ASN B 1 804 ? -1.271 18.297 24.797 1 95.56 804 ASN B O 1
ATOM 13304 N N . SER B 1 805 ? -3.363 17.531 24.766 1 95.5 805 SER B N 1
ATOM 13305 C CA . SER B 1 805 ? -3.992 18.828 24.578 1 95.5 805 SER B CA 1
ATOM 13306 C C . SER B 1 805 ? -5.297 18.938 25.344 1 95.5 805 SER B C 1
ATOM 13308 O O . SER B 1 805 ? -6.035 17.953 25.469 1 95.5 805 SER B O 1
ATOM 13310 N N . TYR B 1 806 ? -5.617 20.156 25.844 1 95.62 806 TYR B N 1
ATOM 13311 C CA . TYR B 1 806 ? -6.75 20.406 26.719 1 95.62 806 TYR B CA 1
ATOM 13312 C C . TYR B 1 806 ? -7.488 21.672 26.297 1 95.62 806 TYR B C 1
ATOM 13314 O O . TYR B 1 806 ? -6.863 22.672 25.938 1 95.62 806 TYR B O 1
ATOM 13322 N N . ASN B 1 807 ? -8.781 21.578 26.391 1 96.44 807 ASN B N 1
ATOM 13323 C CA . ASN B 1 807 ? -9.648 22.734 26.281 1 96.44 807 ASN B CA 1
ATOM 13324 C C . ASN B 1 807 ? -10.68 22.781 27.406 1 96.44 807 ASN B C 1
ATOM 13326 O O . ASN B 1 807 ? -11.25 21.75 27.766 1 96.44 807 ASN B O 1
ATOM 13330 N N . PHE B 1 808 ? -10.844 23.938 28 1 97.12 808 PHE B N 1
ATOM 13331 C CA . PHE B 1 808 ? -11.82 24.125 29.062 1 97.12 808 PHE B CA 1
ATOM 13332 C C . PHE B 1 808 ? -12.469 25.5 28.969 1 97.12 808 PHE B C 1
ATOM 13334 O O . PHE B 1 808 ? -11.781 26.516 28.859 1 97.12 808 PHE B O 1
ATOM 13341 N N . THR B 1 809 ? -13.742 25.531 28.969 1 96.31 809 THR B N 1
ATOM 13342 C CA . THR B 1 809 ? -14.484 26.781 28.969 1 96.31 809 THR B CA 1
ATOM 13343 C C . THR B 1 809 ? -15.57 26.766 30.047 1 96.31 809 THR B C 1
ATOM 13345 O O . THR B 1 809 ? -16.375 25.828 30.109 1 96.31 809 THR B O 1
ATOM 13348 N N . LEU B 1 810 ? -15.586 27.703 30.906 1 97.44 810 LEU B N 1
ATOM 13349 C CA . LEU B 1 810 ? -16.656 28 31.859 1 97.44 810 LEU B CA 1
ATOM 13350 C C . LEU B 1 810 ? -17.453 29.234 31.422 1 97.44 810 LEU B C 1
ATOM 13352 O O . LEU B 1 810 ? -16.859 30.281 31.141 1 97.44 810 LEU B O 1
ATOM 13356 N N . TYR B 1 811 ? -18.781 29.078 31.344 1 95.81 811 TYR B N 1
ATOM 13357 C CA . TYR B 1 811 ? -19.547 30.234 30.859 1 95.81 811 TYR B CA 1
ATOM 13358 C C . TYR B 1 811 ? -20.75 30.5 31.75 1 95.81 811 TYR B C 1
ATOM 13360 O O . TYR B 1 811 ? -21.172 29.641 32.531 1 95.81 811 TYR B O 1
ATOM 13368 N N . TYR B 1 812 ? -21.188 31.719 31.688 1 96.81 812 TYR B N 1
ATOM 13369 C CA . TYR B 1 812 ? -22.453 32.219 32.219 1 96.81 812 TYR B CA 1
ATOM 13370 C C . TYR B 1 812 ? -23.219 33 31.156 1 96.81 812 TYR B C 1
ATOM 13372 O O . TYR B 1 812 ? -22.672 33.875 30.484 1 96.81 812 TYR B O 1
ATOM 13380 N N . GLU B 1 813 ? -24.406 32.625 30.969 1 93.88 813 GLU B N 1
ATOM 13381 C CA . GLU B 1 813 ? -25.203 33.312 29.938 1 93.88 813 GLU B CA 1
ATOM 13382 C C . GLU B 1 813 ? -26.641 33.469 30.375 1 93.88 813 GLU B C 1
ATOM 13384 O O . GLU B 1 813 ? -27.328 32.5 30.688 1 93.88 813 GLU B O 1
ATOM 13389 N N . ASP B 1 814 ? -27.062 34.625 30.375 1 91.38 814 ASP B N 1
ATOM 13390 C CA . ASP B 1 814 ? -28.469 34.969 30.578 1 91.38 814 ASP B CA 1
ATOM 13391 C C . ASP B 1 814 ? -29 35.812 29.438 1 91.38 814 ASP B C 1
ATOM 13393 O O . ASP B 1 814 ? -28.312 36 28.422 1 91.38 814 ASP B O 1
ATOM 13397 N N . ALA B 1 815 ? -30.203 36.375 29.578 1 87.06 815 ALA B N 1
ATOM 13398 C CA . ALA B 1 815 ? -30.828 37.125 28.484 1 87.06 815 ALA B CA 1
ATOM 13399 C C . ALA B 1 815 ? -30.156 38.5 28.297 1 87.06 815 ALA B C 1
ATOM 13401 O O . ALA B 1 815 ? -30.078 39 27.172 1 87.06 815 ALA B O 1
ATOM 13402 N N . ASP B 1 816 ? -29.641 39.062 29.297 1 91.56 816 ASP B N 1
ATOM 13403 C CA . ASP B 1 816 ? -29.156 40.438 29.25 1 91.56 816 ASP B CA 1
ATOM 13404 C C . ASP B 1 816 ? -27.641 40.5 29.188 1 91.56 816 ASP B C 1
ATOM 13406 O O . ASP B 1 816 ? -27.078 41.406 28.578 1 91.56 816 ASP B O 1
ATOM 13410 N N . PHE B 1 817 ? -27 39.531 29.828 1 94 817 PHE B N 1
ATOM 13411 C CA . PHE B 1 817 ? -25.547 39.594 29.812 1 94 817 PHE B CA 1
ATOM 13412 C C . PHE B 1 817 ? -24.953 38.188 29.969 1 94 817 PHE B C 1
ATOM 13414 O O . PHE B 1 817 ? -25.656 37.25 30.344 1 94 817 PHE B O 1
ATOM 13421 N N . GLY B 1 818 ? -23.734 38.125 29.672 1 93.94 818 GLY B N 1
ATOM 13422 C CA . GLY B 1 818 ? -23 36.875 29.812 1 93.94 818 GLY B CA 1
ATOM 13423 C C . GLY B 1 818 ? -21.5 37.031 29.688 1 93.94 818 GLY B C 1
ATOM 13424 O O . GLY B 1 818 ? -21.016 38.125 29.344 1 93.94 818 GLY B O 1
ATOM 13425 N N . GLY B 1 819 ? -20.781 35.938 30.047 1 94.5 819 GLY B N 1
ATOM 13426 C CA . GLY B 1 819 ? -19.328 35.875 29.969 1 94.5 819 GLY B CA 1
ATOM 13427 C C . GLY B 1 819 ? -18.781 34.469 29.984 1 94.5 819 GLY B C 1
ATOM 13428 O O . GLY B 1 819 ? -19.484 33.531 30.344 1 94.5 819 GLY B O 1
ATOM 13429 N N . ARG B 1 820 ? -17.609 34.375 29.516 1 94.81 820 ARG B N 1
ATOM 13430 C CA . ARG B 1 820 ? -16.969 33.062 29.562 1 94.81 820 ARG B CA 1
ATOM 13431 C C . ARG B 1 820 ? -15.461 33.188 29.719 1 94.81 820 ARG B C 1
ATOM 13433 O O . ARG B 1 820 ? -14.852 34.156 29.219 1 94.81 820 ARG B O 1
ATOM 13440 N N . PHE B 1 821 ? -14.859 32.219 30.375 1 96 821 PHE B N 1
ATOM 13441 C CA . PHE B 1 821 ? -13.43 31.984 30.5 1 96 821 PHE B CA 1
ATOM 13442 C C . PHE B 1 821 ? -13.023 30.734 29.75 1 96 821 PHE B C 1
ATOM 13444 O O . PHE B 1 821 ? -13.641 29.672 29.922 1 96 821 PHE B O 1
ATOM 13451 N N . SER B 1 822 ? -12.062 30.922 28.891 1 94.69 822 SER B N 1
ATOM 13452 C CA . SER B 1 822 ? -11.602 29.781 28.094 1 94.69 822 SER B CA 1
ATOM 13453 C C . SER B 1 822 ? -10.109 29.547 28.281 1 94.69 822 SER B C 1
ATOM 13455 O O . SER B 1 822 ? -9.312 30.484 28.234 1 94.69 822 SER B O 1
ATOM 13457 N N . VAL B 1 823 ? -9.734 28.297 28.469 1 95.94 823 VAL B N 1
ATOM 13458 C CA . VAL B 1 823 ? -8.344 27.875 28.625 1 95.94 823 VAL B CA 1
ATOM 13459 C C . VAL B 1 823 ? -7.992 26.844 27.562 1 95.94 823 VAL B C 1
ATOM 13461 O O . VAL B 1 823 ? -8.727 25.891 27.344 1 95.94 823 VAL B O 1
ATOM 13464 N N . ASN B 1 824 ? -6.957 27.078 26.844 1 94.44 824 ASN B N 1
ATOM 13465 C CA . ASN B 1 824 ? -6.375 26.125 25.891 1 94.44 824 ASN B CA 1
ATOM 13466 C C . ASN B 1 824 ? -4.938 25.766 26.266 1 94.44 824 ASN B C 1
ATOM 13468 O O . ASN B 1 824 ? -4.105 26.656 26.453 1 94.44 824 ASN B O 1
ATOM 13472 N N . LYS B 1 825 ? -4.68 24.484 26.312 1 94.94 825 LYS B N 1
ATOM 13473 C CA . LYS B 1 825 ? -3.342 24.031 26.688 1 94.94 825 LYS B CA 1
ATOM 13474 C C . LYS B 1 825 ? -2.91 22.844 25.844 1 94.94 825 LYS B C 1
ATOM 13476 O O . LYS B 1 825 ? -3.732 22 25.5 1 94.94 825 LYS B O 1
ATOM 13481 N N . ARG B 1 826 ? -1.606 22.797 25.531 1 94.25 826 ARG B N 1
ATOM 13482 C CA . ARG B 1 826 ? -1.011 21.609 24.906 1 94.25 826 ARG B CA 1
ATOM 13483 C C . ARG B 1 826 ? 0.39 21.359 25.453 1 94.25 826 ARG B C 1
ATOM 13485 O O . ARG B 1 826 ? 1.029 22.266 25.984 1 94.25 826 ARG B O 1
ATOM 13492 N N . ASP B 1 827 ? 0.829 20.172 25.344 1 94.31 827 ASP B N 1
ATOM 13493 C CA . ASP B 1 827 ? 2.186 19.797 25.734 1 94.31 827 ASP B CA 1
ATOM 13494 C C . ASP B 1 827 ? 3.211 20.344 24.75 1 94.31 827 ASP B C 1
ATOM 13496 O O . ASP B 1 827 ? 2.855 20.766 23.641 1 94.31 827 ASP B O 1
ATOM 13500 N N . ASP B 1 828 ? 4.488 20.281 25.188 1 93 828 ASP B N 1
ATOM 13501 C CA . ASP B 1 828 ? 5.586 20.609 24.281 1 93 828 ASP B CA 1
ATOM 13502 C C . ASP B 1 828 ? 5.543 19.703 23.047 1 93 828 ASP B C 1
ATOM 13504 O O . ASP B 1 828 ? 5.023 18.594 23.094 1 93 828 ASP B O 1
ATOM 13508 N N . TYR B 1 829 ? 6 20.25 21.953 1 89.5 829 TYR B N 1
ATOM 13509 C CA . TYR B 1 829 ? 5.98 19.422 20.75 1 89.5 829 TYR B CA 1
ATOM 13510 C C . TYR B 1 829 ? 7.285 19.547 19.984 1 89.5 829 TYR B C 1
ATOM 13512 O O . TYR B 1 829 ? 7.988 20.562 20.109 1 89.5 829 TYR B O 1
ATOM 13520 N N . LEU B 1 830 ? 7.566 18.5 19.25 1 88.56 830 LEU B N 1
ATOM 13521 C CA . LEU B 1 830 ? 8.805 18.375 18.5 1 88.56 830 LEU B CA 1
ATOM 13522 C C . LEU B 1 830 ? 8.766 19.234 17.234 1 88.56 830 LEU B C 1
ATOM 13524 O O . LEU B 1 830 ? 7.766 19.219 16.516 1 88.56 830 LEU B O 1
ATOM 13528 N N . LEU B 1 831 ? 9.82 20.016 17.047 1 85.12 831 LEU B N 1
ATOM 13529 C CA . LEU B 1 831 ? 9.93 20.781 15.82 1 85.12 831 LEU B CA 1
ATOM 13530 C C . LEU B 1 831 ? 10.797 20.062 14.797 1 85.12 831 LEU B C 1
ATOM 13532 O O . LEU B 1 831 ? 10.453 20 13.617 1 85.12 831 LEU B O 1
ATOM 13536 N N . SER B 1 832 ? 11.883 19.516 15.32 1 83.38 832 SER B N 1
ATOM 13537 C CA . SER B 1 832 ? 12.797 18.797 14.43 1 83.38 832 SER B CA 1
ATOM 13538 C C . SER B 1 832 ? 13.633 17.781 15.195 1 83.38 832 SER B C 1
ATOM 13540 O O . SER B 1 832 ? 13.953 18 16.375 1 83.38 832 SER B O 1
ATOM 13542 N N . GLU B 1 833 ? 13.977 16.719 14.641 1 83.5 833 GLU B N 1
ATOM 13543 C CA . GLU B 1 833 ? 14.891 15.688 15.117 1 83.5 833 GLU B CA 1
ATOM 13544 C C . GLU B 1 833 ? 15.664 15.062 13.961 1 83.5 833 GLU B C 1
ATOM 13546 O O . GLU B 1 833 ? 15.07 14.43 13.086 1 83.5 833 GLU B O 1
ATOM 13551 N N . PRO B 1 834 ? 17.109 15.172 13.82 1 82.75 834 PRO B N 1
ATOM 13552 C CA . PRO B 1 834 ? 17.875 15.938 14.797 1 82.75 834 PRO B CA 1
ATOM 13553 C C . PRO B 1 834 ? 17.609 17.438 14.719 1 82.75 834 PRO B C 1
ATOM 13555 O O . PRO B 1 834 ? 17.062 17.922 13.719 1 82.75 834 PRO B O 1
ATOM 13558 N N . GLY B 1 835 ? 17.828 18.031 15.773 1 86.56 835 GLY B N 1
ATOM 13559 C CA . GLY B 1 835 ? 17.781 19.484 15.758 1 86.56 835 GLY B CA 1
ATOM 13560 C C . GLY B 1 835 ? 19 20.109 15.102 1 86.56 835 GLY B C 1
ATOM 13561 O O . GLY B 1 835 ? 19.938 19.406 14.734 1 86.56 835 GLY B O 1
ATOM 13562 N N . GLY B 1 836 ? 18.922 21.422 14.906 1 86.31 836 GLY B N 1
ATOM 13563 C CA . GLY B 1 836 ? 20.031 22.125 14.281 1 86.31 836 GLY B CA 1
ATOM 13564 C C . GLY B 1 836 ? 21.234 22.266 15.195 1 86.31 836 GLY B C 1
ATOM 13565 O O . GLY B 1 836 ? 21.109 22.219 16.422 1 86.31 836 GLY B O 1
ATOM 13566 N N . ASN B 1 837 ? 22.406 22.297 14.547 1 92.38 837 ASN B N 1
ATOM 13567 C CA . ASN B 1 837 ? 23.656 22.625 15.211 1 92.38 837 ASN B CA 1
ATOM 13568 C C . ASN B 1 837 ? 24.016 21.609 16.281 1 92.38 837 ASN B C 1
ATOM 13570 O O . ASN B 1 837 ? 24.484 21.969 17.359 1 92.38 837 ASN B O 1
ATOM 13574 N N . GLY B 1 838 ? 23.641 20.391 16.062 1 89 838 GLY B N 1
ATOM 13575 C CA . GLY B 1 838 ? 24.094 19.312 16.922 1 89 838 GLY B CA 1
ATOM 13576 C C . GLY B 1 838 ? 23.062 18.875 17.938 1 89 838 GLY B C 1
ATOM 13577 O O . GLY B 1 838 ? 23.25 17.875 18.641 1 89 838 GLY B O 1
ATOM 13578 N N . HIS B 1 839 ? 21.969 19.578 18.031 1 94.06 839 HIS B N 1
ATOM 13579 C CA . HIS B 1 839 ? 20.938 19.203 19 1 94.06 839 HIS B CA 1
ATOM 13580 C C . HIS B 1 839 ? 20.297 17.875 18.641 1 94.06 839 HIS B C 1
ATOM 13582 O O . HIS B 1 839 ? 20.062 17.594 17.469 1 94.06 839 HIS B O 1
ATOM 13588 N N . ALA B 1 840 ? 19.969 17.172 19.703 1 91.88 840 ALA B N 1
ATOM 13589 C CA . ALA B 1 840 ? 19.172 15.969 19.484 1 91.88 840 ALA B CA 1
ATOM 13590 C C . ALA B 1 840 ? 17.766 16.312 19 1 91.88 840 ALA B C 1
ATOM 13592 O O . ALA B 1 840 ? 17.234 15.672 18.094 1 91.88 840 ALA B O 1
ATOM 13593 N N . GLN B 1 841 ? 17.219 17.266 19.641 1 92.62 841 GLN B N 1
ATOM 13594 C CA . GLN B 1 841 ? 15.875 17.719 19.297 1 92.62 841 GLN B CA 1
ATOM 13595 C C . GLN B 1 841 ? 15.742 19.219 19.469 1 92.62 841 GLN B C 1
ATOM 13597 O O . GLN B 1 841 ? 16.453 19.828 20.266 1 92.62 841 GLN B O 1
ATOM 13602 N N . GLU B 1 842 ? 14.922 19.781 18.625 1 93.12 842 GLU B N 1
ATOM 13603 C CA . GLU B 1 842 ? 14.375 21.125 18.859 1 93.12 842 GLU B CA 1
ATOM 13604 C C . GLU B 1 842 ? 12.883 21.062 19.172 1 93.12 842 GLU B C 1
ATOM 13606 O O . GLU B 1 842 ? 12.117 20.422 18.453 1 93.12 842 GLU B O 1
ATOM 13611 N N . ARG B 1 843 ? 12.492 21.75 20.203 1 93.25 843 ARG B N 1
ATOM 13612 C CA . ARG B 1 843 ? 11.117 21.641 20.688 1 93.25 843 ARG B CA 1
ATOM 13613 C C . ARG B 1 843 ? 10.531 23.016 20.984 1 93.25 843 ARG B C 1
ATOM 13615 O O . ARG B 1 843 ? 11.258 23.984 21.141 1 93.25 843 ARG B O 1
ATOM 13622 N N . LYS B 1 844 ? 9.297 23.031 20.922 1 91.75 844 LYS B N 1
ATOM 13623 C CA . LYS B 1 844 ? 8.562 24.219 21.328 1 91.75 844 LYS B CA 1
ATOM 13624 C C . LYS B 1 844 ? 7.773 23.969 22.609 1 91.75 844 LYS B C 1
ATOM 13626 O O . LYS B 1 844 ? 7.184 22.906 22.781 1 91.75 844 LYS B O 1
ATOM 13631 N N . TYR B 1 845 ? 7.883 24.922 23.453 1 92.19 845 TYR B N 1
ATOM 13632 C CA . TYR B 1 845 ? 7.145 24.859 24.703 1 92.19 845 TYR B CA 1
ATOM 13633 C C . TYR B 1 845 ? 5.641 24.922 24.453 1 92.19 845 TYR B C 1
ATOM 13635 O O . TYR B 1 845 ? 5.176 25.734 23.641 1 92.19 845 TYR B O 1
ATOM 13643 N N . GLY B 1 846 ? 4.91 24.031 25.141 1 91.06 846 GLY B N 1
ATOM 13644 C CA . GLY B 1 846 ? 3.459 24.031 25.016 1 91.06 846 GLY B CA 1
ATOM 13645 C C . GLY B 1 846 ? 2.789 25.141 25.781 1 91.06 846 GLY B C 1
ATOM 13646 O O . GLY B 1 846 ? 2.857 25.188 27.016 1 91.06 846 GLY B O 1
ATOM 13647 N N . PRO B 1 847 ? 2.135 26.031 25.125 1 89.06 847 PRO B N 1
ATOM 13648 C CA . PRO B 1 847 ? 1.569 27.188 25.812 1 89.06 847 PRO B CA 1
ATOM 13649 C C . PRO B 1 847 ? 0.241 26.891 26.5 1 89.06 847 PRO B C 1
ATOM 13651 O O . PRO B 1 847 ? -0.424 25.906 26.156 1 89.06 847 PRO B O 1
ATOM 13654 N N . THR B 1 848 ? -0.057 27.672 27.5 1 94 848 THR B N 1
ATOM 13655 C CA . THR B 1 848 ? -1.384 27.781 28.109 1 94 848 THR B CA 1
ATOM 13656 C C . THR B 1 848 ? -1.996 29.141 27.828 1 94 848 THR B C 1
ATOM 13658 O O . THR B 1 848 ? -1.511 30.156 28.328 1 94 848 THR B O 1
ATOM 13661 N N . HIS B 1 849 ? -2.996 29.125 27.094 1 93.06 849 HIS B N 1
ATOM 13662 C CA . HIS B 1 849 ? -3.645 30.375 26.719 1 93.06 849 HIS B CA 1
ATOM 13663 C C . HIS B 1 849 ? -4.977 30.547 27.438 1 93.06 849 HIS B C 1
ATOM 13665 O O . HIS B 1 849 ? -5.777 29.609 27.5 1 93.06 849 HIS B O 1
ATOM 13671 N N . VAL B 1 850 ? -5.199 31.703 27.969 1 95.38 850 VAL B N 1
ATOM 13672 C CA . VAL B 1 850 ? -6.441 32.031 28.672 1 95.38 850 VAL B CA 1
ATOM 13673 C C . VAL B 1 850 ? -7.09 33.25 28.031 1 95.38 850 VAL B C 1
ATOM 13675 O O . VAL B 1 850 ? -6.445 34.281 27.875 1 95.38 850 VAL B O 1
ATOM 13678 N N . ASP B 1 851 ? -8.352 33.156 27.766 1 94.38 851 ASP B N 1
ATOM 13679 C CA . ASP B 1 851 ? -9.117 34.25 27.188 1 94.38 851 ASP B CA 1
ATOM 13680 C C . ASP B 1 851 ? -10.391 34.531 27.984 1 94.38 851 ASP B C 1
ATOM 13682 O O . ASP B 1 851 ? -10.906 33.625 28.656 1 94.38 851 ASP B O 1
ATOM 13686 N N . PHE B 1 852 ? -10.852 35.719 27.875 1 95.75 852 PHE B N 1
ATOM 13687 C CA . PHE B 1 852 ? -12.109 36.156 28.484 1 95.75 852 PHE B CA 1
ATOM 13688 C C . PHE B 1 852 ? -12.984 36.875 27.469 1 95.75 852 PHE B C 1
ATOM 13690 O O . PHE B 1 852 ? -12.492 37.688 26.688 1 95.75 852 PHE B O 1
ATOM 13697 N N . SER B 1 853 ? -14.211 36.531 27.406 1 93.25 853 SER B N 1
ATOM 13698 C CA . SER B 1 853 ? -15.195 37.188 26.547 1 93.25 853 SER B CA 1
ATOM 13699 C C . SER B 1 853 ? -16.484 37.5 27.297 1 93.25 853 SER B C 1
ATOM 13701 O O . SER B 1 853 ? -16.922 36.688 28.109 1 93.25 853 SER B O 1
ATOM 13703 N N . SER B 1 854 ? -17.109 38.656 27.016 1 94.38 854 SER B N 1
ATOM 13704 C CA . SER B 1 854 ? -18.359 39.031 27.672 1 94.38 854 SER B CA 1
ATOM 13705 C C . SER B 1 854 ? -19.234 39.875 26.75 1 94.38 854 SER B C 1
ATOM 13707 O O . SER B 1 854 ? -18.734 40.438 25.766 1 94.38 854 SER B O 1
ATOM 13709 N N . PHE B 1 855 ? -20.562 39.938 27.094 1 92.69 855 PHE B N 1
ATOM 13710 C CA . PHE B 1 855 ? -21.484 40.781 26.344 1 92.69 855 PHE B CA 1
ATOM 13711 C C . PHE B 1 855 ? -22.578 41.344 27.25 1 92.69 855 PHE B C 1
ATOM 13713 O O . PHE B 1 855 ? -22.844 40.781 28.328 1 92.69 855 PHE B O 1
ATOM 13720 N N . TYR B 1 856 ? -23.094 42.438 26.812 1 96.06 856 TYR B N 1
ATOM 13721 C CA . TYR B 1 856 ? -24.234 43.062 27.453 1 96.06 856 TYR B CA 1
ATOM 13722 C C . TYR B 1 856 ? -25.234 43.562 26.406 1 96.06 856 TYR B C 1
ATOM 13724 O O . TYR B 1 856 ? -24.938 44.469 25.609 1 96.06 856 TYR B O 1
ATOM 13732 N N . ASN B 1 857 ? -26.391 43 26.562 1 94 857 ASN B N 1
ATOM 13733 C CA . ASN B 1 857 ? -27.469 43.438 25.672 1 94 857 ASN B CA 1
ATOM 13734 C C . ASN B 1 857 ? -28.188 44.656 26.219 1 94 857 ASN B C 1
ATOM 13736 O O . ASN B 1 857 ? -29.016 44.562 27.109 1 94 857 ASN B O 1
ATOM 13740 N N . TYR B 1 858 ? -27.953 45.719 25.516 1 95.88 858 TYR B N 1
ATOM 13741 C CA . TYR B 1 858 ? -28.656 46.906 25.938 1 95.88 858 TYR B CA 1
ATOM 13742 C C . TYR B 1 858 ? -30.125 46.875 25.547 1 95.88 858 TYR B C 1
ATOM 13744 O O . TYR B 1 858 ? -30.984 47.25 26.344 1 95.88 858 TYR B O 1
ATOM 13752 N N . ASN B 1 859 ? -30.391 46.344 24.391 1 92.44 859 ASN B N 1
ATOM 13753 C CA . ASN B 1 859 ? -31.719 46 23.906 1 92.44 859 ASN B CA 1
ATOM 13754 C C . ASN B 1 859 ? -31.656 44.906 22.844 1 92.44 859 ASN B C 1
ATOM 13756 O O . ASN B 1 859 ? -30.641 44.219 22.703 1 92.44 859 ASN B O 1
ATOM 13760 N N . ASP B 1 860 ? -32.75 44.812 22.219 1 87.5 860 ASP B N 1
ATOM 13761 C CA . ASP B 1 860 ? -32.812 43.688 21.281 1 87.5 860 ASP B CA 1
ATOM 13762 C C . ASP B 1 860 ? -31.953 43.938 20.047 1 87.5 860 ASP B C 1
ATOM 13764 O O . ASP B 1 860 ? -31.609 43.031 19.312 1 87.5 860 ASP B O 1
ATOM 13768 N N . ASN B 1 861 ? -31.469 45.156 19.859 1 91.56 861 ASN B N 1
ATOM 13769 C CA . ASN B 1 861 ? -30.766 45.5 18.625 1 91.56 861 ASN B CA 1
ATOM 13770 C C . ASN B 1 861 ? -29.297 45.844 18.891 1 91.56 861 ASN B C 1
ATOM 13772 O O . ASN B 1 861 ? -28.484 45.781 17.969 1 91.56 861 ASN B O 1
ATOM 13776 N N . LEU B 1 862 ? -29.031 46.25 20.125 1 94.88 862 LEU B N 1
ATOM 13777 C CA . LEU B 1 862 ? -27.688 46.75 20.422 1 94.88 862 LEU B CA 1
ATOM 13778 C C . LEU B 1 862 ? -27.031 45.938 21.516 1 94.88 862 LEU B C 1
ATOM 13780 O O . LEU B 1 862 ? -27.578 45.781 22.609 1 94.88 862 LEU B O 1
ATOM 13784 N N . THR B 1 863 ? -25.859 45.469 21.234 1 93.12 863 THR B N 1
ATOM 13785 C CA . THR B 1 863 ? -25.078 44.656 22.172 1 93.12 863 THR B CA 1
ATOM 13786 C C . THR B 1 863 ? -23.688 45.25 22.344 1 93.12 863 THR B C 1
ATOM 13788 O O . THR B 1 863 ? -23.016 45.562 21.359 1 93.12 863 THR B O 1
ATOM 13791 N N . PHE B 1 864 ? -23.203 45.344 23.594 1 96.25 864 PHE B N 1
ATOM 13792 C CA . PHE B 1 864 ? -21.828 45.719 23.875 1 96.25 864 PHE B CA 1
ATOM 13793 C C . PHE B 1 864 ? -21 44.5 24.234 1 96.25 864 PHE B C 1
ATOM 13795 O O . PHE B 1 864 ? -21.484 43.562 24.875 1 96.25 864 PHE B O 1
ATOM 13802 N N . THR B 1 865 ? -19.797 44.562 23.812 1 93.31 865 THR B N 1
ATOM 13803 C CA . THR B 1 865 ? -18.922 43.406 24.062 1 93.31 865 THR B CA 1
ATOM 13804 C C . THR B 1 865 ? -17.594 43.875 24.656 1 93.31 865 THR B C 1
ATOM 13806 O O . THR B 1 865 ? -17.125 44.969 24.375 1 93.31 865 THR B O 1
ATOM 13809 N N . PHE B 1 866 ? -16.984 43.031 25.469 1 95.88 866 PHE B N 1
ATOM 13810 C CA . PHE B 1 866 ? -15.648 43.188 26.031 1 95.88 866 PHE B CA 1
ATOM 13811 C C . PHE B 1 866 ? -14.906 41.875 26.094 1 95.88 866 PHE B C 1
ATOM 13813 O O . PHE B 1 866 ? -15.414 40.875 26.625 1 95.88 866 PHE B O 1
ATOM 13820 N N . GLU B 1 867 ? -13.711 41.906 25.5 1 94.31 867 GLU B N 1
ATOM 13821 C CA . GLU B 1 867 ? -12.906 40.688 25.469 1 94.31 867 GLU B CA 1
ATOM 13822 C C . GLU B 1 867 ? -11.461 40.969 25.859 1 94.31 867 GLU B C 1
ATOM 13824 O O . GLU B 1 867 ? -10.938 42.062 25.609 1 94.31 867 GLU B O 1
ATOM 13829 N N . ILE B 1 868 ? -10.828 39.969 26.531 1 95.75 868 ILE B N 1
ATOM 13830 C CA . ILE B 1 868 ? -9.398 39.938 26.812 1 95.75 868 ILE B CA 1
ATOM 13831 C C . ILE B 1 868 ? -8.773 38.688 26.219 1 95.75 868 ILE B C 1
ATOM 13833 O O . ILE B 1 868 ? -9.117 37.562 26.625 1 95.75 868 ILE B O 1
ATOM 13837 N N . ILE B 1 869 ? -7.938 38.938 25.25 1 92.62 869 ILE B N 1
ATOM 13838 C CA . ILE B 1 869 ? -7.242 37.812 24.609 1 92.62 869 ILE B CA 1
ATOM 13839 C C . ILE B 1 869 ? -5.816 37.719 25.156 1 92.62 869 ILE B C 1
ATOM 13841 O O . ILE B 1 869 ? -5.121 38.719 25.281 1 92.62 869 ILE B O 1
ATOM 13845 N N . ASN B 1 870 ? -5.418 36.5 25.438 1 93.75 870 ASN B N 1
ATOM 13846 C CA . ASN B 1 870 ? -4.102 36.25 26.031 1 93.75 870 ASN B CA 1
ATOM 13847 C C . ASN B 1 870 ? -3.953 36.969 27.375 1 93.75 870 ASN B C 1
ATOM 13849 O O . ASN B 1 870 ? -3.004 37.719 27.578 1 93.75 870 ASN B O 1
ATOM 13853 N N . MET B 1 871 ? -4.785 36.625 28.234 1 95.06 871 MET B N 1
ATOM 13854 C CA . MET B 1 871 ? -4.922 37.312 29.5 1 95.06 871 MET B CA 1
ATOM 13855 C C . MET B 1 871 ? -3.633 37.25 30.312 1 95.06 871 MET B C 1
ATOM 13857 O O . MET B 1 871 ? -3.312 38.156 31.078 1 95.06 871 MET B O 1
ATOM 13861 N N . THR B 1 872 ? -2.957 36.219 30.094 1 94.81 872 THR B N 1
ATOM 13862 C CA . THR B 1 872 ? -1.788 36 30.938 1 94.81 872 THR B CA 1
ATOM 13863 C C . THR B 1 872 ? -0.514 36.438 30.219 1 94.81 872 THR B C 1
ATOM 13865 O O . THR B 1 872 ? 0.589 36.25 30.734 1 94.81 872 THR B O 1
ATOM 13868 N N . ASP B 1 873 ? -0.616 36.969 28.984 1 94.5 873 ASP B N 1
ATOM 13869 C CA . ASP B 1 873 ? 0.556 37.281 28.172 1 94.5 873 ASP B CA 1
ATOM 13870 C C . ASP B 1 873 ? 1.521 36.094 28.125 1 94.5 873 ASP B C 1
ATOM 13872 O O . ASP B 1 873 ? 2.697 36.219 28.453 1 94.5 873 ASP B O 1
ATOM 13876 N N . GLU B 1 874 ? 0.93 35.094 27.719 1 93.12 874 GLU B N 1
ATOM 13877 C CA . GLU B 1 874 ? 1.673 33.844 27.672 1 93.12 874 GLU B CA 1
ATOM 13878 C C . GLU B 1 874 ? 2.928 33.969 26.812 1 93.12 874 GLU B C 1
ATOM 13880 O O . GLU B 1 874 ? 2.867 34.469 25.688 1 93.12 874 GLU B O 1
ATOM 13885 N N . GLU B 1 875 ? 4.082 33.5 27.359 1 91.75 875 GLU B N 1
ATOM 13886 C CA . GLU B 1 875 ? 5.348 33.562 26.625 1 91.75 875 GLU B CA 1
ATOM 13887 C C . GLU B 1 875 ? 5.48 32.375 25.672 1 91.75 875 GLU B C 1
ATOM 13889 O O . GLU B 1 875 ? 4.941 31.297 25.922 1 91.75 875 GLU B O 1
ATOM 13894 N N . GLU B 1 876 ? 6.199 32.688 24.594 1 91.31 876 GLU B N 1
ATOM 13895 C CA . GLU B 1 876 ? 6.562 31.656 23.641 1 91.31 876 GLU B CA 1
ATOM 13896 C C . GLU B 1 876 ? 8.039 31.297 23.75 1 91.31 876 GLU B C 1
ATOM 13898 O O . GLU B 1 876 ? 8.891 32.156 23.891 1 91.31 876 GLU B O 1
ATOM 13903 N N . ARG B 1 877 ? 8.297 29.953 23.703 1 93.25 877 ARG B N 1
ATOM 13904 C CA . ARG B 1 877 ? 9.672 29.516 23.875 1 93.25 877 ARG B CA 1
ATOM 13905 C C . ARG B 1 877 ? 9.992 28.328 22.984 1 93.25 877 ARG B C 1
ATOM 13907 O O . ARG B 1 877 ? 9.18 27.406 22.859 1 93.25 877 ARG B O 1
ATOM 13914 N N . ILE B 1 878 ? 11.055 28.438 22.281 1 92.88 878 ILE B N 1
ATOM 13915 C CA . ILE B 1 878 ? 11.664 27.328 21.547 1 92.88 878 ILE B CA 1
ATOM 13916 C C . ILE B 1 878 ? 12.984 26.953 22.203 1 92.88 878 ILE B C 1
ATOM 13918 O O . ILE B 1 878 ? 13.727 27.812 22.672 1 92.88 878 ILE B O 1
ATOM 13922 N N . TYR B 1 879 ? 13.25 25.625 22.266 1 94.81 879 TYR B N 1
ATOM 13923 C CA . TYR B 1 879 ? 14.484 25.219 22.938 1 94.81 879 TYR B CA 1
ATOM 13924 C C . TYR B 1 879 ? 15.086 23.984 22.266 1 94.81 879 TYR B C 1
ATOM 13926 O O . TYR B 1 879 ? 14.383 23.219 21.609 1 94.81 879 TYR B O 1
ATOM 13934 N N . GLY B 1 880 ? 16.375 23.906 22.406 1 95.38 880 GLY B N 1
ATOM 13935 C CA . GLY B 1 880 ? 17.109 22.719 22 1 95.38 880 GLY B CA 1
ATOM 13936 C C . GLY B 1 880 ? 17.469 21.812 23.172 1 95.38 880 GLY B C 1
ATOM 13937 O O . GLY B 1 880 ? 17.531 22.266 24.312 1 95.38 880 GLY B O 1
ATOM 13938 N N . THR B 1 881 ? 17.781 20.531 22.828 1 95.69 881 THR B N 1
ATOM 13939 C CA . THR B 1 881 ? 17.969 19.578 23.922 1 95.69 881 THR B CA 1
ATOM 13940 C C . THR B 1 881 ? 19.422 19.141 24.016 1 95.69 881 THR B C 1
ATOM 13942 O O . THR B 1 881 ? 19.734 18.141 24.672 1 95.69 881 THR B O 1
ATOM 13945 N N . GLY B 1 882 ? 20.25 19.859 23.406 1 94.75 882 GLY B N 1
ATOM 13946 C CA . GLY B 1 882 ? 21.625 19.375 23.406 1 94.75 882 GLY B CA 1
ATOM 13947 C C . GLY B 1 882 ? 21.75 17.953 22.922 1 94.75 882 GLY B C 1
ATOM 13948 O O . GLY B 1 882 ? 21.25 17.594 21.844 1 94.75 882 GLY B O 1
ATOM 13949 N N . TYR B 1 883 ? 22.344 17.141 23.797 1 90.94 883 TYR B N 1
ATOM 13950 C CA . TYR B 1 883 ? 22.484 15.742 23.438 1 90.94 883 TYR B CA 1
ATOM 13951 C C . TYR B 1 883 ? 21.234 14.945 23.812 1 90.94 883 TYR B C 1
ATOM 13953 O O . TYR B 1 883 ? 21.219 13.719 23.719 1 90.94 883 TYR B O 1
ATOM 13961 N N . GLY B 1 884 ? 20.219 15.594 24.219 1 91.38 884 GLY B N 1
ATOM 13962 C CA . GLY B 1 884 ? 18.938 14.953 24.484 1 91.38 884 GLY B CA 1
ATOM 13963 C C . GLY B 1 884 ? 18.422 15.211 25.891 1 91.38 884 GLY B C 1
ATOM 13964 O O . GLY B 1 884 ? 17.25 14.914 26.188 1 91.38 884 GLY B O 1
ATOM 13965 N N . ASP B 1 885 ? 19.219 15.781 26.766 1 92.38 885 ASP B N 1
ATOM 13966 C CA . ASP B 1 885 ? 18.844 15.883 28.172 1 92.38 885 ASP B CA 1
ATOM 13967 C C . ASP B 1 885 ? 18.922 17.328 28.656 1 92.38 885 ASP B C 1
ATOM 13969 O O . ASP B 1 885 ? 18.875 17.594 29.859 1 92.38 885 ASP B O 1
ATOM 13973 N N . LEU B 1 886 ? 19.109 18.297 27.766 1 93.88 886 LEU B N 1
ATOM 13974 C CA . LEU B 1 886 ? 19.234 19.703 28.156 1 93.88 886 LEU B CA 1
ATOM 13975 C C . LEU B 1 886 ? 18 20.484 27.75 1 93.88 886 LEU B C 1
ATOM 13977 O O . LEU B 1 886 ? 17.125 19.969 27.047 1 93.88 886 LEU B O 1
ATOM 13981 N N . ASP B 1 887 ? 17.891 21.641 28.188 1 93.94 887 ASP B N 1
ATOM 13982 C CA . ASP B 1 887 ? 16.828 22.609 27.922 1 93.94 887 ASP B CA 1
ATOM 13983 C C . ASP B 1 887 ? 17.406 23.984 27.609 1 93.94 887 ASP B C 1
ATOM 13985 O O . ASP B 1 887 ? 17.406 24.875 28.469 1 93.94 887 ASP B O 1
ATOM 13989 N N . LEU B 1 888 ? 17.859 24.094 26.359 1 95.81 888 LEU B N 1
ATOM 13990 C CA . LEU B 1 888 ? 18.578 25.312 25.969 1 95.81 888 LEU B CA 1
ATOM 13991 C C . LEU B 1 888 ? 17.672 26.234 25.156 1 95.81 888 LEU B C 1
ATOM 13993 O O . LEU B 1 888 ? 17.359 25.922 24 1 95.81 888 LEU B O 1
ATOM 13997 N N . THR B 1 889 ? 17.359 27.359 25.625 1 95.19 889 THR B N 1
ATOM 13998 C CA . THR B 1 889 ? 16.406 28.281 25 1 95.19 889 THR B CA 1
ATOM 13999 C C . THR B 1 889 ? 16.969 28.844 23.703 1 95.19 889 THR B C 1
ATOM 14001 O O . THR B 1 889 ? 18.062 29.406 23.688 1 95.19 889 THR B O 1
ATOM 14004 N N . ARG B 1 890 ? 16.281 28.688 22.656 1 95.06 890 ARG B N 1
ATOM 14005 C CA . ARG B 1 890 ? 16.641 29.297 21.375 1 95.06 890 ARG B CA 1
ATOM 14006 C C . ARG B 1 890 ? 15.961 30.641 21.203 1 95.06 890 ARG B C 1
ATOM 14008 O O . ARG B 1 890 ? 16.578 31.609 20.766 1 95.06 890 ARG B O 1
ATOM 14015 N N . GLU B 1 891 ? 14.688 30.672 21.516 1 93.69 891 GLU B N 1
ATOM 14016 C CA . GLU B 1 891 ? 13.891 31.875 21.406 1 93.69 891 GLU B CA 1
ATOM 14017 C C . GLU B 1 891 ? 12.883 32 22.547 1 93.69 891 GLU B C 1
ATOM 14019 O O . GLU B 1 891 ? 12.242 31.016 22.906 1 93.69 891 GLU B O 1
ATOM 14024 N N . PHE B 1 892 ? 12.828 33.062 23.172 1 94.5 892 PHE B N 1
ATOM 14025 C CA . PHE B 1 892 ? 11.891 33.406 24.234 1 94.5 892 PHE B CA 1
ATOM 14026 C C . PHE B 1 892 ? 11.266 34.781 23.984 1 94.5 892 PHE B C 1
ATOM 14028 O O . PHE B 1 892 ? 11.969 35.781 23.891 1 94.5 892 PHE B O 1
ATOM 14035 N N . SER B 1 893 ? 9.906 34.812 23.797 1 93.5 893 SER B N 1
ATOM 14036 C CA . SER B 1 893 ? 9.289 36.062 23.422 1 93.5 893 SER B CA 1
ATOM 14037 C C . SER B 1 893 ? 7.852 36.156 23.938 1 93.5 893 SER B C 1
ATOM 14039 O O . SER B 1 893 ? 7.305 35.156 24.422 1 93.5 893 SER B O 1
ATOM 14041 N N . HIS B 1 894 ? 7.246 37.312 23.859 1 94.25 894 HIS B N 1
ATOM 14042 C CA . HIS B 1 894 ? 5.844 37.562 24.188 1 94.25 894 HIS B CA 1
ATOM 14043 C C . HIS B 1 894 ? 5.227 38.562 23.234 1 94.25 894 HIS B C 1
ATOM 14045 O O . HIS B 1 894 ? 5.945 39.281 22.516 1 94.25 894 HIS B O 1
ATOM 14051 N N . THR B 1 895 ? 3.91 38.719 23.203 1 93.5 895 THR B N 1
ATOM 14052 C CA . THR B 1 895 ? 3.229 39.594 22.266 1 93.5 895 THR B CA 1
ATOM 14053 C C . THR B 1 895 ? 2.248 40.531 22.984 1 93.5 895 THR B C 1
ATOM 14055 O O . THR B 1 895 ? 1.574 41.344 22.359 1 93.5 895 THR B O 1
ATOM 14058 N N . GLY B 1 896 ? 2.086 40.344 24.266 1 94.12 896 GLY B N 1
ATOM 14059 C CA . GLY B 1 896 ? 1.217 41.219 25.062 1 94.12 896 GLY B CA 1
ATOM 14060 C C . GLY B 1 896 ? -0.218 40.719 25.109 1 94.12 896 GLY B C 1
ATOM 14061 O O . GLY B 1 896 ? -0.582 39.781 24.422 1 94.12 896 GLY B O 1
ATOM 14062 N N . ARG B 1 897 ? -1.078 41.406 26 1 95.69 897 ARG B N 1
ATOM 14063 C CA . ARG B 1 897 ? -2.508 41.156 26.125 1 95.69 897 ARG B CA 1
ATOM 14064 C C . ARG B 1 897 ? -3.311 42.062 25.188 1 95.69 897 ARG B C 1
ATOM 14066 O O . ARG B 1 897 ? -2.945 43.219 24.969 1 95.69 897 ARG B O 1
ATOM 14073 N N . GLN B 1 898 ? -4.328 41.531 24.672 1 94.31 898 GLN B N 1
ATOM 14074 C CA . GLN B 1 898 ? -5.219 42.281 23.797 1 94.31 898 GLN B CA 1
ATOM 14075 C C . GLN B 1 898 ? -6.562 42.531 24.484 1 94.31 898 GLN B C 1
ATOM 14077 O O . GLN B 1 898 ? -7.223 41.594 24.922 1 94.31 898 GLN B O 1
ATOM 14082 N N . PHE B 1 899 ? -6.965 43.781 24.609 1 96.38 899 PHE B N 1
ATOM 14083 C CA . PHE B 1 899 ? -8.266 44.188 25.125 1 96.38 899 PHE B CA 1
ATOM 14084 C C . PHE B 1 899 ? -9.156 44.719 24 1 96.38 899 PHE B C 1
ATOM 14086 O O . PHE B 1 899 ? -8.766 45.594 23.25 1 96.38 899 PHE B O 1
ATOM 14093 N N . MET B 1 900 ? -10.297 44.125 23.875 1 95.44 900 MET B N 1
ATOM 14094 C CA . MET B 1 900 ? -11.211 44.5 22.812 1 95.44 900 MET B CA 1
ATOM 14095 C C . MET B 1 900 ? -12.523 45.031 23.375 1 95.44 900 MET B C 1
ATOM 14097 O O . MET B 1 900 ? -13.203 44.344 24.125 1 95.44 900 MET B O 1
ATOM 14101 N N . LEU B 1 901 ? -12.898 46.188 23 1 97.06 901 LEU B N 1
ATOM 14102 C CA . LEU B 1 901 ? -14.195 46.781 23.312 1 97.06 901 LEU B CA 1
ATOM 14103 C C . LEU B 1 901 ? -14.992 47.031 22.031 1 97.06 901 LEU B C 1
ATOM 14105 O O . LEU B 1 901 ? -14.453 47.531 21.047 1 97.06 901 LEU B O 1
ATOM 14109 N N . GLY B 1 902 ? -16.266 46.562 22.078 1 95.12 902 GLY B N 1
ATOM 14110 C CA . GLY B 1 902 ? -17 46.719 20.828 1 95.12 902 GLY B CA 1
ATOM 14111 C C . GLY B 1 902 ? -18.5 46.844 21.031 1 95.12 902 GLY B C 1
ATOM 14112 O O . GLY B 1 902 ? -18.984 46.844 22.172 1 95.12 902 GLY B O 1
ATOM 14113 N N . ALA B 1 903 ? -19.156 47.031 19.906 1 96.19 903 ALA B N 1
ATOM 14114 C CA . ALA B 1 903 ? -20.609 47.094 19.828 1 96.19 903 ALA B CA 1
ATOM 14115 C C . ALA B 1 903 ? -21.125 46.469 18.531 1 96.19 903 ALA B C 1
ATOM 14117 O O . ALA B 1 903 ? -20.453 46.531 17.5 1 96.19 903 ALA B O 1
ATOM 14118 N N . ARG B 1 904 ? -22.297 45.906 18.672 1 94.19 904 ARG B N 1
ATOM 14119 C CA . ARG B 1 904 ? -22.969 45.344 17.516 1 94.19 904 ARG B CA 1
ATOM 14120 C C . ARG B 1 904 ? -24.422 45.75 17.438 1 94.19 904 ARG B C 1
ATOM 14122 O O . ARG B 1 904 ? -25.141 45.719 18.453 1 94.19 904 ARG B O 1
ATOM 14129 N N . TYR B 1 905 ? -24.828 46.156 16.281 1 95.25 905 TYR B N 1
ATOM 14130 C CA . TYR B 1 905 ? -26.219 46.531 16.016 1 95.25 905 TYR B CA 1
ATOM 14131 C C . TYR B 1 905 ? -26.828 45.594 14.953 1 95.25 905 TYR B C 1
ATOM 14133 O O . TYR B 1 905 ? -26.25 45.438 13.875 1 95.25 905 TYR B O 1
ATOM 14141 N N . SER B 1 906 ? -27.969 45.062 15.328 1 91 906 SER B N 1
ATOM 14142 C CA . SER B 1 906 ? -28.656 44.156 14.398 1 91 906 SER B CA 1
ATOM 14143 C C . SER B 1 906 ? -30.125 44.531 14.273 1 91 906 SER B C 1
ATOM 14145 O O . SER B 1 906 ? -30.75 44.969 15.234 1 91 906 SER B O 1
ATOM 14147 N N . MET B 1 907 ? -30.672 44.344 13.055 1 89.62 907 MET B N 1
ATOM 14148 C CA . MET B 1 907 ? -32.094 44.594 12.766 1 89.62 907 MET B CA 1
ATOM 14149 C C . MET B 1 907 ? -32.656 43.5 11.891 1 89.62 907 MET B C 1
ATOM 14151 O O . MET B 1 907 ? -32 43.031 10.969 1 89.62 907 MET B O 1
#

InterPro domains:
  IPR000531 TonB-dependent receptor-like, beta-barrel [PF00593] (433-870)
  IPR010104 Bacterial TonB-dependent receptor [TIGR01782] (47-906)
  IPR012910 TonB-dependent receptor, plug domain [PF07715] (68-181)
  IPR036942 TonB-dependent receptor-like, beta-barrel domain superfamily [G3DSA:2.40.170.20] (293-907)
  IPR037066 TonB-dependent receptor, plug domain superfamily [G3DSA:2.170.130.10] (43-185)
  IPR039426 TonB-dependent receptor-like [PS52016] (65-907)

Solvent-accessible surface area (backbone atoms only — not comparable to full-atom values): 88279 Å² total; per-residue (Å²): 133,94,74,90,69,86,77,80,82,77,72,79,82,75,81,86,79,82,84,77,83,81,76,79,70,85,66,83,78,74,84,73,90,64,71,79,71,57,63,72,71,39,55,76,68,55,62,57,54,69,75,28,73,37,67,68,47,18,52,43,52,24,50,50,53,35,69,70,43,56,53,53,49,46,50,48,44,19,25,35,93,48,28,40,91,38,87,34,43,33,54,45,49,39,70,40,74,43,34,43,64,43,66,54,90,81,35,44,32,35,46,26,35,71,50,31,52,35,53,27,38,30,46,27,49,74,87,37,73,57,72,36,44,46,73,52,48,75,90,66,72,36,63,64,54,72,58,70,36,50,39,39,59,54,45,60,28,46,58,32,43,37,36,37,40,31,58,50,59,47,29,85,52,79,82,36,27,57,43,17,37,38,39,36,32,60,70,52,24,82,48,47,78,45,68,37,41,38,40,36,42,34,43,32,36,28,72,63,72,70,43,77,26,49,36,40,38,38,40,42,29,30,46,37,84,91,71,23,35,24,37,25,43,36,42,38,40,37,40,45,76,40,46,34,38,36,28,30,10,74,35,52,33,26,31,51,80,71,72,48,51,60,71,92,56,72,47,48,70,45,68,56,63,56,28,84,75,68,50,95,46,34,72,19,38,31,28,35,54,18,30,42,23,43,38,38,42,33,35,45,35,40,37,40,32,40,39,37,23,38,38,43,33,91,49,98,44,37,40,37,38,42,39,38,37,39,30,32,33,36,40,44,31,43,34,41,33,50,25,36,54,48,70,47,58,50,60,57,44,66,79,35,7,44,39,58,48,36,40,30,38,32,94,82,12,50,31,46,41,26,39,34,32,35,28,27,21,34,43,33,32,30,33,43,36,42,37,40,23,39,37,41,38,43,36,42,36,36,39,37,50,79,48,100,38,32,35,39,39,36,38,42,34,41,36,39,22,43,23,40,39,39,38,42,29,37,31,40,27,38,53,52,30,43,39,30,44,34,42,84,84,32,87,32,45,48,71,45,39,78,88,55,57,65,73,43,51,81,46,40,76,39,45,45,70,74,43,34,36,35,40,40,34,40,34,39,35,37,42,40,38,40,35,42,37,41,54,52,91,60,30,34,42,40,35,38,43,38,38,37,46,34,37,40,37,41,40,39,22,45,39,54,76,56,83,60,66,43,58,79,39,49,36,72,54,90,56,92,66,58,41,68,92,51,74,52,72,49,81,81,39,52,36,64,26,62,65,57,40,59,74,69,53,60,52,55,82,66,62,47,74,40,58,46,71,16,31,33,40,33,43,36,36,45,34,39,31,43,29,42,38,38,62,43,72,55,86,89,22,42,36,38,38,38,40,23,36,22,42,41,38,40,38,35,36,25,26,22,32,43,84,90,36,81,35,68,48,76,36,74,54,75,49,79,26,45,20,32,22,32,27,32,30,68,44,98,38,33,38,41,36,44,34,37,24,43,36,30,21,67,67,55,48,78,45,28,31,49,30,53,58,42,78,36,56,85,76,34,32,35,34,60,31,32,30,56,76,56,66,50,33,31,29,48,35,39,38,42,35,44,35,38,49,42,81,78,72,19,37,41,33,40,35,41,39,40,37,40,29,50,31,36,77,43,75,45,76,44,79,38,61,53,62,73,70,50,44,67,38,49,74,67,32,85,86,57,56,78,87,55,70,49,50,47,89,79,36,63,24,38,32,46,28,54,38,72,36,70,80,41,53,48,35,36,36,39,35,40,36,44,34,41,54,31,60,89,41,72,72,76,53,25,37,24,31,39,43,34,30,35,25,39,42,48,50,79,73,40,52,71,21,39,44,37,38,41,37,41,31,45,36,37,53,58,92,48,40,36,36,35,42,37,39,42,36,36,39,50,23,33,69,37,74,66,18,72,70,70,16,40,29,25,32,33,60,39,50,63,44,36,34,38,41,34,41,38,44,79,49,97,36,36,34,39,37,44,34,33,42,34,68,72,39,55,62,47,39,31,31,28,12,42,90,60,85,49,83,43,66,20,36,39,33,36,52,44,33,35,39,34,44,32,41,36,41,45,85,132,86,86,82,73,90,78,86,82,80,80,78,90,76,90,78,82,85,81,78,83,79,79,79,72,86,69,84,70,76,83,72,87,68,70,80,70,60,64,73,72,39,55,74,68,54,61,56,55,69,75,28,73,37,66,67,47,18,52,43,50,24,50,50,54,35,69,69,43,56,53,51,50,47,50,48,46,19,25,36,92,48,28,41,91,37,86,33,45,33,57,45,51,38,70,40,72,42,35,41,65,43,66,55,89,82,36,45,32,35,48,27,36,72,50,31,55,36,54,26,38,31,46,26,50,74,86,35,73,56,74,35,44,46,73,50,47,73,91,68,73,35,62,64,53,73,59,70,37,50,40,38,59,55,46,62,29,46,60,33,41,38,37,38,41,30,57,51,59,48,28,85,53,79,83,34,26,57,43,16,38,37,39,37,32,60,69,52,23,83,47,46,79,46,70,36,38,39,41,35,41,33,44,33,36,28,73,64,71,69,44,75,27,48,36,40,37,39,38,42,28,30,47,37,84,92,70,24,32,23,38,24,41,35,42,37,40,37,40,45,76,42,46,34,37,37,27,30,9,76,34,51,36,27,32,52,81,70,70,48,52,61,71,92,56,72,46,49,70,44,68,56,63,57,28,85,74,66,50,94,47,34,73,19,38,30,29,35,52,18,29,42,23,41,38,38,43,34,36,45,35,40,38,39,31,39,40,37,23,38,36,43,33,91,49,97,43,40,41,38,38,41,40,37,38,40,28,30,33,38,39,45,31,43,35,42,32,50,25,36,53,48,70,47,59,49,60,56,44,66,79,34,7,44,39,57,47,34,39,31,40,33,94,82,11,50,31,46,43,24,40,32,31,35,29,28,20,34,44,32,32,30,33,43,36,42,35,40,23,40,36,42,36,43,35,42,37,37,38,38,49,79,47,99,39,32,35,38,40,37,38,43,33,41,36,39,22,44,23,39,36,38,39,42,30,39,30,42,28,38,52,51,30,43,41,30,43,33,43,83,84,32,88,33,44,49,70,44,38,77,88,55,57,66,74,43,50,83,46,40,75,38,46,44,69,75,43,36,37,35,39,40,35,42,33,40,36,37,40,41,38,41,36,41,38,40,53,53,92,61,31,35,41,38,35,36,41,37,40,38,45,34,37,42,35,40,41,39,23,46,38,53,77,56,83,61,65,44,58,79,37,49,35,73,54,88,56,91,65,58,43,67,93,52,75,52,71,50,80,81,40,53,35,64,27,62,65,58,39,59,75,70,52,60,52,56,83,67,64,46,74,38,57,45,71,15,31,33,42,33,42,37,35,45,33,40,32,43,30,42,39,38,62,42,70,54,87,90,22,43,34,38,39,39,41,23,35,22,42,38,38,39,38,34,37,25,27,22,32,43,84,90,35,82,35,70,49,77,33,72,55,74,50,79,27,44,20,34,22,33,28,34,31,68,46,98,40,33,38,40,35,44,35,38,23,45,36,29,21,66,68,54,48,77,46,29,29,50,30,54,58,41,78,35,55,86,76,34,33,35,36,61,32,32,30,56,76,56,67,49,32,31,30,48,35,38,38,42,34,44,35,38,50,41,78,79,73,18,36,41,36,42,35,40,40,39,36,39,30,50,30,35,78,44,75,45,75,45,80,40,61,53,61,73,72,51,46,66,38,48,73,67,32,86,84,57,56,77,88,56,70,50,50,48,89,79,36,64,24,40,30,45,27,54,39,71,35,73,81,41,54,50,38,35,38,39,35,40,38,42,33,40,54,30,61,88,41,71,73,78,53,25,35,24,34,41,44,34,31,34,25,38,42,46,47,76,73,40,53,70,21,40,44,38,37,41,36,41,31,44,37,37,54,59,93,47,41,35,36,36,43,38,40,41,36,36,40,51,22,33,68,38,76,66,19,72,70,71,16,40,29,25,33,32,62,40,51,63,44,36,34,38,42,37,39,37,43,79,49,97,34,37,33,38,36,43,34,33,43,34,67,73,40,54,62,46,39,33,29,30,13,42,89,61,86,48,82,43,66,22,35,38,32,36,53,44,33,37,38,35,42,33,41,35,41,44,87

Secondary structure (DSSP, 8-state):
----------------------------------SGGGTTGGGTT--------SHHHHHHHHHHHHHH-SS-EEEEE-SBTTB-SSSSHHHHHTTSTTEEEEEETTEEEEEEETTB-GGGEEEEETTEE-----B--GGGT-SB--SS---GGGS-GGGEEEEEEE-S--TTSPS--SSEEEEEEE--GGGS-S-EEEEEEEEEEETTT--EEEEEEEEEEEEETTTTEEEEEEEEEEEEEEEEEEEE-S-EE-HHHHT---GGG--EEES----TT--SSGGGG-BEESS-EEEEEEEEEEEEEEEEEEEEEEETTEEEEEEEEEEEEEEEEEEEEEEE--S--SSBTTTSB-EEEEEEE-TTSSBEEEEEEEEE-EEEEEEEEEEEEEEEEEEEEEEEE-SSSEEEEEEEEEEEEEEEEEEEEEEEEEPPEEEEEE-SS-SSPEEE-TT--TT-GGGEEEEEEEEEEEEEEEEEEEEEEEEEEEE-SSEEEEEEEEEEEEEEEEEEEEE------GGGSEE--S-TTTTTTSSS-PPP--EE-HHHHHHTT-SPP-EEE-GGG-EEEEEEEEEEEEEEEEEEEETTEEEEEEEEEEEEEEEEEEEEEETTEEEEEEEEEEEEEEEEEEEEESSSSEEEEEEEEEEEEPPPHHHH---S-EEETTTTEEES---TTPPPEEEEEEEEEEEE--TTT-EEEEEEEEEEEEEEEEEEEEEEPPPGGGHHHHHH-TT--GGG---TTTS-EEEEEEEEES--EEEEEEEEEEEEE-TTS-GGGGGEEEEEEEEEEEESS-BT--SEEEEEEEEEE-SSEEEEEEEEEE--EEEESSPGGG-S-EEEPPPEEEEEEEEEESSSSEEEEEEEESTT---EEEEE-TTTT--EEEEEEE---EEEEEEEEE-/----------------------------------SGGGTTTTTTT--------SHHHHHHHHHHHHHH-SS-EEEEE-SBTTB-SSSSHHHHHTTSTTEEEEEETTEEEEEEETTB-GGGEEEEETTEE-----B--GGGT-SB--SS---GGGS-GGGEEEEEEE-S--TTSPS--SSEEEEEEE--GGGS-S-EEEEEEEEEEETTT--EEEEEEEEEEEEETTTTEEEEEEEEEEEEEEEEEEEE-S-EE-HHHHT---GGG--EEES----TT--SSGGGG-BEESS-EEEEEEEEEEEEEEEEEEEEEEETTEEEEEEEEEEEEEEEEEEEEEEE--S--SSBTTTSB-EEEEEEE-TTSSBEEEEEEEEE-EEEEEEEEEEEEEEEEEEEEEEEE-SSSEEEEEEEEEEEEEEEEEEEEEEEEEPPEEEEEE-SS-SSPEEE-TT--TT-GGGEEEEEEEEEEEEEEEEEEEEEEEEEEEE-SSEEEEEEEEEEEEEEEEEEEEE------GGGGEE--S-TTTTTTSSS------EE-HHHHHHTT-SPP-EEE-GGG-EEEEEEEEEEEEEEEEEEEETTEEEEEEEEEEEEEEEEEEEEEETTEEEEEEEEEEEEEEEEEEEEESSSSEEEEEEEEEEEEPPPHHHH---S-EEETTTTEEES---TTPPPEEEEEEEEEEEE--TTT-EEEEEEEEEEEEEEEEEEEEEEPPPGGGHHHHHH-TT--GGG---TTTS-EEEEEEEEES--EEEEEEEEEEEEE-TTS-GGGGGEEEEEEEEEEEESS-BT--SEEEEEEEEEE-SSEEEEEEEEEE--EEEESSPGGG-S-EEEPPPEEEEEEEEEESSSSEEEEEEEESTT---EEEEE-TTTT--EEEEEEE---EEEEEEEEE-